Protein 1D1R (pdb70)

Solvent-accessible surface area: 6565 Å² total; per-residue (Å²): 270,61,130,10,70,6,118,0,72,110,116,53,106,57,232,205,83,157,18,45,4,79,5,46,37,9,99,48,110,117,65,66,20,82,136,26,0,44,105,19,96,164,180,54,65,87,54,8,66,53,129,147,25,52,2,89,29,143,29,80,117,39,127,92,14,90,67,28,0,121,81,80,64,42,154,43,142,83,35,69,82,188,218

Structure (mmCIF, N/CA/C/O backbone):
data_1D1R
#
_entry.id   1D1R
#
_cell.length_a   1.000
_cell.length_b   1.000
_cell.length_c   1.000
_cell.angle_alpha   90.00
_cell.angle_beta   90.00
_cell.angle_gamma   90.00
#
_symmetry.space_group_name_H-M   'P 1'
#
loop_
_atom_site.group_PDB
_atom_site.id
_atom_site.type_symbol
_atom_site.label_atom_id
_atom_site.label_alt_id
_atom_site.label_comp_id
_atom_site.label_asym_id
_atom_site.label_entity_id
_atom_site.label_seq_id
_atom_site.pdbx_PDB_ins_code
_atom_site.Cartn_x
_atom_site.Cartn_y
_atom_site.Cartn_z
_atom_site.occupancy
_atom_site.B_iso_or_equiv
_atom_site.auth_seq_id
_atom_site.auth_comp_id
_atom_site.auth_asym_id
_atom_site.auth_atom_id
_atom_site.pdbx_PDB_model_num
ATOM 1 N N . LYS A 1 28 ? -6.703 19.336 5.256 1.00 0.00 29 LYS A N 1
ATOM 2 C CA . LYS A 1 28 ? -7.972 18.957 4.573 1.00 0.00 29 LYS A CA 1
ATOM 3 C C . LYS A 1 28 ? -7.842 17.543 4.003 1.00 0.00 29 LYS A C 1
ATOM 4 O O . LYS A 1 28 ? -7.844 17.344 2.805 1.00 0.00 29 LYS A O 1
ATOM 22 N N . GLY A 1 29 ? -7.729 16.559 4.853 1.00 0.00 30 GLY A N 1
ATOM 23 C CA . GLY A 1 29 ? -7.599 15.159 4.359 1.00 0.00 30 GLY A CA 1
ATOM 24 C C . GLY A 1 29 ? -7.817 14.185 5.519 1.00 0.00 30 GLY A C 1
ATOM 25 O O . GLY A 1 29 ? -8.744 13.400 5.516 1.00 0.00 30 GLY A O 1
ATOM 29 N N . ASP A 1 30 ? -6.971 14.231 6.511 1.00 0.00 31 ASP A N 1
ATOM 30 C CA . ASP A 1 30 ? -7.130 13.307 7.669 1.00 0.00 31 ASP A CA 1
ATOM 31 C C . ASP A 1 30 ? -6.905 11.866 7.208 1.00 0.00 31 ASP A C 1
ATOM 32 O O . ASP A 1 30 ? -7.831 11.088 7.094 1.00 0.00 31 ASP A O 1
ATOM 41 N N . GLY A 1 31 ? -5.680 11.503 6.942 1.00 0.00 32 GLY A N 1
ATOM 42 C CA . GLY A 1 31 ? -5.397 10.112 6.489 1.00 0.00 32 GLY A CA 1
ATOM 43 C C . GLY A 1 31 ? -4.207 10.117 5.527 1.00 0.00 32 GLY A C 1
ATOM 44 O O . GLY A 1 31 ? -4.192 10.836 4.548 1.00 0.00 32 GLY A O 1
ATOM 48 N N . VAL A 1 32 ? -3.210 9.321 5.799 1.00 0.00 33 VAL A N 1
ATOM 49 C CA . VAL A 1 32 ? -2.022 9.281 4.900 1.00 0.00 33 VAL A CA 1
ATOM 50 C C . VAL A 1 32 ? -1.644 7.825 4.621 1.00 0.00 33 VAL A C 1
ATOM 51 O O . VAL A 1 32 ? -1.362 7.062 5.524 1.00 0.00 33 VAL A O 1
ATOM 64 N N . VAL A 1 33 ? -1.637 7.432 3.376 1.00 0.00 34 VAL A N 1
ATOM 65 C CA . VAL A 1 33 ? -1.278 6.025 3.041 1.00 0.00 34 VAL A CA 1
ATOM 66 C C . VAL A 1 33 ? 0.201 5.953 2.658 1.00 0.00 34 VAL A C 1
ATOM 67 O O . VAL A 1 33 ? 0.703 6.777 1.920 1.00 0.00 34 VAL A O 1
ATOM 80 N N . ARG A 1 34 ? 0.905 4.973 3.155 1.00 0.00 35 ARG A N 1
ATOM 81 C CA . ARG A 1 34 ? 2.351 4.848 2.820 1.00 0.00 35 ARG A CA 1
ATOM 82 C C . ARG A 1 34 ? 2.648 3.419 2.363 1.00 0.00 35 ARG A C 1
ATOM 83 O O . ARG A 1 34 ? 2.374 2.464 3.063 1.00 0.00 35 ARG A O 1
ATOM 104 N N . ILE A 1 35 ? 3.207 3.263 1.194 1.00 0.00 36 ILE A N 1
ATOM 105 C CA . ILE A 1 35 ? 3.520 1.894 0.695 1.00 0.00 36 ILE A CA 1
ATOM 106 C C . ILE A 1 35 ? 5.037 1.690 0.684 1.00 0.00 36 ILE A C 1
ATOM 107 O O . ILE A 1 35 ? 5.773 2.468 0.112 1.00 0.00 36 ILE A O 1
ATOM 123 N N . GLN A 1 36 ? 5.509 0.650 1.314 1.00 0.00 37 GLN A N 1
ATOM 124 C CA . GLN A 1 36 ? 6.977 0.398 1.340 1.00 0.00 37 GLN A CA 1
ATOM 125 C C . GLN A 1 36 ? 7.270 -0.978 0.737 1.00 0.00 37 GLN A C 1
ATOM 126 O O . GLN A 1 36 ? 6.402 -1.823 0.644 1.00 0.00 37 GLN A O 1
ATOM 140 N N . ARG A 1 37 ? 8.487 -1.208 0.325 1.00 0.00 38 ARG A N 1
ATOM 141 C CA . ARG A 1 37 ? 8.834 -2.529 -0.272 1.00 0.00 38 ARG A CA 1
ATOM 142 C C . ARG A 1 37 ? 10.119 -3.055 0.370 1.00 0.00 38 ARG A C 1
ATOM 143 O O . ARG A 1 37 ? 11.204 -2.593 0.079 1.00 0.00 38 ARG A O 1
ATOM 164 N N . GLN A 1 38 ? 10.006 -4.019 1.243 1.00 0.00 39 GLN A N 1
ATOM 165 C CA . GLN A 1 38 ? 11.221 -4.573 1.903 1.00 0.00 39 GLN A CA 1
ATOM 166 C C . GLN A 1 38 ? 11.792 -5.708 1.051 1.00 0.00 39 GLN A C 1
ATOM 167 O O . GLN A 1 38 ? 11.568 -6.872 1.319 1.00 0.00 39 GLN A O 1
ATOM 181 N N . THR A 1 39 ? 12.530 -5.379 0.025 1.00 0.00 40 THR A N 1
ATOM 182 C CA . THR A 1 39 ? 13.114 -6.440 -0.842 1.00 0.00 40 THR A CA 1
ATOM 183 C C . THR A 1 39 ? 14.333 -7.052 -0.148 1.00 0.00 40 THR A C 1
ATOM 184 O O . THR A 1 39 ? 14.623 -6.755 0.994 1.00 0.00 40 THR A O 1
ATOM 195 N N . SER A 1 40 ? 15.048 -7.906 -0.827 1.00 0.00 41 SER A N 1
ATOM 196 C CA . SER A 1 40 ? 16.246 -8.536 -0.205 1.00 0.00 41 SER A CA 1
ATOM 197 C C . SER A 1 40 ? 17.378 -8.604 -1.232 1.00 0.00 41 SER A C 1
ATOM 198 O O . SER A 1 40 ? 18.283 -9.407 -1.120 1.00 0.00 41 SER A O 1
ATOM 206 N N . GLY A 1 41 ? 17.335 -7.767 -2.232 1.00 0.00 42 GLY A N 1
ATOM 207 C CA . GLY A 1 41 ? 18.409 -7.785 -3.265 1.00 0.00 42 GLY A CA 1
ATOM 208 C C . GLY A 1 41 ? 17.888 -7.147 -4.554 1.00 0.00 42 GLY A C 1
ATOM 209 O O . GLY A 1 41 ? 16.955 -6.369 -4.540 1.00 0.00 42 GLY A O 1
ATOM 213 N N . ARG A 1 42 ? 18.483 -7.471 -5.670 1.00 0.00 43 ARG A N 1
ATOM 214 C CA . ARG A 1 42 ? 18.020 -6.883 -6.958 1.00 0.00 43 ARG A CA 1
ATOM 215 C C . ARG A 1 42 ? 16.664 -7.483 -7.335 1.00 0.00 43 ARG A C 1
ATOM 216 O O . ARG A 1 42 ? 15.638 -6.841 -7.227 1.00 0.00 43 ARG A O 1
ATOM 237 N N . LYS A 1 43 ? 16.651 -8.711 -7.777 1.00 0.00 44 LYS A N 1
ATOM 238 C CA . LYS A 1 43 ? 15.362 -9.352 -8.160 1.00 0.00 44 LYS A CA 1
ATOM 239 C C . LYS A 1 43 ? 15.354 -10.804 -7.680 1.00 0.00 44 LYS A C 1
ATOM 240 O O . LYS A 1 43 ? 16.141 -11.618 -8.121 1.00 0.00 44 LYS A O 1
ATOM 259 N N . GLY A 1 44 ? 14.471 -11.137 -6.778 1.00 0.00 45 GLY A N 1
ATOM 260 C CA . GLY A 1 44 ? 14.417 -12.538 -6.272 1.00 0.00 45 GLY A CA 1
ATOM 261 C C . GLY A 1 44 ? 13.199 -12.710 -5.363 1.00 0.00 45 GLY A C 1
ATOM 262 O O . GLY A 1 44 ? 12.528 -13.722 -5.394 1.00 0.00 45 GLY A O 1
ATOM 266 N N . LYS A 1 45 ? 12.909 -11.731 -4.550 1.00 0.00 46 LYS A N 1
ATOM 267 C CA . LYS A 1 45 ? 11.735 -11.845 -3.639 1.00 0.00 46 LYS A CA 1
ATOM 268 C C . LYS A 1 45 ? 11.439 -10.481 -3.011 1.00 0.00 46 LYS A C 1
ATOM 269 O O . LYS A 1 45 ? 12.189 -9.987 -2.194 1.00 0.00 46 LYS A O 1
ATOM 288 N N . GLY A 1 46 ? 10.348 -9.870 -3.386 1.00 0.00 47 GLY A N 1
ATOM 289 C CA . GLY A 1 46 ? 10.003 -8.539 -2.810 1.00 0.00 47 GLY A CA 1
ATOM 290 C C . GLY A 1 46 ? 8.667 -8.635 -2.072 1.00 0.00 47 GLY A C 1
ATOM 291 O O . GLY A 1 46 ? 7.806 -9.416 -2.425 1.00 0.00 47 GLY A O 1
ATOM 295 N N . VAL A 1 47 ? 8.486 -7.845 -1.048 1.00 0.00 48 VAL A N 1
ATOM 296 C CA . VAL A 1 47 ? 7.204 -7.893 -0.290 1.00 0.00 48 VAL A CA 1
ATOM 297 C C . VAL A 1 47 ? 6.606 -6.487 -0.209 1.00 0.00 48 VAL A C 1
ATOM 298 O O . VAL A 1 47 ? 7.299 -5.499 -0.349 1.00 0.00 48 VAL A O 1
ATOM 311 N N . CYS A 1 48 ? 5.324 -6.389 0.015 1.00 0.00 49 CYS A N 1
ATOM 312 C CA . CYS A 1 48 ? 4.684 -5.047 0.103 1.00 0.00 49 CYS A CA 1
ATOM 313 C C . CYS A 1 48 ? 3.846 -4.964 1.381 1.00 0.00 49 CYS A C 1
ATOM 314 O O . CYS A 1 48 ? 2.973 -5.775 1.615 1.00 0.00 49 CYS A O 1
ATOM 322 N N . LEU A 1 49 ? 4.105 -3.991 2.210 1.00 0.00 50 LEU A N 1
ATOM 323 C CA . LEU A 1 49 ? 3.321 -3.858 3.471 1.00 0.00 50 LEU A CA 1
ATOM 324 C C . LEU A 1 49 ? 2.518 -2.556 3.435 1.00 0.00 50 LEU A C 1
ATOM 325 O O . LEU A 1 49 ? 3.063 -1.485 3.254 1.00 0.00 50 LEU A O 1
ATOM 341 N N . ILE A 1 50 ? 1.227 -2.638 3.604 1.00 0.00 51 ILE A N 1
ATOM 342 C CA . ILE A 1 50 ? 0.393 -1.403 3.578 1.00 0.00 51 ILE A CA 1
ATOM 343 C C . ILE A 1 50 ? -0.076 -1.071 4.995 1.00 0.00 51 ILE A C 1
ATOM 344 O O . ILE A 1 50 ? -0.766 -1.845 5.629 1.00 0.00 51 ILE A O 1
ATOM 360 N N . THR A 1 51 ? 0.292 0.075 5.497 1.00 0.00 52 THR A N 1
ATOM 361 C CA . THR A 1 51 ? -0.133 0.459 6.872 1.00 0.00 52 THR A CA 1
ATOM 362 C C . THR A 1 51 ? -0.045 1.978 7.026 1.00 0.00 52 THR A C 1
ATOM 363 O O . THR A 1 51 ? 0.660 2.646 6.295 1.00 0.00 52 THR A O 1
ATOM 374 N N . GLY A 1 52 ? -0.755 2.531 7.971 1.00 0.00 53 GLY A N 1
ATOM 375 C CA . GLY A 1 52 ? -0.711 4.007 8.169 1.00 0.00 53 GLY A CA 1
ATOM 376 C C . GLY A 1 52 ? -2.041 4.621 7.727 1.00 0.00 53 GLY A C 1
ATOM 377 O O . GLY A 1 52 ? -2.418 5.689 8.165 1.00 0.00 53 GLY A O 1
ATOM 381 N N . VAL A 1 53 ? -2.754 3.953 6.862 1.00 0.00 54 VAL A N 1
ATOM 382 C CA . VAL A 1 53 ? -4.060 4.498 6.394 1.00 0.00 54 VAL A CA 1
ATOM 383 C C . VAL A 1 53 ? -4.894 4.928 7.602 1.00 0.00 54 VAL A C 1
ATOM 384 O O . VAL A 1 53 ? -5.595 4.135 8.199 1.00 0.00 54 VAL A O 1
ATOM 397 N N . ASP A 1 54 ? -4.823 6.179 7.969 1.00 0.00 55 ASP A N 1
ATOM 398 C CA . ASP A 1 54 ? -5.611 6.657 9.140 1.00 0.00 55 ASP A CA 1
ATOM 399 C C . ASP A 1 54 ? -7.062 6.899 8.716 1.00 0.00 55 ASP A C 1
ATOM 400 O O . ASP A 1 54 ? -7.442 7.999 8.368 1.00 0.00 55 ASP A O 1
ATOM 409 N N . LEU A 1 55 ? -7.874 5.878 8.743 1.00 0.00 56 LEU A N 1
ATOM 410 C CA . LEU A 1 55 ? -9.300 6.049 8.343 1.00 0.00 56 LEU A CA 1
ATOM 411 C C . LEU A 1 55 ? -10.177 5.118 9.182 1.00 0.00 56 LEU A C 1
ATOM 412 O O . LEU A 1 55 ? -9.690 4.232 9.856 1.00 0.00 56 LEU A O 1
ATOM 428 N N . ASP A 1 56 ? -11.467 5.309 9.146 1.00 0.00 57 ASP A N 1
ATOM 429 C CA . ASP A 1 56 ? -12.370 4.431 9.941 1.00 0.00 57 ASP A CA 1
ATOM 430 C C . ASP A 1 56 ? -11.950 2.972 9.758 1.00 0.00 57 ASP A C 1
ATOM 431 O O . ASP A 1 56 ? -11.422 2.592 8.732 1.00 0.00 57 ASP A O 1
ATOM 440 N N . ASP A 1 57 ? -12.178 2.150 10.745 1.00 0.00 58 ASP A N 1
ATOM 441 C CA . ASP A 1 57 ? -11.788 0.717 10.628 1.00 0.00 58 ASP A CA 1
ATOM 442 C C . ASP A 1 57 ? -12.526 0.077 9.449 1.00 0.00 58 ASP A C 1
ATOM 443 O O . ASP A 1 57 ? -11.923 -0.517 8.577 1.00 0.00 58 ASP A O 1
ATOM 452 N N . ALA A 1 58 ? -13.825 0.191 9.417 1.00 0.00 59 ALA A N 1
ATOM 453 C CA . ALA A 1 58 ? -14.600 -0.414 8.297 1.00 0.00 59 ALA A CA 1
ATOM 454 C C . ALA A 1 58 ? -14.082 0.123 6.961 1.00 0.00 59 ALA A C 1
ATOM 455 O O . ALA A 1 58 ? -13.987 -0.597 5.987 1.00 0.00 59 ALA A O 1
ATOM 462 N N . GLU A 1 59 ? -13.750 1.384 6.904 1.00 0.00 60 GLU A N 1
ATOM 463 C CA . GLU A 1 59 ? -13.243 1.965 5.628 1.00 0.00 60 GLU A CA 1
ATOM 464 C C . GLU A 1 59 ? -11.938 1.272 5.229 1.00 0.00 60 GLU A C 1
ATOM 465 O O . GLU A 1 59 ? -11.698 1.002 4.069 1.00 0.00 60 GLU A O 1
ATOM 477 N N . LEU A 1 60 ? -11.092 0.984 6.179 1.00 0.00 61 LEU A N 1
ATOM 478 C CA . LEU A 1 60 ? -9.803 0.311 5.851 1.00 0.00 61 LEU A CA 1
ATOM 479 C C . LEU A 1 60 ? -10.083 -1.027 5.162 1.00 0.00 61 LEU A C 1
ATOM 480 O O . LEU A 1 60 ? -9.441 -1.385 4.194 1.00 0.00 61 LEU A O 1
ATOM 496 N N . THR A 1 61 ? -11.035 -1.769 5.656 1.00 0.00 62 THR A N 1
ATOM 497 C CA . THR A 1 61 ? -11.356 -3.086 5.035 1.00 0.00 62 THR A CA 1
ATOM 498 C C . THR A 1 61 ? -11.806 -2.876 3.587 1.00 0.00 62 THR A C 1
ATOM 499 O O . THR A 1 61 ? -11.559 -3.696 2.726 1.00 0.00 62 THR A O 1
ATOM 510 N N . LYS A 1 62 ? -12.468 -1.786 3.313 1.00 0.00 63 LYS A N 1
ATOM 511 C CA . LYS A 1 62 ? -12.936 -1.528 1.921 1.00 0.00 63 LYS A CA 1
ATOM 512 C C . LYS A 1 62 ? -11.738 -1.189 1.031 1.00 0.00 63 LYS A C 1
ATOM 513 O O . LYS A 1 62 ? -11.699 -1.536 -0.133 1.00 0.00 63 LYS A O 1
ATOM 532 N N . LEU A 1 63 ? -10.759 -0.513 1.568 1.00 0.00 64 LEU A N 1
ATOM 533 C CA . LEU A 1 63 ? -9.565 -0.152 0.752 1.00 0.00 64 LEU A CA 1
ATOM 534 C C . LEU A 1 63 ? -8.807 -1.424 0.361 1.00 0.00 64 LEU A C 1
ATOM 535 O O . LEU A 1 63 ? -8.633 -1.722 -0.805 1.00 0.00 64 LEU A O 1
ATOM 551 N N . ALA A 1 64 ? -8.354 -2.175 1.327 1.00 0.00 65 ALA A N 1
ATOM 552 C CA . ALA A 1 64 ? -7.606 -3.425 1.013 1.00 0.00 65 ALA A CA 1
ATOM 553 C C . ALA A 1 64 ? -8.472 -4.337 0.140 1.00 0.00 65 ALA A C 1
ATOM 554 O O . ALA A 1 64 ? -7.977 -5.046 -0.714 1.00 0.00 65 ALA A O 1
ATOM 561 N N . ALA A 1 65 ? -9.759 -4.327 0.349 1.00 0.00 66 ALA A N 1
ATOM 562 C CA . ALA A 1 65 ? -10.654 -5.196 -0.466 1.00 0.00 66 ALA A CA 1
ATOM 563 C C . ALA A 1 65 ? -10.643 -4.728 -1.924 1.00 0.00 66 ALA A C 1
ATOM 564 O O . ALA A 1 65 ? -10.750 -5.519 -2.840 1.00 0.00 66 ALA A O 1
ATOM 571 N N . GLU A 1 66 ? -10.517 -3.448 -2.147 1.00 0.00 67 GLU A N 1
ATOM 572 C CA . GLU A 1 66 ? -10.504 -2.934 -3.546 1.00 0.00 67 GLU A CA 1
ATOM 573 C C . GLU A 1 66 ? -9.205 -3.351 -4.237 1.00 0.00 67 GLU A C 1
ATOM 574 O O . GLU A 1 66 ? -9.205 -3.787 -5.371 1.00 0.00 67 GLU A O 1
ATOM 586 N N . LEU A 1 67 ? -8.095 -3.218 -3.563 1.00 0.00 68 LEU A N 1
ATOM 587 C CA . LEU A 1 67 ? -6.795 -3.604 -4.184 1.00 0.00 68 LEU A CA 1
ATOM 588 C C . LEU A 1 67 ? -6.786 -5.109 -4.465 1.00 0.00 68 LEU A C 1
ATOM 589 O O . LEU A 1 67 ? -6.298 -5.557 -5.483 1.00 0.00 68 LEU A O 1
ATOM 605 N N . LYS A 1 68 ? -7.318 -5.891 -3.567 1.00 0.00 69 LYS A N 1
ATOM 606 C CA . LYS A 1 68 ? -7.336 -7.368 -3.777 1.00 0.00 69 LYS A CA 1
ATOM 607 C C . LYS A 1 68 ? -8.404 -7.733 -4.810 1.00 0.00 69 LYS A C 1
ATOM 608 O O . LYS A 1 68 ? -8.574 -8.885 -5.158 1.00 0.00 69 LYS A O 1
ATOM 627 N N . LYS A 1 69 ? -9.133 -6.767 -5.298 1.00 0.00 70 LYS A N 1
ATOM 628 C CA . LYS A 1 69 ? -10.194 -7.068 -6.300 1.00 0.00 70 LYS A CA 1
ATOM 629 C C . LYS A 1 69 ? -9.563 -7.315 -7.672 1.00 0.00 70 LYS A C 1
ATOM 630 O O . LYS A 1 69 ? -9.864 -8.287 -8.335 1.00 0.00 70 LYS A O 1
ATOM 649 N N . LYS A 1 70 ? -8.695 -6.444 -8.109 1.00 0.00 71 LYS A N 1
ATOM 650 C CA . LYS A 1 70 ? -8.060 -6.638 -9.446 1.00 0.00 71 LYS A CA 1
ATOM 651 C C . LYS A 1 70 ? -6.583 -6.246 -9.379 1.00 0.00 71 LYS A C 1
ATOM 652 O O . LYS A 1 70 ? -6.151 -5.305 -10.015 1.00 0.00 71 LYS A O 1
ATOM 671 N N . CYS A 1 71 ? -5.803 -6.959 -8.612 1.00 0.00 72 CYS A N 1
ATOM 672 C CA . CYS A 1 71 ? -4.353 -6.624 -8.506 1.00 0.00 72 CYS A CA 1
ATOM 673 C C . CYS A 1 71 ? -3.504 -7.875 -8.759 1.00 0.00 72 CYS A C 1
ATOM 674 O O . CYS A 1 71 ? -2.314 -7.788 -8.993 1.00 0.00 72 CYS A O 1
ATOM 682 N N . GLY A 1 72 ? -4.097 -9.038 -8.713 1.00 0.00 73 GLY A N 1
ATOM 683 C CA . GLY A 1 72 ? -3.311 -10.282 -8.950 1.00 0.00 73 GLY A CA 1
ATOM 684 C C . GLY A 1 72 ? -2.891 -10.884 -7.608 1.00 0.00 73 GLY A C 1
ATOM 685 O O . GLY A 1 72 ? -1.764 -10.728 -7.184 1.00 0.00 73 GLY A O 1
ATOM 689 N N . CYS A 1 73 ? -3.811 -11.556 -6.951 1.00 0.00 74 CYS A N 1
ATOM 690 C CA . CYS A 1 73 ? -3.553 -12.196 -5.616 1.00 0.00 74 CYS A CA 1
ATOM 691 C C . CYS A 1 73 ? -4.366 -11.457 -4.550 1.00 0.00 74 CYS A C 1
ATOM 692 O O . CYS A 1 73 ? -4.092 -10.320 -4.225 1.00 0.00 74 CYS A O 1
ATOM 700 N N . GLY A 1 74 ? -5.369 -12.093 -4.008 1.00 0.00 75 GLY A N 1
ATOM 701 C CA . GLY A 1 74 ? -6.203 -11.423 -2.970 1.00 0.00 75 GLY A CA 1
ATOM 702 C C . GLY A 1 74 ? -5.375 -11.190 -1.704 1.00 0.00 75 GLY A C 1
ATOM 703 O O . GLY A 1 74 ? -5.008 -12.118 -1.011 1.00 0.00 75 GLY A O 1
ATOM 707 N N . GLY A 1 75 ? -5.083 -9.955 -1.395 1.00 0.00 76 GLY A N 1
ATOM 708 C CA . GLY A 1 75 ? -4.285 -9.660 -0.171 1.00 0.00 76 GLY A CA 1
ATOM 709 C C . GLY A 1 75 ? -5.219 -9.611 1.039 1.00 0.00 76 GLY A C 1
ATOM 710 O O . GLY A 1 75 ? -6.372 -9.245 0.930 1.00 0.00 76 GLY A O 1
ATOM 714 N N . ALA A 1 76 ? -4.733 -9.980 2.193 1.00 0.00 77 ALA A N 1
ATOM 715 C CA . ALA A 1 76 ? -5.600 -9.959 3.405 1.00 0.00 77 ALA A CA 1
ATOM 716 C C . ALA A 1 76 ? -5.191 -8.799 4.314 1.00 0.00 77 ALA A C 1
ATOM 717 O O . ALA A 1 76 ? -4.158 -8.186 4.131 1.00 0.00 77 ALA A O 1
ATOM 724 N N . VAL A 1 77 ? -5.995 -8.499 5.297 1.00 0.00 78 VAL A N 1
ATOM 725 C CA . VAL A 1 77 ? -5.657 -7.383 6.224 1.00 0.00 78 VAL A CA 1
ATOM 726 C C . VAL A 1 77 ? -5.213 -7.959 7.570 1.00 0.00 78 VAL A C 1
ATOM 727 O O . VAL A 1 77 ? -5.469 -9.106 7.879 1.00 0.00 78 VAL A O 1
ATOM 740 N N . LYS A 1 78 ? -4.552 -7.174 8.374 1.00 0.00 79 LYS A N 1
ATOM 741 C CA . LYS A 1 78 ? -4.097 -7.683 9.697 1.00 0.00 79 LYS A CA 1
ATOM 742 C C . LYS A 1 78 ? -4.067 -6.533 10.704 1.00 0.00 79 LYS A C 1
ATOM 743 O O . LYS A 1 78 ? -3.035 -5.944 10.962 1.00 0.00 79 LYS A O 1
ATOM 762 N N . ASP A 1 79 ? -5.194 -6.210 11.275 1.00 0.00 80 ASP A N 1
ATOM 763 C CA . ASP A 1 79 ? -5.242 -5.100 12.267 1.00 0.00 80 ASP A CA 1
ATOM 764 C C . ASP A 1 79 ? -4.473 -3.892 11.728 1.00 0.00 80 ASP A C 1
ATOM 765 O O . ASP A 1 79 ? -3.447 -3.509 12.255 1.00 0.00 80 ASP A O 1
ATOM 774 N N . GLY A 1 80 ? -4.967 -3.284 10.684 1.00 0.00 81 GLY A N 1
ATOM 775 C CA . GLY A 1 80 ? -4.273 -2.094 10.112 1.00 0.00 81 GLY A CA 1
ATOM 776 C C . GLY A 1 80 ? -3.026 -2.535 9.343 1.00 0.00 81 GLY A C 1
ATOM 777 O O . GLY A 1 80 ? -2.224 -1.722 8.929 1.00 0.00 81 GLY A O 1
ATOM 781 N N . VAL A 1 81 ? -2.853 -3.813 9.145 1.00 0.00 82 VAL A N 1
ATOM 782 C CA . VAL A 1 81 ? -1.655 -4.291 8.399 1.00 0.00 82 VAL A CA 1
ATOM 783 C C . VAL A 1 81 ? -2.098 -5.153 7.216 1.00 0.00 82 VAL A C 1
ATOM 784 O O . VAL A 1 81 ? -2.391 -6.323 7.363 1.00 0.00 82 VAL A O 1
ATOM 797 N N . ILE A 1 82 ? -2.149 -4.585 6.042 1.00 0.00 83 ILE A N 1
ATOM 798 C CA . ILE A 1 82 ? -2.574 -5.373 4.850 1.00 0.00 83 ILE A CA 1
ATOM 799 C C . ILE A 1 82 ? -1.341 -5.953 4.156 1.00 0.00 83 ILE A C 1
ATOM 800 O O . ILE A 1 82 ? -0.430 -5.239 3.787 1.00 0.00 83 ILE A O 1
ATOM 816 N N . GLU A 1 83 ? -1.306 -7.245 3.976 1.00 0.00 84 GLU A N 1
ATOM 817 C CA . GLU A 1 83 ? -0.132 -7.875 3.308 1.00 0.00 84 GLU A CA 1
ATOM 818 C C . GLU A 1 83 ? -0.390 -7.973 1.803 1.00 0.00 84 GLU A C 1
ATOM 819 O O . GLU A 1 83 ? -1.373 -8.539 1.367 1.00 0.00 84 GLU A O 1
ATOM 831 N N . ILE A 1 84 ? 0.488 -7.431 1.006 1.00 0.00 85 ILE A N 1
ATOM 832 C CA . ILE A 1 84 ? 0.299 -7.496 -0.470 1.00 0.00 85 ILE A CA 1
ATOM 833 C C . ILE A 1 84 ? 1.568 -8.054 -1.116 1.00 0.00 85 ILE A C 1
ATOM 834 O O . ILE A 1 84 ? 2.620 -7.449 -1.062 1.00 0.00 85 ILE A O 1
ATOM 850 N N . GLN A 1 85 ? 1.480 -9.206 -1.722 1.00 0.00 86 GLN A N 1
ATOM 851 C CA . GLN A 1 85 ? 2.684 -9.803 -2.365 1.00 0.00 86 GLN A CA 1
ATOM 852 C C . GLN A 1 85 ? 2.820 -9.272 -3.794 1.00 0.00 86 GLN A C 1
ATOM 853 O O . GLN A 1 85 ? 2.091 -9.663 -4.684 1.00 0.00 86 GLN A O 1
ATOM 867 N N . GLY A 1 86 ? 3.749 -8.384 -4.021 1.00 0.00 87 GLY A N 1
ATOM 868 C CA . GLY A 1 86 ? 3.934 -7.829 -5.392 1.00 0.00 87 GLY A CA 1
ATOM 869 C C . GLY A 1 86 ? 4.742 -6.533 -5.315 1.00 0.00 87 GLY A C 1
ATOM 870 O O . GLY A 1 86 ? 4.526 -5.705 -4.452 1.00 0.00 87 GLY A O 1
ATOM 874 N N . ASP A 1 87 ? 5.673 -6.348 -6.211 1.00 0.00 88 ASP A N 1
ATOM 875 C CA . ASP A 1 87 ? 6.494 -5.105 -6.188 1.00 0.00 88 ASP A CA 1
ATOM 876 C C . ASP A 1 87 ? 5.912 -4.092 -7.177 1.00 0.00 88 ASP A C 1
ATOM 877 O O . ASP A 1 87 ? 6.541 -3.730 -8.151 1.00 0.00 88 ASP A O 1
ATOM 886 N N . LYS A 1 88 ? 4.715 -3.632 -6.934 1.00 0.00 89 LYS A N 1
ATOM 887 C CA . LYS A 1 88 ? 4.094 -2.644 -7.862 1.00 0.00 89 LYS A CA 1
ATOM 888 C C . LYS A 1 88 ? 3.967 -1.292 -7.157 1.00 0.00 89 LYS A C 1
ATOM 889 O O . LYS A 1 88 ? 3.010 -0.569 -7.351 1.00 0.00 89 LYS A O 1
ATOM 908 N N . ARG A 1 89 ? 4.924 -0.944 -6.342 1.00 0.00 90 ARG A N 1
ATOM 909 C CA . ARG A 1 89 ? 4.855 0.362 -5.628 1.00 0.00 90 ARG A CA 1
ATOM 910 C C . ARG A 1 89 ? 4.417 1.455 -6.605 1.00 0.00 90 ARG A C 1
ATOM 911 O O . ARG A 1 89 ? 3.698 2.367 -6.250 1.00 0.00 90 ARG A O 1
ATOM 932 N N . ASP A 1 90 ? 4.844 1.369 -7.836 1.00 0.00 91 ASP A N 1
ATOM 933 C CA . ASP A 1 90 ? 4.450 2.403 -8.834 1.00 0.00 91 ASP A CA 1
ATOM 934 C C . ASP A 1 90 ? 2.924 2.488 -8.906 1.00 0.00 91 ASP A C 1
ATOM 935 O O . ASP A 1 90 ? 2.346 3.549 -8.787 1.00 0.00 91 ASP A O 1
ATOM 944 N N . LEU A 1 91 ? 2.268 1.377 -9.101 1.00 0.00 92 LEU A N 1
ATOM 945 C CA . LEU A 1 91 ? 0.780 1.394 -9.180 1.00 0.00 92 LEU A CA 1
ATOM 946 C C . LEU A 1 91 ? 0.202 1.808 -7.825 1.00 0.00 92 LEU A C 1
ATOM 947 O O . LEU A 1 91 ? -0.881 2.352 -7.742 1.00 0.00 92 LEU A O 1
ATOM 963 N N . LEU A 1 92 ? 0.917 1.555 -6.763 1.00 0.00 93 LEU A N 1
ATOM 964 C CA . LEU A 1 92 ? 0.407 1.934 -5.415 1.00 0.00 93 LEU A CA 1
ATOM 965 C C . LEU A 1 92 ? 0.262 3.455 -5.334 1.00 0.00 93 LEU A C 1
ATOM 966 O O . LEU A 1 92 ? -0.737 3.969 -4.873 1.00 0.00 93 LEU A O 1
ATOM 982 N N . LYS A 1 93 ? 1.253 4.180 -5.778 1.00 0.00 94 LYS A N 1
ATOM 983 C CA . LYS A 1 93 ? 1.170 5.666 -5.726 1.00 0.00 94 LYS A CA 1
ATOM 984 C C . LYS A 1 93 ? -0.006 6.143 -6.581 1.00 0.00 94 LYS A C 1
ATOM 985 O O . LYS A 1 93 ? -0.612 7.160 -6.309 1.00 0.00 94 LYS A O 1
ATOM 1004 N N . SER A 1 94 ? -0.334 5.415 -7.613 1.00 0.00 95 SER A N 1
ATOM 1005 C CA . SER A 1 94 ? -1.471 5.827 -8.484 1.00 0.00 95 SER A CA 1
ATOM 1006 C C . SER A 1 94 ? -2.786 5.654 -7.721 1.00 0.00 95 SER A C 1
ATOM 1007 O O . SER A 1 94 ? -3.444 6.615 -7.374 1.00 0.00 95 SER A O 1
ATOM 1015 N N . LEU A 1 95 ? -3.174 4.437 -7.456 1.00 0.00 96 LEU A N 1
ATOM 1016 C CA . LEU A 1 95 ? -4.446 4.205 -6.716 1.00 0.00 96 LEU A CA 1
ATOM 1017 C C . LEU A 1 95 ? -4.526 5.166 -5.528 1.00 0.00 96 LEU A C 1
ATOM 1018 O O . LEU A 1 95 ? -5.586 5.641 -5.171 1.00 0.00 96 LEU A O 1
ATOM 1034 N N . LEU A 1 96 ? -3.412 5.457 -4.912 1.00 0.00 97 LEU A N 1
ATOM 1035 C CA . LEU A 1 96 ? -3.426 6.388 -3.749 1.00 0.00 97 LEU A CA 1
ATOM 1036 C C . LEU A 1 96 ? -3.861 7.779 -4.214 1.00 0.00 97 LEU A C 1
ATOM 1037 O O . LEU A 1 96 ? -4.714 8.406 -3.617 1.00 0.00 97 LEU A O 1
ATOM 1053 N N . GLU A 1 97 ? -3.282 8.267 -5.277 1.00 0.00 98 GLU A N 1
ATOM 1054 C CA . GLU A 1 97 ? -3.663 9.617 -5.780 1.00 0.00 98 GLU A CA 1
ATOM 1055 C C . GLU A 1 97 ? -5.102 9.581 -6.299 1.00 0.00 98 GLU A C 1
ATOM 1056 O O . GLU A 1 97 ? -5.688 10.601 -6.604 1.00 0.00 98 GLU A O 1
ATOM 1068 N N . ALA A 1 98 ? -5.677 8.414 -6.401 1.00 0.00 99 ALA A N 1
ATOM 1069 C CA . ALA A 1 98 ? -7.078 8.315 -6.900 1.00 0.00 99 ALA A CA 1
ATOM 1070 C C . ALA A 1 98 ? -8.035 8.877 -5.848 1.00 0.00 99 ALA A C 1
ATOM 1071 O O . ALA A 1 98 ? -9.058 9.450 -6.168 1.00 0.00 99 ALA A O 1
ATOM 1078 N N . LYS A 1 99 ? -7.713 8.718 -4.593 1.00 0.00 100 LYS A N 1
ATOM 1079 C CA . LYS A 1 99 ? -8.605 9.244 -3.522 1.00 0.00 100 LYS A CA 1
ATOM 1080 C C . LYS A 1 99 ? -8.282 10.717 -3.266 1.00 0.00 100 LYS A C 1
ATOM 1081 O O . LYS A 1 99 ? -9.116 11.476 -2.815 1.00 0.00 100 LYS A O 1
ATOM 1100 N N . GLY A 1 100 ? -7.076 11.127 -3.549 1.00 0.00 101 GLY A N 1
ATOM 1101 C CA . GLY A 1 100 ? -6.701 12.552 -3.322 1.00 0.00 101 GLY A CA 1
ATOM 1102 C C . GLY A 1 100 ? -6.090 12.703 -1.927 1.00 0.00 101 GLY A C 1
ATOM 1103 O O . GLY A 1 100 ? -5.974 13.794 -1.405 1.00 0.00 101 GLY A O 1
ATOM 1107 N N . MET A 1 101 ? -5.699 11.616 -1.319 1.00 0.00 102 MET A N 1
ATOM 1108 C CA . MET A 1 101 ? -5.097 11.699 0.041 1.00 0.00 102 MET A CA 1
ATOM 1109 C C . MET A 1 101 ? -3.589 11.927 -0.082 1.00 0.00 102 MET A C 1
ATOM 1110 O O . MET A 1 101 ? -3.066 12.115 -1.163 1.00 0.00 102 MET A O 1
ATOM 1124 N N . LYS A 1 102 ? -2.886 11.913 1.017 1.00 0.00 103 LYS A N 1
ATOM 1125 C CA . LYS A 1 102 ? -1.413 12.129 0.962 1.00 0.00 103 LYS A CA 1
ATOM 1126 C C . LYS A 1 102 ? -0.704 10.780 0.831 1.00 0.00 103 LYS A C 1
ATOM 1127 O O . LYS A 1 102 ? -1.279 9.739 1.080 1.00 0.00 103 LYS A O 1
ATOM 1146 N N . VAL A 1 103 ? 0.542 10.789 0.442 1.00 0.00 104 VAL A N 1
ATOM 1147 C CA . VAL A 1 103 ? 1.286 9.507 0.295 1.00 0.00 104 VAL A CA 1
ATOM 1148 C C . VAL A 1 103 ? 2.714 9.684 0.815 1.00 0.00 104 VAL A C 1
ATOM 1149 O O . VAL A 1 103 ? 3.220 10.785 0.907 1.00 0.00 104 VAL A O 1
ATOM 1162 N N . LYS A 1 104 ? 3.369 8.608 1.156 1.00 0.00 105 LYS A N 1
ATOM 1163 C CA . LYS A 1 104 ? 4.764 8.716 1.669 1.00 0.00 105 LYS A CA 1
ATOM 1164 C C . LYS A 1 104 ? 5.663 7.735 0.913 1.00 0.00 105 LYS A C 1
ATOM 1165 O O . LYS A 1 104 ? 6.245 6.839 1.491 1.00 0.00 105 LYS A O 1
ATOM 1184 N N . LEU A 1 105 ? 5.781 7.898 -0.377 1.00 0.00 106 LEU A N 1
ATOM 1185 C CA . LEU A 1 105 ? 6.643 6.975 -1.168 1.00 0.00 106 LEU A CA 1
ATOM 1186 C C . LEU A 1 105 ? 7.969 6.762 -0.436 1.00 0.00 106 LEU A C 1
ATOM 1187 O O . LEU A 1 105 ? 8.872 7.571 -0.519 1.00 0.00 106 LEU A O 1
ATOM 1203 N N . ALA A 1 106 ? 8.095 5.679 0.282 1.00 0.00 107 ALA A N 1
ATOM 1204 C CA . ALA A 1 106 ? 9.363 5.416 1.018 1.00 0.00 107 ALA A CA 1
ATOM 1205 C C . ALA A 1 106 ? 10.480 5.113 0.018 1.00 0.00 107 ALA A C 1
ATOM 1206 O O . ALA A 1 106 ? 10.233 4.842 -1.141 1.00 0.00 107 ALA A O 1
ATOM 1213 N N . GLY A 1 107 ? 11.709 5.155 0.455 1.00 0.00 108 GLY A N 1
ATOM 1214 C CA . GLY A 1 107 ? 12.840 4.869 -0.472 1.00 0.00 108 GLY A CA 1
ATOM 1215 C C . GLY A 1 107 ? 14.166 5.028 0.274 1.00 0.00 108 GLY A C 1
ATOM 1216 O O . GLY A 1 107 ? 14.199 5.143 1.484 1.00 0.00 108 GLY A O 1
ATOM 1220 N N . GLY A 1 108 ? 15.260 5.037 -0.436 1.00 0.00 109 GLY A N 1
ATOM 1221 C CA . GLY A 1 108 ? 16.583 5.189 0.233 1.00 0.00 109 GLY A CA 1
ATOM 1222 C C . GLY A 1 108 ? 17.662 4.497 -0.601 1.00 0.00 109 GLY A C 1
ATOM 1223 O O . GLY A 1 108 ? 17.373 3.668 -1.441 1.00 0.00 109 GLY A O 1
ATOM 1227 N N . LEU A 1 109 ? 18.904 4.829 -0.376 1.00 0.00 110 LEU A N 1
ATOM 1228 C CA . LEU A 1 109 ? 19.999 4.189 -1.157 1.00 0.00 110 LEU A CA 1
ATOM 1229 C C . LEU A 1 109 ? 20.811 3.273 -0.240 1.00 0.00 110 LEU A C 1
ATOM 1230 O O . LEU A 1 109 ? 21.318 3.692 0.782 1.00 0.00 110 LEU A O 1
ATOM 1246 N N . GLU A 1 110 ? 20.939 2.024 -0.596 1.00 0.00 111 GLU A N 1
ATOM 1247 C CA . GLU A 1 110 ? 21.718 1.082 0.257 1.00 0.00 111 GLU A CA 1
ATOM 1248 C C . GLU A 1 110 ? 22.544 0.152 -0.634 1.00 0.00 111 GLU A C 1
ATOM 1249 O O . GLU A 1 110 ? 21.947 -0.645 -1.339 1.00 0.00 111 GLU A O 1
ATOM 1261 N N . LYS A 1 28 ? -11.169 18.975 5.113 1.00 0.00 29 LYS A N 2
ATOM 1262 C CA . LYS A 1 28 ? -10.223 19.066 6.261 1.00 0.00 29 LYS A CA 2
ATOM 1263 C C . LYS A 1 28 ? -9.876 17.658 6.750 1.00 0.00 29 LYS A C 2
ATOM 1264 O O . LYS A 1 28 ? -10.096 17.317 7.895 1.00 0.00 29 LYS A O 2
ATOM 1282 N N . GLY A 1 29 ? -9.336 16.839 5.890 1.00 0.00 30 GLY A N 2
ATOM 1283 C CA . GLY A 1 29 ? -8.976 15.453 6.306 1.00 0.00 30 GLY A CA 2
ATOM 1284 C C . GLY A 1 29 ? -8.329 14.719 5.130 1.00 0.00 30 GLY A C 2
ATOM 1285 O O . GLY A 1 29 ? -8.958 13.920 4.464 1.00 0.00 30 GLY A O 2
ATOM 1289 N N . ASP A 1 30 ? -7.078 14.982 4.870 1.00 0.00 31 ASP A N 2
ATOM 1290 C CA . ASP A 1 30 ? -6.393 14.299 3.736 1.00 0.00 31 ASP A CA 2
ATOM 1291 C C . ASP A 1 30 ? -5.694 13.038 4.248 1.00 0.00 31 ASP A C 2
ATOM 1292 O O . ASP A 1 30 ? -4.970 13.070 5.224 1.00 0.00 31 ASP A O 2
ATOM 1301 N N . GLY A 1 31 ? -5.905 11.926 3.598 1.00 0.00 32 GLY A N 2
ATOM 1302 C CA . GLY A 1 31 ? -5.251 10.664 4.048 1.00 0.00 32 GLY A CA 2
ATOM 1303 C C . GLY A 1 31 ? -3.860 10.558 3.423 1.00 0.00 32 GLY A C 2
ATOM 1304 O O . GLY A 1 31 ? -3.557 11.211 2.443 1.00 0.00 32 GLY A O 2
ATOM 1308 N N . VAL A 1 32 ? -3.009 9.741 3.980 1.00 0.00 33 VAL A N 2
ATOM 1309 C CA . VAL A 1 32 ? -1.638 9.594 3.416 1.00 0.00 33 VAL A CA 2
ATOM 1310 C C . VAL A 1 32 ? -1.193 8.135 3.529 1.00 0.00 33 VAL A C 2
ATOM 1311 O O . VAL A 1 32 ? -0.725 7.696 4.561 1.00 0.00 33 VAL A O 2
ATOM 1324 N N . VAL A 1 33 ? -1.334 7.378 2.475 1.00 0.00 34 VAL A N 2
ATOM 1325 C CA . VAL A 1 33 ? -0.919 5.948 2.523 1.00 0.00 34 VAL A CA 2
ATOM 1326 C C . VAL A 1 33 ? 0.485 5.805 1.932 1.00 0.00 34 VAL A C 2
ATOM 1327 O O . VAL A 1 33 ? 0.854 6.503 1.008 1.00 0.00 34 VAL A O 2
ATOM 1340 N N . ARG A 1 34 ? 1.271 4.905 2.457 1.00 0.00 35 ARG A N 2
ATOM 1341 C CA . ARG A 1 34 ? 2.650 4.718 1.924 1.00 0.00 35 ARG A CA 2
ATOM 1342 C C . ARG A 1 34 ? 2.871 3.242 1.586 1.00 0.00 35 ARG A C 2
ATOM 1343 O O . ARG A 1 34 ? 2.589 2.365 2.379 1.00 0.00 35 ARG A O 2
ATOM 1364 N N . ILE A 1 35 ? 3.373 2.961 0.415 1.00 0.00 36 ILE A N 2
ATOM 1365 C CA . ILE A 1 35 ? 3.611 1.542 0.028 1.00 0.00 36 ILE A CA 2
ATOM 1366 C C . ILE A 1 35 ? 5.069 1.368 -0.401 1.00 0.00 36 ILE A C 2
ATOM 1367 O O . ILE A 1 35 ? 5.467 1.793 -1.468 1.00 0.00 36 ILE A O 2
ATOM 1383 N N . GLN A 1 36 ? 5.869 0.745 0.421 1.00 0.00 37 GLN A N 2
ATOM 1384 C CA . GLN A 1 36 ? 7.300 0.545 0.058 1.00 0.00 37 GLN A CA 2
ATOM 1385 C C . GLN A 1 36 ? 7.571 -0.948 -0.142 1.00 0.00 37 GLN A C 2
ATOM 1386 O O . GLN A 1 36 ? 6.672 -1.764 -0.093 1.00 0.00 37 GLN A O 2
ATOM 1400 N N . ARG A 1 37 ? 8.804 -1.312 -0.368 1.00 0.00 38 ARG A N 2
ATOM 1401 C CA . ARG A 1 37 ? 9.130 -2.751 -0.571 1.00 0.00 38 ARG A CA 2
ATOM 1402 C C . ARG A 1 37 ? 10.351 -3.122 0.273 1.00 0.00 38 ARG A C 2
ATOM 1403 O O . ARG A 1 37 ? 11.430 -2.595 0.087 1.00 0.00 38 ARG A O 2
ATOM 1424 N N . GLN A 1 38 ? 10.190 -4.025 1.201 1.00 0.00 39 GLN A N 2
ATOM 1425 C CA . GLN A 1 38 ? 11.342 -4.428 2.056 1.00 0.00 39 GLN A CA 2
ATOM 1426 C C . GLN A 1 38 ? 12.001 -5.677 1.468 1.00 0.00 39 GLN A C 2
ATOM 1427 O O . GLN A 1 38 ? 11.339 -6.633 1.118 1.00 0.00 39 GLN A O 2
ATOM 1441 N N . THR A 1 39 ? 13.301 -5.676 1.355 1.00 0.00 40 THR A N 2
ATOM 1442 C CA . THR A 1 39 ? 14.001 -6.863 0.789 1.00 0.00 40 THR A CA 2
ATOM 1443 C C . THR A 1 39 ? 14.928 -7.463 1.848 1.00 0.00 40 THR A C 2
ATOM 1444 O O . THR A 1 39 ? 15.429 -6.771 2.712 1.00 0.00 40 THR A O 2
ATOM 1455 N N . SER A 1 40 ? 15.160 -8.746 1.789 1.00 0.00 41 SER A N 2
ATOM 1456 C CA . SER A 1 40 ? 16.055 -9.388 2.792 1.00 0.00 41 SER A CA 2
ATOM 1457 C C . SER A 1 40 ? 17.374 -9.778 2.122 1.00 0.00 41 SER A C 2
ATOM 1458 O O . SER A 1 40 ? 18.076 -10.659 2.577 1.00 0.00 41 SER A O 2
ATOM 1466 N N . GLY A 1 41 ? 17.717 -9.128 1.044 1.00 0.00 42 GLY A N 2
ATOM 1467 C CA . GLY A 1 41 ? 18.991 -9.462 0.346 1.00 0.00 42 GLY A CA 2
ATOM 1468 C C . GLY A 1 41 ? 18.766 -9.435 -1.167 1.00 0.00 42 GLY A C 2
ATOM 1469 O O . GLY A 1 41 ? 17.668 -9.216 -1.638 1.00 0.00 42 GLY A O 2
ATOM 1473 N N . ARG A 1 42 ? 19.799 -9.657 -1.934 1.00 0.00 43 ARG A N 2
ATOM 1474 C CA . ARG A 1 42 ? 19.643 -9.644 -3.415 1.00 0.00 43 ARG A CA 2
ATOM 1475 C C . ARG A 1 42 ? 18.811 -10.851 -3.852 1.00 0.00 43 ARG A C 2
ATOM 1476 O O . ARG A 1 42 ? 19.209 -11.986 -3.680 1.00 0.00 43 ARG A O 2
ATOM 1497 N N . LYS A 1 43 ? 17.657 -10.616 -4.415 1.00 0.00 44 LYS A N 2
ATOM 1498 C CA . LYS A 1 43 ? 16.801 -11.751 -4.862 1.00 0.00 44 LYS A CA 2
ATOM 1499 C C . LYS A 1 43 ? 15.664 -11.218 -5.736 1.00 0.00 44 LYS A C 2
ATOM 1500 O O . LYS A 1 43 ? 15.343 -10.046 -5.708 1.00 0.00 44 LYS A O 2
ATOM 1519 N N . GLY A 1 44 ? 15.052 -12.069 -6.513 1.00 0.00 45 GLY A N 2
ATOM 1520 C CA . GLY A 1 44 ? 13.937 -11.611 -7.389 1.00 0.00 45 GLY A CA 2
ATOM 1521 C C . GLY A 1 44 ? 12.663 -11.454 -6.556 1.00 0.00 45 GLY A C 2
ATOM 1522 O O . GLY A 1 44 ? 11.894 -10.532 -6.748 1.00 0.00 45 GLY A O 2
ATOM 1526 N N . LYS A 1 45 ? 12.433 -12.346 -5.633 1.00 0.00 46 LYS A N 2
ATOM 1527 C CA . LYS A 1 45 ? 11.209 -12.247 -4.789 1.00 0.00 46 LYS A CA 2
ATOM 1528 C C . LYS A 1 45 ? 11.185 -10.890 -4.082 1.00 0.00 46 LYS A C 2
ATOM 1529 O O . LYS A 1 45 ? 12.202 -10.245 -3.922 1.00 0.00 46 LYS A O 2
ATOM 1548 N N . GLY A 1 46 ? 10.032 -10.451 -3.658 1.00 0.00 47 GLY A N 2
ATOM 1549 C CA . GLY A 1 46 ? 9.945 -9.136 -2.963 1.00 0.00 47 GLY A CA 2
ATOM 1550 C C . GLY A 1 46 ? 8.586 -9.010 -2.272 1.00 0.00 47 GLY A C 2
ATOM 1551 O O . GLY A 1 46 ? 7.628 -9.658 -2.644 1.00 0.00 47 GLY A O 2
ATOM 1555 N N . VAL A 1 47 ? 8.495 -8.182 -1.268 1.00 0.00 48 VAL A N 2
ATOM 1556 C CA . VAL A 1 47 ? 7.197 -8.015 -0.555 1.00 0.00 48 VAL A CA 2
ATOM 1557 C C . VAL A 1 47 ? 6.870 -6.525 -0.434 1.00 0.00 48 VAL A C 2
ATOM 1558 O O . VAL A 1 47 ? 7.717 -5.676 -0.631 1.00 0.00 48 VAL A O 2
ATOM 1571 N N . CYS A 1 48 ? 5.648 -6.200 -0.112 1.00 0.00 49 CYS A N 2
ATOM 1572 C CA . CYS A 1 48 ? 5.269 -4.765 0.020 1.00 0.00 49 CYS A CA 2
ATOM 1573 C C . CYS A 1 48 ? 4.465 -4.565 1.306 1.00 0.00 49 CYS A C 2
ATOM 1574 O O . CYS A 1 48 ? 3.567 -5.324 1.612 1.00 0.00 49 CYS A O 2
ATOM 1582 N N . LEU A 1 49 ? 4.778 -3.548 2.060 1.00 0.00 50 LEU A N 2
ATOM 1583 C CA . LEU A 1 49 ? 4.031 -3.299 3.326 1.00 0.00 50 LEU A CA 2
ATOM 1584 C C . LEU A 1 49 ? 3.192 -2.028 3.182 1.00 0.00 50 LEU A C 2
ATOM 1585 O O . LEU A 1 49 ? 3.630 -1.044 2.621 1.00 0.00 50 LEU A O 2
ATOM 1601 N N . ILE A 1 50 ? 1.988 -2.041 3.684 1.00 0.00 51 ILE A N 2
ATOM 1602 C CA . ILE A 1 50 ? 1.122 -0.834 3.577 1.00 0.00 51 ILE A CA 2
ATOM 1603 C C . ILE A 1 50 ? 0.587 -0.466 4.962 1.00 0.00 51 ILE A C 2
ATOM 1604 O O . ILE A 1 50 ? -0.265 -1.138 5.508 1.00 0.00 51 ILE A O 2
ATOM 1620 N N . THR A 1 51 ? 1.080 0.598 5.535 1.00 0.00 52 THR A N 2
ATOM 1621 C CA . THR A 1 51 ? 0.598 1.007 6.885 1.00 0.00 52 THR A CA 2
ATOM 1622 C C . THR A 1 51 ? 0.754 2.521 7.044 1.00 0.00 52 THR A C 2
ATOM 1623 O O . THR A 1 51 ? 1.531 3.151 6.355 1.00 0.00 52 THR A O 2
ATOM 1634 N N . GLY A 1 52 ? 0.021 3.110 7.950 1.00 0.00 53 GLY A N 2
ATOM 1635 C CA . GLY A 1 52 ? 0.129 4.582 8.153 1.00 0.00 53 GLY A CA 2
ATOM 1636 C C . GLY A 1 52 ? -1.087 5.274 7.534 1.00 0.00 53 GLY A C 2
ATOM 1637 O O . GLY A 1 52 ? -1.087 6.469 7.311 1.00 0.00 53 GLY A O 2
ATOM 1641 N N . VAL A 1 53 ? -2.125 4.534 7.254 1.00 0.00 54 VAL A N 2
ATOM 1642 C CA . VAL A 1 53 ? -3.339 5.151 6.650 1.00 0.00 54 VAL A CA 2
ATOM 1643 C C . VAL A 1 53 ? -4.095 5.942 7.720 1.00 0.00 54 VAL A C 2
ATOM 1644 O O . VAL A 1 53 ? -4.361 5.449 8.798 1.00 0.00 54 VAL A O 2
ATOM 1657 N N . ASP A 1 54 ? -4.444 7.166 7.431 1.00 0.00 55 ASP A N 2
ATOM 1658 C CA . ASP A 1 54 ? -5.182 7.986 8.431 1.00 0.00 55 ASP A CA 2
ATOM 1659 C C . ASP A 1 54 ? -6.656 8.075 8.029 1.00 0.00 55 ASP A C 2
ATOM 1660 O O . ASP A 1 54 ? -7.071 8.998 7.357 1.00 0.00 55 ASP A O 2
ATOM 1669 N N . LEU A 1 55 ? -7.450 7.122 8.434 1.00 0.00 56 LEU A N 2
ATOM 1670 C CA . LEU A 1 55 ? -8.895 7.153 8.074 1.00 0.00 56 LEU A CA 2
ATOM 1671 C C . LEU A 1 55 ? -9.738 6.859 9.316 1.00 0.00 56 LEU A C 2
ATOM 1672 O O . LEU A 1 55 ? -9.236 6.811 10.422 1.00 0.00 56 LEU A O 2
ATOM 1688 N N . ASP A 1 56 ? -11.017 6.662 9.145 1.00 0.00 57 ASP A N 2
ATOM 1689 C CA . ASP A 1 56 ? -11.890 6.372 10.316 1.00 0.00 57 ASP A CA 2
ATOM 1690 C C . ASP A 1 56 ? -11.641 4.941 10.796 1.00 0.00 57 ASP A C 2
ATOM 1691 O O . ASP A 1 56 ? -11.083 4.718 11.852 1.00 0.00 57 ASP A O 2
ATOM 1700 N N . ASP A 1 57 ? -12.050 3.967 10.029 1.00 0.00 58 ASP A N 2
ATOM 1701 C CA . ASP A 1 57 ? -11.835 2.552 10.444 1.00 0.00 58 ASP A CA 2
ATOM 1702 C C . ASP A 1 57 ? -12.530 1.617 9.452 1.00 0.00 58 ASP A C 2
ATOM 1703 O O . ASP A 1 57 ? -11.896 0.827 8.781 1.00 0.00 58 ASP A O 2
ATOM 1712 N N . ALA A 1 58 ? -13.829 1.698 9.355 1.00 0.00 59 ALA A N 2
ATOM 1713 C CA . ALA A 1 58 ? -14.562 0.812 8.408 1.00 0.00 59 ALA A CA 2
ATOM 1714 C C . ALA A 1 58 ? -14.155 1.148 6.972 1.00 0.00 59 ALA A C 2
ATOM 1715 O O . ALA A 1 58 ? -14.143 0.298 6.104 1.00 0.00 59 ALA A O 2
ATOM 1722 N N . GLU A 1 59 ? -13.822 2.383 6.713 1.00 0.00 60 GLU A N 2
ATOM 1723 C CA . GLU A 1 59 ? -13.416 2.772 5.333 1.00 0.00 60 GLU A CA 2
ATOM 1724 C C . GLU A 1 59 ? -12.102 2.075 4.972 1.00 0.00 60 GLU A C 2
ATOM 1725 O O . GLU A 1 59 ? -11.882 1.692 3.840 1.00 0.00 60 GLU A O 2
ATOM 1737 N N . LEU A 1 60 ? -11.227 1.909 5.925 1.00 0.00 61 LEU A N 2
ATOM 1738 C CA . LEU A 1 60 ? -9.929 1.237 5.635 1.00 0.00 61 LEU A CA 2
ATOM 1739 C C . LEU A 1 60 ? -10.185 -0.212 5.217 1.00 0.00 61 LEU A C 2
ATOM 1740 O O . LEU A 1 60 ? -9.535 -0.739 4.336 1.00 0.00 61 LEU A O 2
ATOM 1756 N N . THR A 1 61 ? -11.129 -0.861 5.842 1.00 0.00 62 THR A N 2
ATOM 1757 C CA . THR A 1 61 ? -11.426 -2.276 5.481 1.00 0.00 62 THR A CA 2
ATOM 1758 C C . THR A 1 61 ? -11.832 -2.352 4.008 1.00 0.00 62 THR A C 2
ATOM 1759 O O . THR A 1 61 ? -11.322 -3.158 3.255 1.00 0.00 62 THR A O 2
ATOM 1770 N N . LYS A 1 62 ? -12.748 -1.521 3.591 1.00 0.00 63 LYS A N 2
ATOM 1771 C CA . LYS A 1 62 ? -13.186 -1.549 2.167 1.00 0.00 63 LYS A CA 2
ATOM 1772 C C . LYS A 1 62 ? -11.986 -1.272 1.258 1.00 0.00 63 LYS A C 2
ATOM 1773 O O . LYS A 1 62 ? -11.861 -1.838 0.190 1.00 0.00 63 LYS A O 2
ATOM 1792 N N . LEU A 1 63 ? -11.103 -0.405 1.671 1.00 0.00 64 LEU A N 2
ATOM 1793 C CA . LEU A 1 63 ? -9.915 -0.093 0.829 1.00 0.00 64 LEU A CA 2
ATOM 1794 C C . LEU A 1 63 ? -9.110 -1.372 0.586 1.00 0.00 64 LEU A C 2
ATOM 1795 O O . LEU A 1 63 ? -8.822 -1.731 -0.538 1.00 0.00 64 LEU A O 2
ATOM 1811 N N . ALA A 1 64 ? -8.745 -2.062 1.632 1.00 0.00 65 ALA A N 2
ATOM 1812 C CA . ALA A 1 64 ? -7.959 -3.316 1.461 1.00 0.00 65 ALA A CA 2
ATOM 1813 C C . ALA A 1 64 ? -8.754 -4.306 0.606 1.00 0.00 65 ALA A C 2
ATOM 1814 O O . ALA A 1 64 ? -8.195 -5.088 -0.136 1.00 0.00 65 ALA A O 2
ATOM 1821 N N . ALA A 1 65 ? -10.055 -4.279 0.705 1.00 0.00 66 ALA A N 2
ATOM 1822 C CA . ALA A 1 65 ? -10.883 -5.219 -0.102 1.00 0.00 66 ALA A CA 2
ATOM 1823 C C . ALA A 1 65 ? -10.712 -4.899 -1.589 1.00 0.00 66 ALA A C 2
ATOM 1824 O O . ALA A 1 65 ? -10.586 -5.783 -2.413 1.00 0.00 66 ALA A O 2
ATOM 1831 N N . GLU A 1 66 ? -10.706 -3.642 -1.938 1.00 0.00 67 GLU A N 2
ATOM 1832 C CA . GLU A 1 66 ? -10.543 -3.266 -3.371 1.00 0.00 67 GLU A CA 2
ATOM 1833 C C . GLU A 1 66 ? -9.079 -3.444 -3.780 1.00 0.00 67 GLU A C 2
ATOM 1834 O O . GLU A 1 66 ? -8.758 -3.546 -4.947 1.00 0.00 67 GLU A O 2
ATOM 1846 N N . LEU A 1 67 ? -8.189 -3.479 -2.826 1.00 0.00 68 LEU A N 2
ATOM 1847 C CA . LEU A 1 67 ? -6.746 -3.649 -3.156 1.00 0.00 68 LEU A CA 2
ATOM 1848 C C . LEU A 1 67 ? -6.492 -5.086 -3.617 1.00 0.00 68 LEU A C 2
ATOM 1849 O O . LEU A 1 67 ? -5.943 -5.322 -4.675 1.00 0.00 68 LEU A O 2
ATOM 1865 N N . LYS A 1 68 ? -6.885 -6.047 -2.828 1.00 0.00 69 LYS A N 2
ATOM 1866 C CA . LYS A 1 68 ? -6.665 -7.470 -3.215 1.00 0.00 69 LYS A CA 2
ATOM 1867 C C . LYS A 1 68 ? -7.501 -7.803 -4.454 1.00 0.00 69 LYS A C 2
ATOM 1868 O O . LYS A 1 68 ? -7.219 -8.744 -5.169 1.00 0.00 69 LYS A O 2
ATOM 1887 N N . LYS A 1 69 ? -8.530 -7.043 -4.708 1.00 0.00 70 LYS A N 2
ATOM 1888 C CA . LYS A 1 69 ? -9.391 -7.320 -5.894 1.00 0.00 70 LYS A CA 2
ATOM 1889 C C . LYS A 1 69 ? -8.552 -7.273 -7.174 1.00 0.00 70 LYS A C 2
ATOM 1890 O O . LYS A 1 69 ? -8.798 -8.005 -8.112 1.00 0.00 70 LYS A O 2
ATOM 1909 N N . LYS A 1 70 ? -7.569 -6.415 -7.229 1.00 0.00 71 LYS A N 2
ATOM 1910 C CA . LYS A 1 70 ? -6.731 -6.328 -8.459 1.00 0.00 71 LYS A CA 2
ATOM 1911 C C . LYS A 1 70 ? -5.269 -6.631 -8.121 1.00 0.00 71 LYS A C 2
ATOM 1912 O O . LYS A 1 70 ? -4.365 -6.219 -8.821 1.00 0.00 71 LYS A O 2
ATOM 1931 N N . CYS A 1 71 ? -5.025 -7.349 -7.060 1.00 0.00 72 CYS A N 2
ATOM 1932 C CA . CYS A 1 71 ? -3.618 -7.673 -6.693 1.00 0.00 72 CYS A CA 2
ATOM 1933 C C . CYS A 1 71 ? -3.340 -9.149 -6.984 1.00 0.00 72 CYS A C 2
ATOM 1934 O O . CYS A 1 71 ? -2.219 -9.541 -7.240 1.00 0.00 72 CYS A O 2
ATOM 1942 N N . GLY A 1 72 ? -4.354 -9.971 -6.949 1.00 0.00 73 GLY A N 2
ATOM 1943 C CA . GLY A 1 72 ? -4.148 -11.421 -7.227 1.00 0.00 73 GLY A CA 2
ATOM 1944 C C . GLY A 1 72 ? -3.194 -12.013 -6.189 1.00 0.00 73 GLY A C 2
ATOM 1945 O O . GLY A 1 72 ? -2.195 -12.617 -6.524 1.00 0.00 73 GLY A O 2
ATOM 1949 N N . CYS A 1 73 ? -3.496 -11.848 -4.930 1.00 0.00 74 CYS A N 2
ATOM 1950 C CA . CYS A 1 73 ? -2.607 -12.403 -3.871 1.00 0.00 74 CYS A CA 2
ATOM 1951 C C . CYS A 1 73 ? -3.154 -12.022 -2.494 1.00 0.00 74 CYS A C 2
ATOM 1952 O O . CYS A 1 73 ? -3.377 -10.863 -2.203 1.00 0.00 74 CYS A O 2
ATOM 1960 N N . GLY A 1 74 ? -3.374 -12.989 -1.645 1.00 0.00 75 GLY A N 2
ATOM 1961 C CA . GLY A 1 74 ? -3.907 -12.682 -0.287 1.00 0.00 75 GLY A CA 2
ATOM 1962 C C . GLY A 1 74 ? -2.854 -13.029 0.767 1.00 0.00 75 GLY A C 2
ATOM 1963 O O . GLY A 1 74 ? -2.887 -14.085 1.367 1.00 0.00 75 GLY A O 2
ATOM 1967 N N . GLY A 1 75 ? -1.918 -12.148 0.995 1.00 0.00 76 GLY A N 2
ATOM 1968 C CA . GLY A 1 75 ? -0.861 -12.427 2.009 1.00 0.00 76 GLY A CA 2
ATOM 1969 C C . GLY A 1 75 ? -1.434 -12.248 3.417 1.00 0.00 76 GLY A C 2
ATOM 1970 O O . GLY A 1 75 ? -1.332 -13.124 4.253 1.00 0.00 76 GLY A O 2
ATOM 1974 N N . ALA A 1 76 ? -2.034 -11.121 3.689 1.00 0.00 77 ALA A N 2
ATOM 1975 C CA . ALA A 1 76 ? -2.607 -10.893 5.046 1.00 0.00 77 ALA A CA 2
ATOM 1976 C C . ALA A 1 76 ? -3.178 -9.476 5.128 1.00 0.00 77 ALA A C 2
ATOM 1977 O O . ALA A 1 76 ? -2.493 -8.505 4.876 1.00 0.00 77 ALA A O 2
ATOM 1984 N N . VAL A 1 77 ? -4.429 -9.350 5.477 1.00 0.00 78 VAL A N 2
ATOM 1985 C CA . VAL A 1 77 ? -5.042 -7.996 5.574 1.00 0.00 78 VAL A CA 2
ATOM 1986 C C . VAL A 1 77 ? -5.699 -7.828 6.947 1.00 0.00 78 VAL A C 2
ATOM 1987 O O . VAL A 1 77 ? -6.559 -8.595 7.333 1.00 0.00 78 VAL A O 2
ATOM 2000 N N . LYS A 1 78 ? -5.297 -6.831 7.690 1.00 0.00 79 LYS A N 2
ATOM 2001 C CA . LYS A 1 78 ? -5.895 -6.614 9.039 1.00 0.00 79 LYS A CA 2
ATOM 2002 C C . LYS A 1 78 ? -6.297 -5.145 9.192 1.00 0.00 79 LYS A C 2
ATOM 2003 O O . LYS A 1 78 ? -5.627 -4.255 8.708 1.00 0.00 79 LYS A O 2
ATOM 2022 N N . ASP A 1 79 ? -7.386 -4.882 9.865 1.00 0.00 80 ASP A N 2
ATOM 2023 C CA . ASP A 1 79 ? -7.824 -3.470 10.048 1.00 0.00 80 ASP A CA 2
ATOM 2024 C C . ASP A 1 79 ? -6.719 -2.684 10.756 1.00 0.00 80 ASP A C 2
ATOM 2025 O O . ASP A 1 79 ? -6.453 -2.884 11.925 1.00 0.00 80 ASP A O 2
ATOM 2034 N N . GLY A 1 80 ? -6.072 -1.794 10.057 1.00 0.00 81 GLY A N 2
ATOM 2035 C CA . GLY A 1 80 ? -4.982 -0.999 10.689 1.00 0.00 81 GLY A CA 2
ATOM 2036 C C . GLY A 1 80 ? -3.670 -1.258 9.947 1.00 0.00 81 GLY A C 2
ATOM 2037 O O . GLY A 1 80 ? -2.872 -0.365 9.746 1.00 0.00 81 GLY A O 2
ATOM 2041 N N . VAL A 1 81 ? -3.443 -2.477 9.536 1.00 0.00 82 VAL A N 2
ATOM 2042 C CA . VAL A 1 81 ? -2.184 -2.795 8.806 1.00 0.00 82 VAL A CA 2
ATOM 2043 C C . VAL A 1 81 ? -2.489 -3.770 7.667 1.00 0.00 82 VAL A C 2
ATOM 2044 O O . VAL A 1 81 ? -3.178 -4.754 7.848 1.00 0.00 82 VAL A O 2
ATOM 2057 N N . ILE A 1 82 ? -1.982 -3.505 6.494 1.00 0.00 83 ILE A N 2
ATOM 2058 C CA . ILE A 1 82 ? -2.244 -4.418 5.345 1.00 0.00 83 ILE A CA 2
ATOM 2059 C C . ILE A 1 82 ? -0.913 -4.915 4.777 1.00 0.00 83 ILE A C 2
ATOM 2060 O O . ILE A 1 82 ? 0.085 -4.222 4.812 1.00 0.00 83 ILE A O 2
ATOM 2076 N N . GLU A 1 83 ? -0.887 -6.112 4.255 1.00 0.00 84 GLU A N 2
ATOM 2077 C CA . GLU A 1 83 ? 0.382 -6.649 3.689 1.00 0.00 84 GLU A CA 2
ATOM 2078 C C . GLU A 1 83 ? 0.103 -7.318 2.342 1.00 0.00 84 GLU A C 2
ATOM 2079 O O . GLU A 1 83 ? -0.841 -8.068 2.193 1.00 0.00 84 GLU A O 2
ATOM 2091 N N . ILE A 1 84 ? 0.919 -7.053 1.358 1.00 0.00 85 ILE A N 2
ATOM 2092 C CA . ILE A 1 84 ? 0.704 -7.675 0.022 1.00 0.00 85 ILE A CA 2
ATOM 2093 C C . ILE A 1 84 ? 1.911 -8.547 -0.331 1.00 0.00 85 ILE A C 2
ATOM 2094 O O . ILE A 1 84 ? 3.027 -8.265 0.058 1.00 0.00 85 ILE A O 2
ATOM 2110 N N . GLN A 1 85 ? 1.698 -9.605 -1.065 1.00 0.00 86 GLN A N 2
ATOM 2111 C CA . GLN A 1 85 ? 2.834 -10.493 -1.440 1.00 0.00 86 GLN A CA 2
ATOM 2112 C C . GLN A 1 85 ? 3.128 -10.342 -2.934 1.00 0.00 86 GLN A C 2
ATOM 2113 O O . GLN A 1 85 ? 2.275 -10.563 -3.770 1.00 0.00 86 GLN A O 2
ATOM 2127 N N . GLY A 1 86 ? 4.331 -9.968 -3.276 1.00 0.00 87 GLY A N 2
ATOM 2128 C CA . GLY A 1 86 ? 4.679 -9.804 -4.716 1.00 0.00 87 GLY A CA 2
ATOM 2129 C C . GLY A 1 86 ? 5.353 -8.447 -4.927 1.00 0.00 87 GLY A C 2
ATOM 2130 O O . GLY A 1 86 ? 5.243 -7.554 -4.110 1.00 0.00 87 GLY A O 2
ATOM 2134 N N . ASP A 1 87 ? 6.051 -8.284 -6.018 1.00 0.00 88 ASP A N 2
ATOM 2135 C CA . ASP A 1 87 ? 6.731 -6.984 -6.280 1.00 0.00 88 ASP A CA 2
ATOM 2136 C C . ASP A 1 87 ? 5.940 -6.197 -7.326 1.00 0.00 88 ASP A C 2
ATOM 2137 O O . ASP A 1 87 ? 5.918 -6.542 -8.491 1.00 0.00 88 ASP A O 2
ATOM 2146 N N . LYS A 1 88 ? 5.291 -5.140 -6.921 1.00 0.00 89 LYS A N 2
ATOM 2147 C CA . LYS A 1 88 ? 4.503 -4.332 -7.893 1.00 0.00 89 LYS A CA 2
ATOM 2148 C C . LYS A 1 88 ? 4.293 -2.923 -7.333 1.00 0.00 89 LYS A C 2
ATOM 2149 O O . LYS A 1 88 ? 3.294 -2.283 -7.594 1.00 0.00 89 LYS A O 2
ATOM 2168 N N . ARG A 1 89 ? 5.228 -2.435 -6.565 1.00 0.00 90 ARG A N 2
ATOM 2169 C CA . ARG A 1 89 ? 5.082 -1.069 -5.989 1.00 0.00 90 ARG A CA 2
ATOM 2170 C C . ARG A 1 89 ? 4.802 -0.069 -7.112 1.00 0.00 90 ARG A C 2
ATOM 2171 O O . ARG A 1 89 ? 4.175 0.951 -6.906 1.00 0.00 90 ARG A O 2
ATOM 2192 N N . ASP A 1 90 ? 5.262 -0.353 -8.300 1.00 0.00 91 ASP A N 2
ATOM 2193 C CA . ASP A 1 90 ? 5.021 0.583 -9.435 1.00 0.00 91 ASP A CA 2
ATOM 2194 C C . ASP A 1 90 ? 3.515 0.745 -9.651 1.00 0.00 91 ASP A C 2
ATOM 2195 O O . ASP A 1 90 ? 3.000 1.844 -9.707 1.00 0.00 91 ASP A O 2
ATOM 2204 N N . LEU A 1 91 ? 2.803 -0.343 -9.773 1.00 0.00 92 LEU A N 2
ATOM 2205 C CA . LEU A 1 91 ? 1.331 -0.250 -9.985 1.00 0.00 92 LEU A CA 2
ATOM 2206 C C . LEU A 1 91 ? 0.661 0.233 -8.698 1.00 0.00 92 LEU A C 2
ATOM 2207 O O . LEU A 1 91 ? -0.419 0.789 -8.719 1.00 0.00 92 LEU A O 2
ATOM 2223 N N . LEU A 1 92 ? 1.293 0.026 -7.575 1.00 0.00 93 LEU A N 2
ATOM 2224 C CA . LEU A 1 92 ? 0.692 0.474 -6.287 1.00 0.00 93 LEU A CA 2
ATOM 2225 C C . LEU A 1 92 ? 0.567 1.999 -6.287 1.00 0.00 93 LEU A C 2
ATOM 2226 O O . LEU A 1 92 ? -0.467 2.547 -5.958 1.00 0.00 93 LEU A O 2
ATOM 2242 N N . LYS A 1 93 ? 1.611 2.689 -6.655 1.00 0.00 94 LYS A N 2
ATOM 2243 C CA . LYS A 1 93 ? 1.552 4.178 -6.677 1.00 0.00 94 LYS A CA 2
ATOM 2244 C C . LYS A 1 93 ? 0.486 4.631 -7.677 1.00 0.00 94 LYS A C 2
ATOM 2245 O O . LYS A 1 93 ? -0.037 5.724 -7.588 1.00 0.00 94 LYS A O 2
ATOM 2264 N N . SER A 1 94 ? 0.161 3.800 -8.629 1.00 0.00 95 SER A N 2
ATOM 2265 C CA . SER A 1 94 ? -0.870 4.184 -9.633 1.00 0.00 95 SER A CA 2
ATOM 2266 C C . SER A 1 94 ? -2.261 4.066 -9.007 1.00 0.00 95 SER A C 2
ATOM 2267 O O . SER A 1 94 ? -2.959 5.045 -8.832 1.00 0.00 95 SER A O 2
ATOM 2275 N N . LEU A 1 95 ? -2.669 2.874 -8.667 1.00 0.00 96 LEU A N 2
ATOM 2276 C CA . LEU A 1 95 ? -4.015 2.694 -8.053 1.00 0.00 96 LEU A CA 2
ATOM 2277 C C . LEU A 1 95 ? -4.205 3.720 -6.934 1.00 0.00 96 LEU A C 2
ATOM 2278 O O . LEU A 1 95 ? -5.288 4.231 -6.725 1.00 0.00 96 LEU A O 2
ATOM 2294 N N . LEU A 1 96 ? -3.162 4.026 -6.212 1.00 0.00 97 LEU A N 2
ATOM 2295 C CA . LEU A 1 96 ? -3.284 5.018 -5.108 1.00 0.00 97 LEU A CA 2
ATOM 2296 C C . LEU A 1 96 ? -3.512 6.412 -5.698 1.00 0.00 97 LEU A C 2
ATOM 2297 O O . LEU A 1 96 ? -4.347 7.163 -5.235 1.00 0.00 97 LEU A O 2
ATOM 2313 N N . GLU A 1 97 ? -2.775 6.763 -6.716 1.00 0.00 98 GLU A N 2
ATOM 2314 C CA . GLU A 1 97 ? -2.949 8.107 -7.333 1.00 0.00 98 GLU A CA 2
ATOM 2315 C C . GLU A 1 97 ? -4.374 8.239 -7.875 1.00 0.00 98 GLU A C 2
ATOM 2316 O O . GLU A 1 97 ? -4.870 9.328 -8.088 1.00 0.00 98 GLU A O 2
ATOM 2328 N N . ALA A 1 98 ? -5.037 7.138 -8.100 1.00 0.00 99 ALA A N 2
ATOM 2329 C CA . ALA A 1 98 ? -6.429 7.201 -8.628 1.00 0.00 99 ALA A CA 2
ATOM 2330 C C . ALA A 1 98 ? -7.328 7.910 -7.613 1.00 0.00 99 ALA A C 2
ATOM 2331 O O . ALA A 1 98 ? -8.273 8.585 -7.971 1.00 0.00 99 ALA A O 2
ATOM 2338 N N . LYS A 1 99 ? -7.042 7.763 -6.348 1.00 0.00 100 LYS A N 2
ATOM 2339 C CA . LYS A 1 99 ? -7.880 8.429 -5.312 1.00 0.00 100 LYS A CA 2
ATOM 2340 C C . LYS A 1 99 ? -7.401 9.869 -5.116 1.00 0.00 100 LYS A C 2
ATOM 2341 O O . LYS A 1 99 ? -8.107 10.701 -4.581 1.00 0.00 100 LYS A O 2
ATOM 2360 N N . GLY A 1 100 ? -6.206 10.170 -5.546 1.00 0.00 101 GLY A N 2
ATOM 2361 C CA . GLY A 1 100 ? -5.683 11.557 -5.384 1.00 0.00 101 GLY A CA 2
ATOM 2362 C C . GLY A 1 100 ? -5.279 11.783 -3.926 1.00 0.00 101 GLY A C 2
ATOM 2363 O O . GLY A 1 100 ? -5.249 12.900 -3.447 1.00 0.00 101 GLY A O 2
ATOM 2367 N N . MET A 1 101 ? -4.967 10.733 -3.217 1.00 0.00 102 MET A N 2
ATOM 2368 C CA . MET A 1 101 ? -4.565 10.890 -1.791 1.00 0.00 102 MET A CA 2
ATOM 2369 C C . MET A 1 101 ? -3.107 11.349 -1.719 1.00 0.00 102 MET A C 2
ATOM 2370 O O . MET A 1 101 ? -2.451 11.521 -2.727 1.00 0.00 102 MET A O 2
ATOM 2384 N N . LYS A 1 102 ? -2.596 11.549 -0.535 1.00 0.00 103 LYS A N 2
ATOM 2385 C CA . LYS A 1 102 ? -1.181 11.997 -0.401 1.00 0.00 103 LYS A CA 2
ATOM 2386 C C . LYS A 1 102 ? -0.287 10.786 -0.129 1.00 0.00 103 LYS A C 2
ATOM 2387 O O . LYS A 1 102 ? -0.031 10.433 1.005 1.00 0.00 103 LYS A O 2
ATOM 2406 N N . VAL A 1 103 ? 0.191 10.146 -1.161 1.00 0.00 104 VAL A N 2
ATOM 2407 C CA . VAL A 1 103 ? 1.069 8.958 -0.960 1.00 0.00 104 VAL A CA 2
ATOM 2408 C C . VAL A 1 103 ? 2.499 9.422 -0.678 1.00 0.00 104 VAL A C 2
ATOM 2409 O O . VAL A 1 103 ? 2.846 10.565 -0.902 1.00 0.00 104 VAL A O 2
ATOM 2422 N N . LYS A 1 104 ? 3.332 8.545 -0.188 1.00 0.00 105 LYS A N 2
ATOM 2423 C CA . LYS A 1 104 ? 4.739 8.938 0.107 1.00 0.00 105 LYS A CA 2
ATOM 2424 C C . LYS A 1 104 ? 5.695 7.936 -0.544 1.00 0.00 105 LYS A C 2
ATOM 2425 O O . LYS A 1 104 ? 6.794 7.717 -0.075 1.00 0.00 105 LYS A O 2
ATOM 2444 N N . LEU A 1 105 ? 5.285 7.325 -1.622 1.00 0.00 106 LEU A N 2
ATOM 2445 C CA . LEU A 1 105 ? 6.171 6.339 -2.302 1.00 0.00 106 LEU A CA 2
ATOM 2446 C C . LEU A 1 105 ? 6.817 5.428 -1.256 1.00 0.00 106 LEU A C 2
ATOM 2447 O O . LEU A 1 105 ? 6.320 5.277 -0.158 1.00 0.00 106 LEU A O 2
ATOM 2463 N N . ALA A 1 106 ? 7.923 4.820 -1.587 1.00 0.00 107 ALA A N 2
ATOM 2464 C CA . ALA A 1 106 ? 8.599 3.920 -0.611 1.00 0.00 107 ALA A CA 2
ATOM 2465 C C . ALA A 1 106 ? 9.738 4.676 0.076 1.00 0.00 107 ALA A C 2
ATOM 2466 O O . ALA A 1 106 ? 10.040 4.447 1.230 1.00 0.00 107 ALA A O 2
ATOM 2473 N N . GLY A 1 107 ? 10.371 5.577 -0.624 1.00 0.00 108 GLY A N 2
ATOM 2474 C CA . GLY A 1 107 ? 11.489 6.348 -0.009 1.00 0.00 108 GLY A CA 2
ATOM 2475 C C . GLY A 1 107 ? 11.313 7.836 -0.314 1.00 0.00 108 GLY A C 2
ATOM 2476 O O . GLY A 1 107 ? 11.158 8.233 -1.452 1.00 0.00 108 GLY A O 2
ATOM 2480 N N . GLY A 1 108 ? 11.336 8.664 0.695 1.00 0.00 109 GLY A N 2
ATOM 2481 C CA . GLY A 1 108 ? 11.170 10.127 0.462 1.00 0.00 109 GLY A CA 2
ATOM 2482 C C . GLY A 1 108 ? 12.470 10.852 0.813 1.00 0.00 109 GLY A C 2
ATOM 2483 O O . GLY A 1 108 ? 12.741 11.932 0.326 1.00 0.00 109 GLY A O 2
ATOM 2487 N N . LEU A 1 109 ? 13.277 10.267 1.655 1.00 0.00 110 LEU A N 2
ATOM 2488 C CA . LEU A 1 109 ? 14.559 10.924 2.036 1.00 0.00 110 LEU A CA 2
ATOM 2489 C C . LEU A 1 109 ? 15.664 9.870 2.130 1.00 0.00 110 LEU A C 2
ATOM 2490 O O . LEU A 1 109 ? 15.650 9.017 2.995 1.00 0.00 110 LEU A O 2
ATOM 2506 N N . GLU A 1 110 ? 16.623 9.922 1.246 1.00 0.00 111 GLU A N 2
ATOM 2507 C CA . GLU A 1 110 ? 17.727 8.923 1.285 1.00 0.00 111 GLU A CA 2
ATOM 2508 C C . GLU A 1 110 ? 18.790 9.295 0.249 1.00 0.00 111 GLU A C 2
ATOM 2509 O O . GLU A 1 110 ? 19.925 9.507 0.643 1.00 0.00 111 GLU A O 2
ATOM 2521 N N . LYS A 1 28 ? -3.945 17.335 9.288 1.00 0.00 29 LYS A N 3
ATOM 2522 C CA . LYS A 1 28 ? -3.455 16.145 10.038 1.00 0.00 29 LYS A CA 3
ATOM 2523 C C . LYS A 1 28 ? -4.527 15.053 10.019 1.00 0.00 29 LYS A C 3
ATOM 2524 O O . LYS A 1 28 ? -4.761 14.383 11.005 1.00 0.00 29 LYS A O 3
ATOM 2542 N N . GLY A 1 29 ? -5.181 14.870 8.905 1.00 0.00 30 GLY A N 3
ATOM 2543 C CA . GLY A 1 29 ? -6.237 13.821 8.824 1.00 0.00 30 GLY A CA 3
ATOM 2544 C C . GLY A 1 29 ? -6.911 13.878 7.452 1.00 0.00 30 GLY A C 3
ATOM 2545 O O . GLY A 1 29 ? -8.075 14.206 7.335 1.00 0.00 30 GLY A O 3
ATOM 2549 N N . ASP A 1 30 ? -6.189 13.561 6.413 1.00 0.00 31 ASP A N 3
ATOM 2550 C CA . ASP A 1 30 ? -6.789 13.598 5.049 1.00 0.00 31 ASP A CA 3
ATOM 2551 C C . ASP A 1 30 ? -6.795 12.187 4.457 1.00 0.00 31 ASP A C 3
ATOM 2552 O O . ASP A 1 30 ? -7.835 11.617 4.195 1.00 0.00 31 ASP A O 3
ATOM 2561 N N . GLY A 1 31 ? -5.639 11.620 4.242 1.00 0.00 32 GLY A N 3
ATOM 2562 C CA . GLY A 1 31 ? -5.578 10.246 3.667 1.00 0.00 32 GLY A CA 3
ATOM 2563 C C . GLY A 1 31 ? -4.171 9.979 3.131 1.00 0.00 32 GLY A C 3
ATOM 2564 O O . GLY A 1 31 ? -3.632 10.752 2.364 1.00 0.00 32 GLY A O 3
ATOM 2568 N N . VAL A 1 32 ? -3.571 8.891 3.528 1.00 0.00 33 VAL A N 3
ATOM 2569 C CA . VAL A 1 32 ? -2.198 8.577 3.040 1.00 0.00 33 VAL A CA 3
ATOM 2570 C C . VAL A 1 32 ? -2.011 7.060 2.979 1.00 0.00 33 VAL A C 3
ATOM 2571 O O . VAL A 1 32 ? -2.622 6.319 3.723 1.00 0.00 33 VAL A O 3
ATOM 2584 N N . VAL A 1 33 ? -1.170 6.593 2.097 1.00 0.00 34 VAL A N 3
ATOM 2585 C CA . VAL A 1 33 ? -0.943 5.124 1.989 1.00 0.00 34 VAL A CA 3
ATOM 2586 C C . VAL A 1 33 ? 0.552 4.853 1.805 1.00 0.00 34 VAL A C 3
ATOM 2587 O O . VAL A 1 33 ? 1.169 5.329 0.873 1.00 0.00 34 VAL A O 3
ATOM 2600 N N . ARG A 1 34 ? 1.140 4.094 2.689 1.00 0.00 35 ARG A N 3
ATOM 2601 C CA . ARG A 1 34 ? 2.594 3.796 2.565 1.00 0.00 35 ARG A CA 3
ATOM 2602 C C . ARG A 1 34 ? 2.789 2.557 1.688 1.00 0.00 35 ARG A C 3
ATOM 2603 O O . ARG A 1 34 ? 2.450 1.455 2.070 1.00 0.00 35 ARG A O 3
ATOM 2624 N N . ILE A 1 35 ? 3.335 2.729 0.515 1.00 0.00 36 ILE A N 3
ATOM 2625 C CA . ILE A 1 35 ? 3.553 1.562 -0.385 1.00 0.00 36 ILE A CA 3
ATOM 2626 C C . ILE A 1 35 ? 5.054 1.360 -0.601 1.00 0.00 36 ILE A C 3
ATOM 2627 O O . ILE A 1 35 ? 5.703 2.132 -1.278 1.00 0.00 36 ILE A O 3
ATOM 2643 N N . GLN A 1 36 ? 5.612 0.326 -0.031 1.00 0.00 37 GLN A N 3
ATOM 2644 C CA . GLN A 1 36 ? 7.070 0.077 -0.205 1.00 0.00 37 GLN A CA 3
ATOM 2645 C C . GLN A 1 36 ? 7.297 -1.386 -0.591 1.00 0.00 37 GLN A C 3
ATOM 2646 O O . GLN A 1 36 ? 6.401 -2.060 -1.059 1.00 0.00 37 GLN A O 3
ATOM 2660 N N . ARG A 1 37 ? 8.488 -1.881 -0.400 1.00 0.00 38 ARG A N 3
ATOM 2661 C CA . ARG A 1 37 ? 8.772 -3.300 -0.757 1.00 0.00 38 ARG A CA 3
ATOM 2662 C C . ARG A 1 37 ? 9.469 -3.991 0.417 1.00 0.00 38 ARG A C 3
ATOM 2663 O O . ARG A 1 37 ? 10.413 -3.475 0.981 1.00 0.00 38 ARG A O 3
ATOM 2684 N N . GLN A 1 38 ? 9.012 -5.155 0.789 1.00 0.00 39 GLN A N 3
ATOM 2685 C CA . GLN A 1 38 ? 9.650 -5.877 1.925 1.00 0.00 39 GLN A CA 3
ATOM 2686 C C . GLN A 1 38 ? 10.051 -7.284 1.475 1.00 0.00 39 GLN A C 3
ATOM 2687 O O . GLN A 1 38 ? 9.391 -8.256 1.783 1.00 0.00 39 GLN A O 3
ATOM 2701 N N . THR A 1 39 ? 11.129 -7.399 0.749 1.00 0.00 40 THR A N 3
ATOM 2702 C CA . THR A 1 39 ? 11.571 -8.743 0.280 1.00 0.00 40 THR A CA 3
ATOM 2703 C C . THR A 1 39 ? 12.793 -9.188 1.086 1.00 0.00 40 THR A C 3
ATOM 2704 O O . THR A 1 39 ? 13.512 -10.086 0.695 1.00 0.00 40 THR A O 3
ATOM 2715 N N . SER A 1 40 ? 13.033 -8.568 2.209 1.00 0.00 41 SER A N 3
ATOM 2716 C CA . SER A 1 40 ? 14.208 -8.957 3.038 1.00 0.00 41 SER A CA 3
ATOM 2717 C C . SER A 1 40 ? 14.159 -10.460 3.319 1.00 0.00 41 SER A C 3
ATOM 2718 O O . SER A 1 40 ? 13.101 -11.055 3.385 1.00 0.00 41 SER A O 3
ATOM 2726 N N . GLY A 1 41 ? 15.295 -11.080 3.483 1.00 0.00 42 GLY A N 3
ATOM 2727 C CA . GLY A 1 41 ? 15.312 -12.545 3.760 1.00 0.00 42 GLY A CA 3
ATOM 2728 C C . GLY A 1 41 ? 14.840 -13.305 2.519 1.00 0.00 42 GLY A C 3
ATOM 2729 O O . GLY A 1 41 ? 14.187 -12.756 1.655 1.00 0.00 42 GLY A O 3
ATOM 2733 N N . ARG A 1 42 ? 15.166 -14.565 2.425 1.00 0.00 43 ARG A N 3
ATOM 2734 C CA . ARG A 1 42 ? 14.735 -15.359 1.239 1.00 0.00 43 ARG A CA 3
ATOM 2735 C C . ARG A 1 42 ? 13.444 -16.110 1.570 1.00 0.00 43 ARG A C 3
ATOM 2736 O O . ARG A 1 42 ? 13.434 -17.022 2.372 1.00 0.00 43 ARG A O 3
ATOM 2757 N N . LYS A 1 43 ? 12.354 -15.734 0.959 1.00 0.00 44 LYS A N 3
ATOM 2758 C CA . LYS A 1 43 ? 11.065 -16.428 1.239 1.00 0.00 44 LYS A CA 3
ATOM 2759 C C . LYS A 1 43 ? 9.984 -15.899 0.294 1.00 0.00 44 LYS A C 3
ATOM 2760 O O . LYS A 1 43 ? 8.820 -15.840 0.638 1.00 0.00 44 LYS A O 3
ATOM 2779 N N . GLY A 1 44 ? 10.359 -15.513 -0.895 1.00 0.00 45 GLY A N 3
ATOM 2780 C CA . GLY A 1 44 ? 9.351 -14.989 -1.860 1.00 0.00 45 GLY A CA 3
ATOM 2781 C C . GLY A 1 44 ? 10.030 -14.032 -2.840 1.00 0.00 45 GLY A C 3
ATOM 2782 O O . GLY A 1 44 ? 11.082 -13.489 -2.564 1.00 0.00 45 GLY A O 3
ATOM 2786 N N . LYS A 1 45 ? 9.438 -13.820 -3.983 1.00 0.00 46 LYS A N 3
ATOM 2787 C CA . LYS A 1 45 ? 10.051 -12.898 -4.980 1.00 0.00 46 LYS A CA 3
ATOM 2788 C C . LYS A 1 45 ? 9.934 -11.456 -4.480 1.00 0.00 46 LYS A C 3
ATOM 2789 O O . LYS A 1 45 ? 10.877 -10.692 -4.533 1.00 0.00 46 LYS A O 3
ATOM 2808 N N . GLY A 1 46 ? 8.782 -11.078 -3.996 1.00 0.00 47 GLY A N 3
ATOM 2809 C CA . GLY A 1 46 ? 8.608 -9.685 -3.494 1.00 0.00 47 GLY A CA 3
ATOM 2810 C C . GLY A 1 46 ? 7.158 -9.475 -3.054 1.00 0.00 47 GLY A C 3
ATOM 2811 O O . GLY A 1 46 ? 6.237 -10.003 -3.645 1.00 0.00 47 GLY A O 3
ATOM 2815 N N . VAL A 1 47 ? 6.948 -8.707 -2.020 1.00 0.00 48 VAL A N 3
ATOM 2816 C CA . VAL A 1 47 ? 5.558 -8.462 -1.543 1.00 0.00 48 VAL A CA 3
ATOM 2817 C C . VAL A 1 47 ? 5.377 -6.971 -1.251 1.00 0.00 48 VAL A C 3
ATOM 2818 O O . VAL A 1 47 ? 6.332 -6.249 -1.045 1.00 0.00 48 VAL A O 3
ATOM 2831 N N . CYS A 1 48 ? 4.159 -6.504 -1.232 1.00 0.00 49 CYS A N 3
ATOM 2832 C CA . CYS A 1 48 ? 3.920 -5.060 -0.954 1.00 0.00 49 CYS A CA 3
ATOM 2833 C C . CYS A 1 48 ? 3.227 -4.908 0.401 1.00 0.00 49 CYS A C 3
ATOM 2834 O O . CYS A 1 48 ? 2.075 -5.257 0.563 1.00 0.00 49 CYS A O 3
ATOM 2842 N N . LEU A 1 49 ? 3.920 -4.388 1.377 1.00 0.00 50 LEU A N 3
ATOM 2843 C CA . LEU A 1 49 ? 3.300 -4.213 2.721 1.00 0.00 50 LEU A CA 3
ATOM 2844 C C . LEU A 1 49 ? 2.719 -2.802 2.834 1.00 0.00 50 LEU A C 3
ATOM 2845 O O . LEU A 1 49 ? 3.383 -1.823 2.558 1.00 0.00 50 LEU A O 3
ATOM 2861 N N . ILE A 1 50 ? 1.484 -2.691 3.238 1.00 0.00 51 ILE A N 3
ATOM 2862 C CA . ILE A 1 50 ? 0.860 -1.345 3.369 1.00 0.00 51 ILE A CA 3
ATOM 2863 C C . ILE A 1 50 ? 0.405 -1.133 4.815 1.00 0.00 51 ILE A C 3
ATOM 2864 O O . ILE A 1 50 ? -0.475 -1.812 5.304 1.00 0.00 51 ILE A O 3
ATOM 2880 N N . THR A 1 51 ? 1.000 -0.197 5.502 1.00 0.00 52 THR A N 3
ATOM 2881 C CA . THR A 1 51 ? 0.602 0.057 6.915 1.00 0.00 52 THR A CA 3
ATOM 2882 C C . THR A 1 51 ? 0.624 1.562 7.189 1.00 0.00 52 THR A C 3
ATOM 2883 O O . THR A 1 51 ? 0.569 1.997 8.322 1.00 0.00 52 THR A O 3
ATOM 2894 N N . GLY A 1 52 ? 0.703 2.360 6.160 1.00 0.00 53 GLY A N 3
ATOM 2895 C CA . GLY A 1 52 ? 0.728 3.837 6.363 1.00 0.00 53 GLY A CA 3
ATOM 2896 C C . GLY A 1 52 ? -0.678 4.405 6.167 1.00 0.00 53 GLY A C 3
ATOM 2897 O O . GLY A 1 52 ? -0.855 5.586 5.943 1.00 0.00 53 GLY A O 3
ATOM 2901 N N . VAL A 1 53 ? -1.681 3.573 6.249 1.00 0.00 54 VAL A N 3
ATOM 2902 C CA . VAL A 1 53 ? -3.075 4.067 6.066 1.00 0.00 54 VAL A CA 3
ATOM 2903 C C . VAL A 1 53 ? -3.585 4.653 7.384 1.00 0.00 54 VAL A C 3
ATOM 2904 O O . VAL A 1 53 ? -3.902 3.936 8.313 1.00 0.00 54 VAL A O 3
ATOM 2917 N N . ASP A 1 54 ? -3.666 5.953 7.475 1.00 0.00 55 ASP A N 3
ATOM 2918 C CA . ASP A 1 54 ? -4.155 6.583 8.733 1.00 0.00 55 ASP A CA 3
ATOM 2919 C C . ASP A 1 54 ? -5.623 6.982 8.568 1.00 0.00 55 ASP A C 3
ATOM 2920 O O . ASP A 1 54 ? -5.935 8.093 8.186 1.00 0.00 55 ASP A O 3
ATOM 2929 N N . LEU A 1 55 ? -6.527 6.085 8.853 1.00 0.00 56 LEU A N 3
ATOM 2930 C CA . LEU A 1 55 ? -7.974 6.415 8.713 1.00 0.00 56 LEU A CA 3
ATOM 2931 C C . LEU A 1 55 ? -8.707 6.046 10.005 1.00 0.00 56 LEU A C 3
ATOM 2932 O O . LEU A 1 55 ? -8.098 5.747 11.012 1.00 0.00 56 LEU A O 3
ATOM 2948 N N . ASP A 1 56 ? -10.012 6.066 9.984 1.00 0.00 57 ASP A N 3
ATOM 2949 C CA . ASP A 1 56 ? -10.782 5.717 11.211 1.00 0.00 57 ASP A CA 3
ATOM 2950 C C . ASP A 1 56 ? -10.885 4.196 11.332 1.00 0.00 57 ASP A C 3
ATOM 2951 O O . ASP A 1 56 ? -10.353 3.599 12.247 1.00 0.00 57 ASP A O 3
ATOM 2960 N N . ASP A 1 57 ? -11.565 3.563 10.416 1.00 0.00 58 ASP A N 3
ATOM 2961 C CA . ASP A 1 57 ? -11.702 2.081 10.479 1.00 0.00 58 ASP A CA 3
ATOM 2962 C C . ASP A 1 57 ? -12.546 1.598 9.298 1.00 0.00 58 ASP A C 3
ATOM 2963 O O . ASP A 1 57 ? -12.167 0.694 8.580 1.00 0.00 58 ASP A O 3
ATOM 2972 N N . ALA A 1 58 ? -13.688 2.194 9.090 1.00 0.00 59 ALA A N 3
ATOM 2973 C CA . ALA A 1 58 ? -14.554 1.769 7.954 1.00 0.00 59 ALA A CA 3
ATOM 2974 C C . ALA A 1 58 ? -13.946 2.260 6.639 1.00 0.00 59 ALA A C 3
ATOM 2975 O O . ALA A 1 58 ? -14.034 1.604 5.620 1.00 0.00 59 ALA A O 3
ATOM 2982 N N . GLU A 1 59 ? -13.329 3.410 6.653 1.00 0.00 60 GLU A N 3
ATOM 2983 C CA . GLU A 1 59 ? -12.716 3.941 5.403 1.00 0.00 60 GLU A CA 3
ATOM 2984 C C . GLU A 1 59 ? -11.493 3.097 5.038 1.00 0.00 60 GLU A C 3
ATOM 2985 O O . GLU A 1 59 ? -11.133 2.975 3.884 1.00 0.00 60 GLU A O 3
ATOM 2997 N N . LEU A 1 60 ? -10.852 2.512 6.013 1.00 0.00 61 LEU A N 3
ATOM 2998 C CA . LEU A 1 60 ? -9.654 1.676 5.720 1.00 0.00 61 LEU A CA 3
ATOM 2999 C C . LEU A 1 60 ? -10.078 0.436 4.930 1.00 0.00 61 LEU A C 3
ATOM 3000 O O . LEU A 1 60 ? -9.574 0.170 3.857 1.00 0.00 61 LEU A O 3
ATOM 3016 N N . THR A 1 61 ? -11.001 -0.325 5.452 1.00 0.00 62 THR A N 3
ATOM 3017 C CA . THR A 1 61 ? -11.455 -1.546 4.730 1.00 0.00 62 THR A CA 3
ATOM 3018 C C . THR A 1 61 ? -12.025 -1.152 3.366 1.00 0.00 62 THR A C 3
ATOM 3019 O O . THR A 1 61 ? -11.840 -1.841 2.382 1.00 0.00 62 THR A O 3
ATOM 3030 N N . LYS A 1 62 ? -12.718 -0.048 3.298 1.00 0.00 63 LYS A N 3
ATOM 3031 C CA . LYS A 1 62 ? -13.300 0.388 1.997 1.00 0.00 63 LYS A CA 3
ATOM 3032 C C . LYS A 1 62 ? -12.183 0.540 0.962 1.00 0.00 63 LYS A C 3
ATOM 3033 O O . LYS A 1 62 ? -12.157 -0.144 -0.042 1.00 0.00 63 LYS A O 3
ATOM 3052 N N . LEU A 1 63 ? -11.261 1.433 1.197 1.00 0.00 64 LEU A N 3
ATOM 3053 C CA . LEU A 1 63 ? -10.148 1.630 0.225 1.00 0.00 64 LEU A CA 3
ATOM 3054 C C . LEU A 1 63 ? -9.524 0.276 -0.123 1.00 0.00 64 LEU A C 3
ATOM 3055 O O . LEU A 1 63 ? -9.320 -0.045 -1.277 1.00 0.00 64 LEU A O 3
ATOM 3071 N N . ALA A 1 64 ? -9.218 -0.518 0.865 1.00 0.00 65 ALA A N 3
ATOM 3072 C CA . ALA A 1 64 ? -8.605 -1.849 0.591 1.00 0.00 65 ALA A CA 3
ATOM 3073 C C . ALA A 1 64 ? -9.431 -2.589 -0.464 1.00 0.00 65 ALA A C 3
ATOM 3074 O O . ALA A 1 64 ? -8.895 -3.219 -1.355 1.00 0.00 65 ALA A O 3
ATOM 3081 N N . ALA A 1 65 ? -10.730 -2.523 -0.370 1.00 0.00 66 ALA A N 3
ATOM 3082 C CA . ALA A 1 65 ? -11.587 -3.228 -1.365 1.00 0.00 66 ALA A CA 3
ATOM 3083 C C . ALA A 1 65 ? -11.457 -2.548 -2.730 1.00 0.00 66 ALA A C 3
ATOM 3084 O O . ALA A 1 65 ? -11.497 -3.191 -3.760 1.00 0.00 66 ALA A O 3
ATOM 3091 N N . GLU A 1 66 ? -11.303 -1.253 -2.747 1.00 0.00 67 GLU A N 3
ATOM 3092 C CA . GLU A 1 66 ? -11.173 -0.535 -4.047 1.00 0.00 67 GLU A CA 3
ATOM 3093 C C . GLU A 1 66 ? -9.857 -0.930 -4.722 1.00 0.00 67 GLU A C 3
ATOM 3094 O O . GLU A 1 66 ? -9.750 -0.945 -5.932 1.00 0.00 67 GLU A O 3
ATOM 3106 N N . LEU A 1 67 ? -8.855 -1.248 -3.949 1.00 0.00 68 LEU A N 3
ATOM 3107 C CA . LEU A 1 67 ? -7.548 -1.640 -4.549 1.00 0.00 68 LEU A CA 3
ATOM 3108 C C . LEU A 1 67 ? -7.616 -3.096 -5.011 1.00 0.00 68 LEU A C 3
ATOM 3109 O O . LEU A 1 67 ? -7.017 -3.473 -5.999 1.00 0.00 68 LEU A O 3
ATOM 3125 N N . LYS A 1 68 ? -8.343 -3.918 -4.305 1.00 0.00 69 LYS A N 3
ATOM 3126 C CA . LYS A 1 68 ? -8.451 -5.349 -4.705 1.00 0.00 69 LYS A CA 3
ATOM 3127 C C . LYS A 1 68 ? -9.412 -5.474 -5.889 1.00 0.00 69 LYS A C 3
ATOM 3128 O O . LYS A 1 68 ? -9.529 -6.519 -6.499 1.00 0.00 69 LYS A O 3
ATOM 3147 N N . LYS A 1 69 ? -10.103 -4.417 -6.220 1.00 0.00 70 LYS A N 3
ATOM 3148 C CA . LYS A 1 69 ? -11.055 -4.475 -7.364 1.00 0.00 70 LYS A CA 3
ATOM 3149 C C . LYS A 1 69 ? -10.273 -4.622 -8.671 1.00 0.00 70 LYS A C 3
ATOM 3150 O O . LYS A 1 69 ? -10.645 -5.375 -9.548 1.00 0.00 70 LYS A O 3
ATOM 3169 N N . LYS A 1 70 ? -9.189 -3.908 -8.806 1.00 0.00 71 LYS A N 3
ATOM 3170 C CA . LYS A 1 70 ? -8.382 -4.005 -10.055 1.00 0.00 71 LYS A CA 3
ATOM 3171 C C . LYS A 1 70 ? -7.130 -4.843 -9.790 1.00 0.00 71 LYS A C 3
ATOM 3172 O O . LYS A 1 70 ? -6.269 -4.975 -10.637 1.00 0.00 71 LYS A O 3
ATOM 3191 N N . CYS A 1 71 ? -7.019 -5.408 -8.619 1.00 0.00 72 CYS A N 3
ATOM 3192 C CA . CYS A 1 71 ? -5.821 -6.233 -8.299 1.00 0.00 72 CYS A CA 3
ATOM 3193 C C . CYS A 1 71 ? -5.994 -7.637 -8.881 1.00 0.00 72 CYS A C 3
ATOM 3194 O O . CYS A 1 71 ? -5.256 -8.054 -9.751 1.00 0.00 72 CYS A O 3
ATOM 3202 N N . GLY A 1 72 ? -6.961 -8.372 -8.404 1.00 0.00 73 GLY A N 3
ATOM 3203 C CA . GLY A 1 72 ? -7.175 -9.750 -8.927 1.00 0.00 73 GLY A CA 3
ATOM 3204 C C . GLY A 1 72 ? -6.382 -10.742 -8.076 1.00 0.00 73 GLY A C 3
ATOM 3205 O O . GLY A 1 72 ? -6.104 -11.850 -8.491 1.00 0.00 73 GLY A O 3
ATOM 3209 N N . CYS A 1 73 ? -6.014 -10.350 -6.887 1.00 0.00 74 CYS A N 3
ATOM 3210 C CA . CYS A 1 73 ? -5.237 -11.265 -6.004 1.00 0.00 74 CYS A CA 3
ATOM 3211 C C . CYS A 1 73 ? -5.049 -10.608 -4.635 1.00 0.00 74 CYS A C 3
ATOM 3212 O O . CYS A 1 73 ? -4.096 -9.888 -4.408 1.00 0.00 74 CYS A O 3
ATOM 3220 N N . GLY A 1 74 ? -5.949 -10.846 -3.722 1.00 0.00 75 GLY A N 3
ATOM 3221 C CA . GLY A 1 74 ? -5.821 -10.231 -2.371 1.00 0.00 75 GLY A CA 3
ATOM 3222 C C . GLY A 1 74 ? -5.150 -11.220 -1.417 1.00 0.00 75 GLY A C 3
ATOM 3223 O O . GLY A 1 74 ? -5.160 -12.415 -1.637 1.00 0.00 75 GLY A O 3
ATOM 3227 N N . GLY A 1 75 ? -4.568 -10.730 -0.357 1.00 0.00 76 GLY A N 3
ATOM 3228 C CA . GLY A 1 75 ? -3.898 -11.640 0.615 1.00 0.00 76 GLY A CA 3
ATOM 3229 C C . GLY A 1 75 ? -4.587 -11.527 1.975 1.00 0.00 76 GLY A C 3
ATOM 3230 O O . GLY A 1 75 ? -5.496 -12.271 2.286 1.00 0.00 76 GLY A O 3
ATOM 3234 N N . ALA A 1 76 ? -4.165 -10.599 2.789 1.00 0.00 77 ALA A N 3
ATOM 3235 C CA . ALA A 1 76 ? -4.797 -10.435 4.128 1.00 0.00 77 ALA A CA 3
ATOM 3236 C C . ALA A 1 76 ? -5.073 -8.952 4.378 1.00 0.00 77 ALA A C 3
ATOM 3237 O O . ALA A 1 76 ? -4.200 -8.119 4.243 1.00 0.00 77 ALA A O 3
ATOM 3244 N N . VAL A 1 77 ? -6.281 -8.612 4.736 1.00 0.00 78 VAL A N 3
ATOM 3245 C CA . VAL A 1 77 ? -6.605 -7.180 4.986 1.00 0.00 78 VAL A CA 3
ATOM 3246 C C . VAL A 1 77 ? -7.266 -7.033 6.359 1.00 0.00 78 VAL A C 3
ATOM 3247 O O . VAL A 1 77 ? -8.474 -6.969 6.474 1.00 0.00 78 VAL A O 3
ATOM 3260 N N . LYS A 1 78 ? -6.482 -6.972 7.401 1.00 0.00 79 LYS A N 3
ATOM 3261 C CA . LYS A 1 78 ? -7.065 -6.823 8.765 1.00 0.00 79 LYS A CA 3
ATOM 3262 C C . LYS A 1 78 ? -7.106 -5.339 9.137 1.00 0.00 79 LYS A C 3
ATOM 3263 O O . LYS A 1 78 ? -6.351 -4.540 8.620 1.00 0.00 79 LYS A O 3
ATOM 3282 N N . ASP A 1 79 ? -7.984 -4.963 10.026 1.00 0.00 80 ASP A N 3
ATOM 3283 C CA . ASP A 1 79 ? -8.071 -3.529 10.425 1.00 0.00 80 ASP A CA 3
ATOM 3284 C C . ASP A 1 79 ? -6.764 -3.104 11.099 1.00 0.00 80 ASP A C 3
ATOM 3285 O O . ASP A 1 79 ? -6.500 -3.444 12.235 1.00 0.00 80 ASP A O 3
ATOM 3294 N N . GLY A 1 80 ? -5.945 -2.359 10.407 1.00 0.00 81 GLY A N 3
ATOM 3295 C CA . GLY A 1 80 ? -4.657 -1.910 11.007 1.00 0.00 81 GLY A CA 3
ATOM 3296 C C . GLY A 1 80 ? -3.507 -2.219 10.048 1.00 0.00 81 GLY A C 3
ATOM 3297 O O . GLY A 1 80 ? -2.481 -1.569 10.065 1.00 0.00 81 GLY A O 3
ATOM 3301 N N . VAL A 1 81 ? -3.667 -3.208 9.212 1.00 0.00 82 VAL A N 3
ATOM 3302 C CA . VAL A 1 81 ? -2.578 -3.555 8.256 1.00 0.00 82 VAL A CA 3
ATOM 3303 C C . VAL A 1 81 ? -3.181 -4.140 6.976 1.00 0.00 82 VAL A C 3
ATOM 3304 O O . VAL A 1 81 ? -4.242 -4.731 6.992 1.00 0.00 82 VAL A O 3
ATOM 3317 N N . ILE A 1 82 ? -2.508 -3.981 5.869 1.00 0.00 83 ILE A N 3
ATOM 3318 C CA . ILE A 1 82 ? -3.035 -4.529 4.587 1.00 0.00 83 ILE A CA 3
ATOM 3319 C C . ILE A 1 82 ? -1.868 -5.037 3.738 1.00 0.00 83 ILE A C 3
ATOM 3320 O O . ILE A 1 82 ? -0.971 -4.294 3.395 1.00 0.00 83 ILE A O 3
ATOM 3336 N N . GLU A 1 83 ? -1.869 -6.296 3.400 1.00 0.00 84 GLU A N 3
ATOM 3337 C CA . GLU A 1 83 ? -0.755 -6.846 2.577 1.00 0.00 84 GLU A CA 3
ATOM 3338 C C . GLU A 1 83 ? -1.281 -7.236 1.195 1.00 0.00 84 GLU A C 3
ATOM 3339 O O . GLU A 1 83 ? -2.274 -7.925 1.068 1.00 0.00 84 GLU A O 3
ATOM 3351 N N . ILE A 1 84 ? -0.620 -6.802 0.156 1.00 0.00 85 ILE A N 3
ATOM 3352 C CA . ILE A 1 84 ? -1.077 -7.148 -1.218 1.00 0.00 85 ILE A CA 3
ATOM 3353 C C . ILE A 1 84 ? 0.082 -7.777 -1.994 1.00 0.00 85 ILE A C 3
ATOM 3354 O O . ILE A 1 84 ? 1.229 -7.420 -1.811 1.00 0.00 85 ILE A O 3
ATOM 3370 N N . GLN A 1 85 ? -0.206 -8.711 -2.858 1.00 0.00 86 GLN A N 3
ATOM 3371 C CA . GLN A 1 85 ? 0.883 -9.360 -3.642 1.00 0.00 86 GLN A CA 3
ATOM 3372 C C . GLN A 1 85 ? 0.951 -8.736 -5.037 1.00 0.00 86 GLN A C 3
ATOM 3373 O O . GLN A 1 85 ? 0.056 -8.896 -5.843 1.00 0.00 86 GLN A O 3
ATOM 3387 N N . GLY A 1 86 ? 2.006 -8.025 -5.328 1.00 0.00 87 GLY A N 3
ATOM 3388 C CA . GLY A 1 86 ? 2.131 -7.391 -6.671 1.00 0.00 87 GLY A CA 3
ATOM 3389 C C . GLY A 1 86 ? 3.595 -7.035 -6.934 1.00 0.00 87 GLY A C 3
ATOM 3390 O O . GLY A 1 86 ? 4.095 -7.196 -8.029 1.00 0.00 87 GLY A O 3
ATOM 3394 N N . ASP A 1 87 ? 4.285 -6.551 -5.938 1.00 0.00 88 ASP A N 3
ATOM 3395 C CA . ASP A 1 87 ? 5.717 -6.184 -6.132 1.00 0.00 88 ASP A CA 3
ATOM 3396 C C . ASP A 1 87 ? 5.843 -5.233 -7.324 1.00 0.00 88 ASP A C 3
ATOM 3397 O O . ASP A 1 87 ? 6.502 -5.530 -8.300 1.00 0.00 88 ASP A O 3
ATOM 3406 N N . LYS A 1 88 ? 5.215 -4.091 -7.252 1.00 0.00 89 LYS A N 3
ATOM 3407 C CA . LYS A 1 88 ? 5.300 -3.122 -8.380 1.00 0.00 89 LYS A CA 3
ATOM 3408 C C . LYS A 1 88 ? 5.122 -1.700 -7.845 1.00 0.00 89 LYS A C 3
ATOM 3409 O O . LYS A 1 88 ? 4.154 -1.029 -8.145 1.00 0.00 89 LYS A O 3
ATOM 3428 N N . ARG A 1 89 ? 6.049 -1.234 -7.053 1.00 0.00 90 ARG A N 3
ATOM 3429 C CA . ARG A 1 89 ? 5.933 0.144 -6.499 1.00 0.00 90 ARG A CA 3
ATOM 3430 C C . ARG A 1 89 ? 5.807 1.147 -7.648 1.00 0.00 90 ARG A C 3
ATOM 3431 O O . ARG A 1 89 ? 5.208 2.195 -7.508 1.00 0.00 90 ARG A O 3
ATOM 3452 N N . ASP A 1 90 ? 6.369 0.835 -8.784 1.00 0.00 91 ASP A N 3
ATOM 3453 C CA . ASP A 1 90 ? 6.282 1.771 -9.940 1.00 0.00 91 ASP A CA 3
ATOM 3454 C C . ASP A 1 90 ? 4.813 2.089 -10.229 1.00 0.00 91 ASP A C 3
ATOM 3455 O O . ASP A 1 90 ? 4.421 3.237 -10.309 1.00 0.00 91 ASP A O 3
ATOM 3464 N N . LEU A 1 91 ? 3.998 1.083 -10.388 1.00 0.00 92 LEU A N 3
ATOM 3465 C CA . LEU A 1 91 ? 2.557 1.329 -10.672 1.00 0.00 92 LEU A CA 3
ATOM 3466 C C . LEU A 1 91 ? 1.881 1.901 -9.425 1.00 0.00 92 LEU A C 3
ATOM 3467 O O . LEU A 1 91 ? 1.083 2.814 -9.503 1.00 0.00 92 LEU A O 3
ATOM 3483 N N . LEU A 1 92 ? 2.192 1.372 -8.274 1.00 0.00 93 LEU A N 3
ATOM 3484 C CA . LEU A 1 92 ? 1.566 1.887 -7.024 1.00 0.00 93 LEU A CA 3
ATOM 3485 C C . LEU A 1 92 ? 1.788 3.398 -6.927 1.00 0.00 93 LEU A C 3
ATOM 3486 O O . LEU A 1 92 ? 1.023 4.109 -6.307 1.00 0.00 93 LEU A O 3
ATOM 3502 N N . LYS A 1 93 ? 2.830 3.894 -7.537 1.00 0.00 94 LYS A N 3
ATOM 3503 C CA . LYS A 1 93 ? 3.098 5.359 -7.481 1.00 0.00 94 LYS A CA 3
ATOM 3504 C C . LYS A 1 93 ? 1.969 6.110 -8.190 1.00 0.00 94 LYS A C 3
ATOM 3505 O O . LYS A 1 93 ? 1.236 6.865 -7.583 1.00 0.00 94 LYS A O 3
ATOM 3524 N N . SER A 1 94 ? 1.823 5.908 -9.471 1.00 0.00 95 SER A N 3
ATOM 3525 C CA . SER A 1 94 ? 0.740 6.609 -10.216 1.00 0.00 95 SER A CA 3
ATOM 3526 C C . SER A 1 94 ? -0.620 6.158 -9.681 1.00 0.00 95 SER A C 3
ATOM 3527 O O . SER A 1 94 ? -1.637 6.765 -9.950 1.00 0.00 95 SER A O 3
ATOM 3535 N N . LEU A 1 95 ? -0.645 5.096 -8.923 1.00 0.00 96 LEU A N 3
ATOM 3536 C CA . LEU A 1 95 ? -1.939 4.605 -8.370 1.00 0.00 96 LEU A CA 3
ATOM 3537 C C . LEU A 1 95 ? -2.430 5.571 -7.289 1.00 0.00 96 LEU A C 3
ATOM 3538 O O . LEU A 1 95 ? -3.521 6.100 -7.365 1.00 0.00 96 LEU A O 3
ATOM 3554 N N . LEU A 1 96 ? -1.632 5.804 -6.283 1.00 0.00 97 LEU A N 3
ATOM 3555 C CA . LEU A 1 96 ? -2.054 6.735 -5.198 1.00 0.00 97 LEU A CA 3
ATOM 3556 C C . LEU A 1 96 ? -2.055 8.170 -5.730 1.00 0.00 97 LEU A C 3
ATOM 3557 O O . LEU A 1 96 ? -2.828 9.001 -5.299 1.00 0.00 97 LEU A O 3
ATOM 3573 N N . GLU A 1 97 ? -1.195 8.466 -6.666 1.00 0.00 98 GLU A N 3
ATOM 3574 C CA . GLU A 1 97 ? -1.148 9.846 -7.225 1.00 0.00 98 GLU A CA 3
ATOM 3575 C C . GLU A 1 97 ? -2.462 10.148 -7.948 1.00 0.00 98 GLU A C 3
ATOM 3576 O O . GLU A 1 97 ? -2.794 11.289 -8.201 1.00 0.00 98 GLU A O 3
ATOM 3588 N N . ALA A 1 98 ? -3.211 9.134 -8.284 1.00 0.00 99 ALA A N 3
ATOM 3589 C CA . ALA A 1 98 ? -4.503 9.365 -8.991 1.00 0.00 99 ALA A CA 3
ATOM 3590 C C . ALA A 1 98 ? -5.461 10.120 -8.069 1.00 0.00 99 ALA A C 3
ATOM 3591 O O . ALA A 1 98 ? -6.214 10.969 -8.502 1.00 0.00 99 ALA A O 3
ATOM 3598 N N . LYS A 1 99 ? -5.439 9.818 -6.800 1.00 0.00 100 LYS A N 3
ATOM 3599 C CA . LYS A 1 99 ? -6.350 10.519 -5.851 1.00 0.00 100 LYS A CA 3
ATOM 3600 C C . LYS A 1 99 ? -5.731 11.858 -5.446 1.00 0.00 100 LYS A C 3
ATOM 3601 O O . LYS A 1 99 ? -6.422 12.836 -5.240 1.00 0.00 100 LYS A O 3
ATOM 3620 N N . GLY A 1 100 ? -4.432 11.911 -5.329 1.00 0.00 101 GLY A N 3
ATOM 3621 C CA . GLY A 1 100 ? -3.770 13.187 -4.937 1.00 0.00 101 GLY A CA 3
ATOM 3622 C C . GLY A 1 100 ? -3.250 13.074 -3.503 1.00 0.00 101 GLY A C 3
ATOM 3623 O O . GLY A 1 100 ? -2.966 14.063 -2.856 1.00 0.00 101 GLY A O 3
ATOM 3627 N N . MET A 1 101 ? -3.122 11.877 -3.001 1.00 0.00 102 MET A N 3
ATOM 3628 C CA . MET A 1 101 ? -2.620 11.702 -1.609 1.00 0.00 102 MET A CA 3
ATOM 3629 C C . MET A 1 101 ? -1.098 11.547 -1.632 1.00 0.00 102 MET A C 3
ATOM 3630 O O . MET A 1 101 ? -0.499 11.355 -2.672 1.00 0.00 102 MET A O 3
ATOM 3644 N N . LYS A 1 102 ? -0.467 11.627 -0.492 1.00 0.00 103 LYS A N 3
ATOM 3645 C CA . LYS A 1 102 ? 1.016 11.484 -0.450 1.00 0.00 103 LYS A CA 3
ATOM 3646 C C . LYS A 1 102 ? 1.384 9.999 -0.429 1.00 0.00 103 LYS A C 3
ATOM 3647 O O . LYS A 1 102 ? 0.592 9.159 -0.051 1.00 0.00 103 LYS A O 3
ATOM 3666 N N . VAL A 1 103 ? 2.581 9.670 -0.832 1.00 0.00 104 VAL A N 3
ATOM 3667 C CA . VAL A 1 103 ? 2.998 8.239 -0.835 1.00 0.00 104 VAL A CA 3
ATOM 3668 C C . VAL A 1 103 ? 4.416 8.121 -0.272 1.00 0.00 104 VAL A C 3
ATOM 3669 O O . VAL A 1 103 ? 5.344 8.729 -0.767 1.00 0.00 104 VAL A O 3
ATOM 3682 N N . LYS A 1 104 ? 4.591 7.342 0.760 1.00 0.00 105 LYS A N 3
ATOM 3683 C CA . LYS A 1 104 ? 5.949 7.185 1.353 1.00 0.00 105 LYS A CA 3
ATOM 3684 C C . LYS A 1 104 ? 6.596 5.906 0.816 1.00 0.00 105 LYS A C 3
ATOM 3685 O O . LYS A 1 104 ? 6.475 4.847 1.399 1.00 0.00 105 LYS A O 3
ATOM 3704 N N . LEU A 1 105 ? 7.281 5.997 -0.290 1.00 0.00 106 LEU A N 3
ATOM 3705 C CA . LEU A 1 105 ? 7.935 4.786 -0.863 1.00 0.00 106 LEU A CA 3
ATOM 3706 C C . LEU A 1 105 ? 8.625 4.002 0.255 1.00 0.00 106 LEU A C 3
ATOM 3707 O O . LEU A 1 105 ? 8.652 2.787 0.249 1.00 0.00 106 LEU A O 3
ATOM 3723 N N . ALA A 1 106 ? 9.183 4.687 1.216 1.00 0.00 107 ALA A N 3
ATOM 3724 C CA . ALA A 1 106 ? 9.870 3.980 2.333 1.00 0.00 107 ALA A CA 3
ATOM 3725 C C . ALA A 1 106 ? 11.131 3.294 1.803 1.00 0.00 107 ALA A C 3
ATOM 3726 O O . ALA A 1 106 ? 11.126 2.120 1.490 1.00 0.00 107 ALA A O 3
ATOM 3733 N N . GLY A 1 107 ? 12.212 4.017 1.701 1.00 0.00 108 GLY A N 3
ATOM 3734 C CA . GLY A 1 107 ? 13.472 3.406 1.191 1.00 0.00 108 GLY A CA 3
ATOM 3735 C C . GLY A 1 107 ? 14.618 4.411 1.321 1.00 0.00 108 GLY A C 3
ATOM 3736 O O . GLY A 1 107 ? 14.742 5.330 0.536 1.00 0.00 108 GLY A O 3
ATOM 3740 N N . GLY A 1 108 ? 15.456 4.245 2.308 1.00 0.00 109 GLY A N 3
ATOM 3741 C CA . GLY A 1 108 ? 16.593 5.192 2.487 1.00 0.00 109 GLY A CA 3
ATOM 3742 C C . GLY A 1 108 ? 16.064 6.537 2.990 1.00 0.00 109 GLY A C 3
ATOM 3743 O O . GLY A 1 108 ? 14.872 6.746 3.093 1.00 0.00 109 GLY A O 3
ATOM 3747 N N . LEU A 1 109 ? 16.942 7.449 3.306 1.00 0.00 110 LEU A N 3
ATOM 3748 C CA . LEU A 1 109 ? 16.488 8.779 3.802 1.00 0.00 110 LEU A CA 3
ATOM 3749 C C . LEU A 1 109 ? 17.502 9.849 3.393 1.00 0.00 110 LEU A C 3
ATOM 3750 O O . LEU A 1 109 ? 18.692 9.607 3.351 1.00 0.00 110 LEU A O 3
ATOM 3766 N N . GLU A 1 110 ? 17.040 11.032 3.089 1.00 0.00 111 GLU A N 3
ATOM 3767 C CA . GLU A 1 110 ? 17.978 12.116 2.683 1.00 0.00 111 GLU A CA 3
ATOM 3768 C C . GLU A 1 110 ? 18.554 12.787 3.931 1.00 0.00 111 GLU A C 3
ATOM 3769 O O . GLU A 1 110 ? 17.826 12.910 4.903 1.00 0.00 111 GLU A O 3
ATOM 3781 N N . LYS A 1 28 ? -8.847 20.258 0.413 1.00 0.00 29 LYS A N 4
ATOM 3782 C CA . LYS A 1 28 ? -8.392 19.731 1.731 1.00 0.00 29 LYS A CA 4
ATOM 3783 C C . LYS A 1 28 ? -7.893 18.295 1.561 1.00 0.00 29 LYS A C 4
ATOM 3784 O O . LYS A 1 28 ? -7.656 17.836 0.461 1.00 0.00 29 LYS A O 4
ATOM 3802 N N . GLY A 1 29 ? -7.730 17.581 2.641 1.00 0.00 30 GLY A N 4
ATOM 3803 C CA . GLY A 1 29 ? -7.246 16.175 2.540 1.00 0.00 30 GLY A CA 4
ATOM 3804 C C . GLY A 1 29 ? -8.122 15.268 3.406 1.00 0.00 30 GLY A C 4
ATOM 3805 O O . GLY A 1 29 ? -8.878 15.730 4.238 1.00 0.00 30 GLY A O 4
ATOM 3809 N N . ASP A 1 30 ? -8.028 13.981 3.217 1.00 0.00 31 ASP A N 4
ATOM 3810 C CA . ASP A 1 30 ? -8.856 13.046 4.030 1.00 0.00 31 ASP A CA 4
ATOM 3811 C C . ASP A 1 30 ? -8.532 11.603 3.635 1.00 0.00 31 ASP A C 4
ATOM 3812 O O . ASP A 1 30 ? -8.855 11.159 2.551 1.00 0.00 31 ASP A O 4
ATOM 3821 N N . GLY A 1 31 ? -7.896 10.868 4.506 1.00 0.00 32 GLY A N 4
ATOM 3822 C CA . GLY A 1 31 ? -7.553 9.455 4.179 1.00 0.00 32 GLY A CA 4
ATOM 3823 C C . GLY A 1 31 ? -6.349 9.427 3.235 1.00 0.00 32 GLY A C 4
ATOM 3824 O O . GLY A 1 31 ? -6.404 9.926 2.129 1.00 0.00 32 GLY A O 4
ATOM 3828 N N . VAL A 1 32 ? -5.261 8.847 3.663 1.00 0.00 33 VAL A N 4
ATOM 3829 C CA . VAL A 1 32 ? -4.056 8.788 2.790 1.00 0.00 33 VAL A CA 4
ATOM 3830 C C . VAL A 1 32 ? -3.337 7.454 3.002 1.00 0.00 33 VAL A C 4
ATOM 3831 O O . VAL A 1 32 ? -2.947 7.117 4.103 1.00 0.00 33 VAL A O 4
ATOM 3844 N N . VAL A 1 33 ? -3.157 6.693 1.958 1.00 0.00 34 VAL A N 4
ATOM 3845 C CA . VAL A 1 33 ? -2.463 5.383 2.101 1.00 0.00 34 VAL A CA 4
ATOM 3846 C C . VAL A 1 33 ? -1.018 5.516 1.616 1.00 0.00 34 VAL A C 4
ATOM 3847 O O . VAL A 1 33 ? -0.751 6.096 0.582 1.00 0.00 34 VAL A O 4
ATOM 3860 N N . ARG A 1 34 ? -0.083 4.984 2.354 1.00 0.00 35 ARG A N 4
ATOM 3861 C CA . ARG A 1 34 ? 1.343 5.080 1.934 1.00 0.00 35 ARG A CA 4
ATOM 3862 C C . ARG A 1 34 ? 1.793 3.743 1.344 1.00 0.00 35 ARG A C 4
ATOM 3863 O O . ARG A 1 34 ? 1.708 2.712 1.981 1.00 0.00 35 ARG A O 4
ATOM 3884 N N . ILE A 1 35 ? 2.272 3.750 0.130 1.00 0.00 36 ILE A N 4
ATOM 3885 C CA . ILE A 1 35 ? 2.727 2.479 -0.500 1.00 0.00 36 ILE A CA 4
ATOM 3886 C C . ILE A 1 35 ? 4.139 2.662 -1.059 1.00 0.00 36 ILE A C 4
ATOM 3887 O O . ILE A 1 35 ? 4.353 3.399 -2.001 1.00 0.00 36 ILE A O 4
ATOM 3903 N N . GLN A 1 36 ? 5.105 1.998 -0.485 1.00 0.00 37 GLN A N 4
ATOM 3904 C CA . GLN A 1 36 ? 6.502 2.135 -0.984 1.00 0.00 37 GLN A CA 4
ATOM 3905 C C . GLN A 1 36 ? 7.158 0.754 -1.051 1.00 0.00 37 GLN A C 4
ATOM 3906 O O . GLN A 1 36 ? 7.430 0.136 -0.041 1.00 0.00 37 GLN A O 4
ATOM 3920 N N . ARG A 1 37 ? 7.413 0.265 -2.234 1.00 0.00 38 ARG A N 4
ATOM 3921 C CA . ARG A 1 37 ? 8.050 -1.076 -2.364 1.00 0.00 38 ARG A CA 4
ATOM 3922 C C . ARG A 1 37 ? 9.503 -0.998 -1.888 1.00 0.00 38 ARG A C 4
ATOM 3923 O O . ARG A 1 37 ? 10.345 -0.402 -2.530 1.00 0.00 38 ARG A O 4
ATOM 3944 N N . GLN A 1 38 ? 9.802 -1.595 -0.767 1.00 0.00 39 GLN A N 4
ATOM 3945 C CA . GLN A 1 38 ? 11.200 -1.555 -0.252 1.00 0.00 39 GLN A CA 4
ATOM 3946 C C . GLN A 1 38 ? 11.936 -2.828 -0.673 1.00 0.00 39 GLN A C 4
ATOM 3947 O O . GLN A 1 38 ? 11.389 -3.913 -0.637 1.00 0.00 39 GLN A O 4
ATOM 3961 N N . THR A 1 39 ? 13.172 -2.706 -1.073 1.00 0.00 40 THR A N 4
ATOM 3962 C CA . THR A 1 39 ? 13.941 -3.910 -1.496 1.00 0.00 40 THR A CA 4
ATOM 3963 C C . THR A 1 39 ? 15.046 -4.193 -0.476 1.00 0.00 40 THR A C 4
ATOM 3964 O O . THR A 1 39 ? 15.397 -3.349 0.323 1.00 0.00 40 THR A O 4
ATOM 3975 N N . SER A 1 40 ? 15.597 -5.376 -0.498 1.00 0.00 41 SER A N 4
ATOM 3976 C CA . SER A 1 40 ? 16.679 -5.712 0.471 1.00 0.00 41 SER A CA 4
ATOM 3977 C C . SER A 1 40 ? 17.953 -6.074 -0.294 1.00 0.00 41 SER A C 4
ATOM 3978 O O . SER A 1 40 ? 19.053 -5.875 0.183 1.00 0.00 41 SER A O 4
ATOM 3986 N N . GLY A 1 41 ? 17.815 -6.603 -1.479 1.00 0.00 42 GLY A N 4
ATOM 3987 C CA . GLY A 1 41 ? 19.019 -6.977 -2.274 1.00 0.00 42 GLY A CA 4
ATOM 3988 C C . GLY A 1 41 ? 18.593 -7.800 -3.491 1.00 0.00 42 GLY A C 4
ATOM 3989 O O . GLY A 1 41 ? 17.600 -8.499 -3.463 1.00 0.00 42 GLY A O 4
ATOM 3993 N N . ARG A 1 42 ? 19.337 -7.722 -4.561 1.00 0.00 43 ARG A N 4
ATOM 3994 C CA . ARG A 1 42 ? 18.973 -8.500 -5.778 1.00 0.00 43 ARG A CA 4
ATOM 3995 C C . ARG A 1 42 ? 17.713 -7.902 -6.407 1.00 0.00 43 ARG A C 4
ATOM 3996 O O . ARG A 1 42 ? 16.961 -7.196 -5.764 1.00 0.00 43 ARG A O 4
ATOM 4017 N N . LYS A 1 43 ? 17.475 -8.179 -7.660 1.00 0.00 44 LYS A N 4
ATOM 4018 C CA . LYS A 1 43 ? 16.263 -7.625 -8.328 1.00 0.00 44 LYS A CA 4
ATOM 4019 C C . LYS A 1 43 ? 15.171 -8.696 -8.373 1.00 0.00 44 LYS A C 4
ATOM 4020 O O . LYS A 1 43 ? 14.321 -8.693 -9.241 1.00 0.00 44 LYS A O 4
ATOM 4039 N N . GLY A 1 44 ? 15.186 -9.611 -7.443 1.00 0.00 45 GLY A N 4
ATOM 4040 C CA . GLY A 1 44 ? 14.148 -10.681 -7.433 1.00 0.00 45 GLY A CA 4
ATOM 4041 C C . GLY A 1 44 ? 13.303 -10.560 -6.164 1.00 0.00 45 GLY A C 4
ATOM 4042 O O . GLY A 1 44 ? 12.160 -10.970 -6.126 1.00 0.00 45 GLY A O 4
ATOM 4046 N N . LYS A 1 45 ? 13.857 -9.999 -5.124 1.00 0.00 46 LYS A N 4
ATOM 4047 C CA . LYS A 1 45 ? 13.086 -9.851 -3.858 1.00 0.00 46 LYS A CA 4
ATOM 4048 C C . LYS A 1 45 ? 12.279 -8.552 -3.901 1.00 0.00 46 LYS A C 4
ATOM 4049 O O . LYS A 1 45 ? 12.550 -7.667 -4.689 1.00 0.00 46 LYS A O 4
ATOM 4068 N N . GLY A 1 46 ? 11.289 -8.429 -3.059 1.00 0.00 47 GLY A N 4
ATOM 4069 C CA . GLY A 1 46 ? 10.467 -7.186 -3.052 1.00 0.00 47 GLY A CA 4
ATOM 4070 C C . GLY A 1 46 ? 9.229 -7.396 -2.179 1.00 0.00 47 GLY A C 4
ATOM 4071 O O . GLY A 1 46 ? 8.613 -8.444 -2.200 1.00 0.00 47 GLY A O 4
ATOM 4075 N N . VAL A 1 47 ? 8.858 -6.409 -1.410 1.00 0.00 48 VAL A N 4
ATOM 4076 C CA . VAL A 1 47 ? 7.660 -6.555 -0.536 1.00 0.00 48 VAL A CA 4
ATOM 4077 C C . VAL A 1 47 ? 6.955 -5.202 -0.406 1.00 0.00 48 VAL A C 4
ATOM 4078 O O . VAL A 1 47 ? 7.573 -4.159 -0.489 1.00 0.00 48 VAL A O 4
ATOM 4091 N N . CYS A 1 48 ? 5.666 -5.212 -0.202 1.00 0.00 49 CYS A N 4
ATOM 4092 C CA . CYS A 1 48 ? 4.924 -3.927 -0.066 1.00 0.00 49 CYS A CA 4
ATOM 4093 C C . CYS A 1 48 ? 4.439 -3.769 1.377 1.00 0.00 49 CYS A C 4
ATOM 4094 O O . CYS A 1 48 ? 3.778 -4.633 1.918 1.00 0.00 49 CYS A O 4
ATOM 4102 N N . LEU A 1 49 ? 4.763 -2.671 2.005 1.00 0.00 50 LEU A N 4
ATOM 4103 C CA . LEU A 1 49 ? 4.321 -2.460 3.412 1.00 0.00 50 LEU A CA 4
ATOM 4104 C C . LEU A 1 49 ? 3.314 -1.309 3.466 1.00 0.00 50 LEU A C 4
ATOM 4105 O O . LEU A 1 49 ? 3.673 -0.152 3.366 1.00 0.00 50 LEU A O 4
ATOM 4121 N N . ILE A 1 50 ? 2.056 -1.616 3.625 1.00 0.00 51 ILE A N 4
ATOM 4122 C CA . ILE A 1 50 ? 1.027 -0.539 3.687 1.00 0.00 51 ILE A CA 4
ATOM 4123 C C . ILE A 1 50 ? 0.967 0.025 5.108 1.00 0.00 51 ILE A C 4
ATOM 4124 O O . ILE A 1 50 ? 0.684 -0.682 6.055 1.00 0.00 51 ILE A O 4
ATOM 4140 N N . THR A 1 51 ? 1.231 1.294 5.266 1.00 0.00 52 THR A N 4
ATOM 4141 C CA . THR A 1 51 ? 1.187 1.899 6.628 1.00 0.00 52 THR A CA 4
ATOM 4142 C C . THR A 1 51 ? 1.032 3.417 6.508 1.00 0.00 52 THR A C 4
ATOM 4143 O O . THR A 1 51 ? 1.151 3.980 5.438 1.00 0.00 52 THR A O 4
ATOM 4154 N N . GLY A 1 52 ? 0.768 4.083 7.599 1.00 0.00 53 GLY A N 4
ATOM 4155 C CA . GLY A 1 52 ? 0.605 5.563 7.548 1.00 0.00 53 GLY A CA 4
ATOM 4156 C C . GLY A 1 52 ? -0.831 5.906 7.150 1.00 0.00 53 GLY A C 4
ATOM 4157 O O . GLY A 1 52 ? -1.104 6.970 6.629 1.00 0.00 53 GLY A O 4
ATOM 4161 N N . VAL A 1 53 ? -1.752 5.014 7.390 1.00 0.00 54 VAL A N 4
ATOM 4162 C CA . VAL A 1 53 ? -3.170 5.289 7.024 1.00 0.00 54 VAL A CA 4
ATOM 4163 C C . VAL A 1 53 ? -3.890 5.928 8.214 1.00 0.00 54 VAL A C 4
ATOM 4164 O O . VAL A 1 53 ? -3.881 5.405 9.311 1.00 0.00 54 VAL A O 4
ATOM 4177 N N . ASP A 1 54 ? -4.514 7.055 8.006 1.00 0.00 55 ASP A N 4
ATOM 4178 C CA . ASP A 1 54 ? -5.234 7.726 9.126 1.00 0.00 55 ASP A CA 4
ATOM 4179 C C . ASP A 1 54 ? -6.738 7.714 8.844 1.00 0.00 55 ASP A C 4
ATOM 4180 O O . ASP A 1 54 ? -7.308 8.701 8.423 1.00 0.00 55 ASP A O 4
ATOM 4189 N N . LEU A 1 55 ? -7.386 6.605 9.075 1.00 0.00 56 LEU A N 4
ATOM 4190 C CA . LEU A 1 55 ? -8.852 6.532 8.821 1.00 0.00 56 LEU A CA 4
ATOM 4191 C C . LEU A 1 55 ? -9.532 5.791 9.974 1.00 0.00 56 LEU A C 4
ATOM 4192 O O . LEU A 1 55 ? -8.925 5.513 10.989 1.00 0.00 56 LEU A O 4
ATOM 4208 N N . ASP A 1 56 ? -10.788 5.468 9.826 1.00 0.00 57 ASP A N 4
ATOM 4209 C CA . ASP A 1 56 ? -11.503 4.745 10.914 1.00 0.00 57 ASP A CA 4
ATOM 4210 C C . ASP A 1 56 ? -10.777 3.434 11.218 1.00 0.00 57 ASP A C 4
ATOM 4211 O O . ASP A 1 56 ? -10.140 2.853 10.362 1.00 0.00 57 ASP A O 4
ATOM 4220 N N . ASP A 1 57 ? -10.868 2.962 12.431 1.00 0.00 58 ASP A N 4
ATOM 4221 C CA . ASP A 1 57 ? -10.182 1.689 12.789 1.00 0.00 58 ASP A CA 4
ATOM 4222 C C . ASP A 1 57 ? -10.697 0.561 11.892 1.00 0.00 58 ASP A C 4
ATOM 4223 O O . ASP A 1 57 ? -9.934 -0.128 11.245 1.00 0.00 58 ASP A O 4
ATOM 4232 N N . ALA A 1 58 ? -11.987 0.364 11.850 1.00 0.00 59 ALA A N 4
ATOM 4233 C CA . ALA A 1 58 ? -12.547 -0.721 10.996 1.00 0.00 59 ALA A CA 4
ATOM 4234 C C . ALA A 1 58 ? -12.396 -0.343 9.521 1.00 0.00 59 ALA A C 4
ATOM 4235 O O . ALA A 1 58 ? -12.411 -1.190 8.650 1.00 0.00 59 ALA A O 4
ATOM 4242 N N . GLU A 1 59 ? -12.254 0.921 9.232 1.00 0.00 60 GLU A N 4
ATOM 4243 C CA . GLU A 1 59 ? -12.105 1.349 7.812 1.00 0.00 60 GLU A CA 4
ATOM 4244 C C . GLU A 1 59 ? -10.836 0.731 7.220 1.00 0.00 60 GLU A C 4
ATOM 4245 O O . GLU A 1 59 ? -10.823 0.272 6.094 1.00 0.00 60 GLU A O 4
ATOM 4257 N N . LEU A 1 60 ? -9.767 0.715 7.970 1.00 0.00 61 LEU A N 4
ATOM 4258 C CA . LEU A 1 60 ? -8.501 0.127 7.448 1.00 0.00 61 LEU A CA 4
ATOM 4259 C C . LEU A 1 60 ? -8.719 -1.351 7.121 1.00 0.00 61 LEU A C 4
ATOM 4260 O O . LEU A 1 60 ? -8.501 -1.787 6.009 1.00 0.00 61 LEU A O 4
ATOM 4276 N N . THR A 1 61 ? -9.149 -2.127 8.078 1.00 0.00 62 THR A N 4
ATOM 4277 C CA . THR A 1 61 ? -9.381 -3.577 7.816 1.00 0.00 62 THR A CA 4
ATOM 4278 C C . THR A 1 61 ? -10.189 -3.740 6.527 1.00 0.00 62 THR A C 4
ATOM 4279 O O . THR A 1 61 ? -9.978 -4.659 5.761 1.00 0.00 62 THR A O 4
ATOM 4290 N N . LYS A 1 62 ? -11.114 -2.853 6.282 1.00 0.00 63 LYS A N 4
ATOM 4291 C CA . LYS A 1 62 ? -11.937 -2.953 5.044 1.00 0.00 63 LYS A CA 4
ATOM 4292 C C . LYS A 1 62 ? -11.029 -2.835 3.818 1.00 0.00 63 LYS A C 4
ATOM 4293 O O . LYS A 1 62 ? -10.889 -3.761 3.042 1.00 0.00 63 LYS A O 4
ATOM 4312 N N . LEU A 1 63 ? -10.412 -1.701 3.637 1.00 0.00 64 LEU A N 4
ATOM 4313 C CA . LEU A 1 63 ? -9.514 -1.516 2.461 1.00 0.00 64 LEU A CA 4
ATOM 4314 C C . LEU A 1 63 ? -8.623 -2.750 2.291 1.00 0.00 64 LEU A C 4
ATOM 4315 O O . LEU A 1 63 ? -8.394 -3.216 1.192 1.00 0.00 64 LEU A O 4
ATOM 4331 N N . ALA A 1 64 ? -8.117 -3.281 3.370 1.00 0.00 65 ALA A N 4
ATOM 4332 C CA . ALA A 1 64 ? -7.238 -4.481 3.272 1.00 0.00 65 ALA A CA 4
ATOM 4333 C C . ALA A 1 64 ? -7.983 -5.609 2.555 1.00 0.00 65 ALA A C 4
ATOM 4334 O O . ALA A 1 64 ? -7.548 -6.099 1.533 1.00 0.00 65 ALA A O 4
ATOM 4341 N N . ALA A 1 65 ? -9.098 -6.027 3.085 1.00 0.00 66 ALA A N 4
ATOM 4342 C CA . ALA A 1 65 ? -9.866 -7.127 2.435 1.00 0.00 66 ALA A CA 4
ATOM 4343 C C . ALA A 1 65 ? -10.233 -6.728 1.004 1.00 0.00 66 ALA A C 4
ATOM 4344 O O . ALA A 1 65 ? -10.587 -7.559 0.191 1.00 0.00 66 ALA A O 4
ATOM 4351 N N . GLU A 1 66 ? -10.159 -5.464 0.689 1.00 0.00 67 GLU A N 4
ATOM 4352 C CA . GLU A 1 66 ? -10.514 -5.021 -0.689 1.00 0.00 67 GLU A CA 4
ATOM 4353 C C . GLU A 1 66 ? -9.376 -5.357 -1.658 1.00 0.00 67 GLU A C 4
ATOM 4354 O O . GLU A 1 66 ? -9.603 -5.835 -2.752 1.00 0.00 67 GLU A O 4
ATOM 4366 N N . LEU A 1 67 ? -8.156 -5.102 -1.275 1.00 0.00 68 LEU A N 4
ATOM 4367 C CA . LEU A 1 67 ? -7.012 -5.398 -2.186 1.00 0.00 68 LEU A CA 4
ATOM 4368 C C . LEU A 1 67 ? -6.673 -6.889 -2.141 1.00 0.00 68 LEU A C 4
ATOM 4369 O O . LEU A 1 67 ? -6.146 -7.442 -3.087 1.00 0.00 68 LEU A O 4
ATOM 4385 N N . LYS A 1 68 ? -6.967 -7.548 -1.055 1.00 0.00 69 LYS A N 4
ATOM 4386 C CA . LYS A 1 68 ? -6.654 -9.001 -0.964 1.00 0.00 69 LYS A CA 4
ATOM 4387 C C . LYS A 1 68 ? -7.598 -9.787 -1.875 1.00 0.00 69 LYS A C 4
ATOM 4388 O O . LYS A 1 68 ? -7.458 -10.982 -2.046 1.00 0.00 69 LYS A O 4
ATOM 4407 N N . LYS A 1 69 ? -8.556 -9.127 -2.464 1.00 0.00 70 LYS A N 4
ATOM 4408 C CA . LYS A 1 69 ? -9.502 -9.839 -3.366 1.00 0.00 70 LYS A CA 4
ATOM 4409 C C . LYS A 1 69 ? -8.720 -10.467 -4.520 1.00 0.00 70 LYS A C 4
ATOM 4410 O O . LYS A 1 69 ? -8.971 -11.587 -4.918 1.00 0.00 70 LYS A O 4
ATOM 4429 N N . LYS A 1 70 ? -7.776 -9.750 -5.064 1.00 0.00 71 LYS A N 4
ATOM 4430 C CA . LYS A 1 70 ? -6.983 -10.302 -6.196 1.00 0.00 71 LYS A CA 4
ATOM 4431 C C . LYS A 1 70 ? -5.586 -9.680 -6.198 1.00 0.00 71 LYS A C 4
ATOM 4432 O O . LYS A 1 70 ? -5.063 -9.308 -7.230 1.00 0.00 71 LYS A O 4
ATOM 4451 N N . CYS A 1 71 ? -4.976 -9.570 -5.050 1.00 0.00 72 CYS A N 4
ATOM 4452 C CA . CYS A 1 71 ? -3.609 -8.981 -4.985 1.00 0.00 72 CYS A CA 4
ATOM 4453 C C . CYS A 1 71 ? -2.595 -10.029 -5.442 1.00 0.00 72 CYS A C 4
ATOM 4454 O O . CYS A 1 71 ? -1.541 -9.710 -5.954 1.00 0.00 72 CYS A O 4
ATOM 4462 N N . GLY A 1 72 ? -2.910 -11.280 -5.251 1.00 0.00 73 GLY A N 4
ATOM 4463 C CA . GLY A 1 72 ? -1.971 -12.361 -5.661 1.00 0.00 73 GLY A CA 4
ATOM 4464 C C . GLY A 1 72 ? -1.684 -13.250 -4.452 1.00 0.00 73 GLY A C 4
ATOM 4465 O O . GLY A 1 72 ? -1.395 -14.424 -4.580 1.00 0.00 73 GLY A O 4
ATOM 4469 N N . CYS A 1 73 ? -1.768 -12.692 -3.276 1.00 0.00 74 CYS A N 4
ATOM 4470 C CA . CYS A 1 73 ? -1.506 -13.482 -2.040 1.00 0.00 74 CYS A CA 4
ATOM 4471 C C . CYS A 1 73 ? -1.316 -12.513 -0.869 1.00 0.00 74 CYS A C 4
ATOM 4472 O O . CYS A 1 73 ? -0.248 -11.971 -0.665 1.00 0.00 74 CYS A O 4
ATOM 4480 N N . GLY A 1 74 ? -2.348 -12.288 -0.104 1.00 0.00 75 GLY A N 4
ATOM 4481 C CA . GLY A 1 74 ? -2.232 -11.350 1.049 1.00 0.00 75 GLY A CA 4
ATOM 4482 C C . GLY A 1 74 ? -1.488 -12.040 2.194 1.00 0.00 75 GLY A C 4
ATOM 4483 O O . GLY A 1 74 ? -1.951 -13.017 2.748 1.00 0.00 75 GLY A O 4
ATOM 4487 N N . GLY A 1 75 ? -0.339 -11.538 2.554 1.00 0.00 76 GLY A N 4
ATOM 4488 C CA . GLY A 1 75 ? 0.433 -12.166 3.663 1.00 0.00 76 GLY A CA 4
ATOM 4489 C C . GLY A 1 75 ? -0.365 -12.062 4.963 1.00 0.00 76 GLY A C 4
ATOM 4490 O O . GLY A 1 75 ? -1.123 -12.946 5.309 1.00 0.00 76 GLY A O 4
ATOM 4494 N N . ALA A 1 76 ? -0.199 -10.987 5.687 1.00 0.00 77 ALA A N 4
ATOM 4495 C CA . ALA A 1 76 ? -0.947 -10.823 6.965 1.00 0.00 77 ALA A CA 4
ATOM 4496 C C . ALA A 1 76 ? -1.557 -9.422 7.025 1.00 0.00 77 ALA A C 4
ATOM 4497 O O . ALA A 1 76 ? -1.139 -8.521 6.325 1.00 0.00 77 ALA A O 4
ATOM 4504 N N . VAL A 1 77 ? -2.543 -9.231 7.858 1.00 0.00 78 VAL A N 4
ATOM 4505 C CA . VAL A 1 77 ? -3.179 -7.888 7.963 1.00 0.00 78 VAL A CA 4
ATOM 4506 C C . VAL A 1 77 ? -3.301 -7.497 9.437 1.00 0.00 78 VAL A C 4
ATOM 4507 O O . VAL A 1 77 ? -3.606 -8.314 10.283 1.00 0.00 78 VAL A O 4
ATOM 4520 N N . LYS A 1 78 ? -3.069 -6.252 9.750 1.00 0.00 79 LYS A N 4
ATOM 4521 C CA . LYS A 1 78 ? -3.174 -5.805 11.168 1.00 0.00 79 LYS A CA 4
ATOM 4522 C C . LYS A 1 78 ? -3.644 -4.346 11.209 1.00 0.00 79 LYS A C 4
ATOM 4523 O O . LYS A 1 78 ? -3.251 -3.535 10.393 1.00 0.00 79 LYS A O 4
ATOM 4542 N N . ASP A 1 79 ? -4.482 -4.005 12.151 1.00 0.00 80 ASP A N 4
ATOM 4543 C CA . ASP A 1 79 ? -4.973 -2.601 12.239 1.00 0.00 80 ASP A CA 4
ATOM 4544 C C . ASP A 1 79 ? -3.787 -1.657 12.459 1.00 0.00 80 ASP A C 4
ATOM 4545 O O . ASP A 1 79 ? -3.390 -1.391 13.576 1.00 0.00 80 ASP A O 4
ATOM 4554 N N . GLY A 1 80 ? -3.218 -1.148 11.400 1.00 0.00 81 GLY A N 4
ATOM 4555 C CA . GLY A 1 80 ? -2.059 -0.223 11.549 1.00 0.00 81 GLY A CA 4
ATOM 4556 C C . GLY A 1 80 ? -0.965 -0.605 10.550 1.00 0.00 81 GLY A C 4
ATOM 4557 O O . GLY A 1 80 ? -0.297 0.242 9.991 1.00 0.00 81 GLY A O 4
ATOM 4561 N N . VAL A 1 81 ? -0.777 -1.876 10.321 1.00 0.00 82 VAL A N 4
ATOM 4562 C CA . VAL A 1 81 ? 0.273 -2.313 9.358 1.00 0.00 82 VAL A CA 4
ATOM 4563 C C . VAL A 1 81 ? -0.257 -3.483 8.527 1.00 0.00 82 VAL A C 4
ATOM 4564 O O . VAL A 1 81 ? -0.855 -4.404 9.046 1.00 0.00 82 VAL A O 4
ATOM 4577 N N . ILE A 1 82 ? -0.043 -3.455 7.240 1.00 0.00 83 ILE A N 4
ATOM 4578 C CA . ILE A 1 82 ? -0.539 -4.567 6.380 1.00 0.00 83 ILE A CA 4
ATOM 4579 C C . ILE A 1 82 ? 0.589 -5.052 5.466 1.00 0.00 83 ILE A C 4
ATOM 4580 O O . ILE A 1 82 ? 1.289 -4.268 4.857 1.00 0.00 83 ILE A O 4
ATOM 4596 N N . GLU A 1 83 ? 0.770 -6.341 5.366 1.00 0.00 84 GLU A N 4
ATOM 4597 C CA . GLU A 1 83 ? 1.852 -6.875 4.492 1.00 0.00 84 GLU A CA 4
ATOM 4598 C C . GLU A 1 83 ? 1.239 -7.432 3.206 1.00 0.00 84 GLU A C 4
ATOM 4599 O O . GLU A 1 83 ? 0.422 -8.329 3.235 1.00 0.00 84 GLU A O 4
ATOM 4611 N N . ILE A 1 84 ? 1.627 -6.907 2.076 1.00 0.00 85 ILE A N 4
ATOM 4612 C CA . ILE A 1 84 ? 1.064 -7.411 0.792 1.00 0.00 85 ILE A CA 4
ATOM 4613 C C . ILE A 1 84 ? 2.202 -7.893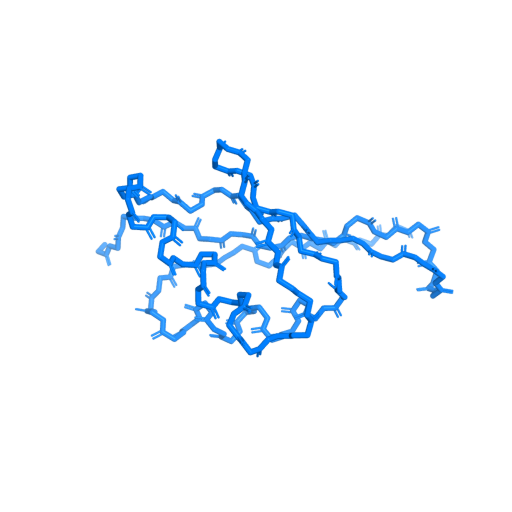 -0.109 1.00 0.00 85 ILE A C 4
ATOM 4614 O O . ILE A 1 84 ? 2.768 -7.136 -0.871 1.00 0.00 85 ILE A O 4
ATOM 4630 N N . GLN A 1 85 ? 2.542 -9.150 -0.028 1.00 0.00 86 GLN A N 4
ATOM 4631 C CA . GLN A 1 85 ? 3.643 -9.677 -0.880 1.00 0.00 86 GLN A CA 4
ATOM 4632 C C . GLN A 1 85 ? 3.340 -9.377 -2.350 1.00 0.00 86 GLN A C 4
ATOM 4633 O O . GLN A 1 85 ? 2.263 -9.652 -2.840 1.00 0.00 86 GLN A O 4
ATOM 4647 N N . GLY A 1 86 ? 4.282 -8.815 -3.057 1.00 0.00 87 GLY A N 4
ATOM 4648 C CA . GLY A 1 86 ? 4.048 -8.499 -4.495 1.00 0.00 87 GLY A CA 4
ATOM 4649 C C . GLY A 1 86 ? 5.077 -7.470 -4.965 1.00 0.00 87 GLY A C 4
ATOM 4650 O O . GLY A 1 86 ? 6.152 -7.356 -4.412 1.00 0.00 87 GLY A O 4
ATOM 4654 N N . ASP A 1 87 ? 4.757 -6.718 -5.983 1.00 0.00 88 ASP A N 4
ATOM 4655 C CA . ASP A 1 87 ? 5.718 -5.697 -6.487 1.00 0.00 88 ASP A CA 4
ATOM 4656 C C . ASP A 1 87 ? 5.080 -4.922 -7.641 1.00 0.00 88 ASP A C 4
ATOM 4657 O O . ASP A 1 87 ? 5.464 -5.064 -8.785 1.00 0.00 88 ASP A O 4
ATOM 4666 N N . LYS A 1 88 ? 4.106 -4.104 -7.350 1.00 0.00 89 LYS A N 4
ATOM 4667 C CA . LYS A 1 88 ? 3.443 -3.322 -8.432 1.00 0.00 89 LYS A CA 4
ATOM 4668 C C . LYS A 1 88 ? 3.080 -1.931 -7.909 1.00 0.00 89 LYS A C 4
ATOM 4669 O O . LYS A 1 88 ? 1.967 -1.471 -8.062 1.00 0.00 89 LYS A O 4
ATOM 4688 N N . ARG A 1 89 ? 4.013 -1.257 -7.293 1.00 0.00 90 ARG A N 4
ATOM 4689 C CA . ARG A 1 89 ? 3.720 0.104 -6.761 1.00 0.00 90 ARG A CA 4
ATOM 4690 C C . ARG A 1 89 ? 3.029 0.936 -7.844 1.00 0.00 90 ARG A C 4
ATOM 4691 O O . ARG A 1 89 ? 2.255 1.827 -7.556 1.00 0.00 90 ARG A O 4
ATOM 4712 N N . ASP A 1 90 ? 3.302 0.654 -9.088 1.00 0.00 91 ASP A N 4
ATOM 4713 C CA . ASP A 1 90 ? 2.661 1.430 -10.187 1.00 0.00 91 ASP A CA 4
ATOM 4714 C C . ASP A 1 90 ? 1.142 1.262 -10.110 1.00 0.00 91 ASP A C 4
ATOM 4715 O O . ASP A 1 90 ? 0.404 2.226 -10.043 1.00 0.00 91 ASP A O 4
ATOM 4724 N N . LEU A 1 91 ? 0.668 0.046 -10.119 1.00 0.00 92 LEU A N 4
ATOM 4725 C CA . LEU A 1 91 ? -0.803 -0.181 -10.046 1.00 0.00 92 LEU A CA 4
ATOM 4726 C C . LEU A 1 91 ? -1.330 0.318 -8.699 1.00 0.00 92 LEU A C 4
ATOM 4727 O O . LEU A 1 91 ? -2.467 0.731 -8.580 1.00 0.00 92 LEU A O 4
ATOM 4743 N N . LEU A 1 92 ? -0.513 0.284 -7.682 1.00 0.00 93 LEU A N 4
ATOM 4744 C CA . LEU A 1 92 ? -0.968 0.756 -6.344 1.00 0.00 93 LEU A CA 4
ATOM 4745 C C . LEU A 1 92 ? -1.339 2.239 -6.425 1.00 0.00 93 LEU A C 4
ATOM 4746 O O . LEU A 1 92 ? -2.349 2.665 -5.902 1.00 0.00 93 LEU A O 4
ATOM 4762 N N . LYS A 1 93 ? -0.530 3.027 -7.078 1.00 0.00 94 LYS A N 4
ATOM 4763 C CA . LYS A 1 93 ? -0.837 4.481 -7.191 1.00 0.00 94 LYS A CA 4
ATOM 4764 C C . LYS A 1 93 ? -2.143 4.667 -7.967 1.00 0.00 94 LYS A C 4
ATOM 4765 O O . LYS A 1 93 ? -2.876 5.611 -7.749 1.00 0.00 94 LYS A O 4
ATOM 4784 N N . SER A 1 94 ? -2.439 3.774 -8.871 1.00 0.00 95 SER A N 4
ATOM 4785 C CA . SER A 1 94 ? -3.697 3.901 -9.659 1.00 0.00 95 SER A CA 4
ATOM 4786 C C . SER A 1 94 ? -4.897 3.623 -8.752 1.00 0.00 95 SER A C 4
ATOM 4787 O O . SER A 1 94 ? -5.670 4.507 -8.439 1.00 0.00 95 SER A O 4
ATOM 4795 N N . LEU A 1 95 ? -5.060 2.400 -8.327 1.00 0.00 96 LEU A N 4
ATOM 4796 C CA . LEU A 1 95 ? -6.210 2.066 -7.440 1.00 0.00 96 LEU A CA 4
ATOM 4797 C C . LEU A 1 95 ? -6.334 3.126 -6.344 1.00 0.00 96 LEU A C 4
ATOM 4798 O O . LEU A 1 95 ? -7.420 3.476 -5.926 1.00 0.00 96 LEU A O 4
ATOM 4814 N N . LEU A 1 96 ? -5.230 3.640 -5.876 1.00 0.00 97 LEU A N 4
ATOM 4815 C CA . LEU A 1 96 ? -5.285 4.677 -4.807 1.00 0.00 97 LEU A CA 4
ATOM 4816 C C . LEU A 1 96 ? -6.017 5.913 -5.334 1.00 0.00 97 LEU A C 4
ATOM 4817 O O . LEU A 1 96 ? -6.953 6.397 -4.729 1.00 0.00 97 LEU A O 4
ATOM 4833 N N . GLU A 1 97 ? -5.597 6.429 -6.456 1.00 0.00 98 GLU A N 4
ATOM 4834 C CA . GLU A 1 97 ? -6.269 7.634 -7.020 1.00 0.00 98 GLU A CA 4
ATOM 4835 C C . GLU A 1 97 ? -7.728 7.301 -7.339 1.00 0.00 98 GLU A C 4
ATOM 4836 O O . GLU A 1 97 ? -8.552 8.178 -7.507 1.00 0.00 98 GLU A O 4
ATOM 4848 N N . ALA A 1 98 ? -8.053 6.040 -7.424 1.00 0.00 99 ALA A N 4
ATOM 4849 C CA . ALA A 1 98 ? -9.459 5.653 -7.733 1.00 0.00 99 ALA A CA 4
ATOM 4850 C C . ALA A 1 98 ? -10.382 6.156 -6.622 1.00 0.00 99 ALA A C 4
ATOM 4851 O O . ALA A 1 98 ? -11.494 6.580 -6.869 1.00 0.00 99 ALA A O 4
ATOM 4858 N N . LYS A 1 99 ? -9.931 6.114 -5.398 1.00 0.00 100 LYS A N 4
ATOM 4859 C CA . LYS A 1 99 ? -10.784 6.590 -4.273 1.00 0.00 100 LYS A CA 4
ATOM 4860 C C . LYS A 1 99 ? -10.645 8.107 -4.134 1.00 0.00 100 LYS A C 4
ATOM 4861 O O . LYS A 1 99 ? -11.512 8.774 -3.606 1.00 0.00 100 LYS A O 4
ATOM 4880 N N . GLY A 1 100 ? -9.559 8.658 -4.604 1.00 0.00 101 GLY A N 4
ATOM 4881 C CA . GLY A 1 100 ? -9.366 10.132 -4.499 1.00 0.00 101 GLY A CA 4
ATOM 4882 C C . GLY A 1 100 ? -8.579 10.455 -3.228 1.00 0.00 101 GLY A C 4
ATOM 4883 O O . GLY A 1 100 ? -8.527 11.587 -2.788 1.00 0.00 101 GLY A O 4
ATOM 4887 N N . MET A 1 101 ? -7.965 9.469 -2.632 1.00 0.00 102 MET A N 4
ATOM 4888 C CA . MET A 1 101 ? -7.182 9.721 -1.390 1.00 0.00 102 MET A CA 4
ATOM 4889 C C . MET A 1 101 ? -5.767 10.172 -1.761 1.00 0.00 102 MET A C 4
ATOM 4890 O O . MET A 1 101 ? -5.253 9.836 -2.809 1.00 0.00 102 MET A O 4
ATOM 4904 N N . LYS A 1 102 ? -5.134 10.931 -0.909 1.00 0.00 103 LYS A N 4
ATOM 4905 C CA . LYS A 1 102 ? -3.754 11.403 -1.214 1.00 0.00 103 LYS A CA 4
ATOM 4906 C C . LYS A 1 102 ? -2.751 10.298 -0.874 1.00 0.00 103 LYS A C 4
ATOM 4907 O O . LYS A 1 102 ? -2.965 9.506 0.022 1.00 0.00 103 LYS A O 4
ATOM 4926 N N . VAL A 1 103 ? -1.657 10.239 -1.583 1.00 0.00 104 VAL A N 4
ATOM 4927 C CA . VAL A 1 103 ? -0.642 9.185 -1.300 1.00 0.00 104 VAL A CA 4
ATOM 4928 C C . VAL A 1 103 ? 0.758 9.802 -1.339 1.00 0.00 104 VAL A C 4
ATOM 4929 O O . VAL A 1 103 ? 0.992 10.793 -2.002 1.00 0.00 104 VAL A O 4
ATOM 4942 N N . LYS A 1 104 ? 1.691 9.224 -0.633 1.00 0.00 105 LYS A N 4
ATOM 4943 C CA . LYS A 1 104 ? 3.074 9.778 -0.630 1.00 0.00 105 LYS A CA 4
ATOM 4944 C C . LYS A 1 104 ? 4.050 8.713 -1.134 1.00 0.00 105 LYS A C 4
ATOM 4945 O O . LYS A 1 104 ? 4.644 7.986 -0.362 1.00 0.00 105 LYS A O 4
ATOM 4964 N N . LEU A 1 105 ? 4.222 8.616 -2.424 1.00 0.00 106 LEU A N 4
ATOM 4965 C CA . LEU A 1 105 ? 5.161 7.598 -2.975 1.00 0.00 106 LEU A CA 4
ATOM 4966 C C . LEU A 1 105 ? 6.508 7.704 -2.258 1.00 0.00 106 LEU A C 4
ATOM 4967 O O . LEU A 1 105 ? 7.308 8.573 -2.544 1.00 0.00 106 LEU A O 4
ATOM 4983 N N . ALA A 1 106 ? 6.765 6.828 -1.326 1.00 0.00 107 ALA A N 4
ATOM 4984 C CA . ALA A 1 106 ? 8.060 6.879 -0.591 1.00 0.00 107 ALA A CA 4
ATOM 4985 C C . ALA A 1 106 ? 9.102 6.041 -1.334 1.00 0.00 107 ALA A C 4
ATOM 4986 O O . ALA A 1 106 ? 8.804 5.390 -2.316 1.00 0.00 107 ALA A O 4
ATOM 4993 N N . GLY A 1 107 ? 10.323 6.051 -0.874 1.00 0.00 108 GLY A N 4
ATOM 4994 C CA . GLY A 1 107 ? 11.383 5.254 -1.554 1.00 0.00 108 GLY A CA 4
ATOM 4995 C C . GLY A 1 107 ? 12.755 5.846 -1.230 1.00 0.00 108 GLY A C 4
ATOM 4996 O O . GLY A 1 107 ? 12.980 6.365 -0.155 1.00 0.00 108 GLY A O 4
ATOM 5000 N N . GLY A 1 108 ? 13.676 5.772 -2.152 1.00 0.00 109 GLY A N 4
ATOM 5001 C CA . GLY A 1 108 ? 15.034 6.331 -1.895 1.00 0.00 109 GLY A CA 4
ATOM 5002 C C . GLY A 1 108 ? 16.038 5.698 -2.859 1.00 0.00 109 GLY A C 4
ATOM 5003 O O . GLY A 1 108 ? 16.242 4.500 -2.859 1.00 0.00 109 GLY A O 4
ATOM 5007 N N . LEU A 1 109 ? 16.668 6.492 -3.681 1.00 0.00 110 LEU A N 4
ATOM 5008 C CA . LEU A 1 109 ? 17.659 5.934 -4.644 1.00 0.00 110 LEU A CA 4
ATOM 5009 C C . LEU A 1 109 ? 19.075 6.181 -4.119 1.00 0.00 110 LEU A C 4
ATOM 5010 O O . LEU A 1 109 ? 19.995 5.445 -4.417 1.00 0.00 110 LEU A O 4
ATOM 5026 N N . GLU A 1 110 ? 19.257 7.211 -3.339 1.00 0.00 111 GLU A N 4
ATOM 5027 C CA . GLU A 1 110 ? 20.614 7.504 -2.797 1.00 0.00 111 GLU A CA 4
ATOM 5028 C C . GLU A 1 110 ? 20.482 8.315 -1.506 1.00 0.00 111 GLU A C 4
ATOM 5029 O O . GLU A 1 110 ? 21.443 8.357 -0.755 1.00 0.00 111 GLU A O 4
ATOM 5041 N N . LYS A 1 28 ? -10.659 19.377 4.946 1.00 0.00 29 LYS A N 5
ATOM 5042 C CA . LYS A 1 28 ? -9.227 19.174 4.587 1.00 0.00 29 LYS A CA 5
ATOM 5043 C C . LYS A 1 28 ? -9.123 18.124 3.479 1.00 0.00 29 LYS A C 5
ATOM 5044 O O . LYS A 1 28 ? -10.007 17.311 3.296 1.00 0.00 29 LYS A O 5
ATOM 5062 N N . GLY A 1 29 ? -8.049 18.134 2.738 1.00 0.00 30 GLY A N 5
ATOM 5063 C CA . GLY A 1 29 ? -7.889 17.136 1.643 1.00 0.00 30 GLY A CA 5
ATOM 5064 C C . GLY A 1 29 ? -6.463 16.584 1.658 1.00 0.00 30 GLY A C 5
ATOM 5065 O O . GLY A 1 29 ? -5.740 16.680 0.686 1.00 0.00 30 GLY A O 5
ATOM 5069 N N . ASP A 1 30 ? -6.052 16.007 2.754 1.00 0.00 31 ASP A N 5
ATOM 5070 C CA . ASP A 1 30 ? -4.672 15.450 2.830 1.00 0.00 31 ASP A CA 5
ATOM 5071 C C . ASP A 1 30 ? -4.734 13.922 2.779 1.00 0.00 31 ASP A C 5
ATOM 5072 O O . ASP A 1 30 ? -5.093 13.273 3.741 1.00 0.00 31 ASP A O 5
ATOM 5081 N N . GLY A 1 31 ? -4.387 13.342 1.663 1.00 0.00 32 GLY A N 5
ATOM 5082 C CA . GLY A 1 31 ? -4.426 11.856 1.552 1.00 0.00 32 GLY A CA 5
ATOM 5083 C C . GLY A 1 31 ? -3.013 11.325 1.304 1.00 0.00 32 GLY A C 5
ATOM 5084 O O . GLY A 1 31 ? -2.285 11.834 0.475 1.00 0.00 32 GLY A O 5
ATOM 5088 N N . VAL A 1 32 ? -2.617 10.307 2.018 1.00 0.00 33 VAL A N 5
ATOM 5089 C CA . VAL A 1 32 ? -1.250 9.747 1.823 1.00 0.00 33 VAL A CA 5
ATOM 5090 C C . VAL A 1 32 ? -1.236 8.276 2.244 1.00 0.00 33 VAL A C 5
ATOM 5091 O O . VAL A 1 32 ? -1.917 7.878 3.168 1.00 0.00 33 VAL A O 5
ATOM 5104 N N . VAL A 1 33 ? -0.464 7.465 1.572 1.00 0.00 34 VAL A N 5
ATOM 5105 C CA . VAL A 1 33 ? -0.407 6.021 1.934 1.00 0.00 34 VAL A CA 5
ATOM 5106 C C . VAL A 1 33 ? 1.052 5.603 2.133 1.00 0.00 34 VAL A C 5
ATOM 5107 O O . VAL A 1 33 ? 1.947 6.111 1.487 1.00 0.00 34 VAL A O 5
ATOM 5120 N N . ARG A 1 34 ? 1.299 4.681 3.022 1.00 0.00 35 ARG A N 5
ATOM 5121 C CA . ARG A 1 34 ? 2.700 4.232 3.261 1.00 0.00 35 ARG A CA 5
ATOM 5122 C C . ARG A 1 34 ? 2.924 2.877 2.586 1.00 0.00 35 ARG A C 5
ATOM 5123 O O . ARG A 1 34 ? 2.556 1.844 3.108 1.00 0.00 35 ARG A O 5
ATOM 5144 N N . ILE A 1 35 ? 3.527 2.873 1.428 1.00 0.00 36 ILE A N 5
ATOM 5145 C CA . ILE A 1 35 ? 3.774 1.584 0.723 1.00 0.00 36 ILE A CA 5
ATOM 5146 C C . ILE A 1 35 ? 5.253 1.211 0.846 1.00 0.00 36 ILE A C 5
ATOM 5147 O O . ILE A 1 35 ? 6.109 1.812 0.228 1.00 0.00 36 ILE A O 5
ATOM 5163 N N . GLN A 1 36 ? 5.560 0.222 1.641 1.00 0.00 37 GLN A N 5
ATOM 5164 C CA . GLN A 1 36 ? 6.983 -0.189 1.803 1.00 0.00 37 GLN A CA 5
ATOM 5165 C C . GLN A 1 36 ? 7.076 -1.716 1.802 1.00 0.00 37 GLN A C 5
ATOM 5166 O O . GLN A 1 36 ? 6.263 -2.397 2.394 1.00 0.00 37 GLN A O 5
ATOM 5180 N N . ARG A 1 37 ? 8.060 -2.260 1.139 1.00 0.00 38 ARG A N 5
ATOM 5181 C CA . ARG A 1 37 ? 8.202 -3.742 1.100 1.00 0.00 38 ARG A CA 5
ATOM 5182 C C . ARG A 1 37 ? 9.127 -4.197 2.230 1.00 0.00 38 ARG A C 5
ATOM 5183 O O . ARG A 1 37 ? 10.229 -3.708 2.378 1.00 0.00 38 ARG A O 5
ATOM 5204 N N . GLN A 1 38 ? 8.688 -5.132 3.028 1.00 0.00 39 GLN A N 5
ATOM 5205 C CA . GLN A 1 38 ? 9.544 -5.618 4.148 1.00 0.00 39 GLN A CA 5
ATOM 5206 C C . GLN A 1 38 ? 9.907 -7.085 3.910 1.00 0.00 39 GLN A C 5
ATOM 5207 O O . GLN A 1 38 ? 9.294 -7.983 4.452 1.00 0.00 39 GLN A O 5
ATOM 5221 N N . THR A 1 39 ? 10.901 -7.336 3.102 1.00 0.00 40 THR A N 5
ATOM 5222 C CA . THR A 1 39 ? 11.302 -8.745 2.829 1.00 0.00 40 THR A CA 5
ATOM 5223 C C . THR A 1 39 ? 11.484 -9.490 4.153 1.00 0.00 40 THR A C 5
ATOM 5224 O O . THR A 1 39 ? 11.626 -8.890 5.199 1.00 0.00 40 THR A O 5
ATOM 5235 N N . SER A 1 40 ? 11.482 -10.794 4.115 1.00 0.00 41 SER A N 5
ATOM 5236 C CA . SER A 1 40 ? 11.654 -11.577 5.371 1.00 0.00 41 SER A CA 5
ATOM 5237 C C . SER A 1 40 ? 12.366 -12.894 5.057 1.00 0.00 41 SER A C 5
ATOM 5238 O O . SER A 1 40 ? 12.065 -13.924 5.627 1.00 0.00 41 SER A O 5
ATOM 5246 N N . GLY A 1 41 ? 13.309 -12.870 4.155 1.00 0.00 42 GLY A N 5
ATOM 5247 C CA . GLY A 1 41 ? 14.038 -14.122 3.806 1.00 0.00 42 GLY A CA 5
ATOM 5248 C C . GLY A 1 41 ? 14.546 -14.035 2.366 1.00 0.00 42 GLY A C 5
ATOM 5249 O O . GLY A 1 41 ? 14.184 -13.145 1.623 1.00 0.00 42 GLY A O 5
ATOM 5253 N N . ARG A 1 42 ? 15.382 -14.953 1.966 1.00 0.00 43 ARG A N 5
ATOM 5254 C CA . ARG A 1 42 ? 15.912 -14.923 0.573 1.00 0.00 43 ARG A CA 5
ATOM 5255 C C . ARG A 1 42 ? 15.237 -16.021 -0.251 1.00 0.00 43 ARG A C 5
ATOM 5256 O O . ARG A 1 42 ? 15.888 -16.788 -0.932 1.00 0.00 43 ARG A O 5
ATOM 5277 N N . LYS A 1 43 ? 13.936 -16.102 -0.195 1.00 0.00 44 LYS A N 5
ATOM 5278 C CA . LYS A 1 43 ? 13.221 -17.152 -0.974 1.00 0.00 44 LYS A CA 5
ATOM 5279 C C . LYS A 1 43 ? 12.072 -16.514 -1.758 1.00 0.00 44 LYS A C 5
ATOM 5280 O O . LYS A 1 43 ? 10.950 -16.981 -1.724 1.00 0.00 44 LYS A O 5
ATOM 5299 N N . GLY A 1 44 ? 12.342 -15.452 -2.466 1.00 0.00 45 GLY A N 5
ATOM 5300 C CA . GLY A 1 44 ? 11.266 -14.787 -3.254 1.00 0.00 45 GLY A CA 5
ATOM 5301 C C . GLY A 1 44 ? 10.093 -14.444 -2.333 1.00 0.00 45 GLY A C 5
ATOM 5302 O O . GLY A 1 44 ? 8.944 -14.620 -2.684 1.00 0.00 45 GLY A O 5
ATOM 5306 N N . LYS A 1 45 ? 10.374 -13.954 -1.156 1.00 0.00 46 LYS A N 5
ATOM 5307 C CA . LYS A 1 45 ? 9.275 -13.600 -0.214 1.00 0.00 46 LYS A CA 5
ATOM 5308 C C . LYS A 1 45 ? 9.032 -12.090 -0.260 1.00 0.00 46 LYS A C 5
ATOM 5309 O O . LYS A 1 45 ? 9.592 -11.337 0.512 1.00 0.00 46 LYS A O 5
ATOM 5328 N N . GLY A 1 46 ? 8.201 -11.639 -1.161 1.00 0.00 47 GLY A N 5
ATOM 5329 C CA . GLY A 1 46 ? 7.925 -10.177 -1.255 1.00 0.00 47 GLY A CA 5
ATOM 5330 C C . GLY A 1 46 ? 6.561 -9.871 -0.632 1.00 0.00 47 GLY A C 5
ATOM 5331 O O . GLY A 1 46 ? 5.572 -10.507 -0.936 1.00 0.00 47 GLY A O 5
ATOM 5335 N N . VAL A 1 47 ? 6.502 -8.899 0.239 1.00 0.00 48 VAL A N 5
ATOM 5336 C CA . VAL A 1 47 ? 5.202 -8.551 0.880 1.00 0.00 48 VAL A CA 5
ATOM 5337 C C . VAL A 1 47 ? 5.124 -7.037 1.085 1.00 0.00 48 VAL A C 5
ATOM 5338 O O . VAL A 1 47 ? 6.130 -6.364 1.197 1.00 0.00 48 VAL A O 5
ATOM 5351 N N . CYS A 1 48 ? 3.938 -6.493 1.135 1.00 0.00 49 CYS A N 5
ATOM 5352 C CA . CYS A 1 48 ? 3.801 -5.022 1.331 1.00 0.00 49 CYS A CA 5
ATOM 5353 C C . CYS A 1 48 ? 2.894 -4.748 2.533 1.00 0.00 49 CYS A C 5
ATOM 5354 O O . CYS A 1 48 ? 1.776 -5.220 2.599 1.00 0.00 49 CYS A O 5
ATOM 5362 N N . LEU A 1 49 ? 3.365 -3.988 3.483 1.00 0.00 50 LEU A N 5
ATOM 5363 C CA . LEU A 1 49 ? 2.529 -3.683 4.678 1.00 0.00 50 LEU A CA 5
ATOM 5364 C C . LEU A 1 49 ? 2.034 -2.238 4.599 1.00 0.00 50 LEU A C 5
ATOM 5365 O O . LEU A 1 49 ? 2.799 -1.302 4.719 1.00 0.00 50 LEU A O 5
ATOM 5381 N N . ILE A 1 50 ? 0.758 -2.048 4.398 1.00 0.00 51 ILE A N 5
ATOM 5382 C CA . ILE A 1 50 ? 0.216 -0.662 4.312 1.00 0.00 51 ILE A CA 5
ATOM 5383 C C . ILE A 1 50 ? -0.390 -0.267 5.659 1.00 0.00 51 ILE A C 5
ATOM 5384 O O . ILE A 1 50 ? -1.335 -0.870 6.127 1.00 0.00 51 ILE A O 5
ATOM 5400 N N . THR A 1 51 ? 0.145 0.744 6.287 1.00 0.00 52 THR A N 5
ATOM 5401 C CA . THR A 1 51 ? -0.403 1.177 7.603 1.00 0.00 52 THR A CA 5
ATOM 5402 C C . THR A 1 51 ? -0.082 2.656 7.828 1.00 0.00 52 THR A C 5
ATOM 5403 O O . THR A 1 51 ? 0.004 3.120 8.947 1.00 0.00 52 THR A O 5
ATOM 5414 N N . GLY A 1 52 ? 0.093 3.401 6.771 1.00 0.00 53 GLY A N 5
ATOM 5415 C CA . GLY A 1 52 ? 0.406 4.851 6.924 1.00 0.00 53 GLY A CA 5
ATOM 5416 C C . GLY A 1 52 ? -0.687 5.682 6.251 1.00 0.00 53 GLY A C 5
ATOM 5417 O O . GLY A 1 52 ? -0.450 6.781 5.790 1.00 0.00 53 GLY A O 5
ATOM 5421 N N . VAL A 1 53 ? -1.885 5.167 6.191 1.00 0.00 54 VAL A N 5
ATOM 5422 C CA . VAL A 1 53 ? -2.993 5.927 5.548 1.00 0.00 54 VAL A CA 5
ATOM 5423 C C . VAL A 1 53 ? -3.668 6.823 6.589 1.00 0.00 54 VAL A C 5
ATOM 5424 O O . VAL A 1 53 ? -4.065 6.372 7.645 1.00 0.00 54 VAL A O 5
ATOM 5437 N N . ASP A 1 54 ? -3.802 8.088 6.300 1.00 0.00 55 ASP A N 5
ATOM 5438 C CA . ASP A 1 54 ? -4.453 9.011 7.274 1.00 0.00 55 ASP A CA 5
ATOM 5439 C C . ASP A 1 54 ? -5.745 9.562 6.668 1.00 0.00 55 ASP A C 5
ATOM 5440 O O . ASP A 1 54 ? -5.774 10.650 6.128 1.00 0.00 55 ASP A O 5
ATOM 5449 N N . LEU A 1 55 ? -6.815 8.819 6.752 1.00 0.00 56 LEU A N 5
ATOM 5450 C CA . LEU A 1 55 ? -8.104 9.301 6.180 1.00 0.00 56 LEU A CA 5
ATOM 5451 C C . LEU A 1 55 ? -9.264 8.797 7.041 1.00 0.00 56 LEU A C 5
ATOM 5452 O O . LEU A 1 55 ? -9.065 8.225 8.094 1.00 0.00 56 LEU A O 5
ATOM 5468 N N . ASP A 1 56 ? -10.475 9.004 6.601 1.00 0.00 57 ASP A N 5
ATOM 5469 C CA . ASP A 1 56 ? -11.645 8.534 7.394 1.00 0.00 57 ASP A CA 5
ATOM 5470 C C . ASP A 1 56 ? -11.558 7.017 7.578 1.00 0.00 57 ASP A C 5
ATOM 5471 O O . ASP A 1 56 ? -10.780 6.348 6.927 1.00 0.00 57 ASP A O 5
ATOM 5480 N N . ASP A 1 57 ? -12.350 6.469 8.458 1.00 0.00 58 ASP A N 5
ATOM 5481 C CA . ASP A 1 57 ? -12.309 4.996 8.679 1.00 0.00 58 ASP A CA 5
ATOM 5482 C C . ASP A 1 57 ? -13.025 4.291 7.526 1.00 0.00 58 ASP A C 5
ATOM 5483 O O . ASP A 1 57 ? -12.501 3.376 6.923 1.00 0.00 58 ASP A O 5
ATOM 5492 N N . ALA A 1 58 ? -14.220 4.712 7.214 1.00 0.00 59 ALA A N 5
ATOM 5493 C CA . ALA A 1 58 ? -14.967 4.068 6.099 1.00 0.00 59 ALA A CA 5
ATOM 5494 C C . ALA A 1 58 ? -14.290 4.413 4.771 1.00 0.00 59 ALA A C 5
ATOM 5495 O O . ALA A 1 58 ? -14.360 3.667 3.815 1.00 0.00 59 ALA A O 5
ATOM 5502 N N . GLU A 1 59 ? -13.633 5.540 4.705 1.00 0.00 60 GLU A N 5
ATOM 5503 C CA . GLU A 1 59 ? -12.951 5.931 3.439 1.00 0.00 60 GLU A CA 5
ATOM 5504 C C . GLU A 1 59 ? -11.741 5.022 3.212 1.00 0.00 60 GLU A C 5
ATOM 5505 O O . GLU A 1 59 ? -11.433 4.650 2.097 1.00 0.00 60 GLU A O 5
ATOM 5517 N N . LEU A 1 60 ? -11.054 4.661 4.261 1.00 0.00 61 LEU A N 5
ATOM 5518 C CA . LEU A 1 60 ? -9.866 3.776 4.104 1.00 0.00 61 LEU A CA 5
ATOM 5519 C C . LEU A 1 60 ? -10.317 2.398 3.617 1.00 0.00 61 LEU A C 5
ATOM 5520 O O . LEU A 1 60 ? -9.638 1.747 2.848 1.00 0.00 61 LEU A O 5
ATOM 5536 N N . THR A 1 61 ? -11.458 1.948 4.061 1.00 0.00 62 THR A N 5
ATOM 5537 C CA . THR A 1 61 ? -11.952 0.612 3.625 1.00 0.00 62 THR A CA 5
ATOM 5538 C C . THR A 1 61 ? -12.280 0.649 2.130 1.00 0.00 62 THR A C 5
ATOM 5539 O O . THR A 1 61 ? -12.159 -0.339 1.433 1.00 0.00 62 THR A O 5
ATOM 5550 N N . LYS A 1 62 ? -12.695 1.782 1.633 1.00 0.00 63 LYS A N 5
ATOM 5551 C CA . LYS A 1 62 ? -13.031 1.880 0.185 1.00 0.00 63 LYS A CA 5
ATOM 5552 C C . LYS A 1 62 ? -11.745 1.850 -0.644 1.00 0.00 63 LYS A C 5
ATOM 5553 O O . LYS A 1 62 ? -11.625 1.103 -1.594 1.00 0.00 63 LYS A O 5
ATOM 5572 N N . LEU A 1 63 ? -10.781 2.655 -0.290 1.00 0.00 64 LEU A N 5
ATOM 5573 C CA . LEU A 1 63 ? -9.502 2.672 -1.055 1.00 0.00 64 LEU A CA 5
ATOM 5574 C C . LEU A 1 63 ? -8.920 1.257 -1.105 1.00 0.00 64 LEU A C 5
ATOM 5575 O O . LEU A 1 63 ? -8.538 0.769 -2.151 1.00 0.00 64 LEU A O 5
ATOM 5591 N N . ALA A 1 64 ? -8.853 0.594 0.017 1.00 0.00 65 ALA A N 5
ATOM 5592 C CA . ALA A 1 64 ? -8.300 -0.790 0.034 1.00 0.00 65 ALA A CA 5
ATOM 5593 C C . ALA A 1 64 ? -9.169 -1.695 -0.841 1.00 0.00 65 ALA A C 5
ATOM 5594 O O . ALA A 1 64 ? -8.681 -2.586 -1.506 1.00 0.00 65 ALA A O 5
ATOM 5601 N N . ALA A 1 65 ? -10.455 -1.474 -0.844 1.00 0.00 66 ALA A N 5
ATOM 5602 C CA . ALA A 1 65 ? -11.354 -2.324 -1.675 1.00 0.00 66 ALA A CA 5
ATOM 5603 C C . ALA A 1 65 ? -10.956 -2.202 -3.148 1.00 0.00 66 ALA A C 5
ATOM 5604 O O . ALA A 1 65 ? -10.827 -3.186 -3.848 1.00 0.00 66 ALA A O 5
ATOM 5611 N N . GLU A 1 66 ? -10.762 -1.002 -3.625 1.00 0.00 67 GLU A N 5
ATOM 5612 C CA . GLU A 1 66 ? -10.375 -0.823 -5.053 1.00 0.00 67 GLU A CA 5
ATOM 5613 C C . GLU A 1 66 ? -8.925 -1.273 -5.251 1.00 0.00 67 GLU A C 5
ATOM 5614 O O . GLU A 1 66 ? -8.500 -1.564 -6.352 1.00 0.00 67 GLU A O 5
ATOM 5626 N N . LEU A 1 67 ? -8.163 -1.340 -4.192 1.00 0.00 68 LEU A N 5
ATOM 5627 C CA . LEU A 1 67 ? -6.744 -1.781 -4.319 1.00 0.00 68 LEU A CA 5
ATOM 5628 C C . LEU A 1 67 ? -6.711 -3.275 -4.648 1.00 0.00 68 LEU A C 5
ATOM 5629 O O . LEU A 1 67 ? -6.265 -3.682 -5.703 1.00 0.00 68 LEU A O 5
ATOM 5645 N N . LYS A 1 68 ? -7.188 -4.093 -3.749 1.00 0.00 69 LYS A N 5
ATOM 5646 C CA . LYS A 1 68 ? -7.194 -5.563 -3.997 1.00 0.00 69 LYS A CA 5
ATOM 5647 C C . LYS A 1 68 ? -8.053 -5.874 -5.227 1.00 0.00 69 LYS A C 5
ATOM 5648 O O . LYS A 1 68 ? -8.032 -6.972 -5.747 1.00 0.00 69 LYS A O 5
ATOM 5667 N N . LYS A 1 69 ? -8.809 -4.917 -5.698 1.00 0.00 70 LYS A N 5
ATOM 5668 C CA . LYS A 1 69 ? -9.664 -5.166 -6.893 1.00 0.00 70 LYS A CA 5
ATOM 5669 C C . LYS A 1 69 ? -8.772 -5.400 -8.116 1.00 0.00 70 LYS A C 5
ATOM 5670 O O . LYS A 1 69 ? -8.930 -6.369 -8.833 1.00 0.00 70 LYS A O 5
ATOM 5689 N N . LYS A 1 70 ? -7.834 -4.523 -8.360 1.00 0.00 71 LYS A N 5
ATOM 5690 C CA . LYS A 1 70 ? -6.936 -4.699 -9.538 1.00 0.00 71 LYS A CA 5
ATOM 5691 C C . LYS A 1 70 ? -5.516 -5.022 -9.062 1.00 0.00 71 LYS A C 5
ATOM 5692 O O . LYS A 1 70 ? -4.543 -4.668 -9.698 1.00 0.00 71 LYS A O 5
ATOM 5711 N N . CYS A 1 71 ? -5.387 -5.689 -7.948 1.00 0.00 72 CYS A N 5
ATOM 5712 C CA . CYS A 1 71 ? -4.029 -6.028 -7.436 1.00 0.00 72 CYS A CA 5
ATOM 5713 C C . CYS A 1 71 ? -3.660 -7.451 -7.859 1.00 0.00 72 CYS A C 5
ATOM 5714 O O . CYS A 1 71 ? -2.522 -7.864 -7.753 1.00 0.00 72 CYS A O 5
ATOM 5722 N N . GLY A 1 72 ? -4.608 -8.204 -8.342 1.00 0.00 73 GLY A N 5
ATOM 5723 C CA . GLY A 1 72 ? -4.304 -9.597 -8.777 1.00 0.00 73 GLY A CA 5
ATOM 5724 C C . GLY A 1 72 ? -4.504 -10.568 -7.610 1.00 0.00 73 GLY A C 5
ATOM 5725 O O . GLY A 1 72 ? -4.891 -11.704 -7.800 1.00 0.00 73 GLY A O 5
ATOM 5729 N N . CYS A 1 73 ? -4.241 -10.140 -6.404 1.00 0.00 74 CYS A N 5
ATOM 5730 C CA . CYS A 1 73 ? -4.417 -11.056 -5.239 1.00 0.00 74 CYS A CA 5
ATOM 5731 C C . CYS A 1 73 ? -4.025 -10.326 -3.949 1.00 0.00 74 CYS A C 5
ATOM 5732 O O . CYS A 1 73 ? -2.872 -10.010 -3.730 1.00 0.00 74 CYS A O 5
ATOM 5740 N N . GLY A 1 74 ? -4.977 -10.055 -3.095 1.00 0.00 75 GLY A N 5
ATOM 5741 C CA . GLY A 1 74 ? -4.662 -9.342 -1.822 1.00 0.00 75 GLY A CA 5
ATOM 5742 C C . GLY A 1 74 ? -4.369 -10.356 -0.711 1.00 0.00 75 GLY A C 5
ATOM 5743 O O . GLY A 1 74 ? -3.883 -11.442 -0.962 1.00 0.00 75 GLY A O 5
ATOM 5747 N N . GLY A 1 75 ? -4.657 -10.009 0.518 1.00 0.00 76 GLY A N 5
ATOM 5748 C CA . GLY A 1 75 ? -4.389 -10.953 1.643 1.00 0.00 76 GLY A CA 5
ATOM 5749 C C . GLY A 1 75 ? -5.266 -10.602 2.851 1.00 0.00 76 GLY A C 5
ATOM 5750 O O . GLY A 1 75 ? -6.310 -11.188 3.061 1.00 0.00 76 GLY A O 5
ATOM 5754 N N . ALA A 1 76 ? -4.848 -9.659 3.655 1.00 0.00 77 ALA A N 5
ATOM 5755 C CA . ALA A 1 76 ? -5.658 -9.285 4.854 1.00 0.00 77 ALA A CA 5
ATOM 5756 C C . ALA A 1 76 ? -6.187 -7.858 4.699 1.00 0.00 77 ALA A C 5
ATOM 5757 O O . ALA A 1 76 ? -5.431 -6.911 4.616 1.00 0.00 77 ALA A O 5
ATOM 5764 N N . VAL A 1 77 ? -7.481 -7.696 4.666 1.00 0.00 78 VAL A N 5
ATOM 5765 C CA . VAL A 1 77 ? -8.056 -6.329 4.522 1.00 0.00 78 VAL A CA 5
ATOM 5766 C C . VAL A 1 77 ? -8.721 -5.907 5.835 1.00 0.00 78 VAL A C 5
ATOM 5767 O O . VAL A 1 77 ? -9.638 -6.546 6.312 1.00 0.00 78 VAL A O 5
ATOM 5780 N N . LYS A 1 78 ? -8.267 -4.833 6.420 1.00 0.00 79 LYS A N 5
ATOM 5781 C CA . LYS A 1 78 ? -8.872 -4.365 7.699 1.00 0.00 79 LYS A CA 5
ATOM 5782 C C . LYS A 1 78 ? -8.659 -2.857 7.835 1.00 0.00 79 LYS A C 5
ATOM 5783 O O . LYS A 1 78 ? -7.690 -2.312 7.346 1.00 0.00 79 LYS A O 5
ATOM 5802 N N . ASP A 1 79 ? -9.555 -2.176 8.495 1.00 0.00 80 ASP A N 5
ATOM 5803 C CA . ASP A 1 79 ? -9.395 -0.703 8.659 1.00 0.00 80 ASP A CA 5
ATOM 5804 C C . ASP A 1 79 ? -8.237 -0.418 9.618 1.00 0.00 80 ASP A C 5
ATOM 5805 O O . ASP A 1 79 ? -8.399 -0.441 10.822 1.00 0.00 80 ASP A O 5
ATOM 5814 N N . GLY A 1 80 ? -7.069 -0.146 9.099 1.00 0.00 81 GLY A N 5
ATOM 5815 C CA . GLY A 1 80 ? -5.910 0.143 9.991 1.00 0.00 81 GLY A CA 5
ATOM 5816 C C . GLY A 1 80 ? -4.742 -0.787 9.650 1.00 0.00 81 GLY A C 5
ATOM 5817 O O . GLY A 1 80 ? -3.632 -0.596 10.105 1.00 0.00 81 GLY A O 5
ATOM 5821 N N . VAL A 1 81 ? -4.979 -1.793 8.853 1.00 0.00 82 VAL A N 5
ATOM 5822 C CA . VAL A 1 81 ? -3.877 -2.729 8.488 1.00 0.00 82 VAL A CA 5
ATOM 5823 C C . VAL A 1 81 ? -4.217 -3.425 7.168 1.00 0.00 82 VAL A C 5
ATOM 5824 O O . VAL A 1 81 ? -5.089 -4.269 7.106 1.00 0.00 82 VAL A O 5
ATOM 5837 N N . ILE A 1 82 ? -3.536 -3.077 6.110 1.00 0.00 83 ILE A N 5
ATOM 5838 C CA . ILE A 1 82 ? -3.824 -3.718 4.797 1.00 0.00 83 ILE A CA 5
ATOM 5839 C C . ILE A 1 82 ? -2.576 -4.453 4.302 1.00 0.00 83 ILE A C 5
ATOM 5840 O O . ILE A 1 82 ? -1.626 -3.847 3.847 1.00 0.00 83 ILE A O 5
ATOM 5856 N N . GLU A 1 83 ? -2.570 -5.755 4.391 1.00 0.00 84 GLU A N 5
ATOM 5857 C CA . GLU A 1 83 ? -1.384 -6.529 3.928 1.00 0.00 84 GLU A CA 5
ATOM 5858 C C . GLU A 1 83 ? -1.583 -6.951 2.471 1.00 0.00 84 GLU A C 5
ATOM 5859 O O . GLU A 1 83 ? -2.430 -7.764 2.159 1.00 0.00 84 GLU A O 5
ATOM 5871 N N . ILE A 1 84 ? -0.804 -6.407 1.575 1.00 0.00 85 ILE A N 5
ATOM 5872 C CA . ILE A 1 84 ? -0.946 -6.781 0.139 1.00 0.00 85 ILE A CA 5
ATOM 5873 C C . ILE A 1 84 ? 0.120 -7.820 -0.221 1.00 0.00 85 ILE A C 5
ATOM 5874 O O . ILE A 1 84 ? 1.213 -7.486 -0.631 1.00 0.00 85 ILE A O 5
ATOM 5890 N N . GLN A 1 85 ? -0.190 -9.080 -0.068 1.00 0.00 86 GLN A N 5
ATOM 5891 C CA . GLN A 1 85 ? 0.807 -10.137 -0.400 1.00 0.00 86 GLN A CA 5
ATOM 5892 C C . GLN A 1 85 ? 1.193 -10.031 -1.877 1.00 0.00 86 GLN A C 5
ATOM 5893 O O . GLN A 1 85 ? 0.442 -10.412 -2.752 1.00 0.00 86 GLN A O 5
ATOM 5907 N N . GLY A 1 86 ? 2.359 -9.517 -2.161 1.00 0.00 87 GLY A N 5
ATOM 5908 C CA . GLY A 1 86 ? 2.790 -9.390 -3.582 1.00 0.00 87 GLY A CA 5
ATOM 5909 C C . GLY A 1 86 ? 3.845 -8.288 -3.699 1.00 0.00 87 GLY A C 5
ATOM 5910 O O . GLY A 1 86 ? 3.875 -7.358 -2.918 1.00 0.00 87 GLY A O 5
ATOM 5914 N N . ASP A 1 87 ? 4.713 -8.387 -4.669 1.00 0.00 88 ASP A N 5
ATOM 5915 C CA . ASP A 1 87 ? 5.767 -7.348 -4.836 1.00 0.00 88 ASP A CA 5
ATOM 5916 C C . ASP A 1 87 ? 5.509 -6.560 -6.123 1.00 0.00 88 ASP A C 5
ATOM 5917 O O . ASP A 1 87 ? 5.881 -6.978 -7.202 1.00 0.00 88 ASP A O 5
ATOM 5926 N N . LYS A 1 88 ? 4.874 -5.424 -6.018 1.00 0.00 89 LYS A N 5
ATOM 5927 C CA . LYS A 1 88 ? 4.592 -4.611 -7.236 1.00 0.00 89 LYS A CA 5
ATOM 5928 C C . LYS A 1 88 ? 4.772 -3.126 -6.912 1.00 0.00 89 LYS A C 5
ATOM 5929 O O . LYS A 1 88 ? 3.930 -2.306 -7.223 1.00 0.00 89 LYS A O 5
ATOM 5948 N N . ARG A 1 89 ? 5.862 -2.773 -6.288 1.00 0.00 90 ARG A N 5
ATOM 5949 C CA . ARG A 1 89 ? 6.096 -1.342 -5.944 1.00 0.00 90 ARG A CA 5
ATOM 5950 C C . ARG A 1 89 ? 5.858 -0.470 -7.179 1.00 0.00 90 ARG A C 5
ATOM 5951 O O . ARG A 1 89 ? 5.427 0.662 -7.077 1.00 0.00 90 ARG A O 5
ATOM 5972 N N . ASP A 1 90 ? 6.136 -0.985 -8.344 1.00 0.00 91 ASP A N 5
ATOM 5973 C CA . ASP A 1 90 ? 5.927 -0.182 -9.582 1.00 0.00 91 ASP A CA 5
ATOM 5974 C C . ASP A 1 90 ? 4.444 0.164 -9.724 1.00 0.00 91 ASP A C 5
ATOM 5975 O O . ASP A 1 90 ? 4.066 1.319 -9.748 1.00 0.00 91 ASP A O 5
ATOM 5984 N N . LEU A 1 91 ? 3.598 -0.826 -9.819 1.00 0.00 92 LEU A N 5
ATOM 5985 C CA . LEU A 1 91 ? 2.141 -0.548 -9.959 1.00 0.00 92 LEU A CA 5
ATOM 5986 C C . LEU A 1 91 ? 1.660 0.257 -8.750 1.00 0.00 92 LEU A C 5
ATOM 5987 O O . LEU A 1 91 ? 0.658 0.942 -8.807 1.00 0.00 92 LEU A O 5
ATOM 6003 N N . LEU A 1 92 ? 2.367 0.180 -7.657 1.00 0.00 93 LEU A N 5
ATOM 6004 C CA . LEU A 1 92 ? 1.953 0.940 -6.445 1.00 0.00 93 LEU A CA 5
ATOM 6005 C C . LEU A 1 92 ? 2.147 2.437 -6.691 1.00 0.00 93 LEU A C 5
ATOM 6006 O O . LEU A 1 92 ? 1.282 3.241 -6.402 1.00 0.00 93 LEU A O 5
ATOM 6022 N N . LYS A 1 93 ? 3.275 2.820 -7.225 1.00 0.00 94 LYS A N 5
ATOM 6023 C CA . LYS A 1 93 ? 3.521 4.265 -7.489 1.00 0.00 94 LYS A CA 5
ATOM 6024 C C . LYS A 1 93 ? 2.483 4.785 -8.485 1.00 0.00 94 LYS A C 5
ATOM 6025 O O . LYS A 1 93 ? 2.169 5.958 -8.515 1.00 0.00 94 LYS A O 5
ATOM 6044 N N . SER A 1 94 ? 1.947 3.920 -9.302 1.00 0.00 95 SER A N 5
ATOM 6045 C CA . SER A 1 94 ? 0.930 4.363 -10.297 1.00 0.00 95 SER A CA 5
ATOM 6046 C C . SER A 1 94 ? -0.409 4.594 -9.593 1.00 0.00 95 SER A C 5
ATOM 6047 O O . SER A 1 94 ? -0.939 5.687 -9.590 1.00 0.00 95 SER A O 5
ATOM 6055 N N . LEU A 1 95 ? -0.960 3.573 -8.996 1.00 0.00 96 LEU A N 5
ATOM 6056 C CA . LEU A 1 95 ? -2.265 3.735 -8.294 1.00 0.00 96 LEU A CA 5
ATOM 6057 C C . LEU A 1 95 ? -2.173 4.899 -7.305 1.00 0.00 96 LEU A C 5
ATOM 6058 O O . LEU A 1 95 ? -3.150 5.563 -7.021 1.00 0.00 96 LEU A O 5
ATOM 6074 N N . LEU A 1 96 ? -1.006 5.152 -6.777 1.00 0.00 97 LEU A N 5
ATOM 6075 C CA . LEU A 1 96 ? -0.855 6.272 -5.807 1.00 0.00 97 LEU A CA 5
ATOM 6076 C C . LEU A 1 96 ? -0.947 7.607 -6.550 1.00 0.00 97 LEU A C 5
ATOM 6077 O O . LEU A 1 96 ? -1.666 8.501 -6.152 1.00 0.00 97 LEU A O 5
ATOM 6093 N N . GLU A 1 97 ? -0.223 7.749 -7.627 1.00 0.00 98 GLU A N 5
ATOM 6094 C CA . GLU A 1 97 ? -0.271 9.026 -8.393 1.00 0.00 98 GLU A CA 5
ATOM 6095 C C . GLU A 1 97 ? -1.642 9.172 -9.055 1.00 0.00 98 GLU A C 5
ATOM 6096 O O . GLU A 1 97 ? -2.000 10.228 -9.539 1.00 0.00 98 GLU A O 5
ATOM 6108 N N . ALA A 1 98 ? -2.414 8.120 -9.080 1.00 0.00 99 ALA A N 5
ATOM 6109 C CA . ALA A 1 98 ? -3.762 8.198 -9.710 1.00 0.00 99 ALA A CA 5
ATOM 6110 C C . ALA A 1 98 ? -4.618 9.219 -8.958 1.00 0.00 99 ALA A C 5
ATOM 6111 O O . ALA A 1 98 ? -5.448 9.893 -9.536 1.00 0.00 99 ALA A O 5
ATOM 6118 N N . LYS A 1 99 ? -4.424 9.340 -7.674 1.00 0.00 100 LYS A N 5
ATOM 6119 C CA . LYS A 1 99 ? -5.227 10.318 -6.887 1.00 0.00 100 LYS A CA 5
ATOM 6120 C C . LYS A 1 99 ? -4.562 11.694 -6.952 1.00 0.00 100 LYS A C 5
ATOM 6121 O O . LYS A 1 99 ? -5.194 12.710 -6.743 1.00 0.00 100 LYS A O 5
ATOM 6140 N N . GLY A 1 100 ? -3.290 11.735 -7.240 1.00 0.00 101 GLY A N 5
ATOM 6141 C CA . GLY A 1 100 ? -2.586 13.046 -7.318 1.00 0.00 101 GLY A CA 5
ATOM 6142 C C . GLY A 1 100 ? -2.289 13.552 -5.905 1.00 0.00 101 GLY A C 5
ATOM 6143 O O . GLY A 1 100 ? -2.139 14.736 -5.678 1.00 0.00 101 GLY A O 5
ATOM 6147 N N . MET A 1 101 ? -2.203 12.664 -4.953 1.00 0.00 102 MET A N 5
ATOM 6148 C CA . MET A 1 101 ? -1.916 13.095 -3.556 1.00 0.00 102 MET A CA 5
ATOM 6149 C C . MET A 1 101 ? -0.429 12.896 -3.256 1.00 0.00 102 MET A C 5
ATOM 6150 O O . MET A 1 101 ? 0.390 12.819 -4.151 1.00 0.00 102 MET A O 5
ATOM 6164 N N . LYS A 1 102 ? -0.072 12.812 -2.004 1.00 0.00 103 LYS A N 5
ATOM 6165 C CA . LYS A 1 102 ? 1.362 12.618 -1.649 1.00 0.00 103 LYS A CA 5
ATOM 6166 C C . LYS A 1 102 ? 1.592 11.165 -1.230 1.00 0.00 103 LYS A C 5
ATOM 6167 O O . LYS A 1 102 ? 0.662 10.432 -0.960 1.00 0.00 103 LYS A O 5
ATOM 6186 N N . VAL A 1 103 ? 2.826 10.742 -1.174 1.00 0.00 104 VAL A N 5
ATOM 6187 C CA . VAL A 1 103 ? 3.114 9.336 -0.772 1.00 0.00 104 VAL A CA 5
ATOM 6188 C C . VAL A 1 103 ? 4.415 9.292 0.031 1.00 0.00 104 VAL A C 5
ATOM 6189 O O . VAL A 1 103 ? 5.243 10.176 -0.062 1.00 0.00 104 VAL A O 5
ATOM 6202 N N . LYS A 1 104 ? 4.603 8.268 0.818 1.00 0.00 105 LYS A N 5
ATOM 6203 C CA . LYS A 1 104 ? 5.851 8.168 1.626 1.00 0.00 105 LYS A CA 5
ATOM 6204 C C . LYS A 1 104 ? 6.609 6.898 1.238 1.00 0.00 105 LYS A C 5
ATOM 6205 O O . LYS A 1 104 ? 6.714 5.966 2.010 1.00 0.00 105 LYS A O 5
ATOM 6224 N N . LEU A 1 105 ? 7.139 6.852 0.046 1.00 0.00 106 LEU A N 5
ATOM 6225 C CA . LEU A 1 105 ? 7.890 5.641 -0.390 1.00 0.00 106 LEU A CA 5
ATOM 6226 C C . LEU A 1 105 ? 8.923 5.270 0.676 1.00 0.00 106 LEU A C 5
ATOM 6227 O O . LEU A 1 105 ? 10.010 5.811 0.714 1.00 0.00 106 LEU A O 5
ATOM 6243 N N . ALA A 1 106 ? 8.592 4.352 1.541 1.00 0.00 107 ALA A N 5
ATOM 6244 C CA . ALA A 1 106 ? 9.556 3.947 2.603 1.00 0.00 107 ALA A CA 5
ATOM 6245 C C . ALA A 1 106 ? 10.437 2.809 2.086 1.00 0.00 107 ALA A C 5
ATOM 6246 O O . ALA A 1 106 ? 9.976 1.915 1.405 1.00 0.00 107 ALA A O 5
ATOM 6253 N N . GLY A 1 107 ? 11.703 2.834 2.403 1.00 0.00 108 GLY A N 5
ATOM 6254 C CA . GLY A 1 107 ? 12.612 1.753 1.929 1.00 0.00 108 GLY A CA 5
ATOM 6255 C C . GLY A 1 107 ? 13.690 2.352 1.023 1.00 0.00 108 GLY A C 5
ATOM 6256 O O . GLY A 1 107 ? 13.666 3.524 0.705 1.00 0.00 108 GLY A O 5
ATOM 6260 N N . GLY A 1 108 ? 14.636 1.556 0.606 1.00 0.00 109 GLY A N 5
ATOM 6261 C CA . GLY A 1 108 ? 15.714 2.081 -0.279 1.00 0.00 109 GLY A CA 5
ATOM 6262 C C . GLY A 1 108 ? 16.527 0.914 -0.843 1.00 0.00 109 GLY A C 5
ATOM 6263 O O . GLY A 1 108 ? 16.235 -0.238 -0.588 1.00 0.00 109 GLY A O 5
ATOM 6267 N N . LEU A 1 109 ? 17.544 1.201 -1.608 1.00 0.00 110 LEU A N 5
ATOM 6268 C CA . LEU A 1 109 ? 18.374 0.108 -2.187 1.00 0.00 110 LEU A CA 5
ATOM 6269 C C . LEU A 1 109 ? 19.319 -0.438 -1.114 1.00 0.00 110 LEU A C 5
ATOM 6270 O O . LEU A 1 109 ? 20.190 0.257 -0.630 1.00 0.00 110 LEU A O 5
ATOM 6286 N N . GLU A 1 110 ? 19.154 -1.677 -0.740 1.00 0.00 111 GLU A N 5
ATOM 6287 C CA . GLU A 1 110 ? 20.044 -2.265 0.301 1.00 0.00 111 GLU A CA 5
ATOM 6288 C C . GLU A 1 110 ? 19.947 -3.792 0.251 1.00 0.00 111 GLU A C 5
ATOM 6289 O O . GLU A 1 110 ? 20.856 -4.440 0.742 1.00 0.00 111 GLU A O 5
ATOM 6301 N N . LYS A 1 28 ? -12.047 14.733 9.089 1.00 0.00 29 LYS A N 6
ATOM 6302 C CA . LYS A 1 28 ? -12.198 15.120 7.658 1.00 0.00 29 LYS A CA 6
ATOM 6303 C C . LYS A 1 28 ? -11.413 14.144 6.780 1.00 0.00 29 LYS A C 6
ATOM 6304 O O . LYS A 1 28 ? -10.401 14.489 6.204 1.00 0.00 29 LYS A O 6
ATOM 6322 N N . GLY A 1 29 ? -11.872 12.927 6.674 1.00 0.00 30 GLY A N 6
ATOM 6323 C CA . GLY A 1 29 ? -11.151 11.930 5.833 1.00 0.00 30 GLY A CA 6
ATOM 6324 C C . GLY A 1 29 ? -11.995 10.661 5.707 1.00 0.00 30 GLY A C 6
ATOM 6325 O O . GLY A 1 29 ? -12.472 10.122 6.686 1.00 0.00 30 GLY A O 6
ATOM 6329 N N . ASP A 1 30 ? -12.184 10.178 4.510 1.00 0.00 31 ASP A N 6
ATOM 6330 C CA . ASP A 1 30 ? -12.997 8.944 4.323 1.00 0.00 31 ASP A CA 6
ATOM 6331 C C . ASP A 1 30 ? -12.384 8.092 3.210 1.00 0.00 31 ASP A C 6
ATOM 6332 O O . ASP A 1 30 ? -12.917 7.998 2.122 1.00 0.00 31 ASP A O 6
ATOM 6341 N N . GLY A 1 31 ? -11.267 7.471 3.473 1.00 0.00 32 GLY A N 6
ATOM 6342 C CA . GLY A 1 31 ? -10.621 6.626 2.429 1.00 0.00 32 GLY A CA 6
ATOM 6343 C C . GLY A 1 31 ? -9.174 7.078 2.227 1.00 0.00 32 GLY A C 6
ATOM 6344 O O . GLY A 1 31 ? -8.781 7.470 1.146 1.00 0.00 32 GLY A O 6
ATOM 6348 N N . VAL A 1 32 ? -8.377 7.027 3.260 1.00 0.00 33 VAL A N 6
ATOM 6349 C CA . VAL A 1 32 ? -6.956 7.455 3.126 1.00 0.00 33 VAL A CA 6
ATOM 6350 C C . VAL A 1 32 ? -6.046 6.227 3.196 1.00 0.00 33 VAL A C 6
ATOM 6351 O O . VAL A 1 32 ? -5.914 5.599 4.228 1.00 0.00 33 VAL A O 6
ATOM 6364 N N . VAL A 1 33 ? -5.418 5.879 2.106 1.00 0.00 34 VAL A N 6
ATOM 6365 C CA . VAL A 1 33 ? -4.518 4.692 2.112 1.00 0.00 34 VAL A CA 6
ATOM 6366 C C . VAL A 1 33 ? -3.113 5.118 2.541 1.00 0.00 34 VAL A C 6
ATOM 6367 O O . VAL A 1 33 ? -2.661 6.203 2.231 1.00 0.00 34 VAL A O 6
ATOM 6380 N N . ARG A 1 34 ? -2.417 4.273 3.252 1.00 0.00 35 ARG A N 6
ATOM 6381 C CA . ARG A 1 34 ? -1.042 4.631 3.700 1.00 0.00 35 ARG A CA 6
ATOM 6382 C C . ARG A 1 34 ? -0.024 3.753 2.970 1.00 0.00 35 ARG A C 6
ATOM 6383 O O . ARG A 1 34 ? 0.152 2.594 3.288 1.00 0.00 35 ARG A O 6
ATOM 6404 N N . ILE A 1 35 ? 0.648 4.295 1.991 1.00 0.00 36 ILE A N 6
ATOM 6405 C CA . ILE A 1 35 ? 1.653 3.491 1.242 1.00 0.00 36 ILE A CA 6
ATOM 6406 C C . ILE A 1 35 ? 3.059 3.856 1.720 1.00 0.00 36 ILE A C 6
ATOM 6407 O O . ILE A 1 35 ? 3.577 4.911 1.408 1.00 0.00 36 ILE A O 6
ATOM 6423 N N . GLN A 1 36 ? 3.682 2.994 2.475 1.00 0.00 37 GLN A N 6
ATOM 6424 C CA . GLN A 1 36 ? 5.055 3.293 2.973 1.00 0.00 37 GLN A CA 6
ATOM 6425 C C . GLN A 1 36 ? 5.886 2.008 2.976 1.00 0.00 37 GLN A C 6
ATOM 6426 O O . GLN A 1 36 ? 5.425 0.959 3.380 1.00 0.00 37 GLN A O 6
ATOM 6440 N N . ARG A 1 37 ? 7.110 2.082 2.530 1.00 0.00 38 ARG A N 6
ATOM 6441 C CA . ARG A 1 37 ? 7.970 0.865 2.508 1.00 0.00 38 ARG A CA 6
ATOM 6442 C C . ARG A 1 37 ? 8.853 0.841 3.757 1.00 0.00 38 ARG A C 6
ATOM 6443 O O . ARG A 1 37 ? 8.969 1.822 4.466 1.00 0.00 38 ARG A O 6
ATOM 6464 N N . GLN A 1 38 ? 9.477 -0.271 4.033 1.00 0.00 39 GLN A N 6
ATOM 6465 C CA . GLN A 1 38 ? 10.353 -0.356 5.236 1.00 0.00 39 GLN A CA 6
ATOM 6466 C C . GLN A 1 38 ? 11.479 -1.359 4.977 1.00 0.00 39 GLN A C 6
ATOM 6467 O O . GLN A 1 38 ? 11.346 -2.263 4.177 1.00 0.00 39 GLN A O 6
ATOM 6481 N N . THR A 1 39 ? 12.588 -1.205 5.648 1.00 0.00 40 THR A N 6
ATOM 6482 C CA . THR A 1 39 ? 13.721 -2.150 5.439 1.00 0.00 40 THR A CA 6
ATOM 6483 C C . THR A 1 39 ? 13.980 -2.929 6.730 1.00 0.00 40 THR A C 6
ATOM 6484 O O . THR A 1 39 ? 14.915 -2.654 7.456 1.00 0.00 40 THR A O 6
ATOM 6495 N N . SER A 1 40 ? 13.159 -3.901 7.022 1.00 0.00 41 SER A N 6
ATOM 6496 C CA . SER A 1 40 ? 13.358 -4.696 8.266 1.00 0.00 41 SER A CA 6
ATOM 6497 C C . SER A 1 40 ? 12.907 -6.138 8.027 1.00 0.00 41 SER A C 6
ATOM 6498 O O . SER A 1 40 ? 11.729 -6.433 7.994 1.00 0.00 41 SER A O 6
ATOM 6506 N N . GLY A 1 41 ? 13.835 -7.040 7.859 1.00 0.00 42 GLY A N 6
ATOM 6507 C CA . GLY A 1 41 ? 13.458 -8.463 7.622 1.00 0.00 42 GLY A CA 6
ATOM 6508 C C . GLY A 1 41 ? 14.568 -9.162 6.836 1.00 0.00 42 GLY A C 6
ATOM 6509 O O . GLY A 1 41 ? 15.126 -8.611 5.908 1.00 0.00 42 GLY A O 6
ATOM 6513 N N . ARG A 1 42 ? 14.893 -10.372 7.199 1.00 0.00 43 ARG A N 6
ATOM 6514 C CA . ARG A 1 42 ? 15.967 -11.105 6.471 1.00 0.00 43 ARG A CA 6
ATOM 6515 C C . ARG A 1 42 ? 15.338 -12.015 5.414 1.00 0.00 43 ARG A C 6
ATOM 6516 O O . ARG A 1 42 ? 15.926 -12.991 4.992 1.00 0.00 43 ARG A O 6
ATOM 6537 N N . LYS A 1 43 ? 14.147 -11.702 4.982 1.00 0.00 44 LYS A N 6
ATOM 6538 C CA . LYS A 1 43 ? 13.482 -12.549 3.952 1.00 0.00 44 LYS A CA 6
ATOM 6539 C C . LYS A 1 43 ? 12.989 -11.664 2.806 1.00 0.00 44 LYS A C 6
ATOM 6540 O O . LYS A 1 43 ? 12.014 -11.969 2.148 1.00 0.00 44 LYS A O 6
ATOM 6559 N N . GLY A 1 44 ? 13.655 -10.568 2.562 1.00 0.00 45 GLY A N 6
ATOM 6560 C CA . GLY A 1 44 ? 13.225 -9.664 1.459 1.00 0.00 45 GLY A CA 6
ATOM 6561 C C . GLY A 1 44 ? 13.807 -8.268 1.687 1.00 0.00 45 GLY A C 6
ATOM 6562 O O . GLY A 1 44 ? 13.814 -7.760 2.791 1.00 0.00 45 GLY A O 6
ATOM 6566 N N . LYS A 1 45 ? 14.296 -7.642 0.651 1.00 0.00 46 LYS A N 6
ATOM 6567 C CA . LYS A 1 45 ? 14.877 -6.280 0.810 1.00 0.00 46 LYS A CA 6
ATOM 6568 C C . LYS A 1 45 ? 14.002 -5.263 0.075 1.00 0.00 46 LYS A C 6
ATOM 6569 O O . LYS A 1 45 ? 13.809 -5.346 -1.122 1.00 0.00 46 LYS A O 6
ATOM 6588 N N . GLY A 1 46 ? 13.471 -4.302 0.781 1.00 0.00 47 GLY A N 6
ATOM 6589 C CA . GLY A 1 46 ? 12.609 -3.281 0.121 1.00 0.00 47 GLY A CA 6
ATOM 6590 C C . GLY A 1 46 ? 11.201 -3.846 -0.071 1.00 0.00 47 GLY A C 6
ATOM 6591 O O . GLY A 1 46 ? 10.874 -4.384 -1.110 1.00 0.00 47 GLY A O 6
ATOM 6595 N N . VAL A 1 47 ? 10.364 -3.730 0.924 1.00 0.00 48 VAL A N 6
ATOM 6596 C CA . VAL A 1 47 ? 8.978 -4.261 0.797 1.00 0.00 48 VAL A CA 6
ATOM 6597 C C . VAL A 1 47 ? 7.975 -3.137 1.066 1.00 0.00 48 VAL A C 6
ATOM 6598 O O . VAL A 1 47 ? 8.329 -2.075 1.538 1.00 0.00 48 VAL A O 6
ATOM 6611 N N . CYS A 1 48 ? 6.723 -3.363 0.771 1.00 0.00 49 CYS A N 6
ATOM 6612 C CA . CYS A 1 48 ? 5.700 -2.307 1.011 1.00 0.00 49 CYS A CA 6
ATOM 6613 C C . CYS A 1 48 ? 4.417 -2.952 1.540 1.00 0.00 49 CYS A C 6
ATOM 6614 O O . CYS A 1 48 ? 3.938 -3.933 1.007 1.00 0.00 49 CYS A O 6
ATOM 6622 N N . LEU A 1 49 ? 3.857 -2.408 2.587 1.00 0.00 50 LEU A N 6
ATOM 6623 C CA . LEU A 1 49 ? 2.606 -2.991 3.149 1.00 0.00 50 LEU A CA 6
ATOM 6624 C C . LEU A 1 49 ? 1.520 -1.914 3.200 1.00 0.00 50 LEU A C 6
ATOM 6625 O O . LEU A 1 49 ? 1.805 -0.735 3.267 1.00 0.00 50 LEU A O 6
ATOM 6641 N N . ILE A 1 50 ? 0.277 -2.309 3.168 1.00 0.00 51 ILE A N 6
ATOM 6642 C CA . ILE A 1 50 ? -0.825 -1.307 3.214 1.00 0.00 51 ILE A CA 6
ATOM 6643 C C . ILE A 1 50 ? -1.729 -1.598 4.414 1.00 0.00 51 ILE A C 6
ATOM 6644 O O . ILE A 1 50 ? -2.341 -2.643 4.503 1.00 0.00 51 ILE A O 6
ATOM 6660 N N . THR A 1 51 ? -1.817 -0.681 5.338 1.00 0.00 52 THR A N 6
ATOM 6661 C CA . THR A 1 51 ? -2.682 -0.905 6.530 1.00 0.00 52 THR A CA 6
ATOM 6662 C C . THR A 1 51 ? -3.375 0.404 6.912 1.00 0.00 52 THR A C 6
ATOM 6663 O O . THR A 1 51 ? -3.927 0.535 7.986 1.00 0.00 52 THR A O 6
ATOM 6674 N N . GLY A 1 52 ? -3.351 1.375 6.040 1.00 0.00 53 GLY A N 6
ATOM 6675 C CA . GLY A 1 52 ? -4.009 2.674 6.355 1.00 0.00 53 GLY A CA 6
ATOM 6676 C C . GLY A 1 52 ? -5.315 2.791 5.567 1.00 0.00 53 GLY A C 6
ATOM 6677 O O . GLY A 1 52 ? -6.165 3.603 5.872 1.00 0.00 53 GLY A O 6
ATOM 6681 N N . VAL A 1 53 ? -5.482 1.985 4.554 1.00 0.00 54 VAL A N 6
ATOM 6682 C CA . VAL A 1 53 ? -6.733 2.050 3.748 1.00 0.00 54 VAL A CA 6
ATOM 6683 C C . VAL A 1 53 ? -7.939 2.141 4.684 1.00 0.00 54 VAL A C 6
ATOM 6684 O O . VAL A 1 53 ? -8.402 1.150 5.214 1.00 0.00 54 VAL A O 6
ATOM 6697 N N . ASP A 1 54 ? -8.453 3.322 4.893 1.00 0.00 55 ASP A N 6
ATOM 6698 C CA . ASP A 1 54 ? -9.629 3.474 5.796 1.00 0.00 55 ASP A CA 6
ATOM 6699 C C . ASP A 1 54 ? -10.917 3.273 4.994 1.00 0.00 55 ASP A C 6
ATOM 6700 O O . ASP A 1 54 ? -11.493 4.212 4.482 1.00 0.00 55 ASP A O 6
ATOM 6709 N N . LEU A 1 55 ? -11.373 2.056 4.882 1.00 0.00 56 LEU A N 6
ATOM 6710 C CA . LEU A 1 55 ? -12.624 1.796 4.115 1.00 0.00 56 LEU A CA 6
ATOM 6711 C C . LEU A 1 55 ? -13.320 0.556 4.679 1.00 0.00 56 LEU A C 6
ATOM 6712 O O . LEU A 1 55 ? -12.953 0.046 5.719 1.00 0.00 56 LEU A O 6
ATOM 6728 N N . ASP A 1 56 ? -14.322 0.067 4.002 1.00 0.00 57 ASP A N 6
ATOM 6729 C CA . ASP A 1 56 ? -15.040 -1.140 4.502 1.00 0.00 57 ASP A CA 6
ATOM 6730 C C . ASP A 1 56 ? -14.177 -2.381 4.264 1.00 0.00 57 ASP A C 6
ATOM 6731 O O . ASP A 1 56 ? -13.096 -2.301 3.714 1.00 0.00 57 ASP A O 6
ATOM 6740 N N . ASP A 1 57 ? -14.646 -3.528 4.673 1.00 0.00 58 ASP A N 6
ATOM 6741 C CA . ASP A 1 57 ? -13.852 -4.772 4.470 1.00 0.00 58 ASP A CA 6
ATOM 6742 C C . ASP A 1 57 ? -13.996 -5.237 3.020 1.00 0.00 58 ASP A C 6
ATOM 6743 O O . ASP A 1 57 ? -13.101 -5.837 2.459 1.00 0.00 58 ASP A O 6
ATOM 6752 N N . ALA A 1 58 ? -15.115 -4.964 2.407 1.00 0.00 59 ALA A N 6
ATOM 6753 C CA . ALA A 1 58 ? -15.315 -5.390 0.994 1.00 0.00 59 ALA A CA 6
ATOM 6754 C C . ALA A 1 58 ? -14.522 -4.467 0.066 1.00 0.00 59 ALA A C 6
ATOM 6755 O O . ALA A 1 58 ? -13.803 -4.916 -0.805 1.00 0.00 59 ALA A O 6
ATOM 6762 N N . GLU A 1 59 ? -14.648 -3.181 0.244 1.00 0.00 60 GLU A N 6
ATOM 6763 C CA . GLU A 1 59 ? -13.902 -2.231 -0.629 1.00 0.00 60 GLU A CA 6
ATOM 6764 C C . GLU A 1 59 ? -12.398 -2.444 -0.446 1.00 0.00 60 GLU A C 6
ATOM 6765 O O . GLU A 1 59 ? -11.620 -2.267 -1.362 1.00 0.00 60 GLU A O 6
ATOM 6777 N N . LEU A 1 60 ? -11.982 -2.823 0.731 1.00 0.00 61 LEU A N 6
ATOM 6778 C CA . LEU A 1 60 ? -10.528 -3.047 0.972 1.00 0.00 61 LEU A CA 6
ATOM 6779 C C . LEU A 1 60 ? -10.048 -4.229 0.127 1.00 0.00 61 LEU A C 6
ATOM 6780 O O . LEU A 1 60 ? -9.017 -4.168 -0.514 1.00 0.00 61 LEU A O 6
ATOM 6796 N N . THR A 1 61 ? -10.786 -5.305 0.120 1.00 0.00 62 THR A N 6
ATOM 6797 C CA . THR A 1 61 ? -10.371 -6.489 -0.683 1.00 0.00 62 THR A CA 6
ATOM 6798 C C . THR A 1 61 ? -10.368 -6.122 -2.169 1.00 0.00 62 THR A C 6
ATOM 6799 O O . THR A 1 61 ? -9.559 -6.605 -2.935 1.00 0.00 62 THR A O 6
ATOM 6810 N N . LYS A 1 62 ? -11.267 -5.270 -2.581 1.00 0.00 63 LYS A N 6
ATOM 6811 C CA . LYS A 1 62 ? -11.314 -4.873 -4.016 1.00 0.00 63 LYS A CA 6
ATOM 6812 C C . LYS A 1 62 ? -10.041 -4.102 -4.374 1.00 0.00 63 LYS A C 6
ATOM 6813 O O . LYS A 1 62 ? -9.411 -4.358 -5.380 1.00 0.00 63 LYS A O 6
ATOM 6832 N N . LEU A 1 63 ? -9.660 -3.159 -3.556 1.00 0.00 64 LEU A N 6
ATOM 6833 C CA . LEU A 1 63 ? -8.429 -2.372 -3.850 1.00 0.00 64 LEU A CA 6
ATOM 6834 C C . LEU A 1 63 ? -7.227 -3.315 -3.934 1.00 0.00 64 LEU A C 6
ATOM 6835 O O . LEU A 1 63 ? -6.541 -3.372 -4.935 1.00 0.00 64 LEU A O 6
ATOM 6851 N N . ALA A 1 64 ? -6.967 -4.055 -2.892 1.00 0.00 65 ALA A N 6
ATOM 6852 C CA . ALA A 1 64 ? -5.809 -4.993 -2.915 1.00 0.00 65 ALA A CA 6
ATOM 6853 C C . ALA A 1 64 ? -5.974 -5.981 -4.071 1.00 0.00 65 ALA A C 6
ATOM 6854 O O . ALA A 1 64 ? -5.016 -6.546 -4.559 1.00 0.00 65 ALA A O 6
ATOM 6861 N N . ALA A 1 65 ? -7.184 -6.195 -4.513 1.00 0.00 66 ALA A N 6
ATOM 6862 C CA . ALA A 1 65 ? -7.410 -7.147 -5.636 1.00 0.00 66 ALA A CA 6
ATOM 6863 C C . ALA A 1 65 ? -6.852 -6.554 -6.931 1.00 0.00 66 ALA A C 6
ATOM 6864 O O . ALA A 1 65 ? -6.241 -7.240 -7.727 1.00 0.00 66 ALA A O 6
ATOM 6871 N N . GLU A 1 66 ? -7.058 -5.284 -7.151 1.00 0.00 67 GLU A N 6
ATOM 6872 C CA . GLU A 1 66 ? -6.540 -4.650 -8.396 1.00 0.00 67 GLU A CA 6
ATOM 6873 C C . GLU A 1 66 ? -5.035 -4.408 -8.260 1.00 0.00 67 GLU A C 6
ATOM 6874 O O . GLU A 1 66 ? -4.307 -4.409 -9.232 1.00 0.00 67 GLU A O 6
ATOM 6886 N N . LEU A 1 67 ? -4.563 -4.201 -7.061 1.00 0.00 68 LEU A N 6
ATOM 6887 C CA . LEU A 1 67 ? -3.105 -3.959 -6.866 1.00 0.00 68 LEU A CA 6
ATOM 6888 C C . LEU A 1 67 ? -2.328 -5.237 -7.190 1.00 0.00 68 LEU A C 6
ATOM 6889 O O . LEU A 1 67 ? -1.397 -5.228 -7.969 1.00 0.00 68 LEU A O 6
ATOM 6905 N N . LYS A 1 68 ? -2.704 -6.336 -6.596 1.00 0.00 69 LYS A N 6
ATOM 6906 C CA . LYS A 1 68 ? -1.987 -7.613 -6.868 1.00 0.00 69 LYS A CA 6
ATOM 6907 C C . LYS A 1 68 ? -2.220 -8.030 -8.321 1.00 0.00 69 LYS A C 6
ATOM 6908 O O . LYS A 1 68 ? -1.561 -8.910 -8.838 1.00 0.00 69 LYS A O 6
ATOM 6927 N N . LYS A 1 69 ? -3.153 -7.406 -8.985 1.00 0.00 70 LYS A N 6
ATOM 6928 C CA . LYS A 1 69 ? -3.428 -7.768 -10.404 1.00 0.00 70 LYS A CA 6
ATOM 6929 C C . LYS A 1 69 ? -2.320 -7.206 -11.299 1.00 0.00 70 LYS A C 6
ATOM 6930 O O . LYS A 1 69 ? -1.851 -7.862 -12.208 1.00 0.00 70 LYS A O 6
ATOM 6949 N N . LYS A 1 70 ? -1.901 -5.996 -11.050 1.00 0.00 71 LYS A N 6
ATOM 6950 C CA . LYS A 1 70 ? -0.826 -5.392 -11.888 1.00 0.00 71 LYS A CA 6
ATOM 6951 C C . LYS A 1 70 ? 0.489 -6.141 -11.657 1.00 0.00 71 LYS A C 6
ATOM 6952 O O . LYS A 1 70 ? 1.399 -6.077 -12.460 1.00 0.00 71 LYS A O 6
ATOM 6971 N N . CYS A 1 71 ? 0.599 -6.848 -10.566 1.00 0.00 72 CYS A N 6
ATOM 6972 C CA . CYS A 1 71 ? 1.857 -7.597 -10.287 1.00 0.00 72 CYS A CA 6
ATOM 6973 C C . CYS A 1 71 ? 1.777 -8.987 -10.922 1.00 0.00 72 CYS A C 6
ATOM 6974 O O . CYS A 1 71 ? 2.721 -9.459 -11.524 1.00 0.00 72 CYS A O 6
ATOM 6982 N N . GLY A 1 72 ? 0.659 -9.647 -10.793 1.00 0.00 73 GLY A N 6
ATOM 6983 C CA . GLY A 1 72 ? 0.522 -11.006 -11.391 1.00 0.00 73 GLY A CA 6
ATOM 6984 C C . GLY A 1 72 ? 0.705 -12.068 -10.306 1.00 0.00 73 GLY A C 6
ATOM 6985 O O . GLY A 1 72 ? 0.296 -13.202 -10.459 1.00 0.00 73 GLY A O 6
ATOM 6989 N N . CYS A 1 73 ? 1.316 -11.713 -9.210 1.00 0.00 74 CYS A N 6
ATOM 6990 C CA . CYS A 1 73 ? 1.523 -12.707 -8.118 1.00 0.00 74 CYS A CA 6
ATOM 6991 C C . CYS A 1 73 ? 2.426 -12.103 -7.041 1.00 0.00 74 CYS A C 6
ATOM 6992 O O . CYS A 1 73 ? 3.435 -11.492 -7.334 1.00 0.00 74 CYS A O 6
ATOM 7000 N N . GLY A 1 74 ? 2.071 -12.268 -5.796 1.00 0.00 75 GLY A N 6
ATOM 7001 C CA . GLY A 1 74 ? 2.909 -11.704 -4.700 1.00 0.00 75 GLY A CA 6
ATOM 7002 C C . GLY A 1 74 ? 2.039 -10.842 -3.783 1.00 0.00 75 GLY A C 6
ATOM 7003 O O . GLY A 1 74 ? 2.246 -10.785 -2.588 1.00 0.00 75 GLY A O 6
ATOM 7007 N N . GLY A 1 75 ? 1.065 -10.171 -4.335 1.00 0.00 76 GLY A N 6
ATOM 7008 C CA . GLY A 1 75 ? 0.183 -9.312 -3.495 1.00 0.00 76 GLY A CA 6
ATOM 7009 C C . GLY A 1 75 ? -0.688 -10.190 -2.594 1.00 0.00 76 GLY A C 6
ATOM 7010 O O . GLY A 1 75 ? -1.705 -10.708 -3.011 1.00 0.00 76 GLY A O 6
ATOM 7014 N N . ALA A 1 76 ? -0.299 -10.357 -1.360 1.00 0.00 77 ALA A N 6
ATOM 7015 C CA . ALA A 1 76 ? -1.105 -11.196 -0.429 1.00 0.00 77 ALA A CA 6
ATOM 7016 C C . ALA A 1 76 ? -1.784 -10.292 0.602 1.00 0.00 77 ALA A C 6
ATOM 7017 O O . ALA A 1 76 ? -1.172 -9.401 1.157 1.00 0.00 77 ALA A O 6
ATOM 7024 N N . VAL A 1 77 ? -3.044 -10.509 0.858 1.00 0.00 78 VAL A N 6
ATOM 7025 C CA . VAL A 1 77 ? -3.759 -9.654 1.847 1.00 0.00 78 VAL A CA 6
ATOM 7026 C C . VAL A 1 77 ? -3.875 -10.392 3.183 1.00 0.00 78 VAL A C 6
ATOM 7027 O O . VAL A 1 77 ? -3.757 -11.600 3.251 1.00 0.00 78 VAL A O 6
ATOM 7040 N N . LYS A 1 78 ? -4.110 -9.672 4.245 1.00 0.00 79 LYS A N 6
ATOM 7041 C CA . LYS A 1 78 ? -4.241 -10.323 5.579 1.00 0.00 79 LYS A CA 6
ATOM 7042 C C . LYS A 1 78 ? -5.337 -9.618 6.377 1.00 0.00 79 LYS A C 6
ATOM 7043 O O . LYS A 1 78 ? -5.081 -8.991 7.386 1.00 0.00 79 LYS A O 6
ATOM 7062 N N . ASP A 1 79 ? -6.558 -9.714 5.929 1.00 0.00 80 ASP A N 6
ATOM 7063 C CA . ASP A 1 79 ? -7.676 -9.048 6.655 1.00 0.00 80 ASP A CA 6
ATOM 7064 C C . ASP A 1 79 ? -7.318 -7.583 6.913 1.00 0.00 80 ASP A C 6
ATOM 7065 O O . ASP A 1 79 ? -7.104 -7.174 8.037 1.00 0.00 80 ASP A O 6
ATOM 7074 N N . GLY A 1 80 ? -7.255 -6.787 5.880 1.00 0.00 81 GLY A N 6
ATOM 7075 C CA . GLY A 1 80 ? -6.915 -5.348 6.066 1.00 0.00 81 GLY A CA 6
ATOM 7076 C C . GLY A 1 80 ? -5.400 -5.160 5.969 1.00 0.00 81 GLY A C 6
ATOM 7077 O O . GLY A 1 80 ? -4.919 -4.113 5.582 1.00 0.00 81 GLY A O 6
ATOM 7081 N N . VAL A 1 81 ? -4.642 -6.163 6.318 1.00 0.00 82 VAL A N 6
ATOM 7082 C CA . VAL A 1 81 ? -3.159 -6.036 6.245 1.00 0.00 82 VAL A CA 6
ATOM 7083 C C . VAL A 1 81 ? -2.670 -6.520 4.878 1.00 0.00 82 VAL A C 6
ATOM 7084 O O . VAL A 1 81 ? -2.379 -7.685 4.689 1.00 0.00 82 VAL A O 6
ATOM 7097 N N . ILE A 1 82 ? -2.576 -5.635 3.924 1.00 0.00 83 ILE A N 6
ATOM 7098 C CA . ILE A 1 82 ? -2.105 -6.043 2.571 1.00 0.00 83 ILE A CA 6
ATOM 7099 C C . ILE A 1 82 ? -0.576 -6.097 2.559 1.00 0.00 83 ILE A C 6
ATOM 7100 O O . ILE A 1 82 ? 0.084 -5.447 3.346 1.00 0.00 83 ILE A O 6
ATOM 7116 N N . GLU A 1 83 ? -0.006 -6.866 1.672 1.00 0.00 84 GLU A N 6
ATOM 7117 C CA . GLU A 1 83 ? 1.480 -6.960 1.612 1.00 0.00 84 GLU A CA 6
ATOM 7118 C C . GLU A 1 83 ? 1.915 -7.236 0.171 1.00 0.00 84 GLU A C 6
ATOM 7119 O O . GLU A 1 83 ? 1.647 -8.286 -0.378 1.00 0.00 84 GLU A O 6
ATOM 7131 N N . ILE A 1 84 ? 2.584 -6.301 -0.447 1.00 0.00 85 ILE A N 6
ATOM 7132 C CA . ILE A 1 84 ? 3.032 -6.513 -1.853 1.00 0.00 85 ILE A CA 6
ATOM 7133 C C . ILE A 1 84 ? 4.515 -6.157 -1.976 1.00 0.00 85 ILE A C 6
ATOM 7134 O O . ILE A 1 84 ? 4.891 -5.002 -1.941 1.00 0.00 85 ILE A O 6
ATOM 7150 N N . GLN A 1 85 ? 5.361 -7.140 -2.122 1.00 0.00 86 GLN A N 6
ATOM 7151 C CA . GLN A 1 85 ? 6.818 -6.856 -2.249 1.00 0.00 86 GLN A CA 6
ATOM 7152 C C . GLN A 1 85 ? 7.043 -5.850 -3.380 1.00 0.00 86 GLN A C 6
ATOM 7153 O O . GLN A 1 85 ? 6.312 -5.820 -4.350 1.00 0.00 86 GLN A O 6
ATOM 7167 N N . GLY A 1 86 ? 8.049 -5.028 -3.264 1.00 0.00 87 GLY A N 6
ATOM 7168 C CA . GLY A 1 86 ? 8.319 -4.027 -4.335 1.00 0.00 87 GLY A CA 6
ATOM 7169 C C . GLY A 1 86 ? 8.816 -2.725 -3.706 1.00 0.00 87 GLY A C 6
ATOM 7170 O O . GLY A 1 86 ? 8.503 -2.411 -2.575 1.00 0.00 87 GLY A O 6
ATOM 7174 N N . ASP A 1 87 ? 9.589 -1.963 -4.431 1.00 0.00 88 ASP A N 6
ATOM 7175 C CA . ASP A 1 87 ? 10.106 -0.681 -3.875 1.00 0.00 88 ASP A CA 6
ATOM 7176 C C . ASP A 1 87 ? 9.931 0.431 -4.912 1.00 0.00 88 ASP A C 6
ATOM 7177 O O . ASP A 1 87 ? 10.838 0.747 -5.656 1.00 0.00 88 ASP A O 6
ATOM 7186 N N . LYS A 1 88 ? 8.771 1.026 -4.967 1.00 0.00 89 LYS A N 6
ATOM 7187 C CA . LYS A 1 88 ? 8.540 2.116 -5.957 1.00 0.00 89 LYS A CA 6
ATOM 7188 C C . LYS A 1 88 ? 7.551 3.130 -5.378 1.00 0.00 89 LYS A C 6
ATOM 7189 O O . LYS A 1 88 ? 6.560 3.466 -5.995 1.00 0.00 89 LYS A O 6
ATOM 7208 N N . ARG A 1 89 ? 7.811 3.619 -4.197 1.00 0.00 90 ARG A N 6
ATOM 7209 C CA . ARG A 1 89 ? 6.885 4.611 -3.581 1.00 0.00 90 ARG A CA 6
ATOM 7210 C C . ARG A 1 89 ? 6.526 5.682 -4.612 1.00 0.00 90 ARG A C 6
ATOM 7211 O O . ARG A 1 89 ? 5.440 6.227 -4.603 1.00 0.00 90 ARG A O 6
ATOM 7232 N N . ASP A 1 90 ? 7.430 5.989 -5.502 1.00 0.00 91 ASP A N 6
ATOM 7233 C CA . ASP A 1 90 ? 7.141 7.026 -6.532 1.00 0.00 91 ASP A CA 6
ATOM 7234 C C . ASP A 1 90 ? 5.872 6.645 -7.297 1.00 0.00 91 ASP A C 6
ATOM 7235 O O . ASP A 1 90 ? 4.930 7.409 -7.377 1.00 0.00 91 ASP A O 6
ATOM 7244 N N . LEU A 1 91 ? 5.838 5.469 -7.862 1.00 0.00 92 LEU A N 6
ATOM 7245 C CA . LEU A 1 91 ? 4.630 5.041 -8.622 1.00 0.00 92 LEU A CA 6
ATOM 7246 C C . LEU A 1 91 ? 3.432 4.962 -7.674 1.00 0.00 92 LEU A C 6
ATOM 7247 O O . LEU A 1 91 ? 2.373 5.489 -7.951 1.00 0.00 92 LEU A O 6
ATOM 7263 N N . LEU A 1 92 ? 3.590 4.307 -6.556 1.00 0.00 93 LEU A N 6
ATOM 7264 C CA . LEU A 1 92 ? 2.459 4.195 -5.592 1.00 0.00 93 LEU A CA 6
ATOM 7265 C C . LEU A 1 92 ? 1.834 5.575 -5.376 1.00 0.00 93 LEU A C 6
ATOM 7266 O O . LEU A 1 92 ? 0.651 5.699 -5.128 1.00 0.00 93 LEU A O 6
ATOM 7282 N N . LYS A 1 93 ? 2.618 6.613 -5.469 1.00 0.00 94 LYS A N 6
ATOM 7283 C CA . LYS A 1 93 ? 2.068 7.983 -5.269 1.00 0.00 94 LYS A CA 6
ATOM 7284 C C . LYS A 1 93 ? 0.987 8.258 -6.316 1.00 0.00 94 LYS A C 6
ATOM 7285 O O . LYS A 1 93 ? -0.167 8.463 -5.992 1.00 0.00 94 LYS A O 6
ATOM 7304 N N . SER A 1 94 ? 1.349 8.263 -7.569 1.00 0.00 95 SER A N 6
ATOM 7305 C CA . SER A 1 94 ? 0.342 8.525 -8.635 1.00 0.00 95 SER A CA 6
ATOM 7306 C C . SER A 1 94 ? -0.722 7.425 -8.614 1.00 0.00 95 SER A C 6
ATOM 7307 O O . SER A 1 94 ? -1.792 7.572 -9.171 1.00 0.00 95 SER A O 6
ATOM 7315 N N . LEU A 1 95 ? -0.436 6.323 -7.975 1.00 0.00 96 LEU A N 6
ATOM 7316 C CA . LEU A 1 95 ? -1.432 5.216 -7.920 1.00 0.00 96 LEU A CA 6
ATOM 7317 C C . LEU A 1 95 ? -2.576 5.604 -6.981 1.00 0.00 96 LEU A C 6
ATOM 7318 O O . LEU A 1 95 ? -3.735 5.400 -7.283 1.00 0.00 96 LEU A O 6
ATOM 7334 N N . LEU A 1 96 ? -2.260 6.163 -5.845 1.00 0.00 97 LEU A N 6
ATOM 7335 C CA . LEU A 1 96 ? -3.331 6.564 -4.889 1.00 0.00 97 LEU A CA 6
ATOM 7336 C C . LEU A 1 96 ? -4.037 7.818 -5.410 1.00 0.00 97 LEU A C 6
ATOM 7337 O O . LEU A 1 96 ? -5.237 7.961 -5.289 1.00 0.00 97 LEU A O 6
ATOM 7353 N N . GLU A 1 97 ? -3.301 8.728 -5.987 1.00 0.00 98 GLU A N 6
ATOM 7354 C CA . GLU A 1 97 ? -3.931 9.971 -6.514 1.00 0.00 98 GLU A CA 6
ATOM 7355 C C . GLU A 1 97 ? -4.785 9.631 -7.737 1.00 0.00 98 GLU A C 6
ATOM 7356 O O . GLU A 1 97 ? -5.673 10.371 -8.111 1.00 0.00 98 GLU A O 6
ATOM 7368 N N . ALA A 1 98 ? -4.523 8.516 -8.364 1.00 0.00 99 ALA A N 6
ATOM 7369 C CA . ALA A 1 98 ? -5.321 8.130 -9.562 1.00 0.00 99 ALA A CA 6
ATOM 7370 C C . ALA A 1 98 ? -6.807 8.104 -9.199 1.00 0.00 99 ALA A C 6
ATOM 7371 O O . ALA A 1 98 ? -7.662 8.350 -10.026 1.00 0.00 99 ALA A O 6
ATOM 7378 N N . LYS A 1 99 ? -7.121 7.807 -7.967 1.00 0.00 100 LYS A N 6
ATOM 7379 C CA . LYS A 1 99 ? -8.552 7.766 -7.553 1.00 0.00 100 LYS A CA 6
ATOM 7380 C C . LYS A 1 99 ? -8.984 9.152 -7.072 1.00 0.00 100 LYS A C 6
ATOM 7381 O O . LYS A 1 99 ? -10.147 9.501 -7.116 1.00 0.00 100 LYS A O 6
ATOM 7400 N N . GLY A 1 100 ? -8.056 9.947 -6.612 1.00 0.00 101 GLY A N 6
ATOM 7401 C CA . GLY A 1 100 ? -8.415 11.310 -6.128 1.00 0.00 101 GLY A CA 6
ATOM 7402 C C . GLY A 1 100 ? -8.618 11.279 -4.613 1.00 0.00 101 GLY A C 6
ATOM 7403 O O . GLY A 1 100 ? -9.370 12.057 -4.061 1.00 0.00 101 GLY A O 6
ATOM 7407 N N . MET A 1 101 ? -7.951 10.385 -3.934 1.00 0.00 102 MET A N 6
ATOM 7408 C CA . MET A 1 101 ? -8.106 10.305 -2.454 1.00 0.00 102 MET A CA 6
ATOM 7409 C C . MET A 1 101 ? -6.823 10.793 -1.780 1.00 0.00 102 MET A C 6
ATOM 7410 O O . MET A 1 101 ? -5.870 11.168 -2.435 1.00 0.00 102 MET A O 6
ATOM 7424 N N . LYS A 1 102 ? -6.789 10.790 -0.475 1.00 0.00 103 LYS A N 6
ATOM 7425 C CA . LYS A 1 102 ? -5.566 11.254 0.239 1.00 0.00 103 LYS A CA 6
ATOM 7426 C C . LYS A 1 102 ? -4.615 10.073 0.441 1.00 0.00 103 LYS A C 6
ATOM 7427 O O . LYS A 1 102 ? -5.005 8.926 0.347 1.00 0.00 103 LYS A O 6
ATOM 7446 N N . VAL A 1 103 ? -3.369 10.343 0.718 1.00 0.00 104 VAL A N 6
ATOM 7447 C CA . VAL A 1 103 ? -2.394 9.235 0.926 1.00 0.00 104 VAL A CA 6
ATOM 7448 C C . VAL A 1 103 ? -1.252 9.722 1.820 1.00 0.00 104 VAL A C 6
ATOM 7449 O O . VAL A 1 103 ? -0.734 10.806 1.647 1.00 0.00 104 VAL A O 6
ATOM 7462 N N . LYS A 1 104 ? -0.856 8.927 2.777 1.00 0.00 105 LYS A N 6
ATOM 7463 C CA . LYS A 1 104 ? 0.252 9.345 3.681 1.00 0.00 105 LYS A CA 6
ATOM 7464 C C . LYS A 1 104 ? 1.503 8.521 3.369 1.00 0.00 105 LYS A C 6
ATOM 7465 O O . LYS A 1 104 ? 1.602 7.365 3.727 1.00 0.00 105 LYS A O 6
ATOM 7484 N N . LEU A 1 105 ? 2.460 9.108 2.703 1.00 0.00 106 LEU A N 6
ATOM 7485 C CA . LEU A 1 105 ? 3.703 8.358 2.368 1.00 0.00 106 LEU A CA 6
ATOM 7486 C C . LEU A 1 105 ? 4.217 7.640 3.617 1.00 0.00 106 LEU A C 6
ATOM 7487 O O . LEU A 1 105 ? 4.917 6.651 3.532 1.00 0.00 106 LEU A O 6
ATOM 7503 N N . ALA A 1 106 ? 3.875 8.129 4.778 1.00 0.00 107 ALA A N 6
ATOM 7504 C CA . ALA A 1 106 ? 4.344 7.473 6.030 1.00 0.00 107 ALA A CA 6
ATOM 7505 C C . ALA A 1 106 ? 5.830 7.131 5.901 1.00 0.00 107 ALA A C 6
ATOM 7506 O O . ALA A 1 106 ? 6.209 5.977 5.855 1.00 0.00 107 ALA A O 6
ATOM 7513 N N . GLY A 1 107 ? 6.674 8.124 5.842 1.00 0.00 108 GLY A N 6
ATOM 7514 C CA . GLY A 1 107 ? 8.135 7.854 5.715 1.00 0.00 108 GLY A CA 6
ATOM 7515 C C . GLY A 1 107 ? 8.837 8.215 7.025 1.00 0.00 108 GLY A C 6
ATOM 7516 O O . GLY A 1 107 ? 8.204 8.488 8.025 1.00 0.00 108 GLY A O 6
ATOM 7520 N N . GLY A 1 108 ? 10.142 8.219 7.028 1.00 0.00 109 GLY A N 6
ATOM 7521 C CA . GLY A 1 108 ? 10.884 8.563 8.274 1.00 0.00 109 GLY A CA 6
ATOM 7522 C C . GLY A 1 108 ? 12.138 7.693 8.379 1.00 0.00 109 GLY A C 6
ATOM 7523 O O . GLY A 1 108 ? 12.284 6.711 7.679 1.00 0.00 109 GLY A O 6
ATOM 7527 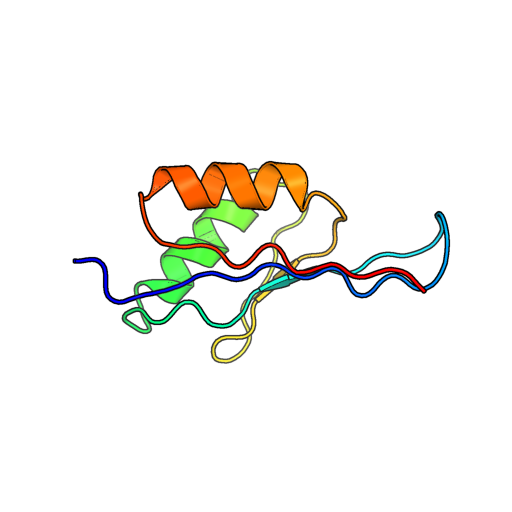N N . LEU A 1 109 ? 13.044 8.045 9.250 1.00 0.00 110 LEU A N 6
ATOM 7528 C CA . LEU A 1 109 ? 14.287 7.238 9.399 1.00 0.00 110 LEU A CA 6
ATOM 7529 C C . LEU A 1 109 ? 15.036 7.204 8.065 1.00 0.00 110 LEU A C 6
ATOM 7530 O O . LEU A 1 109 ? 14.869 6.299 7.271 1.00 0.00 110 LEU A O 6
ATOM 7546 N N . GLU A 1 110 ? 15.861 8.183 7.812 1.00 0.00 111 GLU A N 6
ATOM 7547 C CA . GLU A 1 110 ? 16.619 8.206 6.530 1.00 0.00 111 GLU A CA 6
ATOM 7548 C C . GLU A 1 110 ? 17.477 9.471 6.467 1.00 0.00 111 GLU A C 6
ATOM 7549 O O . GLU A 1 110 ? 16.906 10.549 6.426 1.00 0.00 111 GLU A O 6
ATOM 7561 N N . LYS A 1 28 ? -4.276 19.206 8.810 1.00 0.00 29 LYS A N 7
ATOM 7562 C CA . LYS A 1 28 ? -3.707 19.404 7.447 1.00 0.00 29 LYS A CA 7
ATOM 7563 C C . LYS A 1 28 ? -3.502 18.044 6.778 1.00 0.00 29 LYS A C 7
ATOM 7564 O O . LYS A 1 28 ? -2.396 17.664 6.448 1.00 0.00 29 LYS A O 7
ATOM 7582 N N . GLY A 1 29 ? -4.559 17.307 6.574 1.00 0.00 30 GLY A N 7
ATOM 7583 C CA . GLY A 1 29 ? -4.423 15.971 5.926 1.00 0.00 30 GLY A CA 7
ATOM 7584 C C . GLY A 1 29 ? -5.803 15.329 5.781 1.00 0.00 30 GLY A C 7
ATOM 7585 O O . GLY A 1 29 ? -6.718 15.626 6.524 1.00 0.00 30 GLY A O 7
ATOM 7589 N N . ASP A 1 30 ? -5.962 14.451 4.830 1.00 0.00 31 ASP A N 7
ATOM 7590 C CA . ASP A 1 30 ? -7.284 13.790 4.638 1.00 0.00 31 ASP A CA 7
ATOM 7591 C C . ASP A 1 30 ? -7.078 12.409 4.014 1.00 0.00 31 ASP A C 7
ATOM 7592 O O . ASP A 1 30 ? -7.696 12.065 3.026 1.00 0.00 31 ASP A O 7
ATOM 7601 N N . GLY A 1 31 ? -6.212 11.614 4.582 1.00 0.00 32 GLY A N 7
ATOM 7602 C CA . GLY A 1 31 ? -5.967 10.256 4.019 1.00 0.00 32 GLY A CA 7
ATOM 7603 C C . GLY A 1 31 ? -4.549 10.186 3.450 1.00 0.00 32 GLY A C 7
ATOM 7604 O O . GLY A 1 31 ? -4.158 10.995 2.632 1.00 0.00 32 GLY A O 7
ATOM 7608 N N . VAL A 1 32 ? -3.775 9.226 3.876 1.00 0.00 33 VAL A N 7
ATOM 7609 C CA . VAL A 1 32 ? -2.383 9.107 3.359 1.00 0.00 33 VAL A CA 7
ATOM 7610 C C . VAL A 1 32 ? -2.019 7.628 3.209 1.00 0.00 33 VAL A C 7
ATOM 7611 O O . VAL A 1 32 ? -1.574 6.991 4.142 1.00 0.00 33 VAL A O 7
ATOM 7624 N N . VAL A 1 33 ? -2.205 7.078 2.040 1.00 0.00 34 VAL A N 7
ATOM 7625 C CA . VAL A 1 33 ? -1.868 5.641 1.832 1.00 0.00 34 VAL A CA 7
ATOM 7626 C C . VAL A 1 33 ? -0.440 5.525 1.297 1.00 0.00 34 VAL A C 7
ATOM 7627 O O . VAL A 1 33 ? -0.159 5.876 0.168 1.00 0.00 34 VAL A O 7
ATOM 7640 N N . ARG A 1 34 ? 0.466 5.036 2.099 1.00 0.00 35 ARG A N 7
ATOM 7641 C CA . ARG A 1 34 ? 1.875 4.899 1.635 1.00 0.00 35 ARG A CA 7
ATOM 7642 C C . ARG A 1 34 ? 2.086 3.504 1.045 1.00 0.00 35 ARG A C 7
ATOM 7643 O O . ARG A 1 34 ? 1.717 2.507 1.634 1.00 0.00 35 ARG A O 7
ATOM 7664 N N . ILE A 1 35 ? 2.678 3.424 -0.115 1.00 0.00 36 ILE A N 7
ATOM 7665 C CA . ILE A 1 35 ? 2.914 2.094 -0.742 1.00 0.00 36 ILE A CA 7
ATOM 7666 C C . ILE A 1 35 ? 4.399 1.946 -1.077 1.00 0.00 36 ILE A C 7
ATOM 7667 O O . ILE A 1 35 ? 4.985 2.788 -1.730 1.00 0.00 36 ILE A O 7
ATOM 7683 N N . GLN A 1 36 ? 5.015 0.884 -0.636 1.00 0.00 37 GLN A N 7
ATOM 7684 C CA . GLN A 1 36 ? 6.462 0.686 -0.929 1.00 0.00 37 GLN A CA 7
ATOM 7685 C C . GLN A 1 36 ? 6.773 -0.811 -0.981 1.00 0.00 37 GLN A C 7
ATOM 7686 O O . GLN A 1 36 ? 5.884 -1.639 -1.017 1.00 0.00 37 GLN A O 7
ATOM 7700 N N . ARG A 1 37 ? 8.029 -1.166 -0.986 1.00 0.00 38 ARG A N 7
ATOM 7701 C CA . ARG A 1 37 ? 8.396 -2.609 -1.037 1.00 0.00 38 ARG A CA 7
ATOM 7702 C C . ARG A 1 37 ? 9.539 -2.880 -0.058 1.00 0.00 38 ARG A C 7
ATOM 7703 O O . ARG A 1 37 ? 10.617 -2.332 -0.180 1.00 0.00 38 ARG A O 7
ATOM 7724 N N . GLN A 1 38 ? 9.315 -3.722 0.914 1.00 0.00 39 GLN A N 7
ATOM 7725 C CA . GLN A 1 38 ? 10.390 -4.027 1.899 1.00 0.00 39 GLN A CA 7
ATOM 7726 C C . GLN A 1 38 ? 11.193 -5.237 1.418 1.00 0.00 39 GLN A C 7
ATOM 7727 O O . GLN A 1 38 ? 10.667 -6.322 1.265 1.00 0.00 39 GLN A O 7
ATOM 7741 N N . THR A 1 39 ? 12.463 -5.061 1.180 1.00 0.00 40 THR A N 7
ATOM 7742 C CA . THR A 1 39 ? 13.298 -6.202 0.711 1.00 0.00 40 THR A CA 7
ATOM 7743 C C . THR A 1 39 ? 14.196 -6.679 1.854 1.00 0.00 40 THR A C 7
ATOM 7744 O O . THR A 1 39 ? 14.051 -6.259 2.985 1.00 0.00 40 THR A O 7
ATOM 7755 N N . SER A 1 40 ? 15.121 -7.554 1.572 1.00 0.00 41 SER A N 7
ATOM 7756 C CA . SER A 1 40 ? 16.024 -8.055 2.646 1.00 0.00 41 SER A CA 7
ATOM 7757 C C . SER A 1 40 ? 17.048 -9.019 2.045 1.00 0.00 41 SER A C 7
ATOM 7758 O O . SER A 1 40 ? 18.238 -8.887 2.254 1.00 0.00 41 SER A O 7
ATOM 7766 N N . GLY A 1 41 ? 16.596 -9.990 1.299 1.00 0.00 42 GLY A N 7
ATOM 7767 C CA . GLY A 1 41 ? 17.545 -10.962 0.686 1.00 0.00 42 GLY A CA 7
ATOM 7768 C C . GLY A 1 41 ? 17.584 -10.753 -0.828 1.00 0.00 42 GLY A C 7
ATOM 7769 O O . GLY A 1 41 ? 16.999 -9.826 -1.352 1.00 0.00 42 GLY A O 7
ATOM 7773 N N . ARG A 1 42 ? 18.270 -11.607 -1.536 1.00 0.00 43 ARG A N 7
ATOM 7774 C CA . ARG A 1 42 ? 18.345 -11.457 -3.017 1.00 0.00 43 ARG A CA 7
ATOM 7775 C C . ARG A 1 42 ? 18.242 -12.834 -3.674 1.00 0.00 43 ARG A C 7
ATOM 7776 O O . ARG A 1 42 ? 19.095 -13.231 -4.443 1.00 0.00 43 ARG A O 7
ATOM 7797 N N . LYS A 1 43 ? 17.204 -13.567 -3.376 1.00 0.00 44 LYS A N 7
ATOM 7798 C CA . LYS A 1 43 ? 17.047 -14.919 -3.983 1.00 0.00 44 LYS A CA 7
ATOM 7799 C C . LYS A 1 43 ? 15.588 -15.364 -3.867 1.00 0.00 44 LYS A C 7
ATOM 7800 O O . LYS A 1 43 ? 15.293 -16.538 -3.766 1.00 0.00 44 LYS A O 7
ATOM 7819 N N . GLY A 1 44 ? 14.671 -14.434 -3.880 1.00 0.00 45 GLY A N 7
ATOM 7820 C CA . GLY A 1 44 ? 13.232 -14.805 -3.770 1.00 0.00 45 GLY A CA 7
ATOM 7821 C C . GLY A 1 44 ? 12.367 -13.679 -4.340 1.00 0.00 45 GLY A C 7
ATOM 7822 O O . GLY A 1 44 ? 12.524 -13.277 -5.476 1.00 0.00 45 GLY A O 7
ATOM 7826 N N . LYS A 1 45 ? 11.455 -13.164 -3.560 1.00 0.00 46 LYS A N 7
ATOM 7827 C CA . LYS A 1 45 ? 10.583 -12.064 -4.059 1.00 0.00 46 LYS A CA 7
ATOM 7828 C C . LYS A 1 45 ? 10.522 -10.947 -3.014 1.00 0.00 46 LYS A C 7
ATOM 7829 O O . LYS A 1 45 ? 11.431 -10.770 -2.227 1.00 0.00 46 LYS A O 7
ATOM 7848 N N . GLY A 1 46 ? 9.458 -10.191 -3.001 1.00 0.00 47 GLY A N 7
ATOM 7849 C CA . GLY A 1 46 ? 9.340 -9.086 -2.007 1.00 0.00 47 GLY A CA 7
ATOM 7850 C C . GLY A 1 46 ? 7.894 -8.990 -1.516 1.00 0.00 47 GLY A C 7
ATOM 7851 O O . GLY A 1 46 ? 7.106 -9.897 -1.695 1.00 0.00 47 GLY A O 7
ATOM 7855 N N . VAL A 1 47 ? 7.539 -7.896 -0.899 1.00 0.00 48 VAL A N 7
ATOM 7856 C CA . VAL A 1 47 ? 6.144 -7.741 -0.398 1.00 0.00 48 VAL A CA 7
ATOM 7857 C C . VAL A 1 47 ? 5.795 -6.254 -0.309 1.00 0.00 48 VAL A C 7
ATOM 7858 O O . VAL A 1 47 ? 6.635 -5.426 -0.016 1.00 0.00 48 VAL A O 7
ATOM 7871 N N . CYS A 1 48 ? 4.561 -5.909 -0.558 1.00 0.00 49 CYS A N 7
ATOM 7872 C CA . CYS A 1 48 ? 4.160 -4.476 -0.486 1.00 0.00 49 CYS A CA 7
ATOM 7873 C C . CYS A 1 48 ? 3.695 -4.148 0.935 1.00 0.00 49 CYS A C 7
ATOM 7874 O O . CYS A 1 48 ? 2.896 -4.855 1.515 1.00 0.00 49 CYS A O 7
ATOM 7882 N N . LEU A 1 49 ? 4.190 -3.081 1.500 1.00 0.00 50 LEU A N 7
ATOM 7883 C CA . LEU A 1 49 ? 3.777 -2.710 2.884 1.00 0.00 50 LEU A CA 7
ATOM 7884 C C . LEU A 1 49 ? 3.085 -1.345 2.861 1.00 0.00 50 LEU A C 7
ATOM 7885 O O . LEU A 1 49 ? 3.685 -0.339 2.536 1.00 0.00 50 LEU A O 7
ATOM 7901 N N . ILE A 1 50 ? 1.826 -1.301 3.203 1.00 0.00 51 ILE A N 7
ATOM 7902 C CA . ILE A 1 50 ? 1.097 -0.002 3.201 1.00 0.00 51 ILE A CA 7
ATOM 7903 C C . ILE A 1 50 ? 0.570 0.289 4.608 1.00 0.00 51 ILE A C 7
ATOM 7904 O O . ILE A 1 50 ? -0.329 -0.369 5.092 1.00 0.00 51 ILE A O 7
ATOM 7920 N N . THR A 1 51 ? 1.123 1.269 5.269 1.00 0.00 52 THR A N 7
ATOM 7921 C CA . THR A 1 51 ? 0.650 1.598 6.644 1.00 0.00 52 THR A CA 7
ATOM 7922 C C . THR A 1 51 ? 0.677 3.114 6.848 1.00 0.00 52 THR A C 7
ATOM 7923 O O . THR A 1 51 ? 1.316 3.838 6.110 1.00 0.00 52 THR A O 7
ATOM 7934 N N . GLY A 1 52 ? -0.012 3.599 7.844 1.00 0.00 53 GLY A N 7
ATOM 7935 C CA . GLY A 1 52 ? -0.025 5.068 8.097 1.00 0.00 53 GLY A CA 7
ATOM 7936 C C . GLY A 1 52 ? -1.305 5.677 7.521 1.00 0.00 53 GLY A C 7
ATOM 7937 O O . GLY A 1 52 ? -1.372 6.858 7.245 1.00 0.00 53 GLY A O 7
ATOM 7941 N N . VAL A 1 53 ? -2.323 4.881 7.339 1.00 0.00 54 VAL A N 7
ATOM 7942 C CA . VAL A 1 53 ? -3.597 5.418 6.782 1.00 0.00 54 VAL A CA 7
ATOM 7943 C C . VAL A 1 53 ? -4.368 6.147 7.885 1.00 0.00 54 VAL A C 7
ATOM 7944 O O . VAL A 1 53 ? -4.836 5.545 8.830 1.00 0.00 54 VAL A O 7
ATOM 7957 N N . ASP A 1 54 ? -4.501 7.440 7.772 1.00 0.00 55 ASP A N 7
ATOM 7958 C CA . ASP A 1 54 ? -5.240 8.208 8.814 1.00 0.00 55 ASP A CA 7
ATOM 7959 C C . ASP A 1 54 ? -6.682 8.435 8.356 1.00 0.00 55 ASP A C 7
ATOM 7960 O O . ASP A 1 54 ? -7.075 9.539 8.036 1.00 0.00 55 ASP A O 7
ATOM 7969 N N . LEU A 1 55 ? -7.476 7.400 8.324 1.00 0.00 56 LEU A N 7
ATOM 7970 C CA . LEU A 1 55 ? -8.891 7.561 7.887 1.00 0.00 56 LEU A CA 7
ATOM 7971 C C . LEU A 1 55 ? -9.807 6.764 8.817 1.00 0.00 56 LEU A C 7
ATOM 7972 O O . LEU A 1 55 ? -9.354 6.020 9.665 1.00 0.00 56 LEU A O 7
ATOM 7988 N N . ASP A 1 56 ? -11.095 6.912 8.665 1.00 0.00 57 ASP A N 7
ATOM 7989 C CA . ASP A 1 56 ? -12.040 6.162 9.539 1.00 0.00 57 ASP A CA 7
ATOM 7990 C C . ASP A 1 56 ? -11.623 4.691 9.596 1.00 0.00 57 ASP A C 7
ATOM 7991 O O . ASP A 1 56 ? -10.759 4.252 8.864 1.00 0.00 57 ASP A O 7
ATOM 8000 N N . ASP A 1 57 ? -12.229 3.926 10.462 1.00 0.00 58 ASP A N 7
ATOM 8001 C CA . ASP A 1 57 ? -11.865 2.484 10.564 1.00 0.00 58 ASP A CA 7
ATOM 8002 C C . ASP A 1 57 ? -12.488 1.717 9.396 1.00 0.00 58 ASP A C 7
ATOM 8003 O O . ASP A 1 57 ? -11.878 0.835 8.824 1.00 0.00 58 ASP A O 7
ATOM 8012 N N . ALA A 1 58 ? -13.699 2.045 9.037 1.00 0.00 59 ALA A N 7
ATOM 8013 C CA . ALA A 1 58 ? -14.360 1.334 7.906 1.00 0.00 59 ALA A CA 7
ATOM 8014 C C . ALA A 1 58 ? -13.590 1.606 6.612 1.00 0.00 59 ALA A C 7
ATOM 8015 O O . ALA A 1 58 ? -13.546 0.782 5.720 1.00 0.00 59 ALA A O 7
ATOM 8022 N N . GLU A 1 59 ? -12.984 2.756 6.502 1.00 0.00 60 GLU A N 7
ATOM 8023 C CA . GLU A 1 59 ? -12.218 3.081 5.265 1.00 0.00 60 GLU A CA 7
ATOM 8024 C C . GLU A 1 59 ? -11.068 2.086 5.099 1.00 0.00 60 GLU A C 7
ATOM 8025 O O . GLU A 1 59 ? -10.838 1.559 4.028 1.00 0.00 60 GLU A O 7
ATOM 8037 N N . LEU A 1 60 ? -10.343 1.824 6.152 1.00 0.00 61 LEU A N 7
ATOM 8038 C CA . LEU A 1 60 ? -9.208 0.864 6.057 1.00 0.00 61 LEU A CA 7
ATOM 8039 C C . LEU A 1 60 ? -9.703 -0.453 5.457 1.00 0.00 61 LEU A C 7
ATOM 8040 O O . LEU A 1 60 ? -9.056 -1.047 4.618 1.00 0.00 61 LEU A O 7
ATOM 8056 N N . THR A 1 61 ? -10.848 -0.914 5.881 1.00 0.00 62 THR A N 7
ATOM 8057 C CA . THR A 1 61 ? -11.385 -2.192 5.335 1.00 0.00 62 THR A CA 7
ATOM 8058 C C . THR A 1 61 ? -11.854 -1.973 3.895 1.00 0.00 62 THR A C 7
ATOM 8059 O O . THR A 1 61 ? -11.884 -2.887 3.095 1.00 0.00 62 THR A O 7
ATOM 8070 N N . LYS A 1 62 ? -12.221 -0.767 3.559 1.00 0.00 63 LYS A N 7
ATOM 8071 C CA . LYS A 1 62 ? -12.687 -0.489 2.170 1.00 0.00 63 LYS A CA 7
ATOM 8072 C C . LYS A 1 62 ? -11.540 -0.742 1.189 1.00 0.00 63 LYS A C 7
ATOM 8073 O O . LYS A 1 62 ? -11.637 -1.570 0.303 1.00 0.00 63 LYS A O 7
ATOM 8092 N N . LEU A 1 63 ? -10.453 -0.035 1.340 1.00 0.00 64 LEU A N 7
ATOM 8093 C CA . LEU A 1 63 ? -9.300 -0.235 0.418 1.00 0.00 64 LEU A CA 7
ATOM 8094 C C . LEU A 1 63 ? -8.740 -1.647 0.598 1.00 0.00 64 LEU A C 7
ATOM 8095 O O . LEU A 1 63 ? -8.234 -2.249 -0.329 1.00 0.00 64 LEU A O 7
ATOM 8111 N N . ALA A 1 64 ? -8.825 -2.180 1.786 1.00 0.00 65 ALA A N 7
ATOM 8112 C CA . ALA A 1 64 ? -8.296 -3.552 2.027 1.00 0.00 65 ALA A CA 7
ATOM 8113 C C . ALA A 1 64 ? -8.980 -4.541 1.081 1.00 0.00 65 ALA A C 7
ATOM 8114 O O . ALA A 1 64 ? -8.334 -5.328 0.418 1.00 0.00 65 ALA A O 7
ATOM 8121 N N . ALA A 1 65 ? -10.283 -4.509 1.014 1.00 0.00 66 ALA A N 7
ATOM 8122 C CA . ALA A 1 65 ? -11.006 -5.451 0.113 1.00 0.00 66 ALA A CA 7
ATOM 8123 C C . ALA A 1 65 ? -10.788 -5.038 -1.344 1.00 0.00 66 ALA A C 7
ATOM 8124 O O . ALA A 1 65 ? -10.824 -5.855 -2.242 1.00 0.00 66 ALA A O 7
ATOM 8131 N N . GLU A 1 66 ? -10.566 -3.775 -1.587 1.00 0.00 67 GLU A N 7
ATOM 8132 C CA . GLU A 1 66 ? -10.352 -3.313 -2.988 1.00 0.00 67 GLU A CA 7
ATOM 8133 C C . GLU A 1 66 ? -9.070 -3.934 -3.552 1.00 0.00 67 GLU A C 7
ATOM 8134 O O . GLU A 1 66 ? -8.973 -4.211 -4.731 1.00 0.00 67 GLU A O 7
ATOM 8146 N N . LEU A 1 67 ? -8.083 -4.150 -2.725 1.00 0.00 68 LEU A N 7
ATOM 8147 C CA . LEU A 1 67 ? -6.811 -4.746 -3.227 1.00 0.00 68 LEU A CA 7
ATOM 8148 C C . LEU A 1 67 ? -6.897 -6.274 -3.181 1.00 0.00 68 LEU A C 7
ATOM 8149 O O . LEU A 1 67 ? -6.350 -6.960 -4.022 1.00 0.00 68 LEU A O 7
ATOM 8165 N N . LYS A 1 68 ? -7.572 -6.815 -2.203 1.00 0.00 69 LYS A N 7
ATOM 8166 C CA . LYS A 1 68 ? -7.681 -8.300 -2.107 1.00 0.00 69 LYS A CA 7
ATOM 8167 C C . LYS A 1 68 ? -8.426 -8.845 -3.329 1.00 0.00 69 LYS A C 7
ATOM 8168 O O . LYS A 1 68 ? -8.375 -10.023 -3.622 1.00 0.00 69 LYS A O 7
ATOM 8187 N N . LYS A 1 69 ? -9.120 -8.001 -4.042 1.00 0.00 70 LYS A N 7
ATOM 8188 C CA . LYS A 1 69 ? -9.867 -8.481 -5.240 1.00 0.00 70 LYS A CA 7
ATOM 8189 C C . LYS A 1 69 ? -8.889 -8.741 -6.388 1.00 0.00 70 LYS A C 7
ATOM 8190 O O . LYS A 1 69 ? -9.131 -9.569 -7.244 1.00 0.00 70 LYS A O 7
ATOM 8209 N N . LYS A 1 70 ? -7.787 -8.043 -6.416 1.00 0.00 71 LYS A N 7
ATOM 8210 C CA . LYS A 1 70 ? -6.799 -8.257 -7.511 1.00 0.00 71 LYS A CA 7
ATOM 8211 C C . LYS A 1 70 ? -6.094 -9.598 -7.299 1.00 0.00 71 LYS A C 7
ATOM 8212 O O . LYS A 1 70 ? -6.273 -10.531 -8.057 1.00 0.00 71 LYS A O 7
ATOM 8231 N N . CYS A 1 71 ? -5.299 -9.706 -6.271 1.00 0.00 72 CYS A N 7
ATOM 8232 C CA . CYS A 1 71 ? -4.591 -10.991 -6.010 1.00 0.00 72 CYS A CA 7
ATOM 8233 C C . CYS A 1 71 ? -5.620 -12.076 -5.690 1.00 0.00 72 CYS A C 7
ATOM 8234 O O . CYS A 1 71 ? -5.678 -13.103 -6.336 1.00 0.00 72 CYS A O 7
ATOM 8242 N N . GLY A 1 72 ? -6.435 -11.854 -4.694 1.00 0.00 73 GLY A N 7
ATOM 8243 C CA . GLY A 1 72 ? -7.462 -12.871 -4.328 1.00 0.00 73 GLY A CA 7
ATOM 8244 C C . GLY A 1 72 ? -6.837 -13.922 -3.408 1.00 0.00 73 GLY A C 7
ATOM 8245 O O . GLY A 1 72 ? -7.407 -14.969 -3.170 1.00 0.00 73 GLY A O 7
ATOM 8249 N N . CYS A 1 73 ? -5.667 -13.650 -2.894 1.00 0.00 74 CYS A N 7
ATOM 8250 C CA . CYS A 1 73 ? -4.998 -14.632 -1.994 1.00 0.00 74 CYS A CA 7
ATOM 8251 C C . CYS A 1 73 ? -3.531 -14.225 -1.814 1.00 0.00 74 CYS A C 7
ATOM 8252 O O . CYS A 1 73 ? -2.808 -14.032 -2.772 1.00 0.00 74 CYS A O 7
ATOM 8260 N N . GLY A 1 74 ? -3.089 -14.096 -0.593 1.00 0.00 75 GLY A N 7
ATOM 8261 C CA . GLY A 1 74 ? -1.671 -13.706 -0.345 1.00 0.00 75 GLY A CA 7
ATOM 8262 C C . GLY A 1 74 ? -1.622 -12.323 0.307 1.00 0.00 75 GLY A C 7
ATOM 8263 O O . GLY A 1 74 ? -0.575 -11.851 0.701 1.00 0.00 75 GLY A O 7
ATOM 8267 N N . GLY A 1 75 ? -2.746 -11.672 0.429 1.00 0.00 76 GLY A N 7
ATOM 8268 C CA . GLY A 1 75 ? -2.759 -10.322 1.062 1.00 0.00 76 GLY A CA 7
ATOM 8269 C C . GLY A 1 75 ? -3.453 -10.411 2.422 1.00 0.00 76 GLY A C 7
ATOM 8270 O O . GLY A 1 75 ? -4.568 -10.880 2.530 1.00 0.00 76 GLY A O 7
ATOM 8274 N N . ALA A 1 76 ? -2.802 -9.971 3.463 1.00 0.00 77 ALA A N 7
ATOM 8275 C CA . ALA A 1 76 ? -3.431 -10.042 4.812 1.00 0.00 77 ALA A CA 7
ATOM 8276 C C . ALA A 1 76 ? -3.781 -8.635 5.299 1.00 0.00 77 ALA A C 7
ATOM 8277 O O . ALA A 1 76 ? -2.928 -7.779 5.425 1.00 0.00 77 ALA A O 7
ATOM 8284 N N . VAL A 1 77 ? -5.032 -8.392 5.582 1.00 0.00 78 VAL A N 7
ATOM 8285 C CA . VAL A 1 77 ? -5.435 -7.044 6.071 1.00 0.00 78 VAL A CA 7
ATOM 8286 C C . VAL A 1 77 ? -5.272 -6.993 7.590 1.00 0.00 78 VAL A C 7
ATOM 8287 O O . VAL A 1 77 ? -5.823 -7.801 8.309 1.00 0.00 78 VAL A O 7
ATOM 8300 N N . LYS A 1 78 ? -4.522 -6.050 8.085 1.00 0.00 79 LYS A N 7
ATOM 8301 C CA . LYS A 1 78 ? -4.333 -5.954 9.558 1.00 0.00 79 LYS A CA 7
ATOM 8302 C C . LYS A 1 78 ? -4.830 -4.591 10.041 1.00 0.00 79 LYS A C 7
ATOM 8303 O O . LYS A 1 78 ? -4.716 -3.599 9.350 1.00 0.00 79 LYS A O 7
ATOM 8322 N N . ASP A 1 79 ? -5.384 -4.535 11.220 1.00 0.00 80 ASP A N 7
ATOM 8323 C CA . ASP A 1 79 ? -5.890 -3.235 11.742 1.00 0.00 80 ASP A CA 7
ATOM 8324 C C . ASP A 1 79 ? -4.709 -2.300 12.016 1.00 0.00 80 ASP A C 7
ATOM 8325 O O . ASP A 1 79 ? -4.033 -2.416 13.018 1.00 0.00 80 ASP A O 7
ATOM 8334 N N . GLY A 1 80 ? -4.456 -1.374 11.132 1.00 0.00 81 GLY A N 7
ATOM 8335 C CA . GLY A 1 80 ? -3.318 -0.434 11.341 1.00 0.00 81 GLY A CA 7
ATOM 8336 C C . GLY A 1 80 ? -2.150 -0.842 10.441 1.00 0.00 81 GLY A C 7
ATOM 8337 O O . GLY A 1 80 ? -1.191 -0.112 10.282 1.00 0.00 81 GLY A O 7
ATOM 8341 N N . VAL A 1 81 ? -2.223 -2.004 9.852 1.00 0.00 82 VAL A N 7
ATOM 8342 C CA . VAL A 1 81 ? -1.119 -2.462 8.962 1.00 0.00 82 VAL A CA 7
ATOM 8343 C C . VAL A 1 81 ? -1.707 -3.227 7.774 1.00 0.00 82 VAL A C 7
ATOM 8344 O O . VAL A 1 81 ? -2.388 -4.220 7.940 1.00 0.00 82 VAL A O 7
ATOM 8357 N N . ILE A 1 82 ? -1.449 -2.776 6.577 1.00 0.00 83 ILE A N 7
ATOM 8358 C CA . ILE A 1 82 ? -1.995 -3.482 5.383 1.00 0.00 83 ILE A CA 7
ATOM 8359 C C . ILE A 1 82 ? -0.880 -4.283 4.706 1.00 0.00 83 ILE A C 7
ATOM 8360 O O . ILE A 1 82 ? 0.124 -3.739 4.291 1.00 0.00 83 ILE A O 7
ATOM 8376 N N . GLU A 1 83 ? -1.051 -5.571 4.589 1.00 0.00 84 GLU A N 7
ATOM 8377 C CA . GLU A 1 83 ? -0.005 -6.408 3.936 1.00 0.00 84 GLU A CA 7
ATOM 8378 C C . GLU A 1 83 ? -0.480 -6.818 2.541 1.00 0.00 84 GLU A C 7
ATOM 8379 O O . GLU A 1 83 ? -1.500 -7.461 2.386 1.00 0.00 84 GLU A O 7
ATOM 8391 N N . ILE A 1 84 ? 0.249 -6.451 1.522 1.00 0.00 85 ILE A N 7
ATOM 8392 C CA . ILE A 1 84 ? -0.166 -6.820 0.139 1.00 0.00 85 ILE A CA 7
ATOM 8393 C C . ILE A 1 84 ? 0.900 -7.720 -0.492 1.00 0.00 85 ILE A C 7
ATOM 8394 O O . ILE A 1 84 ? 2.011 -7.813 -0.011 1.00 0.00 85 ILE A O 7
ATOM 8410 N N . GLN A 1 85 ? 0.567 -8.386 -1.565 1.00 0.00 86 GLN A N 7
ATOM 8411 C CA . GLN A 1 85 ? 1.559 -9.282 -2.226 1.00 0.00 86 GLN A CA 7
ATOM 8412 C C . GLN A 1 85 ? 1.709 -8.885 -3.696 1.00 0.00 86 GLN A C 7
ATOM 8413 O O . GLN A 1 85 ? 0.737 -8.688 -4.398 1.00 0.00 86 GLN A O 7
ATOM 8427 N N . GLY A 1 86 ? 2.920 -8.767 -4.170 1.00 0.00 87 GLY A N 7
ATOM 8428 C CA . GLY A 1 86 ? 3.128 -8.385 -5.597 1.00 0.00 87 GLY A CA 7
ATOM 8429 C C . GLY A 1 86 ? 4.248 -7.348 -5.694 1.00 0.00 87 GLY A C 7
ATOM 8430 O O . GLY A 1 86 ? 4.683 -6.795 -4.704 1.00 0.00 87 GLY A O 7
ATOM 8434 N N . ASP A 1 87 ? 4.717 -7.079 -6.882 1.00 0.00 88 ASP A N 7
ATOM 8435 C CA . ASP A 1 87 ? 5.808 -6.076 -7.043 1.00 0.00 88 ASP A CA 7
ATOM 8436 C C . ASP A 1 87 ? 5.488 -5.156 -8.223 1.00 0.00 88 ASP A C 7
ATOM 8437 O O . ASP A 1 87 ? 5.974 -5.346 -9.320 1.00 0.00 88 ASP A O 7
ATOM 8446 N N . LYS A 1 88 ? 4.674 -4.158 -8.007 1.00 0.00 89 LYS A N 7
ATOM 8447 C CA . LYS A 1 88 ? 4.327 -3.226 -9.117 1.00 0.00 89 LYS A CA 7
ATOM 8448 C C . LYS A 1 88 ? 4.211 -1.802 -8.570 1.00 0.00 89 LYS A C 7
ATOM 8449 O O . LYS A 1 88 ? 3.229 -1.121 -8.789 1.00 0.00 89 LYS A O 7
ATOM 8468 N N . ARG A 1 89 ? 5.206 -1.346 -7.860 1.00 0.00 90 ARG A N 7
ATOM 8469 C CA . ARG A 1 89 ? 5.150 0.034 -7.301 1.00 0.00 90 ARG A CA 7
ATOM 8470 C C . ARG A 1 89 ? 4.689 1.006 -8.389 1.00 0.00 90 ARG A C 7
ATOM 8471 O O . ARG A 1 89 ? 4.127 2.046 -8.108 1.00 0.00 90 ARG A O 7
ATOM 8492 N N . ASP A 1 90 ? 4.920 0.675 -9.631 1.00 0.00 91 ASP A N 7
ATOM 8493 C CA . ASP A 1 90 ? 4.493 1.580 -10.734 1.00 0.00 91 ASP A CA 7
ATOM 8494 C C . ASP A 1 90 ? 2.966 1.674 -10.751 1.00 0.00 91 ASP A C 7
ATOM 8495 O O . ASP A 1 90 ? 2.399 2.742 -10.630 1.00 0.00 91 ASP A O 7
ATOM 8504 N N . LEU A 1 91 ? 2.295 0.564 -10.898 1.00 0.00 92 LEU A N 7
ATOM 8505 C CA . LEU A 1 91 ? 0.806 0.591 -10.920 1.00 0.00 92 LEU A CA 7
ATOM 8506 C C . LEU A 1 91 ? 0.292 1.208 -9.618 1.00 0.00 92 LEU A C 7
ATOM 8507 O O . LEU A 1 91 ? -0.541 2.092 -9.624 1.00 0.00 92 LEU A O 7
ATOM 8523 N N . LEU A 1 92 ? 0.785 0.749 -8.500 1.00 0.00 93 LEU A N 7
ATOM 8524 C CA . LEU A 1 92 ? 0.327 1.310 -7.198 1.00 0.00 93 LEU A CA 7
ATOM 8525 C C . LEU A 1 92 ? 0.455 2.834 -7.228 1.00 0.00 93 LEU A C 7
ATOM 8526 O O . LEU A 1 92 ? -0.336 3.544 -6.640 1.00 0.00 93 LEU A O 7
ATOM 8542 N N . LYS A 1 93 ? 1.445 3.342 -7.910 1.00 0.00 94 LYS A N 7
ATOM 8543 C CA . LYS A 1 93 ? 1.621 4.820 -7.978 1.00 0.00 94 LYS A CA 7
ATOM 8544 C C . LYS A 1 93 ? 0.382 5.450 -8.616 1.00 0.00 94 LYS A C 7
ATOM 8545 O O . LYS A 1 93 ? -0.277 6.283 -8.025 1.00 0.00 94 LYS A O 7
ATOM 8564 N N . SER A 1 94 ? 0.058 5.060 -9.819 1.00 0.00 95 SER A N 7
ATOM 8565 C CA . SER A 1 94 ? -1.139 5.636 -10.492 1.00 0.00 95 SER A CA 7
ATOM 8566 C C . SER A 1 94 ? -2.401 5.214 -9.736 1.00 0.00 95 SER A C 7
ATOM 8567 O O . SER A 1 94 ? -3.477 5.728 -9.967 1.00 0.00 95 SER A O 7
ATOM 8575 N N . LEU A 1 95 ? -2.277 4.280 -8.833 1.00 0.00 96 LEU A N 7
ATOM 8576 C CA . LEU A 1 95 ? -3.469 3.825 -8.063 1.00 0.00 96 LEU A CA 7
ATOM 8577 C C . LEU A 1 95 ? -3.836 4.884 -7.020 1.00 0.00 96 LEU A C 7
ATOM 8578 O O . LEU A 1 95 ? -4.928 5.416 -7.020 1.00 0.00 96 LEU A O 7
ATOM 8594 N N . LEU A 1 96 ? -2.932 5.193 -6.132 1.00 0.00 97 LEU A N 7
ATOM 8595 C CA . LEU A 1 96 ? -3.229 6.217 -5.091 1.00 0.00 97 LEU A CA 7
ATOM 8596 C C . LEU A 1 96 ? -3.320 7.597 -5.744 1.00 0.00 97 LEU A C 7
ATOM 8597 O O . LEU A 1 96 ? -3.942 8.502 -5.222 1.00 0.00 97 LEU A O 7
ATOM 8613 N N . GLU A 1 97 ? -2.705 7.766 -6.882 1.00 0.00 98 GLU A N 7
ATOM 8614 C CA . GLU A 1 97 ? -2.757 9.088 -7.568 1.00 0.00 98 GLU A CA 7
ATOM 8615 C C . GLU A 1 97 ? -4.147 9.296 -8.172 1.00 0.00 98 GLU A C 7
ATOM 8616 O O . GLU A 1 97 ? -4.596 10.411 -8.353 1.00 0.00 98 GLU A O 7
ATOM 8628 N N . ALA A 1 98 ? -4.832 8.231 -8.487 1.00 0.00 99 ALA A N 7
ATOM 8629 C CA . ALA A 1 98 ? -6.193 8.369 -9.079 1.00 0.00 99 ALA A CA 7
ATOM 8630 C C . ALA A 1 98 ? -7.167 8.864 -8.009 1.00 0.00 99 ALA A C 7
ATOM 8631 O O . ALA A 1 98 ? -8.202 9.425 -8.310 1.00 0.00 99 ALA A O 7
ATOM 8638 N N . LYS A 1 99 ? -6.845 8.662 -6.760 1.00 0.00 100 LYS A N 7
ATOM 8639 C CA . LYS A 1 99 ? -7.754 9.122 -5.673 1.00 0.00 100 LYS A CA 7
ATOM 8640 C C . LYS A 1 99 ? -7.319 10.510 -5.196 1.00 0.00 100 LYS A C 7
ATOM 8641 O O . LYS A 1 99 ? -7.823 11.027 -4.219 1.00 0.00 100 LYS A O 7
ATOM 8660 N N . GLY A 1 100 ? -6.387 11.118 -5.878 1.00 0.00 101 GLY A N 7
ATOM 8661 C CA . GLY A 1 100 ? -5.922 12.471 -5.462 1.00 0.00 101 GLY A CA 7
ATOM 8662 C C . GLY A 1 100 ? -5.676 12.486 -3.952 1.00 0.00 101 GLY A C 7
ATOM 8663 O O . GLY A 1 100 ? -5.877 13.486 -3.291 1.00 0.00 101 GLY A O 7
ATOM 8667 N N . MET A 1 101 ? -5.242 11.386 -3.401 1.00 0.00 102 MET A N 7
ATOM 8668 C CA . MET A 1 101 ? -4.984 11.339 -1.934 1.00 0.00 102 MET A CA 7
ATOM 8669 C C . MET A 1 101 ? -3.559 11.820 -1.651 1.00 0.00 102 MET A C 7
ATOM 8670 O O . MET A 1 101 ? -2.862 12.279 -2.534 1.00 0.00 102 MET A O 7
ATOM 8684 N N . LYS A 1 102 ? -3.121 11.719 -0.426 1.00 0.00 103 LYS A N 7
ATOM 8685 C CA . LYS A 1 102 ? -1.742 12.171 -0.089 1.00 0.00 103 LYS A CA 7
ATOM 8686 C C . LYS A 1 102 ? -0.817 10.956 0.009 1.00 0.00 103 LYS A C 7
ATOM 8687 O O . LYS A 1 102 ? -0.400 10.566 1.082 1.00 0.00 103 LYS A O 7
ATOM 8706 N N . VAL A 1 103 ? -0.494 10.353 -1.102 1.00 0.00 104 VAL A N 7
ATOM 8707 C CA . VAL A 1 103 ? 0.404 9.164 -1.071 1.00 0.00 104 VAL A CA 7
ATOM 8708 C C . VAL A 1 103 ? 1.861 9.621 -1.162 1.00 0.00 104 VAL A C 7
ATOM 8709 O O . VAL A 1 103 ? 2.177 10.592 -1.821 1.00 0.00 104 VAL A O 7
ATOM 8722 N N . LYS A 1 104 ? 2.751 8.929 -0.506 1.00 0.00 105 LYS A N 7
ATOM 8723 C CA . LYS A 1 104 ? 4.187 9.325 -0.556 1.00 0.00 105 LYS A CA 7
ATOM 8724 C C . LYS A 1 104 ? 4.977 8.278 -1.344 1.00 0.00 105 LYS A C 7
ATOM 8725 O O . LYS A 1 104 ? 6.145 8.051 -1.096 1.00 0.00 105 LYS A O 7
ATOM 8744 N N . LEU A 1 105 ? 4.350 7.639 -2.293 1.00 0.00 106 LEU A N 7
ATOM 8745 C CA . LEU A 1 105 ? 5.066 6.608 -3.096 1.00 0.00 106 LEU A CA 7
ATOM 8746 C C . LEU A 1 105 ? 5.886 5.714 -2.164 1.00 0.00 106 LEU A C 7
ATOM 8747 O O . LEU A 1 105 ? 5.573 5.562 -1.000 1.00 0.00 106 LEU A O 7
ATOM 8763 N N . ALA A 1 106 ? 6.935 5.122 -2.665 1.00 0.00 107 ALA A N 7
ATOM 8764 C CA . ALA A 1 106 ? 7.774 4.239 -1.807 1.00 0.00 107 ALA A CA 7
ATOM 8765 C C . ALA A 1 106 ? 9.076 4.960 -1.453 1.00 0.00 107 ALA A C 7
ATOM 8766 O O . ALA A 1 106 ? 10.153 4.535 -1.822 1.00 0.00 107 ALA A O 7
ATOM 8773 N N . GLY A 1 107 ? 8.987 6.049 -0.739 1.00 0.00 108 GLY A N 7
ATOM 8774 C CA . GLY A 1 107 ? 10.221 6.796 -0.361 1.00 0.00 108 GLY A CA 7
ATOM 8775 C C . GLY A 1 107 ? 11.032 5.971 0.638 1.00 0.00 108 GLY A C 7
ATOM 8776 O O . GLY A 1 107 ? 10.564 4.982 1.167 1.00 0.00 108 GLY A O 7
ATOM 8780 N N . GLY A 1 108 ? 12.247 6.368 0.902 1.00 0.00 109 GLY A N 7
ATOM 8781 C CA . GLY A 1 108 ? 13.087 5.605 1.868 1.00 0.00 109 GLY A CA 7
ATOM 8782 C C . GLY A 1 108 ? 14.359 6.397 2.177 1.00 0.00 109 GLY A C 7
ATOM 8783 O O . GLY A 1 108 ? 14.729 7.301 1.455 1.00 0.00 109 GLY A O 7
ATOM 8787 N N . LEU A 1 109 ? 15.032 6.063 3.244 1.00 0.00 110 LEU A N 7
ATOM 8788 C CA . LEU A 1 109 ? 16.280 6.797 3.597 1.00 0.00 110 LEU A CA 7
ATOM 8789 C C . LEU A 1 109 ? 16.908 6.164 4.841 1.00 0.00 110 LEU A C 7
ATOM 8790 O O . LEU A 1 109 ? 16.954 6.761 5.898 1.00 0.00 110 LEU A O 7
ATOM 8806 N N . GLU A 1 110 ? 17.393 4.958 4.723 1.00 0.00 111 GLU A N 7
ATOM 8807 C CA . GLU A 1 110 ? 18.017 4.288 5.899 1.00 0.00 111 GLU A CA 7
ATOM 8808 C C . GLU A 1 110 ? 19.449 3.877 5.550 1.00 0.00 111 GLU A C 7
ATOM 8809 O O . GLU A 1 110 ? 20.364 4.516 6.042 1.00 0.00 111 GLU A O 7
ATOM 8821 N N . LYS A 1 28 ? -7.518 20.409 3.573 1.00 0.00 29 LYS A N 8
ATOM 8822 C CA . LYS A 1 28 ? -6.611 19.822 2.547 1.00 0.00 29 LYS A CA 8
ATOM 8823 C C . LYS A 1 28 ? -6.143 18.441 3.012 1.00 0.00 29 LYS A C 8
ATOM 8824 O O . LYS A 1 28 ? -6.402 17.440 2.373 1.00 0.00 29 LYS A O 8
ATOM 8842 N N . GLY A 1 29 ? -5.456 18.378 4.120 1.00 0.00 30 GLY A N 8
ATOM 8843 C CA . GLY A 1 29 ? -4.973 17.061 4.623 1.00 0.00 30 GLY A CA 8
ATOM 8844 C C . GLY A 1 29 ? -6.134 16.304 5.270 1.00 0.00 30 GLY A C 8
ATOM 8845 O O . GLY A 1 29 ? -6.637 16.687 6.307 1.00 0.00 30 GLY A O 8
ATOM 8849 N N . ASP A 1 30 ? -6.565 15.231 4.665 1.00 0.00 31 ASP A N 8
ATOM 8850 C CA . ASP A 1 30 ? -7.693 14.451 5.245 1.00 0.00 31 ASP A CA 8
ATOM 8851 C C . ASP A 1 30 ? -7.221 13.031 5.567 1.00 0.00 31 ASP A C 8
ATOM 8852 O O . ASP A 1 30 ? -7.635 12.435 6.541 1.00 0.00 31 ASP A O 8
ATOM 8861 N N . GLY A 1 31 ? -6.356 12.486 4.755 1.00 0.00 32 GLY A N 8
ATOM 8862 C CA . GLY A 1 31 ? -5.858 11.105 5.016 1.00 0.00 32 GLY A CA 8
ATOM 8863 C C . GLY A 1 31 ? -4.547 10.883 4.260 1.00 0.00 32 GLY A C 8
ATOM 8864 O O . GLY A 1 31 ? -4.332 11.430 3.197 1.00 0.00 32 GLY A O 8
ATOM 8868 N N . VAL A 1 32 ? -3.668 10.085 4.801 1.00 0.00 33 VAL A N 8
ATOM 8869 C CA . VAL A 1 32 ? -2.372 9.828 4.113 1.00 0.00 33 VAL A CA 8
ATOM 8870 C C . VAL A 1 32 ? -2.104 8.322 4.075 1.00 0.00 33 VAL A C 8
ATOM 8871 O O . VAL A 1 32 ? -2.449 7.597 4.987 1.00 0.00 33 VAL A O 8
ATOM 8884 N N . VAL A 1 33 ? -1.492 7.845 3.026 1.00 0.00 34 VAL A N 8
ATOM 8885 C CA . VAL A 1 33 ? -1.204 6.386 2.931 1.00 0.00 34 VAL A CA 8
ATOM 8886 C C . VAL A 1 33 ? 0.305 6.157 3.035 1.00 0.00 34 VAL A C 8
ATOM 8887 O O . VAL A 1 33 ? 1.093 7.071 2.898 1.00 0.00 34 VAL A O 8
ATOM 8900 N N . ARG A 1 34 ? 0.714 4.941 3.277 1.00 0.00 35 ARG A N 8
ATOM 8901 C CA . ARG A 1 34 ? 2.172 4.654 3.390 1.00 0.00 35 ARG A CA 8
ATOM 8902 C C . ARG A 1 34 ? 2.477 3.303 2.740 1.00 0.00 35 ARG A C 8
ATOM 8903 O O . ARG A 1 34 ? 2.071 2.265 3.223 1.00 0.00 35 ARG A O 8
ATOM 8924 N N . ILE A 1 35 ? 3.190 3.308 1.647 1.00 0.00 36 ILE A N 8
ATOM 8925 C CA . ILE A 1 35 ? 3.520 2.023 0.968 1.00 0.00 36 ILE A CA 8
ATOM 8926 C C . ILE A 1 35 ? 5.035 1.920 0.779 1.00 0.00 36 ILE A C 8
ATOM 8927 O O . ILE A 1 35 ? 5.639 2.715 0.087 1.00 0.00 36 ILE A O 8
ATOM 8943 N N . GLN A 1 36 ? 5.653 0.946 1.390 1.00 0.00 37 GLN A N 8
ATOM 8944 C CA . GLN A 1 36 ? 7.128 0.793 1.245 1.00 0.00 37 GLN A CA 8
ATOM 8945 C C . GLN A 1 36 ? 7.495 -0.691 1.309 1.00 0.00 37 GLN A C 8
ATOM 8946 O O . GLN A 1 36 ? 7.612 -1.266 2.373 1.00 0.00 37 GLN A O 8
ATOM 8960 N N . ARG A 1 37 ? 7.678 -1.315 0.178 1.00 0.00 38 ARG A N 8
ATOM 8961 C CA . ARG A 1 37 ? 8.037 -2.761 0.175 1.00 0.00 38 ARG A CA 8
ATOM 8962 C C . ARG A 1 37 ? 9.307 -2.974 1.001 1.00 0.00 38 ARG A C 8
ATOM 8963 O O . ARG A 1 37 ? 10.323 -2.349 0.768 1.00 0.00 38 ARG A O 8
ATOM 8984 N N . GLN A 1 38 ? 9.259 -3.851 1.966 1.00 0.00 39 GLN A N 8
ATOM 8985 C CA . GLN A 1 38 ? 10.463 -4.103 2.806 1.00 0.00 39 GLN A CA 8
ATOM 8986 C C . GLN A 1 38 ? 11.010 -5.500 2.508 1.00 0.00 39 GLN A C 8
ATOM 8987 O O . GLN A 1 38 ? 10.784 -6.437 3.248 1.00 0.00 39 GLN A O 8
ATOM 9001 N N . THR A 1 39 ? 11.727 -5.649 1.428 1.00 0.00 40 THR A N 8
ATOM 9002 C CA . THR A 1 39 ? 12.287 -6.986 1.083 1.00 0.00 40 THR A CA 8
ATOM 9003 C C . THR A 1 39 ? 13.012 -7.565 2.300 1.00 0.00 40 THR A C 8
ATOM 9004 O O . THR A 1 39 ? 13.557 -6.843 3.111 1.00 0.00 40 THR A O 8
ATOM 9015 N N . SER A 1 40 ? 13.024 -8.863 2.433 1.00 0.00 41 SER A N 8
ATOM 9016 C CA . SER A 1 40 ? 13.714 -9.486 3.598 1.00 0.00 41 SER A CA 8
ATOM 9017 C C . SER A 1 40 ? 15.056 -10.066 3.145 1.00 0.00 41 SER A C 8
ATOM 9018 O O . SER A 1 40 ? 15.892 -10.422 3.951 1.00 0.00 41 SER A O 8
ATOM 9026 N N . GLY A 1 41 ? 15.267 -10.164 1.861 1.00 0.00 42 GLY A N 8
ATOM 9027 C CA . GLY A 1 41 ? 16.555 -10.721 1.358 1.00 0.00 42 GLY A CA 8
ATOM 9028 C C . GLY A 1 41 ? 17.077 -9.850 0.214 1.00 0.00 42 GLY A C 8
ATOM 9029 O O . GLY A 1 41 ? 16.340 -9.101 -0.396 1.00 0.00 42 GLY A O 8
ATOM 9033 N N . ARG A 1 42 ? 18.345 -9.940 -0.082 1.00 0.00 43 ARG A N 8
ATOM 9034 C CA . ARG A 1 42 ? 18.913 -9.117 -1.186 1.00 0.00 43 ARG A CA 8
ATOM 9035 C C . ARG A 1 42 ? 18.226 -9.486 -2.502 1.00 0.00 43 ARG A C 8
ATOM 9036 O O . ARG A 1 42 ? 18.284 -10.614 -2.949 1.00 0.00 43 ARG A O 8
ATOM 9057 N N . LYS A 1 43 ? 17.575 -8.543 -3.127 1.00 0.00 44 LYS A N 8
ATOM 9058 C CA . LYS A 1 43 ? 16.885 -8.841 -4.414 1.00 0.00 44 LYS A CA 8
ATOM 9059 C C . LYS A 1 43 ? 15.946 -10.034 -4.225 1.00 0.00 44 LYS A C 8
ATOM 9060 O O . LYS A 1 43 ? 15.789 -10.546 -3.134 1.00 0.00 44 LYS A O 8
ATOM 9079 N N . GLY A 1 44 ? 15.321 -10.482 -5.279 1.00 0.00 45 GLY A N 8
ATOM 9080 C CA . GLY A 1 44 ? 14.393 -11.642 -5.158 1.00 0.00 45 GLY A CA 8
ATOM 9081 C C . GLY A 1 44 ? 12.954 -11.136 -5.038 1.00 0.00 45 GLY A C 8
ATOM 9082 O O . GLY A 1 44 ? 12.575 -10.159 -5.653 1.00 0.00 45 GLY A O 8
ATOM 9086 N N . LYS A 1 45 ? 12.149 -11.795 -4.249 1.00 0.00 46 LYS A N 8
ATOM 9087 C CA . LYS A 1 45 ? 10.735 -11.352 -4.090 1.00 0.00 46 LYS A CA 8
ATOM 9088 C C . LYS A 1 45 ? 10.646 -10.323 -2.962 1.00 0.00 46 LYS A C 8
ATOM 9089 O O . LYS A 1 45 ? 11.530 -10.217 -2.134 1.00 0.00 46 LYS A O 8
ATOM 9108 N N . GLY A 1 46 ? 9.586 -9.563 -2.921 1.00 0.00 47 GLY A N 8
ATOM 9109 C CA . GLY A 1 46 ? 9.442 -8.542 -1.846 1.00 0.00 47 GLY A CA 8
ATOM 9110 C C . GLY A 1 46 ? 7.971 -8.426 -1.444 1.00 0.00 47 GLY A C 8
ATOM 9111 O O . GLY A 1 46 ? 7.080 -8.686 -2.229 1.00 0.00 47 GLY A O 8
ATOM 9115 N N . VAL A 1 47 ? 7.708 -8.039 -0.226 1.00 0.00 48 VAL A N 8
ATOM 9116 C CA . VAL A 1 47 ? 6.294 -7.908 0.225 1.00 0.00 48 VAL A CA 8
ATOM 9117 C C . VAL A 1 47 ? 5.924 -6.426 0.316 1.00 0.00 48 VAL A C 8
ATOM 9118 O O . VAL A 1 47 ? 6.773 -5.559 0.255 1.00 0.00 48 VAL A O 8
ATOM 9131 N N . CYS A 1 48 ? 4.662 -6.127 0.460 1.00 0.00 49 CYS A N 8
ATOM 9132 C CA . CYS A 1 48 ? 4.239 -4.701 0.553 1.00 0.00 49 CYS A CA 8
ATOM 9133 C C . CYS A 1 48 ? 3.350 -4.512 1.783 1.00 0.00 49 CYS A C 8
ATOM 9134 O O . CYS A 1 48 ? 2.250 -5.024 1.851 1.00 0.00 49 CYS A O 8
ATOM 9142 N N . LEU A 1 49 ? 3.816 -3.780 2.757 1.00 0.00 50 LEU A N 8
ATOM 9143 C CA . LEU A 1 49 ? 2.995 -3.559 3.981 1.00 0.00 50 LEU A CA 8
ATOM 9144 C C . LEU A 1 49 ? 2.113 -2.324 3.789 1.00 0.00 50 LEU A C 8
ATOM 9145 O O . LEU A 1 49 ? 2.511 -1.353 3.176 1.00 0.00 50 LEU A O 8
ATOM 9161 N N . ILE A 1 50 ? 0.916 -2.352 4.308 1.00 0.00 51 ILE A N 8
ATOM 9162 C CA . ILE A 1 50 ? 0.008 -1.180 4.155 1.00 0.00 51 ILE A CA 8
ATOM 9163 C C . ILE A 1 50 ? -0.509 -0.754 5.531 1.00 0.00 51 ILE A C 8
ATOM 9164 O O . ILE A 1 50 ? -1.319 -1.428 6.135 1.00 0.00 51 ILE A O 8
ATOM 9180 N N . THR A 1 51 ? -0.048 0.359 6.030 1.00 0.00 52 THR A N 8
ATOM 9181 C CA . THR A 1 51 ? -0.514 0.826 7.366 1.00 0.00 52 THR A CA 8
ATOM 9182 C C . THR A 1 51 ? -0.355 2.345 7.460 1.00 0.00 52 THR A C 8
ATOM 9183 O O . THR A 1 51 ? 0.469 2.935 6.790 1.00 0.00 52 THR A O 8
ATOM 9194 N N . GLY A 1 52 ? -1.137 2.982 8.288 1.00 0.00 53 GLY A N 8
ATOM 9195 C CA . GLY A 1 52 ? -1.030 4.462 8.424 1.00 0.00 53 GLY A CA 8
ATOM 9196 C C . GLY A 1 52 ? -2.328 5.115 7.946 1.00 0.00 53 GLY A C 8
ATOM 9197 O O . GLY A 1 52 ? -2.704 6.177 8.402 1.00 0.00 53 GLY A O 8
ATOM 9201 N N . VAL A 1 53 ? -3.016 4.488 7.031 1.00 0.00 54 VAL A N 8
ATOM 9202 C CA . VAL A 1 53 ? -4.289 5.074 6.525 1.00 0.00 54 VAL A CA 8
ATOM 9203 C C . VAL A 1 53 ? -5.132 5.560 7.707 1.00 0.00 54 VAL A C 8
ATOM 9204 O O . VAL A 1 53 ? -5.655 4.775 8.473 1.00 0.00 54 VAL A O 8
ATOM 9217 N N . ASP A 1 54 ? -5.268 6.849 7.860 1.00 0.00 55 ASP A N 8
ATOM 9218 C CA . ASP A 1 54 ? -6.076 7.383 8.992 1.00 0.00 55 ASP A CA 8
ATOM 9219 C C . ASP A 1 54 ? -7.529 7.557 8.544 1.00 0.00 55 ASP A C 8
ATOM 9220 O O . ASP A 1 54 ? -7.984 8.655 8.292 1.00 0.00 55 ASP A O 8
ATOM 9229 N N . LEU A 1 55 ? -8.261 6.481 8.443 1.00 0.00 56 LEU A N 8
ATOM 9230 C CA . LEU A 1 55 ? -9.683 6.586 8.011 1.00 0.00 56 LEU A CA 8
ATOM 9231 C C . LEU A 1 55 ? -10.599 6.172 9.165 1.00 0.00 56 LEU A C 8
ATOM 9232 O O . LEU A 1 55 ? -10.157 5.971 10.279 1.00 0.00 56 LEU A O 8
ATOM 9248 N N . ASP A 1 56 ? -11.871 6.042 8.908 1.00 0.00 57 ASP A N 8
ATOM 9249 C CA . ASP A 1 56 ? -12.813 5.640 9.990 1.00 0.00 57 ASP A CA 8
ATOM 9250 C C . ASP A 1 56 ? -12.606 4.162 10.323 1.00 0.00 57 ASP A C 8
ATOM 9251 O O . ASP A 1 56 ? -12.114 3.817 11.379 1.00 0.00 57 ASP A O 8
ATOM 9260 N N . ASP A 1 57 ? -12.977 3.285 9.430 1.00 0.00 58 ASP A N 8
ATOM 9261 C CA . ASP A 1 57 ? -12.800 1.830 9.697 1.00 0.00 58 ASP A CA 8
ATOM 9262 C C . ASP A 1 57 ? -13.287 1.027 8.489 1.00 0.00 58 ASP A C 8
ATOM 9263 O O . ASP A 1 57 ? -12.656 0.079 8.066 1.00 0.00 58 ASP A O 8
ATOM 9272 N N . ALA A 1 58 ? -14.406 1.400 7.929 1.00 0.00 59 ALA A N 8
ATOM 9273 C CA . ALA A 1 58 ? -14.932 0.658 6.749 1.00 0.00 59 ALA A CA 8
ATOM 9274 C C . ALA A 1 58 ? -14.143 1.057 5.501 1.00 0.00 59 ALA A C 8
ATOM 9275 O O . ALA A 1 58 ? -13.974 0.275 4.586 1.00 0.00 59 ALA A O 8
ATOM 9282 N N . GLU A 1 59 ? -13.659 2.268 5.454 1.00 0.00 60 GLU A N 8
ATOM 9283 C CA . GLU A 1 59 ? -12.883 2.715 4.264 1.00 0.00 60 GLU A CA 8
ATOM 9284 C C . GLU A 1 59 ? -11.666 1.806 4.076 1.00 0.00 60 GLU A C 8
ATOM 9285 O O . GLU A 1 59 ? -11.370 1.367 2.982 1.00 0.00 60 GLU A O 8
ATOM 9297 N N . LEU A 1 60 ? -10.959 1.519 5.134 1.00 0.00 61 LEU A N 8
ATOM 9298 C CA . LEU A 1 60 ? -9.762 0.638 5.014 1.00 0.00 61 LEU A CA 8
ATOM 9299 C C . LEU A 1 60 ? -10.144 -0.640 4.264 1.00 0.00 61 LEU A C 8
ATOM 9300 O O . LEU A 1 60 ? -9.516 -1.011 3.292 1.00 0.00 61 LEU A O 8
ATOM 9316 N N . THR A 1 61 ? -11.169 -1.315 4.707 1.00 0.00 62 THR A N 8
ATOM 9317 C CA . THR A 1 61 ? -11.589 -2.568 4.018 1.00 0.00 62 THR A CA 8
ATOM 9318 C C . THR A 1 61 ? -11.894 -2.263 2.549 1.00 0.00 62 THR A C 8
ATOM 9319 O O . THR A 1 61 ? -11.554 -3.023 1.664 1.00 0.00 62 THR A O 8
ATOM 9330 N N . LYS A 1 62 ? -12.532 -1.156 2.284 1.00 0.00 63 LYS A N 8
ATOM 9331 C CA . LYS A 1 62 ? -12.859 -0.803 0.874 1.00 0.00 63 LYS A CA 8
ATOM 9332 C C . LYS A 1 62 ? -11.581 -0.819 0.033 1.00 0.00 63 LYS A C 8
ATOM 9333 O O . LYS A 1 62 ? -11.552 -1.348 -1.060 1.00 0.00 63 LYS A O 8
ATOM 9352 N N . LEU A 1 63 ? -10.523 -0.242 0.534 1.00 0.00 64 LEU A N 8
ATOM 9353 C CA . LEU A 1 63 ? -9.248 -0.223 -0.237 1.00 0.00 64 LEU A CA 8
ATOM 9354 C C . LEU A 1 63 ? -8.740 -1.655 -0.420 1.00 0.00 64 LEU A C 8
ATOM 9355 O O . LEU A 1 63 ? -8.344 -2.051 -1.498 1.00 0.00 64 LEU A O 8
ATOM 9371 N N . ALA A 1 64 ? -8.746 -2.435 0.626 1.00 0.00 65 ALA A N 8
ATOM 9372 C CA . ALA A 1 64 ? -8.261 -3.839 0.513 1.00 0.00 65 ALA A CA 8
ATOM 9373 C C . ALA A 1 64 ? -8.932 -4.518 -0.684 1.00 0.00 65 ALA A C 8
ATOM 9374 O O . ALA A 1 64 ? -8.295 -5.209 -1.454 1.00 0.00 65 ALA A O 8
ATOM 9381 N N . ALA A 1 65 ? -10.212 -4.327 -0.846 1.00 0.00 66 ALA A N 8
ATOM 9382 C CA . ALA A 1 65 ? -10.922 -4.964 -1.992 1.00 0.00 66 ALA A CA 8
ATOM 9383 C C . ALA A 1 65 ? -10.472 -4.311 -3.301 1.00 0.00 66 ALA A C 8
ATOM 9384 O O . ALA A 1 65 ? -10.353 -4.961 -4.320 1.00 0.00 66 ALA A O 8
ATOM 9391 N N . GLU A 1 66 ? -10.223 -3.030 -3.283 1.00 0.00 67 GLU A N 8
ATOM 9392 C CA . GLU A 1 66 ? -9.784 -2.337 -4.527 1.00 0.00 67 GLU A CA 8
ATOM 9393 C C . GLU A 1 66 ? -8.410 -2.864 -4.952 1.00 0.00 67 GLU A C 8
ATOM 9394 O O . GLU A 1 66 ? -8.020 -2.752 -6.097 1.00 0.00 67 GLU A O 8
ATOM 9406 N N . LEU A 1 67 ? -7.673 -3.433 -4.037 1.00 0.00 68 LEU A N 8
ATOM 9407 C CA . LEU A 1 67 ? -6.324 -3.963 -4.389 1.00 0.00 68 LEU A CA 8
ATOM 9408 C C . LEU A 1 67 ? -6.452 -5.401 -4.898 1.00 0.00 68 LEU A C 8
ATOM 9409 O O . LEU A 1 67 ? -5.845 -5.779 -5.881 1.00 0.00 68 LEU A O 8
ATOM 9425 N N . LYS A 1 68 ? -7.232 -6.207 -4.233 1.00 0.00 69 LYS A N 8
ATOM 9426 C CA . LYS A 1 68 ? -7.396 -7.623 -4.671 1.00 0.00 69 LYS A CA 8
ATOM 9427 C C . LYS A 1 68 ? -8.067 -7.666 -6.046 1.00 0.00 69 LYS A C 8
ATOM 9428 O O . LYS A 1 68 ? -7.948 -8.631 -6.775 1.00 0.00 69 LYS A O 8
ATOM 9447 N N . LYS A 1 69 ? -8.776 -6.632 -6.405 1.00 0.00 70 LYS A N 8
ATOM 9448 C CA . LYS A 1 69 ? -9.459 -6.618 -7.730 1.00 0.00 70 LYS A CA 8
ATOM 9449 C C . LYS A 1 69 ? -8.423 -6.698 -8.854 1.00 0.00 70 LYS A C 8
ATOM 9450 O O . LYS A 1 69 ? -8.752 -6.973 -9.991 1.00 0.00 70 LYS A O 8
ATOM 9469 N N . LYS A 1 70 ? -7.176 -6.454 -8.554 1.00 0.00 71 LYS A N 8
ATOM 9470 C CA . LYS A 1 70 ? -6.134 -6.512 -9.622 1.00 0.00 71 LYS A CA 8
ATOM 9471 C C . LYS A 1 70 ? -4.809 -6.988 -9.023 1.00 0.00 71 LYS A C 8
ATOM 9472 O O . LYS A 1 70 ? -3.748 -6.718 -9.549 1.00 0.00 71 LYS A O 8
ATOM 9491 N N . CYS A 1 71 ? -4.862 -7.693 -7.927 1.00 0.00 72 CYS A N 8
ATOM 9492 C CA . CYS A 1 71 ? -3.604 -8.184 -7.296 1.00 0.00 72 CYS A CA 8
ATOM 9493 C C . CYS A 1 71 ? -3.453 -9.684 -7.555 1.00 0.00 72 CYS A C 8
ATOM 9494 O O . CYS A 1 71 ? -2.363 -10.221 -7.538 1.00 0.00 72 CYS A O 8
ATOM 9502 N N . GLY A 1 72 ? -4.540 -10.366 -7.787 1.00 0.00 73 GLY A N 8
ATOM 9503 C CA . GLY A 1 72 ? -4.459 -11.832 -8.038 1.00 0.00 73 GLY A CA 8
ATOM 9504 C C . GLY A 1 72 ? -4.677 -12.580 -6.723 1.00 0.00 73 GLY A C 8
ATOM 9505 O O . GLY A 1 72 ? -4.849 -13.782 -6.701 1.00 0.00 73 GLY A O 8
ATOM 9509 N N . CYS A 1 73 ? -4.672 -11.874 -5.623 1.00 0.00 74 CYS A N 8
ATOM 9510 C CA . CYS A 1 73 ? -4.879 -12.541 -4.308 1.00 0.00 74 CYS A CA 8
ATOM 9511 C C . CYS A 1 73 ? -4.680 -11.519 -3.186 1.00 0.00 74 CYS A C 8
ATOM 9512 O O . CYS A 1 73 ? -3.743 -10.744 -3.198 1.00 0.00 74 CYS A O 8
ATOM 9520 N N . GLY A 1 74 ? -5.557 -11.505 -2.218 1.00 0.00 75 GLY A N 8
ATOM 9521 C CA . GLY A 1 74 ? -5.419 -10.527 -1.101 1.00 0.00 75 GLY A CA 8
ATOM 9522 C C . GLY A 1 74 ? -4.257 -10.938 -0.195 1.00 0.00 75 GLY A C 8
ATOM 9523 O O . GLY A 1 74 ? -3.166 -10.410 -0.291 1.00 0.00 75 GLY A O 8
ATOM 9527 N N . GLY A 1 75 ? -4.480 -11.876 0.686 1.00 0.00 76 GLY A N 8
ATOM 9528 C CA . GLY A 1 75 ? -3.387 -12.319 1.599 1.00 0.00 76 GLY A CA 8
ATOM 9529 C C . GLY A 1 75 ? -3.811 -12.097 3.052 1.00 0.00 76 GLY A C 8
ATOM 9530 O O . GLY A 1 75 ? -4.672 -12.780 3.570 1.00 0.00 76 GLY A O 8
ATOM 9534 N N . ALA A 1 76 ? -3.212 -11.146 3.717 1.00 0.00 77 ALA A N 8
ATOM 9535 C CA . ALA A 1 76 ? -3.582 -10.882 5.137 1.00 0.00 77 ALA A CA 8
ATOM 9536 C C . ALA A 1 76 ? -4.407 -9.596 5.217 1.00 0.00 77 ALA A C 8
ATOM 9537 O O . ALA A 1 76 ? -4.042 -8.579 4.663 1.00 0.00 77 ALA A O 8
ATOM 9544 N N . VAL A 1 77 ? -5.517 -9.632 5.903 1.00 0.00 78 VAL A N 8
ATOM 9545 C CA . VAL A 1 77 ? -6.359 -8.408 6.013 1.00 0.00 78 VAL A CA 8
ATOM 9546 C C . VAL A 1 77 ? -6.839 -8.236 7.456 1.00 0.00 78 VAL A C 8
ATOM 9547 O O . VAL A 1 77 ? -7.818 -8.825 7.869 1.00 0.00 78 VAL A O 8
ATOM 9560 N N . LYS A 1 78 ? -6.166 -7.423 8.223 1.00 0.00 79 LYS A N 8
ATOM 9561 C CA . LYS A 1 78 ? -6.595 -7.204 9.632 1.00 0.00 79 LYS A CA 8
ATOM 9562 C C . LYS A 1 78 ? -7.326 -5.863 9.721 1.00 0.00 79 LYS A C 8
ATOM 9563 O O . LYS A 1 78 ? -7.011 -4.930 9.010 1.00 0.00 79 LYS A O 8
ATOM 9582 N N . ASP A 1 79 ? -8.302 -5.757 10.578 1.00 0.00 80 ASP A N 8
ATOM 9583 C CA . ASP A 1 79 ? -9.048 -4.471 10.695 1.00 0.00 80 ASP A CA 8
ATOM 9584 C C . ASP A 1 79 ? -8.099 -3.368 11.171 1.00 0.00 80 ASP A C 8
ATOM 9585 O O . ASP A 1 79 ? -7.885 -3.188 12.354 1.00 0.00 80 ASP A O 8
ATOM 9594 N N . GLY A 1 80 ? -7.532 -2.623 10.260 1.00 0.00 81 GLY A N 8
ATOM 9595 C CA . GLY A 1 80 ? -6.602 -1.528 10.664 1.00 0.00 81 GLY A CA 8
ATOM 9596 C C . GLY A 1 80 ? -5.299 -1.636 9.869 1.00 0.00 81 GLY A C 8
ATOM 9597 O O . GLY A 1 80 ? -4.603 -0.660 9.666 1.00 0.00 81 GLY A O 8
ATOM 9601 N N . VAL A 1 81 ? -4.959 -2.813 9.421 1.00 0.00 82 VAL A N 8
ATOM 9602 C CA . VAL A 1 81 ? -3.698 -2.980 8.644 1.00 0.00 82 VAL A CA 8
ATOM 9603 C C . VAL A 1 81 ? -3.907 -4.018 7.540 1.00 0.00 82 VAL A C 8
ATOM 9604 O O . VAL A 1 81 ? -4.789 -4.851 7.615 1.00 0.00 82 VAL A O 8
ATOM 9617 N N . ILE A 1 82 ? -3.100 -3.977 6.514 1.00 0.00 83 ILE A N 8
ATOM 9618 C CA . ILE A 1 82 ? -3.250 -4.963 5.406 1.00 0.00 83 ILE A CA 8
ATOM 9619 C C . ILE A 1 82 ? -1.868 -5.344 4.872 1.00 0.00 83 ILE A C 8
ATOM 9620 O O . ILE A 1 82 ? -0.956 -4.541 4.853 1.00 0.00 83 ILE A O 8
ATOM 9636 N N . GLU A 1 83 ? -1.705 -6.564 4.437 1.00 0.00 84 GLU A N 8
ATOM 9637 C CA . GLU A 1 83 ? -0.383 -6.996 3.905 1.00 0.00 84 GLU A CA 8
ATOM 9638 C C . GLU A 1 83 ? -0.578 -7.675 2.547 1.00 0.00 84 GLU A C 8
ATOM 9639 O O . GLU A 1 83 ? -1.347 -8.606 2.414 1.00 0.00 84 GLU A O 8
ATOM 9651 N N . ILE A 1 84 ? 0.113 -7.219 1.538 1.00 0.00 85 ILE A N 8
ATOM 9652 C CA . ILE A 1 84 ? -0.036 -7.843 0.193 1.00 0.00 85 ILE A CA 8
ATOM 9653 C C . ILE A 1 84 ? 1.281 -8.508 -0.210 1.00 0.00 85 ILE A C 8
ATOM 9654 O O . ILE A 1 84 ? 2.338 -8.161 0.279 1.00 0.00 85 ILE A O 8
ATOM 9670 N N . GLN A 1 85 ? 1.228 -9.462 -1.098 1.00 0.00 86 GLN A N 8
ATOM 9671 C CA . GLN A 1 85 ? 2.477 -10.149 -1.531 1.00 0.00 86 GLN A CA 8
ATOM 9672 C C . GLN A 1 85 ? 2.721 -9.875 -3.016 1.00 0.00 86 GLN A C 8
ATOM 9673 O O . GLN A 1 85 ? 2.333 -10.646 -3.871 1.00 0.00 86 GLN A O 8
ATOM 9687 N N . GLY A 1 86 ? 3.362 -8.783 -3.330 1.00 0.00 87 GLY A N 8
ATOM 9688 C CA . GLY A 1 86 ? 3.631 -8.461 -4.760 1.00 0.00 87 GLY A CA 8
ATOM 9689 C C . GLY A 1 86 ? 4.701 -7.372 -4.847 1.00 0.00 87 GLY A C 8
ATOM 9690 O O . GLY A 1 86 ? 5.031 -6.733 -3.867 1.00 0.00 87 GLY A O 8
ATOM 9694 N N . ASP A 1 87 ? 5.246 -7.154 -6.012 1.00 0.00 88 ASP A N 8
ATOM 9695 C CA . ASP A 1 87 ? 6.295 -6.107 -6.159 1.00 0.00 88 ASP A CA 8
ATOM 9696 C C . ASP A 1 87 ? 5.821 -5.046 -7.154 1.00 0.00 88 ASP A C 8
ATOM 9697 O O . ASP A 1 87 ? 6.531 -4.676 -8.068 1.00 0.00 88 ASP A O 8
ATOM 9706 N N . LYS A 1 88 ? 4.625 -4.552 -6.984 1.00 0.00 89 LYS A N 8
ATOM 9707 C CA . LYS A 1 88 ? 4.106 -3.516 -7.920 1.00 0.00 89 LYS A CA 8
ATOM 9708 C C . LYS A 1 88 ? 4.125 -2.150 -7.230 1.00 0.00 89 LYS A C 8
ATOM 9709 O O . LYS A 1 88 ? 3.243 -1.337 -7.417 1.00 0.00 89 LYS A O 8
ATOM 9728 N N . ARG A 1 89 ? 5.125 -1.893 -6.431 1.00 0.00 90 ARG A N 8
ATOM 9729 C CA . ARG A 1 89 ? 5.200 -0.581 -5.729 1.00 0.00 90 ARG A CA 8
ATOM 9730 C C . ARG A 1 89 ? 4.923 0.547 -6.725 1.00 0.00 90 ARG A C 8
ATOM 9731 O O . ARG A 1 89 ? 4.298 1.537 -6.399 1.00 0.00 90 ARG A O 8
ATOM 9752 N N . ASP A 1 90 ? 5.383 0.406 -7.938 1.00 0.00 91 ASP A N 8
ATOM 9753 C CA . ASP A 1 90 ? 5.146 1.471 -8.953 1.00 0.00 91 ASP A CA 8
ATOM 9754 C C . ASP A 1 90 ? 3.642 1.699 -9.114 1.00 0.00 91 ASP A C 8
ATOM 9755 O O . ASP A 1 90 ? 3.156 2.807 -8.999 1.00 0.00 91 ASP A O 8
ATOM 9764 N N . LEU A 1 91 ? 2.900 0.659 -9.379 1.00 0.00 92 LEU A N 8
ATOM 9765 C CA . LEU A 1 91 ? 1.428 0.817 -9.547 1.00 0.00 92 LEU A CA 8
ATOM 9766 C C . LEU A 1 91 ? 0.803 1.237 -8.214 1.00 0.00 92 LEU A C 8
ATOM 9767 O O . LEU A 1 91 ? -0.306 1.729 -8.166 1.00 0.00 92 LEU A O 8
ATOM 9783 N N . LEU A 1 92 ? 1.507 1.045 -7.132 1.00 0.00 93 LEU A N 8
ATOM 9784 C CA . LEU A 1 92 ? 0.952 1.433 -5.805 1.00 0.00 93 LEU A CA 8
ATOM 9785 C C . LEU A 1 92 ? 0.951 2.958 -5.678 1.00 0.00 93 LEU A C 8
ATOM 9786 O O . LEU A 1 92 ? -0.013 3.554 -5.240 1.00 0.00 93 LEU A O 8
ATOM 9802 N N . LYS A 1 93 ? 2.025 3.595 -6.058 1.00 0.00 94 LYS A N 8
ATOM 9803 C CA . LYS A 1 93 ? 2.084 5.081 -5.959 1.00 0.00 94 LYS A CA 8
ATOM 9804 C C . LYS A 1 93 ? 1.069 5.697 -6.923 1.00 0.00 94 LYS A C 8
ATOM 9805 O O . LYS A 1 93 ? 0.499 6.737 -6.658 1.00 0.00 94 LYS A O 8
ATOM 9824 N N . SER A 1 94 ? 0.838 5.064 -8.041 1.00 0.00 95 SER A N 8
ATOM 9825 C CA . SER A 1 94 ? -0.140 5.615 -9.020 1.00 0.00 95 SER A CA 8
ATOM 9826 C C . SER A 1 94 ? -1.549 5.543 -8.428 1.00 0.00 95 SER A C 8
ATOM 9827 O O . SER A 1 94 ? -2.197 6.549 -8.218 1.00 0.00 95 SER A O 8
ATOM 9835 N N . LEU A 1 95 ? -2.030 4.360 -8.157 1.00 0.00 96 LEU A N 8
ATOM 9836 C CA . LEU A 1 95 ? -3.396 4.226 -7.579 1.00 0.00 96 LEU A CA 8
ATOM 9837 C C . LEU A 1 95 ? -3.522 5.132 -6.353 1.00 0.00 96 LEU A C 8
ATOM 9838 O O . LEU A 1 95 ? -4.583 5.642 -6.052 1.00 0.00 96 LEU A O 8
ATOM 9854 N N . LEU A 1 96 ? -2.447 5.337 -5.642 1.00 0.00 97 LEU A N 8
ATOM 9855 C CA . LEU A 1 96 ? -2.505 6.210 -4.437 1.00 0.00 97 LEU A CA 8
ATOM 9856 C C . LEU A 1 96 ? -2.825 7.645 -4.861 1.00 0.00 97 LEU A C 8
ATOM 9857 O O . LEU A 1 96 ? -3.676 8.296 -4.289 1.00 0.00 97 LEU A O 8
ATOM 9873 N N . GLU A 1 97 ? -2.149 8.142 -5.860 1.00 0.00 98 GLU A N 8
ATOM 9874 C CA . GLU A 1 97 ? -2.414 9.534 -6.320 1.00 0.00 98 GLU A CA 8
ATOM 9875 C C . GLU A 1 97 ? -3.795 9.600 -6.975 1.00 0.00 98 GLU A C 8
ATOM 9876 O O . GLU A 1 97 ? -4.339 10.664 -7.195 1.00 0.00 98 GLU A O 8
ATOM 9888 N N . ALA A 1 98 ? -4.368 8.470 -7.288 1.00 0.00 99 ALA A N 8
ATOM 9889 C CA . ALA A 1 98 ? -5.714 8.469 -7.929 1.00 0.00 99 ALA A CA 8
ATOM 9890 C C . ALA A 1 98 ? -6.774 8.836 -6.888 1.00 0.00 99 ALA A C 8
ATOM 9891 O O . ALA A 1 98 ? -7.902 9.143 -7.219 1.00 0.00 99 ALA A O 8
ATOM 9898 N N . LYS A 1 99 ? -6.421 8.807 -5.632 1.00 0.00 100 LYS A N 8
ATOM 9899 C CA . LYS A 1 99 ? -7.409 9.154 -4.572 1.00 0.00 100 LYS A CA 8
ATOM 9900 C C . LYS A 1 99 ? -7.173 10.593 -4.107 1.00 0.00 100 LYS A C 8
ATOM 9901 O O . LYS A 1 99 ? -8.091 11.288 -3.719 1.00 0.00 100 LYS A O 8
ATOM 9920 N N . GLY A 1 100 ? -5.949 11.045 -4.144 1.00 0.00 101 GLY A N 8
ATOM 9921 C CA . GLY A 1 100 ? -5.656 12.438 -3.704 1.00 0.00 101 GLY A CA 8
ATOM 9922 C C . GLY A 1 100 ? -5.086 12.417 -2.285 1.00 0.00 101 GLY A C 8
ATOM 9923 O O . GLY A 1 100 ? -5.036 13.427 -1.610 1.00 0.00 101 GLY A O 8
ATOM 9927 N N . MET A 1 101 ? -4.655 11.275 -1.825 1.00 0.00 102 MET A N 8
ATOM 9928 C CA . MET A 1 101 ? -4.088 11.191 -0.450 1.00 0.00 102 MET A CA 8
ATOM 9929 C C . MET A 1 101 ? -2.588 11.491 -0.497 1.00 0.00 102 MET A C 8
ATOM 9930 O O . MET A 1 101 ? -1.945 11.328 -1.515 1.00 0.00 102 MET A O 8
ATOM 9944 N N . LYS A 1 102 ? -2.026 11.928 0.597 1.00 0.00 103 LYS A N 8
ATOM 9945 C CA . LYS A 1 102 ? -0.569 12.238 0.613 1.00 0.00 103 LYS A CA 8
ATOM 9946 C C . LYS A 1 102 ? 0.220 10.964 0.921 1.00 0.00 103 LYS A C 8
ATOM 9947 O O . LYS A 1 102 ? 0.372 10.577 2.062 1.00 0.00 103 LYS A O 8
ATOM 9966 N N . VAL A 1 103 ? 0.724 10.308 -0.089 1.00 0.00 104 VAL A N 8
ATOM 9967 C CA . VAL A 1 103 ? 1.502 9.060 0.147 1.00 0.00 104 VAL A CA 8
ATOM 9968 C C . VAL A 1 103 ? 2.936 9.420 0.540 1.00 0.00 104 VAL A C 8
ATOM 9969 O O . VAL A 1 103 ? 3.525 10.339 0.005 1.00 0.00 104 VAL A O 8
ATOM 9982 N N . LYS A 1 104 ? 3.504 8.703 1.471 1.00 0.00 105 LYS A N 8
ATOM 9983 C CA . LYS A 1 104 ? 4.899 9.005 1.897 1.00 0.00 105 LYS A CA 8
ATOM 9984 C C . LYS A 1 104 ? 5.824 7.870 1.455 1.00 0.00 105 LYS A C 8
ATOM 9985 O O . LYS A 1 104 ? 6.218 7.033 2.243 1.00 0.00 105 LYS A O 8
ATOM 10004 N N . LEU A 1 105 ? 6.176 7.834 0.198 1.00 0.00 106 LEU A N 8
ATOM 10005 C CA . LEU A 1 105 ? 7.075 6.752 -0.293 1.00 0.00 106 LEU A CA 8
ATOM 10006 C C . LEU A 1 105 ? 8.254 6.592 0.670 1.00 0.00 106 LEU A C 8
ATOM 10007 O O . LEU A 1 105 ? 9.234 7.306 0.591 1.00 0.00 106 LEU A O 8
ATOM 10023 N N . ALA A 1 106 ? 8.166 5.661 1.580 1.00 0.00 107 ALA A N 8
ATOM 10024 C CA . ALA A 1 106 ? 9.282 5.457 2.546 1.00 0.00 107 ALA A CA 8
ATOM 10025 C C . ALA A 1 106 ? 10.273 4.441 1.974 1.00 0.00 107 ALA A C 8
ATOM 10026 O O . ALA A 1 106 ? 10.080 3.246 2.075 1.00 0.00 107 ALA A O 8
ATOM 10033 N N . GLY A 1 107 ? 11.333 4.907 1.373 1.00 0.00 108 GLY A N 8
ATOM 10034 C CA . GLY A 1 107 ? 12.336 3.968 0.795 1.00 0.00 108 GLY A CA 8
ATOM 10035 C C . GLY A 1 107 ? 13.488 4.764 0.181 1.00 0.00 108 GLY A C 8
ATOM 10036 O O . GLY A 1 107 ? 13.367 5.942 -0.089 1.00 0.00 108 GLY A O 8
ATOM 10040 N N . GLY A 1 108 ? 14.607 4.129 -0.042 1.00 0.00 109 GLY A N 8
ATOM 10041 C CA . GLY A 1 108 ? 15.767 4.851 -0.638 1.00 0.00 109 GLY A CA 8
ATOM 10042 C C . GLY A 1 108 ? 16.712 3.845 -1.296 1.00 0.00 109 GLY A C 8
ATOM 10043 O O . GLY A 1 108 ? 16.585 2.650 -1.116 1.00 0.00 109 GLY A O 8
ATOM 10047 N N . LEU A 1 109 ? 17.661 4.317 -2.056 1.00 0.00 110 LEU A N 8
ATOM 10048 C CA . LEU A 1 109 ? 18.614 3.387 -2.724 1.00 0.00 110 LEU A CA 8
ATOM 10049 C C . LEU A 1 109 ? 19.710 2.983 -1.735 1.00 0.00 110 LEU A C 8
ATOM 10050 O O . LEU A 1 109 ? 20.661 3.707 -1.518 1.00 0.00 110 LEU A O 8
ATOM 10066 N N . GLU A 1 110 ? 19.584 1.831 -1.134 1.00 0.00 111 GLU A N 8
ATOM 10067 C CA . GLU A 1 110 ? 20.619 1.383 -0.160 1.00 0.00 111 GLU A CA 8
ATOM 10068 C C . GLU A 1 110 ? 21.315 0.130 -0.697 1.00 0.00 111 GLU A C 8
ATOM 10069 O O . GLU A 1 110 ? 21.889 0.209 -1.770 1.00 0.00 111 GLU A O 8
ATOM 10081 N N . LYS A 1 28 ? -7.066 15.272 -1.639 1.00 0.00 29 LYS A N 9
ATOM 10082 C CA . LYS A 1 28 ? -7.069 16.504 -2.477 1.00 0.00 29 LYS A CA 9
ATOM 10083 C C . LYS A 1 28 ? -6.270 17.602 -1.772 1.00 0.00 29 LYS A C 9
ATOM 10084 O O . LYS A 1 28 ? -5.556 18.361 -2.396 1.00 0.00 29 LYS A O 9
ATOM 10102 N N . GLY A 1 29 ? -6.385 17.692 -0.475 1.00 0.00 30 GLY A N 9
ATOM 10103 C CA . GLY A 1 29 ? -5.632 18.742 0.268 1.00 0.00 30 GLY A CA 9
ATOM 10104 C C . GLY A 1 29 ? -4.337 18.146 0.824 1.00 0.00 30 GLY A C 9
ATOM 10105 O O . GLY A 1 29 ? -3.251 18.557 0.469 1.00 0.00 30 GLY A O 9
ATOM 10109 N N . ASP A 1 30 ? -4.444 17.178 1.693 1.00 0.00 31 ASP A N 9
ATOM 10110 C CA . ASP A 1 30 ? -3.219 16.557 2.270 1.00 0.00 31 ASP A CA 9
ATOM 10111 C C . ASP A 1 30 ? -3.348 15.033 2.220 1.00 0.00 31 ASP A C 9
ATOM 10112 O O . ASP A 1 30 ? -3.783 14.406 3.165 1.00 0.00 31 ASP A O 9
ATOM 10121 N N . GLY A 1 31 ? -2.973 14.433 1.124 1.00 0.00 32 GLY A N 9
ATOM 10122 C CA . GLY A 1 31 ? -3.075 12.950 1.015 1.00 0.00 32 GLY A CA 9
ATOM 10123 C C . GLY A 1 31 ? -1.826 12.401 0.323 1.00 0.00 32 GLY A C 9
ATOM 10124 O O . GLY A 1 31 ? -1.493 12.789 -0.779 1.00 0.00 32 GLY A O 9
ATOM 10128 N N . VAL A 1 32 ? -1.131 11.499 0.962 1.00 0.00 33 VAL A N 9
ATOM 10129 C CA . VAL A 1 32 ? 0.096 10.926 0.340 1.00 0.00 33 VAL A CA 9
ATOM 10130 C C . VAL A 1 32 ? 0.251 9.466 0.770 1.00 0.00 33 VAL A C 9
ATOM 10131 O O . VAL A 1 32 ? 0.638 9.175 1.885 1.00 0.00 33 VAL A O 9
ATOM 10144 N N . VAL A 1 33 ? -0.047 8.545 -0.105 1.00 0.00 34 VAL A N 9
ATOM 10145 C CA . VAL A 1 33 ? 0.083 7.105 0.255 1.00 0.00 34 VAL A CA 9
ATOM 10146 C C . VAL A 1 33 ? 1.467 6.600 -0.158 1.00 0.00 34 VAL A C 9
ATOM 10147 O O . VAL A 1 33 ? 2.062 7.088 -1.097 1.00 0.00 34 VAL A O 9
ATOM 10160 N N . ARG A 1 34 ? 1.984 5.624 0.538 1.00 0.00 35 ARG A N 9
ATOM 10161 C CA . ARG A 1 34 ? 3.329 5.088 0.184 1.00 0.00 35 ARG A CA 9
ATOM 10162 C C . ARG A 1 34 ? 3.219 3.592 -0.118 1.00 0.00 35 ARG A C 9
ATOM 10163 O O . ARG A 1 34 ? 2.949 2.791 0.755 1.00 0.00 35 ARG A O 9
ATOM 10184 N N . ILE A 1 35 ? 3.426 3.209 -1.348 1.00 0.00 36 ILE A N 9
ATOM 10185 C CA . ILE A 1 35 ? 3.332 1.765 -1.704 1.00 0.00 36 ILE A CA 9
ATOM 10186 C C . ILE A 1 35 ? 4.647 1.312 -2.342 1.00 0.00 36 ILE A C 9
ATOM 10187 O O . ILE A 1 35 ? 5.015 1.754 -3.412 1.00 0.00 36 ILE A O 9
ATOM 10203 N N . GLN A 1 36 ? 5.359 0.431 -1.693 1.00 0.00 37 GLN A N 9
ATOM 10204 C CA . GLN A 1 36 ? 6.649 -0.050 -2.263 1.00 0.00 37 GLN A CA 9
ATOM 10205 C C . GLN A 1 36 ? 6.911 -1.482 -1.793 1.00 0.00 37 GLN A C 9
ATOM 10206 O O . GLN A 1 36 ? 6.017 -2.173 -1.346 1.00 0.00 37 GLN A O 9
ATOM 10220 N N . ARG A 1 37 ? 8.132 -1.934 -1.890 1.00 0.00 38 ARG A N 9
ATOM 10221 C CA . ARG A 1 37 ? 8.450 -3.322 -1.449 1.00 0.00 38 ARG A CA 9
ATOM 10222 C C . ARG A 1 37 ? 9.563 -3.281 -0.401 1.00 0.00 38 ARG A C 9
ATOM 10223 O O . ARG A 1 37 ? 10.511 -2.530 -0.517 1.00 0.00 38 ARG A O 9
ATOM 10244 N N . GLN A 1 38 ? 9.456 -4.083 0.623 1.00 0.00 39 GLN A N 9
ATOM 10245 C CA . GLN A 1 38 ? 10.509 -4.089 1.678 1.00 0.00 39 GLN A CA 9
ATOM 10246 C C . GLN A 1 38 ? 11.197 -5.455 1.704 1.00 0.00 39 GLN A C 9
ATOM 10247 O O . GLN A 1 38 ? 11.180 -6.150 2.700 1.00 0.00 39 GLN A O 9
ATOM 10261 N N . THR A 1 39 ? 11.801 -5.846 0.616 1.00 0.00 40 THR A N 9
ATOM 10262 C CA . THR A 1 39 ? 12.489 -7.168 0.579 1.00 0.00 40 THR A CA 9
ATOM 10263 C C . THR A 1 39 ? 13.588 -7.200 1.643 1.00 0.00 40 THR A C 9
ATOM 10264 O O . THR A 1 39 ? 14.261 -6.217 1.885 1.00 0.00 40 THR A O 9
ATOM 10275 N N . SER A 1 40 ? 13.776 -8.323 2.281 1.00 0.00 41 SER A N 9
ATOM 10276 C CA . SER A 1 40 ? 14.832 -8.417 3.329 1.00 0.00 41 SER A CA 9
ATOM 10277 C C . SER A 1 40 ? 15.921 -9.389 2.870 1.00 0.00 41 SER A C 9
ATOM 10278 O O . SER A 1 40 ? 17.008 -8.990 2.502 1.00 0.00 41 SER A O 9
ATOM 10286 N N . GLY A 1 41 ? 15.638 -10.663 2.888 1.00 0.00 42 GLY A N 9
ATOM 10287 C CA . GLY A 1 41 ? 16.657 -11.659 2.453 1.00 0.00 42 GLY A CA 9
ATOM 10288 C C . GLY A 1 41 ? 16.456 -12.966 3.222 1.00 0.00 42 GLY A C 9
ATOM 10289 O O . GLY A 1 41 ? 17.196 -13.281 4.133 1.00 0.00 42 GLY A O 9
ATOM 10293 N N . ARG A 1 42 ? 15.461 -13.729 2.862 1.00 0.00 43 ARG A N 9
ATOM 10294 C CA . ARG A 1 42 ? 15.214 -15.015 3.573 1.00 0.00 43 ARG A CA 9
ATOM 10295 C C . ARG A 1 42 ? 13.990 -15.706 2.968 1.00 0.00 43 ARG A C 9
ATOM 10296 O O . ARG A 1 42 ? 14.066 -16.822 2.494 1.00 0.00 43 ARG A O 9
ATOM 10317 N N . LYS A 1 43 ? 12.862 -15.050 2.980 1.00 0.00 44 LYS A N 9
ATOM 10318 C CA . LYS A 1 43 ? 11.634 -15.670 2.405 1.00 0.00 44 LYS A CA 9
ATOM 10319 C C . LYS A 1 43 ? 11.862 -15.972 0.923 1.00 0.00 44 LYS A C 9
ATOM 10320 O O . LYS A 1 43 ? 11.734 -17.097 0.482 1.00 0.00 44 LYS A O 9
ATOM 10339 N N . GLY A 1 44 ? 12.197 -14.976 0.149 1.00 0.00 45 GLY A N 9
ATOM 10340 C CA . GLY A 1 44 ? 12.432 -15.207 -1.304 1.00 0.00 45 GLY A CA 9
ATOM 10341 C C . GLY A 1 44 ? 11.454 -14.361 -2.122 1.00 0.00 45 GLY A C 9
ATOM 10342 O O . GLY A 1 44 ? 11.847 -13.594 -2.978 1.00 0.00 45 GLY A O 9
ATOM 10346 N N . LYS A 1 45 ? 10.182 -14.495 -1.865 1.00 0.00 46 LYS A N 9
ATOM 10347 C CA . LYS A 1 45 ? 9.180 -13.698 -2.627 1.00 0.00 46 LYS A CA 9
ATOM 10348 C C . LYS A 1 45 ? 9.296 -12.224 -2.238 1.00 0.00 46 LYS A C 9
ATOM 10349 O O . LYS A 1 45 ? 10.176 -11.835 -1.496 1.00 0.00 46 LYS A O 9
ATOM 10368 N N . GLY A 1 46 ? 8.414 -11.399 -2.731 1.00 0.00 47 GLY A N 9
ATOM 10369 C CA . GLY A 1 46 ? 8.473 -9.950 -2.388 1.00 0.00 47 GLY A CA 9
ATOM 10370 C C . GLY A 1 46 ? 7.306 -9.595 -1.465 1.00 0.00 47 GLY A C 9
ATOM 10371 O O . GLY A 1 46 ? 6.245 -10.183 -1.538 1.00 0.00 47 GLY A O 9
ATOM 10375 N N . VAL A 1 47 ? 7.493 -8.639 -0.597 1.00 0.00 48 VAL A N 9
ATOM 10376 C CA . VAL A 1 47 ? 6.392 -8.250 0.329 1.00 0.00 48 VAL A CA 9
ATOM 10377 C C . VAL A 1 47 ? 6.028 -6.782 0.100 1.00 0.00 48 VAL A C 9
ATOM 10378 O O . VAL A 1 47 ? 6.872 -5.963 -0.203 1.00 0.00 48 VAL A O 9
ATOM 10391 N N . CYS A 1 48 ? 4.776 -6.443 0.244 1.00 0.00 49 CYS A N 9
ATOM 10392 C CA . CYS A 1 48 ? 4.358 -5.029 0.034 1.00 0.00 49 CYS A CA 9
ATOM 10393 C C . CYS A 1 48 ? 3.935 -4.419 1.372 1.00 0.00 49 CYS A C 9
ATOM 10394 O O . CYS A 1 48 ? 3.289 -5.057 2.180 1.00 0.00 49 CYS A O 9
ATOM 10402 N N . LEU A 1 49 ? 4.294 -3.188 1.613 1.00 0.00 50 LEU A N 9
ATOM 10403 C CA . LEU A 1 49 ? 3.912 -2.539 2.898 1.00 0.00 50 LEU A CA 9
ATOM 10404 C C . LEU A 1 49 ? 3.285 -1.173 2.614 1.00 0.00 50 LEU A C 9
ATOM 10405 O O . LEU A 1 49 ? 3.906 -0.301 2.039 1.00 0.00 50 LEU A O 9
ATOM 10421 N N . ILE A 1 50 ? 2.058 -0.978 3.015 1.00 0.00 51 ILE A N 9
ATOM 10422 C CA . ILE A 1 50 ? 1.394 0.333 2.768 1.00 0.00 51 ILE A CA 9
ATOM 10423 C C . ILE A 1 50 ? 1.418 1.164 4.052 1.00 0.00 51 ILE A C 9
ATOM 10424 O O . ILE A 1 50 ? 0.960 0.732 5.092 1.00 0.00 51 ILE A O 9
ATOM 10440 N N . THR A 1 51 ? 1.948 2.354 3.990 1.00 0.00 52 THR A N 9
ATOM 10441 C CA . THR A 1 51 ? 2.001 3.211 5.207 1.00 0.00 52 THR A CA 9
ATOM 10442 C C . THR A 1 51 ? 2.178 4.674 4.794 1.00 0.00 52 THR A C 9
ATOM 10443 O O . THR A 1 51 ? 2.615 4.972 3.701 1.00 0.00 52 THR A O 9
ATOM 10454 N N . GLY A 1 52 ? 1.842 5.589 5.661 1.00 0.00 53 GLY A N 9
ATOM 10455 C CA . GLY A 1 52 ? 1.991 7.032 5.317 1.00 0.00 53 GLY A CA 9
ATOM 10456 C C . GLY A 1 52 ? 0.614 7.637 5.040 1.00 0.00 53 GLY A C 9
ATOM 10457 O O . GLY A 1 52 ? 0.389 8.813 5.249 1.00 0.00 53 GLY A O 9
ATOM 10461 N N . VAL A 1 53 ? -0.310 6.845 4.570 1.00 0.00 54 VAL A N 9
ATOM 10462 C CA . VAL A 1 53 ? -1.671 7.377 4.280 1.00 0.00 54 VAL A CA 9
ATOM 10463 C C . VAL A 1 53 ? -2.133 8.255 5.445 1.00 0.00 54 VAL A C 9
ATOM 10464 O O . VAL A 1 53 ? -2.279 7.796 6.560 1.00 0.00 54 VAL A O 9
ATOM 10477 N N . ASP A 1 54 ? -2.363 9.515 5.196 1.00 0.00 55 ASP A N 9
ATOM 10478 C CA . ASP A 1 54 ? -2.815 10.420 6.290 1.00 0.00 55 ASP A CA 9
ATOM 10479 C C . ASP A 1 54 ? -4.259 10.853 6.031 1.00 0.00 55 ASP A C 9
ATOM 10480 O O . ASP A 1 54 ? -4.525 11.985 5.679 1.00 0.00 55 ASP A O 9
ATOM 10489 N N . LEU A 1 55 ? -5.196 9.960 6.203 1.00 0.00 56 LEU A N 9
ATOM 10490 C CA . LEU A 1 55 ? -6.622 10.322 5.968 1.00 0.00 56 LEU A CA 9
ATOM 10491 C C . LEU A 1 55 ? -7.446 9.979 7.210 1.00 0.00 56 LEU A C 9
ATOM 10492 O O . LEU A 1 55 ? -6.911 9.653 8.251 1.00 0.00 56 LEU A O 9
ATOM 10508 N N . ASP A 1 56 ? -8.745 10.050 7.110 1.00 0.00 57 ASP A N 9
ATOM 10509 C CA . ASP A 1 56 ? -9.601 9.728 8.287 1.00 0.00 57 ASP A CA 9
ATOM 10510 C C . ASP A 1 56 ? -9.271 8.320 8.788 1.00 0.00 57 ASP A C 9
ATOM 10511 O O . ASP A 1 56 ? -8.916 7.446 8.023 1.00 0.00 57 ASP A O 9
ATOM 10520 N N . ASP A 1 57 ? -9.383 8.095 10.069 1.00 0.00 58 ASP A N 9
ATOM 10521 C CA . ASP A 1 57 ? -9.076 6.745 10.618 1.00 0.00 58 ASP A CA 9
ATOM 10522 C C . ASP A 1 57 ? -10.020 5.714 9.997 1.00 0.00 58 ASP A C 9
ATOM 10523 O O . ASP A 1 57 ? -9.655 4.575 9.779 1.00 0.00 58 ASP A O 9
ATOM 10532 N N . ALA A 1 58 ? -11.232 6.103 9.709 1.00 0.00 59 ALA A N 9
ATOM 10533 C CA . ALA A 1 58 ? -12.198 5.144 9.102 1.00 0.00 59 ALA A CA 9
ATOM 10534 C C . ALA A 1 58 ? -11.877 4.972 7.616 1.00 0.00 59 ALA A C 9
ATOM 10535 O O . ALA A 1 58 ? -12.124 3.935 7.034 1.00 0.00 59 ALA A O 9
ATOM 10542 N N . GLU A 1 59 ? -11.326 5.981 6.999 1.00 0.00 60 GLU A N 9
ATOM 10543 C CA . GLU A 1 59 ? -10.989 5.876 5.551 1.00 0.00 60 GLU A CA 9
ATOM 10544 C C . GLU A 1 59 ? -9.833 4.890 5.367 1.00 0.00 60 GLU A C 9
ATOM 10545 O O . GLU A 1 59 ? -9.726 4.226 4.355 1.00 0.00 60 GLU A O 9
ATOM 10557 N N . LEU A 1 60 ? -8.966 4.790 6.338 1.00 0.00 61 LEU A N 9
ATOM 10558 C CA . LEU A 1 60 ? -7.819 3.847 6.218 1.00 0.00 61 LEU A CA 9
ATOM 10559 C C . LEU A 1 60 ? -8.340 2.409 6.201 1.00 0.00 61 LEU A C 9
ATOM 10560 O O . LEU A 1 60 ? -8.108 1.666 5.268 1.00 0.00 61 LEU A O 9
ATOM 10576 N N . THR A 1 61 ? -9.043 2.009 7.225 1.00 0.00 62 THR A N 9
ATOM 10577 C CA . THR A 1 61 ? -9.578 0.619 7.264 1.00 0.00 62 THR A CA 9
ATOM 10578 C C . THR A 1 61 ? -10.460 0.380 6.037 1.00 0.00 62 THR A C 9
ATOM 10579 O O . THR A 1 61 ? -10.723 -0.744 5.659 1.00 0.00 62 THR A O 9
ATOM 10590 N N . LYS A 1 62 ? -10.919 1.430 5.413 1.00 0.00 63 LYS A N 9
ATOM 10591 C CA . LYS A 1 62 ? -11.784 1.263 4.212 1.00 0.00 63 LYS A CA 9
ATOM 10592 C C . LYS A 1 62 ? -10.920 0.885 3.007 1.00 0.00 63 LYS A C 9
ATOM 10593 O O . LYS A 1 62 ? -11.258 0.003 2.242 1.00 0.00 63 LYS A O 9
ATOM 10612 N N . LEU A 1 63 ? -9.808 1.544 2.830 1.00 0.00 64 LEU A N 9
ATOM 10613 C CA . LEU A 1 63 ? -8.926 1.220 1.674 1.00 0.00 64 LEU A CA 9
ATOM 10614 C C . LEU A 1 63 ? -8.264 -0.140 1.902 1.00 0.00 64 LEU A C 9
ATOM 10615 O O . LEU A 1 63 ? -7.946 -0.851 0.970 1.00 0.00 64 LEU A O 9
ATOM 10631 N N . ALA A 1 64 ? -8.054 -0.508 3.137 1.00 0.00 65 ALA A N 9
ATOM 10632 C CA . ALA A 1 64 ? -7.413 -1.822 3.422 1.00 0.00 65 ALA A CA 9
ATOM 10633 C C . ALA A 1 64 ? -8.405 -2.947 3.120 1.00 0.00 65 ALA A C 9
ATOM 10634 O O . ALA A 1 64 ? -8.106 -3.873 2.392 1.00 0.00 65 ALA A O 9
ATOM 10641 N N . ALA A 1 65 ? -9.585 -2.874 3.672 1.00 0.00 66 ALA A N 9
ATOM 10642 C CA . ALA A 1 65 ? -10.596 -3.937 3.415 1.00 0.00 66 ALA A CA 9
ATOM 10643 C C . ALA A 1 65 ? -10.875 -4.026 1.913 1.00 0.00 66 ALA A C 9
ATOM 10644 O O . ALA A 1 65 ? -10.864 -5.093 1.332 1.00 0.00 66 ALA A O 9
ATOM 10651 N N . GLU A 1 66 ? -11.123 -2.913 1.278 1.00 0.00 67 GLU A N 9
ATOM 10652 C CA . GLU A 1 66 ? -11.399 -2.938 -0.185 1.00 0.00 67 GLU A CA 9
ATOM 10653 C C . GLU A 1 66 ? -10.258 -3.659 -0.903 1.00 0.00 67 GLU A C 9
ATOM 10654 O O . GLU A 1 66 ? -10.478 -4.505 -1.747 1.00 0.00 67 GLU A O 9
ATOM 10666 N N . LEU A 1 67 ? -9.038 -3.333 -0.572 1.00 0.00 68 LEU A N 9
ATOM 10667 C CA . LEU A 1 67 ? -7.883 -4.003 -1.233 1.00 0.00 68 LEU A CA 9
ATOM 10668 C C . LEU A 1 67 ? -7.960 -5.509 -0.977 1.00 0.00 68 LEU A C 9
ATOM 10669 O O . LEU A 1 67 ? -7.630 -6.312 -1.827 1.00 0.00 68 LEU A O 9
ATOM 10685 N N . LYS A 1 68 ? -8.397 -5.897 0.190 1.00 0.00 69 LYS A N 9
ATOM 10686 C CA . LYS A 1 68 ? -8.501 -7.350 0.504 1.00 0.00 69 LYS A CA 9
ATOM 10687 C C . LYS A 1 68 ? -9.485 -8.007 -0.465 1.00 0.00 69 LYS A C 9
ATOM 10688 O O . LYS A 1 68 ? -9.286 -9.121 -0.908 1.00 0.00 69 LYS A O 9
ATOM 10707 N N . LYS A 1 69 ? -10.545 -7.324 -0.802 1.00 0.00 70 LYS A N 9
ATOM 10708 C CA . LYS A 1 69 ? -11.538 -7.907 -1.748 1.00 0.00 70 LYS A CA 9
ATOM 10709 C C . LYS A 1 69 ? -10.832 -8.250 -3.060 1.00 0.00 70 LYS A C 9
ATOM 10710 O O . LYS A 1 69 ? -11.256 -9.115 -3.800 1.00 0.00 70 LYS A O 9
ATOM 10729 N N . LYS A 1 70 ? -9.754 -7.573 -3.349 1.00 0.00 71 LYS A N 9
ATOM 10730 C CA . LYS A 1 70 ? -9.009 -7.848 -4.609 1.00 0.00 71 LYS A CA 9
ATOM 10731 C C . LYS A 1 70 ? -7.567 -8.233 -4.268 1.00 0.00 71 LYS A C 9
ATOM 10732 O O . LYS A 1 70 ? -6.626 -7.692 -4.814 1.00 0.00 71 LYS A O 9
ATOM 10751 N N . CYS A 1 71 ? -7.384 -9.160 -3.367 1.00 0.00 72 CYS A N 9
ATOM 10752 C CA . CYS A 1 71 ? -6.000 -9.569 -2.994 1.00 0.00 72 CYS A CA 9
ATOM 10753 C C . CYS A 1 71 ? -5.905 -11.095 -2.961 1.00 0.00 72 CYS A C 9
ATOM 10754 O O . CYS A 1 71 ? -5.174 -11.697 -3.723 1.00 0.00 72 CYS A O 9
ATOM 10762 N N . GLY A 1 72 ? -6.633 -11.726 -2.081 1.00 0.00 73 GLY A N 9
ATOM 10763 C CA . GLY A 1 72 ? -6.580 -13.213 -1.994 1.00 0.00 73 GLY A CA 9
ATOM 10764 C C . GLY A 1 72 ? -6.115 -13.625 -0.596 1.00 0.00 73 GLY A C 9
ATOM 10765 O O . GLY A 1 72 ? -5.820 -14.776 -0.343 1.00 0.00 73 GLY A O 9
ATOM 10769 N N . CYS A 1 73 ? -6.049 -12.691 0.315 1.00 0.00 74 CYS A N 9
ATOM 10770 C CA . CYS A 1 73 ? -5.602 -13.024 1.698 1.00 0.00 74 CYS A CA 9
ATOM 10771 C C . CYS A 1 73 ? -5.337 -11.726 2.468 1.00 0.00 74 CYS A C 9
ATOM 10772 O O . CYS A 1 73 ? -4.613 -10.861 2.017 1.00 0.00 74 CYS A O 9
ATOM 10780 N N . GLY A 1 74 ? -5.919 -11.586 3.628 1.00 0.00 75 GLY A N 9
ATOM 10781 C CA . GLY A 1 74 ? -5.701 -10.347 4.427 1.00 0.00 75 GLY A CA 9
ATOM 10782 C C . GLY A 1 74 ? -4.564 -10.572 5.425 1.00 0.00 75 GLY A C 9
ATOM 10783 O O . GLY A 1 74 ? -4.744 -11.183 6.459 1.00 0.00 75 GLY A O 9
ATOM 10787 N N . GLY A 1 75 ? -3.393 -10.078 5.126 1.00 0.00 76 GLY A N 9
ATOM 10788 C CA . GLY A 1 75 ? -2.247 -10.261 6.061 1.00 0.00 76 GLY A CA 9
ATOM 10789 C C . GLY A 1 75 ? -2.509 -9.478 7.348 1.00 0.00 76 GLY A C 9
ATOM 10790 O O . GLY A 1 75 ? -3.358 -9.833 8.141 1.00 0.00 76 GLY A O 9
ATOM 10794 N N . ALA A 1 76 ? -1.789 -8.411 7.561 1.00 0.00 77 ALA A N 9
ATOM 10795 C CA . ALA A 1 76 ? -1.999 -7.605 8.796 1.00 0.00 77 ALA A CA 9
ATOM 10796 C C . ALA A 1 76 ? -2.599 -6.249 8.419 1.00 0.00 77 ALA A C 9
ATOM 10797 O O . ALA A 1 76 ? -2.028 -5.500 7.652 1.00 0.00 77 ALA A O 9
ATOM 10804 N N . VAL A 1 77 ? -3.747 -5.928 8.948 1.00 0.00 78 VAL A N 9
ATOM 10805 C CA . VAL A 1 77 ? -4.378 -4.621 8.613 1.00 0.00 78 VAL A CA 9
ATOM 10806 C C . VAL A 1 77 ? -4.481 -3.757 9.872 1.00 0.00 78 VAL A C 9
ATOM 10807 O O . VAL A 1 77 ? -5.534 -3.634 10.466 1.00 0.00 78 VAL A O 9
ATOM 10820 N N . LYS A 1 78 ? -3.399 -3.152 10.280 1.00 0.00 79 LYS A N 9
ATOM 10821 C CA . LYS A 1 78 ? -3.443 -2.291 11.495 1.00 0.00 79 LYS A CA 9
ATOM 10822 C C . LYS A 1 78 ? -3.829 -0.867 11.089 1.00 0.00 79 LYS A C 9
ATOM 10823 O O . LYS A 1 78 ? -3.469 -0.396 10.028 1.00 0.00 79 LYS A O 9
ATOM 10842 N N . ASP A 1 79 ? -4.558 -0.177 11.922 1.00 0.00 80 ASP A N 9
ATOM 10843 C CA . ASP A 1 79 ? -4.964 1.214 11.577 1.00 0.00 80 ASP A CA 9
ATOM 10844 C C . ASP A 1 79 ? -3.722 2.104 11.498 1.00 0.00 80 ASP A C 9
ATOM 10845 O O . ASP A 1 79 ? -3.292 2.673 12.481 1.00 0.00 80 ASP A O 9
ATOM 10854 N N . GLY A 1 80 ? -3.143 2.229 10.335 1.00 0.00 81 GLY A N 9
ATOM 10855 C CA . GLY A 1 80 ? -1.930 3.084 10.196 1.00 0.00 81 GLY A CA 9
ATOM 10856 C C . GLY A 1 80 ? -0.824 2.297 9.491 1.00 0.00 81 GLY A C 9
ATOM 10857 O O . GLY A 1 80 ? 0.063 2.863 8.884 1.00 0.00 81 GLY A O 9
ATOM 10861 N N . VAL A 1 81 ? -0.867 0.994 9.565 1.00 0.00 82 VAL A N 9
ATOM 10862 C CA . VAL A 1 81 ? 0.185 0.176 8.897 1.00 0.00 82 VAL A CA 9
ATOM 10863 C C . VAL A 1 81 ? -0.458 -1.042 8.232 1.00 0.00 82 VAL A C 9
ATOM 10864 O O . VAL A 1 81 ? -1.327 -1.680 8.791 1.00 0.00 82 VAL A O 9
ATOM 10877 N N . ILE A 1 82 ? -0.036 -1.368 7.042 1.00 0.00 83 ILE A N 9
ATOM 10878 C CA . ILE A 1 82 ? -0.622 -2.544 6.341 1.00 0.00 83 ILE A CA 9
ATOM 10879 C C . ILE A 1 82 ? 0.502 -3.420 5.783 1.00 0.00 83 ILE A C 9
ATOM 10880 O O . ILE A 1 82 ? 1.451 -2.934 5.201 1.00 0.00 83 ILE A O 9
ATOM 10896 N N . GLU A 1 83 ? 0.400 -4.710 5.955 1.00 0.00 84 GLU A N 9
ATOM 10897 C CA . GLU A 1 83 ? 1.460 -5.617 5.433 1.00 0.00 84 GLU A CA 9
ATOM 10898 C C . GLU A 1 83 ? 0.805 -6.772 4.674 1.00 0.00 84 GLU A C 9
ATOM 10899 O O . GLU A 1 83 ? 0.076 -7.564 5.239 1.00 0.00 84 GLU A O 9
ATOM 10911 N N . ILE A 1 84 ? 1.053 -6.873 3.397 1.00 0.00 85 ILE A N 9
ATOM 10912 C CA . ILE A 1 84 ? 0.438 -7.975 2.606 1.00 0.00 85 ILE A CA 9
ATOM 10913 C C . ILE A 1 84 ? 1.382 -8.383 1.473 1.00 0.00 85 ILE A C 9
ATOM 10914 O O . ILE A 1 84 ? 2.095 -7.569 0.922 1.00 0.00 85 ILE A O 9
ATOM 10930 N N . GLN A 1 85 ? 1.390 -9.640 1.119 1.00 0.00 86 GLN A N 9
ATOM 10931 C CA . GLN A 1 85 ? 2.285 -10.099 0.020 1.00 0.00 86 GLN A CA 9
ATOM 10932 C C . GLN A 1 85 ? 1.737 -9.603 -1.319 1.00 0.00 86 GLN A C 9
ATOM 10933 O O . GLN A 1 85 ? 0.542 -9.580 -1.541 1.00 0.00 86 GLN A O 9
ATOM 10947 N N . GLY A 1 86 ? 2.598 -9.204 -2.214 1.00 0.00 87 GLY A N 9
ATOM 10948 C CA . GLY A 1 86 ? 2.122 -8.710 -3.537 1.00 0.00 87 GLY A CA 9
ATOM 10949 C C . GLY A 1 86 ? 3.276 -8.027 -4.273 1.00 0.00 87 GLY A C 9
ATOM 10950 O O . GLY A 1 86 ? 3.868 -7.087 -3.782 1.00 0.00 87 GLY A O 9
ATOM 10954 N N . ASP A 1 87 ? 3.600 -8.494 -5.448 1.00 0.00 88 ASP A N 9
ATOM 10955 C CA . ASP A 1 87 ? 4.716 -7.872 -6.214 1.00 0.00 88 ASP A CA 9
ATOM 10956 C C . ASP A 1 87 ? 4.147 -7.063 -7.381 1.00 0.00 88 ASP A C 9
ATOM 10957 O O . ASP A 1 87 ? 4.550 -7.224 -8.515 1.00 0.00 88 ASP A O 9
ATOM 10966 N N . LYS A 1 88 ? 3.212 -6.194 -7.112 1.00 0.00 89 LYS A N 9
ATOM 10967 C CA . LYS A 1 88 ? 2.620 -5.376 -8.208 1.00 0.00 89 LYS A CA 9
ATOM 10968 C C . LYS A 1 88 ? 2.588 -3.906 -7.787 1.00 0.00 89 LYS A C 9
ATOM 10969 O O . LYS A 1 88 ? 1.560 -3.259 -7.829 1.00 0.00 89 LYS A O 9
ATOM 10988 N N . ARG A 1 89 ? 3.708 -3.372 -7.381 1.00 0.00 90 ARG A N 9
ATOM 10989 C CA . ARG A 1 89 ? 3.744 -1.944 -6.959 1.00 0.00 90 ARG A CA 9
ATOM 10990 C C . ARG A 1 89 ? 3.153 -1.072 -8.069 1.00 0.00 90 ARG A C 9
ATOM 10991 O O . ARG A 1 89 ? 2.621 -0.008 -7.819 1.00 0.00 90 ARG A O 9
ATOM 11012 N N . ASP A 1 90 ? 3.240 -1.515 -9.293 1.00 0.00 91 ASP A N 9
ATOM 11013 C CA . ASP A 1 90 ? 2.683 -0.713 -10.418 1.00 0.00 91 ASP A CA 9
ATOM 11014 C C . ASP A 1 90 ? 1.162 -0.625 -10.275 1.00 0.00 91 ASP A C 9
ATOM 11015 O O . ASP A 1 90 ? 0.589 0.446 -10.279 1.00 0.00 91 ASP A O 9
ATOM 11024 N N . LEU A 1 91 ? 0.504 -1.745 -10.148 1.00 0.00 92 LEU A N 9
ATOM 11025 C CA . LEU A 1 91 ? -0.979 -1.726 -10.004 1.00 0.00 92 LEU A CA 9
ATOM 11026 C C . LEU A 1 91 ? -1.360 -0.903 -8.772 1.00 0.00 92 LEU A C 9
ATOM 11027 O O . LEU A 1 91 ? -2.220 -0.046 -8.828 1.00 0.00 92 LEU A O 9
ATOM 11043 N N . LEU A 1 92 ? -0.728 -1.156 -7.659 1.00 0.00 93 LEU A N 9
ATOM 11044 C CA . LEU A 1 92 ? -1.055 -0.388 -6.425 1.00 0.00 93 LEU A CA 9
ATOM 11045 C C . LEU A 1 92 ? -0.941 1.111 -6.713 1.00 0.00 93 LEU A C 9
ATOM 11046 O O . LEU A 1 92 ? -1.731 1.905 -6.243 1.00 0.00 93 LEU A O 9
ATOM 11062 N N . LYS A 1 93 ? 0.038 1.504 -7.481 1.00 0.00 94 LYS A N 9
ATOM 11063 C CA . LYS A 1 93 ? 0.201 2.951 -7.798 1.00 0.00 94 LYS A CA 9
ATOM 11064 C C . LYS A 1 93 ? -0.957 3.413 -8.685 1.00 0.00 94 LYS A C 9
ATOM 11065 O O . LYS A 1 93 ? -1.379 4.551 -8.629 1.00 0.00 94 LYS A O 9
ATOM 11084 N N . SER A 1 94 ? -1.475 2.539 -9.503 1.00 0.00 95 SER A N 9
ATOM 11085 C CA . SER A 1 94 ? -2.605 2.928 -10.393 1.00 0.00 95 SER A CA 9
ATOM 11086 C C . SER A 1 94 ? -3.850 3.204 -9.546 1.00 0.00 95 SER A C 9
ATOM 11087 O O . SER A 1 94 ? -4.349 4.311 -9.501 1.00 0.00 95 SER A O 9
ATOM 11095 N N . LEU A 1 95 ? -4.356 2.205 -8.876 1.00 0.00 96 LEU A N 9
ATOM 11096 C CA . LEU A 1 95 ? -5.568 2.411 -8.034 1.00 0.00 96 LEU A CA 9
ATOM 11097 C C . LEU A 1 95 ? -5.355 3.619 -7.119 1.00 0.00 96 LEU A C 9
ATOM 11098 O O . LEU A 1 95 ? -6.259 4.394 -6.877 1.00 0.00 96 LEU A O 9
ATOM 11114 N N . LEU A 1 96 ? -4.166 3.786 -6.608 1.00 0.00 97 LEU A N 9
ATOM 11115 C CA . LEU A 1 96 ? -3.897 4.944 -5.710 1.00 0.00 97 LEU A CA 9
ATOM 11116 C C . LEU A 1 96 ? -4.174 6.247 -6.461 1.00 0.00 97 LEU A C 9
ATOM 11117 O O . LEU A 1 96 ? -4.799 7.152 -5.944 1.00 0.00 97 LEU A O 9
ATOM 11133 N N . GLU A 1 97 ? -3.713 6.351 -7.677 1.00 0.00 98 GLU A N 9
ATOM 11134 C CA . GLU A 1 97 ? -3.949 7.597 -8.460 1.00 0.00 98 GLU A CA 9
ATOM 11135 C C . GLU A 1 97 ? -5.433 7.698 -8.822 1.00 0.00 98 GLU A C 9
ATOM 11136 O O . GLU A 1 97 ? -5.923 8.750 -9.182 1.00 0.00 98 GLU A O 9
ATOM 11148 N N . ALA A 1 98 ? -6.152 6.613 -8.729 1.00 0.00 99 ALA A N 9
ATOM 11149 C CA . ALA A 1 98 ? -7.602 6.650 -9.068 1.00 0.00 99 ALA A CA 9
ATOM 11150 C C . ALA A 1 98 ? -8.347 7.490 -8.029 1.00 0.00 99 ALA A C 9
ATOM 11151 O O . ALA A 1 98 ? -9.375 8.075 -8.310 1.00 0.00 99 ALA A O 9
ATOM 11158 N N . LYS A 1 99 ? -7.837 7.556 -6.829 1.00 0.00 100 LYS A N 9
ATOM 11159 C CA . LYS A 1 99 ? -8.517 8.359 -5.774 1.00 0.00 100 LYS A CA 9
ATOM 11160 C C . LYS A 1 99 ? -8.074 9.820 -5.881 1.00 0.00 100 LYS A C 9
ATOM 11161 O O . LYS A 1 99 ? -8.696 10.709 -5.335 1.00 0.00 100 LYS A O 9
ATOM 11180 N N . GLY A 1 100 ? -7.002 10.075 -6.580 1.00 0.00 101 GLY A N 9
ATOM 11181 C CA . GLY A 1 100 ? -6.520 11.478 -6.721 1.00 0.00 101 GLY A CA 9
ATOM 11182 C C . GLY A 1 100 ? -5.570 11.811 -5.569 1.00 0.00 101 GLY A C 9
ATOM 11183 O O . GLY A 1 100 ? -5.389 12.958 -5.213 1.00 0.00 101 GLY A O 9
ATOM 11187 N N . MET A 1 101 ? -4.962 10.816 -4.983 1.00 0.00 102 MET A N 9
ATOM 11188 C CA . MET A 1 101 ? -4.024 11.077 -3.854 1.00 0.00 102 MET A CA 9
ATOM 11189 C C . MET A 1 101 ? -2.587 11.091 -4.378 1.00 0.00 102 MET A C 9
ATOM 11190 O O . MET A 1 101 ? -2.327 10.752 -5.516 1.00 0.00 102 MET A O 9
ATOM 11204 N N . LYS A 1 102 ? -1.650 11.480 -3.557 1.00 0.00 103 LYS A N 9
ATOM 11205 C CA . LYS A 1 102 ? -0.231 11.515 -4.009 1.00 0.00 103 LYS A CA 9
ATOM 11206 C C . LYS A 1 102 ? 0.392 10.127 -3.843 1.00 0.00 103 LYS A C 9
ATOM 11207 O O . LYS A 1 102 ? -0.150 9.269 -3.175 1.00 0.00 103 LYS A O 9
ATOM 11226 N N . VAL A 1 103 ? 1.527 9.900 -4.446 1.00 0.00 104 VAL A N 9
ATOM 11227 C CA . VAL A 1 103 ? 2.183 8.568 -4.323 1.00 0.00 104 VAL A CA 9
ATOM 11228 C C . VAL A 1 103 ? 3.702 8.741 -4.371 1.00 0.00 104 VAL A C 9
ATOM 11229 O O . VAL A 1 103 ? 4.243 9.302 -5.303 1.00 0.00 104 VAL A O 9
ATOM 11242 N N . LYS A 1 104 ? 4.395 8.264 -3.373 1.00 0.00 105 LYS A N 9
ATOM 11243 C CA . LYS A 1 104 ? 5.879 8.402 -3.364 1.00 0.00 105 LYS A CA 9
ATOM 11244 C C . LYS A 1 104 ? 6.520 7.031 -3.589 1.00 0.00 105 LYS A C 9
ATOM 11245 O O . LYS A 1 104 ? 6.971 6.387 -2.663 1.00 0.00 105 LYS A O 9
ATOM 11264 N N . LEU A 1 105 ? 6.563 6.580 -4.813 1.00 0.00 106 LEU A N 9
ATOM 11265 C CA . LEU A 1 105 ? 7.175 5.252 -5.096 1.00 0.00 106 LEU A CA 9
ATOM 11266 C C . LEU A 1 105 ? 8.510 5.137 -4.356 1.00 0.00 106 LEU A C 9
ATOM 11267 O O . LEU A 1 105 ? 9.497 5.732 -4.741 1.00 0.00 106 LEU A O 9
ATOM 11283 N N . ALA A 1 106 ? 8.548 4.376 -3.297 1.00 0.00 107 ALA A N 9
ATOM 11284 C CA . ALA A 1 106 ? 9.819 4.224 -2.534 1.00 0.00 107 ALA A CA 9
ATOM 11285 C C . ALA A 1 106 ? 10.462 2.878 -2.877 1.00 0.00 107 ALA A C 9
ATOM 11286 O O . ALA A 1 106 ? 9.825 1.995 -3.415 1.00 0.00 107 ALA A O 9
ATOM 11293 N N . GLY A 1 107 ? 11.719 2.715 -2.568 1.00 0.00 108 GLY A N 9
ATOM 11294 C CA . GLY A 1 107 ? 12.401 1.426 -2.877 1.00 0.00 108 GLY A CA 9
ATOM 11295 C C . GLY A 1 107 ? 13.847 1.481 -2.382 1.00 0.00 108 GLY A C 9
ATOM 11296 O O . GLY A 1 107 ? 14.158 2.151 -1.417 1.00 0.00 108 GLY A O 9
ATOM 11300 N N . GLY A 1 108 ? 14.734 0.781 -3.034 1.00 0.00 109 GLY A N 9
ATOM 11301 C CA . GLY A 1 108 ? 16.160 0.793 -2.600 1.00 0.00 109 GLY A CA 9
ATOM 11302 C C . GLY A 1 108 ? 16.727 2.206 -2.750 1.00 0.00 109 GLY A C 9
ATOM 11303 O O . GLY A 1 108 ? 16.035 3.186 -2.563 1.00 0.00 109 GLY A O 9
ATOM 11307 N N . LEU A 1 109 ? 17.984 2.318 -3.085 1.00 0.00 110 LEU A N 9
ATOM 11308 C CA . LEU A 1 109 ? 18.594 3.667 -3.246 1.00 0.00 110 LEU A CA 9
ATOM 11309 C C . LEU A 1 109 ? 19.283 3.756 -4.610 1.00 0.00 110 LEU A C 9
ATOM 11310 O O . LEU A 1 109 ? 18.883 4.516 -5.469 1.00 0.00 110 LEU A O 9
ATOM 11326 N N . GLU A 1 110 ? 20.315 2.985 -4.815 1.00 0.00 111 GLU A N 9
ATOM 11327 C CA . GLU A 1 110 ? 21.028 3.027 -6.123 1.00 0.00 111 GLU A CA 9
ATOM 11328 C C . GLU A 1 110 ? 20.386 2.025 -7.085 1.00 0.00 111 GLU A C 9
ATOM 11329 O O . GLU A 1 110 ? 20.111 2.408 -8.210 1.00 0.00 111 GLU A O 9
ATOM 11341 N N . LYS A 1 28 ? -0.674 20.321 8.219 1.00 0.00 29 LYS A N 10
ATOM 11342 C CA . LYS A 1 28 ? -0.258 18.943 8.605 1.00 0.00 29 LYS A CA 10
ATOM 11343 C C . LYS A 1 28 ? -0.921 17.929 7.671 1.00 0.00 29 LYS A C 10
ATOM 11344 O O . LYS A 1 28 ? -0.301 17.406 6.766 1.00 0.00 29 LYS A O 10
ATOM 11362 N N . GLY A 1 29 ? -2.178 17.646 7.882 1.00 0.00 30 GLY A N 10
ATOM 11363 C CA . GLY A 1 29 ? -2.879 16.666 7.005 1.00 0.00 30 GLY A CA 10
ATOM 11364 C C . GLY A 1 29 ? -3.848 15.832 7.843 1.00 0.00 30 GLY A C 10
ATOM 11365 O O . GLY A 1 29 ? -3.771 15.805 9.056 1.00 0.00 30 GLY A O 10
ATOM 11369 N N . ASP A 1 30 ? -4.761 15.149 7.208 1.00 0.00 31 ASP A N 10
ATOM 11370 C CA . ASP A 1 30 ? -5.734 14.317 7.970 1.00 0.00 31 ASP A CA 10
ATOM 11371 C C . ASP A 1 30 ? -5.884 12.955 7.288 1.00 0.00 31 ASP A C 10
ATOM 11372 O O . ASP A 1 30 ? -6.978 12.511 7.001 1.00 0.00 31 ASP A O 10
ATOM 11381 N N . GLY A 1 31 ? -4.793 12.289 7.026 1.00 0.00 32 GLY A N 10
ATOM 11382 C CA . GLY A 1 31 ? -4.874 10.957 6.363 1.00 0.00 32 GLY A CA 10
ATOM 11383 C C . GLY A 1 31 ? -3.622 10.732 5.512 1.00 0.00 32 GLY A C 10
ATOM 11384 O O . GLY A 1 31 ? -3.228 11.578 4.735 1.00 0.00 32 GLY A O 10
ATOM 11388 N N . VAL A 1 32 ? -2.993 9.597 5.654 1.00 0.00 33 VAL A N 10
ATOM 11389 C CA . VAL A 1 32 ? -1.768 9.320 4.853 1.00 0.00 33 VAL A CA 10
ATOM 11390 C C . VAL A 1 32 ? -1.515 7.811 4.814 1.00 0.00 33 VAL A C 10
ATOM 11391 O O . VAL A 1 32 ? -1.534 7.142 5.828 1.00 0.00 33 VAL A O 10
ATOM 11404 N N . VAL A 1 33 ? -1.279 7.270 3.650 1.00 0.00 34 VAL A N 10
ATOM 11405 C CA . VAL A 1 33 ? -1.025 5.805 3.547 1.00 0.00 34 VAL A CA 10
ATOM 11406 C C . VAL A 1 33 ? 0.465 5.562 3.301 1.00 0.00 34 VAL A C 10
ATOM 11407 O O . VAL A 1 33 ? 1.160 6.399 2.760 1.00 0.00 34 VAL A O 10
ATOM 11420 N N . ARG A 1 34 ? 0.963 4.421 3.694 1.00 0.00 35 ARG A N 10
ATOM 11421 C CA . ARG A 1 34 ? 2.408 4.126 3.483 1.00 0.00 35 ARG A CA 10
ATOM 11422 C C . ARG A 1 34 ? 2.558 2.758 2.816 1.00 0.00 35 ARG A C 10
ATOM 11423 O O . ARG A 1 34 ? 2.470 1.730 3.458 1.00 0.00 35 ARG A O 10
ATOM 11444 N N . ILE A 1 35 ? 2.786 2.736 1.531 1.00 0.00 36 ILE A N 10
ATOM 11445 C CA . ILE A 1 35 ? 2.943 1.433 0.824 1.00 0.00 36 ILE A CA 10
ATOM 11446 C C . ILE A 1 35 ? 4.427 1.178 0.552 1.00 0.00 36 ILE A C 10
ATOM 11447 O O . ILE A 1 35 ? 5.110 1.994 -0.035 1.00 0.00 36 ILE A O 10
ATOM 11463 N N . GLN A 1 36 ? 4.932 0.051 0.974 1.00 0.00 37 GLN A N 10
ATOM 11464 C CA . GLN A 1 36 ? 6.372 -0.254 0.739 1.00 0.00 37 GLN A CA 10
ATOM 11465 C C . GLN A 1 36 ? 6.495 -1.565 -0.039 1.00 0.00 37 GLN A C 10
ATOM 11466 O O . GLN A 1 36 ? 5.531 -2.072 -0.578 1.00 0.00 37 GLN A O 10
ATOM 11480 N N . ARG A 1 37 ? 7.675 -2.119 -0.104 1.00 0.00 38 ARG A N 10
ATOM 11481 C CA . ARG A 1 37 ? 7.858 -3.397 -0.848 1.00 0.00 38 ARG A CA 10
ATOM 11482 C C . ARG A 1 37 ? 9.036 -4.170 -0.252 1.00 0.00 38 ARG A C 10
ATOM 11483 O O . ARG A 1 37 ? 10.097 -3.623 -0.021 1.00 0.00 38 ARG A O 10
ATOM 11504 N N . GLN A 1 38 ? 8.860 -5.438 -0.001 1.00 0.00 39 GLN A N 10
ATOM 11505 C CA . GLN A 1 38 ? 9.970 -6.245 0.579 1.00 0.00 39 GLN A CA 10
ATOM 11506 C C . GLN A 1 38 ? 10.354 -7.360 -0.396 1.00 0.00 39 GLN A C 10
ATOM 11507 O O . GLN A 1 38 ? 9.609 -8.296 -0.607 1.00 0.00 39 GLN A O 10
ATOM 11521 N N . THR A 1 39 ? 11.511 -7.268 -0.991 1.00 0.00 40 THR A N 10
ATOM 11522 C CA . THR A 1 39 ? 11.940 -8.323 -1.952 1.00 0.00 40 THR A CA 10
ATOM 11523 C C . THR A 1 39 ? 13.073 -9.145 -1.334 1.00 0.00 40 THR A C 10
ATOM 11524 O O . THR A 1 39 ? 13.660 -8.763 -0.341 1.00 0.00 40 THR A O 10
ATOM 11535 N N . SER A 1 40 ? 13.387 -10.270 -1.915 1.00 0.00 41 SER A N 10
ATOM 11536 C CA . SER A 1 40 ? 14.482 -11.116 -1.362 1.00 0.00 41 SER A CA 10
ATOM 11537 C C . SER A 1 40 ? 15.166 -11.873 -2.501 1.00 0.00 41 SER A C 10
ATOM 11538 O O . SER A 1 40 ? 15.808 -12.882 -2.291 1.00 0.00 41 SER A O 10
ATOM 11546 N N . GLY A 1 41 ? 15.035 -11.393 -3.708 1.00 0.00 42 GLY A N 10
ATOM 11547 C CA . GLY A 1 41 ? 15.678 -12.085 -4.860 1.00 0.00 42 GLY A CA 10
ATOM 11548 C C . GLY A 1 41 ? 15.357 -11.331 -6.152 1.00 0.00 42 GLY A C 10
ATOM 11549 O O . GLY A 1 41 ? 15.208 -10.126 -6.158 1.00 0.00 42 GLY A O 10
ATOM 11553 N N . ARG A 1 42 ? 15.249 -12.032 -7.248 1.00 0.00 43 ARG A N 10
ATOM 11554 C CA . ARG A 1 42 ? 14.938 -11.355 -8.538 1.00 0.00 43 ARG A CA 10
ATOM 11555 C C . ARG A 1 42 ? 14.177 -12.319 -9.449 1.00 0.00 43 ARG A C 10
ATOM 11556 O O . ARG A 1 42 ? 13.868 -13.432 -9.073 1.00 0.00 43 ARG A O 10
ATOM 11577 N N . LYS A 1 43 ? 13.871 -11.900 -10.647 1.00 0.00 44 LYS A N 10
ATOM 11578 C CA . LYS A 1 43 ? 13.129 -12.793 -11.581 1.00 0.00 44 LYS A CA 10
ATOM 11579 C C . LYS A 1 43 ? 11.757 -13.122 -10.989 1.00 0.00 44 LYS A C 10
ATOM 11580 O O . LYS A 1 43 ? 11.169 -14.142 -11.289 1.00 0.00 44 LYS A O 10
ATOM 11599 N N . GLY A 1 44 ? 11.243 -12.266 -10.149 1.00 0.00 45 GLY A N 10
ATOM 11600 C CA . GLY A 1 44 ? 9.910 -12.531 -9.538 1.00 0.00 45 GLY A CA 10
ATOM 11601 C C . GLY A 1 44 ? 9.999 -12.355 -8.021 1.00 0.00 45 GLY A C 10
ATOM 11602 O O . GLY A 1 44 ? 10.881 -11.691 -7.514 1.00 0.00 45 GLY A O 10
ATOM 11606 N N . LYS A 1 45 ? 9.091 -12.944 -7.292 1.00 0.00 46 LYS A N 10
ATOM 11607 C CA . LYS A 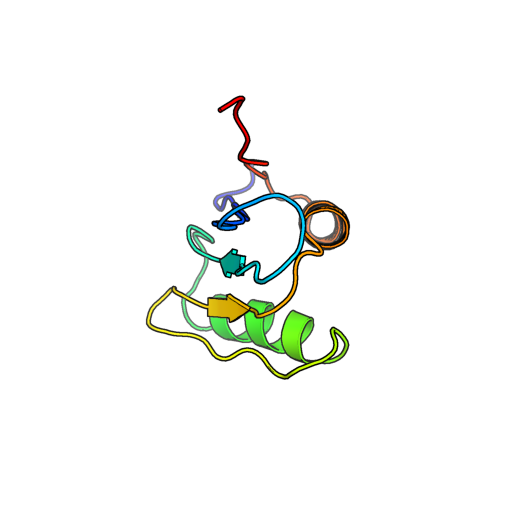1 45 ? 9.123 -12.810 -5.809 1.00 0.00 46 LYS A CA 10
ATOM 11608 C C . LYS A 1 45 ? 9.048 -11.331 -5.428 1.00 0.00 46 LYS A C 10
ATOM 11609 O O . LYS A 1 45 ? 9.960 -10.568 -5.678 1.00 0.00 46 LYS A O 10
ATOM 11628 N N . GLY A 1 46 ? 7.966 -10.920 -4.826 1.00 0.00 47 GLY A N 10
ATOM 11629 C CA . GLY A 1 46 ? 7.830 -9.490 -4.428 1.00 0.00 47 GLY A CA 10
ATOM 11630 C C . GLY A 1 46 ? 6.495 -9.289 -3.710 1.00 0.00 47 GLY A C 10
ATOM 11631 O O . GLY A 1 46 ? 5.458 -9.715 -4.177 1.00 0.00 47 GLY A O 10
ATOM 11635 N N . VAL A 1 47 ? 6.512 -8.644 -2.575 1.00 0.00 48 VAL A N 10
ATOM 11636 C CA . VAL A 1 47 ? 5.241 -8.421 -1.829 1.00 0.00 48 VAL A CA 10
ATOM 11637 C C . VAL A 1 47 ? 5.141 -6.951 -1.417 1.00 0.00 48 VAL A C 10
ATOM 11638 O O . VAL A 1 47 ? 6.132 -6.302 -1.146 1.00 0.00 48 VAL A O 10
ATOM 11651 N N . CYS A 1 48 ? 3.949 -6.420 -1.369 1.00 0.00 49 CYS A N 10
ATOM 11652 C CA . CYS A 1 48 ? 3.784 -4.993 -0.974 1.00 0.00 49 CYS A CA 10
ATOM 11653 C C . CYS A 1 48 ? 2.809 -4.898 0.201 1.00 0.00 49 CYS A C 10
ATOM 11654 O O . CYS A 1 48 ? 1.657 -5.270 0.097 1.00 0.00 49 CYS A O 10
ATOM 11662 N N . LEU A 1 49 ? 3.262 -4.405 1.321 1.00 0.00 50 LEU A N 10
ATOM 11663 C CA . LEU A 1 49 ? 2.361 -4.288 2.502 1.00 0.00 50 LEU A CA 10
ATOM 11664 C C . LEU A 1 49 ? 2.121 -2.810 2.817 1.00 0.00 50 LEU A C 10
ATOM 11665 O O . LEU A 1 49 ? 3.023 -1.999 2.762 1.00 0.00 50 LEU A O 10
ATOM 11681 N N . ILE A 1 50 ? 0.910 -2.454 3.150 1.00 0.00 51 ILE A N 10
ATOM 11682 C CA . ILE A 1 50 ? 0.615 -1.030 3.471 1.00 0.00 51 ILE A CA 10
ATOM 11683 C C . ILE A 1 50 ? 0.372 -0.888 4.975 1.00 0.00 51 ILE A C 10
ATOM 11684 O O . ILE A 1 50 ? -0.494 -1.529 5.536 1.00 0.00 51 ILE A O 10
ATOM 11700 N N . THR A 1 51 ? 1.131 -0.054 5.632 1.00 0.00 52 THR A N 10
ATOM 11701 C CA . THR A 1 51 ? 0.944 0.126 7.099 1.00 0.00 52 THR A CA 10
ATOM 11702 C C . THR A 1 51 ? 1.246 1.577 7.479 1.00 0.00 52 THR A C 10
ATOM 11703 O O . THR A 1 51 ? 1.960 2.275 6.786 1.00 0.00 52 THR A O 10
ATOM 11714 N N . GLY A 1 52 ? 0.707 2.038 8.575 1.00 0.00 53 GLY A N 10
ATOM 11715 C CA . GLY A 1 52 ? 0.962 3.444 8.997 1.00 0.00 53 GLY A CA 10
ATOM 11716 C C . GLY A 1 52 ? -0.158 4.344 8.472 1.00 0.00 53 GLY A C 10
ATOM 11717 O O . GLY A 1 52 ? 0.013 5.536 8.313 1.00 0.00 53 GLY A O 10
ATOM 11721 N N . VAL A 1 53 ? -1.303 3.781 8.199 1.00 0.00 54 VAL A N 10
ATOM 11722 C CA . VAL A 1 53 ? -2.434 4.601 7.683 1.00 0.00 54 VAL A CA 10
ATOM 11723 C C . VAL A 1 53 ? -3.122 5.315 8.848 1.00 0.00 54 VAL A C 10
ATOM 11724 O O . VAL A 1 53 ? -3.697 4.691 9.718 1.00 0.00 54 VAL A O 10
ATOM 11737 N N . ASP A 1 54 ? -3.069 6.619 8.872 1.00 0.00 55 ASP A N 10
ATOM 11738 C CA . ASP A 1 54 ? -3.721 7.370 9.982 1.00 0.00 55 ASP A CA 10
ATOM 11739 C C . ASP A 1 54 ? -5.133 7.780 9.559 1.00 0.00 55 ASP A C 10
ATOM 11740 O O . ASP A 1 54 ? -5.385 8.920 9.222 1.00 0.00 55 ASP A O 10
ATOM 11749 N N . LEU A 1 55 ? -6.057 6.859 9.576 1.00 0.00 56 LEU A N 10
ATOM 11750 C CA . LEU A 1 55 ? -7.453 7.195 9.176 1.00 0.00 56 LEU A CA 10
ATOM 11751 C C . LEU A 1 55 ? -8.434 6.387 10.027 1.00 0.00 56 LEU A C 10
ATOM 11752 O O . LEU A 1 55 ? -8.041 5.584 10.850 1.00 0.00 56 LEU A O 10
ATOM 11768 N N . ASP A 1 56 ? -9.709 6.593 9.838 1.00 0.00 57 ASP A N 10
ATOM 11769 C CA . ASP A 1 56 ? -10.711 5.836 10.639 1.00 0.00 57 ASP A CA 10
ATOM 11770 C C . ASP A 1 56 ? -10.489 4.334 10.448 1.00 0.00 57 ASP A C 10
ATOM 11771 O O . ASP A 1 56 ? -9.899 3.903 9.477 1.00 0.00 57 ASP A O 10
ATOM 11780 N N . ASP A 1 57 ? -10.957 3.535 11.367 1.00 0.00 58 ASP A N 10
ATOM 11781 C CA . ASP A 1 57 ? -10.773 2.062 11.238 1.00 0.00 58 ASP A CA 10
ATOM 11782 C C . ASP A 1 57 ? -11.638 1.538 10.090 1.00 0.00 58 ASP A C 10
ATOM 11783 O O . ASP A 1 57 ? -11.179 0.799 9.242 1.00 0.00 58 ASP A O 10
ATOM 11792 N N . ALA A 1 58 ? -12.886 1.915 10.056 1.00 0.00 59 ALA A N 10
ATOM 11793 C CA . ALA A 1 58 ? -13.778 1.439 8.962 1.00 0.00 59 ALA A CA 10
ATOM 11794 C C . ALA A 1 58 ? -13.202 1.871 7.612 1.00 0.00 59 ALA A C 10
ATOM 11795 O O . ALA A 1 58 ? -13.330 1.179 6.621 1.00 0.00 59 ALA A O 10
ATOM 11802 N N . GLU A 1 59 ? -12.569 3.011 7.564 1.00 0.00 60 GLU A N 10
ATOM 11803 C CA . GLU A 1 59 ? -11.985 3.485 6.278 1.00 0.00 60 GLU A CA 10
ATOM 11804 C C . GLU A 1 59 ? -10.965 2.462 5.775 1.00 0.00 60 GLU A C 10
ATOM 11805 O O . GLU A 1 59 ? -11.044 1.990 4.657 1.00 0.00 60 GLU A O 10
ATOM 11817 N N . LEU A 1 60 ? -10.008 2.113 6.591 1.00 0.00 61 LEU A N 10
ATOM 11818 C CA . LEU A 1 60 ? -8.988 1.118 6.157 1.00 0.00 61 LEU A CA 10
ATOM 11819 C C . LEU A 1 60 ? -9.688 -0.046 5.455 1.00 0.00 61 LEU A C 10
ATOM 11820 O O . LEU A 1 60 ? -9.241 -0.526 4.432 1.00 0.00 61 LEU A O 10
ATOM 11836 N N . THR A 1 61 ? -10.786 -0.501 5.993 1.00 0.00 62 THR A N 10
ATOM 11837 C CA . THR A 1 61 ? -11.515 -1.631 5.352 1.00 0.00 62 THR A CA 10
ATOM 11838 C C . THR A 1 61 ? -11.899 -1.236 3.926 1.00 0.00 62 THR A C 10
ATOM 11839 O O . THR A 1 61 ? -11.640 -1.955 2.981 1.00 0.00 62 THR A O 10
ATOM 11850 N N . LYS A 1 62 ? -12.510 -0.094 3.761 1.00 0.00 63 LYS A N 10
ATOM 11851 C CA . LYS A 1 62 ? -12.903 0.349 2.394 1.00 0.00 63 LYS A CA 10
ATOM 11852 C C . LYS A 1 62 ? -11.682 0.285 1.476 1.00 0.00 63 LYS A C 10
ATOM 11853 O O . LYS A 1 62 ? -11.795 0.059 0.288 1.00 0.00 63 LYS A O 10
ATOM 11872 N N . LEU A 1 63 ? -10.513 0.484 2.021 1.00 0.00 64 LEU A N 10
ATOM 11873 C CA . LEU A 1 63 ? -9.281 0.434 1.184 1.00 0.00 64 LEU A CA 10
ATOM 11874 C C . LEU A 1 63 ? -9.038 -1.003 0.719 1.00 0.00 64 LEU A C 10
ATOM 11875 O O . LEU A 1 63 ? -8.892 -1.269 -0.458 1.00 0.00 64 LEU A O 10
ATOM 11891 N N . ALA A 1 64 ? -8.997 -1.934 1.634 1.00 0.00 65 ALA A N 10
ATOM 11892 C CA . ALA A 1 64 ? -8.765 -3.353 1.243 1.00 0.00 65 ALA A CA 10
ATOM 11893 C C . ALA A 1 64 ? -9.772 -3.751 0.162 1.00 0.00 65 ALA A C 10
ATOM 11894 O O . ALA A 1 64 ? -9.476 -4.532 -0.719 1.00 0.00 65 ALA A O 10
ATOM 11901 N N . ALA A 1 65 ? -10.961 -3.216 0.222 1.00 0.00 66 ALA A N 10
ATOM 11902 C CA . ALA A 1 65 ? -11.986 -3.560 -0.803 1.00 0.00 66 ALA A CA 10
ATOM 11903 C C . ALA A 1 65 ? -11.611 -2.904 -2.132 1.00 0.00 66 ALA A C 10
ATOM 11904 O O . ALA A 1 65 ? -11.721 -3.501 -3.185 1.00 0.00 66 ALA A O 10
ATOM 11911 N N . GLU A 1 66 ? -11.167 -1.677 -2.093 1.00 0.00 67 GLU A N 10
ATOM 11912 C CA . GLU A 1 66 ? -10.783 -0.982 -3.353 1.00 0.00 67 GLU A CA 10
ATOM 11913 C C . GLU A 1 66 ? -9.576 -1.688 -3.974 1.00 0.00 67 GLU A C 10
ATOM 11914 O O . GLU A 1 66 ? -9.299 -1.547 -5.148 1.00 0.00 67 GLU A O 10
ATOM 11926 N N . LEU A 1 67 ? -8.855 -2.448 -3.195 1.00 0.00 68 LEU A N 10
ATOM 11927 C CA . LEU A 1 67 ? -7.668 -3.163 -3.743 1.00 0.00 68 LEU A CA 10
ATOM 11928 C C . LEU A 1 67 ? -8.118 -4.472 -4.395 1.00 0.00 68 LEU A C 10
ATOM 11929 O O . LEU A 1 67 ? -7.874 -4.711 -5.561 1.00 0.00 68 LEU A O 10
ATOM 11945 N N . LYS A 1 68 ? -8.774 -5.320 -3.653 1.00 0.00 69 LYS A N 10
ATOM 11946 C CA . LYS A 1 68 ? -9.240 -6.612 -4.234 1.00 0.00 69 LYS A CA 10
ATOM 11947 C C . LYS A 1 68 ? -10.188 -6.332 -5.401 1.00 0.00 69 LYS A C 10
ATOM 11948 O O . LYS A 1 68 ? -10.375 -7.156 -6.273 1.00 0.00 69 LYS A O 10
ATOM 11967 N N . LYS A 1 69 ? -10.788 -5.174 -5.424 1.00 0.00 70 LYS A N 10
ATOM 11968 C CA . LYS A 1 69 ? -11.724 -4.841 -6.534 1.00 0.00 70 LYS A CA 10
ATOM 11969 C C . LYS A 1 69 ? -11.052 -5.139 -7.875 1.00 0.00 70 LYS A C 10
ATOM 11970 O O . LYS A 1 69 ? -11.657 -5.686 -8.776 1.00 0.00 70 LYS A O 10
ATOM 11989 N N . LYS A 1 70 ? -9.805 -4.786 -8.014 1.00 0.00 71 LYS A N 10
ATOM 11990 C CA . LYS A 1 70 ? -9.096 -5.051 -9.297 1.00 0.00 71 LYS A CA 10
ATOM 11991 C C . LYS A 1 70 ? -7.773 -5.762 -9.007 1.00 0.00 71 LYS A C 10
ATOM 11992 O O . LYS A 1 70 ? -6.707 -5.200 -9.160 1.00 0.00 71 LYS A O 10
ATOM 12011 N N . CYS A 1 71 ? -7.835 -6.996 -8.586 1.00 0.00 72 CYS A N 10
ATOM 12012 C CA . CYS A 1 71 ? -6.583 -7.744 -8.284 1.00 0.00 72 CYS A CA 10
ATOM 12013 C C . CYS A 1 71 ? -6.760 -9.212 -8.677 1.00 0.00 72 CYS A C 10
ATOM 12014 O O . CYS A 1 71 ? -5.880 -9.821 -9.253 1.00 0.00 72 CYS A O 10
ATOM 12022 N N . GLY A 1 72 ? -7.892 -9.785 -8.372 1.00 0.00 73 GLY A N 10
ATOM 12023 C CA . GLY A 1 72 ? -8.127 -11.213 -8.729 1.00 0.00 73 GLY A CA 10
ATOM 12024 C C . GLY A 1 72 ? -8.377 -12.023 -7.455 1.00 0.00 73 GLY A C 10
ATOM 12025 O O . GLY A 1 72 ? -9.433 -12.593 -7.267 1.00 0.00 73 GLY A O 10
ATOM 12029 N N . CYS A 1 73 ? -7.412 -12.076 -6.579 1.00 0.00 74 CYS A N 10
ATOM 12030 C CA . CYS A 1 73 ? -7.589 -12.846 -5.315 1.00 0.00 74 CYS A CA 10
ATOM 12031 C C . CYS A 1 73 ? -6.256 -12.903 -4.566 1.00 0.00 74 CYS A C 10
ATOM 12032 O O . CYS A 1 73 ? -5.340 -13.595 -4.961 1.00 0.00 74 CYS A O 10
ATOM 12040 N N . GLY A 1 74 ? -6.141 -12.179 -3.487 1.00 0.00 75 GLY A N 10
ATOM 12041 C CA . GLY A 1 74 ? -4.867 -12.190 -2.714 1.00 0.00 75 GLY A CA 10
ATOM 12042 C C . GLY A 1 74 ? -4.801 -10.948 -1.826 1.00 0.00 75 GLY A C 10
ATOM 12043 O O . GLY A 1 74 ? -3.825 -10.223 -1.828 1.00 0.00 75 GLY A O 10
ATOM 12047 N N . GLY A 1 75 ? -5.832 -10.694 -1.068 1.00 0.00 76 GLY A N 10
ATOM 12048 C CA . GLY A 1 75 ? -5.828 -9.497 -0.183 1.00 0.00 76 GLY A CA 10
ATOM 12049 C C . GLY A 1 75 ? -5.928 -9.937 1.279 1.00 0.00 76 GLY A C 10
ATOM 12050 O O . GLY A 1 75 ? -6.907 -10.522 1.696 1.00 0.00 76 GLY A O 10
ATOM 12054 N N . ALA A 1 76 ? -4.923 -9.653 2.061 1.00 0.00 77 ALA A N 10
ATOM 12055 C CA . ALA A 1 76 ? -4.960 -10.047 3.498 1.00 0.00 77 ALA A CA 10
ATOM 12056 C C . ALA A 1 76 ? -5.252 -8.808 4.347 1.00 0.00 77 ALA A C 10
ATOM 12057 O O . ALA A 1 76 ? -4.433 -7.919 4.464 1.00 0.00 77 ALA A O 10
ATOM 12064 N N . VAL A 1 77 ? -6.415 -8.737 4.933 1.00 0.00 78 VAL A N 10
ATOM 12065 C CA . VAL A 1 77 ? -6.756 -7.547 5.764 1.00 0.00 78 VAL A CA 10
ATOM 12066 C C . VAL A 1 77 ? -6.223 -7.737 7.185 1.00 0.00 78 VAL A C 10
ATOM 12067 O O . VAL A 1 77 ? -6.935 -8.159 8.074 1.00 0.00 78 VAL A O 10
ATOM 12080 N N . LYS A 1 78 ? -4.978 -7.418 7.408 1.00 0.00 79 LYS A N 10
ATOM 12081 C CA . LYS A 1 78 ? -4.406 -7.571 8.775 1.00 0.00 79 LYS A CA 10
ATOM 12082 C C . LYS A 1 78 ? -4.599 -6.262 9.544 1.00 0.00 79 LYS A C 10
ATOM 12083 O O . LYS A 1 78 ? -4.967 -5.251 8.980 1.00 0.00 79 LYS A O 10
ATOM 12102 N N . ASP A 1 79 ? -4.358 -6.269 10.826 1.00 0.00 80 ASP A N 10
ATOM 12103 C CA . ASP A 1 79 ? -4.536 -5.020 11.619 1.00 0.00 80 ASP A CA 10
ATOM 12104 C C . ASP A 1 79 ? -3.599 -3.934 11.083 1.00 0.00 80 ASP A C 10
ATOM 12105 O O . ASP A 1 79 ? -2.393 -4.029 11.195 1.00 0.00 80 ASP A O 10
ATOM 12114 N N . GLY A 1 80 ? -4.147 -2.901 10.504 1.00 0.00 81 GLY A N 10
ATOM 12115 C CA . GLY A 1 80 ? -3.292 -1.806 9.963 1.00 0.00 81 GLY A CA 10
ATOM 12116 C C . GLY A 1 80 ? -2.220 -2.395 9.044 1.00 0.00 81 GLY A C 10
ATOM 12117 O O . GLY A 1 80 ? -1.151 -1.840 8.887 1.00 0.00 81 GLY A O 10
ATOM 12121 N N . VAL A 1 81 ? -2.495 -3.515 8.434 1.00 0.00 82 VAL A N 10
ATOM 12122 C CA . VAL A 1 81 ? -1.488 -4.134 7.528 1.00 0.00 82 VAL A CA 10
ATOM 12123 C C . VAL A 1 81 ? -2.196 -4.738 6.312 1.00 0.00 82 VAL A C 10
ATOM 12124 O O . VAL A 1 81 ? -2.554 -5.899 6.305 1.00 0.00 82 VAL A O 10
ATOM 12137 N N . ILE A 1 82 ? -2.397 -3.961 5.282 1.00 0.00 83 ILE A N 10
ATOM 12138 C CA . ILE A 1 82 ? -3.079 -4.496 4.069 1.00 0.00 83 ILE A CA 10
ATOM 12139 C C . ILE A 1 82 ? -2.054 -5.213 3.187 1.00 0.00 83 ILE A C 10
ATOM 12140 O O . ILE A 1 82 ? -1.285 -4.591 2.481 1.00 0.00 83 ILE A O 10
ATOM 12156 N N . GLU A 1 83 ? -2.035 -6.518 3.225 1.00 0.00 84 GLU A N 10
ATOM 12157 C CA . GLU A 1 83 ? -1.059 -7.276 2.393 1.00 0.00 84 GLU A CA 10
ATOM 12158 C C . GLU A 1 83 ? -1.603 -7.431 0.971 1.00 0.00 84 GLU A C 10
ATOM 12159 O O . GLU A 1 83 ? -2.705 -7.899 0.765 1.00 0.00 84 GLU A O 10
ATOM 12171 N N . ILE A 1 84 ? -0.837 -7.044 -0.012 1.00 0.00 85 ILE A N 10
ATOM 12172 C CA . ILE A 1 84 ? -1.307 -7.172 -1.421 1.00 0.00 85 ILE A CA 10
ATOM 12173 C C . ILE A 1 84 ? -0.190 -7.774 -2.277 1.00 0.00 85 ILE A C 10
ATOM 12174 O O . ILE A 1 84 ? 0.820 -7.147 -2.526 1.00 0.00 85 ILE A O 10
ATOM 12190 N N . GLN A 1 85 ? -0.363 -8.987 -2.728 1.00 0.00 86 GLN A N 10
ATOM 12191 C CA . GLN A 1 85 ? 0.691 -9.626 -3.566 1.00 0.00 86 GLN A CA 10
ATOM 12192 C C . GLN A 1 85 ? 0.698 -8.987 -4.956 1.00 0.00 86 GLN A C 10
ATOM 12193 O O . GLN A 1 85 ? -0.324 -8.877 -5.605 1.00 0.00 86 GLN A O 10
ATOM 12207 N N . GLY A 1 86 ? 1.842 -8.563 -5.419 1.00 0.00 87 GLY A N 10
ATOM 12208 C CA . GLY A 1 86 ? 1.914 -7.930 -6.767 1.00 0.00 87 GLY A CA 10
ATOM 12209 C C . GLY A 1 86 ? 2.965 -6.820 -6.756 1.00 0.00 87 GLY A C 10
ATOM 12210 O O . GLY A 1 86 ? 3.044 -6.036 -5.831 1.00 0.00 87 GLY A O 10
ATOM 12214 N N . ASP A 1 87 ? 3.774 -6.746 -7.777 1.00 0.00 88 ASP A N 10
ATOM 12215 C CA . ASP A 1 87 ? 4.820 -5.686 -7.823 1.00 0.00 88 ASP A CA 10
ATOM 12216 C C . ASP A 1 87 ? 4.304 -4.496 -8.635 1.00 0.00 88 ASP A C 10
ATOM 12217 O O . ASP A 1 87 ? 4.487 -4.424 -9.834 1.00 0.00 88 ASP A O 10
ATOM 12226 N N . LYS A 1 88 ? 3.659 -3.561 -7.992 1.00 0.00 89 LYS A N 10
ATOM 12227 C CA . LYS A 1 88 ? 3.132 -2.378 -8.728 1.00 0.00 89 LYS A CA 10
ATOM 12228 C C . LYS A 1 88 ? 3.241 -1.135 -7.842 1.00 0.00 89 LYS A C 10
ATOM 12229 O O . LYS A 1 88 ? 2.277 -0.427 -7.628 1.00 0.00 89 LYS A O 10
ATOM 12248 N N . ARG A 1 89 ? 4.409 -0.863 -7.326 1.00 0.00 90 ARG A N 10
ATOM 12249 C CA . ARG A 1 89 ? 4.578 0.334 -6.456 1.00 0.00 90 ARG A CA 10
ATOM 12250 C C . ARG A 1 89 ? 4.318 1.600 -7.274 1.00 0.00 90 ARG A C 10
ATOM 12251 O O . ARG A 1 89 ? 3.697 2.535 -6.809 1.00 0.00 90 ARG A O 10
ATOM 12272 N N . ASP A 1 90 ? 4.789 1.639 -8.491 1.00 0.00 91 ASP A N 10
ATOM 12273 C CA . ASP A 1 90 ? 4.569 2.845 -9.337 1.00 0.00 91 ASP A CA 10
ATOM 12274 C C . ASP A 1 90 ? 3.074 3.166 -9.388 1.00 0.00 91 ASP A C 10
ATOM 12275 O O . ASP A 1 90 ? 2.669 4.305 -9.268 1.00 0.00 91 ASP A O 10
ATOM 12284 N N . LEU A 1 91 ? 2.250 2.169 -9.566 1.00 0.00 92 LEU A N 10
ATOM 12285 C CA . LEU A 1 91 ? 0.782 2.416 -9.626 1.00 0.00 92 LEU A CA 10
ATOM 12286 C C . LEU A 1 91 ? 0.251 2.688 -8.217 1.00 0.00 92 LEU A C 10
ATOM 12287 O O . LEU A 1 91 ? -0.746 3.361 -8.039 1.00 0.00 92 LEU A O 10
ATOM 12303 N N . LEU A 1 92 ? 0.907 2.172 -7.215 1.00 0.00 93 LEU A N 10
ATOM 12304 C CA . LEU A 1 92 ? 0.437 2.402 -5.819 1.00 0.00 93 LEU A CA 10
ATOM 12305 C C . LEU A 1 92 ? 0.470 3.900 -5.510 1.00 0.00 93 LEU A C 10
ATOM 12306 O O . LEU A 1 92 ? -0.440 4.441 -4.914 1.00 0.00 93 LEU A O 10
ATOM 12322 N N . LYS A 1 93 ? 1.513 4.575 -5.910 1.00 0.00 94 LYS A N 10
ATOM 12323 C CA . LYS A 1 93 ? 1.604 6.037 -5.639 1.00 0.00 94 LYS A CA 10
ATOM 12324 C C . LYS A 1 93 ? 0.531 6.775 -6.441 1.00 0.00 94 LYS A C 10
ATOM 12325 O O . LYS A 1 93 ? 0.082 7.839 -6.064 1.00 0.00 94 LYS A O 10
ATOM 12344 N N . SER A 1 94 ? 0.116 6.219 -7.547 1.00 0.00 95 SER A N 10
ATOM 12345 C CA . SER A 1 94 ? -0.928 6.890 -8.372 1.00 0.00 95 SER A CA 10
ATOM 12346 C C . SER A 1 94 ? -2.274 6.822 -7.648 1.00 0.00 95 SER A C 10
ATOM 12347 O O . SER A 1 94 ? -2.854 7.831 -7.298 1.00 0.00 95 SER A O 10
ATOM 12355 N N . LEU A 1 95 ? -2.777 5.640 -7.422 1.00 0.00 96 LEU A N 10
ATOM 12356 C CA . LEU A 1 95 ? -4.086 5.507 -6.723 1.00 0.00 96 LEU A CA 10
ATOM 12357 C C . LEU A 1 95 ? -4.029 6.247 -5.385 1.00 0.00 96 LEU A C 10
ATOM 12358 O O . LEU A 1 95 ? -5.020 6.767 -4.909 1.00 0.00 96 LEU A O 10
ATOM 12374 N N . LEU A 1 96 ? -2.878 6.299 -4.772 1.00 0.00 97 LEU A N 10
ATOM 12375 C CA . LEU A 1 96 ? -2.761 7.004 -3.465 1.00 0.00 97 LEU A CA 10
ATOM 12376 C C . LEU A 1 96 ? -2.966 8.506 -3.673 1.00 0.00 97 LEU A C 10
ATOM 12377 O O . LEU A 1 96 ? -3.708 9.146 -2.954 1.00 0.00 97 LEU A O 10
ATOM 12393 N N . GLU A 1 97 ? -2.313 9.075 -4.649 1.00 0.00 98 GLU A N 10
ATOM 12394 C CA . GLU A 1 97 ? -2.472 10.535 -4.900 1.00 0.00 98 GLU A CA 10
ATOM 12395 C C . GLU A 1 97 ? -3.877 10.813 -5.437 1.00 0.00 98 GLU A C 10
ATOM 12396 O O . GLU A 1 97 ? -4.334 11.939 -5.455 1.00 0.00 98 GLU A O 10
ATOM 12408 N N . ALA A 1 98 ? -4.567 9.796 -5.875 1.00 0.00 99 ALA A N 10
ATOM 12409 C CA . ALA A 1 98 ? -5.942 10.004 -6.411 1.00 0.00 99 ALA A CA 10
ATOM 12410 C C . ALA A 1 98 ? -6.885 10.377 -5.265 1.00 0.00 99 ALA A C 10
ATOM 12411 O O . ALA A 1 98 ? -7.998 10.815 -5.482 1.00 0.00 99 ALA A O 10
ATOM 12418 N N . LYS A 1 99 ? -6.450 10.207 -4.046 1.00 0.00 100 LYS A N 10
ATOM 12419 C CA . LYS A 1 99 ? -7.323 10.552 -2.889 1.00 0.00 100 LYS A CA 10
ATOM 12420 C C . LYS A 1 99 ? -7.183 12.042 -2.570 1.00 0.00 100 LYS A C 10
ATOM 12421 O O . LYS A 1 99 ? -8.138 12.704 -2.216 1.00 0.00 100 LYS A O 10
ATOM 12440 N N . GLY A 1 100 ? -5.998 12.575 -2.691 1.00 0.00 101 GLY A N 10
ATOM 12441 C CA . GLY A 1 100 ? -5.798 14.022 -2.393 1.00 0.00 101 GLY A CA 10
ATOM 12442 C C . GLY A 1 100 ? -5.172 14.177 -1.007 1.00 0.00 101 GLY A C 10
ATOM 12443 O O . GLY A 1 100 ? -5.286 15.209 -0.375 1.00 0.00 101 GLY A O 10
ATOM 12447 N N . MET A 1 101 ? -4.510 13.160 -0.527 1.00 0.00 102 MET A N 10
ATOM 12448 C CA . MET A 1 101 ? -3.877 13.250 0.819 1.00 0.00 102 MET A CA 10
ATOM 12449 C C . MET A 1 101 ? -2.366 13.052 0.686 1.00 0.00 102 MET A C 10
ATOM 12450 O O . MET A 1 101 ? -1.833 12.985 -0.403 1.00 0.00 102 MET A O 10
ATOM 12464 N N . LYS A 1 102 ? -1.671 12.959 1.787 1.00 0.00 103 LYS A N 10
ATOM 12465 C CA . LYS A 1 102 ? -0.195 12.766 1.722 1.00 0.00 103 LYS A CA 10
ATOM 12466 C C . LYS A 1 102 ? 0.120 11.273 1.610 1.00 0.00 103 LYS A C 10
ATOM 12467 O O . LYS A 1 102 ? -0.705 10.431 1.905 1.00 0.00 103 LYS A O 10
ATOM 12486 N N . VAL A 1 103 ? 1.308 10.938 1.187 1.00 0.00 104 VAL A N 10
ATOM 12487 C CA . VAL A 1 103 ? 1.674 9.500 1.057 1.00 0.00 104 VAL A CA 10
ATOM 12488 C C . VAL A 1 103 ? 3.186 9.342 1.230 1.00 0.00 104 VAL A C 10
ATOM 12489 O O . VAL A 1 103 ? 3.949 10.250 0.967 1.00 0.00 104 VAL A O 10
ATOM 12502 N N . LYS A 1 104 ? 3.626 8.195 1.670 1.00 0.00 105 LYS A N 10
ATOM 12503 C CA . LYS A 1 104 ? 5.088 7.980 1.859 1.00 0.00 105 LYS A CA 10
ATOM 12504 C C . LYS A 1 104 ? 5.497 6.654 1.213 1.00 0.00 105 LYS A C 10
ATOM 12505 O O . LYS A 1 104 ? 5.474 5.614 1.841 1.00 0.00 105 LYS A O 10
ATOM 12524 N N . LEU A 1 105 ? 5.870 6.682 -0.037 1.00 0.00 106 LEU A N 10
ATOM 12525 C CA . LEU A 1 105 ? 6.280 5.423 -0.720 1.00 0.00 106 LEU A CA 10
ATOM 12526 C C . LEU A 1 105 ? 7.394 4.747 0.082 1.00 0.00 106 LEU A C 10
ATOM 12527 O O . LEU A 1 105 ? 7.527 3.539 0.081 1.00 0.00 106 LEU A O 10
ATOM 12543 N N . ALA A 1 106 ? 8.196 5.516 0.766 1.00 0.00 107 ALA A N 10
ATOM 12544 C CA . ALA A 1 106 ? 9.300 4.916 1.567 1.00 0.00 107 ALA A CA 10
ATOM 12545 C C . ALA A 1 106 ? 10.424 4.469 0.630 1.00 0.00 107 ALA A C 10
ATOM 12546 O O . ALA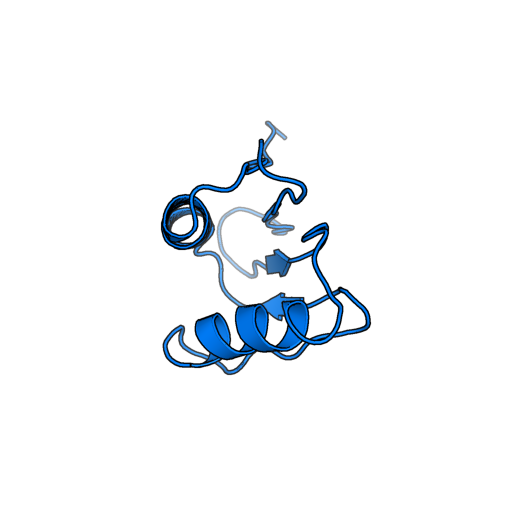 A 1 106 ? 10.479 3.329 0.212 1.00 0.00 107 ALA A O 10
ATOM 12553 N N . GLY A 1 107 ? 11.321 5.356 0.298 1.00 0.00 108 GLY A N 10
ATOM 12554 C CA . GLY A 1 107 ? 12.441 4.980 -0.611 1.00 0.00 108 GLY A CA 10
ATOM 12555 C C . GLY A 1 107 ? 13.767 5.075 0.145 1.00 0.00 108 GLY A C 10
ATOM 12556 O O . GLY A 1 107 ? 14.575 5.947 -0.107 1.00 0.00 108 GLY A O 10
ATOM 12560 N N . GLY A 1 108 ? 13.999 4.184 1.069 1.00 0.00 109 GLY A N 10
ATOM 12561 C CA . GLY A 1 108 ? 15.273 4.224 1.840 1.00 0.00 109 GLY A CA 10
ATOM 12562 C C . GLY A 1 108 ? 16.368 3.496 1.058 1.00 0.00 109 GLY A C 10
ATOM 12563 O O . GLY A 1 108 ? 16.208 3.179 -0.104 1.00 0.00 109 GLY A O 10
ATOM 12567 N N . LEU A 1 109 ? 17.480 3.227 1.686 1.00 0.00 110 LEU A N 10
ATOM 12568 C CA . LEU A 1 109 ? 18.583 2.519 0.978 1.00 0.00 110 LEU A CA 10
ATOM 12569 C C . LEU A 1 109 ? 19.480 1.820 2.002 1.00 0.00 110 LEU A C 10
ATOM 12570 O O . LEU A 1 109 ? 19.573 2.229 3.142 1.00 0.00 110 LEU A O 10
ATOM 12586 N N . GLU A 1 110 ? 20.141 0.768 1.604 1.00 0.00 111 GLU A N 10
ATOM 12587 C CA . GLU A 1 110 ? 21.031 0.044 2.555 1.00 0.00 111 GLU A CA 10
ATOM 12588 C C . GLU A 1 110 ? 22.461 0.037 2.011 1.00 0.00 111 GLU A C 10
ATOM 12589 O O . GLU A 1 110 ? 22.821 -0.928 1.358 1.00 0.00 111 GLU A O 10
ATOM 12601 N N . LYS A 1 28 ? -3.025 18.367 12.941 1.00 0.00 29 LYS A N 11
ATOM 12602 C CA . LYS A 1 28 ? -4.474 18.246 12.612 1.00 0.00 29 LYS A CA 11
ATOM 12603 C C . LYS A 1 28 ? -4.697 17.010 11.738 1.00 0.00 29 LYS A C 11
ATOM 12604 O O . LYS A 1 28 ? -5.090 17.111 10.593 1.00 0.00 29 LYS A O 11
ATOM 12622 N N . GLY A 1 29 ? -4.449 15.844 12.269 1.00 0.00 30 GLY A N 11
ATOM 12623 C CA . GLY A 1 29 ? -4.647 14.604 11.467 1.00 0.00 30 GLY A CA 11
ATOM 12624 C C . GLY A 1 29 ? -4.284 13.383 12.315 1.00 0.00 30 GLY A C 11
ATOM 12625 O O . GLY A 1 29 ? -3.651 13.497 13.345 1.00 0.00 30 GLY A O 11
ATOM 12629 N N . ASP A 1 30 ? -4.681 12.215 11.890 1.00 0.00 31 ASP A N 11
ATOM 12630 C CA . ASP A 1 30 ? -4.358 10.988 12.672 1.00 0.00 31 ASP A CA 11
ATOM 12631 C C . ASP A 1 30 ? -4.477 9.760 11.767 1.00 0.00 31 ASP A C 11
ATOM 12632 O O . ASP A 1 30 ? -5.370 8.950 11.918 1.00 0.00 31 ASP A O 11
ATOM 12641 N N . GLY A 1 31 ? -3.584 9.616 10.826 1.00 0.00 32 GLY A N 11
ATOM 12642 C CA . GLY A 1 31 ? -3.647 8.440 9.913 1.00 0.00 32 GLY A CA 11
ATOM 12643 C C . GLY A 1 31 ? -2.627 8.612 8.786 1.00 0.00 32 GLY A C 11
ATOM 12644 O O . GLY A 1 31 ? -2.678 9.561 8.030 1.00 0.00 32 GLY A O 11
ATOM 12648 N N . VAL A 1 32 ? -1.701 7.700 8.668 1.00 0.00 33 VAL A N 11
ATOM 12649 C CA . VAL A 1 32 ? -0.679 7.812 7.589 1.00 0.00 33 VAL A CA 11
ATOM 12650 C C . VAL A 1 32 ? -0.552 6.470 6.866 1.00 0.00 33 VAL A C 11
ATOM 12651 O O . VAL A 1 32 ? -0.144 5.481 7.440 1.00 0.00 33 VAL A O 11
ATOM 12664 N N . VAL A 1 33 ? -0.898 6.429 5.608 1.00 0.00 34 VAL A N 11
ATOM 12665 C CA . VAL A 1 33 ? -0.796 5.151 4.849 1.00 0.00 34 VAL A CA 11
ATOM 12666 C C . VAL A 1 33 ? 0.652 4.935 4.404 1.00 0.00 34 VAL A C 11
ATOM 12667 O O . VAL A 1 33 ? 1.437 5.861 4.343 1.00 0.00 34 VAL A O 11
ATOM 12680 N N . ARG A 1 34 ? 1.012 3.720 4.093 1.00 0.00 35 ARG A N 11
ATOM 12681 C CA . ARG A 1 34 ? 2.409 3.447 3.653 1.00 0.00 35 ARG A CA 11
ATOM 12682 C C . ARG A 1 34 ? 2.404 2.333 2.603 1.00 0.00 35 ARG A C 11
ATOM 12683 O O . ARG A 1 34 ? 1.847 1.274 2.811 1.00 0.00 35 ARG A O 11
ATOM 12704 N N . ILE A 1 35 ? 3.021 2.564 1.477 1.00 0.00 36 ILE A N 11
ATOM 12705 C CA . ILE A 1 35 ? 3.051 1.519 0.416 1.00 0.00 36 ILE A CA 11
ATOM 12706 C C . ILE A 1 35 ? 4.481 1.362 -0.106 1.00 0.00 36 ILE A C 11
ATOM 12707 O O . ILE A 1 35 ? 5.002 2.225 -0.784 1.00 0.00 36 ILE A O 11
ATOM 12723 N N . GLN A 1 36 ? 5.119 0.267 0.205 1.00 0.00 37 GLN A N 11
ATOM 12724 C CA . GLN A 1 36 ? 6.514 0.057 -0.274 1.00 0.00 37 GLN A CA 11
ATOM 12725 C C . GLN A 1 36 ? 6.694 -1.403 -0.696 1.00 0.00 37 GLN A C 11
ATOM 12726 O O . GLN A 1 36 ? 5.969 -2.278 -0.265 1.00 0.00 37 GLN A O 11
ATOM 12740 N N . ARG A 1 37 ? 7.655 -1.673 -1.536 1.00 0.00 38 ARG A N 11
ATOM 12741 C CA . ARG A 1 37 ? 7.880 -3.076 -1.985 1.00 0.00 38 ARG A CA 11
ATOM 12742 C C . ARG A 1 37 ? 8.976 -3.715 -1.129 1.00 0.00 38 ARG A C 11
ATOM 12743 O O . ARG A 1 37 ? 9.996 -3.114 -0.859 1.00 0.00 38 ARG A O 11
ATOM 12764 N N . GLN A 1 38 ? 8.773 -4.931 -0.701 1.00 0.00 39 GLN A N 11
ATOM 12765 C CA . GLN A 1 38 ? 9.803 -5.607 0.137 1.00 0.00 39 GLN A CA 11
ATOM 12766 C C . GLN A 1 38 ? 10.485 -6.705 -0.681 1.00 0.00 39 GLN A C 11
ATOM 12767 O O . GLN A 1 38 ? 10.001 -7.816 -0.773 1.00 0.00 39 GLN A O 11
ATOM 12781 N N . THR A 1 39 ? 11.607 -6.404 -1.277 1.00 0.00 40 THR A N 11
ATOM 12782 C CA . THR A 1 39 ? 12.319 -7.431 -2.089 1.00 0.00 40 THR A CA 11
ATOM 12783 C C . THR A 1 39 ? 12.988 -8.444 -1.157 1.00 0.00 40 THR A C 11
ATOM 12784 O O . THR A 1 39 ? 13.036 -8.260 0.043 1.00 0.00 40 THR A O 11
ATOM 12795 N N . SER A 1 40 ? 13.504 -9.512 -1.700 1.00 0.00 41 SER A N 11
ATOM 12796 C CA . SER A 1 40 ? 14.169 -10.535 -0.845 1.00 0.00 41 SER A CA 11
ATOM 12797 C C . SER A 1 40 ? 14.764 -11.632 -1.731 1.00 0.00 41 SER A C 11
ATOM 12798 O O . SER A 1 40 ? 14.167 -12.671 -1.933 1.00 0.00 41 SER A O 11
ATOM 12806 N N . GLY A 1 41 ? 15.935 -11.409 -2.261 1.00 0.00 42 GLY A N 11
ATOM 12807 C CA . GLY A 1 41 ? 16.566 -12.440 -3.133 1.00 0.00 42 GLY A CA 11
ATOM 12808 C C . GLY A 1 41 ? 17.024 -11.792 -4.441 1.00 0.00 42 GLY A C 11
ATOM 12809 O O . GLY A 1 41 ? 17.054 -10.585 -4.570 1.00 0.00 42 GLY A O 11
ATOM 12813 N N . ARG A 1 42 ? 17.382 -12.586 -5.413 1.00 0.00 43 ARG A N 11
ATOM 12814 C CA . ARG A 1 42 ? 17.838 -12.014 -6.712 1.00 0.00 43 ARG A CA 11
ATOM 12815 C C . ARG A 1 42 ? 16.808 -12.330 -7.798 1.00 0.00 43 ARG A C 11
ATOM 12816 O O . ARG A 1 42 ? 16.124 -11.456 -8.292 1.00 0.00 43 ARG A O 11
ATOM 12837 N N . LYS A 1 43 ? 16.691 -13.575 -8.174 1.00 0.00 44 LYS A N 11
ATOM 12838 C CA . LYS A 1 43 ? 15.704 -13.945 -9.227 1.00 0.00 44 LYS A CA 11
ATOM 12839 C C . LYS A 1 43 ? 14.401 -14.401 -8.568 1.00 0.00 44 LYS A C 11
ATOM 12840 O O . LYS A 1 43 ? 14.189 -15.574 -8.337 1.00 0.00 44 LYS A O 11
ATOM 12859 N N . GLY A 1 44 ? 13.526 -13.482 -8.265 1.00 0.00 45 GLY A N 11
ATOM 12860 C CA . GLY A 1 44 ? 12.237 -13.864 -7.621 1.00 0.00 45 GLY A CA 11
ATOM 12861 C C . GLY A 1 44 ? 11.163 -12.835 -7.976 1.00 0.00 45 GLY A C 11
ATOM 12862 O O . GLY A 1 44 ? 11.317 -12.053 -8.893 1.00 0.00 45 GLY A O 11
ATOM 12866 N N . LYS A 1 45 ? 10.074 -12.827 -7.256 1.00 0.00 46 LYS A N 11
ATOM 12867 C CA . LYS A 1 45 ? 8.991 -11.848 -7.553 1.00 0.00 46 LYS A CA 11
ATOM 12868 C C . LYS A 1 45 ? 8.959 -10.776 -6.462 1.00 0.00 46 LYS A C 11
ATOM 12869 O O . LYS A 1 45 ? 9.444 -10.978 -5.366 1.00 0.00 46 LYS A O 11
ATOM 12888 N N . GLY A 1 46 ? 8.393 -9.637 -6.753 1.00 0.00 47 GLY A N 11
ATOM 12889 C CA . GLY A 1 46 ? 8.331 -8.553 -5.732 1.00 0.00 47 GLY A CA 11
ATOM 12890 C C . GLY A 1 46 ? 6.988 -8.615 -5.001 1.00 0.00 47 GLY A C 11
ATOM 12891 O O . GLY A 1 46 ? 6.137 -9.424 -5.314 1.00 0.00 47 GLY A O 11
ATOM 12895 N N . VAL A 1 47 ? 6.791 -7.767 -4.030 1.00 0.00 48 VAL A N 11
ATOM 12896 C CA . VAL A 1 47 ? 5.503 -7.778 -3.281 1.00 0.00 48 VAL A CA 11
ATOM 12897 C C . VAL A 1 47 ? 5.209 -6.373 -2.751 1.00 0.00 48 VAL A C 11
ATOM 12898 O O . VAL A 1 47 ? 6.104 -5.579 -2.540 1.00 0.00 48 VAL A O 11
ATOM 12911 N N . CYS A 1 48 ? 3.960 -6.059 -2.536 1.00 0.00 49 CYS A N 11
ATOM 12912 C CA . CYS A 1 48 ? 3.611 -4.705 -2.021 1.00 0.00 49 CYS A CA 11
ATOM 12913 C C . CYS A 1 48 ? 2.903 -4.839 -0.671 1.00 0.00 49 CYS A C 11
ATOM 12914 O O . CYS A 1 48 ? 1.784 -5.305 -0.590 1.00 0.00 49 CYS A O 11
ATOM 12922 N N . LEU A 1 49 ? 3.546 -4.432 0.389 1.00 0.00 50 LEU A N 11
ATOM 12923 C CA . LEU A 1 49 ? 2.909 -4.535 1.733 1.00 0.00 50 LEU A CA 11
ATOM 12924 C C . LEU A 1 49 ? 2.280 -3.190 2.102 1.00 0.00 50 LEU A C 11
ATOM 12925 O O . LEU A 1 49 ? 2.899 -2.151 1.984 1.00 0.00 50 LEU A O 11
ATOM 12941 N N . ILE A 1 50 ? 1.053 -3.200 2.548 1.00 0.00 51 ILE A N 11
ATOM 12942 C CA . ILE A 1 50 ? 0.387 -1.921 2.924 1.00 0.00 51 ILE A CA 11
ATOM 12943 C C . ILE A 1 50 ? -0.131 -2.017 4.360 1.00 0.00 51 ILE A C 11
ATOM 12944 O O . ILE A 1 50 ? -1.010 -2.800 4.662 1.00 0.00 51 ILE A O 11
ATOM 12960 N N . THR A 1 51 ? 0.407 -1.227 5.249 1.00 0.00 52 THR A N 11
ATOM 12961 C CA . THR A 1 51 ? -0.055 -1.273 6.665 1.00 0.00 52 THR A CA 11
ATOM 12962 C C . THR A 1 51 ? 0.152 0.098 7.313 1.00 0.00 52 THR A C 11
ATOM 12963 O O . THR A 1 51 ? 0.782 0.972 6.752 1.00 0.00 52 THR A O 11
ATOM 12974 N N . GLY A 1 52 ? -0.374 0.293 8.491 1.00 0.00 53 GLY A N 11
ATOM 12975 C CA . GLY A 1 52 ? -0.207 1.607 9.174 1.00 0.00 53 GLY A CA 11
ATOM 12976 C C . GLY A 1 52 ? -1.477 2.441 8.997 1.00 0.00 53 GLY A C 11
ATOM 12977 O O . GLY A 1 52 ? -1.693 3.415 9.690 1.00 0.00 53 GLY A O 11
ATOM 12981 N N . VAL A 1 53 ? -2.319 2.067 8.073 1.00 0.00 54 VAL A N 11
ATOM 12982 C CA . VAL A 1 53 ? -3.574 2.838 7.852 1.00 0.00 54 VAL A CA 11
ATOM 12983 C C . VAL A 1 53 ? -4.372 2.899 9.157 1.00 0.00 54 VAL A C 11
ATOM 12984 O O . VAL A 1 53 ? -4.934 1.917 9.598 1.00 0.00 54 VAL A O 11
ATOM 12997 N N . ASP A 1 54 ? -4.425 4.046 9.777 1.00 0.00 55 ASP A N 11
ATOM 12998 C CA . ASP A 1 54 ? -5.187 4.168 11.052 1.00 0.00 55 ASP A CA 11
ATOM 12999 C C . ASP A 1 54 ? -6.656 4.462 10.742 1.00 0.00 55 ASP A C 11
ATOM 13000 O O . ASP A 1 54 ? -7.110 5.584 10.845 1.00 0.00 55 ASP A O 11
ATOM 13009 N N . LEU A 1 55 ? -7.403 3.462 10.364 1.00 0.00 56 LEU A N 11
ATOM 13010 C CA . LEU A 1 55 ? -8.842 3.684 10.048 1.00 0.00 56 LEU A CA 11
ATOM 13011 C C . LEU A 1 55 ? -9.683 2.589 10.706 1.00 0.00 56 LEU A C 11
ATOM 13012 O O . LEU A 1 55 ? -9.190 1.529 11.038 1.00 0.00 56 LEU A O 11
ATOM 13028 N N . ASP A 1 56 ? -10.951 2.835 10.898 1.00 0.00 57 ASP A N 11
ATOM 13029 C CA . ASP A 1 56 ? -11.821 1.806 11.534 1.00 0.00 57 ASP A CA 11
ATOM 13030 C C . ASP A 1 56 ? -12.152 0.715 10.513 1.00 0.00 57 ASP A C 11
ATOM 13031 O O . ASP A 1 56 ? -12.097 0.932 9.319 1.00 0.00 57 ASP A O 11
ATOM 13040 N N . ASP A 1 57 ? -12.494 -0.457 10.974 1.00 0.00 58 ASP A N 11
ATOM 13041 C CA . ASP A 1 57 ? -12.827 -1.560 10.029 1.00 0.00 58 ASP A CA 11
ATOM 13042 C C . ASP A 1 57 ? -13.853 -1.066 9.008 1.00 0.00 58 ASP A C 11
ATOM 13043 O O . ASP A 1 57 ? -14.269 0.075 9.035 1.00 0.00 58 ASP A O 11
ATOM 13052 N N . ALA A 1 58 ? -14.264 -1.917 8.107 1.00 0.00 59 ALA A N 11
ATOM 13053 C CA . ALA A 1 58 ? -15.264 -1.499 7.083 1.00 0.00 59 ALA A CA 11
ATOM 13054 C C . ALA A 1 58 ? -14.573 -0.657 6.008 1.00 0.00 59 ALA A C 11
ATOM 13055 O O . ALA A 1 58 ? -14.270 -1.135 4.933 1.00 0.00 59 ALA A O 11
ATOM 13062 N N . GLU A 1 59 ? -14.324 0.593 6.287 1.00 0.00 60 GLU A N 11
ATOM 13063 C CA . GLU A 1 59 ? -13.654 1.462 5.278 1.00 0.00 60 GLU A CA 11
ATOM 13064 C C . GLU A 1 59 ? -12.337 0.818 4.842 1.00 0.00 60 GLU A C 11
ATOM 13065 O O . GLU A 1 59 ? -11.949 0.892 3.693 1.00 0.00 60 GLU A O 11
ATOM 13077 N N . LEU A 1 60 ? -11.644 0.186 5.750 1.00 0.00 61 LEU A N 11
ATOM 13078 C CA . LEU A 1 60 ? -10.352 -0.461 5.383 1.00 0.00 61 LEU A CA 11
ATOM 13079 C C . LEU A 1 60 ? -10.594 -1.495 4.282 1.00 0.00 61 LEU A C 11
ATOM 13080 O O . LEU A 1 60 ? -9.899 -1.529 3.286 1.00 0.00 61 LEU A O 11
ATOM 13096 N N . THR A 1 61 ? -11.574 -2.340 4.452 1.00 0.00 62 THR A N 11
ATOM 13097 C CA . THR A 1 61 ? -11.858 -3.370 3.413 1.00 0.00 62 THR A CA 11
ATOM 13098 C C . THR A 1 61 ? -12.235 -2.680 2.101 1.00 0.00 62 THR A C 11
ATOM 13099 O O . THR A 1 61 ? -12.024 -3.210 1.028 1.00 0.00 62 THR A O 11
ATOM 13110 N N . LYS A 1 62 ? -12.791 -1.502 2.177 1.00 0.00 63 LYS A N 11
ATOM 13111 C CA . LYS A 1 62 ? -13.179 -0.781 0.932 1.00 0.00 63 LYS A CA 11
ATOM 13112 C C . LYS A 1 62 ? -11.918 -0.360 0.175 1.00 0.00 63 LYS A C 11
ATOM 13113 O O . LYS A 1 62 ? -11.771 -0.625 -1.002 1.00 0.00 63 LYS A O 11
ATOM 13132 N N . LEU A 1 63 ? -11.004 0.292 0.841 1.00 0.00 64 LEU A N 11
ATOM 13133 C CA . LEU A 1 63 ? -9.753 0.726 0.158 1.00 0.00 64 LEU A CA 11
ATOM 13134 C C . LEU A 1 63 ? -9.010 -0.504 -0.366 1.00 0.00 64 LEU A C 11
ATOM 13135 O O . LEU A 1 63 ? -8.368 -0.462 -1.397 1.00 0.00 64 LEU A O 11
ATOM 13151 N N . ALA A 1 64 ? -9.094 -1.601 0.335 1.00 0.00 65 ALA A N 11
ATOM 13152 C CA 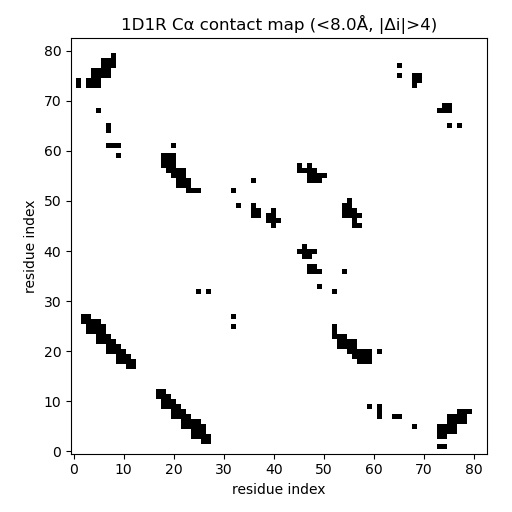. ALA A 1 64 ? -8.395 -2.833 -0.123 1.00 0.00 65 ALA A CA 11
ATOM 13153 C C . ALA A 1 64 ? -8.995 -3.292 -1.454 1.00 0.00 65 ALA A C 11
ATOM 13154 O O . ALA A 1 64 ? -8.292 -3.512 -2.420 1.00 0.00 65 ALA A O 11
ATOM 13161 N N . ALA A 1 65 ? -10.290 -3.436 -1.513 1.00 0.00 66 ALA A N 11
ATOM 13162 C CA . ALA A 1 65 ? -10.933 -3.876 -2.782 1.00 0.00 66 ALA A CA 11
ATOM 13163 C C . ALA A 1 65 ? -10.719 -2.807 -3.855 1.00 0.00 66 ALA A C 11
ATOM 13164 O O . ALA A 1 65 ? -10.781 -3.079 -5.038 1.00 0.00 66 ALA A O 11
ATOM 13171 N N . GLU A 1 66 ? -10.466 -1.592 -3.452 1.00 0.00 67 GLU A N 11
ATOM 13172 C CA . GLU A 1 66 ? -10.246 -0.507 -4.448 1.00 0.00 67 GLU A CA 11
ATOM 13173 C C . GLU A 1 66 ? -8.936 -0.761 -5.196 1.00 0.00 67 GLU A C 11
ATOM 13174 O O . GLU A 1 66 ? -8.905 -0.828 -6.409 1.00 0.00 67 GLU A O 11
ATOM 13186 N N . LEU A 1 67 ? -7.852 -0.906 -4.483 1.00 0.00 68 LEU A N 11
ATOM 13187 C CA . LEU A 1 67 ? -6.547 -1.158 -5.155 1.00 0.00 68 LEU A CA 11
ATOM 13188 C C . LEU A 1 67 ? -6.554 -2.560 -5.771 1.00 0.00 68 LEU A C 11
ATOM 13189 O O . LEU A 1 67 ? -5.810 -2.850 -6.687 1.00 0.00 68 LEU A O 11
ATOM 13205 N N . LYS A 1 68 ? -7.391 -3.431 -5.276 1.00 0.00 69 LYS A N 11
ATOM 13206 C CA . LYS A 1 68 ? -7.448 -4.813 -5.833 1.00 0.00 69 LYS A CA 11
ATOM 13207 C C . LYS A 1 68 ? -8.075 -4.776 -7.228 1.00 0.00 69 LYS A C 11
ATOM 13208 O O . LYS A 1 68 ? -7.676 -5.501 -8.118 1.00 0.00 69 LYS A O 11
ATOM 13227 N N . LYS A 1 69 ? -9.054 -3.938 -7.426 1.00 0.00 70 LYS A N 11
ATOM 13228 C CA . LYS A 1 69 ? -9.708 -3.855 -8.763 1.00 0.00 70 LYS A CA 11
ATOM 13229 C C . LYS A 1 69 ? -8.727 -3.253 -9.773 1.00 0.00 70 LYS A C 11
ATOM 13230 O O . LYS A 1 69 ? -8.948 -3.294 -10.967 1.00 0.00 70 LYS A O 11
ATOM 13249 N N . LYS A 1 70 ? -7.648 -2.691 -9.302 1.00 0.00 71 LYS A N 11
ATOM 13250 C CA . LYS A 1 70 ? -6.655 -2.082 -10.233 1.00 0.00 71 LYS A CA 11
ATOM 13251 C C . LYS A 1 70 ? -5.845 -3.183 -10.920 1.00 0.00 71 LYS A C 11
ATOM 13252 O O . LYS A 1 70 ? -5.275 -2.979 -11.973 1.00 0.00 71 LYS A O 11
ATOM 13271 N N . CYS A 1 71 ? -5.779 -4.345 -10.330 1.00 0.00 72 CYS A N 11
ATOM 13272 C CA . CYS A 1 71 ? -4.992 -5.450 -10.950 1.00 0.00 72 CYS A CA 11
ATOM 13273 C C . CYS A 1 71 ? -5.935 -6.460 -11.606 1.00 0.00 72 CYS A C 11
ATOM 13274 O O . CYS A 1 71 ? -5.617 -7.050 -12.620 1.00 0.00 72 CYS A O 11
ATOM 13282 N N . GLY A 1 72 ? -7.087 -6.673 -11.035 1.00 0.00 73 GLY A N 11
ATOM 13283 C CA . GLY A 1 72 ? -8.035 -7.657 -11.629 1.00 0.00 73 GLY A CA 11
ATOM 13284 C C . GLY A 1 72 ? -7.548 -9.069 -11.301 1.00 0.00 73 GLY A C 11
ATOM 13285 O O . GLY A 1 72 ? -7.729 -9.995 -12.066 1.00 0.00 73 GLY A O 11
ATOM 13289 N N . CYS A 1 73 ? -6.923 -9.234 -10.167 1.00 0.00 74 CYS A N 11
ATOM 13290 C CA . CYS A 1 73 ? -6.412 -10.577 -9.778 1.00 0.00 74 CYS A CA 11
ATOM 13291 C C . CYS A 1 73 ? -5.465 -10.427 -8.585 1.00 0.00 74 CYS A C 11
ATOM 13292 O O . CYS A 1 73 ? -4.834 -9.404 -8.408 1.00 0.00 74 CYS A O 11
ATOM 13300 N N . GLY A 1 74 ? -5.357 -11.438 -7.768 1.00 0.00 75 GLY A N 11
ATOM 13301 C CA . GLY A 1 74 ? -4.448 -11.351 -6.590 1.00 0.00 75 GLY A CA 11
ATOM 13302 C C . GLY A 1 74 ? -4.990 -10.324 -5.593 1.00 0.00 75 GLY A C 11
ATOM 13303 O O . GLY A 1 74 ? -5.213 -9.176 -5.926 1.00 0.00 75 GLY A O 11
ATOM 13307 N N . GLY A 1 75 ? -5.204 -10.728 -4.371 1.00 0.00 76 GLY A N 11
ATOM 13308 C CA . GLY A 1 75 ? -5.730 -9.775 -3.354 1.00 0.00 76 GLY A CA 11
ATOM 13309 C C . GLY A 1 75 ? -5.750 -10.443 -1.977 1.00 0.00 76 GLY A C 11
ATOM 13310 O O . GLY A 1 75 ? -6.708 -11.092 -1.603 1.00 0.00 76 GLY A O 11
ATOM 13314 N N . ALA A 1 76 ? -4.703 -10.282 -1.215 1.00 0.00 77 ALA A N 11
ATOM 13315 C CA . ALA A 1 76 ? -4.663 -10.899 0.141 1.00 0.00 77 ALA A CA 11
ATOM 13316 C C . ALA A 1 76 ? -4.903 -9.813 1.192 1.00 0.00 77 ALA A C 11
ATOM 13317 O O . ALA A 1 76 ? -4.196 -8.827 1.250 1.00 0.00 77 ALA A O 11
ATOM 13324 N N . VAL A 1 77 ? -5.895 -9.981 2.021 1.00 0.00 78 VAL A N 11
ATOM 13325 C CA . VAL A 1 77 ? -6.172 -8.951 3.061 1.00 0.00 78 VAL A CA 11
ATOM 13326 C C . VAL A 1 77 ? -5.832 -9.514 4.442 1.00 0.00 78 VAL A C 11
ATOM 13327 O O . VAL A 1 77 ? -5.574 -10.690 4.597 1.00 0.00 78 VAL A O 11
ATOM 13340 N N . LYS A 1 78 ? -5.830 -8.682 5.446 1.00 0.00 79 LYS A N 11
ATOM 13341 C CA . LYS A 1 78 ? -5.508 -9.169 6.816 1.00 0.00 79 LYS A CA 11
ATOM 13342 C C . LYS A 1 78 ? -6.061 -8.184 7.847 1.00 0.00 79 LYS A C 11
ATOM 13343 O O . LYS A 1 78 ? -6.447 -7.079 7.519 1.00 0.00 79 LYS A O 11
ATOM 13362 N N . ASP A 1 79 ? -6.107 -8.574 9.090 1.00 0.00 80 ASP A N 11
ATOM 13363 C CA . ASP A 1 79 ? -6.640 -7.659 10.138 1.00 0.00 80 ASP A CA 11
ATOM 13364 C C . ASP A 1 79 ? -5.735 -6.430 10.254 1.00 0.00 80 ASP A C 11
ATOM 13365 O O . ASP A 1 79 ? -4.687 -6.474 10.867 1.00 0.00 80 ASP A O 11
ATOM 13374 N N . GLY A 1 80 ? -6.134 -5.333 9.670 1.00 0.00 81 GLY A N 11
ATOM 13375 C CA . GLY A 1 80 ? -5.300 -4.100 9.748 1.00 0.00 81 GLY A CA 11
ATOM 13376 C C . GLY A 1 80 ? -4.089 -4.235 8.823 1.00 0.00 81 GLY A C 11
ATOM 13377 O O . GLY A 1 80 ? -3.241 -3.366 8.767 1.00 0.00 81 GLY A O 11
ATOM 13381 N N . VAL A 1 81 ? -3.997 -5.315 8.096 1.00 0.00 82 VAL A N 11
ATOM 13382 C CA . VAL A 1 81 ? -2.836 -5.497 7.180 1.00 0.00 82 VAL A CA 11
ATOM 13383 C C . VAL A 1 81 ? -3.338 -5.872 5.783 1.00 0.00 82 VAL A C 11
ATOM 13384 O O . VAL A 1 81 ? -4.286 -6.616 5.632 1.00 0.00 82 VAL A O 11
ATOM 13397 N N . ILE A 1 82 ? -2.706 -5.362 4.761 1.00 0.00 83 ILE A N 11
ATOM 13398 C CA . ILE A 1 82 ? -3.144 -5.690 3.374 1.00 0.00 83 ILE A CA 11
ATOM 13399 C C . ILE A 1 82 ? -1.927 -6.089 2.536 1.00 0.00 83 ILE A C 11
ATOM 13400 O O . ILE A 1 82 ? -0.803 -5.757 2.859 1.00 0.00 83 ILE A O 11
ATOM 13416 N N . GLU A 1 83 ? -2.140 -6.800 1.463 1.00 0.00 84 GLU A N 11
ATOM 13417 C CA . GLU A 1 83 ? -0.994 -7.220 0.607 1.00 0.00 84 GLU A CA 11
ATOM 13418 C C . GLU A 1 83 ? -1.446 -7.295 -0.853 1.00 0.00 84 GLU A C 11
ATOM 13419 O O . GLU A 1 83 ? -2.528 -7.758 -1.156 1.00 0.00 84 GLU A O 11
ATOM 13431 N N . ILE A 1 84 ? -0.624 -6.845 -1.762 1.00 0.00 85 ILE A N 11
ATOM 13432 C CA . ILE A 1 84 ? -1.006 -6.893 -3.202 1.00 0.00 85 ILE A CA 11
ATOM 13433 C C . ILE A 1 84 ? 0.253 -7.052 -4.056 1.00 0.00 85 ILE A C 11
ATOM 13434 O O . ILE A 1 84 ? 0.989 -6.111 -4.277 1.00 0.00 85 ILE A O 11
ATOM 13450 N N . GLN A 1 85 ? 0.507 -8.237 -4.539 1.00 0.00 86 GLN A N 11
ATOM 13451 C CA . GLN A 1 85 ? 1.718 -8.457 -5.378 1.00 0.00 86 GLN A CA 11
ATOM 13452 C C . GLN A 1 85 ? 1.741 -7.438 -6.519 1.00 0.00 86 GLN A C 11
ATOM 13453 O O . GLN A 1 85 ? 0.942 -7.497 -7.433 1.00 0.00 86 GLN A O 11
ATOM 13467 N N . GLY A 1 86 ? 2.650 -6.503 -6.474 1.00 0.00 87 GLY A N 11
ATOM 13468 C CA . GLY A 1 86 ? 2.724 -5.482 -7.556 1.00 0.00 87 GLY A CA 11
ATOM 13469 C C . GLY A 1 86 ? 4.147 -4.928 -7.640 1.00 0.00 87 GLY A C 11
ATOM 13470 O O . GLY A 1 86 ? 5.039 -5.376 -6.948 1.00 0.00 87 GLY A O 11
ATOM 13474 N N . ASP A 1 87 ? 4.367 -3.957 -8.484 1.00 0.00 88 ASP A N 11
ATOM 13475 C CA . ASP A 1 87 ? 5.733 -3.376 -8.611 1.00 0.00 88 ASP A CA 11
ATOM 13476 C C . ASP A 1 87 ? 5.629 -1.936 -9.118 1.00 0.00 88 ASP A C 11
ATOM 13477 O O . ASP A 1 87 ? 6.321 -1.539 -10.035 1.00 0.00 88 ASP A O 11
ATOM 13486 N N . LYS A 1 88 ? 4.769 -1.151 -8.529 1.00 0.00 89 LYS A N 11
ATOM 13487 C CA . LYS A 1 88 ? 4.622 0.262 -8.979 1.00 0.00 89 LYS A CA 11
ATOM 13488 C C . LYS A 1 88 ? 4.501 1.176 -7.758 1.00 0.00 89 LYS A C 11
ATOM 13489 O O . LYS A 1 88 ? 3.654 2.046 -7.703 1.00 0.00 89 LYS A O 11
ATOM 13508 N N . ARG A 1 89 ? 5.342 0.987 -6.778 1.00 0.00 90 ARG A N 11
ATOM 13509 C CA . ARG A 1 89 ? 5.273 1.846 -5.562 1.00 0.00 90 ARG A CA 11
ATOM 13510 C C . ARG A 1 89 ? 5.261 3.319 -5.978 1.00 0.00 90 ARG A C 11
ATOM 13511 O O . ARG A 1 89 ? 4.549 4.127 -5.415 1.00 0.00 90 ARG A O 11
ATOM 13532 N N . ASP A 1 90 ? 6.043 3.674 -6.961 1.00 0.00 91 ASP A N 11
ATOM 13533 C CA . ASP A 1 90 ? 6.075 5.094 -7.412 1.00 0.00 91 ASP A CA 11
ATOM 13534 C C . ASP A 1 90 ? 4.647 5.580 -7.668 1.00 0.00 91 ASP A C 11
ATOM 13535 O O . ASP A 1 90 ? 4.266 6.659 -7.260 1.00 0.00 91 ASP A O 11
ATOM 13544 N N . LEU A 1 91 ? 3.854 4.792 -8.342 1.00 0.00 92 LEU A N 11
ATOM 13545 C CA . LEU A 1 91 ? 2.452 5.211 -8.623 1.00 0.00 92 LEU A CA 11
ATOM 13546 C C . LEU A 1 91 ? 1.655 5.236 -7.317 1.00 0.00 92 LEU A C 11
ATOM 13547 O O . LEU A 1 91 ? 0.950 6.182 -7.027 1.00 0.00 92 LEU A O 11
ATOM 13563 N N . LEU A 1 92 ? 1.762 4.204 -6.525 1.00 0.00 93 LEU A N 11
ATOM 13564 C CA . LEU A 1 92 ? 1.011 4.170 -5.239 1.00 0.00 93 LEU A CA 11
ATOM 13565 C C . LEU A 1 92 ? 1.334 5.426 -4.426 1.00 0.00 93 LEU A C 11
ATOM 13566 O O . LEU A 1 92 ? 0.561 5.853 -3.592 1.00 0.00 93 LEU A O 11
ATOM 13582 N N . LYS A 1 93 ? 2.472 6.020 -4.663 1.00 0.00 94 LYS A N 11
ATOM 13583 C CA . LYS A 1 93 ? 2.843 7.247 -3.903 1.00 0.00 94 LYS A CA 11
ATOM 13584 C C . LYS A 1 93 ? 1.816 8.348 -4.179 1.00 0.00 94 LYS A C 11
ATOM 13585 O O . LYS A 1 93 ? 1.094 8.771 -3.299 1.00 0.00 94 LYS A O 11
ATOM 13604 N N . SER A 1 94 ? 1.746 8.815 -5.396 1.00 0.00 95 SER A N 11
ATOM 13605 C CA . SER A 1 94 ? 0.766 9.888 -5.726 1.00 0.00 95 SER A CA 11
ATOM 13606 C C . SER A 1 94 ? -0.656 9.353 -5.545 1.00 0.00 95 SER A C 11
ATOM 13607 O O . SER A 1 94 ? -1.605 10.105 -5.449 1.00 0.00 95 SER A O 11
ATOM 13615 N N . LEU A 1 95 ? -0.810 8.058 -5.498 1.00 0.00 96 LEU A N 11
ATOM 13616 C CA . LEU A 1 95 ? -2.171 7.476 -5.323 1.00 0.00 96 LEU A CA 11
ATOM 13617 C C . LEU A 1 95 ? -2.706 7.837 -3.935 1.00 0.00 96 LEU A C 11
ATOM 13618 O O . LEU A 1 95 ? -3.767 8.413 -3.799 1.00 0.00 96 LEU A O 11
ATOM 13634 N N . LEU A 1 96 ? -1.979 7.503 -2.904 1.00 0.00 97 LEU A N 11
ATOM 13635 C CA . LEU A 1 96 ? -2.447 7.827 -1.527 1.00 0.00 97 LEU A CA 11
ATOM 13636 C C . LEU A 1 96 ? -2.376 9.339 -1.306 1.00 0.00 97 LEU A C 11
ATOM 13637 O O . LEU A 1 96 ? -3.234 9.925 -0.676 1.00 0.00 97 LEU A O 11
ATOM 13653 N N . GLU A 1 97 ? -1.360 9.976 -1.820 1.00 0.00 98 GLU A N 11
ATOM 13654 C CA . GLU A 1 97 ? -1.236 11.450 -1.638 1.00 0.00 98 GLU A CA 11
ATOM 13655 C C . GLU A 1 97 ? -2.400 12.151 -2.341 1.00 0.00 98 GLU A C 11
ATOM 13656 O O . GLU A 1 97 ? -2.713 13.291 -2.058 1.00 0.00 98 GLU A O 11
ATOM 13668 N N . ALA A 1 98 ? -3.044 11.479 -3.255 1.00 0.00 99 ALA A N 11
ATOM 13669 C CA . ALA A 1 98 ? -4.187 12.108 -3.975 1.00 0.00 99 ALA A CA 11
ATOM 13670 C C . ALA A 1 98 ? -5.337 12.348 -2.994 1.00 0.00 99 ALA A C 11
ATOM 13671 O O . ALA A 1 98 ? -6.095 13.289 -3.129 1.00 0.00 99 ALA A O 11
ATOM 13678 N N . LYS A 1 99 ? -5.474 11.505 -2.008 1.00 0.00 100 LYS A N 11
ATOM 13679 C CA . LYS A 1 99 ? -6.575 11.685 -1.021 1.00 0.00 100 LYS A CA 11
ATOM 13680 C C . LYS A 1 99 ? -6.174 12.750 0.002 1.00 0.00 100 LYS A C 11
ATOM 13681 O O . LYS A 1 99 ? -6.996 13.261 0.736 1.00 0.00 100 LYS A O 11
ATOM 13700 N N . GLY A 1 100 ? -4.915 13.090 0.055 1.00 0.00 101 GLY A N 11
ATOM 13701 C CA . GLY A 1 100 ? -4.462 14.122 1.031 1.00 0.00 101 GLY A CA 11
ATOM 13702 C C . GLY A 1 100 ? -3.806 13.438 2.231 1.00 0.00 101 GLY A C 11
ATOM 13703 O O . GLY A 1 100 ? -3.154 14.071 3.038 1.00 0.00 101 GLY A O 11
ATOM 13707 N N . MET A 1 101 ? -3.973 12.150 2.356 1.00 0.00 102 MET A N 11
ATOM 13708 C CA . MET A 1 101 ? -3.359 11.427 3.505 1.00 0.00 102 MET A CA 11
ATOM 13709 C C . MET A 1 101 ? -1.834 11.482 3.385 1.00 0.00 102 MET A C 11
ATOM 13710 O O . MET A 1 101 ? -1.288 11.499 2.300 1.00 0.00 102 MET A O 11
ATOM 13724 N N . LYS A 1 102 ? -1.143 11.509 4.492 1.00 0.00 103 LYS A N 11
ATOM 13725 C CA . LYS A 1 102 ? 0.345 11.562 4.440 1.00 0.00 103 LYS A CA 11
ATOM 13726 C C . LYS A 1 102 ? 0.898 10.153 4.221 1.00 0.00 103 LYS A C 11
ATOM 13727 O O . LYS A 1 102 ? 0.742 9.278 5.050 1.00 0.00 103 LYS A O 11
ATOM 13746 N N . VAL A 1 103 ? 1.544 9.925 3.110 1.00 0.00 104 VAL A N 11
ATOM 13747 C CA . VAL A 1 103 ? 2.107 8.572 2.840 1.00 0.00 104 VAL A CA 11
ATOM 13748 C C . VAL A 1 103 ? 3.633 8.628 2.921 1.00 0.00 104 VAL A C 11
ATOM 13749 O O . VAL A 1 103 ? 4.237 9.664 2.725 1.00 0.00 104 VAL A O 11
ATOM 13762 N N . LYS A 1 104 ? 4.263 7.522 3.209 1.00 0.00 105 LYS A N 11
ATOM 13763 C CA . LYS A 1 104 ? 5.750 7.514 3.303 1.00 0.00 105 LYS A CA 11
ATOM 13764 C C . LYS A 1 104 ? 6.318 6.494 2.314 1.00 0.00 105 LYS A C 11
ATOM 13765 O O . LYS A 1 104 ? 6.494 5.335 2.635 1.00 0.00 105 LYS A O 11
ATOM 13784 N N . LEU A 1 105 ? 6.605 6.915 1.112 1.00 0.00 106 LEU A N 11
ATOM 13785 C CA . LEU A 1 105 ? 7.161 5.968 0.105 1.00 0.00 106 LEU A CA 11
ATOM 13786 C C . LEU A 1 105 ? 8.403 5.284 0.679 1.00 0.00 106 LEU A C 11
ATOM 13787 O O . LEU A 1 105 ? 9.504 5.788 0.578 1.00 0.00 106 LEU A O 11
ATOM 13803 N N . ALA A 1 106 ? 8.235 4.138 1.280 1.00 0.00 107 ALA A N 11
ATOM 13804 C CA . ALA A 1 106 ? 9.407 3.422 1.860 1.00 0.00 107 ALA A CA 11
ATOM 13805 C C . ALA A 1 106 ? 10.242 2.813 0.732 1.00 0.00 107 ALA A C 11
ATOM 13806 O O . ALA A 1 106 ? 10.126 3.196 -0.415 1.00 0.00 107 ALA A O 11
ATOM 13813 N N . GLY A 1 107 ? 11.082 1.866 1.048 1.00 0.00 108 GLY A N 11
ATOM 13814 C CA . GLY A 1 107 ? 11.924 1.234 -0.007 1.00 0.00 108 GLY A CA 11
ATOM 13815 C C . GLY A 1 107 ? 13.226 2.020 -0.163 1.00 0.00 108 GLY A C 11
ATOM 13816 O O . GLY A 1 107 ? 13.239 3.122 -0.674 1.00 0.00 108 GLY A O 11
ATOM 13820 N N . GLY A 1 108 ? 14.322 1.463 0.273 1.00 0.00 109 GLY A N 11
ATOM 13821 C CA . GLY A 1 108 ? 15.623 2.180 0.149 1.00 0.00 109 GLY A CA 11
ATOM 13822 C C . GLY A 1 108 ? 15.637 3.382 1.095 1.00 0.00 109 GLY A C 11
ATOM 13823 O O . GLY A 1 108 ? 15.662 4.520 0.669 1.00 0.00 109 GLY A O 11
ATOM 13827 N N . LEU A 1 109 ? 15.620 3.140 2.378 1.00 0.00 110 LEU A N 11
ATOM 13828 C CA . LEU A 1 109 ? 15.632 4.269 3.349 1.00 0.00 110 LEU A CA 11
ATOM 13829 C C . LEU A 1 109 ? 15.811 3.721 4.766 1.00 0.00 110 LEU A C 11
ATOM 13830 O O . LEU A 1 109 ? 16.759 4.045 5.453 1.00 0.00 110 LEU A O 11
ATOM 13846 N N . GLU A 1 110 ? 14.906 2.891 5.210 1.00 0.00 111 GLU A N 11
ATOM 13847 C CA . GLU A 1 110 ? 15.024 2.323 6.582 1.00 0.00 111 GLU A CA 11
ATOM 13848 C C . GLU A 1 110 ? 14.640 0.843 6.556 1.00 0.00 111 GLU A C 11
ATOM 13849 O O . GLU A 1 110 ? 15.538 0.017 6.560 1.00 0.00 111 GLU A O 11
ATOM 13861 N N . LYS A 1 28 ? -3.853 17.315 7.405 1.00 0.00 29 LYS A N 12
ATOM 13862 C CA . LYS A 1 28 ? -3.222 18.664 7.356 1.00 0.00 29 LYS A CA 12
ATOM 13863 C C . LYS A 1 28 ? -1.717 18.515 7.120 1.00 0.00 29 LYS A C 12
ATOM 13864 O O . LYS A 1 28 ? -0.918 18.699 8.017 1.00 0.00 29 LYS A O 12
ATOM 13882 N N . GLY A 1 29 ? -1.325 18.184 5.921 1.00 0.00 30 GLY A N 12
ATOM 13883 C CA . GLY A 1 29 ? 0.128 18.024 5.629 1.00 0.00 30 GLY A CA 12
ATOM 13884 C C . GLY A 1 29 ? 0.310 17.085 4.436 1.00 0.00 30 GLY A C 12
ATOM 13885 O O . GLY A 1 29 ? -0.498 16.212 4.192 1.00 0.00 30 GLY A O 12
ATOM 13889 N N . ASP A 1 30 ? 1.367 17.257 3.690 1.00 0.00 31 ASP A N 12
ATOM 13890 C CA . ASP A 1 30 ? 1.599 16.374 2.512 1.00 0.00 31 ASP A CA 12
ATOM 13891 C C . ASP A 1 30 ? 1.603 14.912 2.965 1.00 0.00 31 ASP A C 12
ATOM 13892 O O . ASP A 1 30 ? 2.595 14.405 3.450 1.00 0.00 31 ASP A O 12
ATOM 13901 N N . GLY A 1 31 ? 0.502 14.230 2.809 1.00 0.00 32 GLY A N 12
ATOM 13902 C CA . GLY A 1 31 ? 0.444 12.802 3.230 1.00 0.00 32 GLY A CA 12
ATOM 13903 C C . GLY A 1 31 ? 1.483 11.995 2.450 1.00 0.00 32 GLY A C 12
ATOM 13904 O O . GLY A 1 31 ? 1.857 12.348 1.349 1.00 0.00 32 GLY A O 12
ATOM 13908 N N . VAL A 1 32 ? 1.953 10.915 3.011 1.00 0.00 33 VAL A N 12
ATOM 13909 C CA . VAL A 1 32 ? 2.968 10.088 2.300 1.00 0.00 33 VAL A CA 12
ATOM 13910 C C . VAL A 1 32 ? 2.697 8.606 2.569 1.00 0.00 33 VAL A C 12
ATOM 13911 O O . VAL A 1 32 ? 3.033 8.083 3.613 1.00 0.00 33 VAL A O 12
ATOM 13924 N N . VAL A 1 33 ? 2.092 7.925 1.634 1.00 0.00 34 VAL A N 12
ATOM 13925 C CA . VAL A 1 33 ? 1.801 6.478 1.837 1.00 0.00 34 VAL A CA 12
ATOM 13926 C C . VAL A 1 33 ? 2.990 5.645 1.353 1.00 0.00 34 VAL A C 12
ATOM 13927 O O . VAL A 1 33 ? 3.704 6.032 0.449 1.00 0.00 34 VAL A O 12
ATOM 13940 N N . ARG A 1 34 ? 3.209 4.504 1.947 1.00 0.00 35 ARG A N 12
ATOM 13941 C CA . ARG A 1 34 ? 4.352 3.649 1.520 1.00 0.00 35 ARG A CA 12
ATOM 13942 C C . ARG A 1 34 ? 3.846 2.239 1.211 1.00 0.00 35 ARG A C 12
ATOM 13943 O O . ARG A 1 34 ? 3.309 1.561 2.064 1.00 0.00 35 ARG A O 12
ATOM 13964 N N . ILE A 1 35 ? 4.014 1.791 -0.003 1.00 0.00 36 ILE A N 12
ATOM 13965 C CA . ILE A 1 35 ? 3.544 0.425 -0.366 1.00 0.00 36 ILE A CA 12
ATOM 13966 C C . ILE A 1 35 ? 4.739 -0.430 -0.792 1.00 0.00 36 ILE A C 12
ATOM 13967 O O . ILE A 1 35 ? 5.419 -0.128 -1.753 1.00 0.00 36 ILE A O 12
ATOM 13983 N N . GLN A 1 36 ? 5.002 -1.494 -0.084 1.00 0.00 37 GLN A N 12
ATOM 13984 C CA . GLN A 1 36 ? 6.154 -2.366 -0.450 1.00 0.00 37 GLN A CA 12
ATOM 13985 C C . GLN A 1 36 ? 5.893 -3.790 0.044 1.00 0.00 37 GLN A C 12
ATOM 13986 O O . GLN A 1 36 ? 4.909 -4.058 0.706 1.00 0.00 37 GLN A O 12
ATOM 14000 N N . ARG A 1 37 ? 6.766 -4.707 -0.272 1.00 0.00 38 ARG A N 12
ATOM 14001 C CA . ARG A 1 37 ? 6.567 -6.113 0.180 1.00 0.00 38 ARG A CA 12
ATOM 14002 C C . ARG A 1 37 ? 7.523 -6.417 1.335 1.00 0.00 38 ARG A C 12
ATOM 14003 O O . ARG A 1 37 ? 8.667 -6.008 1.330 1.00 0.00 38 ARG A O 12
ATOM 14024 N N . GLN A 1 38 ? 7.064 -7.133 2.324 1.00 0.00 39 GLN A N 12
ATOM 14025 C CA . GLN A 1 38 ? 7.948 -7.463 3.478 1.00 0.00 39 GLN A CA 12
ATOM 14026 C C . GLN A 1 38 ? 7.984 -8.980 3.676 1.00 0.00 39 GLN A C 12
ATOM 14027 O O . GLN A 1 38 ? 7.656 -9.486 4.731 1.00 0.00 39 GLN A O 12
ATOM 14041 N N . THR A 1 39 ? 8.379 -9.710 2.669 1.00 0.00 40 THR A N 12
ATOM 14042 C CA . THR A 1 39 ? 8.435 -11.193 2.801 1.00 0.00 40 THR A CA 12
ATOM 14043 C C . THR A 1 39 ? 9.662 -11.585 3.627 1.00 0.00 40 THR A C 12
ATOM 14044 O O . THR A 1 39 ? 10.556 -10.792 3.843 1.00 0.00 40 THR A O 12
ATOM 14055 N N . SER A 1 40 ? 9.711 -12.804 4.091 1.00 0.00 41 SER A N 12
ATOM 14056 C CA . SER A 1 40 ? 10.879 -13.246 4.903 1.00 0.00 41 SER A CA 12
ATOM 14057 C C . SER A 1 40 ? 10.730 -14.729 5.246 1.00 0.00 41 SER A C 12
ATOM 14058 O O . SER A 1 40 ? 9.659 -15.194 5.579 1.00 0.00 41 SER A O 12
ATOM 14066 N N . GLY A 1 41 ? 11.798 -15.476 5.169 1.00 0.00 42 GLY A N 12
ATOM 14067 C CA . GLY A 1 41 ? 11.716 -16.928 5.491 1.00 0.00 42 GLY A CA 12
ATOM 14068 C C . GLY A 1 41 ? 12.192 -17.747 4.290 1.00 0.00 42 GLY A C 12
ATOM 14069 O O . GLY A 1 41 ? 13.066 -18.583 4.403 1.00 0.00 42 GLY A O 12
ATOM 14073 N N . ARG A 1 42 ? 11.624 -17.513 3.138 1.00 0.00 43 ARG A N 12
ATOM 14074 C CA . ARG A 1 42 ? 12.044 -18.278 1.931 1.00 0.00 43 ARG A CA 12
ATOM 14075 C C . ARG A 1 42 ? 11.453 -17.624 0.680 1.00 0.00 43 ARG A C 12
ATOM 14076 O O . ARG A 1 42 ? 10.486 -16.892 0.749 1.00 0.00 43 ARG A O 12
ATOM 14097 N N . LYS A 1 43 ? 12.028 -17.881 -0.463 1.00 0.00 44 LYS A N 12
ATOM 14098 C CA . LYS A 1 43 ? 11.499 -17.274 -1.717 1.00 0.00 44 LYS A CA 12
ATOM 14099 C C . LYS A 1 43 ? 10.330 -18.114 -2.235 1.00 0.00 44 LYS A C 12
ATOM 14100 O O . LYS A 1 43 ? 10.451 -19.305 -2.440 1.00 0.00 44 LYS A O 12
ATOM 14119 N N . GLY A 1 44 ? 9.197 -17.503 -2.451 1.00 0.00 45 GLY A N 12
ATOM 14120 C CA . GLY A 1 44 ? 8.022 -18.268 -2.957 1.00 0.00 45 GLY A CA 12
ATOM 14121 C C . GLY A 1 44 ? 6.763 -17.407 -2.848 1.00 0.00 45 GLY A C 12
ATOM 14122 O O . GLY A 1 44 ? 5.963 -17.342 -3.761 1.00 0.00 45 GLY A O 12
ATOM 14126 N N . LYS A 1 45 ? 6.578 -16.745 -1.738 1.00 0.00 46 LYS A N 12
ATOM 14127 C CA . LYS A 1 45 ? 5.368 -15.891 -1.574 1.00 0.00 46 LYS A CA 12
ATOM 14128 C C . LYS A 1 45 ? 5.786 -14.496 -1.106 1.00 0.00 46 LYS A C 12
ATOM 14129 O O . LYS A 1 45 ? 6.953 -14.218 -0.912 1.00 0.00 46 LYS A O 12
ATOM 14148 N N . GLY A 1 46 ? 4.840 -13.615 -0.922 1.00 0.00 47 GLY A N 12
ATOM 14149 C CA . GLY A 1 46 ? 5.182 -12.238 -0.466 1.00 0.00 47 GLY A CA 12
ATOM 14150 C C . GLY A 1 46 ? 3.898 -11.482 -0.119 1.00 0.00 47 GLY A C 12
ATOM 14151 O O . GLY A 1 46 ? 2.860 -11.698 -0.712 1.00 0.00 47 GLY A O 12
ATOM 14155 N N . VAL A 1 47 ? 3.958 -10.598 0.839 1.00 0.00 48 VAL A N 12
ATOM 14156 C CA . VAL A 1 47 ? 2.740 -9.831 1.222 1.00 0.00 48 VAL A CA 12
ATOM 14157 C C . VAL A 1 47 ? 2.993 -8.336 1.019 1.00 0.00 48 VAL A C 12
ATOM 14158 O O . VAL A 1 47 ? 4.120 -7.885 0.991 1.00 0.00 48 VAL A O 12
ATOM 14171 N N . CYS A 1 48 ? 1.951 -7.563 0.876 1.00 0.00 49 CYS A N 12
ATOM 14172 C CA . CYS A 1 48 ? 2.131 -6.098 0.675 1.00 0.00 49 CYS A CA 12
ATOM 14173 C C . CYS A 1 48 ? 1.413 -5.339 1.793 1.00 0.00 49 CYS A C 12
ATOM 14174 O O . CYS A 1 48 ? 0.217 -5.461 1.969 1.00 0.00 49 CYS A O 12
ATOM 14182 N N . LEU A 1 49 ? 2.132 -4.556 2.550 1.00 0.00 50 LEU A N 12
ATOM 14183 C CA . LEU A 1 49 ? 1.488 -3.792 3.655 1.00 0.00 50 LEU A CA 12
ATOM 14184 C C . LEU A 1 49 ? 1.508 -2.299 3.324 1.00 0.00 50 LEU A C 12
ATOM 14185 O O . LEU A 1 49 ? 2.400 -1.813 2.658 1.00 0.00 50 LEU A O 12
ATOM 14201 N N . ILE A 1 50 ? 0.530 -1.567 3.784 1.00 0.00 51 ILE A N 12
ATOM 14202 C CA . ILE A 1 50 ? 0.494 -0.105 3.495 1.00 0.00 51 ILE A CA 12
ATOM 14203 C C . ILE A 1 50 ? 0.167 0.660 4.778 1.00 0.00 51 ILE A C 12
ATOM 14204 O O . ILE A 1 50 ? -0.815 0.389 5.441 1.00 0.00 51 ILE A O 12
ATOM 14220 N N . THR A 1 51 ? 0.981 1.616 5.134 1.00 0.00 52 THR A N 12
ATOM 14221 C CA . THR A 1 51 ? 0.716 2.398 6.374 1.00 0.00 52 THR A CA 12
ATOM 14222 C C . THR A 1 51 ? 1.300 3.804 6.225 1.00 0.00 52 THR A C 12
ATOM 14223 O O . THR A 1 51 ? 2.076 4.073 5.330 1.00 0.00 52 THR A O 12
ATOM 14234 N N . GLY A 1 52 ? 0.934 4.704 7.097 1.00 0.00 53 GLY A N 12
ATOM 14235 C CA . GLY A 1 52 ? 1.469 6.092 7.004 1.00 0.00 53 GLY A CA 12
ATOM 14236 C C . GLY A 1 52 ? 0.513 6.955 6.179 1.00 0.00 53 GLY A C 12
ATOM 14237 O O . GLY A 1 52 ? 0.860 8.030 5.732 1.00 0.00 53 GLY A O 12
ATOM 14241 N N . VAL A 1 53 ? -0.690 6.493 5.973 1.00 0.00 54 VAL A N 12
ATOM 14242 C CA . VAL A 1 53 ? -1.667 7.287 5.177 1.00 0.00 54 VAL A CA 12
ATOM 14243 C C . VAL A 1 53 ? -2.202 8.441 6.029 1.00 0.00 54 VAL A C 12
ATOM 14244 O O . VAL A 1 53 ? -2.986 8.244 6.935 1.00 0.00 54 VAL A O 12
ATOM 14257 N N . ASP A 1 54 ? -1.783 9.644 5.745 1.00 0.00 55 ASP A N 12
ATOM 14258 C CA . ASP A 1 54 ? -2.268 10.808 6.538 1.00 0.00 55 ASP A CA 12
ATOM 14259 C C . ASP A 1 54 ? -3.466 11.444 5.830 1.00 0.00 55 ASP A C 12
ATOM 14260 O O . ASP A 1 54 ? -3.327 12.396 5.087 1.00 0.00 55 ASP A O 12
ATOM 14269 N N . LEU A 1 55 ? -4.643 10.927 6.053 1.00 0.00 56 LEU A N 12
ATOM 14270 C CA . LEU A 1 55 ? -5.848 11.502 5.392 1.00 0.00 56 LEU A CA 12
ATOM 14271 C C . LEU A 1 55 ? -7.044 11.410 6.342 1.00 0.00 56 LEU A C 12
ATOM 14272 O O . LEU A 1 55 ? -6.908 11.044 7.493 1.00 0.00 56 LEU A O 12
ATOM 14288 N N . ASP A 1 56 ? -8.215 11.739 5.870 1.00 0.00 57 ASP A N 12
ATOM 14289 C CA . ASP A 1 56 ? -9.418 11.669 6.747 1.00 0.00 57 ASP A CA 12
ATOM 14290 C C . ASP A 1 56 ? -9.734 10.206 7.063 1.00 0.00 57 ASP A C 12
ATOM 14291 O O . ASP A 1 56 ? -9.461 9.319 6.280 1.00 0.00 57 ASP A O 12
ATOM 14300 N N . ASP A 1 57 ? -10.308 9.947 8.206 1.00 0.00 58 ASP A N 12
ATOM 14301 C CA . ASP A 1 57 ? -10.641 8.542 8.572 1.00 0.00 58 ASP A CA 12
ATOM 14302 C C . ASP A 1 57 ? -11.455 7.899 7.447 1.00 0.00 58 ASP A C 12
ATOM 14303 O O . ASP A 1 57 ? -11.191 6.787 7.034 1.00 0.00 58 ASP A O 12
ATOM 14312 N N . ALA A 1 58 ? -12.444 8.589 6.948 1.00 0.00 59 ALA A N 12
ATOM 14313 C CA . ALA A 1 58 ? -13.274 8.015 5.851 1.00 0.00 59 ALA A CA 12
ATOM 14314 C C . ALA A 1 58 ? -12.382 7.685 4.653 1.00 0.00 59 ALA A C 12
ATOM 14315 O O . ALA A 1 58 ? -12.493 6.633 4.055 1.00 0.00 59 ALA A O 12
ATOM 14322 N N . GLU A 1 59 ? -11.497 8.575 4.295 1.00 0.00 60 GLU A N 12
ATOM 14323 C CA . GLU A 1 59 ? -10.600 8.311 3.135 1.00 0.00 60 GLU A CA 12
ATOM 14324 C C . GLU A 1 59 ? -9.930 6.946 3.308 1.00 0.00 60 GLU A C 12
ATOM 14325 O O . GLU A 1 59 ? -9.689 6.237 2.351 1.00 0.00 60 GLU A O 12
ATOM 14337 N N . LEU A 1 60 ? -9.626 6.572 4.521 1.00 0.00 61 LEU A N 12
ATOM 14338 C CA . LEU A 1 60 ? -8.971 5.254 4.752 1.00 0.00 61 LEU A CA 12
ATOM 14339 C C . LEU A 1 60 ? -9.842 4.141 4.166 1.00 0.00 61 LEU A C 12
ATOM 14340 O O . LEU A 1 60 ? -9.393 3.345 3.364 1.00 0.00 61 LEU A O 12
ATOM 14356 N N . THR A 1 61 ? -11.084 4.076 4.561 1.00 0.00 62 THR A N 12
ATOM 14357 C CA . THR A 1 61 ? -11.981 3.013 4.027 1.00 0.00 62 THR A CA 12
ATOM 14358 C C . THR A 1 61 ? -12.158 3.201 2.519 1.00 0.00 62 THR A C 12
ATOM 14359 O O . THR A 1 61 ? -12.570 2.299 1.816 1.00 0.00 62 THR A O 12
ATOM 14370 N N . LYS A 1 62 ? -11.850 4.365 2.016 1.00 0.00 63 LYS A N 12
ATOM 14371 C CA . LYS A 1 62 ? -12.001 4.607 0.553 1.00 0.00 63 LYS A CA 12
ATOM 14372 C C . LYS A 1 62 ? -10.888 3.877 -0.202 1.00 0.00 63 LYS A C 12
ATOM 14373 O O . LYS A 1 62 ? -11.130 2.920 -0.910 1.00 0.00 63 LYS A O 12
ATOM 14392 N N . LEU A 1 63 ? -9.669 4.321 -0.056 1.00 0.00 64 LEU A N 12
ATOM 14393 C CA . LEU A 1 63 ? -8.544 3.650 -0.766 1.00 0.00 64 LEU A CA 12
ATOM 14394 C C . LEU A 1 63 ? -8.589 2.147 -0.482 1.00 0.00 64 LEU A C 12
ATOM 14395 O O . LEU A 1 63 ? -8.261 1.336 -1.324 1.00 0.00 64 LEU A O 12
ATOM 14411 N N . ALA A 1 64 ? -8.995 1.770 0.700 1.00 0.00 65 ALA A N 12
ATOM 14412 C CA . ALA A 1 64 ? -9.063 0.320 1.036 1.00 0.00 65 ALA A CA 12
ATOM 14413 C C . ALA A 1 64 ? -10.051 -0.374 0.097 1.00 0.00 65 ALA A C 12
ATOM 14414 O O . ALA A 1 64 ? -9.699 -1.284 -0.627 1.00 0.00 65 ALA A O 12
ATOM 14421 N N . ALA A 1 65 ? -11.285 0.049 0.102 1.00 0.00 66 ALA A N 12
ATOM 14422 C CA . ALA A 1 65 ? -12.294 -0.586 -0.792 1.00 0.00 66 ALA A CA 12
ATOM 14423 C C . ALA A 1 65 ? -11.796 -0.537 -2.238 1.00 0.00 66 ALA A C 12
ATOM 14424 O O . ALA A 1 65 ? -12.179 -1.340 -3.065 1.00 0.00 66 ALA A O 12
ATOM 14431 N N . GLU A 1 66 ? -10.944 0.401 -2.549 1.00 0.00 67 GLU A N 12
ATOM 14432 C CA . GLU A 1 66 ? -10.421 0.503 -3.941 1.00 0.00 67 GLU A CA 12
ATOM 14433 C C . GLU A 1 66 ? -9.555 -0.718 -4.251 1.00 0.00 67 GLU A C 12
ATOM 14434 O O . GLU A 1 66 ? -9.856 -1.498 -5.133 1.00 0.00 67 GLU A O 12
ATOM 14446 N N . LEU A 1 67 ? -8.478 -0.891 -3.534 1.00 0.00 68 LEU A N 12
ATOM 14447 C CA . LEU A 1 67 ? -7.592 -2.061 -3.790 1.00 0.00 68 LEU A CA 12
ATOM 14448 C C . LEU A 1 67 ? -8.324 -3.350 -3.411 1.00 0.00 68 LEU A C 12
ATOM 14449 O O . LEU A 1 67 ? -7.902 -4.437 -3.754 1.00 0.00 68 LEU A O 12
ATOM 14465 N N . LYS A 1 68 ? -9.417 -3.241 -2.706 1.00 0.00 69 LYS A N 12
ATOM 14466 C CA . LYS A 1 68 ? -10.170 -4.464 -2.308 1.00 0.00 69 LYS A CA 12
ATOM 14467 C C . LYS A 1 68 ? -10.817 -5.088 -3.545 1.00 0.00 69 LYS A C 12
ATOM 14468 O O . LYS A 1 68 ? -10.902 -6.293 -3.671 1.00 0.00 69 LYS A O 12
ATOM 14487 N N . LYS A 1 69 ? -11.274 -4.277 -4.460 1.00 0.00 70 LYS A N 12
ATOM 14488 C CA . LYS A 1 69 ? -11.912 -4.827 -5.688 1.00 0.00 70 LYS A CA 12
ATOM 14489 C C . LYS A 1 69 ? -10.833 -5.418 -6.596 1.00 0.00 70 LYS A C 12
ATOM 14490 O O . LYS A 1 69 ? -11.110 -6.224 -7.462 1.00 0.00 70 LYS A O 12
ATOM 14509 N N . LYS A 1 70 ? -9.604 -5.025 -6.404 1.00 0.00 71 LYS A N 12
ATOM 14510 C CA . LYS A 1 70 ? -8.508 -5.567 -7.255 1.00 0.00 71 LYS A CA 12
ATOM 14511 C C . LYS A 1 70 ? -8.340 -7.060 -6.973 1.00 0.00 71 LYS A C 12
ATOM 14512 O O . LYS A 1 70 ? -7.950 -7.824 -7.834 1.00 0.00 71 LYS A O 12
ATOM 14531 N N . CYS A 1 71 ? -8.636 -7.483 -5.774 1.00 0.00 72 CYS A N 12
ATOM 14532 C CA . CYS A 1 71 ? -8.498 -8.927 -5.438 1.00 0.00 72 CYS A CA 12
ATOM 14533 C C . CYS A 1 71 ? -9.808 -9.649 -5.760 1.00 0.00 72 CYS A C 12
ATOM 14534 O O . CYS A 1 71 ? -9.818 -10.817 -6.096 1.00 0.00 72 CYS A O 12
ATOM 14542 N N . GLY A 1 72 ? -10.914 -8.962 -5.663 1.00 0.00 73 GLY A N 12
ATOM 14543 C CA . GLY A 1 72 ? -12.223 -9.608 -5.967 1.00 0.00 73 GLY A CA 12
ATOM 14544 C C . GLY A 1 72 ? -12.824 -10.187 -4.686 1.00 0.00 73 GLY A C 12
ATOM 14545 O O . GLY A 1 72 ? -14.010 -10.439 -4.604 1.00 0.00 73 GLY A O 12
ATOM 14549 N N . CYS A 1 73 ? -12.016 -10.401 -3.684 1.00 0.00 74 CYS A N 12
ATOM 14550 C CA . CYS A 1 73 ? -12.542 -10.963 -2.410 1.00 0.00 74 CYS A CA 12
ATOM 14551 C C . CYS A 1 73 ? -11.386 -11.170 -1.432 1.00 0.00 74 CYS A C 12
ATOM 14552 O O . CYS A 1 73 ? -10.718 -12.185 -1.449 1.00 0.00 74 CYS A O 12
ATOM 14560 N N . GLY A 1 74 ? -11.142 -10.215 -0.579 1.00 0.00 75 GLY A N 12
ATOM 14561 C CA . GLY A 1 74 ? -10.027 -10.356 0.398 1.00 0.00 75 GLY A CA 12
ATOM 14562 C C . GLY A 1 74 ? -9.446 -8.976 0.708 1.00 0.00 75 GLY A C 12
ATOM 14563 O O . GLY A 1 74 ? -9.479 -8.079 -0.110 1.00 0.00 75 GLY A O 12
ATOM 14567 N N . GLY A 1 75 ? -8.913 -8.800 1.885 1.00 0.00 76 GLY A N 12
ATOM 14568 C CA . GLY A 1 75 ? -8.329 -7.479 2.250 1.00 0.00 76 GLY A CA 12
ATOM 14569 C C . GLY A 1 75 ? -8.249 -7.364 3.772 1.00 0.00 76 GLY A C 12
ATOM 14570 O O . GLY A 1 75 ? -8.568 -8.291 4.490 1.00 0.00 76 GLY A O 12
ATOM 14574 N N . ALA A 1 76 ? -7.825 -6.237 4.271 1.00 0.00 77 ALA A N 12
ATOM 14575 C CA . ALA A 1 76 ? -7.726 -6.072 5.748 1.00 0.00 77 ALA A CA 12
ATOM 14576 C C . ALA A 1 76 ? -7.222 -4.666 6.075 1.00 0.00 77 ALA A C 12
ATOM 14577 O O . ALA A 1 76 ? -6.099 -4.313 5.776 1.00 0.00 77 ALA A O 12
ATOM 14584 N N . VAL A 1 77 ? -8.042 -3.862 6.693 1.00 0.00 78 VAL A N 12
ATOM 14585 C CA . VAL A 1 77 ? -7.608 -2.482 7.046 1.00 0.00 78 VAL A CA 12
ATOM 14586 C C . VAL A 1 77 ? -7.685 -2.305 8.562 1.00 0.00 78 VAL A C 12
ATOM 14587 O O . VAL A 1 77 ? -8.516 -2.898 9.222 1.00 0.00 78 VAL A O 12
ATOM 14600 N N . LYS A 1 78 ? -6.827 -1.500 9.123 1.00 0.00 79 LYS A N 12
ATOM 14601 C CA . LYS A 1 78 ? -6.858 -1.299 10.598 1.00 0.00 79 LYS A CA 12
ATOM 14602 C C . LYS A 1 78 ? -6.363 0.107 10.939 1.00 0.00 79 LYS A C 12
ATOM 14603 O O . LYS A 1 78 ? -5.242 0.295 11.370 1.00 0.00 79 LYS A O 12
ATOM 14622 N N . ASP A 1 79 ? -7.194 1.095 10.757 1.00 0.00 80 ASP A N 12
ATOM 14623 C CA . ASP A 1 79 ? -6.780 2.489 11.079 1.00 0.00 80 ASP A CA 12
ATOM 14624 C C . ASP A 1 79 ? -5.420 2.790 10.444 1.00 0.00 80 ASP A C 12
ATOM 14625 O O . ASP A 1 79 ? -4.428 2.949 11.126 1.00 0.00 80 ASP A O 12
ATOM 14634 N N . GLY A 1 80 ? -5.369 2.879 9.143 1.00 0.00 81 GLY A N 12
ATOM 14635 C CA . GLY A 1 80 ? -4.075 3.181 8.466 1.00 0.00 81 GLY A CA 12
ATOM 14636 C C . GLY A 1 80 ? -3.263 1.896 8.294 1.00 0.00 81 GLY A C 12
ATOM 14637 O O . GLY A 1 80 ? -2.274 1.868 7.588 1.00 0.00 81 GLY A O 12
ATOM 14641 N N . VAL A 1 81 ? -3.666 0.832 8.931 1.00 0.00 82 VAL A N 12
ATOM 14642 C CA . VAL A 1 81 ? -2.907 -0.444 8.797 1.00 0.00 82 VAL A CA 12
ATOM 14643 C C . VAL A 1 81 ? -3.585 -1.335 7.755 1.00 0.00 82 VAL A C 12
ATOM 14644 O O . VAL A 1 81 ? -4.444 -2.133 8.071 1.00 0.00 82 VAL A O 12
ATOM 14657 N N . ILE A 1 82 ? -3.203 -1.208 6.513 1.00 0.00 83 ILE A N 12
ATOM 14658 C CA . ILE A 1 82 ? -3.824 -2.050 5.452 1.00 0.00 83 ILE A CA 12
ATOM 14659 C C . ILE A 1 82 ? -2.898 -3.224 5.129 1.00 0.00 83 ILE A C 12
ATOM 14660 O O . ILE A 1 82 ? -1.699 -3.151 5.316 1.00 0.00 83 ILE A O 12
ATOM 14676 N N . GLU A 1 83 ? -3.443 -4.307 4.647 1.00 0.00 84 GLU A N 12
ATOM 14677 C CA . GLU A 1 83 ? -2.591 -5.483 4.314 1.00 0.00 84 GLU A CA 12
ATOM 14678 C C . GLU A 1 83 ? -3.212 -6.253 3.147 1.00 0.00 84 GLU A C 12
ATOM 14679 O O . GLU A 1 83 ? -4.181 -6.968 3.308 1.00 0.00 84 GLU A O 12
ATOM 14691 N N . ILE A 1 84 ? -2.660 -6.113 1.974 1.00 0.00 85 ILE A N 12
ATOM 14692 C CA . ILE A 1 84 ? -3.216 -6.839 0.797 1.00 0.00 85 ILE A CA 12
ATOM 14693 C C . ILE A 1 84 ? -2.104 -7.650 0.130 1.00 0.00 85 ILE A C 12
ATOM 14694 O O . ILE A 1 84 ? -1.071 -7.123 -0.232 1.00 0.00 85 ILE A O 12
ATOM 14710 N N . GLN A 1 85 ? -2.305 -8.929 -0.033 1.00 0.00 86 GLN A N 12
ATOM 14711 C CA . GLN A 1 85 ? -1.256 -9.771 -0.676 1.00 0.00 86 GLN A CA 12
ATOM 14712 C C . GLN A 1 85 ? -1.105 -9.365 -2.143 1.00 0.00 86 GLN A C 12
ATOM 14713 O O . GLN A 1 85 ? -2.011 -8.823 -2.744 1.00 0.00 86 GLN A O 12
ATOM 14727 N N . GLY A 1 86 ? 0.035 -9.622 -2.724 1.00 0.00 87 GLY A N 12
ATOM 14728 C CA . GLY A 1 86 ? 0.244 -9.249 -4.152 1.00 0.00 87 GLY A CA 12
ATOM 14729 C C . GLY A 1 86 ? 1.674 -8.743 -4.344 1.00 0.00 87 GLY A C 12
ATOM 14730 O O . GLY A 1 86 ? 2.209 -8.035 -3.514 1.00 0.00 87 GLY A O 12
ATOM 14734 N N . ASP A 1 87 ? 2.300 -9.100 -5.433 1.00 0.00 88 ASP A N 12
ATOM 14735 C CA . ASP A 1 87 ? 3.695 -8.638 -5.675 1.00 0.00 88 ASP A CA 12
ATOM 14736 C C . ASP A 1 87 ? 3.715 -7.673 -6.862 1.00 0.00 88 ASP A C 12
ATOM 14737 O O . ASP A 1 87 ? 4.473 -7.840 -7.798 1.00 0.00 88 ASP A O 12
ATOM 14746 N N . LYS A 1 88 ? 2.889 -6.664 -6.833 1.00 0.00 89 LYS A N 12
ATOM 14747 C CA . LYS A 1 88 ? 2.862 -5.689 -7.960 1.00 0.00 89 LYS A CA 12
ATOM 14748 C C . LYS A 1 88 ? 3.170 -4.288 -7.429 1.00 0.00 89 LYS A C 12
ATOM 14749 O O . LYS A 1 88 ? 2.557 -3.316 -7.823 1.00 0.00 89 LYS A O 12
ATOM 14768 N N . ARG A 1 89 ? 4.116 -4.176 -6.537 1.00 0.00 90 ARG A N 12
ATOM 14769 C CA . ARG A 1 89 ? 4.464 -2.838 -5.981 1.00 0.00 90 ARG A CA 12
ATOM 14770 C C . ARG A 1 89 ? 4.831 -1.890 -7.124 1.00 0.00 90 ARG A C 12
ATOM 14771 O O . ARG A 1 89 ? 4.670 -0.690 -7.024 1.00 0.00 90 ARG A O 12
ATOM 14792 N N . ASP A 1 90 ? 5.325 -2.418 -8.211 1.00 0.00 91 ASP A N 12
ATOM 14793 C CA . ASP A 1 90 ? 5.703 -1.546 -9.358 1.00 0.00 91 ASP A CA 12
ATOM 14794 C C . ASP A 1 90 ? 4.483 -0.743 -9.812 1.00 0.00 91 ASP A C 12
ATOM 14795 O O . ASP A 1 90 ? 4.557 0.453 -10.019 1.00 0.00 91 ASP A O 12
ATOM 14804 N N . LEU A 1 91 ? 3.360 -1.388 -9.970 1.00 0.00 92 LEU A N 12
ATOM 14805 C CA . LEU A 1 91 ? 2.138 -0.660 -10.411 1.00 0.00 92 LEU A CA 12
ATOM 14806 C C . LEU A 1 91 ? 1.592 0.173 -9.249 1.00 0.00 92 LEU A C 12
ATOM 14807 O O . LEU A 1 91 ? 1.045 1.241 -9.441 1.00 0.00 92 LEU A O 12
ATOM 14823 N N . LEU A 1 92 ? 1.737 -0.307 -8.044 1.00 0.00 93 LEU A N 12
ATOM 14824 C CA . LEU A 1 92 ? 1.226 0.458 -6.872 1.00 0.00 93 LEU A CA 12
ATOM 14825 C C . LEU A 1 92 ? 1.840 1.859 -6.871 1.00 0.00 93 LEU A C 12
ATOM 14826 O O . LEU A 1 92 ? 1.187 2.833 -6.552 1.00 0.00 93 LEU A O 12
ATOM 14842 N N . LYS A 1 93 ? 3.091 1.970 -7.224 1.00 0.00 94 LYS A N 12
ATOM 14843 C CA . LYS A 1 93 ? 3.744 3.309 -7.243 1.00 0.00 94 LYS A CA 12
ATOM 14844 C C . LYS A 1 93 ? 2.909 4.271 -8.090 1.00 0.00 94 LYS A C 12
ATOM 14845 O O . LYS A 1 93 ? 2.602 5.371 -7.675 1.00 0.00 94 LYS A O 12
ATOM 14864 N N . SER A 1 94 ? 2.539 3.866 -9.274 1.00 0.00 95 SER A N 12
ATOM 14865 C CA . SER A 1 94 ? 1.724 4.759 -10.145 1.00 0.00 95 SER A CA 12
ATOM 14866 C C . SER A 1 94 ? 0.330 4.927 -9.539 1.00 0.00 95 SER A C 12
ATOM 14867 O O . SER A 1 94 ? -0.315 5.942 -9.714 1.00 0.00 95 SER A O 12
ATOM 14875 N N . LEU A 1 95 ? -0.141 3.940 -8.826 1.00 0.00 96 LEU A N 12
ATOM 14876 C CA . LEU A 1 95 ? -1.493 4.045 -8.209 1.00 0.00 96 LEU A CA 12
ATOM 14877 C C . LEU A 1 95 ? -1.540 5.268 -7.291 1.00 0.00 96 LEU A C 12
ATOM 14878 O O . LEU A 1 95 ? -2.420 6.099 -7.394 1.00 0.00 96 LEU A O 12
ATOM 14894 N N . LEU A 1 96 ? -0.600 5.385 -6.394 1.00 0.00 97 LEU A N 12
ATOM 14895 C CA . LEU A 1 96 ? -0.592 6.555 -5.471 1.00 0.00 97 LEU A CA 12
ATOM 14896 C C . LEU A 1 96 ? -0.187 7.811 -6.245 1.00 0.00 97 LEU A C 12
ATOM 14897 O O . LEU A 1 96 ? -0.630 8.903 -5.950 1.00 0.00 97 LEU A O 12
ATOM 14913 N N . GLU A 1 97 ? 0.653 7.666 -7.233 1.00 0.00 98 GLU A N 12
ATOM 14914 C CA . GLU A 1 97 ? 1.085 8.852 -8.024 1.00 0.00 98 GLU A CA 12
ATOM 14915 C C . GLU A 1 97 ? -0.075 9.331 -8.899 1.00 0.00 98 GLU A C 12
ATOM 14916 O O . GLU A 1 97 ? -0.055 10.423 -9.432 1.00 0.00 98 GLU A O 12
ATOM 14928 N N . ALA A 1 98 ? -1.088 8.522 -9.052 1.00 0.00 99 ALA A N 12
ATOM 14929 C CA . ALA A 1 98 ? -2.248 8.931 -9.893 1.00 0.00 99 ALA A CA 12
ATOM 14930 C C . ALA A 1 98 ? -2.935 10.142 -9.258 1.00 0.00 99 ALA A C 12
ATOM 14931 O O . ALA A 1 98 ? -3.489 10.982 -9.940 1.00 0.00 99 ALA A O 12
ATOM 14938 N N . LYS A 1 99 ? -2.905 10.238 -7.957 1.00 0.00 100 LYS A N 12
ATOM 14939 C CA . LYS A 1 99 ? -3.557 11.395 -7.280 1.00 0.00 100 LYS A CA 12
ATOM 14940 C C . LYS A 1 99 ? -2.522 12.496 -7.042 1.00 0.00 100 LYS A C 12
ATOM 14941 O O . LYS A 1 99 ? -2.859 13.646 -6.842 1.00 0.00 100 LYS A O 12
ATOM 14960 N N . GLY A 1 100 ? -1.262 12.154 -7.063 1.00 0.00 101 GLY A N 12
ATOM 14961 C CA . GLY A 1 100 ? -0.207 13.182 -6.838 1.00 0.00 101 GLY A CA 12
ATOM 14962 C C . GLY A 1 100 ? 0.288 13.099 -5.393 1.00 0.00 101 GLY A C 12
ATOM 14963 O O . GLY A 1 100 ? 0.971 13.979 -4.910 1.00 0.00 101 GLY A O 12
ATOM 14967 N N . MET A 1 101 ? -0.051 12.047 -4.700 1.00 0.00 102 MET A N 12
ATOM 14968 C CA . MET A 1 101 ? 0.401 11.909 -3.287 1.00 0.00 102 MET A CA 12
ATOM 14969 C C . MET A 1 101 ? 1.853 11.430 -3.260 1.00 0.00 102 MET A C 12
ATOM 14970 O O . MET A 1 101 ? 2.338 10.834 -4.202 1.00 0.00 102 MET A O 12
ATOM 14984 N N . LYS A 1 102 ? 2.552 11.684 -2.188 1.00 0.00 103 LYS A N 12
ATOM 14985 C CA . LYS A 1 102 ? 3.973 11.243 -2.102 1.00 0.00 103 LYS A CA 12
ATOM 14986 C C . LYS A 1 102 ? 4.026 9.771 -1.689 1.00 0.00 103 LYS A C 12
ATOM 14987 O O . LYS A 1 102 ? 3.366 9.353 -0.759 1.00 0.00 103 LYS A O 12
ATOM 15006 N N . VAL A 1 103 ? 4.807 8.981 -2.374 1.00 0.00 104 VAL A N 12
ATOM 15007 C CA . VAL A 1 103 ? 4.901 7.536 -2.020 1.00 0.00 104 VAL A CA 12
ATOM 15008 C C . VAL A 1 103 ? 6.371 7.113 -1.991 1.00 0.00 104 VAL A C 12
ATOM 15009 O O . VAL A 1 103 ? 7.166 7.539 -2.805 1.00 0.00 104 VAL A O 12
ATOM 15022 N N . LYS A 1 104 ? 6.739 6.277 -1.059 1.00 0.00 105 LYS A N 12
ATOM 15023 C CA . LYS A 1 104 ? 8.157 5.828 -0.979 1.00 0.00 105 LYS A CA 12
ATOM 15024 C C . LYS A 1 104 ? 8.231 4.322 -1.239 1.00 0.00 105 LYS A C 12
ATOM 15025 O O . LYS A 1 104 ? 8.001 3.518 -0.357 1.00 0.00 105 LYS A O 12
ATOM 15044 N N . LEU A 1 105 ? 8.549 3.933 -2.443 1.00 0.00 106 LEU A N 12
ATOM 15045 C CA . LEU A 1 105 ? 8.636 2.479 -2.757 1.00 0.00 106 LEU A CA 12
ATOM 15046 C C . LEU A 1 105 ? 9.419 1.765 -1.654 1.00 0.00 106 LEU A C 12
ATOM 15047 O O . LEU A 1 105 ? 9.235 0.588 -1.411 1.00 0.00 106 LEU A O 12
ATOM 15063 N N . ALA A 1 106 ? 10.292 2.466 -0.983 1.00 0.00 107 ALA A N 12
ATOM 15064 C CA . ALA A 1 106 ? 11.085 1.826 0.103 1.00 0.00 107 ALA A CA 12
ATOM 15065 C C . ALA A 1 106 ? 12.010 0.766 -0.497 1.00 0.00 107 ALA A C 12
ATOM 15066 O O . ALA A 1 106 ? 11.834 -0.418 -0.285 1.00 0.00 107 ALA A O 12
ATOM 15073 N N . GLY A 1 107 ? 12.996 1.180 -1.245 1.00 0.00 108 GLY A N 12
ATOM 15074 C CA . GLY A 1 107 ? 13.931 0.194 -1.858 1.00 0.00 108 GLY A CA 12
ATOM 15075 C C . GLY A 1 107 ? 14.436 -0.769 -0.783 1.00 0.00 108 GLY A C 12
ATOM 15076 O O . GLY A 1 107 ? 14.202 -1.960 -0.843 1.00 0.00 108 GLY A O 12
ATOM 15080 N N . GLY A 1 108 ? 15.127 -0.264 0.202 1.00 0.00 109 GLY A N 12
ATOM 15081 C CA . GLY A 1 108 ? 15.646 -1.153 1.280 1.00 0.00 109 GLY A CA 12
ATOM 15082 C C . GLY A 1 108 ? 16.890 -1.890 0.781 1.00 0.00 109 GLY A C 12
ATOM 15083 O O . GLY A 1 108 ? 17.188 -1.898 -0.397 1.00 0.00 109 GLY A O 12
ATOM 15087 N N . LEU A 1 109 ? 17.620 -2.509 1.668 1.00 0.00 110 LEU A N 12
ATOM 15088 C CA . LEU A 1 109 ? 18.844 -3.245 1.244 1.00 0.00 110 LEU A CA 12
ATOM 15089 C C . LEU A 1 109 ? 19.933 -2.243 0.855 1.00 0.00 110 LEU A C 12
ATOM 15090 O O . LEU A 1 109 ? 19.662 -1.087 0.595 1.00 0.00 110 LEU A O 12
ATOM 15106 N N . GLU A 1 110 ? 21.163 -2.675 0.814 1.00 0.00 111 GLU A N 12
ATOM 15107 C CA . GLU A 1 110 ? 22.267 -1.746 0.442 1.00 0.00 111 GLU A CA 12
ATOM 15108 C C . GLU A 1 110 ? 23.240 -2.461 -0.499 1.00 0.00 111 GLU A C 12
ATOM 15109 O O . GLU A 1 110 ? 24.066 -1.785 -1.090 1.00 0.00 111 GLU A O 12
ATOM 15121 N N . LYS A 1 28 ? -12.914 18.407 3.326 1.00 0.00 29 LYS A N 13
ATOM 15122 C CA . LYS A 1 28 ? -13.603 17.126 3.001 1.00 0.00 29 LYS A CA 13
ATOM 15123 C C . LYS A 1 28 ? -12.565 16.010 2.862 1.00 0.00 29 LYS A C 13
ATOM 15124 O O . LYS A 1 28 ? -11.756 16.011 1.956 1.00 0.00 29 LYS A O 13
ATOM 15142 N N . GLY A 1 29 ? -12.582 15.057 3.753 1.00 0.00 30 GLY A N 13
ATOM 15143 C CA . GLY A 1 29 ? -11.597 13.942 3.671 1.00 0.00 30 GLY A CA 13
ATOM 15144 C C . GLY A 1 29 ? -11.744 13.038 4.896 1.00 0.00 30 GLY A C 13
ATOM 15145 O O . GLY A 1 29 ? -12.350 13.406 5.882 1.00 0.00 30 GLY A O 13
ATOM 15149 N N . ASP A 1 30 ? -11.193 11.856 4.842 1.00 0.00 31 ASP A N 13
ATOM 15150 C CA . ASP A 1 30 ? -11.302 10.930 6.004 1.00 0.00 31 ASP A CA 13
ATOM 15151 C C . ASP A 1 30 ? -10.567 9.626 5.687 1.00 0.00 31 ASP A C 13
ATOM 15152 O O . ASP A 1 30 ? -11.155 8.666 5.229 1.00 0.00 31 ASP A O 13
ATOM 15161 N N . GLY A 1 31 ? -9.285 9.583 5.928 1.00 0.00 32 GLY A N 13
ATOM 15162 C CA . GLY A 1 31 ? -8.514 8.340 5.640 1.00 0.00 32 GLY A CA 13
ATOM 15163 C C . GLY A 1 31 ? -7.151 8.708 5.053 1.00 0.00 32 GLY A C 13
ATOM 15164 O O . GLY A 1 31 ? -7.059 9.329 4.013 1.00 0.00 32 GLY A O 13
ATOM 15168 N N . VAL A 1 32 ? -6.089 8.331 5.712 1.00 0.00 33 VAL A N 13
ATOM 15169 C CA . VAL A 1 32 ? -4.733 8.660 5.191 1.00 0.00 33 VAL A CA 13
ATOM 15170 C C . VAL A 1 32 ? -3.922 7.372 5.031 1.00 0.00 33 VAL A C 13
ATOM 15171 O O . VAL A 1 32 ? -3.305 6.895 5.963 1.00 0.00 33 VAL A O 13
ATOM 15184 N N . VAL A 1 33 ? -3.919 6.804 3.856 1.00 0.00 34 VAL A N 13
ATOM 15185 C CA . VAL A 1 33 ? -3.148 5.548 3.637 1.00 0.00 34 VAL A CA 13
ATOM 15186 C C . VAL A 1 33 ? -1.703 5.893 3.274 1.00 0.00 34 VAL A C 13
ATOM 15187 O O . VAL A 1 33 ? -1.397 7.004 2.890 1.00 0.00 34 VAL A O 13
ATOM 15200 N N . ARG A 1 34 ? -0.810 4.948 3.391 1.00 0.00 35 ARG A N 13
ATOM 15201 C CA . ARG A 1 34 ? 0.614 5.222 3.051 1.00 0.00 35 ARG A CA 13
ATOM 15202 C C . ARG A 1 34 ? 1.240 3.972 2.429 1.00 0.00 35 ARG A C 13
ATOM 15203 O O . ARG A 1 34 ? 0.984 2.862 2.851 1.00 0.00 35 ARG A O 13
ATOM 15224 N N . ILE A 1 35 ? 2.060 4.143 1.428 1.00 0.00 36 ILE A N 13
ATOM 15225 C CA . ILE A 1 35 ? 2.701 2.965 0.781 1.00 0.00 36 ILE A CA 13
ATOM 15226 C C . ILE A 1 35 ? 4.147 3.307 0.416 1.00 0.00 36 ILE A C 13
ATOM 15227 O O . ILE A 1 35 ? 4.411 4.266 -0.281 1.00 0.00 36 ILE A O 13
ATOM 15243 N N . GLN A 1 36 ? 5.086 2.529 0.881 1.00 0.00 37 GLN A N 13
ATOM 15244 C CA . GLN A 1 36 ? 6.513 2.811 0.560 1.00 0.00 37 GLN A CA 13
ATOM 15245 C C . GLN A 1 36 ? 7.286 1.493 0.471 1.00 0.00 37 GLN A C 13
ATOM 15246 O O . GLN A 1 36 ? 7.372 0.747 1.427 1.00 0.00 37 GLN A O 13
ATOM 15260 N N . ARG A 1 37 ? 7.849 1.200 -0.669 1.00 0.00 38 ARG A N 13
ATOM 15261 C CA . ARG A 1 37 ? 8.614 -0.070 -0.817 1.00 0.00 38 ARG A CA 13
ATOM 15262 C C . ARG A 1 37 ? 9.535 -0.253 0.391 1.00 0.00 38 ARG A C 13
ATOM 15263 O O . ARG A 1 37 ? 10.442 0.523 0.616 1.00 0.00 38 ARG A O 13
ATOM 15284 N N . GLN A 1 38 ? 9.310 -1.276 1.170 1.00 0.00 39 GLN A N 13
ATOM 15285 C CA . GLN A 1 38 ? 10.173 -1.507 2.362 1.00 0.00 39 GLN A CA 13
ATOM 15286 C C . GLN A 1 38 ? 11.422 -2.286 1.944 1.00 0.00 39 GLN A C 13
ATOM 15287 O O . GLN A 1 38 ? 11.337 -3.332 1.331 1.00 0.00 39 GLN A O 13
ATOM 15301 N N . THR A 1 39 ? 12.582 -1.786 2.272 1.00 0.00 40 THR A N 13
ATOM 15302 C CA . THR A 1 39 ? 13.835 -2.498 1.893 1.00 0.00 40 THR A CA 13
ATOM 15303 C C . THR A 1 39 ? 14.311 -3.353 3.069 1.00 0.00 40 THR A C 13
ATOM 15304 O O . THR A 1 39 ? 13.762 -3.297 4.151 1.00 0.00 40 THR A O 13
ATOM 15315 N N . SER A 1 40 ? 15.329 -4.144 2.866 1.00 0.00 41 SER A N 13
ATOM 15316 C CA . SER A 1 40 ? 15.839 -5.000 3.974 1.00 0.00 41 SER A CA 13
ATOM 15317 C C . SER A 1 40 ? 16.848 -6.006 3.417 1.00 0.00 41 SER A C 13
ATOM 15318 O O . SER A 1 40 ? 16.524 -7.149 3.160 1.00 0.00 41 SER A O 13
ATOM 15326 N N . GLY A 1 41 ? 18.071 -5.591 3.228 1.00 0.00 42 GLY A N 13
ATOM 15327 C CA . GLY A 1 41 ? 19.100 -6.524 2.688 1.00 0.00 42 GLY A CA 13
ATOM 15328 C C . GLY A 1 41 ? 19.258 -6.296 1.184 1.00 0.00 42 GLY A C 13
ATOM 15329 O O . GLY A 1 41 ? 18.400 -5.727 0.539 1.00 0.00 42 GLY A O 13
ATOM 15333 N N . ARG A 1 42 ? 20.349 -6.735 0.619 1.00 0.00 43 ARG A N 13
ATOM 15334 C CA . ARG A 1 42 ? 20.561 -6.543 -0.843 1.00 0.00 43 ARG A CA 13
ATOM 15335 C C . ARG A 1 42 ? 20.792 -7.901 -1.508 1.00 0.00 43 ARG A C 13
ATOM 15336 O O . ARG A 1 42 ? 21.819 -8.140 -2.112 1.00 0.00 43 ARG A O 13
ATOM 15357 N N . LYS A 1 43 ? 19.846 -8.793 -1.402 1.00 0.00 44 LYS A N 13
ATOM 15358 C CA . LYS A 1 43 ? 20.012 -10.134 -2.028 1.00 0.00 44 LYS A CA 13
ATOM 15359 C C . LYS A 1 43 ? 18.650 -10.653 -2.493 1.00 0.00 44 LYS A C 13
ATOM 15360 O O . LYS A 1 43 ? 18.419 -11.843 -2.564 1.00 0.00 44 LYS A O 13
ATOM 15379 N N . GLY A 1 44 ? 17.745 -9.767 -2.810 1.00 0.00 45 GLY A N 13
ATOM 15380 C CA . GLY A 1 44 ? 16.398 -10.210 -3.270 1.00 0.00 45 GLY A CA 13
ATOM 15381 C C . GLY A 1 44 ? 15.552 -8.986 -3.626 1.00 0.00 45 GLY A C 13
ATOM 15382 O O . GLY A 1 44 ? 16.016 -7.864 -3.581 1.00 0.00 45 GLY A O 13
ATOM 15386 N N . LYS A 1 45 ? 14.313 -9.193 -3.979 1.00 0.00 46 LYS A N 13
ATOM 15387 C CA . LYS A 1 45 ? 13.439 -8.041 -4.338 1.00 0.00 46 LYS A CA 13
ATOM 15388 C C . LYS A 1 45 ? 12.863 -7.421 -3.063 1.00 0.00 46 LYS A C 13
ATOM 15389 O O . LYS A 1 45 ? 13.097 -7.897 -1.970 1.00 0.00 46 LYS A O 13
ATOM 15408 N N . GLY A 1 46 ? 12.111 -6.362 -3.194 1.00 0.00 47 GLY A N 13
ATOM 15409 C CA . GLY A 1 46 ? 11.521 -5.713 -1.989 1.00 0.00 47 GLY A CA 13
ATOM 15410 C C . GLY A 1 46 ? 10.039 -6.077 -1.886 1.00 0.00 47 GLY A C 13
ATOM 15411 O O . GLY A 1 46 ? 9.597 -7.076 -2.417 1.00 0.00 47 GLY A O 13
ATOM 15415 N N . VAL A 1 47 ? 9.268 -5.274 -1.205 1.00 0.00 48 VAL A N 13
ATOM 15416 C CA . VAL A 1 47 ? 7.815 -5.575 -1.069 1.00 0.00 48 VAL A CA 13
ATOM 15417 C C . VAL A 1 47 ? 7.052 -4.283 -0.773 1.00 0.00 48 VAL A C 13
ATOM 15418 O O . VAL A 1 47 ? 7.620 -3.301 -0.336 1.00 0.00 48 VAL A O 13
ATOM 15431 N N . CYS A 1 48 ? 5.768 -4.273 -1.007 1.00 0.00 49 CYS A N 13
ATOM 15432 C CA . CYS A 1 48 ? 4.971 -3.043 -0.738 1.00 0.00 49 CYS A CA 13
ATOM 15433 C C . CYS A 1 48 ? 4.339 -3.138 0.652 1.00 0.00 49 CYS A C 13
ATOM 15434 O O . CYS A 1 48 ? 3.537 -4.010 0.921 1.00 0.00 49 CYS A O 13
ATOM 15442 N N . LEU A 1 49 ? 4.693 -2.247 1.537 1.00 0.00 50 LEU A N 13
ATOM 15443 C CA . LEU A 1 49 ? 4.112 -2.287 2.908 1.00 0.00 50 LEU A CA 13
ATOM 15444 C C . LEU A 1 49 ? 3.048 -1.196 3.043 1.00 0.00 50 LEU A C 13
ATOM 15445 O O . LEU A 1 49 ? 3.353 -0.044 3.282 1.00 0.00 50 LEU A O 13
ATOM 15461 N N . ILE A 1 50 ? 1.801 -1.548 2.891 1.00 0.00 51 ILE A N 13
ATOM 15462 C CA . ILE A 1 50 ? 0.720 -0.530 3.011 1.00 0.00 51 ILE A CA 13
ATOM 15463 C C . ILE A 1 50 ? 0.150 -0.556 4.430 1.00 0.00 51 ILE A C 13
ATOM 15464 O O . ILE A 1 50 ? -0.263 -1.586 4.925 1.00 0.00 51 ILE A O 13
ATOM 15480 N N . THR A 1 51 ? 0.125 0.569 5.090 1.00 0.00 52 THR A N 13
ATOM 15481 C CA . THR A 1 51 ? -0.419 0.607 6.477 1.00 0.00 52 THR A CA 13
ATOM 15482 C C . THR A 1 51 ? -1.186 1.913 6.690 1.00 0.00 52 THR A C 13
ATOM 15483 O O . THR A 1 51 ? -1.708 2.496 5.761 1.00 0.00 52 THR A O 13
ATOM 15494 N N . GLY A 1 52 ? -1.260 2.377 7.908 1.00 0.00 53 GLY A N 13
ATOM 15495 C CA . GLY A 1 52 ? -1.995 3.645 8.179 1.00 0.00 53 GLY A CA 13
ATOM 15496 C C . GLY A 1 52 ? -3.398 3.560 7.577 1.00 0.00 53 GLY A C 13
ATOM 15497 O O . GLY A 1 52 ? -3.826 4.433 6.849 1.00 0.00 53 GLY A O 13
ATOM 15501 N N . VAL A 1 53 ? -4.120 2.514 7.876 1.00 0.00 54 VAL A N 13
ATOM 15502 C CA . VAL A 1 53 ? -5.495 2.375 7.320 1.00 0.00 54 VAL A CA 13
ATOM 15503 C C . VAL A 1 53 ? -6.513 2.409 8.462 1.00 0.00 54 VAL A C 13
ATOM 15504 O O . VAL A 1 53 ? -7.418 1.601 8.524 1.00 0.00 54 VAL A O 13
ATOM 15517 N N . ASP A 1 54 ? -6.374 3.340 9.366 1.00 0.00 55 ASP A N 13
ATOM 15518 C CA . ASP A 1 54 ? -7.335 3.425 10.501 1.00 0.00 55 ASP A CA 13
ATOM 15519 C C . ASP A 1 54 ? -8.760 3.538 9.954 1.00 0.00 55 ASP A C 13
ATOM 15520 O O . ASP A 1 54 ? -9.255 4.620 9.706 1.00 0.00 55 ASP A O 13
ATOM 15529 N N . LEU A 1 55 ? -9.422 2.430 9.762 1.00 0.00 56 LEU A N 13
ATOM 15530 C CA . LEU A 1 55 ? -10.812 2.477 9.230 1.00 0.00 56 LEU A CA 13
ATOM 15531 C C . LEU A 1 55 ? -11.605 1.283 9.766 1.00 0.00 56 LEU A C 13
ATOM 15532 O O . LEU A 1 55 ? -11.044 0.275 10.148 1.00 0.00 56 LEU A O 13
ATOM 15548 N N . ASP A 1 56 ? -12.905 1.388 9.797 1.00 0.00 57 ASP A N 13
ATOM 15549 C CA . ASP A 1 56 ? -13.732 0.258 10.307 1.00 0.00 57 ASP A CA 13
ATOM 15550 C C . ASP A 1 56 ? -13.526 -0.967 9.415 1.00 0.00 57 ASP A C 13
ATOM 15551 O O . ASP A 1 56 ? -13.129 -0.855 8.272 1.00 0.00 57 ASP A O 13
ATOM 15560 N N . ASP A 1 57 ? -13.793 -2.138 9.926 1.00 0.00 58 ASP A N 13
ATOM 15561 C CA . ASP A 1 57 ? -13.612 -3.368 9.106 1.00 0.00 58 ASP A CA 13
ATOM 15562 C C . ASP A 1 57 ? -14.435 -3.250 7.822 1.00 0.00 58 ASP A C 13
ATOM 15563 O O . ASP A 1 57 ? -15.206 -2.326 7.655 1.00 0.00 58 ASP A O 13
ATOM 15572 N N . ALA A 1 58 ? -14.271 -4.181 6.916 1.00 0.00 59 ALA A N 13
ATOM 15573 C CA . ALA A 1 58 ? -15.037 -4.140 5.633 1.00 0.00 59 ALA A CA 13
ATOM 15574 C C . ALA A 1 58 ? -14.335 -3.210 4.638 1.00 0.00 59 ALA A C 13
ATOM 15575 O O . ALA A 1 58 ? -14.208 -3.521 3.470 1.00 0.00 59 ALA A O 13
ATOM 15582 N N . GLU A 1 59 ? -13.878 -2.072 5.086 1.00 0.00 60 GLU A N 13
ATOM 15583 C CA . GLU A 1 59 ? -13.188 -1.131 4.159 1.00 0.00 60 GLU A CA 13
ATOM 15584 C C . GLU A 1 59 ? -11.779 -1.648 3.861 1.00 0.00 60 GLU A C 13
ATOM 15585 O O . GLU A 1 59 ? -11.449 -1.965 2.736 1.00 0.00 60 GLU A O 13
ATOM 15597 N N . LEU A 1 60 ? -10.945 -1.736 4.861 1.00 0.00 61 LEU A N 13
ATOM 15598 C CA . LEU A 1 60 ? -9.558 -2.232 4.632 1.00 0.00 61 LEU A CA 13
ATOM 15599 C C . LEU A 1 60 ? -9.612 -3.620 3.990 1.00 0.00 61 LEU A C 13
ATOM 15600 O O . LEU A 1 60 ? -8.717 -4.017 3.271 1.00 0.00 61 LEU A O 13
ATOM 15616 N N . THR A 1 61 ? -10.656 -4.362 4.244 1.00 0.00 62 THR A N 13
ATOM 15617 C CA . THR A 1 61 ? -10.765 -5.723 3.648 1.00 0.00 62 THR A CA 13
ATOM 15618 C C . THR A 1 61 ? -11.069 -5.601 2.153 1.00 0.00 62 THR A C 13
ATOM 15619 O O . THR A 1 61 ? -10.641 -6.411 1.355 1.00 0.00 62 THR A O 13
ATOM 15630 N N . LYS A 1 62 ? -11.806 -4.595 1.768 1.00 0.00 63 LYS A N 13
ATOM 15631 C CA . LYS A 1 62 ? -12.136 -4.422 0.326 1.00 0.00 63 LYS A CA 13
ATOM 15632 C C . LYS A 1 62 ? -10.899 -3.922 -0.424 1.00 0.00 63 LYS A C 13
ATOM 15633 O O . LYS A 1 62 ? -10.500 -4.482 -1.426 1.00 0.00 63 LYS A O 13
ATOM 15652 N N . LEU A 1 63 ? -10.290 -2.872 0.054 1.00 0.00 64 LEU A N 13
ATOM 15653 C CA . LEU A 1 63 ? -9.080 -2.336 -0.630 1.00 0.00 64 LEU A CA 13
ATOM 15654 C C . LEU A 1 63 ? -8.021 -3.437 -0.734 1.00 0.00 64 LEU A C 13
ATOM 15655 O O . LEU A 1 63 ? -7.451 -3.666 -1.781 1.00 0.00 64 LEU A O 13
ATOM 15671 N N . ALA A 1 64 ? -7.754 -4.118 0.347 1.00 0.00 65 ALA A N 13
ATOM 15672 C CA . ALA A 1 64 ? -6.731 -5.201 0.312 1.00 0.00 65 ALA A CA 13
ATOM 15673 C C . ALA A 1 64 ? -7.136 -6.260 -0.717 1.00 0.00 65 ALA A C 13
ATOM 15674 O O . ALA A 1 64 ? -6.431 -6.510 -1.674 1.00 0.00 65 ALA A O 13
ATOM 15681 N N . ALA A 1 65 ? -8.265 -6.885 -0.525 1.00 0.00 66 ALA A N 13
ATOM 15682 C CA . ALA A 1 65 ? -8.715 -7.930 -1.488 1.00 0.00 66 ALA A CA 13
ATOM 15683 C C . ALA A 1 65 ? -8.476 -7.449 -2.921 1.00 0.00 66 ALA A C 13
ATOM 15684 O O . ALA A 1 65 ? -8.061 -8.203 -3.777 1.00 0.00 66 ALA A O 13
ATOM 15691 N N . GLU A 1 66 ? -8.738 -6.199 -3.190 1.00 0.00 67 GLU A N 13
ATOM 15692 C CA . GLU A 1 66 ? -8.528 -5.676 -4.570 1.00 0.00 67 GLU A CA 13
ATOM 15693 C C . GLU A 1 66 ? -7.054 -5.820 -4.953 1.00 0.00 67 GLU A C 13
ATOM 15694 O O . GLU A 1 66 ? -6.722 -6.366 -5.987 1.00 0.00 67 GLU A O 13
ATOM 15706 N N . LEU A 1 67 ? -6.166 -5.333 -4.130 1.00 0.00 68 LEU A N 13
ATOM 15707 C CA . LEU A 1 67 ? -4.714 -5.440 -4.449 1.00 0.00 68 LEU A CA 13
ATOM 15708 C C . LEU A 1 67 ? -4.319 -6.914 -4.561 1.00 0.00 68 LEU A C 13
ATOM 15709 O O . LEU A 1 67 ? -3.325 -7.255 -5.171 1.00 0.00 68 LEU A O 13
ATOM 15725 N N . LYS A 1 68 ? -5.087 -7.792 -3.976 1.00 0.00 69 LYS A N 13
ATOM 15726 C CA . LYS A 1 68 ? -4.749 -9.242 -4.049 1.00 0.00 69 LYS A CA 13
ATOM 15727 C C . LYS A 1 68 ? -4.858 -9.719 -5.499 1.00 0.00 69 LYS A C 13
ATOM 15728 O O . LYS A 1 68 ? -4.049 -10.492 -5.969 1.00 0.00 69 LYS A O 13
ATOM 15747 N N . LYS A 1 69 ? -5.852 -9.264 -6.212 1.00 0.00 70 LYS A N 13
ATOM 15748 C CA . LYS A 1 69 ? -6.011 -9.692 -7.631 1.00 0.00 70 LYS A CA 13
ATOM 15749 C C . LYS A 1 69 ? -4.882 -9.092 -8.474 1.00 0.00 70 LYS A C 13
ATOM 15750 O O . LYS A 1 69 ? -4.546 -9.594 -9.528 1.00 0.00 70 LYS A O 13
ATOM 15769 N N . LYS A 1 70 ? -4.302 -8.017 -8.018 1.00 0.00 71 LYS A N 13
ATOM 15770 C CA . LYS A 1 70 ? -3.202 -7.371 -8.789 1.00 0.00 71 LYS A CA 13
ATOM 15771 C C . LYS A 1 70 ? -1.999 -8.315 -8.878 1.00 0.00 71 LYS A C 13
ATOM 15772 O O . LYS A 1 70 ? -1.235 -8.273 -9.821 1.00 0.00 71 LYS A O 13
ATOM 15791 N N . CYS A 1 71 ? -1.820 -9.165 -7.904 1.00 0.00 72 CYS A N 13
ATOM 15792 C CA . CYS A 1 71 ? -0.662 -10.103 -7.941 1.00 0.00 72 CYS A CA 13
ATOM 15793 C C . CYS A 1 71 ? -1.124 -11.472 -8.444 1.00 0.00 72 CYS A C 13
ATOM 15794 O O . CYS A 1 71 ? -0.466 -12.104 -9.246 1.00 0.00 72 CYS A O 13
ATOM 15802 N N . GLY A 1 72 ? -2.249 -11.936 -7.977 1.00 0.00 73 GLY A N 13
ATOM 15803 C CA . GLY A 1 72 ? -2.751 -13.265 -8.426 1.00 0.00 73 GLY A CA 13
ATOM 15804 C C . GLY A 1 72 ? -2.492 -14.304 -7.333 1.00 0.00 73 GLY A C 13
ATOM 15805 O O . GLY A 1 72 ? -3.144 -15.327 -7.270 1.00 0.00 73 GLY A O 13
ATOM 15809 N N . CYS A 1 73 ? -1.545 -14.049 -6.470 1.00 0.00 74 CYS A N 13
ATOM 15810 C CA . CYS A 1 73 ? -1.246 -15.021 -5.380 1.00 0.00 74 CYS A CA 13
ATOM 15811 C C . CYS A 1 73 ? -0.003 -14.563 -4.614 1.00 0.00 74 CYS A C 13
ATOM 15812 O O . CYS A 1 73 ? 1.111 -14.700 -5.081 1.00 0.00 74 CYS A O 13
ATOM 15820 N N . GLY A 1 74 ? -0.182 -14.021 -3.441 1.00 0.00 75 GLY A N 13
ATOM 15821 C CA . GLY A 1 74 ? 0.993 -13.557 -2.649 1.00 0.00 75 GLY A CA 13
ATOM 15822 C C . GLY A 1 74 ? 0.557 -12.459 -1.677 1.00 0.00 75 GLY A C 13
ATOM 15823 O O . GLY A 1 74 ? 0.670 -12.601 -0.476 1.00 0.00 75 GLY A O 13
ATOM 15827 N N . GLY A 1 75 ? 0.063 -11.363 -2.184 1.00 0.00 76 GLY A N 13
ATOM 15828 C CA . GLY A 1 75 ? -0.375 -10.258 -1.284 1.00 0.00 76 GLY A CA 13
ATOM 15829 C C . GLY A 1 75 ? -1.240 -10.826 -0.157 1.00 0.00 76 GLY A C 13
ATOM 15830 O O . GLY A 1 75 ? -2.282 -11.405 -0.392 1.00 0.00 76 GLY A O 13
ATOM 15834 N N . ALA A 1 76 ? -0.818 -10.661 1.067 1.00 0.00 77 ALA A N 13
ATOM 15835 C CA . ALA A 1 76 ? -1.619 -11.189 2.206 1.00 0.00 77 ALA A CA 13
ATOM 15836 C C . ALA A 1 76 ? -2.217 -10.017 2.988 1.00 0.00 77 ALA A C 13
ATOM 15837 O O . ALA A 1 76 ? -1.656 -8.940 3.034 1.00 0.00 77 ALA A O 13
ATOM 15844 N N . VAL A 1 77 ? -3.353 -10.215 3.598 1.00 0.00 78 VAL A N 13
ATOM 15845 C CA . VAL A 1 77 ? -3.983 -9.107 4.370 1.00 0.00 78 VAL A CA 13
ATOM 15846 C C . VAL A 1 77 ? -3.745 -9.320 5.866 1.00 0.00 78 VAL A C 13
ATOM 15847 O O . VAL A 1 77 ? -3.596 -10.432 6.331 1.00 0.00 78 VAL A O 13
ATOM 15860 N N . LYS A 1 78 ? -3.711 -8.258 6.623 1.00 0.00 79 LYS A N 13
ATOM 15861 C CA . LYS A 1 78 ? -3.486 -8.391 8.089 1.00 0.00 79 LYS A CA 13
ATOM 15862 C C . LYS A 1 78 ? -4.412 -7.425 8.831 1.00 0.00 79 LYS A C 13
ATOM 15863 O O . LYS A 1 78 ? -4.792 -6.393 8.314 1.00 0.00 79 LYS A O 13
ATOM 15882 N N . ASP A 1 79 ? -4.780 -7.752 10.039 1.00 0.00 80 ASP A N 13
ATOM 15883 C CA . ASP A 1 79 ? -5.685 -6.853 10.811 1.00 0.00 80 ASP A CA 13
ATOM 15884 C C . ASP A 1 79 ? -4.934 -5.578 11.199 1.00 0.00 80 ASP A C 13
ATOM 15885 O O . ASP A 1 79 ? -4.306 -5.507 12.237 1.00 0.00 80 ASP A O 13
ATOM 15894 N N . GLY A 1 80 ? -4.997 -4.568 10.375 1.00 0.00 81 GLY A N 13
ATOM 15895 C CA . GLY A 1 80 ? -4.291 -3.296 10.700 1.00 0.00 81 GLY A CA 13
ATOM 15896 C C . GLY A 1 80 ? -3.089 -3.119 9.770 1.00 0.00 81 GLY A C 13
ATOM 15897 O O . GLY A 1 80 ? -2.455 -2.082 9.751 1.00 0.00 81 GLY A O 13
ATOM 15901 N N . VAL A 1 81 ? -2.767 -4.121 8.998 1.00 0.00 82 VAL A N 13
ATOM 15902 C CA . VAL A 1 81 ? -1.604 -4.003 8.073 1.00 0.00 82 VAL A CA 13
ATOM 15903 C C . VAL A 1 81 ? -1.924 -4.710 6.755 1.00 0.00 82 VAL A C 13
ATOM 15904 O O . VAL A 1 81 ? -2.713 -5.633 6.710 1.00 0.00 82 VAL A O 13
ATOM 15917 N N . ILE A 1 82 ? -1.317 -4.285 5.682 1.00 0.00 83 ILE A N 13
ATOM 15918 C CA . ILE A 1 82 ? -1.585 -4.934 4.367 1.00 0.00 83 ILE A CA 13
ATOM 15919 C C . ILE A 1 82 ? -0.262 -5.136 3.626 1.00 0.00 83 ILE A C 13
ATOM 15920 O O . ILE A 1 82 ? 0.527 -4.222 3.485 1.00 0.00 83 ILE A O 13
ATOM 15936 N N . GLU A 1 83 ? -0.010 -6.326 3.153 1.00 0.00 84 GLU A N 13
ATOM 15937 C CA . GLU A 1 83 ? 1.265 -6.583 2.425 1.00 0.00 84 GLU A CA 13
ATOM 15938 C C . GLU A 1 83 ? 0.961 -6.985 0.981 1.00 0.00 84 GLU A C 13
ATOM 15939 O O . GLU A 1 83 ? 0.212 -7.908 0.728 1.00 0.00 84 GLU A O 13
ATOM 15951 N N . ILE A 1 84 ? 1.537 -6.300 0.031 1.00 0.00 85 ILE A N 13
ATOM 15952 C CA . ILE A 1 84 ? 1.283 -6.643 -1.396 1.00 0.00 85 ILE A CA 13
ATOM 15953 C C . ILE A 1 84 ? 2.600 -6.591 -2.174 1.00 0.00 85 ILE A C 13
ATOM 15954 O O . ILE A 1 84 ? 3.221 -5.553 -2.292 1.00 0.00 85 ILE A O 13
ATOM 15970 N N . GLN A 1 85 ? 3.032 -7.702 -2.704 1.00 0.00 86 GLN A N 13
ATOM 15971 C CA . GLN A 1 85 ? 4.308 -7.714 -3.472 1.00 0.00 86 GLN A CA 13
ATOM 15972 C C . GLN A 1 85 ? 4.121 -6.953 -4.786 1.00 0.00 86 GLN A C 13
ATOM 15973 O O . GLN A 1 85 ? 3.019 -6.797 -5.273 1.00 0.00 86 GLN A O 13
ATOM 15987 N N . GLY A 1 86 ? 5.190 -6.477 -5.363 1.00 0.00 87 GLY A N 13
ATOM 15988 C CA . GLY A 1 86 ? 5.074 -5.725 -6.644 1.00 0.00 87 GLY A CA 13
ATOM 15989 C C . GLY A 1 86 ? 6.178 -4.669 -6.718 1.00 0.00 87 GLY A C 13
ATOM 15990 O O . GLY A 1 86 ? 6.759 -4.435 -7.759 1.00 0.00 87 GLY A O 13
ATOM 15994 N N . ASP A 1 87 ? 6.474 -4.029 -5.619 1.00 0.00 88 ASP A N 13
ATOM 15995 C CA . ASP A 1 87 ? 7.541 -2.989 -5.626 1.00 0.00 88 ASP A CA 13
ATOM 15996 C C . ASP A 1 87 ? 7.197 -1.913 -6.658 1.00 0.00 88 ASP A C 13
ATOM 15997 O O . ASP A 1 87 ? 7.986 -1.597 -7.526 1.00 0.00 88 ASP A O 13
ATOM 16006 N N . LYS A 1 88 ? 6.024 -1.346 -6.570 1.00 0.00 89 LYS A N 13
ATOM 16007 C CA . LYS A 1 88 ? 5.632 -0.291 -7.546 1.00 0.00 89 LYS A CA 13
ATOM 16008 C C . LYS A 1 88 ? 4.987 0.879 -6.800 1.00 0.00 89 LYS A C 13
ATOM 16009 O O . LYS A 1 88 ? 3.884 1.289 -7.103 1.00 0.00 89 LYS A O 13
ATOM 16028 N N . ARG A 1 89 ? 5.667 1.421 -5.826 1.00 0.00 90 ARG A N 13
ATOM 16029 C CA . ARG A 1 89 ? 5.092 2.565 -5.063 1.00 0.00 90 ARG A CA 13
ATOM 16030 C C . ARG A 1 89 ? 4.530 3.600 -6.039 1.00 0.00 90 ARG A C 13
ATOM 16031 O O . ARG A 1 89 ? 3.620 4.339 -5.720 1.00 0.00 90 ARG A O 13
ATOM 16052 N N . ASP A 1 90 ? 5.065 3.659 -7.228 1.00 0.00 91 ASP A N 13
ATOM 16053 C CA . ASP A 1 90 ? 4.562 4.647 -8.224 1.00 0.00 91 ASP A CA 13
ATOM 16054 C C . ASP A 1 90 ? 3.087 4.366 -8.521 1.00 0.00 91 ASP A C 13
ATOM 16055 O O . ASP A 1 90 ? 2.234 5.211 -8.331 1.00 0.00 91 ASP A O 13
ATOM 16064 N N . LEU A 1 91 ? 2.780 3.187 -8.986 1.00 0.00 92 LEU A N 13
ATOM 16065 C CA . LEU A 1 91 ? 1.360 2.854 -9.295 1.00 0.00 92 LEU A CA 13
ATOM 16066 C C . LEU A 1 91 ? 0.541 2.862 -8.003 1.00 0.00 92 LEU A C 13
ATOM 16067 O O . LEU A 1 91 ? -0.667 2.991 -8.023 1.00 0.00 92 LEU A O 13
ATOM 16083 N N . LEU A 1 92 ? 1.188 2.726 -6.878 1.00 0.00 93 LEU A N 13
ATOM 16084 C CA . LEU A 1 92 ? 0.444 2.726 -5.586 1.00 0.00 93 LEU A CA 13
ATOM 16085 C C . LEU A 1 92 ? -0.182 4.104 -5.358 1.00 0.00 93 LEU A C 13
ATOM 16086 O O . LEU A 1 92 ? -1.366 4.225 -5.113 1.00 0.00 93 LEU A O 13
ATOM 16102 N N . LYS A 1 93 ? 0.603 5.143 -5.436 1.00 0.00 94 LYS A N 13
ATOM 16103 C CA . LYS A 1 93 ? 0.051 6.511 -5.223 1.00 0.00 94 LYS A CA 13
ATOM 16104 C C . LYS A 1 93 ? -0.986 6.816 -6.306 1.00 0.00 94 LYS A C 13
ATOM 16105 O O . LYS A 1 93 ? -1.816 7.691 -6.154 1.00 0.00 94 LYS A O 13
ATOM 16124 N N . SER A 1 94 ? -0.946 6.102 -7.397 1.00 0.00 95 SER A N 13
ATOM 16125 C CA . SER A 1 94 ? -1.930 6.353 -8.488 1.00 0.00 95 SER A CA 13
ATOM 16126 C C . SER A 1 94 ? -3.299 5.810 -8.074 1.00 0.00 95 SER A C 13
ATOM 16127 O O . SER A 1 94 ? -4.285 6.520 -8.072 1.00 0.00 95 SER A O 13
ATOM 16135 N N . LEU A 1 95 ? -3.369 4.555 -7.724 1.00 0.00 96 LEU A N 13
ATOM 16136 C CA . LEU A 1 95 ? -4.675 3.968 -7.311 1.00 0.00 96 LEU A CA 13
ATOM 16137 C C . LEU A 1 95 ? -5.152 4.641 -6.023 1.00 0.00 96 LEU A C 13
ATOM 16138 O O . LEU A 1 95 ? -6.335 4.726 -5.757 1.00 0.00 96 LEU A O 13
ATOM 16154 N N . LEU A 1 96 ? -4.242 5.120 -5.220 1.00 0.00 97 LEU A N 13
ATOM 16155 C CA . LEU A 1 96 ? -4.645 5.787 -3.950 1.00 0.00 97 LEU A CA 13
ATOM 16156 C C . LEU A 1 96 ? -5.358 7.103 -4.269 1.00 0.00 97 LEU A C 13
ATOM 16157 O O . LEU A 1 96 ? -6.444 7.363 -3.793 1.00 0.00 97 LEU A O 13
ATOM 16173 N N . GLU A 1 97 ? -4.754 7.935 -5.073 1.00 0.00 98 GLU A N 13
ATOM 16174 C CA . GLU A 1 97 ? -5.398 9.233 -5.422 1.00 0.00 98 GLU A CA 13
ATOM 16175 C C . GLU A 1 97 ? -6.610 8.975 -6.321 1.00 0.00 98 GLU A C 13
ATOM 16176 O O . GLU A 1 97 ? -7.460 9.826 -6.491 1.00 0.00 98 GLU A O 13
ATOM 16188 N N . ALA A 1 98 ? -6.695 7.808 -6.897 1.00 0.00 99 ALA A N 13
ATOM 16189 C CA . ALA A 1 98 ? -7.852 7.497 -7.783 1.00 0.00 99 ALA A CA 13
ATOM 16190 C C . ALA A 1 98 ? -9.132 7.433 -6.948 1.00 0.00 99 ALA A C 13
ATOM 16191 O O . ALA A 1 98 ? -10.225 7.576 -7.458 1.00 0.00 99 ALA A O 13
ATOM 16198 N N . LYS A 1 99 ? -9.005 7.220 -5.667 1.00 0.00 100 LYS A N 13
ATOM 16199 C CA . LYS A 1 99 ? -10.214 7.147 -4.800 1.00 0.00 100 LYS A CA 13
ATOM 16200 C C . LYS A 1 99 ? -10.418 8.490 -4.096 1.00 0.00 100 LYS A C 13
ATOM 16201 O O . LYS A 1 99 ? -11.483 8.780 -3.588 1.00 0.00 100 LYS A O 13
ATOM 16220 N N . GLY A 1 100 ? -9.405 9.312 -4.061 1.00 0.00 101 GLY A N 13
ATOM 16221 C CA . GLY A 1 100 ? -9.543 10.636 -3.389 1.00 0.00 101 GLY A CA 13
ATOM 16222 C C . GLY A 1 100 ? -8.848 10.593 -2.027 1.00 0.00 101 GLY A C 13
ATOM 16223 O O . GLY A 1 100 ? -8.655 11.606 -1.386 1.00 0.00 101 GLY A O 13
ATOM 16227 N N . MET A 1 101 ? -8.470 9.426 -1.580 1.00 0.00 102 MET A N 13
ATOM 16228 C CA . MET A 1 101 ? -7.789 9.320 -0.259 1.00 0.00 102 MET A CA 13
ATOM 16229 C C . MET A 1 101 ? -6.430 10.020 -0.329 1.00 0.00 102 MET A C 13
ATOM 16230 O O . MET A 1 101 ? -5.766 10.009 -1.347 1.00 0.00 102 MET A O 13
ATOM 16244 N N . LYS A 1 102 ? -6.011 10.630 0.746 1.00 0.00 103 LYS A N 13
ATOM 16245 C CA . LYS A 1 102 ? -4.695 11.330 0.740 1.00 0.00 103 LYS A CA 13
ATOM 16246 C C . LYS A 1 102 ? -3.587 10.335 1.090 1.00 0.00 103 LYS A C 13
ATOM 16247 O O . LYS A 1 102 ? -3.280 10.114 2.245 1.00 0.00 103 LYS A O 13
ATOM 16266 N N . VAL A 1 103 ? -2.984 9.733 0.102 1.00 0.00 104 VAL A N 13
ATOM 16267 C CA . VAL A 1 103 ? -1.896 8.753 0.379 1.00 0.00 104 VAL A CA 13
ATOM 16268 C C . VAL A 1 103 ? -0.554 9.485 0.444 1.00 0.00 104 VAL A C 13
ATOM 16269 O O . VAL A 1 103 ? -0.340 10.470 -0.234 1.00 0.00 104 VAL A O 13
ATOM 16282 N N . LYS A 1 104 ? 0.353 9.011 1.254 1.00 0.00 105 LYS A N 13
ATOM 16283 C CA . LYS A 1 104 ? 1.680 9.680 1.360 1.00 0.00 105 LYS A CA 13
ATOM 16284 C C . LYS A 1 104 ? 2.773 8.724 0.879 1.00 0.00 105 LYS A C 13
ATOM 16285 O O . LYS A 1 104 ? 3.060 7.726 1.509 1.00 0.00 105 LYS A O 13
ATOM 16304 N N . LEU A 1 105 ? 3.386 9.020 -0.235 1.00 0.00 106 LEU A N 13
ATOM 16305 C CA . LEU A 1 105 ? 4.459 8.128 -0.755 1.00 0.00 106 LEU A CA 13
ATOM 16306 C C . LEU A 1 105 ? 5.404 7.747 0.387 1.00 0.00 106 LEU A C 13
ATOM 16307 O O . LEU A 1 105 ? 5.260 6.710 1.004 1.00 0.00 106 LEU A O 13
ATOM 16323 N N . ALA A 1 106 ? 6.369 8.577 0.673 1.00 0.00 107 ALA A N 13
ATOM 16324 C CA . ALA A 1 106 ? 7.321 8.262 1.775 1.00 0.00 107 ALA A CA 13
ATOM 16325 C C . ALA A 1 106 ? 8.542 9.178 1.672 1.00 0.00 107 ALA A C 13
ATOM 16326 O O . ALA A 1 106 ? 8.951 9.793 2.637 1.00 0.00 107 ALA A O 13
ATOM 16333 N N . GLY A 1 107 ? 9.127 9.273 0.510 1.00 0.00 108 GLY A N 13
ATOM 16334 C CA . GLY A 1 107 ? 10.321 10.150 0.347 1.00 0.00 108 GLY A CA 13
ATOM 16335 C C . GLY A 1 107 ? 11.557 9.287 0.085 1.00 0.00 108 GLY A C 13
ATOM 16336 O O . GLY A 1 107 ? 11.569 8.456 -0.801 1.00 0.00 108 GLY A O 13
ATOM 16340 N N . GLY A 1 108 ? 12.598 9.478 0.848 1.00 0.00 109 GLY A N 13
ATOM 16341 C CA . GLY A 1 108 ? 13.832 8.668 0.642 1.00 0.00 109 GLY A CA 13
ATOM 16342 C C . GLY A 1 108 ? 15.034 9.600 0.482 1.00 0.00 109 GLY A C 13
ATOM 16343 O O . GLY A 1 108 ? 14.888 10.795 0.315 1.00 0.00 109 GLY A O 13
ATOM 16347 N N . LEU A 1 109 ? 16.223 9.064 0.532 1.00 0.00 110 LEU A N 13
ATOM 16348 C CA . LEU A 1 109 ? 17.433 9.920 0.384 1.00 0.00 110 LEU A CA 13
ATOM 16349 C C . LEU A 1 109 ? 18.684 9.039 0.377 1.00 0.00 110 LEU A C 13
ATOM 16350 O O . LEU A 1 109 ? 18.601 7.827 0.406 1.00 0.00 110 LEU A O 13
ATOM 16366 N N . GLU A 1 110 ? 19.843 9.637 0.339 1.00 0.00 111 GLU A N 13
ATOM 16367 C CA . GLU A 1 110 ? 21.097 8.833 0.331 1.00 0.00 111 GLU A CA 13
ATOM 16368 C C . GLU A 1 110 ? 22.187 9.579 1.103 1.00 0.00 111 GLU A C 13
ATOM 16369 O O . GLU A 1 110 ? 22.716 10.538 0.565 1.00 0.00 111 GLU A O 13
ATOM 16381 N N . LYS A 1 28 ? -3.591 21.515 -1.808 1.00 0.00 29 LYS A N 14
ATOM 16382 C CA . LYS A 1 28 ? -2.341 21.313 -1.022 1.00 0.00 29 LYS A CA 14
ATOM 16383 C C . LYS A 1 28 ? -2.158 19.823 -0.728 1.00 0.00 29 LYS A C 14
ATOM 16384 O O . LYS A 1 28 ? -1.281 19.177 -1.267 1.00 0.00 29 LYS A O 14
ATOM 16402 N N . GLY A 1 29 ? -2.980 19.270 0.122 1.00 0.00 30 GLY A N 14
ATOM 16403 C CA . GLY A 1 29 ? -2.852 17.822 0.449 1.00 0.00 30 GLY A CA 14
ATOM 16404 C C . GLY A 1 29 ? -3.778 17.477 1.616 1.00 0.00 30 GLY A C 14
ATOM 16405 O O . GLY A 1 29 ? -4.452 18.330 2.159 1.00 0.00 30 GLY A O 14
ATOM 16409 N N . ASP A 1 30 ? -3.817 16.233 2.007 1.00 0.00 31 ASP A N 14
ATOM 16410 C CA . ASP A 1 30 ? -4.700 15.835 3.139 1.00 0.00 31 ASP A CA 14
ATOM 16411 C C . ASP A 1 30 ? -4.516 14.344 3.431 1.00 0.00 31 ASP A C 14
ATOM 16412 O O . ASP A 1 30 ? -4.525 13.919 4.569 1.00 0.00 31 ASP A O 14
ATOM 16421 N N . GLY A 1 31 ? -4.350 13.547 2.411 1.00 0.00 32 GLY A N 14
ATOM 16422 C CA . GLY A 1 31 ? -4.166 12.085 2.631 1.00 0.00 32 GLY A CA 14
ATOM 16423 C C . GLY A 1 31 ? -2.816 11.647 2.062 1.00 0.00 32 GLY A C 14
ATOM 16424 O O . GLY A 1 31 ? -2.302 12.239 1.134 1.00 0.00 32 GLY A O 14
ATOM 16428 N N . VAL A 1 32 ? -2.237 10.614 2.610 1.00 0.00 33 VAL A N 14
ATOM 16429 C CA . VAL A 1 32 ? -0.920 10.139 2.099 1.00 0.00 33 VAL A CA 14
ATOM 16430 C C . VAL A 1 32 ? -0.740 8.661 2.449 1.00 0.00 33 VAL A C 14
ATOM 16431 O O . VAL A 1 32 ? -0.504 8.307 3.587 1.00 0.00 33 VAL A O 14
ATOM 16444 N N . VAL A 1 33 ? -0.850 7.794 1.480 1.00 0.00 34 VAL A N 14
ATOM 16445 C CA . VAL A 1 33 ? -0.685 6.340 1.759 1.00 0.00 34 VAL A CA 14
ATOM 16446 C C . VAL A 1 33 ? 0.787 5.954 1.601 1.00 0.00 34 VAL A C 14
ATOM 16447 O O . VAL A 1 33 ? 1.469 6.420 0.710 1.00 0.00 34 VAL A O 14
ATOM 16460 N N . ARG A 1 34 ? 1.282 5.104 2.459 1.00 0.00 35 ARG A N 14
ATOM 16461 C CA . ARG A 1 34 ? 2.710 4.690 2.357 1.00 0.00 35 ARG A CA 14
ATOM 16462 C C . ARG A 1 34 ? 2.788 3.257 1.826 1.00 0.00 35 ARG A C 14
ATOM 16463 O O . ARG A 1 34 ? 2.466 2.310 2.515 1.00 0.00 35 ARG A O 14
ATOM 16484 N N . ILE A 1 35 ? 3.214 3.090 0.603 1.00 0.00 36 ILE A N 14
ATOM 16485 C CA . ILE A 1 35 ? 3.312 1.719 0.029 1.00 0.00 36 ILE A CA 14
ATOM 16486 C C . ILE A 1 35 ? 4.769 1.254 0.065 1.00 0.00 36 ILE A C 14
ATOM 16487 O O . ILE A 1 35 ? 5.657 1.924 -0.425 1.00 0.00 36 ILE A O 14
ATOM 16503 N N . GLN A 1 36 ? 5.023 0.112 0.642 1.00 0.00 37 GLN A N 14
ATOM 16504 C CA . GLN A 1 36 ? 6.423 -0.394 0.709 1.00 0.00 37 GLN A CA 14
ATOM 16505 C C . GLN A 1 36 ? 6.418 -1.922 0.622 1.00 0.00 37 GLN A C 14
ATOM 16506 O O . GLN A 1 36 ? 5.382 -2.542 0.487 1.00 0.00 37 GLN A O 14
ATOM 16520 N N . ARG A 1 37 ? 7.568 -2.534 0.699 1.00 0.00 38 ARG A N 14
ATOM 16521 C CA . ARG A 1 37 ? 7.628 -4.021 0.620 1.00 0.00 38 ARG A CA 14
ATOM 16522 C C . ARG A 1 37 ? 8.562 -4.552 1.709 1.00 0.00 38 ARG A C 14
ATOM 16523 O O . ARG A 1 37 ? 9.752 -4.308 1.693 1.00 0.00 38 ARG A O 14
ATOM 16544 N N . GLN A 1 38 ? 8.032 -5.276 2.657 1.00 0.00 39 GLN A N 14
ATOM 16545 C CA . GLN A 1 38 ? 8.891 -5.822 3.746 1.00 0.00 39 GLN A CA 14
ATOM 16546 C C . GLN A 1 38 ? 9.461 -7.175 3.315 1.00 0.00 39 GLN A C 14
ATOM 16547 O O . GLN A 1 38 ? 8.738 -8.064 2.912 1.00 0.00 39 GLN A O 14
ATOM 16561 N N . THR A 1 39 ? 10.753 -7.338 3.398 1.00 0.00 40 THR A N 14
ATOM 16562 C CA . THR A 1 39 ? 11.368 -8.633 2.994 1.00 0.00 40 THR A CA 14
ATOM 16563 C C . THR A 1 39 ? 11.377 -9.589 4.188 1.00 0.00 40 THR A C 14
ATOM 16564 O O . THR A 1 39 ? 11.282 -9.176 5.327 1.00 0.00 40 THR A O 14
ATOM 16575 N N . SER A 1 40 ? 11.491 -10.865 3.939 1.00 0.00 41 SER A N 14
ATOM 16576 C CA . SER A 1 40 ? 11.506 -11.845 5.060 1.00 0.00 41 SER A CA 14
ATOM 16577 C C . SER A 1 40 ? 12.273 -13.098 4.632 1.00 0.00 41 SER A C 14
ATOM 16578 O O . SER A 1 40 ? 11.991 -14.193 5.077 1.00 0.00 41 SER A O 14
ATOM 16586 N N . GLY A 1 41 ? 13.242 -12.946 3.772 1.00 0.00 42 GLY A N 14
ATOM 16587 C CA . GLY A 1 41 ? 14.026 -14.129 3.316 1.00 0.00 42 GLY A CA 14
ATOM 16588 C C . GLY A 1 41 ? 14.499 -13.907 1.878 1.00 0.00 42 GLY A C 14
ATOM 16589 O O . GLY A 1 41 ? 13.790 -13.356 1.060 1.00 0.00 42 GLY A O 14
ATOM 16593 N N . ARG A 1 42 ? 15.692 -14.331 1.564 1.00 0.00 43 ARG A N 14
ATOM 16594 C CA . ARG A 1 42 ? 16.208 -14.143 0.179 1.00 0.00 43 ARG A CA 14
ATOM 16595 C C . ARG A 1 42 ? 15.693 -15.273 -0.715 1.00 0.00 43 ARG A C 14
ATOM 16596 O O . ARG A 1 42 ? 16.394 -16.225 -0.995 1.00 0.00 43 ARG A O 14
ATOM 16617 N N . LYS A 1 43 ? 14.472 -15.175 -1.166 1.00 0.00 44 LYS A N 14
ATOM 16618 C CA . LYS A 1 43 ? 13.913 -16.244 -2.041 1.00 0.00 44 LYS A CA 14
ATOM 16619 C C . LYS A 1 43 ? 12.550 -15.803 -2.577 1.00 0.00 44 LYS A C 14
ATOM 16620 O O . LYS A 1 43 ? 12.317 -15.785 -3.769 1.00 0.00 44 LYS A O 14
ATOM 16639 N N . GLY A 1 44 ? 11.646 -15.446 -1.705 1.00 0.00 45 GLY A N 14
ATOM 16640 C CA . GLY A 1 44 ? 10.299 -15.006 -2.166 1.00 0.00 45 GLY A CA 14
ATOM 16641 C C . GLY A 1 44 ? 9.508 -14.453 -0.980 1.00 0.00 45 GLY A C 14
ATOM 16642 O O . GLY A 1 44 ? 9.995 -13.635 -0.224 1.00 0.00 45 GLY A O 14
ATOM 16646 N N . LYS A 1 45 ? 8.291 -14.892 -0.809 1.00 0.00 46 LYS A N 14
ATOM 16647 C CA . LYS A 1 45 ? 7.472 -14.390 0.330 1.00 0.00 46 LYS A CA 14
ATOM 16648 C C . LYS A 1 45 ? 7.486 -12.860 0.332 1.00 0.00 46 LYS A C 14
ATOM 16649 O O . LYS A 1 45 ? 8.140 -12.237 1.144 1.00 0.00 46 LYS A O 14
ATOM 16668 N N . GLY A 1 46 ? 6.769 -12.249 -0.571 1.00 0.00 47 GLY A N 14
ATOM 16669 C CA . GLY A 1 46 ? 6.742 -10.760 -0.620 1.00 0.00 47 GLY A CA 14
ATOM 16670 C C . GLY A 1 46 ? 5.375 -10.256 -0.156 1.00 0.00 47 GLY A C 14
ATOM 16671 O O . GLY A 1 46 ? 4.357 -10.868 -0.412 1.00 0.00 47 GLY A O 14
ATOM 16675 N N . VAL A 1 47 ? 5.343 -9.143 0.525 1.00 0.00 48 VAL A N 14
ATOM 16676 C CA . VAL A 1 47 ? 4.041 -8.600 1.005 1.00 0.00 48 VAL A CA 14
ATOM 16677 C C . VAL A 1 47 ? 4.073 -7.072 0.945 1.00 0.00 48 VAL A C 14
ATOM 16678 O O . VAL A 1 47 ? 5.117 -6.459 1.050 1.00 0.00 48 VAL A O 14
ATOM 16691 N N . CYS A 1 48 ? 2.938 -6.451 0.777 1.00 0.00 49 CYS A N 14
ATOM 16692 C CA . CYS A 1 48 ? 2.906 -4.963 0.711 1.00 0.00 49 CYS A CA 14
ATOM 16693 C C . CYS A 1 48 ? 2.248 -4.410 1.977 1.00 0.00 49 CYS A C 14
ATOM 16694 O O . CYS A 1 48 ? 1.087 -4.654 2.242 1.00 0.00 49 CYS A O 14
ATOM 16702 N N . LEU A 1 49 ? 2.980 -3.668 2.762 1.00 0.00 50 LEU A N 14
ATOM 16703 C CA . LEU A 1 49 ? 2.396 -3.101 4.010 1.00 0.00 50 LEU A CA 14
ATOM 16704 C C . LEU A 1 49 ? 1.940 -1.663 3.754 1.00 0.00 50 LEU A C 14
ATOM 16705 O O . LEU A 1 49 ? 2.526 -0.947 2.966 1.00 0.00 50 LEU A O 14
ATOM 16721 N N . ILE A 1 50 ? 0.899 -1.235 4.414 1.00 0.00 51 ILE A N 14
ATOM 16722 C CA . ILE A 1 50 ? 0.407 0.157 4.210 1.00 0.00 51 ILE A CA 14
ATOM 16723 C C . ILE A 1 50 ? 0.078 0.783 5.566 1.00 0.00 51 ILE A C 14
ATOM 16724 O O . ILE A 1 50 ? -0.679 0.238 6.345 1.00 0.00 51 ILE A O 14
ATOM 16740 N N . THR A 1 51 ? 0.641 1.924 5.857 1.00 0.00 52 THR A N 14
ATOM 16741 C CA . THR A 1 51 ? 0.360 2.581 7.164 1.00 0.00 52 THR A CA 14
ATOM 16742 C C . THR A 1 51 ? 0.662 4.078 7.059 1.00 0.00 52 THR A C 14
ATOM 16743 O O . THR A 1 51 ? 1.257 4.535 6.104 1.00 0.00 52 THR A O 14
ATOM 16754 N N . GLY A 1 52 ? 0.256 4.844 8.035 1.00 0.00 53 GLY A N 14
ATOM 16755 C CA . GLY A 1 52 ? 0.520 6.310 7.990 1.00 0.00 53 GLY A CA 14
ATOM 16756 C C . GLY A 1 52 ? -0.689 7.030 7.391 1.00 0.00 53 GLY A C 14
ATOM 16757 O O . GLY A 1 52 ? -0.916 8.197 7.642 1.00 0.00 53 GLY A O 14
ATOM 16761 N N . VAL A 1 53 ? -1.467 6.344 6.599 1.00 0.00 54 VAL A N 14
ATOM 16762 C CA . VAL A 1 53 ? -2.661 6.990 5.984 1.00 0.00 54 VAL A CA 14
ATOM 16763 C C . VAL A 1 53 ? -3.467 7.709 7.067 1.00 0.00 54 VAL A C 14
ATOM 16764 O O . VAL A 1 53 ? -4.126 7.089 7.879 1.00 0.00 54 VAL A O 14
ATOM 16777 N N . ASP A 1 54 ? -3.421 9.013 7.088 1.00 0.00 55 ASP A N 14
ATOM 16778 C CA . ASP A 1 54 ? -4.186 9.770 8.119 1.00 0.00 55 ASP A CA 14
ATOM 16779 C C . ASP A 1 54 ? -5.478 10.308 7.502 1.00 0.00 55 ASP A C 14
ATOM 16780 O O . ASP A 1 54 ? -5.576 11.469 7.156 1.00 0.00 55 ASP A O 14
ATOM 16789 N N . LEU A 1 55 ? -6.472 9.474 7.362 1.00 0.00 56 LEU A N 14
ATOM 16790 C CA . LEU A 1 55 ? -7.757 9.939 6.767 1.00 0.00 56 LEU A CA 14
ATOM 16791 C C . LEU A 1 55 ? -8.927 9.355 7.561 1.00 0.00 56 LEU A C 14
ATOM 16792 O O . LEU A 1 55 ? -8.743 8.727 8.585 1.00 0.00 56 LEU A O 14
ATOM 16808 N N . ASP A 1 56 ? -10.130 9.557 7.098 1.00 0.00 57 ASP A N 14
ATOM 16809 C CA . ASP A 1 56 ? -11.310 9.013 7.827 1.00 0.00 57 ASP A CA 14
ATOM 16810 C C . ASP A 1 56 ? -11.302 7.485 7.741 1.00 0.00 57 ASP A C 14
ATOM 16811 O O . ASP A 1 56 ? -11.020 6.913 6.707 1.00 0.00 57 ASP A O 14
ATOM 16820 N N . ASP A 1 57 ? -11.610 6.820 8.821 1.00 0.00 58 ASP A N 14
ATOM 16821 C CA . ASP A 1 57 ? -11.620 5.330 8.800 1.00 0.00 58 ASP A CA 14
ATOM 16822 C C . ASP A 1 57 ? -12.440 4.842 7.605 1.00 0.00 58 ASP A C 14
ATOM 16823 O O . ASP A 1 57 ? -12.171 3.800 7.039 1.00 0.00 58 ASP A O 14
ATOM 16832 N N . ALA A 1 58 ? -13.439 5.585 7.216 1.00 0.00 59 ALA A N 14
ATOM 16833 C CA . ALA A 1 58 ? -14.275 5.163 6.057 1.00 0.00 59 ALA A CA 14
ATOM 16834 C C . ALA A 1 58 ? -13.422 5.158 4.787 1.00 0.00 59 ALA A C 14
ATOM 16835 O O . ALA A 1 58 ? -13.494 4.250 3.983 1.00 0.00 59 ALA A O 14
ATOM 16842 N N . GLU A 1 59 ? -12.616 6.167 4.599 1.00 0.00 60 GLU A N 14
ATOM 16843 C CA . GLU A 1 59 ? -11.760 6.220 3.381 1.00 0.00 60 GLU A CA 14
ATOM 16844 C C . GLU A 1 59 ? -10.733 5.087 3.428 1.00 0.00 60 GLU A C 14
ATOM 16845 O O . GLU A 1 59 ? -10.378 4.516 2.416 1.00 0.00 60 GLU A O 14
ATOM 16857 N N . LEU A 1 60 ? -10.251 4.757 4.595 1.00 0.00 61 LEU A N 14
ATOM 16858 C CA . LEU A 1 60 ? -9.247 3.662 4.704 1.00 0.00 61 LEU A CA 14
ATOM 16859 C C . LEU A 1 60 ? -9.849 2.363 4.164 1.00 0.00 61 LEU A C 14
ATOM 16860 O O . LEU A 1 60 ? -9.228 1.650 3.401 1.00 0.00 61 LEU A O 14
ATOM 16876 N N . THR A 1 61 ? -11.055 2.050 4.554 1.00 0.00 62 THR A N 14
ATOM 16877 C CA . THR A 1 61 ? -11.694 0.797 4.062 1.00 0.00 62 THR A CA 14
ATOM 16878 C C . THR A 1 61 ? -12.049 0.954 2.582 1.00 0.00 62 THR A C 14
ATOM 16879 O O . THR A 1 61 ? -12.199 -0.015 1.864 1.00 0.00 62 THR A O 14
ATOM 16890 N N . LYS A 1 62 ? -12.182 2.167 2.120 1.00 0.00 63 LYS A N 14
ATOM 16891 C CA . LYS A 1 62 ? -12.526 2.383 0.687 1.00 0.00 63 LYS A CA 14
ATOM 16892 C C . LYS A 1 62 ? -11.317 2.036 -0.184 1.00 0.00 63 LYS A C 14
ATOM 16893 O O . LYS A 1 62 ? -11.443 1.410 -1.217 1.00 0.00 63 LYS A O 14
ATOM 16912 N N . LEU A 1 63 ? -10.144 2.435 0.226 1.00 0.00 64 LEU A N 14
ATOM 16913 C CA . LEU A 1 63 ? -8.929 2.125 -0.577 1.00 0.00 64 LEU A CA 14
ATOM 16914 C C . LEU A 1 63 ? -8.571 0.648 -0.402 1.00 0.00 64 LEU A C 14
ATOM 16915 O O . LEU A 1 63 ? -8.097 0.002 -1.315 1.00 0.00 64 LEU A O 14
ATOM 16931 N N . ALA A 1 64 ? -8.796 0.108 0.765 1.00 0.00 65 ALA A N 14
ATOM 16932 C CA . ALA A 1 64 ? -8.471 -1.327 0.997 1.00 0.00 65 ALA A CA 14
ATOM 16933 C C . ALA A 1 64 ? -9.307 -2.193 0.053 1.00 0.00 65 ALA A C 14
ATOM 16934 O O . ALA A 1 64 ? -8.785 -3.000 -0.690 1.00 0.00 65 ALA A O 14
ATOM 16941 N N . ALA A 1 65 ? -10.601 -2.030 0.074 1.00 0.00 66 ALA A N 14
ATOM 16942 C CA . ALA A 1 65 ? -11.468 -2.842 -0.825 1.00 0.00 66 ALA A CA 14
ATOM 16943 C C . ALA A 1 65 ? -11.161 -2.483 -2.279 1.00 0.00 66 ALA A C 14
ATOM 16944 O O . ALA A 1 65 ? -11.125 -3.334 -3.145 1.00 0.00 66 ALA A O 14
ATOM 16951 N N . GLU A 1 66 ? -10.936 -1.227 -2.553 1.00 0.00 67 GLU A N 14
ATOM 16952 C CA . GLU A 1 66 ? -10.627 -0.812 -3.950 1.00 0.00 67 GLU A CA 14
ATOM 16953 C C . GLU A 1 66 ? -9.436 -1.621 -4.468 1.00 0.00 67 GLU A C 14
ATOM 16954 O O . GLU A 1 66 ? -9.392 -2.015 -5.616 1.00 0.00 67 GLU A O 14
ATOM 16966 N N . LEU A 1 67 ? -8.470 -1.873 -3.627 1.00 0.00 68 LEU A N 14
ATOM 16967 C CA . LEU A 1 67 ? -7.282 -2.656 -4.069 1.00 0.00 68 LEU A CA 14
ATOM 16968 C C . LEU A 1 67 ? -7.607 -4.150 -4.012 1.00 0.00 68 LEU A C 14
ATOM 16969 O O . LEU A 1 67 ? -6.996 -4.955 -4.688 1.00 0.00 68 LEU A O 14
ATOM 16985 N N . LYS A 1 68 ? -8.567 -4.528 -3.213 1.00 0.00 69 LYS A N 14
ATOM 16986 C CA . LYS A 1 68 ? -8.931 -5.970 -3.115 1.00 0.00 69 LYS A CA 14
ATOM 16987 C C . LYS A 1 68 ? -9.613 -6.408 -4.413 1.00 0.00 69 LYS A C 14
ATOM 16988 O O . LYS A 1 68 ? -9.632 -7.575 -4.752 1.00 0.00 69 LYS A O 14
ATOM 17007 N N . LYS A 1 69 ? -10.173 -5.482 -5.142 1.00 0.00 70 LYS A N 14
ATOM 17008 C CA . LYS A 1 69 ? -10.852 -5.845 -6.417 1.00 0.00 70 LYS A CA 14
ATOM 17009 C C . LYS A 1 69 ? -9.803 -6.100 -7.502 1.00 0.00 70 LYS A C 14
ATOM 17010 O O . LYS A 1 69 ? -10.129 -6.391 -8.636 1.00 0.00 70 LYS A O 14
ATOM 17029 N N . LYS A 1 70 ? -8.547 -5.992 -7.166 1.00 0.00 71 LYS A N 14
ATOM 17030 C CA . LYS A 1 70 ? -7.481 -6.228 -8.180 1.00 0.00 71 LYS A CA 14
ATOM 17031 C C . LYS A 1 70 ? -6.620 -7.416 -7.748 1.00 0.00 71 LYS A C 14
ATOM 17032 O O . LYS A 1 70 ? -5.528 -7.616 -8.242 1.00 0.00 71 LYS A O 14
ATOM 17051 N N . CYS A 1 71 ? -7.101 -8.207 -6.827 1.00 0.00 72 CYS A N 14
ATOM 17052 C CA . CYS A 1 71 ? -6.308 -9.380 -6.364 1.00 0.00 72 CYS A CA 14
ATOM 17053 C C . CYS A 1 71 ? -7.021 -10.672 -6.769 1.00 0.00 72 CYS A C 14
ATOM 17054 O O . CYS A 1 71 ? -6.396 -11.674 -7.055 1.00 0.00 72 CYS A O 14
ATOM 17062 N N . GLY A 1 72 ? -8.326 -10.658 -6.793 1.00 0.00 73 GLY A N 14
ATOM 17063 C CA . GLY A 1 72 ? -9.077 -11.886 -7.178 1.00 0.00 73 GLY A CA 14
ATOM 17064 C C . GLY A 1 72 ? -9.314 -12.748 -5.937 1.00 0.00 73 GLY A C 14
ATOM 17065 O O . GLY A 1 72 ? -10.391 -13.272 -5.729 1.00 0.00 73 GLY A O 14
ATOM 17069 N N . CYS A 1 73 ? -8.316 -12.901 -5.109 1.00 0.00 74 CYS A N 14
ATOM 17070 C CA . CYS A 1 73 ? -8.485 -13.729 -3.882 1.00 0.00 74 CYS A CA 14
ATOM 17071 C C . CYS A 1 73 ? -7.450 -13.311 -2.836 1.00 0.00 74 CYS A C 14
ATOM 17072 O O . CYS A 1 73 ? -6.263 -13.501 -3.013 1.00 0.00 74 CYS A O 14
ATOM 17080 N N . GLY A 1 74 ? -7.889 -12.745 -1.745 1.00 0.00 75 GLY A N 14
ATOM 17081 C CA . GLY A 1 74 ? -6.928 -12.319 -0.688 1.00 0.00 75 GLY A CA 14
ATOM 17082 C C . GLY A 1 74 ? -7.149 -10.841 -0.359 1.00 0.00 75 GLY A C 14
ATOM 17083 O O . GLY A 1 74 ? -7.976 -10.179 -0.954 1.00 0.00 75 GLY A O 14
ATOM 17087 N N . GLY A 1 75 ? -6.417 -10.319 0.588 1.00 0.00 76 GLY A N 14
ATOM 17088 C CA . GLY A 1 75 ? -6.586 -8.885 0.957 1.00 0.00 76 GLY A CA 14
ATOM 17089 C C . GLY A 1 75 ? -7.100 -8.785 2.394 1.00 0.00 76 GLY A C 14
ATOM 17090 O O . GLY A 1 75 ? -8.221 -9.149 2.688 1.00 0.00 76 GLY A O 14
ATOM 17094 N N . ALA A 1 76 ? -6.290 -8.296 3.293 1.00 0.00 77 ALA A N 14
ATOM 17095 C CA . ALA A 1 76 ? -6.737 -8.180 4.710 1.00 0.00 77 ALA A CA 14
ATOM 17096 C C . ALA A 1 76 ? -6.613 -6.726 5.173 1.00 0.00 77 ALA A C 14
ATOM 17097 O O . ALA A 1 76 ? -5.544 -6.148 5.161 1.00 0.00 77 ALA A O 14
ATOM 17104 N N . VAL A 1 77 ? -7.700 -6.132 5.586 1.00 0.00 78 VAL A N 14
ATOM 17105 C CA . VAL A 1 77 ? -7.650 -4.719 6.056 1.00 0.00 78 VAL A CA 14
ATOM 17106 C C . VAL A 1 77 ? -7.860 -4.685 7.571 1.00 0.00 78 VAL A C 14
ATOM 17107 O O . VAL A 1 77 ? -8.676 -5.407 8.109 1.00 0.00 78 VAL A O 14
ATOM 17120 N N . LYS A 1 78 ? -7.130 -3.855 8.266 1.00 0.00 79 LYS A N 14
ATOM 17121 C CA . LYS A 1 78 ? -7.293 -3.784 9.746 1.00 0.00 79 LYS A CA 14
ATOM 17122 C C . LYS A 1 78 ? -7.465 -2.326 10.177 1.00 0.00 79 LYS A C 14
ATOM 17123 O O . LYS A 1 78 ? -6.767 -1.445 9.715 1.00 0.00 79 LYS A O 14
ATOM 17142 N N . ASP A 1 79 ? -8.390 -2.065 11.061 1.00 0.00 80 ASP A N 14
ATOM 17143 C CA . ASP A 1 79 ? -8.607 -0.665 11.523 1.00 0.00 80 ASP A CA 14
ATOM 17144 C C . ASP A 1 79 ? -7.291 -0.095 12.056 1.00 0.00 80 ASP A C 14
ATOM 17145 O O . ASP A 1 79 ? -6.985 -0.202 13.227 1.00 0.00 80 ASP A O 14
ATOM 17154 N N . GLY A 1 80 ? -6.508 0.511 11.205 1.00 0.00 81 GLY A N 14
ATOM 17155 C CA . GLY A 1 80 ? -5.213 1.087 11.663 1.00 0.00 81 GLY A CA 14
ATOM 17156 C C . GLY A 1 80 ? -4.122 0.771 10.639 1.00 0.00 81 GLY A C 14
ATOM 17157 O O . GLY A 1 80 ? -3.331 1.619 10.277 1.00 0.00 81 GLY A O 14
ATOM 17161 N N . VAL A 1 81 ? -4.073 -0.445 10.166 1.00 0.00 82 VAL A N 14
ATOM 17162 C CA . VAL A 1 81 ? -3.034 -0.814 9.164 1.00 0.00 82 VAL A CA 14
ATOM 17163 C C . VAL A 1 81 ? -3.666 -1.669 8.065 1.00 0.00 82 VAL A C 14
ATOM 17164 O O . VAL A 1 81 ? -4.634 -2.368 8.288 1.00 0.00 82 VAL A O 14
ATOM 17177 N N . ILE A 1 82 ? -3.126 -1.620 6.877 1.00 0.00 83 ILE A N 14
ATOM 17178 C CA . ILE A 1 82 ? -3.697 -2.430 5.765 1.00 0.00 83 ILE A CA 14
ATOM 17179 C C . ILE A 1 82 ? -2.604 -3.316 5.163 1.00 0.00 83 ILE A C 14
ATOM 17180 O O . ILE A 1 82 ? -1.472 -2.904 5.011 1.00 0.00 83 ILE A O 14
ATOM 17196 N N . GLU A 1 83 ? -2.936 -4.530 4.818 1.00 0.00 84 GLU A N 14
ATOM 17197 C CA . GLU A 1 83 ? -1.918 -5.441 4.223 1.00 0.00 84 GLU A CA 14
ATOM 17198 C C . GLU A 1 83 ? -2.468 -6.039 2.927 1.00 0.00 84 GLU A C 14
ATOM 17199 O O . GLU A 1 83 ? -3.624 -6.403 2.843 1.00 0.00 84 GLU A O 14
ATOM 17211 N N . ILE A 1 84 ? -1.652 -6.140 1.914 1.00 0.00 85 ILE A N 14
ATOM 17212 C CA . ILE A 1 84 ? -2.135 -6.712 0.625 1.00 0.00 85 ILE A CA 14
ATOM 17213 C C . ILE A 1 84 ? -0.952 -7.292 -0.153 1.00 0.00 85 ILE A C 14
ATOM 17214 O O . ILE A 1 84 ? 0.094 -6.683 -0.256 1.00 0.00 85 ILE A O 14
ATOM 17230 N N . GLN A 1 85 ? -1.110 -8.466 -0.701 1.00 0.00 86 GLN A N 14
ATOM 17231 C CA . GLN A 1 85 ? 0.004 -9.085 -1.473 1.00 0.00 86 GLN A CA 14
ATOM 17232 C C . GLN A 1 85 ? 0.016 -8.522 -2.895 1.00 0.00 86 GLN A C 14
ATOM 17233 O O . GLN A 1 85 ? -0.878 -8.769 -3.679 1.00 0.00 86 GLN A O 14
ATOM 17247 N N . GLY A 1 86 ? 1.024 -7.765 -3.235 1.00 0.00 87 GLY A N 14
ATOM 17248 C CA . GLY A 1 86 ? 1.093 -7.186 -4.607 1.00 0.00 87 GLY A CA 14
ATOM 17249 C C . GLY A 1 86 ? 2.516 -7.328 -5.149 1.00 0.00 87 GLY A C 14
ATOM 17250 O O . GLY A 1 86 ? 2.722 -7.625 -6.310 1.00 0.00 87 GLY A O 14
ATOM 17254 N N . ASP A 1 87 ? 3.501 -7.120 -4.319 1.00 0.00 88 ASP A N 14
ATOM 17255 C CA . ASP A 1 87 ? 4.910 -7.244 -4.786 1.00 0.00 88 ASP A CA 14
ATOM 17256 C C . ASP A 1 87 ? 5.074 -6.508 -6.118 1.00 0.00 88 ASP A C 14
ATOM 17257 O O . ASP A 1 87 ? 5.801 -6.939 -6.991 1.00 0.00 88 ASP A O 14
ATOM 17266 N N . LYS A 1 88 ? 4.405 -5.400 -6.280 1.00 0.00 89 LYS A N 14
ATOM 17267 C CA . LYS A 1 88 ? 4.524 -4.638 -7.555 1.00 0.00 89 LYS A CA 14
ATOM 17268 C C . LYS A 1 88 ? 4.622 -3.142 -7.248 1.00 0.00 89 LYS A C 14
ATOM 17269 O O . LYS A 1 88 ? 3.867 -2.342 -7.764 1.00 0.00 89 LYS A O 14
ATOM 17288 N N . ARG A 1 89 ? 5.547 -2.758 -6.412 1.00 0.00 90 ARG A N 14
ATOM 17289 C CA . ARG A 1 89 ? 5.692 -1.315 -6.072 1.00 0.00 90 ARG A CA 14
ATOM 17290 C C . ARG A 1 89 ? 5.732 -0.490 -7.360 1.00 0.00 90 ARG A C 14
ATOM 17291 O O . ARG A 1 89 ? 5.388 0.675 -7.373 1.00 0.00 90 ARG A O 14
ATOM 17312 N N . ASP A 1 90 ? 6.149 -1.085 -8.444 1.00 0.00 91 ASP A N 14
ATOM 17313 C CA . ASP A 1 90 ? 6.210 -0.334 -9.729 1.00 0.00 91 ASP A CA 14
ATOM 17314 C C . ASP A 1 90 ? 4.823 0.221 -10.061 1.00 0.00 91 ASP A C 14
ATOM 17315 O O . ASP A 1 90 ? 4.657 1.400 -10.301 1.00 0.00 91 ASP A O 14
ATOM 17324 N N . LEU A 1 91 ? 3.826 -0.620 -10.077 1.00 0.00 92 LEU A N 14
ATOM 17325 C CA . LEU A 1 91 ? 2.451 -0.140 -10.392 1.00 0.00 92 LEU A CA 14
ATOM 17326 C C . LEU A 1 91 ? 1.908 0.664 -9.209 1.00 0.00 92 LEU A C 14
ATOM 17327 O O . LEU A 1 91 ? 1.163 1.609 -9.377 1.00 0.00 92 LEU A O 14
ATOM 17343 N N . LEU A 1 92 ? 2.276 0.296 -8.012 1.00 0.00 93 LEU A N 14
ATOM 17344 C CA . LEU A 1 92 ? 1.781 1.039 -6.819 1.00 0.00 93 LEU A CA 14
ATOM 17345 C C . LEU A 1 92 ? 2.232 2.499 -6.906 1.00 0.00 93 LEU A C 14
ATOM 17346 O O . LEU A 1 92 ? 1.596 3.388 -6.375 1.00 0.00 93 LEU A O 14
ATOM 17362 N N . LYS A 1 93 ? 3.326 2.753 -7.571 1.00 0.00 94 LYS A N 14
ATOM 17363 C CA . LYS A 1 93 ? 3.816 4.154 -7.691 1.00 0.00 94 LYS A CA 14
ATOM 17364 C C . LYS A 1 93 ? 2.806 4.982 -8.488 1.00 0.00 94 LYS A C 14
ATOM 17365 O O . LYS A 1 93 ? 2.196 5.898 -7.974 1.00 0.00 94 LYS A O 14
ATOM 17384 N N . SER A 1 94 ? 2.623 4.666 -9.741 1.00 0.00 95 SER A N 14
ATOM 17385 C CA . SER A 1 94 ? 1.652 5.435 -10.569 1.00 0.00 95 SER A CA 14
ATOM 17386 C C . SER A 1 94 ? 0.244 5.262 -9.996 1.00 0.00 95 SER A C 14
ATOM 17387 O O . SER A 1 94 ? -0.663 6.002 -10.320 1.00 0.00 95 SER A O 14
ATOM 17395 N N . LEU A 1 95 ? 0.055 4.292 -9.144 1.00 0.00 96 LEU A N 14
ATOM 17396 C CA . LEU A 1 95 ? -1.294 4.073 -8.551 1.00 0.00 96 LEU A CA 14
ATOM 17397 C C . LEU A 1 95 ? -1.605 5.200 -7.563 1.00 0.00 96 LEU A C 14
ATOM 17398 O O . LEU A 1 95 ? -2.588 5.901 -7.696 1.00 0.00 96 LEU A O 14
ATOM 17414 N N . LEU A 1 96 ? -0.774 5.380 -6.573 1.00 0.00 97 LEU A N 14
ATOM 17415 C CA . LEU A 1 96 ? -1.023 6.461 -5.579 1.00 0.00 97 LEU A CA 14
ATOM 17416 C C . LEU A 1 96 ? -0.916 7.823 -6.269 1.00 0.00 97 LEU A C 14
ATOM 17417 O O . LEU A 1 96 ? -1.593 8.766 -5.910 1.00 0.00 97 LEU A O 14
ATOM 17433 N N . GLU A 1 97 ? -0.071 7.933 -7.257 1.00 0.00 98 GLU A N 14
ATOM 17434 C CA . GLU A 1 97 ? 0.078 9.234 -7.968 1.00 0.00 98 GLU A CA 14
ATOM 17435 C C . GLU A 1 97 ? -1.205 9.541 -8.744 1.00 0.00 98 GLU A C 14
ATOM 17436 O O . GLU A 1 97 ? -1.543 10.685 -8.974 1.00 0.00 98 GLU A O 14
ATOM 17448 N N . ALA A 1 98 ? -1.921 8.529 -9.148 1.00 0.00 99 ALA A N 14
ATOM 17449 C CA . ALA A 1 98 ? -3.181 8.764 -9.909 1.00 0.00 99 ALA A CA 14
ATOM 17450 C C . ALA A 1 98 ? -4.189 9.488 -9.014 1.00 0.00 99 ALA A C 14
ATOM 17451 O O . ALA A 1 98 ? -4.991 10.275 -9.476 1.00 0.00 99 ALA A O 14
ATOM 17458 N N . LYS A 1 99 ? -4.155 9.230 -7.735 1.00 0.00 100 LYS A N 14
ATOM 17459 C CA . LYS A 1 99 ? -5.111 9.904 -6.813 1.00 0.00 100 LYS A CA 14
ATOM 17460 C C . LYS A 1 99 ? -4.604 11.311 -6.492 1.00 0.00 100 LYS A C 14
ATOM 17461 O O . LYS A 1 99 ? -5.330 12.141 -5.981 1.00 0.00 100 LYS A O 14
ATOM 17480 N N . GLY A 1 100 ? -3.363 11.587 -6.787 1.00 0.00 101 GLY A N 14
ATOM 17481 C CA . GLY A 1 100 ? -2.812 12.941 -6.499 1.00 0.00 101 GLY A CA 14
ATOM 17482 C C . GLY A 1 100 ? -2.451 13.041 -5.016 1.00 0.00 101 GLY A C 14
ATOM 17483 O O . GLY A 1 100 ? -2.183 14.110 -4.503 1.00 0.00 101 GLY A O 14
ATOM 17487 N N . MET A 1 101 ? -2.443 11.936 -4.321 1.00 0.00 102 MET A N 14
ATOM 17488 C CA . MET A 1 101 ? -2.099 11.970 -2.872 1.00 0.00 102 MET A CA 14
ATOM 17489 C C . MET A 1 101 ? -0.582 11.871 -2.705 1.00 0.00 102 MET A C 14
ATOM 17490 O O . MET A 1 101 ? 0.116 11.377 -3.568 1.00 0.00 102 MET A O 14
ATOM 17504 N N . LYS A 1 102 ? -0.065 12.338 -1.601 1.00 0.00 103 LYS A N 14
ATOM 17505 C CA . LYS A 1 102 ? 1.407 12.271 -1.380 1.00 0.00 103 LYS A CA 14
ATOM 17506 C C . LYS A 1 102 ? 1.787 10.868 -0.902 1.00 0.00 103 LYS A C 14
ATOM 17507 O O . LYS A 1 102 ? 1.500 10.484 0.215 1.00 0.00 103 LYS A O 14
ATOM 17526 N N . VAL A 1 103 ? 2.430 10.100 -1.738 1.00 0.00 104 VAL A N 14
ATOM 17527 C CA . VAL A 1 103 ? 2.828 8.723 -1.329 1.00 0.00 104 VAL A CA 14
ATOM 17528 C C . VAL A 1 103 ? 4.318 8.704 -0.982 1.00 0.00 104 VAL A C 14
ATOM 17529 O O . VAL A 1 103 ? 5.096 9.480 -1.500 1.00 0.00 104 VAL A O 14
ATOM 17542 N N . LYS A 1 104 ? 4.722 7.822 -0.109 1.00 0.00 105 LYS A N 14
ATOM 17543 C CA . LYS A 1 104 ? 6.161 7.754 0.270 1.00 0.00 105 LYS A CA 14
ATOM 17544 C C . LYS A 1 104 ? 6.743 6.411 -0.176 1.00 0.00 105 LYS A C 14
ATOM 17545 O O . LYS A 1 104 ? 6.900 5.500 0.612 1.00 0.00 105 LYS A O 14
ATOM 17564 N N . LEU A 1 105 ? 7.065 6.281 -1.434 1.00 0.00 106 LEU A N 14
ATOM 17565 C CA . LEU A 1 105 ? 7.636 4.997 -1.928 1.00 0.00 106 LEU A CA 14
ATOM 17566 C C . LEU A 1 105 ? 8.737 4.528 -0.974 1.00 0.00 106 LEU A C 14
ATOM 17567 O O . LEU A 1 105 ? 9.854 5.004 -1.018 1.00 0.00 106 LEU A O 14
ATOM 17583 N N . ALA A 1 106 ? 8.431 3.598 -0.112 1.00 0.00 107 ALA A N 14
ATOM 17584 C CA . ALA A 1 106 ? 9.461 3.099 0.843 1.00 0.00 107 ALA A CA 14
ATOM 17585 C C . ALA A 1 106 ? 10.055 1.792 0.316 1.00 0.00 107 ALA A C 14
ATOM 17586 O O . ALA A 1 106 ? 9.343 0.884 -0.065 1.00 0.00 107 ALA A O 14
ATOM 17593 N N . GLY A 1 107 ? 11.356 1.689 0.289 1.00 0.00 108 GLY A N 14
ATOM 17594 C CA . GLY A 1 107 ? 11.994 0.439 -0.214 1.00 0.00 108 GLY A CA 14
ATOM 17595 C C . GLY A 1 107 ? 13.008 -0.067 0.814 1.00 0.00 108 GLY A C 14
ATOM 17596 O O . GLY A 1 107 ? 12.730 -0.964 1.584 1.00 0.00 108 GLY A O 14
ATOM 17600 N N . GLY A 1 108 ? 14.182 0.502 0.832 1.00 0.00 109 GLY A N 14
ATOM 17601 C CA . GLY A 1 108 ? 15.213 0.053 1.810 1.00 0.00 109 GLY A CA 14
ATOM 17602 C C . GLY A 1 108 ? 16.286 -0.760 1.086 1.00 0.00 109 GLY A C 14
ATOM 17603 O O . GLY A 1 108 ? 17.338 -0.255 0.746 1.00 0.00 109 GLY A O 14
ATOM 17607 N N . LEU A 1 109 ? 16.030 -2.017 0.846 1.00 0.00 110 LEU A N 14
ATOM 17608 C CA . LEU A 1 109 ? 17.037 -2.861 0.143 1.00 0.00 110 LEU A CA 14
ATOM 17609 C C . LEU A 1 109 ? 18.177 -3.202 1.104 1.00 0.00 110 LEU A C 14
ATOM 17610 O O . LEU A 1 109 ? 19.332 -3.227 0.728 1.00 0.00 110 LEU A O 14
ATOM 17626 N N . GLU A 1 110 ? 17.863 -3.465 2.343 1.00 0.00 111 GLU A N 14
ATOM 17627 C CA . GLU A 1 110 ? 18.929 -3.803 3.327 1.00 0.00 111 GLU A CA 14
ATOM 17628 C C . GLU A 1 110 ? 18.859 -5.295 3.662 1.00 0.00 111 GLU A C 14
ATOM 17629 O O . GLU A 1 110 ? 19.524 -6.065 2.988 1.00 0.00 111 GLU A O 14
ATOM 17641 N N . LYS A 1 28 ? -11.219 18.811 0.917 1.00 0.00 29 LYS A N 15
ATOM 17642 C CA . LYS A 1 28 ? -11.453 17.910 -0.246 1.00 0.00 29 LYS A CA 15
ATOM 17643 C C . LYS A 1 28 ? -10.384 16.815 -0.266 1.00 0.00 29 LYS A C 15
ATOM 17644 O O . LYS A 1 28 ? -9.573 16.742 -1.168 1.00 0.00 29 LYS A O 15
ATOM 17662 N N . GLY A 1 29 ? -10.377 15.962 0.722 1.00 0.00 30 GLY A N 15
ATOM 17663 C CA . GLY A 1 29 ? -9.360 14.873 0.758 1.00 0.00 30 GLY A CA 15
ATOM 17664 C C . GLY A 1 29 ? -9.510 14.077 2.055 1.00 0.00 30 GLY A C 15
ATOM 17665 O O . GLY A 1 29 ? -8.649 14.100 2.912 1.00 0.00 30 GLY A O 15
ATOM 17669 N N . ASP A 1 30 ? -10.598 13.372 2.207 1.00 0.00 31 ASP A N 15
ATOM 17670 C CA . ASP A 1 30 ? -10.802 12.574 3.449 1.00 0.00 31 ASP A CA 15
ATOM 17671 C C . ASP A 1 30 ? -10.326 11.139 3.218 1.00 0.00 31 ASP A C 15
ATOM 17672 O O . ASP A 1 30 ? -11.006 10.188 3.551 1.00 0.00 31 ASP A O 15
ATOM 17681 N N . GLY A 1 31 ? -9.164 10.973 2.649 1.00 0.00 32 GLY A N 15
ATOM 17682 C CA . GLY A 1 31 ? -8.647 9.598 2.396 1.00 0.00 32 GLY A CA 15
ATOM 17683 C C . GLY A 1 31 ? -7.179 9.674 1.971 1.00 0.00 32 GLY A C 15
ATOM 17684 O O . GLY A 1 31 ? -6.862 10.084 0.873 1.00 0.00 32 GLY A O 15
ATOM 17688 N N . VAL A 1 32 ? -6.281 9.281 2.833 1.00 0.00 33 VAL A N 15
ATOM 17689 C CA . VAL A 1 32 ? -4.835 9.331 2.477 1.00 0.00 33 VAL A CA 15
ATOM 17690 C C . VAL A 1 32 ? -4.233 7.929 2.595 1.00 0.00 33 VAL A C 15
ATOM 17691 O O . VAL A 1 32 ? -4.605 7.154 3.453 1.00 0.00 33 VAL A O 15
ATOM 17704 N N . VAL A 1 33 ? -3.305 7.598 1.740 1.00 0.00 34 VAL A N 15
ATOM 17705 C CA . VAL A 1 33 ? -2.680 6.247 1.804 1.00 0.00 34 VAL A CA 15
ATOM 17706 C C . VAL A 1 33 ? -1.176 6.391 2.042 1.00 0.00 34 VAL A C 15
ATOM 17707 O O . VAL A 1 33 ? -0.508 7.179 1.401 1.00 0.00 34 VAL A O 15
ATOM 17720 N N . ARG A 1 34 ? -0.636 5.637 2.960 1.00 0.00 35 ARG A N 15
ATOM 17721 C CA . ARG A 1 34 ? 0.825 5.731 3.238 1.00 0.00 35 ARG A CA 15
ATOM 17722 C C . ARG A 1 34 ? 1.526 4.477 2.712 1.00 0.00 35 ARG A C 15
ATOM 17723 O O . ARG A 1 34 ? 1.545 3.448 3.357 1.00 0.00 35 ARG A O 15
ATOM 17744 N N . ILE A 1 35 ? 2.104 4.555 1.544 1.00 0.00 36 ILE A N 15
ATOM 17745 C CA . ILE A 1 35 ? 2.803 3.367 0.978 1.00 0.00 36 ILE A CA 15
ATOM 17746 C C . ILE A 1 35 ? 4.306 3.490 1.236 1.00 0.00 36 ILE A C 15
ATOM 17747 O O . ILE A 1 35 ? 4.862 4.571 1.224 1.00 0.00 36 ILE A O 15
ATOM 17763 N N . GLN A 1 36 ? 4.969 2.390 1.469 1.00 0.00 37 GLN A N 15
ATOM 17764 C CA . GLN A 1 36 ? 6.436 2.445 1.727 1.00 0.00 37 GLN A CA 15
ATOM 17765 C C . GLN A 1 36 ? 6.967 1.029 1.955 1.00 0.00 37 GLN A C 15
ATOM 17766 O O . GLN A 1 36 ? 6.518 0.321 2.835 1.00 0.00 37 GLN A O 15
ATOM 17780 N N . ARG A 1 37 ? 7.920 0.609 1.169 1.00 0.00 38 ARG A N 15
ATOM 17781 C CA . ARG A 1 37 ? 8.479 -0.762 1.341 1.00 0.00 38 ARG A CA 15
ATOM 17782 C C . ARG A 1 37 ? 9.791 -0.683 2.124 1.00 0.00 38 ARG A C 15
ATOM 17783 O O . ARG A 1 37 ? 10.652 0.123 1.830 1.00 0.00 38 ARG A O 15
ATOM 17804 N N . GLN A 1 38 ? 9.951 -1.513 3.118 1.00 0.00 39 GLN A N 15
ATOM 17805 C CA . GLN A 1 38 ? 11.208 -1.485 3.917 1.00 0.00 39 GLN A CA 15
ATOM 17806 C C . GLN A 1 38 ? 11.884 -2.856 3.854 1.00 0.00 39 GLN A C 15
ATOM 17807 O O . GLN A 1 38 ? 11.232 -3.875 3.739 1.00 0.00 39 GLN A O 15
ATOM 17821 N N . THR A 1 39 ? 13.186 -2.890 3.929 1.00 0.00 40 THR A N 15
ATOM 17822 C CA . THR A 1 39 ? 13.902 -4.196 3.873 1.00 0.00 40 THR A CA 15
ATOM 17823 C C . THR A 1 39 ? 13.983 -4.793 5.279 1.00 0.00 40 THR A C 15
ATOM 17824 O O . THR A 1 39 ? 14.152 -4.089 6.254 1.00 0.00 40 THR A O 15
ATOM 17835 N N . SER A 1 40 ? 13.864 -6.088 5.392 1.00 0.00 41 SER A N 15
ATOM 17836 C CA . SER A 1 40 ? 13.934 -6.729 6.735 1.00 0.00 41 SER A CA 15
ATOM 17837 C C . SER A 1 40 ? 15.307 -7.379 6.918 1.00 0.00 41 SER A C 15
ATOM 17838 O O . SER A 1 40 ? 16.030 -7.075 7.846 1.00 0.00 41 SER A O 15
ATOM 17846 N N . GLY A 1 41 ? 15.672 -8.274 6.041 1.00 0.00 42 GLY A N 15
ATOM 17847 C CA . GLY A 1 41 ? 16.997 -8.943 6.166 1.00 0.00 42 GLY A CA 15
ATOM 17848 C C . GLY A 1 41 ? 16.794 -10.427 6.477 1.00 0.00 42 GLY A C 15
ATOM 17849 O O . GLY A 1 41 ? 17.676 -11.239 6.279 1.00 0.00 42 GLY A O 15
ATOM 17853 N N . ARG A 1 42 ? 15.638 -10.788 6.963 1.00 0.00 43 ARG A N 15
ATOM 17854 C CA . ARG A 1 42 ? 15.380 -12.220 7.286 1.00 0.00 43 ARG A CA 15
ATOM 17855 C C . ARG A 1 42 ? 14.464 -12.825 6.220 1.00 0.00 43 ARG A C 15
ATOM 17856 O O . ARG A 1 42 ? 14.901 -13.560 5.357 1.00 0.00 43 ARG A O 15
ATOM 17877 N N . LYS A 1 43 ? 13.195 -12.524 6.274 1.00 0.00 44 LYS A N 15
ATOM 17878 C CA . LYS A 1 43 ? 12.254 -13.083 5.264 1.00 0.00 44 LYS A CA 15
ATOM 17879 C C . LYS A 1 43 ? 11.521 -11.938 4.561 1.00 0.00 44 LYS A C 15
ATOM 17880 O O . LYS A 1 43 ? 10.553 -11.405 5.067 1.00 0.00 44 LYS A O 15
ATOM 17899 N N . GLY A 1 44 ? 11.974 -11.557 3.399 1.00 0.00 45 GLY A N 15
ATOM 17900 C CA . GLY A 1 44 ? 11.303 -10.446 2.665 1.00 0.00 45 GLY A CA 15
ATOM 17901 C C . GLY A 1 44 ? 12.318 -9.745 1.761 1.00 0.00 45 GLY A C 15
ATOM 17902 O O . GLY A 1 44 ? 12.143 -9.663 0.561 1.00 0.00 45 GLY A O 15
ATOM 17906 N N . LYS A 1 45 ? 13.379 -9.237 2.326 1.00 0.00 46 LYS A N 15
ATOM 17907 C CA . LYS A 1 45 ? 14.404 -8.542 1.499 1.00 0.00 46 LYS A CA 15
ATOM 17908 C C . LYS A 1 45 ? 13.738 -7.426 0.691 1.00 0.00 46 LYS A C 15
ATOM 17909 O O . LYS A 1 45 ? 14.157 -7.104 -0.403 1.00 0.00 46 LYS A O 15
ATOM 17928 N N . GLY A 1 46 ? 12.703 -6.833 1.222 1.00 0.00 47 GLY A N 15
ATOM 17929 C CA . GLY A 1 46 ? 12.012 -5.739 0.483 1.00 0.00 47 GLY A CA 15
ATOM 17930 C C . GLY A 1 46 ? 10.516 -6.043 0.399 1.00 0.00 47 GLY A C 15
ATOM 17931 O O . GLY A 1 46 ? 10.035 -6.579 -0.580 1.00 0.00 47 GLY A O 15
ATOM 17935 N N . VAL A 1 47 ? 9.774 -5.704 1.418 1.00 0.00 48 VAL A N 15
ATOM 17936 C CA . VAL A 1 47 ? 8.309 -5.974 1.395 1.00 0.00 48 VAL A CA 15
ATOM 17937 C C . VAL A 1 47 ? 7.547 -4.647 1.368 1.00 0.00 48 VAL A C 15
ATOM 17938 O O . VAL A 1 47 ? 8.056 -3.620 1.772 1.00 0.00 48 VAL A O 15
ATOM 17951 N N . CYS A 1 48 ? 6.331 -4.659 0.895 1.00 0.00 49 CYS A N 15
ATOM 17952 C CA . CYS A 1 48 ? 5.539 -3.398 0.843 1.00 0.00 49 CYS A CA 15
ATOM 17953 C C . CYS A 1 48 ? 4.475 -3.418 1.942 1.00 0.00 49 CYS A C 15
ATOM 17954 O O . CYS A 1 48 ? 3.661 -4.317 2.015 1.00 0.00 49 CYS A O 15
ATOM 17962 N N . LEU A 1 49 ? 4.474 -2.433 2.798 1.00 0.00 50 LEU A N 15
ATOM 17963 C CA . LEU A 1 49 ? 3.462 -2.396 3.891 1.00 0.00 50 LEU A CA 15
ATOM 17964 C C . LEU A 1 49 ? 2.565 -1.169 3.713 1.00 0.00 50 LEU A C 15
ATOM 17965 O O . LEU A 1 49 ? 2.983 -0.047 3.921 1.00 0.00 50 LEU A O 15
ATOM 17981 N N . ILE A 1 50 ? 1.335 -1.373 3.329 1.00 0.00 51 ILE A N 15
ATOM 17982 C CA . ILE A 1 50 ? 0.413 -0.219 3.138 1.00 0.00 51 ILE A CA 15
ATOM 17983 C C . ILE A 1 50 ? -0.427 -0.021 4.401 1.00 0.00 51 ILE A C 15
ATOM 17984 O O . ILE A 1 50 ? -1.144 -0.906 4.826 1.00 0.00 51 ILE A O 15
ATOM 18000 N N . THR A 1 51 ? -0.346 1.133 5.004 1.00 0.00 52 THR A N 15
ATOM 18001 C CA . THR A 1 51 ? -1.141 1.387 6.238 1.00 0.00 52 THR A CA 15
ATOM 18002 C C . THR A 1 51 ? -1.784 2.773 6.155 1.00 0.00 52 THR A C 15
ATOM 18003 O O . THR A 1 51 ? -1.777 3.409 5.121 1.00 0.00 52 THR A O 15
ATOM 18014 N N . GLY A 1 52 ? -2.339 3.245 7.238 1.00 0.00 53 GLY A N 15
ATOM 18015 C CA . GLY A 1 52 ? -2.981 4.590 7.220 1.00 0.00 53 GLY A CA 15
ATOM 18016 C C . GLY A 1 52 ? -4.164 4.578 6.251 1.00 0.00 53 GLY A C 15
ATOM 18017 O O . GLY A 1 52 ? -4.327 5.472 5.443 1.00 0.00 53 GLY A O 15
ATOM 18021 N N . VAL A 1 53 ? -4.993 3.573 6.324 1.00 0.00 54 VAL A N 15
ATOM 18022 C CA . VAL A 1 53 ? -6.165 3.506 5.407 1.00 0.00 54 VAL A CA 15
ATOM 18023 C C . VAL A 1 53 ? -7.398 4.075 6.112 1.00 0.00 54 VAL A C 15
ATOM 18024 O O . VAL A 1 53 ? -7.791 3.615 7.165 1.00 0.00 54 VAL A O 15
ATOM 18037 N N . ASP A 1 54 ? -8.011 5.075 5.540 1.00 0.00 55 ASP A N 15
ATOM 18038 C CA . ASP A 1 54 ? -9.217 5.673 6.178 1.00 0.00 55 ASP A CA 15
ATOM 18039 C C . ASP A 1 54 ? -10.469 5.232 5.417 1.00 0.00 55 ASP A C 15
ATOM 18040 O O . ASP A 1 54 ? -11.030 5.978 4.639 1.00 0.00 55 ASP A O 15
ATOM 18049 N N . LEU A 1 55 ? -10.912 4.023 5.635 1.00 0.00 56 LEU A N 15
ATOM 18050 C CA . LEU A 1 55 ? -12.127 3.536 4.924 1.00 0.00 56 LEU A CA 15
ATOM 18051 C C . LEU A 1 55 ? -13.037 2.803 5.912 1.00 0.00 56 LEU A C 15
ATOM 18052 O O . LEU A 1 55 ? -12.633 2.463 7.006 1.00 0.00 56 LEU A O 15
ATOM 18068 N N . ASP A 1 56 ? -14.262 2.557 5.535 1.00 0.00 57 ASP A N 15
ATOM 18069 C CA . ASP A 1 56 ? -15.195 1.847 6.454 1.00 0.00 57 ASP A CA 15
ATOM 18070 C C . ASP A 1 56 ? -14.701 0.416 6.676 1.00 0.00 57 ASP A C 15
ATOM 18071 O O . ASP A 1 56 ? -14.190 0.081 7.726 1.00 0.00 57 ASP A O 15
ATOM 18080 N N . ASP A 1 57 ? -14.850 -0.432 5.695 1.00 0.00 58 ASP A N 15
ATOM 18081 C CA . ASP A 1 57 ? -14.389 -1.840 5.851 1.00 0.00 58 ASP A CA 15
ATOM 18082 C C . ASP A 1 57 ? -14.528 -2.573 4.516 1.00 0.00 58 ASP A C 15
ATOM 18083 O O . ASP A 1 57 ? -13.595 -3.180 4.030 1.00 0.00 58 ASP A O 15
ATOM 18092 N N . ALA A 1 58 ? -15.687 -2.522 3.918 1.00 0.00 59 ALA A N 15
ATOM 18093 C CA . ALA A 1 58 ? -15.884 -3.216 2.614 1.00 0.00 59 ALA A CA 15
ATOM 18094 C C . ALA A 1 58 ? -14.952 -2.606 1.565 1.00 0.00 59 ALA A C 15
ATOM 18095 O O . ALA A 1 58 ? -14.471 -3.283 0.679 1.00 0.00 59 ALA A O 15
ATOM 18102 N N . GLU A 1 59 ? -14.693 -1.330 1.658 1.00 0.00 60 GLU A N 15
ATOM 18103 C CA . GLU A 1 59 ? -13.793 -0.678 0.666 1.00 0.00 60 GLU A CA 15
ATOM 18104 C C . GLU A 1 59 ? -12.359 -1.167 0.881 1.00 0.00 60 GLU A C 15
ATOM 18105 O O . GLU A 1 59 ? -11.573 -1.242 -0.043 1.00 0.00 60 GLU A O 15
ATOM 18117 N N . LEU A 1 60 ? -12.011 -1.500 2.094 1.00 0.00 61 LEU A N 15
ATOM 18118 C CA . LEU A 1 60 ? -10.628 -1.985 2.366 1.00 0.00 61 LEU A CA 15
ATOM 18119 C C . LEU A 1 60 ? -10.449 -3.377 1.758 1.00 0.00 61 LEU A C 15
ATOM 18120 O O . LEU A 1 60 ? -9.460 -3.661 1.111 1.00 0.00 61 LEU A O 15
ATOM 18136 N N . THR A 1 61 ? -11.398 -4.249 1.962 1.00 0.00 62 THR A N 15
ATOM 18137 C CA . THR A 1 61 ? -11.283 -5.623 1.397 1.00 0.00 62 THR A CA 15
ATOM 18138 C C . THR A 1 61 ? -11.213 -5.542 -0.130 1.00 0.00 62 THR A C 15
ATOM 18139 O O . THR A 1 61 ? -10.417 -6.209 -0.760 1.00 0.00 62 THR A O 15
ATOM 18150 N N . LYS A 1 62 ? -12.041 -4.731 -0.729 1.00 0.00 63 LYS A N 15
ATOM 18151 C CA . LYS A 1 62 ? -12.020 -4.610 -2.214 1.00 0.00 63 LYS A CA 15
ATOM 18152 C C . LYS A 1 62 ? -10.644 -4.118 -2.665 1.00 0.00 63 LYS A C 15
ATOM 18153 O O . LYS A 1 62 ? -10.012 -4.710 -3.518 1.00 0.00 63 LYS A O 15
ATOM 18172 N N . LEU A 1 63 ? -10.172 -3.040 -2.101 1.00 0.00 64 LEU A N 15
ATOM 18173 C CA . LEU A 1 63 ? -8.836 -2.516 -2.501 1.00 0.00 64 LEU A CA 15
ATOM 18174 C C . LEU A 1 63 ? -7.824 -3.663 -2.508 1.00 0.00 64 LEU A C 15
ATOM 18175 O O . LEU A 1 63 ? -7.070 -3.832 -3.446 1.00 0.00 64 LEU A O 15
ATOM 18191 N N . ALA A 1 64 ? -7.804 -4.455 -1.471 1.00 0.00 65 ALA A N 15
ATOM 18192 C CA . ALA A 1 64 ? -6.843 -5.592 -1.423 1.00 0.00 65 ALA A CA 15
ATOM 18193 C C . ALA A 1 64 ? -7.076 -6.502 -2.630 1.00 0.00 65 ALA A C 15
ATOM 18194 O O . ALA A 1 64 ? -6.146 -6.965 -3.260 1.00 0.00 65 ALA A O 15
ATOM 18201 N N . ALA A 1 65 ? -8.312 -6.759 -2.959 1.00 0.00 66 ALA A N 15
ATOM 18202 C CA . ALA A 1 65 ? -8.606 -7.636 -4.127 1.00 0.00 66 ALA A CA 15
ATOM 18203 C C . ALA A 1 65 ? -8.125 -6.952 -5.408 1.00 0.00 66 ALA A C 15
ATOM 18204 O O . ALA A 1 65 ? -7.847 -7.596 -6.400 1.00 0.00 66 ALA A O 15
ATOM 18211 N N . GLU A 1 66 ? -8.024 -5.651 -5.393 1.00 0.00 67 GLU A N 15
ATOM 18212 C CA . GLU A 1 66 ? -7.560 -4.927 -6.610 1.00 0.00 67 GLU A CA 15
ATOM 18213 C C . GLU A 1 66 ? -6.049 -5.104 -6.762 1.00 0.00 67 GLU A C 15
ATOM 18214 O O . GLU A 1 66 ? -5.539 -5.261 -7.854 1.00 0.00 67 GLU A O 15
ATOM 18226 N N . LEU A 1 67 ? -5.327 -5.082 -5.674 1.00 0.00 68 LEU A N 15
ATOM 18227 C CA . LEU A 1 67 ? -3.849 -5.251 -5.757 1.00 0.00 68 LEU A CA 15
ATOM 18228 C C . LEU A 1 67 ? -3.527 -6.681 -6.196 1.00 0.00 68 LEU A C 15
ATOM 18229 O O . LEU A 1 67 ? -2.664 -6.909 -7.021 1.00 0.00 68 LEU A O 15
ATOM 18245 N N . LYS A 1 68 ? -4.218 -7.646 -5.654 1.00 0.00 69 LYS A N 15
ATOM 18246 C CA . LYS A 1 68 ? -3.958 -9.060 -6.041 1.00 0.00 69 LYS A CA 15
ATOM 18247 C C . LYS A 1 68 ? -4.125 -9.210 -7.554 1.00 0.00 69 LYS A C 15
ATOM 18248 O O . LYS A 1 68 ? -3.329 -9.844 -8.218 1.00 0.00 69 LYS A O 15
ATOM 18267 N N . LYS A 1 69 ? -5.155 -8.629 -8.106 1.00 0.00 70 LYS A N 15
ATOM 18268 C CA . LYS A 1 69 ? -5.375 -8.735 -9.575 1.00 0.00 70 LYS A CA 15
ATOM 18269 C C . LYS A 1 69 ? -4.104 -8.308 -10.313 1.00 0.00 70 LYS A C 15
ATOM 18270 O O . LYS A 1 69 ? -3.787 -8.819 -11.370 1.00 0.00 70 LYS A O 15
ATOM 18289 N N . LYS A 1 70 ? -3.374 -7.373 -9.769 1.00 0.00 71 LYS A N 15
ATOM 18290 C CA . LYS A 1 70 ? -2.127 -6.912 -10.444 1.00 0.00 71 LYS A CA 15
ATOM 18291 C C . LYS A 1 70 ? -0.914 -7.228 -9.566 1.00 0.00 71 LYS A C 15
ATOM 18292 O O . LYS A 1 70 ? -0.128 -6.359 -9.243 1.00 0.00 71 LYS A O 15
ATOM 18311 N N . CYS A 1 71 ? -0.750 -8.463 -9.178 1.00 0.00 72 CYS A N 15
ATOM 18312 C CA . CYS A 1 71 ? 0.418 -8.822 -8.324 1.00 0.00 72 CYS A CA 15
ATOM 18313 C C . CYS A 1 71 ? 0.981 -10.174 -8.768 1.00 0.00 72 CYS A C 15
ATOM 18314 O O . CYS A 1 71 ? 2.178 -10.385 -8.776 1.00 0.00 72 CYS A O 15
ATOM 18322 N N . GLY A 1 72 ? 0.129 -11.091 -9.136 1.00 0.00 73 GLY A N 15
ATOM 18323 C CA . GLY A 1 72 ? 0.618 -12.428 -9.575 1.00 0.00 73 GLY A CA 15
ATOM 18324 C C . GLY A 1 72 ? 0.677 -13.366 -8.369 1.00 0.00 73 GLY A C 15
ATOM 18325 O O . GLY A 1 72 ? 0.618 -14.572 -8.503 1.00 0.00 73 GLY A O 15
ATOM 18329 N N . CYS A 1 73 ? 0.792 -12.820 -7.190 1.00 0.00 74 CYS A N 15
ATOM 18330 C CA . CYS A 1 73 ? 0.854 -13.678 -5.973 1.00 0.00 74 CYS A CA 15
ATOM 18331 C C . CYS A 1 73 ? 1.341 -12.843 -4.787 1.00 0.00 74 CYS A C 15
ATOM 18332 O O . CYS A 1 73 ? 2.305 -12.110 -4.884 1.00 0.00 74 CYS A O 15
ATOM 18340 N N . GLY A 1 74 ? 0.680 -12.946 -3.667 1.00 0.00 75 GLY A N 15
ATOM 18341 C CA . GLY A 1 74 ? 1.103 -12.156 -2.476 1.00 0.00 75 GLY A CA 15
ATOM 18342 C C . GLY A 1 74 ? 0.070 -11.063 -2.199 1.00 0.00 75 GLY A C 15
ATOM 18343 O O . GLY A 1 74 ? -0.111 -10.153 -2.984 1.00 0.00 75 GLY A O 15
ATOM 18347 N N . GLY A 1 75 ? -0.611 -11.146 -1.090 1.00 0.00 76 GLY A N 15
ATOM 18348 C CA . GLY A 1 75 ? -1.634 -10.114 -0.765 1.00 0.00 76 GLY A CA 15
ATOM 18349 C C . GLY A 1 75 ? -2.310 -10.470 0.559 1.00 0.00 76 GLY A C 15
ATOM 18350 O O . GLY A 1 75 ? -3.426 -10.951 0.589 1.00 0.00 76 GLY A O 15
ATOM 18354 N N . ALA A 1 76 ? -1.642 -10.241 1.654 1.00 0.00 77 ALA A N 15
ATOM 18355 C CA . ALA A 1 76 ? -2.243 -10.569 2.976 1.00 0.00 77 ALA A CA 15
ATOM 18356 C C . ALA A 1 76 ? -3.140 -9.415 3.429 1.00 0.00 77 ALA A C 15
ATOM 18357 O O . ALA A 1 76 ? -2.919 -8.271 3.084 1.00 0.00 77 ALA A O 15
ATOM 18364 N N . VAL A 1 77 ? -4.150 -9.706 4.202 1.00 0.00 78 VAL A N 15
ATOM 18365 C CA . VAL A 1 77 ? -5.060 -8.628 4.679 1.00 0.00 78 VAL A CA 15
ATOM 18366 C C . VAL A 1 77 ? -5.028 -8.580 6.208 1.00 0.00 78 VAL A C 15
ATOM 18367 O O . VAL A 1 77 ? -4.943 -9.597 6.867 1.00 0.00 78 VAL A O 15
ATOM 18380 N N . LYS A 1 78 ? -5.093 -7.408 6.777 1.00 0.00 79 LYS A N 15
ATOM 18381 C CA . LYS A 1 78 ? -5.065 -7.302 8.262 1.00 0.00 79 LYS A CA 15
ATOM 18382 C C . LYS A 1 78 ? -5.915 -6.109 8.705 1.00 0.00 79 LYS A C 15
ATOM 18383 O O . LYS A 1 78 ? -6.363 -5.320 7.898 1.00 0.00 79 LYS A O 15
ATOM 18402 N N . ASP A 1 79 ? -6.143 -5.976 9.983 1.00 0.00 80 ASP A N 15
ATOM 18403 C CA . ASP A 1 79 ? -6.968 -4.839 10.480 1.00 0.00 80 ASP A CA 15
ATOM 18404 C C . ASP A 1 79 ? -6.264 -3.516 10.170 1.00 0.00 80 ASP A C 15
ATOM 18405 O O . ASP A 1 79 ? -5.329 -3.126 10.841 1.00 0.00 80 ASP A O 15
ATOM 18414 N N . GLY A 1 80 ? -6.710 -2.820 9.160 1.00 0.00 81 GLY A N 15
ATOM 18415 C CA . GLY A 1 80 ? -6.072 -1.519 8.809 1.00 0.00 81 GLY A CA 15
ATOM 18416 C C . GLY A 1 80 ? -4.617 -1.751 8.398 1.00 0.00 81 GLY A C 15
ATOM 18417 O O . GLY A 1 80 ? -3.783 -0.875 8.517 1.00 0.00 81 GLY A O 15
ATOM 18421 N N . VAL A 1 81 ? -4.304 -2.922 7.915 1.00 0.00 82 VAL A N 15
ATOM 18422 C CA . VAL A 1 81 ? -2.901 -3.202 7.498 1.00 0.00 82 VAL A CA 15
ATOM 18423 C C . VAL A 1 81 ? -2.907 -4.149 6.296 1.00 0.00 82 VAL A C 15
ATOM 18424 O O . VAL A 1 81 ? -3.456 -5.232 6.349 1.00 0.00 82 VAL A O 15
ATOM 18437 N N . ILE A 1 82 ? -2.301 -3.750 5.211 1.00 0.00 83 ILE A N 15
ATOM 18438 C CA . ILE A 1 82 ? -2.273 -4.627 4.007 1.00 0.00 83 ILE A CA 15
ATOM 18439 C C . ILE A 1 82 ? -0.825 -4.990 3.673 1.00 0.00 83 ILE A C 15
ATOM 18440 O O . ILE A 1 82 ? 0.067 -4.169 3.756 1.00 0.00 83 ILE A O 15
ATOM 18456 N N . GLU A 1 83 ? -0.583 -6.215 3.294 1.00 0.00 84 GLU A N 15
ATOM 18457 C CA . GLU A 1 83 ? 0.807 -6.628 2.953 1.00 0.00 84 GLU A CA 15
ATOM 18458 C C . GLU A 1 83 ? 0.878 -6.989 1.468 1.00 0.00 84 GLU A C 15
ATOM 18459 O O . GLU A 1 83 ? 0.063 -7.733 0.960 1.00 0.00 84 GLU A O 15
ATOM 18471 N N . ILE A 1 84 ? 1.846 -6.466 0.766 1.00 0.00 85 ILE A N 15
ATOM 18472 C CA . ILE A 1 84 ? 1.966 -6.779 -0.685 1.00 0.00 85 ILE A CA 15
ATOM 18473 C C . ILE A 1 84 ? 3.392 -7.240 -0.994 1.00 0.00 85 ILE A C 15
ATOM 18474 O O . ILE A 1 84 ? 4.355 -6.676 -0.514 1.00 0.00 85 ILE A O 15
ATOM 18490 N N . GLN A 1 85 ? 3.534 -8.263 -1.792 1.00 0.00 86 GLN A N 15
ATOM 18491 C CA . GLN A 1 85 ? 4.897 -8.760 -2.132 1.00 0.00 86 GLN A CA 15
ATOM 18492 C C . GLN A 1 85 ? 5.340 -8.159 -3.468 1.00 0.00 86 GLN A C 15
ATOM 18493 O O . GLN A 1 85 ? 4.828 -8.505 -4.514 1.00 0.00 86 GLN A O 15
ATOM 18507 N N . GLY A 1 86 ? 6.288 -7.263 -3.441 1.00 0.00 87 GLY A N 15
ATOM 18508 C CA . GLY A 1 86 ? 6.761 -6.641 -4.710 1.00 0.00 87 GLY A CA 15
ATOM 18509 C C . GLY A 1 86 ? 7.595 -5.399 -4.391 1.00 0.00 87 GLY A C 15
ATOM 18510 O O . GLY A 1 86 ? 7.599 -4.912 -3.278 1.00 0.00 87 GLY A O 15
ATOM 18514 N N . ASP A 1 87 ? 8.301 -4.882 -5.359 1.00 0.00 88 ASP A N 15
ATOM 18515 C CA . ASP A 1 87 ? 9.133 -3.672 -5.110 1.00 0.00 88 ASP A CA 15
ATOM 18516 C C . ASP A 1 87 ? 8.830 -2.617 -6.175 1.00 0.00 88 ASP A C 15
ATOM 18517 O O . ASP A 1 87 ? 9.688 -2.237 -6.948 1.00 0.00 88 ASP A O 15
ATOM 18526 N N . LYS A 1 88 ? 7.617 -2.139 -6.223 1.00 0.00 89 LYS A N 15
ATOM 18527 C CA . LYS A 1 88 ? 7.260 -1.109 -7.239 1.00 0.00 89 LYS A CA 15
ATOM 18528 C C . LYS A 1 88 ? 6.618 0.093 -6.543 1.00 0.00 89 LYS A C 15
ATOM 18529 O O . LYS A 1 88 ? 5.546 0.533 -6.908 1.00 0.00 89 LYS A O 15
ATOM 18548 N N . ARG A 1 89 ? 7.265 0.626 -5.543 1.00 0.00 90 ARG A N 15
ATOM 18549 C CA . ARG A 1 89 ? 6.690 1.798 -4.825 1.00 0.00 90 ARG A CA 15
ATOM 18550 C C . ARG A 1 89 ? 6.326 2.887 -5.837 1.00 0.00 90 ARG A C 15
ATOM 18551 O O . ARG A 1 89 ? 5.343 3.585 -5.685 1.00 0.00 90 ARG A O 15
ATOM 18572 N N . ASP A 1 90 ? 7.111 3.038 -6.868 1.00 0.00 91 ASP A N 15
ATOM 18573 C CA . ASP A 1 90 ? 6.809 4.081 -7.888 1.00 0.00 91 ASP A CA 15
ATOM 18574 C C . ASP A 1 90 ? 5.439 3.806 -8.510 1.00 0.00 91 ASP A C 15
ATOM 18575 O O . ASP A 1 90 ? 4.643 4.703 -8.705 1.00 0.00 91 ASP A O 15
ATOM 18584 N N . LEU A 1 91 ? 5.156 2.570 -8.822 1.00 0.00 92 LEU A N 15
ATOM 18585 C CA . LEU A 1 91 ? 3.837 2.239 -9.431 1.00 0.00 92 LEU A CA 15
ATOM 18586 C C . LEU A 1 91 ? 2.728 2.470 -8.403 1.00 0.00 92 LEU A C 15
ATOM 18587 O O . LEU A 1 91 ? 1.633 2.876 -8.738 1.00 0.00 92 LEU A O 15
ATOM 18603 N N . LEU A 1 92 ? 3.003 2.215 -7.153 1.00 0.00 93 LEU A N 15
ATOM 18604 C CA . LEU A 1 92 ? 1.963 2.421 -6.105 1.00 0.00 93 LEU A CA 15
ATOM 18605 C C . LEU A 1 92 ? 1.569 3.898 -6.060 1.00 0.00 93 LEU A C 15
ATOM 18606 O O . LEU A 1 92 ? 0.413 4.238 -5.905 1.00 0.00 93 LEU A O 15
ATOM 18622 N N . LYS A 1 93 ? 2.522 4.780 -6.194 1.00 0.00 94 LYS A N 15
ATOM 18623 C CA . LYS A 1 93 ? 2.201 6.235 -6.158 1.00 0.00 94 LYS A CA 15
ATOM 18624 C C . LYS A 1 93 ? 1.300 6.587 -7.344 1.00 0.00 94 LYS A C 15
ATOM 18625 O O . LYS A 1 93 ? 0.528 7.524 -7.292 1.00 0.00 94 LYS A O 15
ATOM 18644 N N . SER A 1 94 ? 1.392 5.844 -8.412 1.00 0.00 95 SER A N 15
ATOM 18645 C CA . SER A 1 94 ? 0.540 6.138 -9.599 1.00 0.00 95 SER A CA 15
ATOM 18646 C C . SER A 1 94 ? -0.891 5.670 -9.329 1.00 0.00 95 SER A C 15
ATOM 18647 O O . SER A 1 94 ? -1.821 6.452 -9.333 1.00 0.00 95 SER A O 15
ATOM 18655 N N . LEU A 1 95 ? -1.075 4.400 -9.093 1.00 0.00 96 LEU A N 15
ATOM 18656 C CA . LEU A 1 95 ? -2.447 3.884 -8.822 1.00 0.00 96 LEU A CA 15
ATOM 18657 C C . LEU A 1 95 ? -3.090 4.707 -7.704 1.00 0.00 96 LEU A C 15
ATOM 18658 O O . LEU A 1 95 ? -4.286 4.920 -7.687 1.00 0.00 96 LEU A O 15
ATOM 18674 N N . LEU A 1 96 ? -2.306 5.171 -6.770 1.00 0.00 97 LEU A N 15
ATOM 18675 C CA . LEU A 1 96 ? -2.874 5.980 -5.655 1.00 0.00 97 LEU A CA 15
ATOM 18676 C C . LEU A 1 96 ? -3.353 7.329 -6.195 1.00 0.00 97 LEU A C 15
ATOM 18677 O O . LEU A 1 96 ? -4.490 7.715 -6.008 1.00 0.00 97 LEU A O 15
ATOM 18693 N N . GLU A 1 97 ? -2.495 8.048 -6.865 1.00 0.00 98 GLU A N 15
ATOM 18694 C CA . GLU A 1 97 ? -2.903 9.371 -7.417 1.00 0.00 98 GLU A CA 15
ATOM 18695 C C . GLU A 1 97 ? -3.985 9.170 -8.479 1.00 0.00 98 GLU A C 15
ATOM 18696 O O . GLU A 1 97 ? -4.630 10.106 -8.908 1.00 0.00 98 GLU A O 15
ATOM 18708 N N . ALA A 1 98 ? -4.189 7.954 -8.908 1.00 0.00 99 ALA A N 15
ATOM 18709 C CA . ALA A 1 98 ? -5.230 7.694 -9.943 1.00 0.00 99 ALA A CA 15
ATOM 18710 C C . ALA A 1 98 ? -6.612 8.010 -9.367 1.00 0.00 99 ALA A C 15
ATOM 18711 O O . ALA A 1 98 ? -7.525 8.371 -10.082 1.00 0.00 99 ALA A O 15
ATOM 18718 N N . LYS A 1 99 ? -6.772 7.879 -8.078 1.00 0.00 100 LYS A N 15
ATOM 18719 C CA . LYS A 1 99 ? -8.095 8.172 -7.459 1.00 0.00 100 LYS A CA 15
ATOM 18720 C C . LYS A 1 99 ? -8.102 9.607 -6.927 1.00 0.00 100 LYS A C 15
ATOM 18721 O O . LYS A 1 99 ? -9.140 10.225 -6.794 1.00 0.00 100 LYS A O 15
ATOM 18740 N N . GLY A 1 100 ? -6.952 10.142 -6.621 1.00 0.00 101 GLY A N 15
ATOM 18741 C CA . GLY A 1 100 ? -6.894 11.537 -6.098 1.00 0.00 101 GLY A CA 15
ATOM 18742 C C . GLY A 1 100 ? -6.673 11.507 -4.585 1.00 0.00 101 GLY A C 15
ATOM 18743 O O . GLY A 1 100 ? -6.839 12.499 -3.904 1.00 0.00 101 GLY A O 15
ATOM 18747 N N . MET A 1 101 ? -6.299 10.375 -4.053 1.00 0.00 102 MET A N 15
ATOM 18748 C CA . MET A 1 101 ? -6.068 10.283 -2.584 1.00 0.00 102 MET A CA 15
ATOM 18749 C C . MET A 1 101 ? -4.725 10.929 -2.237 1.00 0.00 102 MET A C 15
ATOM 18750 O O . MET A 1 101 ? -3.792 10.899 -3.015 1.00 0.00 102 MET A O 15
ATOM 18764 N N . LYS A 1 102 ? -4.619 11.513 -1.075 1.00 0.00 103 LYS A N 15
ATOM 18765 C CA . LYS A 1 102 ? -3.336 12.160 -0.680 1.00 0.00 103 LYS A CA 15
ATOM 18766 C C . LYS A 1 102 ? -2.361 11.093 -0.179 1.00 0.00 103 LYS A C 15
ATOM 18767 O O . LYS A 1 102 ? -2.283 10.815 1.002 1.00 0.00 103 LYS A O 15
ATOM 18786 N N . VAL A 1 103 ? -1.615 10.493 -1.066 1.00 0.00 104 VAL A N 15
ATOM 18787 C CA . VAL A 1 103 ? -0.646 9.445 -0.639 1.00 0.00 104 VAL A CA 15
ATOM 18788 C C . VAL A 1 103 ? 0.670 10.106 -0.223 1.00 0.00 104 VAL A C 15
ATOM 18789 O O . VAL A 1 103 ? 1.190 10.962 -0.912 1.00 0.00 104 VAL A O 15
ATOM 18802 N N . LYS A 1 104 ? 1.212 9.717 0.898 1.00 0.00 105 LYS A N 15
ATOM 18803 C CA . LYS A 1 104 ? 2.493 10.324 1.356 1.00 0.00 105 LYS A CA 15
ATOM 18804 C C . LYS A 1 104 ? 3.645 9.359 1.071 1.00 0.00 105 LYS A C 15
ATOM 18805 O O . LYS A 1 104 ? 4.035 8.575 1.914 1.00 0.00 105 LYS A O 15
ATOM 18824 N N . LEU A 1 105 ? 4.194 9.408 -0.112 1.00 0.00 106 LEU A N 15
ATOM 18825 C CA . LEU A 1 105 ? 5.320 8.493 -0.450 1.00 0.00 106 LEU A CA 15
ATOM 18826 C C . LEU A 1 105 ? 6.408 8.605 0.621 1.00 0.00 106 LEU A C 15
ATOM 18827 O O . LEU A 1 105 ? 7.249 9.480 0.575 1.00 0.00 106 LEU A O 15
ATOM 18843 N N . ALA A 1 106 ? 6.397 7.726 1.585 1.00 0.00 107 ALA A N 15
ATOM 18844 C CA . ALA A 1 106 ? 7.430 7.784 2.657 1.00 0.00 107 ALA A CA 15
ATOM 18845 C C . ALA A 1 106 ? 8.580 6.836 2.309 1.00 0.00 107 ALA A C 15
ATOM 18846 O O . ALA A 1 106 ? 8.377 5.781 1.743 1.00 0.00 107 ALA A O 15
ATOM 18853 N N . GLY A 1 107 ? 9.786 7.204 2.644 1.00 0.00 108 GLY A N 15
ATOM 18854 C CA . GLY A 1 107 ? 10.947 6.323 2.332 1.00 0.00 108 GLY A CA 15
ATOM 18855 C C . GLY A 1 107 ? 12.008 6.469 3.424 1.00 0.00 108 GLY A C 15
ATOM 18856 O O . GLY A 1 107 ? 12.116 5.648 4.313 1.00 0.00 108 GLY A O 15
ATOM 18860 N N . GLY A 1 108 ? 12.794 7.510 3.365 1.00 0.00 109 GLY A N 15
ATOM 18861 C CA . GLY A 1 108 ? 13.848 7.707 4.400 1.00 0.00 109 GLY A CA 15
ATOM 18862 C C . GLY A 1 108 ? 13.256 8.457 5.595 1.00 0.00 109 GLY A C 15
ATOM 18863 O O . GLY A 1 108 ? 12.060 8.457 5.811 1.00 0.00 109 GLY A O 15
ATOM 18867 N N . LEU A 1 109 ? 14.084 9.097 6.375 1.00 0.00 110 LEU A N 15
ATOM 18868 C CA . LEU A 1 109 ? 13.568 9.846 7.555 1.00 0.00 110 LEU A CA 15
ATOM 18869 C C . LEU A 1 109 ? 14.707 10.649 8.187 1.00 0.00 110 LEU A C 15
ATOM 18870 O O . LEU A 1 109 ? 15.863 10.464 7.865 1.00 0.00 110 LEU A O 15
ATOM 18886 N N . GLU A 1 110 ? 14.389 11.540 9.086 1.00 0.00 111 GLU A N 15
ATOM 18887 C CA . GLU A 1 110 ? 15.454 12.354 9.738 1.00 0.00 111 GLU A CA 15
ATOM 18888 C C . GLU A 1 110 ? 15.038 12.682 11.173 1.00 0.00 111 GLU A C 15
ATOM 18889 O O . GLU A 1 110 ? 13.865 12.540 11.477 1.00 0.00 111 GLU A O 15
ATOM 18901 N N . LYS A 1 28 ? -13.069 16.532 6.027 1.00 0.00 29 LYS A N 16
ATOM 18902 C CA . LYS A 1 28 ? -13.180 15.823 7.334 1.00 0.00 29 LYS A CA 16
ATOM 18903 C C . LYS A 1 28 ? -12.812 14.350 7.148 1.00 0.00 29 LYS A C 16
ATOM 18904 O O . LYS A 1 28 ? -13.562 13.463 7.503 1.00 0.00 29 LYS A O 16
ATOM 18922 N N . GLY A 1 29 ? -11.662 14.082 6.593 1.00 0.00 30 GLY A N 16
ATOM 18923 C CA . GLY A 1 29 ? -11.247 12.666 6.384 1.00 0.00 30 GLY A CA 16
ATOM 18924 C C . GLY A 1 29 ? -9.851 12.629 5.759 1.00 0.00 30 GLY A C 16
ATOM 18925 O O . GLY A 1 29 ? -9.697 12.413 4.574 1.00 0.00 30 GLY A O 16
ATOM 18929 N N . ASP A 1 30 ? -8.833 12.838 6.548 1.00 0.00 31 ASP A N 16
ATOM 18930 C CA . ASP A 1 30 ? -7.448 12.815 5.998 1.00 0.00 31 ASP A CA 16
ATOM 18931 C C . ASP A 1 30 ? -6.854 11.415 6.167 1.00 0.00 31 ASP A C 16
ATOM 18932 O O . ASP A 1 30 ? -6.640 10.950 7.269 1.00 0.00 31 ASP A O 16
ATOM 18941 N N . GLY A 1 31 ? -6.586 10.739 5.084 1.00 0.00 32 GLY A N 16
ATOM 18942 C CA . GLY A 1 31 ? -6.006 9.370 5.184 1.00 0.00 32 GLY A CA 16
ATOM 18943 C C . GLY A 1 31 ? -4.542 9.402 4.744 1.00 0.00 32 GLY A C 16
ATOM 18944 O O . GLY A 1 31 ? -4.076 10.368 4.173 1.00 0.00 32 GLY A O 16
ATOM 18948 N N . VAL A 1 32 ? -3.811 8.353 5.006 1.00 0.00 33 VAL A N 16
ATOM 18949 C CA . VAL A 1 32 ? -2.377 8.325 4.603 1.00 0.00 33 VAL A CA 16
ATOM 18950 C C . VAL A 1 32 ? -1.953 6.882 4.324 1.00 0.00 33 VAL A C 16
ATOM 18951 O O . VAL A 1 32 ? -1.577 6.151 5.219 1.00 0.00 33 VAL A O 16
ATOM 18964 N N . VAL A 1 33 ? -2.011 6.465 3.088 1.00 0.00 34 VAL A N 16
ATOM 18965 C CA . VAL A 1 33 ? -1.611 5.069 2.754 1.00 0.00 34 VAL A CA 16
ATOM 18966 C C . VAL A 1 33 ? -0.096 5.008 2.546 1.00 0.00 34 VAL A C 16
ATOM 18967 O O . VAL A 1 33 ? 0.424 5.482 1.556 1.00 0.00 34 VAL A O 16
ATOM 18980 N N . ARG A 1 34 ? 0.616 4.427 3.473 1.00 0.00 35 ARG A N 16
ATOM 18981 C CA . ARG A 1 34 ? 2.096 4.336 3.328 1.00 0.00 35 ARG A CA 16
ATOM 18982 C C . ARG A 1 34 ? 2.449 3.129 2.458 1.00 0.00 35 ARG A C 16
ATOM 18983 O O . ARG A 1 34 ? 2.117 2.004 2.775 1.00 0.00 35 ARG A O 16
ATOM 19004 N N . ILE A 1 35 ? 3.120 3.352 1.361 1.00 0.00 36 ILE A N 16
ATOM 19005 C CA . ILE A 1 35 ? 3.494 2.216 0.472 1.00 0.00 36 ILE A CA 16
ATOM 19006 C C . ILE A 1 35 ? 5.016 2.150 0.340 1.00 0.00 36 ILE A C 16
ATOM 19007 O O . ILE A 1 35 ? 5.645 3.052 -0.176 1.00 0.00 36 ILE A O 16
ATOM 19023 N N . GLN A 1 36 ? 5.615 1.086 0.803 1.00 0.00 37 GLN A N 16
ATOM 19024 C CA . GLN A 1 36 ? 7.097 0.962 0.704 1.00 0.00 37 GLN A CA 16
ATOM 19025 C C . GLN A 1 36 ? 7.469 -0.496 0.431 1.00 0.00 37 GLN A C 16
ATOM 19026 O O . GLN A 1 36 ? 6.766 -1.409 0.818 1.00 0.00 37 GLN A O 16
ATOM 19040 N N . ARG A 1 37 ? 8.570 -0.724 -0.232 1.00 0.00 38 ARG A N 16
ATOM 19041 C CA . ARG A 1 37 ? 8.985 -2.124 -0.528 1.00 0.00 38 ARG A CA 16
ATOM 19042 C C . ARG A 1 37 ? 9.973 -2.599 0.540 1.00 0.00 38 ARG A C 16
ATOM 19043 O O . ARG A 1 37 ? 11.008 -2.000 0.752 1.00 0.00 38 ARG A O 16
ATOM 19064 N N . GLN A 1 38 ? 9.661 -3.673 1.213 1.00 0.00 39 GLN A N 16
ATOM 19065 C CA . GLN A 1 38 ? 10.583 -4.185 2.266 1.00 0.00 39 GLN A CA 16
ATOM 19066 C C . GLN A 1 38 ? 11.677 -5.035 1.617 1.00 0.00 39 GLN A C 16
ATOM 19067 O O . GLN A 1 38 ? 12.820 -5.014 2.030 1.00 0.00 39 GLN A O 16
ATOM 19081 N N . THR A 1 39 ? 11.337 -5.785 0.605 1.00 0.00 40 THR A N 16
ATOM 19082 C CA . THR A 1 39 ? 12.358 -6.636 -0.068 1.00 0.00 40 THR A CA 16
ATOM 19083 C C . THR A 1 39 ? 13.032 -7.537 0.967 1.00 0.00 40 THR A C 16
ATOM 19084 O O . THR A 1 39 ? 14.240 -7.552 1.100 1.00 0.00 40 THR A O 16
ATOM 19095 N N . SER A 1 40 ? 12.261 -8.290 1.704 1.00 0.00 41 SER A N 16
ATOM 19096 C CA . SER A 1 40 ? 12.859 -9.189 2.731 1.00 0.00 41 SER A CA 16
ATOM 19097 C C . SER A 1 40 ? 12.634 -10.647 2.326 1.00 0.00 41 SER A C 16
ATOM 19098 O O . SER A 1 40 ? 11.514 -11.105 2.215 1.00 0.00 41 SER A O 16
ATOM 19106 N N . GLY A 1 41 ? 13.690 -11.381 2.104 1.00 0.00 42 GLY A N 16
ATOM 19107 C CA . GLY A 1 41 ? 13.535 -12.809 1.707 1.00 0.00 42 GLY A CA 16
ATOM 19108 C C . GLY A 1 41 ? 14.143 -13.025 0.321 1.00 0.00 42 GLY A C 16
ATOM 19109 O O . GLY A 1 41 ? 14.627 -12.103 -0.306 1.00 0.00 42 GLY A O 16
ATOM 19113 N N . ARG A 1 42 ? 14.123 -14.237 -0.163 1.00 0.00 43 ARG A N 16
ATOM 19114 C CA . ARG A 1 42 ? 14.700 -14.512 -1.509 1.00 0.00 43 ARG A CA 16
ATOM 19115 C C . ARG A 1 42 ? 13.862 -15.581 -2.213 1.00 0.00 43 ARG A C 16
ATOM 19116 O O . ARG A 1 42 ? 14.381 -16.440 -2.897 1.00 0.00 43 ARG A O 16
ATOM 19137 N N . LYS A 1 43 ? 12.568 -15.536 -2.049 1.00 0.00 44 LYS A N 16
ATOM 19138 C CA . LYS A 1 43 ? 11.698 -16.550 -2.707 1.00 0.00 44 LYS A CA 16
ATOM 19139 C C . LYS A 1 43 ? 10.841 -15.871 -3.778 1.00 0.00 44 LYS A C 16
ATOM 19140 O O . LYS A 1 43 ? 9.794 -16.362 -4.152 1.00 0.00 44 LYS A O 16
ATOM 19159 N N . GLY A 1 44 ? 11.276 -14.745 -4.273 1.00 0.00 45 GLY A N 16
ATOM 19160 C CA . GLY A 1 44 ? 10.484 -14.037 -5.319 1.00 0.00 45 GLY A CA 16
ATOM 19161 C C . GLY A 1 44 ? 11.288 -12.850 -5.853 1.00 0.00 45 GLY A C 16
ATOM 19162 O O . GLY A 1 44 ? 11.946 -12.941 -6.870 1.00 0.00 45 GLY A O 16
ATOM 19166 N N . LYS A 1 45 ? 11.242 -11.737 -5.174 1.00 0.00 46 LYS A N 16
ATOM 19167 C CA . LYS A 1 45 ? 12.005 -10.546 -5.644 1.00 0.00 46 LYS A CA 16
ATOM 19168 C C . LYS A 1 45 ? 11.800 -9.389 -4.664 1.00 0.00 46 LYS A C 16
ATOM 19169 O O . LYS A 1 45 ? 12.737 -8.893 -4.070 1.00 0.00 46 LYS A O 16
ATOM 19188 N N . GLY A 1 46 ? 10.582 -8.954 -4.490 1.00 0.00 47 GLY A N 16
ATOM 19189 C CA . GLY A 1 46 ? 10.320 -7.829 -3.548 1.00 0.00 47 GLY A CA 16
ATOM 19190 C C . GLY A 1 46 ? 8.905 -7.953 -2.982 1.00 0.00 47 GLY A C 16
ATOM 19191 O O . GLY A 1 46 ? 8.131 -8.793 -3.396 1.00 0.00 47 GLY A O 16
ATOM 19195 N N . VAL A 1 47 ? 8.560 -7.121 -2.037 1.00 0.00 48 VAL A N 16
ATOM 19196 C CA . VAL A 1 47 ? 7.194 -7.191 -1.445 1.00 0.00 48 VAL A CA 16
ATOM 19197 C C . VAL A 1 47 ? 6.700 -5.776 -1.137 1.00 0.00 48 VAL A C 16
ATOM 19198 O O . VAL A 1 47 ? 7.479 -4.858 -0.971 1.00 0.00 48 VAL A O 16
ATOM 19211 N N . CYS A 1 48 ? 5.410 -5.592 -1.058 1.00 0.00 49 CYS A N 16
ATOM 19212 C CA . CYS A 1 48 ? 4.868 -4.237 -0.760 1.00 0.00 49 CYS A CA 16
ATOM 19213 C C . CYS A 1 48 ? 4.087 -4.278 0.555 1.00 0.00 49 CYS A C 16
ATOM 19214 O O . CYS A 1 48 ? 3.032 -4.874 0.643 1.00 0.00 49 CYS A O 16
ATOM 19222 N N . LEU A 1 49 ? 4.598 -3.650 1.579 1.00 0.00 50 LEU A N 16
ATOM 19223 C CA . LEU A 1 49 ? 3.884 -3.655 2.887 1.00 0.00 50 LEU A CA 16
ATOM 19224 C C . LEU A 1 49 ? 3.003 -2.409 2.993 1.00 0.00 50 LEU A C 16
ATOM 19225 O O . LEU A 1 49 ? 3.469 -1.294 2.873 1.00 0.00 50 LEU A O 16
ATOM 19241 N N . ILE A 1 50 ? 1.730 -2.591 3.219 1.00 0.00 51 ILE A N 16
ATOM 19242 C CA . ILE A 1 50 ? 0.818 -1.419 3.334 1.00 0.00 51 ILE A CA 16
ATOM 19243 C C . ILE A 1 50 ? 0.367 -1.265 4.788 1.00 0.00 51 ILE A C 16
ATOM 19244 O O . ILE A 1 50 ? -0.378 -2.073 5.305 1.00 0.00 51 ILE A O 16
ATOM 19260 N N . THR A 1 51 ? 0.812 -0.233 5.451 1.00 0.00 52 THR A N 16
ATOM 19261 C CA . THR A 1 51 ? 0.408 -0.030 6.871 1.00 0.00 52 THR A CA 16
ATOM 19262 C C . THR A 1 51 ? 0.590 1.442 7.247 1.00 0.00 52 THR A C 16
ATOM 19263 O O . THR A 1 51 ? 1.417 2.137 6.691 1.00 0.00 52 THR A O 16
ATOM 19274 N N . GLY A 1 52 ? -0.175 1.922 8.189 1.00 0.00 53 GLY A N 16
ATOM 19275 C CA . GLY A 1 52 ? -0.044 3.349 8.600 1.00 0.00 53 GLY A CA 16
ATOM 19276 C C . GLY A 1 52 ? -1.153 4.174 7.944 1.00 0.00 53 GLY A C 16
ATOM 19277 O O . GLY A 1 52 ? -0.901 5.184 7.318 1.00 0.00 53 GLY A O 16
ATOM 19281 N N . VAL A 1 53 ? -2.380 3.752 8.083 1.00 0.00 54 VAL A N 16
ATOM 19282 C CA . VAL A 1 53 ? -3.504 4.512 7.467 1.00 0.00 54 VAL A CA 16
ATOM 19283 C C . VAL A 1 53 ? -4.426 5.041 8.567 1.00 0.00 54 VAL A C 16
ATOM 19284 O O . VAL A 1 53 ? -5.250 4.324 9.098 1.00 0.00 54 VAL A O 16
ATOM 19297 N N . ASP A 1 54 ? -4.293 6.292 8.915 1.00 0.00 55 ASP A N 16
ATOM 19298 C CA . ASP A 1 54 ? -5.162 6.866 9.980 1.00 0.00 55 ASP A CA 16
ATOM 19299 C C . ASP A 1 54 ? -6.550 7.155 9.406 1.00 0.00 55 ASP A C 16
ATOM 19300 O O . ASP A 1 54 ? -6.754 8.131 8.712 1.00 0.00 55 ASP A O 16
ATOM 19309 N N . LEU A 1 55 ? -7.507 6.314 9.690 1.00 0.00 56 LEU A N 16
ATOM 19310 C CA . LEU A 1 55 ? -8.881 6.542 9.160 1.00 0.00 56 LEU A CA 16
ATOM 19311 C C . LEU A 1 55 ? -9.906 5.947 10.127 1.00 0.00 56 LEU A C 16
ATOM 19312 O O . LEU A 1 55 ? -9.634 5.761 11.297 1.00 0.00 56 LEU A O 16
ATOM 19328 N N . ASP A 1 56 ? -11.082 5.646 9.649 1.00 0.00 57 ASP A N 16
ATOM 19329 C CA . ASP A 1 56 ? -12.122 5.063 10.543 1.00 0.00 57 ASP A CA 16
ATOM 19330 C C . ASP A 1 56 ? -11.808 3.587 10.796 1.00 0.00 57 ASP A C 16
ATOM 19331 O O . ASP A 1 56 ? -11.163 3.237 11.764 1.00 0.00 57 ASP A O 16
ATOM 19340 N N . ASP A 1 57 ? -12.258 2.720 9.932 1.00 0.00 58 ASP A N 16
ATOM 19341 C CA . ASP A 1 57 ? -11.984 1.267 10.121 1.00 0.00 58 ASP A CA 16
ATOM 19342 C C . ASP A 1 57 ? -12.573 0.483 8.947 1.00 0.00 58 ASP A C 16
ATOM 19343 O O . ASP A 1 57 ? -11.924 -0.366 8.368 1.00 0.00 58 ASP A O 16
ATOM 19352 N N . ALA A 1 58 ? -13.797 0.760 8.591 1.00 0.00 59 ALA A N 16
ATOM 19353 C CA . ALA A 1 58 ? -14.424 0.032 7.453 1.00 0.00 59 ALA A CA 16
ATOM 19354 C C . ALA A 1 58 ? -13.881 0.587 6.135 1.00 0.00 59 ALA A C 16
ATOM 19355 O O . ALA A 1 58 ? -13.899 -0.074 5.116 1.00 0.00 59 ALA A O 16
ATOM 19362 N N . GLU A 1 59 ? -13.396 1.799 6.148 1.00 0.00 60 GLU A N 16
ATOM 19363 C CA . GLU A 1 59 ? -12.851 2.397 4.897 1.00 0.00 60 GLU A CA 16
ATOM 19364 C C . GLU A 1 59 ? -11.569 1.664 4.499 1.00 0.00 60 GLU A C 16
ATOM 19365 O O . GLU A 1 59 ? -11.219 1.590 3.338 1.00 0.00 60 GLU A O 16
ATOM 19377 N N . LEU A 1 60 ? -10.865 1.119 5.454 1.00 0.00 61 LEU A N 16
ATOM 19378 C CA . LEU A 1 60 ? -9.607 0.390 5.129 1.00 0.00 61 LEU A CA 16
ATOM 19379 C C . LEU A 1 60 ? -9.944 -0.873 4.334 1.00 0.00 61 LEU A C 16
ATOM 19380 O O . LEU A 1 60 ? -9.192 -1.301 3.481 1.00 0.00 61 LEU A O 16
ATOM 19396 N N . THR A 1 61 ? -11.071 -1.472 4.606 1.00 0.00 62 THR A N 16
ATOM 19397 C CA . THR A 1 61 ? -11.457 -2.706 3.866 1.00 0.00 62 THR A CA 16
ATOM 19398 C C . THR A 1 61 ? -11.825 -2.341 2.427 1.00 0.00 62 THR A C 16
ATOM 19399 O O . THR A 1 61 ? -11.480 -3.036 1.492 1.00 0.00 62 THR A O 16
ATOM 19410 N N . LYS A 1 62 ? -12.522 -1.253 2.240 1.00 0.00 63 LYS A N 16
ATOM 19411 C CA . LYS A 1 62 ? -12.910 -0.844 0.861 1.00 0.00 63 LYS A CA 16
ATOM 19412 C C . LYS A 1 62 ? -11.655 -0.462 0.073 1.00 0.00 63 LYS A C 16
ATOM 19413 O O . LYS A 1 62 ? -11.542 -0.737 -1.105 1.00 0.00 63 LYS A O 16
ATOM 19432 N N . LEU A 1 63 ? -10.710 0.170 0.715 1.00 0.00 64 LEU A N 16
ATOM 19433 C CA . LEU A 1 63 ? -9.464 0.567 0.003 1.00 0.00 64 LEU A CA 16
ATOM 19434 C C . LEU A 1 63 ? -8.703 -0.689 -0.426 1.00 0.00 64 LEU A C 16
ATOM 19435 O O . LEU A 1 63 ? -8.325 -0.837 -1.571 1.00 0.00 64 LEU A O 16
ATOM 19451 N N . ALA A 1 64 ? -8.478 -1.596 0.485 1.00 0.00 65 ALA A N 16
ATOM 19452 C CA . ALA A 1 64 ? -7.745 -2.843 0.128 1.00 0.00 65 ALA A CA 16
ATOM 19453 C C . ALA A 1 64 ? -8.555 -3.627 -0.906 1.00 0.00 65 ALA A C 16
ATOM 19454 O O . ALA A 1 64 ? -8.014 -4.373 -1.697 1.00 0.00 65 ALA A O 16
ATOM 19461 N N . ALA A 1 65 ? -9.849 -3.460 -0.907 1.00 0.00 66 ALA A N 16
ATOM 19462 C CA . ALA A 1 65 ? -10.694 -4.193 -1.891 1.00 0.00 66 ALA A CA 16
ATOM 19463 C C . ALA A 1 65 ? -10.524 -3.562 -3.274 1.00 0.00 66 ALA A C 16
ATOM 19464 O O . ALA A 1 65 ? -10.554 -4.236 -4.284 1.00 0.00 66 ALA A O 16
ATOM 19471 N N . GLU A 1 66 ? -10.345 -2.270 -3.327 1.00 0.00 67 GLU A N 16
ATOM 19472 C CA . GLU A 1 66 ? -10.173 -1.594 -4.644 1.00 0.00 67 GLU A CA 16
ATOM 19473 C C . GLU A 1 66 ? -8.755 -1.844 -5.162 1.00 0.00 67 GLU A C 16
ATOM 19474 O O . GLU A 1 66 ? -8.507 -1.832 -6.352 1.00 0.00 67 GLU A O 16
ATOM 19486 N N . LEU A 1 67 ? -7.822 -2.069 -4.278 1.00 0.00 68 LEU A N 16
ATOM 19487 C CA . LEU A 1 67 ? -6.421 -2.319 -4.719 1.00 0.00 68 LEU A CA 16
ATOM 19488 C C . LEU A 1 67 ? -6.296 -3.757 -5.227 1.00 0.00 68 LEU A C 16
ATOM 19489 O O . LEU A 1 67 ? -5.588 -4.030 -6.177 1.00 0.00 68 LEU A O 16
ATOM 19505 N N . LYS A 1 68 ? -6.977 -4.678 -4.603 1.00 0.00 69 LYS A N 16
ATOM 19506 C CA . LYS A 1 68 ? -6.896 -6.097 -5.052 1.00 0.00 69 LYS A CA 16
ATOM 19507 C C . LYS A 1 68 ? -7.549 -6.233 -6.429 1.00 0.00 69 LYS A C 16
ATOM 19508 O O . LYS A 1 68 ? -7.249 -7.138 -7.182 1.00 0.00 69 LYS A O 16
ATOM 19527 N N . LYS A 1 69 ? -8.441 -5.341 -6.763 1.00 0.00 70 LYS A N 16
ATOM 19528 C CA . LYS A 1 69 ? -9.113 -5.419 -8.090 1.00 0.00 70 LYS A CA 16
ATOM 19529 C C . LYS A 1 69 ? -8.058 -5.428 -9.198 1.00 0.00 70 LYS A C 16
ATOM 19530 O O . LYS A 1 69 ? -8.258 -5.995 -10.254 1.00 0.00 70 LYS A O 16
ATOM 19549 N N . LYS A 1 70 ? -6.935 -4.805 -8.966 1.00 0.00 71 LYS A N 16
ATOM 19550 C CA . LYS A 1 70 ? -5.868 -4.778 -10.007 1.00 0.00 71 LYS A CA 16
ATOM 19551 C C . LYS A 1 70 ? -4.526 -5.146 -9.372 1.00 0.00 71 LYS A C 16
ATOM 19552 O O . LYS A 1 70 ? -3.550 -4.435 -9.504 1.00 0.00 71 LYS A O 16
ATOM 19571 N N . CYS A 1 71 ? -4.470 -6.252 -8.682 1.00 0.00 72 CYS A N 16
ATOM 19572 C CA . CYS A 1 71 ? -3.190 -6.664 -8.040 1.00 0.00 72 CYS A CA 16
ATOM 19573 C C . CYS A 1 71 ? -2.630 -7.893 -8.760 1.00 0.00 72 CYS A C 16
ATOM 19574 O O . CYS A 1 71 ? -1.435 -8.110 -8.799 1.00 0.00 72 CYS A O 16
ATOM 19582 N N . GLY A 1 72 ? -3.484 -8.699 -9.330 1.00 0.00 73 GLY A N 16
ATOM 19583 C CA . GLY A 1 72 ? -2.998 -9.912 -10.046 1.00 0.00 73 GLY A CA 16
ATOM 19584 C C . GLY A 1 72 ? -2.637 -10.998 -9.031 1.00 0.00 73 GLY A C 16
ATOM 19585 O O . GLY A 1 72 ? -2.113 -12.037 -9.380 1.00 0.00 73 GLY A O 16
ATOM 19589 N N . CYS A 1 73 ? -2.913 -10.767 -7.776 1.00 0.00 74 CYS A N 16
ATOM 19590 C CA . CYS A 1 73 ? -2.584 -11.788 -6.741 1.00 0.00 74 CYS A CA 16
ATOM 19591 C C . CYS A 1 73 ? -2.947 -11.246 -5.357 1.00 0.00 74 CYS A C 16
ATOM 19592 O O . CYS A 1 73 ? -2.510 -10.184 -4.961 1.00 0.00 74 CYS A O 16
ATOM 19600 N N . GLY A 1 74 ? -3.745 -11.968 -4.617 1.00 0.00 75 GLY A N 16
ATOM 19601 C CA . GLY A 1 74 ? -4.136 -11.494 -3.259 1.00 0.00 75 GLY A CA 16
ATOM 19602 C C . GLY A 1 74 ? -3.338 -12.257 -2.200 1.00 0.00 75 GLY A C 16
ATOM 19603 O O . GLY A 1 74 ? -3.133 -13.450 -2.303 1.00 0.00 75 GLY A O 16
ATOM 19607 N N . GLY A 1 75 ? -2.887 -11.579 -1.180 1.00 0.00 76 GLY A N 16
ATOM 19608 C CA . GLY A 1 75 ? -2.103 -12.266 -0.114 1.00 0.00 76 GLY A CA 16
ATOM 19609 C C . GLY A 1 75 ? -2.887 -12.231 1.198 1.00 0.00 76 GLY A C 16
ATOM 19610 O O . GLY A 1 75 ? -3.801 -13.004 1.407 1.00 0.00 76 GLY A O 16
ATOM 19614 N N . ALA A 1 76 ? -2.539 -11.340 2.085 1.00 0.00 77 ALA A N 16
ATOM 19615 C CA . ALA A 1 76 ? -3.267 -11.255 3.383 1.00 0.00 77 ALA A CA 16
ATOM 19616 C C . ALA A 1 76 ? -3.937 -9.885 3.499 1.00 0.00 77 ALA A C 16
ATOM 19617 O O . ALA A 1 76 ? -3.334 -8.864 3.235 1.00 0.00 77 ALA A O 16
ATOM 19624 N N . VAL A 1 77 ? -5.182 -9.853 3.889 1.00 0.00 78 VAL A N 16
ATOM 19625 C CA . VAL A 1 77 ? -5.889 -8.547 4.018 1.00 0.00 78 VAL A CA 16
ATOM 19626 C C . VAL A 1 77 ? -6.460 -8.408 5.430 1.00 0.00 78 VAL A C 16
ATOM 19627 O O . VAL A 1 77 ? -7.508 -8.938 5.742 1.00 0.00 78 VAL A O 16
ATOM 19640 N N . LYS A 1 78 ? -5.780 -7.696 6.286 1.00 0.00 79 LYS A N 16
ATOM 19641 C CA . LYS A 1 78 ? -6.285 -7.519 7.677 1.00 0.00 79 LYS A CA 16
ATOM 19642 C C . LYS A 1 78 ? -6.615 -6.043 7.912 1.00 0.00 79 LYS A C 16
ATOM 19643 O O . LYS A 1 78 ? -5.916 -5.162 7.453 1.00 0.00 79 LYS A O 16
ATOM 19662 N N . ASP A 1 79 ? -7.675 -5.765 8.621 1.00 0.00 80 ASP A N 16
ATOM 19663 C CA . ASP A 1 79 ? -8.044 -4.345 8.881 1.00 0.00 80 ASP A CA 16
ATOM 19664 C C . ASP A 1 79 ? -6.907 -3.655 9.639 1.00 0.00 80 ASP A C 16
ATOM 19665 O O . ASP A 1 79 ? -6.772 -3.796 10.838 1.00 0.00 80 ASP A O 16
ATOM 19674 N N . GLY A 1 80 ? -6.088 -2.910 8.948 1.00 0.00 81 GLY A N 16
ATOM 19675 C CA . GLY A 1 80 ? -4.960 -2.212 9.629 1.00 0.00 81 GLY A CA 16
ATOM 19676 C C . GLY A 1 80 ? -3.634 -2.662 9.012 1.00 0.00 81 GLY A C 16
ATOM 19677 O O . GLY A 1 80 ? -2.689 -1.903 8.927 1.00 0.00 81 GLY A O 16
ATOM 19681 N N . VAL A 1 81 ? -3.557 -3.891 8.581 1.00 0.00 82 VAL A N 16
ATOM 19682 C CA . VAL A 1 81 ? -2.293 -4.390 7.970 1.00 0.00 82 VAL A CA 16
ATOM 19683 C C . VAL A 1 81 ? -2.615 -5.125 6.667 1.00 0.00 82 VAL A C 16
ATOM 19684 O O . VAL A 1 81 ? -3.303 -6.126 6.662 1.00 0.00 82 VAL A O 16
ATOM 19697 N N . ILE A 1 82 ? -2.125 -4.634 5.562 1.00 0.00 83 ILE A N 16
ATOM 19698 C CA . ILE A 1 82 ? -2.407 -5.304 4.260 1.00 0.00 83 ILE A CA 16
ATOM 19699 C C . ILE A 1 82 ? -1.088 -5.668 3.575 1.00 0.00 83 ILE A C 16
ATOM 19700 O O . ILE A 1 82 ? -0.248 -4.824 3.337 1.00 0.00 83 ILE A O 16
ATOM 19716 N N . GLU A 1 83 ? -0.899 -6.919 3.253 1.00 0.00 84 GLU A N 16
ATOM 19717 C CA . GLU A 1 83 ? 0.366 -7.332 2.581 1.00 0.00 84 GLU A CA 16
ATOM 19718 C C . GLU A 1 83 ? 0.087 -7.621 1.105 1.00 0.00 84 GLU A C 16
ATOM 19719 O O . GLU A 1 83 ? -0.764 -8.421 0.769 1.00 0.00 84 GLU A O 16
ATOM 19731 N N . ILE A 1 84 ? 0.797 -6.977 0.220 1.00 0.00 85 ILE A N 16
ATOM 19732 C CA . ILE A 1 84 ? 0.571 -7.216 -1.234 1.00 0.00 85 ILE A CA 16
ATOM 19733 C C . ILE A 1 84 ? 1.822 -7.846 -1.850 1.00 0.00 85 ILE A C 16
ATOM 19734 O O . ILE A 1 84 ? 2.935 -7.521 -1.488 1.00 0.00 85 ILE A O 16
ATOM 19750 N N . GLN A 1 85 ? 1.647 -8.744 -2.780 1.00 0.00 86 GLN A N 16
ATOM 19751 C CA . GLN A 1 85 ? 2.825 -9.394 -3.420 1.00 0.00 86 GLN A CA 16
ATOM 19752 C C . GLN A 1 85 ? 2.912 -8.964 -4.885 1.00 0.00 86 GLN A C 16
ATOM 19753 O O . GLN A 1 85 ? 2.063 -9.293 -5.690 1.00 0.00 86 GLN A O 16
ATOM 19767 N N . GLY A 1 86 ? 3.932 -8.231 -5.239 1.00 0.00 87 GLY A N 16
ATOM 19768 C CA . GLY A 1 86 ? 4.071 -7.781 -6.653 1.00 0.00 87 GLY A CA 16
ATOM 19769 C C . GLY A 1 86 ? 5.325 -6.917 -6.794 1.00 0.00 87 GLY A C 16
ATOM 19770 O O . GLY A 1 86 ? 6.353 -7.198 -6.209 1.00 0.00 87 GLY A O 16
ATOM 19774 N N . ASP A 1 87 ? 5.250 -5.867 -7.565 1.00 0.00 88 ASP A N 16
ATOM 19775 C CA . ASP A 1 87 ? 6.439 -4.986 -7.742 1.00 0.00 88 ASP A CA 16
ATOM 19776 C C . ASP A 1 87 ? 6.068 -3.800 -8.635 1.00 0.00 88 ASP A C 16
ATOM 19777 O O . ASP A 1 87 ? 6.360 -3.784 -9.814 1.00 0.00 88 ASP A O 16
ATOM 19786 N N . LYS A 1 88 ? 5.427 -2.807 -8.082 1.00 0.00 89 LYS A N 16
ATOM 19787 C CA . LYS A 1 88 ? 5.039 -1.624 -8.900 1.00 0.00 89 LYS A CA 16
ATOM 19788 C C . LYS A 1 88 ? 4.846 -0.412 -7.985 1.00 0.00 89 LYS A C 16
ATOM 19789 O O . LYS A 1 88 ? 3.936 0.373 -8.162 1.00 0.00 89 LYS A O 16
ATOM 19808 N N . ARG A 1 89 ? 5.697 -0.254 -7.008 1.00 0.00 90 ARG A N 16
ATOM 19809 C CA . ARG A 1 89 ? 5.561 0.907 -6.084 1.00 0.00 90 ARG A CA 16
ATOM 19810 C C . ARG A 1 89 ? 5.355 2.186 -6.897 1.00 0.00 90 ARG A C 16
ATOM 19811 O O . ARG A 1 89 ? 4.689 3.106 -6.467 1.00 0.00 90 ARG A O 16
ATOM 19832 N N . ASP A 1 90 ? 5.921 2.251 -8.071 1.00 0.00 91 ASP A N 16
ATOM 19833 C CA . ASP A 1 90 ? 5.756 3.471 -8.910 1.00 0.00 91 ASP A CA 16
ATOM 19834 C C . ASP A 1 90 ? 4.267 3.728 -9.150 1.00 0.00 91 ASP A C 16
ATOM 19835 O O . ASP A 1 90 ? 3.764 4.804 -8.894 1.00 0.00 91 ASP A O 16
ATOM 19844 N N . LEU A 1 91 ? 3.557 2.749 -9.641 1.00 0.00 92 LEU A N 16
ATOM 19845 C CA . LEU A 1 91 ? 2.102 2.939 -9.896 1.00 0.00 92 LEU A CA 16
ATOM 19846 C C . LEU A 1 91 ? 1.380 3.192 -8.571 1.00 0.00 92 LEU A C 16
ATOM 19847 O O . LEU A 1 91 ? 0.396 3.902 -8.515 1.00 0.00 92 LEU A O 16
ATOM 19863 N N . LEU A 1 92 ? 1.862 2.618 -7.503 1.00 0.00 93 LEU A N 16
ATOM 19864 C CA . LEU A 1 92 ? 1.203 2.827 -6.183 1.00 0.00 93 LEU A CA 16
ATOM 19865 C C . LEU A 1 92 ? 1.193 4.320 -5.848 1.00 0.00 93 LEU A C 16
ATOM 19866 O O . LEU A 1 92 ? 0.216 4.849 -5.357 1.00 0.00 93 LEU A O 16
ATOM 19882 N N . LYS A 1 93 ? 2.273 5.003 -6.110 1.00 0.00 94 LYS A N 16
ATOM 19883 C CA . LYS A 1 93 ? 2.326 6.460 -5.807 1.00 0.00 94 LYS A CA 16
ATOM 19884 C C . LYS A 1 93 ? 1.311 7.201 -6.680 1.00 0.00 94 LYS A C 16
ATOM 19885 O O . LYS A 1 93 ? 0.816 8.250 -6.320 1.00 0.00 94 LYS A O 16
ATOM 19904 N N . SER A 1 94 ? 0.997 6.663 -7.827 1.00 0.00 95 SER A N 16
ATOM 19905 C CA . SER A 1 94 ? 0.015 7.338 -8.722 1.00 0.00 95 SER A CA 16
ATOM 19906 C C . SER A 1 94 ? -1.395 7.168 -8.153 1.00 0.00 95 SER A C 16
ATOM 19907 O O . SER A 1 94 ? -2.056 8.127 -7.809 1.00 0.00 95 SER A O 16
ATOM 19915 N N . LEU A 1 95 ? -1.861 5.953 -8.051 1.00 0.00 96 LEU A N 16
ATOM 19916 C CA . LEU A 1 95 ? -3.228 5.723 -7.504 1.00 0.00 96 LEU A CA 16
ATOM 19917 C C . LEU A 1 95 ? -3.369 6.442 -6.161 1.00 0.00 96 LEU A C 16
ATOM 19918 O O . LEU A 1 95 ? -4.439 6.883 -5.791 1.00 0.00 96 LEU A O 16
ATOM 19934 N N . LEU A 1 96 ? -2.297 6.563 -5.427 1.00 0.00 97 LEU A N 16
ATOM 19935 C CA . LEU A 1 96 ? -2.371 7.252 -4.108 1.00 0.00 97 LEU A CA 16
ATOM 19936 C C . LEU A 1 96 ? -2.599 8.749 -4.327 1.00 0.00 97 LEU A C 16
ATOM 19937 O O . LEU A 1 96 ? -3.481 9.345 -3.741 1.00 0.00 97 LEU A O 16
ATOM 19953 N N . GLU A 1 97 ? -1.811 9.363 -5.167 1.00 0.00 98 GLU A N 16
ATOM 19954 C CA . GLU A 1 97 ? -1.984 10.820 -5.422 1.00 0.00 98 GLU A CA 16
ATOM 19955 C C . GLU A 1 97 ? -3.333 11.063 -6.102 1.00 0.00 98 GLU A C 16
ATOM 19956 O O . GLU A 1 97 ? -3.811 12.177 -6.174 1.00 0.00 98 GLU A O 16
ATOM 19968 N N . ALA A 1 98 ? -3.951 10.027 -6.602 1.00 0.00 99 ALA A N 16
ATOM 19969 C CA . ALA A 1 98 ? -5.268 10.200 -7.276 1.00 0.00 99 ALA A CA 16
ATOM 19970 C C . ALA A 1 98 ? -6.347 10.471 -6.226 1.00 0.00 99 ALA A C 16
ATOM 19971 O O . ALA A 1 98 ? -7.341 11.117 -6.496 1.00 0.00 99 ALA A O 16
ATOM 19978 N N . LYS A 1 99 ? -6.160 9.983 -5.030 1.00 0.00 100 LYS A N 16
ATOM 19979 C CA . LYS A 1 99 ? -7.176 10.214 -3.965 1.00 0.00 100 LYS A CA 16
ATOM 19980 C C . LYS A 1 99 ? -6.876 11.534 -3.251 1.00 0.00 100 LYS A C 16
ATOM 19981 O O . LYS A 1 99 ? -7.690 12.050 -2.511 1.00 0.00 100 LYS A O 16
ATOM 20000 N N . GLY A 1 100 ? -5.713 12.084 -3.466 1.00 0.00 101 GLY A N 16
ATOM 20001 C CA . GLY A 1 100 ? -5.362 13.370 -2.799 1.00 0.00 101 GLY A CA 16
ATOM 20002 C C . GLY A 1 100 ? -5.064 13.115 -1.321 1.00 0.00 101 GLY A C 16
ATOM 20003 O O . GLY A 1 100 ? -5.299 13.957 -0.476 1.00 0.00 101 GLY A O 16
ATOM 20007 N N . MET A 1 101 ? -4.548 11.960 -1.001 1.00 0.00 102 MET A N 16
ATOM 20008 C CA . MET A 1 101 ? -4.236 11.653 0.423 1.00 0.00 102 MET A CA 16
ATOM 20009 C C . MET A 1 101 ? -2.749 11.904 0.685 1.00 0.00 102 MET A C 16
ATOM 20010 O O . MET A 1 101 ? -1.967 12.067 -0.230 1.00 0.00 102 MET A O 16
ATOM 20024 N N . LYS A 1 102 ? -2.354 11.937 1.928 1.00 0.00 103 LYS A N 16
ATOM 20025 C CA . LYS A 1 102 ? -0.918 12.178 2.247 1.00 0.00 103 LYS A CA 16
ATOM 20026 C C . LYS A 1 102 ? -0.162 10.848 2.230 1.00 0.00 103 LYS A C 16
ATOM 20027 O O . LYS A 1 102 ? -0.104 10.143 3.218 1.00 0.00 103 LYS A O 16
ATOM 20046 N N . VAL A 1 103 ? 0.419 10.499 1.114 1.00 0.00 104 VAL A N 16
ATOM 20047 C CA . VAL A 1 103 ? 1.171 9.215 1.036 1.00 0.00 104 VAL A CA 16
ATOM 20048 C C . VAL A 1 103 ? 2.586 9.418 1.581 1.00 0.00 104 VAL A C 16
ATOM 20049 O O . VAL A 1 103 ? 3.240 10.399 1.286 1.00 0.00 104 VAL A O 16
ATOM 20062 N N . LYS A 1 104 ? 3.063 8.499 2.374 1.00 0.00 105 LYS A N 16
ATOM 20063 C CA . LYS A 1 104 ? 4.436 8.641 2.937 1.00 0.00 105 LYS A CA 16
ATOM 20064 C C . LYS A 1 104 ? 5.381 7.671 2.226 1.00 0.00 105 LYS A C 16
ATOM 20065 O O . LYS A 1 104 ? 5.553 6.541 2.639 1.00 0.00 105 LYS A O 16
ATOM 20084 N N . LEU A 1 105 ? 5.997 8.103 1.159 1.00 0.00 106 LEU A N 16
ATOM 20085 C CA . LEU A 1 105 ? 6.931 7.205 0.424 1.00 0.00 106 LEU A CA 16
ATOM 20086 C C . LEU A 1 105 ? 8.024 6.715 1.376 1.00 0.00 106 LEU A C 16
ATOM 20087 O O . LEU A 1 105 ? 9.030 7.368 1.569 1.00 0.00 106 LEU A O 16
ATOM 20103 N N . ALA A 1 106 ? 7.835 5.570 1.972 1.00 0.00 107 ALA A N 16
ATOM 20104 C CA . ALA A 1 106 ? 8.864 5.041 2.911 1.00 0.00 107 ALA A CA 16
ATOM 20105 C C . ALA A 1 106 ? 9.965 4.336 2.116 1.00 0.00 107 ALA A C 16
ATOM 20106 O O . ALA A 1 106 ? 9.723 3.365 1.428 1.00 0.00 107 ALA A O 16
ATOM 20113 N N . GLY A 1 107 ? 11.175 4.818 2.206 1.00 0.00 108 GLY A N 16
ATOM 20114 C CA . GLY A 1 107 ? 12.290 4.175 1.455 1.00 0.00 108 GLY A CA 16
ATOM 20115 C C . GLY A 1 107 ? 13.618 4.487 2.146 1.00 0.00 108 GLY A C 16
ATOM 20116 O O . GLY A 1 107 ? 13.651 4.951 3.269 1.00 0.00 108 GLY A O 16
ATOM 20120 N N . GLY A 1 108 ? 14.715 4.237 1.485 1.00 0.00 109 GLY A N 16
ATOM 20121 C CA . GLY A 1 108 ? 16.040 4.520 2.105 1.00 0.00 109 GLY A CA 16
ATOM 20122 C C . GLY A 1 108 ? 17.132 3.762 1.348 1.00 0.00 109 GLY A C 16
ATOM 20123 O O . GLY A 1 108 ? 16.863 2.821 0.629 1.00 0.00 109 GLY A O 16
ATOM 20127 N N . LEU A 1 109 ? 18.364 4.166 1.503 1.00 0.00 110 LEU A N 16
ATOM 20128 C CA . LEU A 1 109 ? 19.471 3.468 0.791 1.00 0.00 110 LEU A CA 16
ATOM 20129 C C . LEU A 1 109 ? 20.814 3.928 1.362 1.00 0.00 110 LEU A C 16
ATOM 20130 O O . LEU A 1 109 ? 20.942 5.028 1.863 1.00 0.00 110 LEU A O 16
ATOM 20146 N N . GLU A 1 110 ? 21.816 3.096 1.290 1.00 0.00 111 GLU A N 16
ATOM 20147 C CA . GLU A 1 110 ? 23.149 3.487 1.829 1.00 0.00 111 GLU A CA 16
ATOM 20148 C C . GLU A 1 110 ? 24.240 2.667 1.136 1.00 0.00 111 GLU A C 16
ATOM 20149 O O . GLU A 1 110 ? 25.132 3.270 0.563 1.00 0.00 111 GLU A O 16
ATOM 20161 N N . LYS A 1 28 ? -14.415 18.390 7.017 1.00 0.00 29 LYS A N 17
ATOM 20162 C CA . LYS A 1 28 ? -14.522 17.632 5.738 1.00 0.00 29 LYS A CA 17
ATOM 20163 C C . LYS A 1 28 ? -13.842 16.270 5.895 1.00 0.00 29 LYS A C 17
ATOM 20164 O O . LYS A 1 28 ? -14.486 15.267 6.126 1.00 0.00 29 LYS A O 17
ATOM 20182 N N . GLY A 1 29 ? -12.543 16.227 5.770 1.00 0.00 30 GLY A N 17
ATOM 20183 C CA . GLY A 1 29 ? -11.824 14.930 5.912 1.00 0.00 30 GLY A CA 17
ATOM 20184 C C . GLY A 1 29 ? -10.536 14.967 5.087 1.00 0.00 30 GLY A C 17
ATOM 20185 O O . GLY A 1 29 ? -10.174 15.983 4.529 1.00 0.00 30 GLY A O 17
ATOM 20189 N N . ASP A 1 30 ? -9.840 13.865 5.007 1.00 0.00 31 ASP A N 17
ATOM 20190 C CA . ASP A 1 30 ? -8.576 13.839 4.218 1.00 0.00 31 ASP A CA 17
ATOM 20191 C C . ASP A 1 30 ? -7.994 12.424 4.235 1.00 0.00 31 ASP A C 17
ATOM 20192 O O . ASP A 1 30 ? -8.067 11.724 5.225 1.00 0.00 31 ASP A O 17
ATOM 20201 N N . GLY A 1 31 ? -7.417 11.997 3.145 1.00 0.00 32 GLY A N 17
ATOM 20202 C CA . GLY A 1 31 ? -6.830 10.628 3.100 1.00 0.00 32 GLY A CA 17
ATOM 20203 C C . GLY A 1 31 ? -5.375 10.710 2.635 1.00 0.00 32 GLY A C 17
ATOM 20204 O O . GLY A 1 31 ? -5.086 11.158 1.543 1.00 0.00 32 GLY A O 17
ATOM 20208 N N . VAL A 1 32 ? -4.456 10.281 3.456 1.00 0.00 33 VAL A N 17
ATOM 20209 C CA . VAL A 1 32 ? -3.020 10.335 3.060 1.00 0.00 33 VAL A CA 17
ATOM 20210 C C . VAL A 1 32 ? -2.400 8.943 3.201 1.00 0.00 33 VAL A C 17
ATOM 20211 O O . VAL A 1 32 ? -1.891 8.583 4.244 1.00 0.00 33 VAL A O 17
ATOM 20224 N N . VAL A 1 33 ? -2.437 8.158 2.160 1.00 0.00 34 VAL A N 17
ATOM 20225 C CA . VAL A 1 33 ? -1.849 6.791 2.235 1.00 0.00 34 VAL A CA 17
ATOM 20226 C C . VAL A 1 33 ? -0.438 6.810 1.644 1.00 0.00 34 VAL A C 17
ATOM 20227 O O . VAL A 1 33 ? -0.061 7.726 0.941 1.00 0.00 34 VAL A O 17
ATOM 20240 N N . ARG A 1 34 ? 0.346 5.804 1.924 1.00 0.00 35 ARG A N 17
ATOM 20241 C CA . ARG A 1 34 ? 1.731 5.766 1.377 1.00 0.00 35 ARG A CA 17
ATOM 20242 C C . ARG A 1 34 ? 2.141 4.313 1.128 1.00 0.00 35 ARG A C 17
ATOM 20243 O O . ARG A 1 34 ? 2.147 3.497 2.028 1.00 0.00 35 ARG A O 17
ATOM 20264 N N . ILE A 1 35 ? 2.484 3.983 -0.087 1.00 0.00 36 ILE A N 17
ATOM 20265 C CA . ILE A 1 35 ? 2.893 2.584 -0.392 1.00 0.00 36 ILE A CA 17
ATOM 20266 C C . ILE A 1 35 ? 4.356 2.566 -0.841 1.00 0.00 36 ILE A C 17
ATOM 20267 O O . ILE A 1 35 ? 4.662 2.767 -1.999 1.00 0.00 36 ILE A O 17
ATOM 20283 N N . GLN A 1 36 ? 5.262 2.327 0.067 1.00 0.00 37 GLN A N 17
ATOM 20284 C CA . GLN A 1 36 ? 6.704 2.297 -0.309 1.00 0.00 37 GLN A CA 17
ATOM 20285 C C . GLN A 1 36 ? 7.204 0.851 -0.298 1.00 0.00 37 GLN A C 17
ATOM 20286 O O . GLN A 1 36 ? 6.447 -0.075 -0.083 1.00 0.00 37 GLN A O 17
ATOM 20300 N N . ARG A 1 37 ? 8.472 0.650 -0.528 1.00 0.00 38 ARG A N 17
ATOM 20301 C CA . ARG A 1 37 ? 9.018 -0.736 -0.531 1.00 0.00 38 ARG A CA 17
ATOM 20302 C C . ARG A 1 37 ? 10.133 -0.847 0.511 1.00 0.00 38 ARG A C 17
ATOM 20303 O O . ARG A 1 37 ? 10.914 0.065 0.699 1.00 0.00 38 ARG A O 17
ATOM 20324 N N . GLN A 1 38 ? 10.215 -1.958 1.191 1.00 0.00 39 GLN A N 17
ATOM 20325 C CA . GLN A 1 38 ? 11.279 -2.126 2.219 1.00 0.00 39 GLN A CA 17
ATOM 20326 C C . GLN A 1 38 ? 12.360 -3.068 1.685 1.00 0.00 39 GLN A C 17
ATOM 20327 O O . GLN A 1 38 ? 12.191 -4.271 1.659 1.00 0.00 39 GLN A O 17
ATOM 20341 N N . THR A 1 39 ? 13.470 -2.531 1.258 1.00 0.00 40 THR A N 17
ATOM 20342 C CA . THR A 1 39 ? 14.560 -3.397 0.725 1.00 0.00 40 THR A CA 17
ATOM 20343 C C . THR A 1 39 ? 15.863 -3.089 1.465 1.00 0.00 40 THR A C 17
ATOM 20344 O O . THR A 1 39 ? 16.177 -1.949 1.743 1.00 0.00 40 THR A O 17
ATOM 20355 N N . SER A 1 40 ? 16.626 -4.098 1.787 1.00 0.00 41 SER A N 17
ATOM 20356 C CA . SER A 1 40 ? 17.908 -3.863 2.508 1.00 0.00 41 SER A CA 17
ATOM 20357 C C . SER A 1 40 ? 18.704 -5.168 2.571 1.00 0.00 41 SER A C 17
ATOM 20358 O O . SER A 1 40 ? 18.149 -6.238 2.723 1.00 0.00 41 SER A O 17
ATOM 20366 N N . GLY A 1 41 ? 20.002 -5.089 2.454 1.00 0.00 42 GLY A N 17
ATOM 20367 C CA . GLY A 1 41 ? 20.831 -6.327 2.507 1.00 0.00 42 GLY A CA 17
ATOM 20368 C C . GLY A 1 41 ? 20.590 -7.158 1.247 1.00 0.00 42 GLY A C 17
ATOM 20369 O O . GLY A 1 41 ? 19.887 -6.746 0.345 1.00 0.00 42 GLY A O 17
ATOM 20373 N N . ARG A 1 42 ? 21.167 -8.327 1.176 1.00 0.00 43 ARG A N 17
ATOM 20374 C CA . ARG A 1 42 ? 20.969 -9.183 -0.027 1.00 0.00 43 ARG A CA 17
ATOM 20375 C C . ARG A 1 42 ? 20.001 -10.319 0.308 1.00 0.00 43 ARG A C 17
ATOM 20376 O O . ARG A 1 42 ? 19.539 -10.444 1.425 1.00 0.00 43 ARG A O 17
ATOM 20397 N N . LYS A 1 43 ? 19.690 -11.149 -0.650 1.00 0.00 44 LYS A N 17
ATOM 20398 C CA . LYS A 1 43 ? 18.752 -12.275 -0.384 1.00 0.00 44 LYS A CA 17
ATOM 20399 C C . LYS A 1 43 ? 17.345 -11.722 -0.144 1.00 0.00 44 LYS A C 17
ATOM 20400 O O . LYS A 1 43 ? 16.814 -11.804 0.946 1.00 0.00 44 LYS A O 17
ATOM 20419 N N . GLY A 1 44 ? 16.738 -11.159 -1.153 1.00 0.00 45 GLY A N 17
ATOM 20420 C CA . GLY A 1 44 ? 15.367 -10.602 -0.980 1.00 0.00 45 GLY A CA 17
ATOM 20421 C C . GLY A 1 44 ? 14.892 -9.990 -2.299 1.00 0.00 45 GLY A C 17
ATOM 20422 O O . GLY A 1 44 ? 15.670 -9.453 -3.062 1.00 0.00 45 GLY A O 17
ATOM 20426 N N . LYS A 1 45 ? 13.618 -10.068 -2.575 1.00 0.00 46 LYS A N 17
ATOM 20427 C CA . LYS A 1 45 ? 13.093 -9.491 -3.844 1.00 0.00 46 LYS A CA 17
ATOM 20428 C C . LYS A 1 45 ? 12.477 -8.119 -3.564 1.00 0.00 46 LYS A C 17
ATOM 20429 O O . LYS A 1 45 ? 12.420 -7.265 -4.426 1.00 0.00 46 LYS A O 17
ATOM 20448 N N . GLY A 1 46 ? 12.011 -7.903 -2.364 1.00 0.00 47 GLY A N 17
ATOM 20449 C CA . GLY A 1 46 ? 11.395 -6.588 -2.029 1.00 0.00 47 GLY A CA 17
ATOM 20450 C C . GLY A 1 46 ? 9.909 -6.787 -1.725 1.00 0.00 47 GLY A C 17
ATOM 20451 O O . GLY A 1 46 ? 9.257 -7.634 -2.302 1.00 0.00 47 GLY A O 17
ATOM 20455 N N . VAL A 1 47 ? 9.368 -6.014 -0.824 1.00 0.00 48 VAL A N 17
ATOM 20456 C CA . VAL A 1 47 ? 7.925 -6.165 -0.486 1.00 0.00 48 VAL A CA 17
ATOM 20457 C C . VAL A 1 47 ? 7.289 -4.783 -0.324 1.00 0.00 48 VAL A C 17
ATOM 20458 O O . VAL A 1 47 ? 7.970 -3.791 -0.157 1.00 0.00 48 VAL A O 17
ATOM 20471 N N . CYS A 1 48 ? 5.987 -4.711 -0.370 1.00 0.00 49 CYS A N 17
ATOM 20472 C CA . CYS A 1 48 ? 5.306 -3.394 -0.218 1.00 0.00 49 CYS A CA 17
ATOM 20473 C C . CYS A 1 48 ? 4.529 -3.373 1.100 1.00 0.00 49 CYS A C 17
ATOM 20474 O O . CYS A 1 48 ? 3.890 -4.338 1.470 1.00 0.00 49 CYS A O 17
ATOM 20482 N N . LEU A 1 49 ? 4.580 -2.281 1.813 1.00 0.00 50 LEU A N 17
ATOM 20483 C CA . LEU A 1 49 ? 3.844 -2.202 3.106 1.00 0.00 50 LEU A CA 17
ATOM 20484 C C . LEU A 1 49 ? 3.053 -0.894 3.164 1.00 0.00 50 LEU A C 17
ATOM 20485 O O . LEU A 1 49 ? 3.615 0.182 3.212 1.00 0.00 50 LEU A O 17
ATOM 20501 N N . ILE A 1 50 ? 1.750 -0.977 3.158 1.00 0.00 51 ILE A N 17
ATOM 20502 C CA . ILE A 1 50 ? 0.924 0.262 3.213 1.00 0.00 51 ILE A CA 17
ATOM 20503 C C . ILE A 1 50 ? 0.724 0.678 4.671 1.00 0.00 51 ILE A C 17
ATOM 20504 O O . ILE A 1 50 ? 0.360 -0.122 5.511 1.00 0.00 51 ILE A O 17
ATOM 20520 N 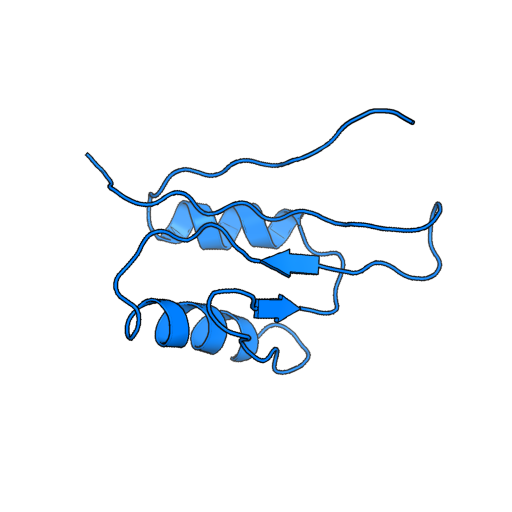N . THR A 1 51 ? 0.959 1.924 4.980 1.00 0.00 52 THR A N 17
ATOM 20521 C CA . THR A 1 51 ? 0.782 2.389 6.385 1.00 0.00 52 THR A CA 17
ATOM 20522 C C . THR A 1 51 ? 0.192 3.801 6.384 1.00 0.00 52 THR A C 17
ATOM 20523 O O . THR A 1 51 ? -0.153 4.339 5.350 1.00 0.00 52 THR A O 17
ATOM 20534 N N . GLY A 1 52 ? 0.073 4.405 7.534 1.00 0.00 53 GLY A N 17
ATOM 20535 C CA . GLY A 1 52 ? -0.495 5.782 7.598 1.00 0.00 53 GLY A CA 17
ATOM 20536 C C . GLY A 1 52 ? -1.834 5.817 6.860 1.00 0.00 53 GLY A C 17
ATOM 20537 O O . GLY A 1 52 ? -2.062 6.653 6.009 1.00 0.00 53 GLY A O 17
ATOM 20541 N N . VAL A 1 53 ? -2.722 4.916 7.180 1.00 0.00 54 VAL A N 17
ATOM 20542 C CA . VAL A 1 53 ? -4.046 4.899 6.496 1.00 0.00 54 VAL A CA 17
ATOM 20543 C C . VAL A 1 53 ? -5.075 5.628 7.362 1.00 0.00 54 VAL A C 17
ATOM 20544 O O . VAL A 1 53 ? -5.460 5.157 8.414 1.00 0.00 54 VAL A O 17
ATOM 20557 N N . ASP A 1 54 ? -5.525 6.773 6.928 1.00 0.00 55 ASP A N 17
ATOM 20558 C CA . ASP A 1 54 ? -6.529 7.530 7.727 1.00 0.00 55 ASP A CA 17
ATOM 20559 C C . ASP A 1 54 ? -7.931 7.248 7.184 1.00 0.00 55 ASP A C 17
ATOM 20560 O O . ASP A 1 54 ? -8.504 8.049 6.471 1.00 0.00 55 ASP A O 17
ATOM 20569 N N . LEU A 1 55 ? -8.489 6.116 7.514 1.00 0.00 56 LEU A N 17
ATOM 20570 C CA . LEU A 1 55 ? -9.853 5.784 7.017 1.00 0.00 56 LEU A CA 17
ATOM 20571 C C . LEU A 1 55 ? -10.817 5.682 8.201 1.00 0.00 56 LEU A C 17
ATOM 20572 O O . LEU A 1 55 ? -10.499 6.072 9.307 1.00 0.00 56 LEU A O 17
ATOM 20588 N N . ASP A 1 56 ? -11.992 5.161 7.979 1.00 0.00 57 ASP A N 17
ATOM 20589 C CA . ASP A 1 56 ? -12.974 5.035 9.093 1.00 0.00 57 ASP A CA 17
ATOM 20590 C C . ASP A 1 56 ? -12.901 3.624 9.680 1.00 0.00 57 ASP A C 17
ATOM 20591 O O . ASP A 1 56 ? -12.598 3.439 10.842 1.00 0.00 57 ASP A O 17
ATOM 20600 N N . ASP A 1 57 ? -13.177 2.627 8.884 1.00 0.00 58 ASP A N 17
ATOM 20601 C CA . ASP A 1 57 ? -13.124 1.228 9.396 1.00 0.00 58 ASP A CA 17
ATOM 20602 C C . ASP A 1 57 ? -13.590 0.268 8.300 1.00 0.00 58 ASP A C 17
ATOM 20603 O O . ASP A 1 57 ? -12.897 -0.664 7.942 1.00 0.00 58 ASP A O 17
ATOM 20612 N N . ALA A 1 58 ? -14.759 0.488 7.763 1.00 0.00 59 ALA A N 17
ATOM 20613 C CA . ALA A 1 58 ? -15.267 -0.412 6.689 1.00 0.00 59 ALA A CA 17
ATOM 20614 C C . ALA A 1 58 ? -14.542 -0.100 5.378 1.00 0.00 59 ALA A C 17
ATOM 20615 O O . ALA A 1 58 ? -14.461 -0.926 4.491 1.00 0.00 59 ALA A O 17
ATOM 20622 N N . GLU A 1 59 ? -14.013 1.086 5.250 1.00 0.00 60 GLU A N 17
ATOM 20623 C CA . GLU A 1 59 ? -13.294 1.449 3.997 1.00 0.00 60 GLU A CA 17
ATOM 20624 C C . GLU A 1 59 ? -11.924 0.767 3.980 1.00 0.00 60 GLU A C 17
ATOM 20625 O O . GLU A 1 59 ? -11.420 0.389 2.941 1.00 0.00 60 GLU A O 17
ATOM 20637 N N . LEU A 1 60 ? -11.319 0.604 5.125 1.00 0.00 61 LEU A N 17
ATOM 20638 C CA . LEU A 1 60 ? -9.984 -0.056 5.175 1.00 0.00 61 LEU A CA 17
ATOM 20639 C C . LEU A 1 60 ? -10.125 -1.519 4.751 1.00 0.00 61 LEU A C 17
ATOM 20640 O O . LEU A 1 60 ? -9.336 -2.033 3.984 1.00 0.00 61 LEU A O 17
ATOM 20656 N N . THR A 1 61 ? -11.126 -2.194 5.246 1.00 0.00 62 THR A N 17
ATOM 20657 C CA . THR A 1 61 ? -11.319 -3.623 4.872 1.00 0.00 62 THR A CA 17
ATOM 20658 C C . THR A 1 61 ? -11.734 -3.715 3.403 1.00 0.00 62 THR A C 17
ATOM 20659 O O . THR A 1 61 ? -11.448 -4.682 2.726 1.00 0.00 62 THR A O 17
ATOM 20670 N N . LYS A 1 62 ? -12.409 -2.715 2.904 1.00 0.00 63 LYS A N 17
ATOM 20671 C CA . LYS A 1 62 ? -12.843 -2.747 1.479 1.00 0.00 63 LYS A CA 17
ATOM 20672 C C . LYS A 1 62 ? -11.623 -2.584 0.570 1.00 0.00 63 LYS A C 17
ATOM 20673 O O . LYS A 1 62 ? -11.548 -3.166 -0.494 1.00 0.00 63 LYS A O 17
ATOM 20692 N N . LEU A 1 63 ? -10.666 -1.796 0.979 1.00 0.00 64 LEU A N 17
ATOM 20693 C CA . LEU A 1 63 ? -9.453 -1.598 0.137 1.00 0.00 64 LEU A CA 17
ATOM 20694 C C . LEU A 1 63 ? -8.593 -2.863 0.175 1.00 0.00 64 LEU A C 17
ATOM 20695 O O . LEU A 1 63 ? -8.334 -3.480 -0.839 1.00 0.00 64 LEU A O 17
ATOM 20711 N N . ALA A 1 64 ? -8.149 -3.254 1.338 1.00 0.00 65 ALA A N 17
ATOM 20712 C CA . ALA A 1 64 ? -7.306 -4.479 1.439 1.00 0.00 65 ALA A CA 17
ATOM 20713 C C . ALA A 1 64 ? -7.968 -5.619 0.663 1.00 0.00 65 ALA A C 17
ATOM 20714 O O . ALA A 1 64 ? -7.324 -6.331 -0.082 1.00 0.00 65 ALA A O 17
ATOM 20721 N N . ALA A 1 65 ? -9.249 -5.799 0.832 1.00 0.00 66 ALA A N 17
ATOM 20722 C CA . ALA A 1 65 ? -9.949 -6.893 0.103 1.00 0.00 66 ALA A CA 17
ATOM 20723 C C . ALA A 1 65 ? -9.869 -6.635 -1.402 1.00 0.00 66 ALA A C 17
ATOM 20724 O O . ALA A 1 65 ? -9.655 -7.537 -2.187 1.00 0.00 66 ALA A O 17
ATOM 20731 N N . GLU A 1 66 ? -10.042 -5.409 -1.812 1.00 0.00 67 GLU A N 17
ATOM 20732 C CA . GLU A 1 66 ? -9.978 -5.093 -3.266 1.00 0.00 67 GLU A CA 17
ATOM 20733 C C . GLU A 1 66 ? -8.604 -5.488 -3.816 1.00 0.00 67 GLU A C 17
ATOM 20734 O O . GLU A 1 66 ? -8.474 -5.886 -4.957 1.00 0.00 67 GLU A O 17
ATOM 20746 N N . LEU A 1 67 ? -7.579 -5.383 -3.014 1.00 0.00 68 LEU A N 17
ATOM 20747 C CA . LEU A 1 67 ? -6.216 -5.754 -3.492 1.00 0.00 68 LEU A CA 17
ATOM 20748 C C . LEU A 1 67 ? -6.029 -7.268 -3.370 1.00 0.00 68 LEU A C 17
ATOM 20749 O O . LEU A 1 67 ? -5.201 -7.857 -4.036 1.00 0.00 68 LEU A O 17
ATOM 20765 N N . LYS A 1 68 ? -6.791 -7.901 -2.521 1.00 0.00 69 LYS A N 17
ATOM 20766 C CA . LYS A 1 68 ? -6.657 -9.376 -2.349 1.00 0.00 69 LYS A CA 17
ATOM 20767 C C . LYS A 1 68 ? -7.285 -10.096 -3.546 1.00 0.00 69 LYS A C 17
ATOM 20768 O O . LYS A 1 68 ? -6.986 -11.241 -3.818 1.00 0.00 69 LYS A O 17
ATOM 20787 N N . LYS A 1 69 ? -8.160 -9.438 -4.255 1.00 0.00 70 LYS A N 17
ATOM 20788 C CA . LYS A 1 69 ? -8.815 -10.092 -5.425 1.00 0.00 70 LYS A CA 17
ATOM 20789 C C . LYS A 1 69 ? -7.828 -10.206 -6.590 1.00 0.00 70 LYS A C 17
ATOM 20790 O O . LYS A 1 69 ? -8.062 -10.924 -7.541 1.00 0.00 70 LYS A O 17
ATOM 20809 N N . LYS A 1 70 ? -6.728 -9.507 -6.529 1.00 0.00 71 LYS A N 17
ATOM 20810 C CA . LYS A 1 70 ? -5.739 -9.587 -7.642 1.00 0.00 71 LYS A CA 17
ATOM 20811 C C . LYS A 1 70 ? -4.321 -9.478 -7.077 1.00 0.00 71 LYS A C 17
ATOM 20812 O O . LYS A 1 70 ? -3.453 -8.866 -7.668 1.00 0.00 71 LYS A O 17
ATOM 20831 N N . CYS A 1 71 ? -4.079 -10.066 -5.938 1.00 0.00 72 CYS A N 17
ATOM 20832 C CA . CYS A 1 71 ? -2.718 -9.995 -5.336 1.00 0.00 72 CYS A CA 17
ATOM 20833 C C . CYS A 1 71 ? -1.953 -11.284 -5.645 1.00 0.00 72 CYS A C 17
ATOM 20834 O O . CYS A 1 71 ? -0.957 -11.276 -6.341 1.00 0.00 72 CYS A O 17
ATOM 20842 N N . GLY A 1 72 ? -2.411 -12.393 -5.131 1.00 0.00 73 GLY A N 17
ATOM 20843 C CA . GLY A 1 72 ? -1.712 -13.683 -5.392 1.00 0.00 73 GLY A CA 17
ATOM 20844 C C . GLY A 1 72 ? -1.173 -14.244 -4.075 1.00 0.00 73 GLY A C 17
ATOM 20845 O O . GLY A 1 72 ? -0.296 -15.086 -4.060 1.00 0.00 73 GLY A O 17
ATOM 20849 N N . CYS A 1 73 ? -1.690 -13.785 -2.969 1.00 0.00 74 CYS A N 17
ATOM 20850 C CA . CYS A 1 73 ? -1.206 -14.292 -1.653 1.00 0.00 74 CYS A CA 17
ATOM 20851 C C . CYS A 1 73 ? -1.680 -13.355 -0.541 1.00 0.00 74 CYS A C 17
ATOM 20852 O O . CYS A 1 73 ? -1.034 -12.377 -0.223 1.00 0.00 74 CYS A O 17
ATOM 20860 N N . GLY A 1 74 ? -2.804 -13.645 0.054 1.00 0.00 75 GLY A N 17
ATOM 20861 C CA . GLY A 1 74 ? -3.316 -12.769 1.146 1.00 0.00 75 GLY A CA 17
ATOM 20862 C C . GLY A 1 74 ? -2.269 -12.667 2.257 1.00 0.00 75 GLY A C 17
ATOM 20863 O O . GLY A 1 74 ? -2.130 -13.554 3.075 1.00 0.00 75 GLY A O 17
ATOM 20867 N N . GLY A 1 75 ? -1.531 -11.591 2.293 1.00 0.00 76 GLY A N 17
ATOM 20868 C CA . GLY A 1 75 ? -0.495 -11.432 3.352 1.00 0.00 76 GLY A CA 17
ATOM 20869 C C . GLY A 1 75 ? -1.167 -11.036 4.668 1.00 0.00 76 GLY A C 17
ATOM 20870 O O . GLY A 1 75 ? -2.347 -11.251 4.862 1.00 0.00 76 GLY A O 17
ATOM 20874 N N . ALA A 1 76 ? -0.428 -10.457 5.576 1.00 0.00 77 ALA A N 17
ATOM 20875 C CA . ALA A 1 76 ? -1.029 -10.048 6.876 1.00 0.00 77 ALA A CA 17
ATOM 20876 C C . ALA A 1 76 ? -1.896 -8.806 6.664 1.00 0.00 77 ALA A C 17
ATOM 20877 O O . ALA A 1 76 ? -1.603 -7.967 5.836 1.00 0.00 77 ALA A O 17
ATOM 20884 N N . VAL A 1 77 ? -2.964 -8.681 7.404 1.00 0.00 78 VAL A N 17
ATOM 20885 C CA . VAL A 1 77 ? -3.845 -7.491 7.238 1.00 0.00 78 VAL A CA 17
ATOM 20886 C C . VAL A 1 77 ? -4.225 -6.935 8.612 1.00 0.00 78 VAL A C 17
ATOM 20887 O O . VAL A 1 77 ? -5.181 -7.367 9.224 1.00 0.00 78 VAL A O 17
ATOM 20900 N N . LYS A 1 78 ? -3.485 -5.976 9.098 1.00 0.00 79 LYS A N 17
ATOM 20901 C CA . LYS A 1 78 ? -3.804 -5.388 10.430 1.00 0.00 79 LYS A CA 17
ATOM 20902 C C . LYS A 1 78 ? -4.396 -3.990 10.238 1.00 0.00 79 LYS A C 17
ATOM 20903 O O . LYS A 1 78 ? -4.172 -3.343 9.234 1.00 0.00 79 LYS A O 17
ATOM 20922 N N . ASP A 1 79 ? -5.152 -3.518 11.191 1.00 0.00 80 ASP A N 17
ATOM 20923 C CA . ASP A 1 79 ? -5.758 -2.163 11.059 1.00 0.00 80 ASP A CA 17
ATOM 20924 C C . ASP A 1 79 ? -4.669 -1.099 11.206 1.00 0.00 80 ASP A C 17
ATOM 20925 O O . ASP A 1 79 ? -4.240 -0.781 12.298 1.00 0.00 80 ASP A O 17
ATOM 20934 N N . GLY A 1 80 ? -4.218 -0.544 10.115 1.00 0.00 81 GLY A N 17
ATOM 20935 C CA . GLY A 1 80 ? -3.157 0.500 10.192 1.00 0.00 81 GLY A CA 17
ATOM 20936 C C . GLY A 1 80 ? -1.903 0.009 9.467 1.00 0.00 81 GLY A C 17
ATOM 20937 O O . GLY A 1 80 ? -0.986 0.764 9.212 1.00 0.00 81 GLY A O 17
ATOM 20941 N N . VAL A 1 81 ? -1.856 -1.252 9.133 1.00 0.00 82 VAL A N 17
ATOM 20942 C CA . VAL A 1 81 ? -0.661 -1.793 8.425 1.00 0.00 82 VAL A CA 17
ATOM 20943 C C . VAL A 1 81 ? -1.076 -2.995 7.576 1.00 0.00 82 VAL A C 17
ATOM 20944 O O . VAL A 1 81 ? -1.536 -3.995 8.086 1.00 0.00 82 VAL A O 17
ATOM 20957 N N . ILE A 1 82 ? -0.918 -2.907 6.284 1.00 0.00 83 ILE A N 17
ATOM 20958 C CA . ILE A 1 82 ? -1.309 -4.048 5.410 1.00 0.00 83 ILE A CA 17
ATOM 20959 C C . ILE A 1 82 ? -0.104 -4.503 4.584 1.00 0.00 83 ILE A C 17
ATOM 20960 O O . ILE A 1 82 ? 0.495 -3.729 3.864 1.00 0.00 83 ILE A O 17
ATOM 20976 N N . GLU A 1 83 ? 0.254 -5.755 4.681 1.00 0.00 84 GLU A N 17
ATOM 20977 C CA . GLU A 1 83 ? 1.417 -6.261 3.899 1.00 0.00 84 GLU A CA 17
ATOM 20978 C C . GLU A 1 83 ? 0.923 -6.818 2.563 1.00 0.00 84 GLU A C 17
ATOM 20979 O O . GLU A 1 83 ? -0.065 -7.522 2.501 1.00 0.00 84 GLU A O 17
ATOM 20991 N N . ILE A 1 84 ? 1.600 -6.508 1.491 1.00 0.00 85 ILE A N 17
ATOM 20992 C CA . ILE A 1 84 ? 1.164 -7.021 0.162 1.00 0.00 85 ILE A CA 17
ATOM 20993 C C . ILE A 1 84 ? 2.366 -7.613 -0.577 1.00 0.00 85 ILE A C 17
ATOM 20994 O O . ILE A 1 84 ? 3.120 -6.910 -1.220 1.00 0.00 85 ILE A O 17
ATOM 21010 N N . GLN A 1 85 ? 2.549 -8.902 -0.491 1.00 0.00 86 GLN A N 17
ATOM 21011 C CA . GLN A 1 85 ? 3.700 -9.539 -1.189 1.00 0.00 86 GLN A CA 17
ATOM 21012 C C . GLN A 1 85 ? 3.636 -9.208 -2.681 1.00 0.00 86 GLN A C 17
ATOM 21013 O O . GLN A 1 85 ? 2.597 -9.303 -3.304 1.00 0.00 86 GLN A O 17
ATOM 21027 N N . GLY A 1 86 ? 4.738 -8.818 -3.260 1.00 0.00 87 GLY A N 17
ATOM 21028 C CA . GLY A 1 86 ? 4.737 -8.481 -4.711 1.00 0.00 87 GLY A CA 17
ATOM 21029 C C . GLY A 1 86 ? 5.686 -7.308 -4.964 1.00 0.00 87 GLY A C 17
ATOM 21030 O O . GLY A 1 86 ? 6.218 -6.719 -4.045 1.00 0.00 87 GLY A O 17
ATOM 21034 N N . ASP A 1 87 ? 5.901 -6.964 -6.204 1.00 0.00 88 ASP A N 17
ATOM 21035 C CA . ASP A 1 87 ? 6.816 -5.830 -6.514 1.00 0.00 88 ASP A CA 17
ATOM 21036 C C . ASP A 1 87 ? 6.230 -5.002 -7.660 1.00 0.00 88 ASP A C 17
ATOM 21037 O O . ASP A 1 87 ? 6.610 -5.152 -8.804 1.00 0.00 88 ASP A O 17
ATOM 21046 N N . LYS A 1 88 ? 5.307 -4.129 -7.362 1.00 0.00 89 LYS A N 17
ATOM 21047 C CA . LYS A 1 88 ? 4.699 -3.294 -8.436 1.00 0.00 89 LYS A CA 17
ATOM 21048 C C . LYS A 1 88 ? 4.374 -1.906 -7.880 1.00 0.00 89 LYS A C 17
ATOM 21049 O O . LYS A 1 88 ? 3.283 -1.398 -8.050 1.00 0.00 89 LYS A O 17
ATOM 21068 N N . ARG A 1 89 ? 5.313 -1.288 -7.216 1.00 0.00 90 ARG A N 17
ATOM 21069 C CA . ARG A 1 89 ? 5.057 0.066 -6.651 1.00 0.00 90 ARG A CA 17
ATOM 21070 C C . ARG A 1 89 ? 4.415 0.953 -7.720 1.00 0.00 90 ARG A C 17
ATOM 21071 O O . ARG A 1 89 ? 3.549 1.756 -7.436 1.00 0.00 90 ARG A O 17
ATOM 21092 N N . ASP A 1 90 ? 4.833 0.814 -8.948 1.00 0.00 91 ASP A N 17
ATOM 21093 C CA . ASP A 1 90 ? 4.246 1.649 -10.034 1.00 0.00 91 ASP A CA 17
ATOM 21094 C C . ASP A 1 90 ? 2.728 1.457 -10.060 1.00 0.00 91 ASP A C 17
ATOM 21095 O O . ASP A 1 90 ? 1.973 2.409 -10.079 1.00 0.00 91 ASP A O 17
ATOM 21104 N N . LEU A 1 91 ? 2.275 0.233 -10.062 1.00 0.00 92 LEU A N 17
ATOM 21105 C CA . LEU A 1 91 ? 0.807 -0.017 -10.087 1.00 0.00 92 LEU A CA 17
ATOM 21106 C C . LEU A 1 91 ? 0.161 0.611 -8.851 1.00 0.00 92 LEU A C 17
ATOM 21107 O O . LEU A 1 91 ? -0.872 1.246 -8.933 1.00 0.00 92 LEU A O 17
ATOM 21123 N N . LEU A 1 92 ? 0.761 0.440 -7.705 1.00 0.00 93 LEU A N 17
ATOM 21124 C CA . LEU A 1 92 ? 0.181 1.028 -6.465 1.00 0.00 93 LEU A CA 17
ATOM 21125 C C . LEU A 1 92 ? 0.006 2.537 -6.651 1.00 0.00 93 LEU A C 17
ATOM 21126 O O . LEU A 1 92 ? -0.934 3.128 -6.157 1.00 0.00 93 LEU A O 17
ATOM 21142 N N . LYS A 1 93 ? 0.903 3.165 -7.361 1.00 0.00 94 LYS A N 17
ATOM 21143 C CA . LYS A 1 93 ? 0.786 4.634 -7.578 1.00 0.00 94 LYS A CA 17
ATOM 21144 C C . LYS A 1 93 ? -0.521 4.939 -8.311 1.00 0.00 94 LYS A C 17
ATOM 21145 O O . LYS A 1 93 ? -1.386 5.623 -7.800 1.00 0.00 94 LYS A O 17
ATOM 21164 N N . SER A 1 94 ? -0.674 4.436 -9.506 1.00 0.00 95 SER A N 17
ATOM 21165 C CA . SER A 1 94 ? -1.926 4.697 -10.270 1.00 0.00 95 SER A CA 17
ATOM 21166 C C . SER A 1 94 ? -3.115 4.095 -9.519 1.00 0.00 95 SER A C 17
ATOM 21167 O O . SER A 1 94 ? -4.258 4.392 -9.807 1.00 0.00 95 SER A O 17
ATOM 21175 N N . LEU A 1 95 ? -2.857 3.251 -8.558 1.00 0.00 96 LEU A N 17
ATOM 21176 C CA . LEU A 1 95 ? -3.973 2.632 -7.790 1.00 0.00 96 LEU A CA 17
ATOM 21177 C C . LEU A 1 95 ? -4.594 3.677 -6.861 1.00 0.00 96 LEU A C 17
ATOM 21178 O O . LEU A 1 95 ? -5.755 4.015 -6.980 1.00 0.00 96 LEU A O 17
ATOM 21194 N N . LEU A 1 96 ? -3.830 4.192 -5.937 1.00 0.00 97 LEU A N 17
ATOM 21195 C CA . LEU A 1 96 ? -4.378 5.214 -5.002 1.00 0.00 97 LEU A CA 17
ATOM 21196 C C . LEU A 1 96 ? -4.822 6.445 -5.796 1.00 0.00 97 LEU A C 17
ATOM 21197 O O . LEU A 1 96 ? -5.760 7.125 -5.432 1.00 0.00 97 LEU A O 17
ATOM 21213 N N . GLU A 1 97 ? -4.155 6.735 -6.880 1.00 0.00 98 GLU A N 17
ATOM 21214 C CA . GLU A 1 97 ? -4.540 7.920 -7.696 1.00 0.00 98 GLU A CA 17
ATOM 21215 C C . GLU A 1 97 ? -5.856 7.635 -8.421 1.00 0.00 98 GLU A C 17
ATOM 21216 O O . GLU A 1 97 ? -6.598 8.535 -8.760 1.00 0.00 98 GLU A O 17
ATOM 21228 N N . ALA A 1 98 ? -6.152 6.387 -8.663 1.00 0.00 99 ALA A N 17
ATOM 21229 C CA . ALA A 1 98 ? -7.421 6.045 -9.366 1.00 0.00 99 ALA A CA 17
ATOM 21230 C C . ALA A 1 98 ? -8.609 6.356 -8.454 1.00 0.00 99 ALA A C 17
ATOM 21231 O O . ALA A 1 98 ? -9.702 6.626 -8.912 1.00 0.00 99 ALA A O 17
ATOM 21238 N N . LYS A 1 99 ? -8.405 6.320 -7.165 1.00 0.00 100 LYS A N 17
ATOM 21239 C CA . LYS A 1 99 ? -9.523 6.614 -6.226 1.00 0.00 100 LYS A CA 17
ATOM 21240 C C . LYS A 1 99 ? -9.619 8.125 -6.003 1.00 0.00 100 LYS A C 17
ATOM 21241 O O . LYS A 1 99 ? -10.695 8.684 -5.925 1.00 0.00 100 LYS A O 17
ATOM 21260 N N . GLY A 1 100 ? -8.501 8.791 -5.901 1.00 0.00 101 GLY A N 17
ATOM 21261 C CA . GLY A 1 100 ? -8.529 10.265 -5.684 1.00 0.00 101 GLY A CA 17
ATOM 21262 C C . GLY A 1 100 ? -7.874 10.597 -4.342 1.00 0.00 101 GLY A C 17
ATOM 21263 O O . GLY A 1 100 ? -8.007 11.691 -3.830 1.00 0.00 101 GLY A O 17
ATOM 21267 N N . MET A 1 101 ? -7.167 9.662 -3.769 1.00 0.00 102 MET A N 17
ATOM 21268 C CA . MET A 1 101 ? -6.505 9.925 -2.461 1.00 0.00 102 MET A CA 17
ATOM 21269 C C . MET A 1 101 ? -5.047 10.325 -2.699 1.00 0.00 102 MET A C 17
ATOM 21270 O O . MET A 1 101 ? -4.450 9.966 -3.694 1.00 0.00 102 MET A O 17
ATOM 21284 N N . LYS A 1 102 ? -4.470 11.067 -1.793 1.00 0.00 103 LYS A N 17
ATOM 21285 C CA . LYS A 1 102 ? -3.052 11.488 -1.969 1.00 0.00 103 LYS A CA 17
ATOM 21286 C C . LYS A 1 102 ? -2.124 10.351 -1.537 1.00 0.00 103 LYS A C 17
ATOM 21287 O O . LYS A 1 102 ? -2.135 9.926 -0.398 1.00 0.00 103 LYS A O 17
ATOM 21306 N N . VAL A 1 103 ? -1.322 9.853 -2.438 1.00 0.00 104 VAL A N 17
ATOM 21307 C CA . VAL A 1 103 ? -0.395 8.743 -2.078 1.00 0.00 104 VAL A CA 17
ATOM 21308 C C . VAL A 1 103 ? 1.052 9.227 -2.201 1.00 0.00 104 VAL A C 17
ATOM 21309 O O . VAL A 1 103 ? 1.421 9.873 -3.162 1.00 0.00 104 VAL A O 17
ATOM 21322 N N . LYS A 1 104 ? 1.874 8.920 -1.235 1.00 0.00 105 LYS A N 17
ATOM 21323 C CA . LYS A 1 104 ? 3.295 9.363 -1.298 1.00 0.00 105 LYS A CA 17
ATOM 21324 C C . LYS A 1 104 ? 4.178 8.186 -1.720 1.00 0.00 105 LYS A C 17
ATOM 21325 O O . LYS A 1 104 ? 4.556 7.361 -0.913 1.00 0.00 105 LYS A O 17
ATOM 21344 N N . LEU A 1 105 ? 4.509 8.103 -2.980 1.00 0.00 106 LEU A N 17
ATOM 21345 C CA . LEU A 1 105 ? 5.367 6.980 -3.452 1.00 0.00 106 LEU A CA 17
ATOM 21346 C C . LEU A 1 105 ? 6.542 6.796 -2.490 1.00 0.00 106 LEU A C 17
ATOM 21347 O O . LEU A 1 105 ? 7.045 5.705 -2.310 1.00 0.00 106 LEU A O 17
ATOM 21363 N N . ALA A 1 106 ? 6.984 7.856 -1.869 1.00 0.00 107 ALA A N 17
ATOM 21364 C CA . ALA A 1 106 ? 8.126 7.740 -0.919 1.00 0.00 107 ALA A CA 17
ATOM 21365 C C . ALA A 1 106 ? 9.371 7.270 -1.673 1.00 0.00 107 ALA A C 17
ATOM 21366 O O . ALA A 1 106 ? 9.346 7.076 -2.872 1.00 0.00 107 ALA A O 17
ATOM 21373 N N . GLY A 1 107 ? 10.461 7.084 -0.980 1.00 0.00 108 GLY A N 17
ATOM 21374 C CA . GLY A 1 107 ? 11.706 6.626 -1.658 1.00 0.00 108 GLY A CA 17
ATOM 21375 C C . GLY A 1 107 ? 12.924 7.206 -0.938 1.00 0.00 108 GLY A C 17
ATOM 21376 O O . GLY A 1 107 ? 12.970 7.266 0.275 1.00 0.00 108 GLY A O 17
ATOM 21380 N N . GLY A 1 108 ? 13.913 7.635 -1.674 1.00 0.00 109 GLY A N 17
ATOM 21381 C CA . GLY A 1 108 ? 15.127 8.211 -1.030 1.00 0.00 109 GLY A CA 17
ATOM 21382 C C . GLY A 1 108 ? 14.708 9.173 0.083 1.00 0.00 109 GLY A C 17
ATOM 21383 O O . GLY A 1 108 ? 13.890 10.049 -0.117 1.00 0.00 109 GLY A O 17
ATOM 21387 N N . LEU A 1 109 ? 15.262 9.018 1.254 1.00 0.00 110 LEU A N 17
ATOM 21388 C CA . LEU A 1 109 ? 14.895 9.925 2.378 1.00 0.00 110 LEU A CA 17
ATOM 21389 C C . LEU A 1 109 ? 15.787 9.628 3.585 1.00 0.00 110 LEU A C 17
ATOM 21390 O O . LEU A 1 109 ? 15.793 8.532 4.109 1.00 0.00 110 LEU A O 17
ATOM 21406 N N . GLU A 1 110 ? 16.539 10.596 4.031 1.00 0.00 111 GLU A N 17
ATOM 21407 C CA . GLU A 1 110 ? 17.429 10.368 5.204 1.00 0.00 111 GLU A CA 17
ATOM 21408 C C . GLU A 1 110 ? 17.242 11.501 6.214 1.00 0.00 111 GLU A C 17
ATOM 21409 O O . GLU A 1 110 ? 17.136 11.206 7.393 1.00 0.00 111 GLU A O 17
ATOM 21421 N N . LYS A 1 28 ? -6.952 16.775 9.496 1.00 0.00 29 LYS A N 18
ATOM 21422 C CA . LYS A 1 28 ? -8.222 16.709 8.718 1.00 0.00 29 LYS A CA 18
ATOM 21423 C C . LYS A 1 28 ? -8.099 17.580 7.467 1.00 0.00 29 LYS A C 18
ATOM 21424 O O . LYS A 1 28 ? -8.596 18.688 7.419 1.00 0.00 29 LYS A O 18
ATOM 21442 N N . GLY A 1 29 ? -7.440 17.090 6.453 1.00 0.00 30 GLY A N 18
ATOM 21443 C CA . GLY A 1 29 ? -7.286 17.891 5.206 1.00 0.00 30 GLY A CA 18
ATOM 21444 C C . GLY A 1 29 ? -6.427 17.117 4.204 1.00 0.00 30 GLY A C 18
ATOM 21445 O O . GLY A 1 29 ? -6.913 16.622 3.207 1.00 0.00 30 GLY A O 18
ATOM 21449 N N . ASP A 1 30 ? -5.152 17.010 4.460 1.00 0.00 31 ASP A N 18
ATOM 21450 C CA . ASP A 1 30 ? -4.263 16.268 3.522 1.00 0.00 31 ASP A CA 18
ATOM 21451 C C . ASP A 1 30 ? -4.151 14.810 3.972 1.00 0.00 31 ASP A C 18
ATOM 21452 O O . ASP A 1 30 ? -4.227 14.505 5.145 1.00 0.00 31 ASP A O 18
ATOM 21461 N N . GLY A 1 31 ? -3.970 13.907 3.047 1.00 0.00 32 GLY A N 18
ATOM 21462 C CA . GLY A 1 31 ? -3.854 12.469 3.423 1.00 0.00 32 GLY A CA 18
ATOM 21463 C C . GLY A 1 31 ? -2.525 11.912 2.908 1.00 0.00 32 GLY A C 18
ATOM 21464 O O . GLY A 1 31 ? -2.045 12.295 1.860 1.00 0.00 32 GLY A O 18
ATOM 21468 N N . VAL A 1 32 ? -1.927 11.011 3.638 1.00 0.00 33 VAL A N 18
ATOM 21469 C CA . VAL A 1 32 ? -0.630 10.430 3.190 1.00 0.00 33 VAL A CA 18
ATOM 21470 C C . VAL A 1 32 ? -0.686 8.906 3.310 1.00 0.00 33 VAL A C 18
ATOM 21471 O O . VAL A 1 32 ? -1.183 8.367 4.279 1.00 0.00 33 VAL A O 18
ATOM 21484 N N . VAL A 1 33 ? -0.179 8.205 2.332 1.00 0.00 34 VAL A N 18
ATOM 21485 C CA . VAL A 1 33 ? -0.204 6.717 2.391 1.00 0.00 34 VAL A CA 18
ATOM 21486 C C . VAL A 1 33 ? 1.205 6.194 2.679 1.00 0.00 34 VAL A C 18
ATOM 21487 O O . VAL A 1 33 ? 2.184 6.895 2.513 1.00 0.00 34 VAL A O 18
ATOM 21500 N N . ARG A 1 34 ? 1.316 4.968 3.111 1.00 0.00 35 ARG A N 18
ATOM 21501 C CA . ARG A 1 34 ? 2.662 4.402 3.409 1.00 0.00 35 ARG A CA 18
ATOM 21502 C C . ARG A 1 34 ? 2.759 2.987 2.835 1.00 0.00 35 ARG A C 18
ATOM 21503 O O . ARG A 1 34 ? 2.154 2.060 3.337 1.00 0.00 35 ARG A O 18
ATOM 21524 N N . ILE A 1 35 ? 3.515 2.812 1.786 1.00 0.00 36 ILE A N 18
ATOM 21525 C CA . ILE A 1 35 ? 3.649 1.457 1.181 1.00 0.00 36 ILE A CA 18
ATOM 21526 C C . ILE A 1 35 ? 5.102 0.990 1.295 1.00 0.00 36 ILE A C 18
ATOM 21527 O O . ILE A 1 35 ? 6.020 1.686 0.911 1.00 0.00 36 ILE A O 18
ATOM 21543 N N . GLN A 1 36 ? 5.317 -0.185 1.821 1.00 0.00 37 GLN A N 18
ATOM 21544 C CA . GLN A 1 36 ? 6.710 -0.696 1.959 1.00 0.00 37 GLN A CA 18
ATOM 21545 C C . GLN A 1 36 ? 6.689 -2.225 2.019 1.00 0.00 37 GLN A C 18
ATOM 21546 O O . GLN A 1 36 ? 5.713 -2.827 2.421 1.00 0.00 37 GLN A O 18
ATOM 21560 N N . ARG A 1 37 ? 7.759 -2.858 1.623 1.00 0.00 38 ARG A N 18
ATOM 21561 C CA . ARG A 1 37 ? 7.800 -4.347 1.659 1.00 0.00 38 ARG A CA 18
ATOM 21562 C C . ARG A 1 37 ? 8.690 -4.805 2.815 1.00 0.00 38 ARG A C 18
ATOM 21563 O O . ARG A 1 37 ? 9.699 -4.197 3.114 1.00 0.00 38 ARG A O 18
ATOM 21584 N N . GLN A 1 38 ? 8.326 -5.874 3.469 1.00 0.00 39 GLN A N 18
ATOM 21585 C CA . GLN A 1 38 ? 9.152 -6.370 4.606 1.00 0.00 39 GLN A CA 18
ATOM 21586 C C . GLN A 1 38 ? 9.844 -7.674 4.203 1.00 0.00 39 GLN A C 18
ATOM 21587 O O . GLN A 1 38 ? 9.503 -8.740 4.675 1.00 0.00 39 GLN A O 18
ATOM 21601 N N . THR A 1 39 ? 10.814 -7.597 3.334 1.00 0.00 40 THR A N 18
ATOM 21602 C CA . THR A 1 39 ? 11.527 -8.833 2.903 1.00 0.00 40 THR A CA 18
ATOM 21603 C C . THR A 1 39 ? 12.098 -9.547 4.130 1.00 0.00 40 THR A C 18
ATOM 21604 O O . THR A 1 39 ? 12.404 -8.930 5.131 1.00 0.00 40 THR A O 18
ATOM 21615 N N . SER A 1 40 ? 12.243 -10.841 4.061 1.00 0.00 41 SER A N 18
ATOM 21616 C CA . SER A 1 40 ? 12.794 -11.592 5.224 1.00 0.00 41 SER A CA 18
ATOM 21617 C C . SER A 1 40 ? 13.490 -12.862 4.729 1.00 0.00 41 SER A C 18
ATOM 21618 O O . SER A 1 40 ? 13.166 -13.959 5.139 1.00 0.00 41 SER A O 18
ATOM 21626 N N . GLY A 1 41 ? 14.444 -12.723 3.849 1.00 0.00 42 GLY A N 18
ATOM 21627 C CA . GLY A 1 41 ? 15.158 -13.923 3.329 1.00 0.00 42 GLY A CA 18
ATOM 21628 C C . GLY A 1 41 ? 15.703 -13.628 1.930 1.00 0.00 42 GLY A C 18
ATOM 21629 O O . GLY A 1 41 ? 15.296 -12.685 1.281 1.00 0.00 42 GLY A O 18
ATOM 21633 N N . ARG A 1 42 ? 16.622 -14.426 1.460 1.00 0.00 43 ARG A N 18
ATOM 21634 C CA . ARG A 1 42 ? 17.191 -14.190 0.104 1.00 0.00 43 ARG A CA 18
ATOM 21635 C C . ARG A 1 42 ? 16.282 -14.828 -0.948 1.00 0.00 43 ARG A C 18
ATOM 21636 O O . ARG A 1 42 ? 16.143 -16.033 -1.015 1.00 0.00 43 ARG A O 18
ATOM 21657 N N . LYS A 1 43 ? 15.660 -14.029 -1.771 1.00 0.00 44 LYS A N 18
ATOM 21658 C CA . LYS A 1 43 ? 14.759 -14.590 -2.818 1.00 0.00 44 LYS A CA 18
ATOM 21659 C C . LYS A 1 43 ? 13.820 -15.618 -2.184 1.00 0.00 44 LYS A C 18
ATOM 21660 O O . LYS A 1 43 ? 13.858 -16.789 -2.506 1.00 0.00 44 LYS A O 18
ATOM 21679 N N . GLY A 1 44 ? 12.977 -15.191 -1.285 1.00 0.00 45 GLY A N 18
ATOM 21680 C CA . GLY A 1 44 ? 12.036 -16.145 -0.631 1.00 0.00 45 GLY A CA 18
ATOM 21681 C C . GLY A 1 44 ? 10.596 -15.761 -0.973 1.00 0.00 45 GLY A C 18
ATOM 21682 O O . GLY A 1 44 ? 9.835 -16.558 -1.484 1.00 0.00 45 GLY A O 18
ATOM 21686 N N . LYS A 1 45 ? 10.214 -14.544 -0.695 1.00 0.00 46 LYS A N 18
ATOM 21687 C CA . LYS A 1 45 ? 8.823 -14.110 -1.003 1.00 0.00 46 LYS A CA 18
ATOM 21688 C C . LYS A 1 45 ? 8.682 -12.614 -0.716 1.00 0.00 46 LYS A C 18
ATOM 21689 O O . LYS A 1 45 ? 9.073 -12.133 0.329 1.00 0.00 46 LYS A O 18
ATOM 21708 N N . GLY A 1 46 ? 8.128 -11.872 -1.636 1.00 0.00 47 GLY A N 18
ATOM 21709 C CA . GLY A 1 46 ? 7.966 -10.407 -1.415 1.00 0.00 47 GLY A CA 18
ATOM 21710 C C . GLY A 1 46 ? 6.559 -10.119 -0.890 1.00 0.00 47 GLY A C 18
ATOM 21711 O O . GLY A 1 46 ? 5.571 -10.463 -1.509 1.00 0.00 47 GLY A O 18
ATOM 21715 N N . VAL A 1 47 ? 6.459 -9.487 0.248 1.00 0.00 48 VAL A N 18
ATOM 21716 C CA . VAL A 1 47 ? 5.115 -9.175 0.812 1.00 0.00 48 VAL A CA 18
ATOM 21717 C C . VAL A 1 47 ? 4.983 -7.662 0.999 1.00 0.00 48 VAL A C 18
ATOM 21718 O O . VAL A 1 47 ? 5.929 -6.985 1.350 1.00 0.00 48 VAL A O 18
ATOM 21731 N N . CYS A 1 48 ? 3.817 -7.125 0.765 1.00 0.00 49 CYS A N 18
ATOM 21732 C CA . CYS A 1 48 ? 3.627 -5.656 0.928 1.00 0.00 49 CYS A CA 18
ATOM 21733 C C . CYS A 1 48 ? 2.461 -5.394 1.883 1.00 0.00 49 CYS A C 18
ATOM 21734 O O . CYS A 1 48 ? 1.409 -5.992 1.772 1.00 0.00 49 CYS A O 18
ATOM 21742 N N . LEU A 1 49 ? 2.638 -4.503 2.820 1.00 0.00 50 LEU A N 18
ATOM 21743 C CA . LEU A 1 49 ? 1.539 -4.203 3.780 1.00 0.00 50 LEU A CA 18
ATOM 21744 C C . LEU A 1 49 ? 1.214 -2.709 3.730 1.00 0.00 50 LEU A C 18
ATOM 21745 O O . LEU A 1 49 ? 2.056 -1.871 3.985 1.00 0.00 50 LEU A O 18
ATOM 21761 N N . ILE A 1 50 ? -0.003 -2.368 3.402 1.00 0.00 51 ILE A N 18
ATOM 21762 C CA . ILE A 1 50 ? -0.381 -0.928 3.334 1.00 0.00 51 ILE A CA 18
ATOM 21763 C C . ILE A 1 50 ? -0.916 -0.477 4.695 1.00 0.00 51 ILE A C 18
ATOM 21764 O O . ILE A 1 50 ? -1.898 -0.994 5.189 1.00 0.00 51 ILE A O 18
ATOM 21780 N N . THR A 1 51 ? -0.278 0.485 5.304 1.00 0.00 52 THR A N 18
ATOM 21781 C CA . THR A 1 51 ? -0.751 0.969 6.632 1.00 0.00 52 THR A CA 18
ATOM 21782 C C . THR A 1 51 ? -0.379 2.444 6.799 1.00 0.00 52 THR A C 18
ATOM 21783 O O . THR A 1 51 ? 0.504 2.950 6.136 1.00 0.00 52 THR A O 18
ATOM 21794 N N . GLY A 1 52 ? -1.046 3.138 7.681 1.00 0.00 53 GLY A N 18
ATOM 21795 C CA . GLY A 1 52 ? -0.730 4.579 7.889 1.00 0.00 53 GLY A CA 18
ATOM 21796 C C . GLY A 1 52 ? -1.855 5.440 7.313 1.00 0.00 53 GLY A C 18
ATOM 21797 O O . GLY A 1 52 ? -2.140 6.515 7.802 1.00 0.00 53 GLY A O 18
ATOM 21801 N N . VAL A 1 53 ? -2.499 4.976 6.277 1.00 0.00 54 VAL A N 18
ATOM 21802 C CA . VAL A 1 53 ? -3.605 5.769 5.671 1.00 0.00 54 VAL A CA 18
ATOM 21803 C C . VAL A 1 53 ? -4.507 6.314 6.780 1.00 0.00 54 VAL A C 18
ATOM 21804 O O . VAL A 1 53 ? -5.181 5.571 7.466 1.00 0.00 54 VAL A O 18
ATOM 21817 N N . ASP A 1 54 ? -4.526 7.606 6.962 1.00 0.00 55 ASP A N 18
ATOM 21818 C CA . ASP A 1 54 ? -5.385 8.196 8.028 1.00 0.00 55 ASP A CA 18
ATOM 21819 C C . ASP A 1 54 ? -6.482 9.048 7.386 1.00 0.00 55 ASP A C 18
ATOM 21820 O O . ASP A 1 54 ? -6.414 10.261 7.378 1.00 0.00 55 ASP A O 18
ATOM 21829 N N . LEU A 1 55 ? -7.494 8.423 6.849 1.00 0.00 56 LEU A N 18
ATOM 21830 C CA . LEU A 1 55 ? -8.595 9.197 6.210 1.00 0.00 56 LEU A CA 18
ATOM 21831 C C . LEU A 1 55 ? -9.941 8.705 6.746 1.00 0.00 56 LEU A C 18
ATOM 21832 O O . LEU A 1 55 ? -10.025 8.151 7.824 1.00 0.00 56 LEU A O 18
ATOM 21848 N N . ASP A 1 56 ? -10.994 8.902 6.002 1.00 0.00 57 ASP A N 18
ATOM 21849 C CA . ASP A 1 56 ? -12.332 8.443 6.470 1.00 0.00 57 ASP A CA 18
ATOM 21850 C C . ASP A 1 56 ? -12.362 6.914 6.506 1.00 0.00 57 ASP A C 18
ATOM 21851 O O . ASP A 1 56 ? -11.786 6.253 5.665 1.00 0.00 57 ASP A O 18
ATOM 21860 N N . ASP A 1 57 ? -13.026 6.346 7.476 1.00 0.00 58 ASP A N 18
ATOM 21861 C CA . ASP A 1 57 ? -13.090 4.860 7.566 1.00 0.00 58 ASP A CA 18
ATOM 21862 C C . ASP A 1 57 ? -13.693 4.292 6.280 1.00 0.00 58 ASP A C 18
ATOM 21863 O O . ASP A 1 57 ? -13.304 3.241 5.812 1.00 0.00 58 ASP A O 18
ATOM 21872 N N . ALA A 1 58 ? -14.642 4.978 5.704 1.00 0.00 59 ALA A N 18
ATOM 21873 C CA . ALA A 1 58 ? -15.268 4.474 4.449 1.00 0.00 59 ALA A CA 18
ATOM 21874 C C . ALA A 1 58 ? -14.311 4.694 3.276 1.00 0.00 59 ALA A C 18
ATOM 21875 O O . ALA A 1 58 ? -14.277 3.922 2.338 1.00 0.00 59 ALA A O 18
ATOM 21882 N N . GLU A 1 59 ? -13.534 5.741 3.320 1.00 0.00 60 GLU A N 18
ATOM 21883 C CA . GLU A 1 59 ? -12.581 6.008 2.206 1.00 0.00 60 GLU A CA 18
ATOM 21884 C C . GLU A 1 59 ? -11.437 4.993 2.257 1.00 0.00 60 GLU A C 18
ATOM 21885 O O . GLU A 1 59 ? -10.818 4.691 1.256 1.00 0.00 60 GLU A O 18
ATOM 21897 N N . LEU A 1 60 ? -11.148 4.467 3.415 1.00 0.00 61 LEU A N 18
ATOM 21898 C CA . LEU A 1 60 ? -10.043 3.473 3.527 1.00 0.00 61 LEU A CA 18
ATOM 21899 C C . LEU A 1 60 ? -10.475 2.153 2.886 1.00 0.00 61 LEU A C 18
ATOM 21900 O O . LEU A 1 60 ? -9.832 1.649 1.988 1.00 0.00 61 LEU A O 18
ATOM 21916 N N . THR A 1 61 ? -11.561 1.589 3.341 1.00 0.00 62 THR A N 18
ATOM 21917 C CA . THR A 1 61 ? -12.031 0.301 2.757 1.00 0.00 62 THR A CA 18
ATOM 21918 C C . THR A 1 61 ? -12.224 0.466 1.248 1.00 0.00 62 THR A C 18
ATOM 21919 O O . THR A 1 61 ? -12.171 -0.489 0.498 1.00 0.00 62 THR A O 18
ATOM 21930 N N . LYS A 1 62 ? -12.447 1.669 0.797 1.00 0.00 63 LYS A N 18
ATOM 21931 C CA . LYS A 1 62 ? -12.644 1.893 -0.663 1.00 0.00 63 LYS A CA 18
ATOM 21932 C C . LYS A 1 62 ? -11.294 1.814 -1.379 1.00 0.00 63 LYS A C 18
ATOM 21933 O O . LYS A 1 62 ? -11.160 1.172 -2.401 1.00 0.00 63 LYS A O 18
ATOM 21952 N N . LEU A 1 63 ? -10.290 2.461 -0.850 1.00 0.00 64 LEU A N 18
ATOM 21953 C CA . LEU A 1 63 ? -8.952 2.418 -1.504 1.00 0.00 64 LEU A CA 18
ATOM 21954 C C . LEU A 1 63 ? -8.459 0.970 -1.556 1.00 0.00 64 LEU A C 18
ATOM 21955 O O . LEU A 1 63 ? -7.981 0.504 -2.571 1.00 0.00 64 LEU A O 18
ATOM 21971 N N . ALA A 1 64 ? -8.573 0.255 -0.471 1.00 0.00 65 ALA A N 18
ATOM 21972 C CA . ALA A 1 64 ? -8.112 -1.162 -0.461 1.00 0.00 65 ALA A CA 18
ATOM 21973 C C . ALA A 1 64 ? -8.986 -1.987 -1.408 1.00 0.00 65 ALA A C 18
ATOM 21974 O O . ALA A 1 64 ? -8.512 -2.868 -2.098 1.00 0.00 65 ALA A O 18
ATOM 21981 N N . ALA A 1 65 ? -10.260 -1.708 -1.448 1.00 0.00 66 ALA A N 18
ATOM 21982 C CA . ALA A 1 65 ? -11.163 -2.476 -2.351 1.00 0.00 66 ALA A CA 18
ATOM 21983 C C . ALA A 1 65 ? -10.683 -2.328 -3.796 1.00 0.00 66 ALA A C 18
ATOM 21984 O O . ALA A 1 65 ? -10.747 -3.254 -4.580 1.00 0.00 66 ALA A O 18
ATOM 21991 N N . GLU A 1 66 ? -10.200 -1.169 -4.155 1.00 0.00 67 GLU A N 18
ATOM 21992 C CA . GLU A 1 66 ? -9.715 -0.963 -5.548 1.00 0.00 67 GLU A CA 18
ATOM 21993 C C . GLU A 1 66 ? -8.356 -1.647 -5.721 1.00 0.00 67 GLU A C 18
ATOM 21994 O O . GLU A 1 66 ? -8.049 -2.186 -6.765 1.00 0.00 67 GLU A O 18
ATOM 22006 N N . LEU A 1 67 ? -7.541 -1.627 -4.702 1.00 0.00 68 LEU A N 18
ATOM 22007 C CA . LEU A 1 67 ? -6.201 -2.273 -4.803 1.00 0.00 68 LEU A CA 18
ATOM 22008 C C . LEU A 1 67 ? -6.368 -3.744 -5.191 1.00 0.00 68 LEU A C 18
ATOM 22009 O O . LEU A 1 67 ? -5.779 -4.215 -6.143 1.00 0.00 68 LEU A O 18
ATOM 22025 N N . LYS A 1 68 ? -7.167 -4.473 -4.460 1.00 0.00 69 LYS A N 18
ATOM 22026 C CA . LYS A 1 68 ? -7.371 -5.912 -4.786 1.00 0.00 69 LYS A CA 18
ATOM 22027 C C . LYS A 1 68 ? -8.086 -6.034 -6.134 1.00 0.00 69 LYS A C 18
ATOM 22028 O O . LYS A 1 68 ? -7.851 -6.954 -6.892 1.00 0.00 69 LYS A O 18
ATOM 22047 N N . LYS A 1 69 ? -8.958 -5.113 -6.436 1.00 0.00 70 LYS A N 18
ATOM 22048 C CA . LYS A 1 69 ? -9.691 -5.175 -7.732 1.00 0.00 70 LYS A CA 18
ATOM 22049 C C . LYS A 1 69 ? -8.693 -5.135 -8.892 1.00 0.00 70 LYS A C 18
ATOM 22050 O O . LYS A 1 69 ? -8.991 -5.550 -9.994 1.00 0.00 70 LYS A O 18
ATOM 22069 N N . LYS A 1 70 ? -7.512 -4.632 -8.655 1.00 0.00 71 LYS A N 18
ATOM 22070 C CA . LYS A 1 70 ? -6.500 -4.559 -9.747 1.00 0.00 71 LYS A CA 18
ATOM 22071 C C . LYS A 1 70 ? -5.747 -5.888 -9.844 1.00 0.00 71 LYS A C 18
ATOM 22072 O O . LYS A 1 70 ? -5.403 -6.339 -10.918 1.00 0.00 71 LYS A O 18
ATOM 22091 N N . CYS A 1 71 ? -5.485 -6.517 -8.731 1.00 0.00 72 CYS A N 18
ATOM 22092 C CA . CYS A 1 71 ? -4.751 -7.814 -8.762 1.00 0.00 72 CYS A CA 18
ATOM 22093 C C . CYS A 1 71 ? -5.753 -8.970 -8.766 1.00 0.00 72 CYS A C 18
ATOM 22094 O O . CYS A 1 71 ? -5.842 -9.724 -9.715 1.00 0.00 72 CYS A O 18
ATOM 22102 N N . GLY A 1 72 ? -6.502 -9.120 -7.709 1.00 0.00 73 GLY A N 18
ATOM 22103 C CA . GLY A 1 72 ? -7.494 -10.231 -7.648 1.00 0.00 73 GLY A CA 18
ATOM 22104 C C . GLY A 1 72 ? -7.140 -11.163 -6.487 1.00 0.00 73 GLY A C 18
ATOM 22105 O O . GLY A 1 72 ? -7.752 -12.195 -6.298 1.00 0.00 73 GLY A O 18
ATOM 22109 N N . CYS A 1 73 ? -6.153 -10.807 -5.709 1.00 0.00 74 CYS A N 18
ATOM 22110 C CA . CYS A 1 73 ? -5.757 -11.670 -4.562 1.00 0.00 74 CYS A CA 18
ATOM 22111 C C . CYS A 1 73 ? -4.960 -10.837 -3.555 1.00 0.00 74 CYS A C 18
ATOM 22112 O O . CYS A 1 73 ? -3.942 -10.260 -3.882 1.00 0.00 74 CYS A O 18
ATOM 22120 N N . GLY A 1 74 ? -5.416 -10.763 -2.335 1.00 0.00 75 GLY A N 18
ATOM 22121 C CA . GLY A 1 74 ? -4.684 -9.961 -1.314 1.00 0.00 75 GLY A CA 18
ATOM 22122 C C . GLY A 1 74 ? -4.461 -10.805 -0.059 1.00 0.00 75 GLY A C 18
ATOM 22123 O O . GLY A 1 74 ? -3.644 -11.703 -0.039 1.00 0.00 75 GLY A O 18
ATOM 22127 N N . GLY A 1 75 ? -5.182 -10.522 0.992 1.00 0.00 76 GLY A N 18
ATOM 22128 C CA . GLY A 1 75 ? -5.010 -11.308 2.247 1.00 0.00 76 GLY A CA 18
ATOM 22129 C C . GLY A 1 75 ? -6.085 -10.898 3.254 1.00 0.00 76 GLY A C 18
ATOM 22130 O O . GLY A 1 75 ? -6.728 -11.729 3.864 1.00 0.00 76 GLY A O 18
ATOM 22134 N N . ALA A 1 76 ? -6.284 -9.621 3.434 1.00 0.00 77 ALA A N 18
ATOM 22135 C CA . ALA A 1 76 ? -7.317 -9.157 4.403 1.00 0.00 77 ALA A CA 18
ATOM 22136 C C . ALA A 1 76 ? -7.374 -7.628 4.398 1.00 0.00 77 ALA A C 18
ATOM 22137 O O . ALA A 1 76 ? -6.404 -6.959 4.699 1.00 0.00 77 ALA A O 18
ATOM 22144 N N . VAL A 1 77 ? -8.505 -7.070 4.062 1.00 0.00 78 VAL A N 18
ATOM 22145 C CA . VAL A 1 77 ? -8.630 -5.585 4.040 1.00 0.00 78 VAL A CA 18
ATOM 22146 C C . VAL A 1 77 ? -9.345 -5.119 5.310 1.00 0.00 78 VAL A C 18
ATOM 22147 O O . VAL A 1 77 ? -10.556 -5.150 5.399 1.00 0.00 78 VAL A O 18
ATOM 22160 N N . LYS A 1 78 ? -8.605 -4.693 6.297 1.00 0.00 79 LYS A N 18
ATOM 22161 C CA . LYS A 1 78 ? -9.245 -4.233 7.561 1.00 0.00 79 LYS A CA 18
ATOM 22162 C C . LYS A 1 78 ? -9.172 -2.708 7.654 1.00 0.00 79 LYS A C 18
ATOM 22163 O O . LYS A 1 78 ? -8.186 -2.099 7.287 1.00 0.00 79 LYS A O 18
ATOM 22182 N N . ASP A 1 79 ? -10.209 -2.087 8.146 1.00 0.00 80 ASP A N 18
ATOM 22183 C CA . ASP A 1 79 ? -10.203 -0.603 8.268 1.00 0.00 80 ASP A CA 18
ATOM 22184 C C . ASP A 1 79 ? -9.018 -0.168 9.132 1.00 0.00 80 ASP A C 18
ATOM 22185 O O . ASP A 1 79 ? -9.093 -0.162 10.345 1.00 0.00 80 ASP A O 18
ATOM 22194 N N . GLY A 1 80 ? -7.926 0.197 8.520 1.00 0.00 81 GLY A N 18
ATOM 22195 C CA . GLY A 1 80 ? -6.741 0.632 9.312 1.00 0.00 81 GLY A CA 18
ATOM 22196 C C . GLY A 1 80 ? -5.509 -0.160 8.874 1.00 0.00 81 GLY A C 18
ATOM 22197 O O . GLY A 1 80 ? -4.426 0.377 8.752 1.00 0.00 81 GLY A O 18
ATOM 22201 N N . VAL A 1 81 ? -5.662 -1.433 8.636 1.00 0.00 82 VAL A N 18
ATOM 22202 C CA . VAL A 1 81 ? -4.494 -2.254 8.208 1.00 0.00 82 VAL A CA 18
ATOM 22203 C C . VAL A 1 81 ? -4.886 -3.116 7.006 1.00 0.00 82 VAL A C 18
ATOM 22204 O O . VAL A 1 81 ? -5.813 -3.900 7.067 1.00 0.00 82 VAL A O 18
ATOM 22217 N N . ILE A 1 82 ? -4.184 -2.979 5.914 1.00 0.00 83 ILE A N 18
ATOM 22218 C CA . ILE A 1 82 ? -4.512 -3.792 4.709 1.00 0.00 83 ILE A CA 18
ATOM 22219 C C . ILE A 1 82 ? -3.295 -4.635 4.323 1.00 0.00 83 ILE A C 18
ATOM 22220 O O . ILE A 1 82 ? -2.186 -4.144 4.251 1.00 0.00 83 ILE A O 18
ATOM 22236 N N . GLU A 1 83 ? -3.492 -5.901 4.075 1.00 0.00 84 GLU A N 18
ATOM 22237 C CA . GLU A 1 83 ? -2.344 -6.772 3.696 1.00 0.00 84 GLU A CA 18
ATOM 22238 C C . GLU A 1 83 ? -2.469 -7.174 2.225 1.00 0.00 84 GLU A C 18
ATOM 22239 O O . GLU A 1 83 ? -3.538 -7.509 1.752 1.00 0.00 84 GLU A O 18
ATOM 22251 N N . ILE A 1 84 ? -1.386 -7.143 1.498 1.00 0.00 85 ILE A N 18
ATOM 22252 C CA . ILE A 1 84 ? -1.445 -7.523 0.058 1.00 0.00 85 ILE A CA 18
ATOM 22253 C C . ILE A 1 84 ? -0.306 -8.493 -0.263 1.00 0.00 85 ILE A C 18
ATOM 22254 O O . ILE A 1 84 ? 0.854 -8.196 -0.053 1.00 0.00 85 ILE A O 18
ATOM 22270 N N . GLN A 1 85 ? -0.626 -9.652 -0.771 1.00 0.00 86 GLN A N 18
ATOM 22271 C CA . GLN A 1 85 ? 0.438 -10.641 -1.105 1.00 0.00 86 GLN A CA 18
ATOM 22272 C C . GLN A 1 85 ? 0.869 -10.453 -2.561 1.00 0.00 86 GLN A C 18
ATOM 22273 O O . GLN A 1 85 ? 0.170 -10.832 -3.479 1.00 0.00 86 GLN A O 18
ATOM 22287 N N . GLY A 1 86 ? 2.017 -9.871 -2.778 1.00 0.00 87 GLY A N 18
ATOM 22288 C CA . GLY A 1 86 ? 2.493 -9.660 -4.175 1.00 0.00 87 GLY A CA 18
ATOM 22289 C C . GLY A 1 86 ? 3.838 -8.932 -4.151 1.00 0.00 87 GLY A C 18
ATOM 22290 O O . GLY A 1 86 ? 4.510 -8.883 -3.140 1.00 0.00 87 GLY A O 18
ATOM 22294 N N . ASP A 1 87 ? 4.237 -8.366 -5.257 1.00 0.00 88 ASP A N 18
ATOM 22295 C CA . ASP A 1 87 ? 5.539 -7.643 -5.296 1.00 0.00 88 ASP A CA 18
ATOM 22296 C C . ASP A 1 87 ? 5.492 -6.566 -6.382 1.00 0.00 88 ASP A C 18
ATOM 22297 O O . ASP A 1 87 ? 6.132 -6.678 -7.409 1.00 0.00 88 ASP A O 18
ATOM 22306 N N . LYS A 1 88 ? 4.738 -5.523 -6.164 1.00 0.00 89 LYS A N 18
ATOM 22307 C CA . LYS A 1 88 ? 4.650 -4.441 -7.184 1.00 0.00 89 LYS A CA 18
ATOM 22308 C C . LYS A 1 88 ? 4.722 -3.078 -6.493 1.00 0.00 89 LYS A C 18
ATOM 22309 O O . LYS A 1 88 ? 3.906 -2.209 -6.728 1.00 0.00 89 LYS A O 18
ATOM 22328 N N . ARG A 1 89 ? 5.692 -2.883 -5.642 1.00 0.00 90 ARG A N 18
ATOM 22329 C CA . ARG A 1 89 ? 5.813 -1.576 -4.938 1.00 0.00 90 ARG A CA 18
ATOM 22330 C C . ARG A 1 89 ? 5.998 -0.458 -5.966 1.00 0.00 90 ARG A C 18
ATOM 22331 O O . ARG A 1 89 ? 5.535 0.650 -5.782 1.00 0.00 90 ARG A O 18
ATOM 22352 N N . ASP A 1 90 ? 6.672 -0.739 -7.048 1.00 0.00 91 ASP A N 18
ATOM 22353 C CA . ASP A 1 90 ? 6.885 0.310 -8.086 1.00 0.00 91 ASP A CA 18
ATOM 22354 C C . ASP A 1 90 ? 5.532 0.867 -8.531 1.00 0.00 91 ASP A C 18
ATOM 22355 O O . ASP A 1 90 ? 5.287 2.056 -8.465 1.00 0.00 91 ASP A O 18
ATOM 22364 N N . LEU A 1 91 ? 4.650 0.018 -8.984 1.00 0.00 92 LEU A N 18
ATOM 22365 C CA . LEU A 1 91 ? 3.314 0.501 -9.432 1.00 0.00 92 LEU A CA 18
ATOM 22366 C C . LEU A 1 91 ? 2.579 1.134 -8.248 1.00 0.00 92 LEU A C 18
ATOM 22367 O O . LEU A 1 91 ? 1.795 2.048 -8.408 1.00 0.00 92 LEU A O 18
ATOM 22383 N N . LEU A 1 92 ? 2.829 0.655 -7.060 1.00 0.00 93 LEU A N 18
ATOM 22384 C CA . LEU A 1 92 ? 2.146 1.229 -5.866 1.00 0.00 93 LEU A CA 18
ATOM 22385 C C . LEU A 1 92 ? 2.470 2.720 -5.762 1.00 0.00 93 LEU A C 18
ATOM 22386 O O . LEU A 1 92 ? 1.603 3.538 -5.527 1.00 0.00 93 LEU A O 18
ATOM 22402 N N . LYS A 1 93 ? 3.712 3.080 -5.935 1.00 0.00 94 LYS A N 18
ATOM 22403 C CA . LYS A 1 93 ? 4.090 4.519 -5.845 1.00 0.00 94 LYS A CA 18
ATOM 22404 C C . LYS A 1 93 ? 3.361 5.309 -6.933 1.00 0.00 94 LYS A C 18
ATOM 22405 O O . LYS A 1 93 ? 3.031 6.465 -6.759 1.00 0.00 94 LYS A O 18
ATOM 22424 N N . SER A 1 94 ? 3.108 4.695 -8.057 1.00 0.00 95 SER A N 18
ATOM 22425 C CA . SER A 1 94 ? 2.401 5.414 -9.155 1.00 0.00 95 SER A CA 18
ATOM 22426 C C . SER A 1 94 ? 0.950 5.674 -8.744 1.00 0.00 95 SER A C 18
ATOM 22427 O O . SER A 1 94 ? 0.556 6.798 -8.502 1.00 0.00 95 SER A O 18
ATOM 22435 N N . LEU A 1 95 ? 0.152 4.645 -8.665 1.00 0.00 96 LEU A N 18
ATOM 22436 C CA . LEU A 1 95 ? -1.273 4.834 -8.271 1.00 0.00 96 LEU A CA 18
ATOM 22437 C C . LEU A 1 95 ? -1.353 5.804 -7.091 1.00 0.00 96 LEU A C 18
ATOM 22438 O O . LEU A 1 95 ? -2.253 6.615 -7.002 1.00 0.00 96 LEU A O 18
ATOM 22454 N N . LEU A 1 96 ? -0.419 5.728 -6.183 1.00 0.00 97 LEU A N 18
ATOM 22455 C CA . LEU A 1 96 ? -0.444 6.646 -5.009 1.00 0.00 97 LEU A CA 18
ATOM 22456 C C . LEU A 1 96 ? -0.295 8.092 -5.489 1.00 0.00 97 LEU A C 18
ATOM 22457 O O . LEU A 1 96 ? -1.028 8.970 -5.079 1.00 0.00 97 LEU A O 18
ATOM 22473 N N . GLU A 1 97 ? 0.649 8.346 -6.353 1.00 0.00 98 GLU A N 18
ATOM 22474 C CA . GLU A 1 97 ? 0.843 9.735 -6.857 1.00 0.00 98 GLU A CA 18
ATOM 22475 C C . GLU A 1 97 ? -0.338 10.124 -7.748 1.00 0.00 98 GLU A C 18
ATOM 22476 O O . GLU A 1 97 ? -0.548 11.283 -8.045 1.00 0.00 98 GLU A O 18
ATOM 22488 N N . ALA A 1 98 ? -1.111 9.165 -8.178 1.00 0.00 99 ALA A N 18
ATOM 22489 C CA . ALA A 1 98 ? -2.277 9.481 -9.050 1.00 0.00 99 ALA A CA 18
ATOM 22490 C C . ALA A 1 98 ? -3.345 10.208 -8.230 1.00 0.00 99 ALA A C 18
ATOM 22491 O O . ALA A 1 98 ? -4.113 10.993 -8.750 1.00 0.00 99 ALA A O 18
ATOM 22498 N N . LYS A 1 99 ? -3.400 9.954 -6.951 1.00 0.00 100 LYS A N 18
ATOM 22499 C CA . LYS A 1 99 ? -4.419 10.630 -6.100 1.00 0.00 100 LYS A CA 18
ATOM 22500 C C . LYS A 1 99 ? -3.881 11.987 -5.641 1.00 0.00 100 LYS A C 18
ATOM 22501 O O . LYS A 1 99 ? -4.620 12.838 -5.187 1.00 0.00 100 LYS A O 18
ATOM 22520 N N . GLY A 1 100 ? -2.597 12.195 -5.753 1.00 0.00 101 GLY A N 18
ATOM 22521 C CA . GLY A 1 100 ? -2.014 13.497 -5.322 1.00 0.00 101 GLY A CA 18
ATOM 22522 C C . GLY A 1 100 ? -1.729 13.458 -3.820 1.00 0.00 101 GLY A C 18
ATOM 22523 O O . GLY A 1 100 ? -1.499 14.474 -3.195 1.00 0.00 101 GLY A O 18
ATOM 22527 N N . MET A 1 101 ? -1.744 12.291 -3.234 1.00 0.00 102 MET A N 18
ATOM 22528 C CA . MET A 1 101 ? -1.475 12.188 -1.772 1.00 0.00 102 MET A CA 18
ATOM 22529 C C . MET A 1 101 ? 0.033 12.067 -1.539 1.00 0.00 102 MET A C 18
ATOM 22530 O O . MET A 1 101 ? 0.804 11.917 -2.465 1.00 0.00 102 MET A O 18
ATOM 22544 N N . LYS A 1 102 ? 0.459 12.130 -0.307 1.00 0.00 103 LYS A N 18
ATOM 22545 C CA . LYS A 1 102 ? 1.916 12.018 -0.016 1.00 0.00 103 LYS A CA 18
ATOM 22546 C C . LYS A 1 102 ? 2.327 10.545 -0.033 1.00 0.00 103 LYS A C 18
ATOM 22547 O O . LYS A 1 102 ? 1.498 9.658 0.011 1.00 0.00 103 LYS A O 18
ATOM 22566 N N . VAL A 1 103 ? 3.603 10.276 -0.098 1.00 0.00 104 VAL A N 18
ATOM 22567 C CA . VAL A 1 103 ? 4.065 8.860 -0.118 1.00 0.00 104 VAL A CA 18
ATOM 22568 C C . VAL A 1 103 ? 5.312 8.718 0.756 1.00 0.00 104 VAL A C 18
ATOM 22569 O O . VAL A 1 103 ? 6.288 9.421 0.583 1.00 0.00 104 VAL A O 18
ATOM 22582 N N . LYS A 1 104 ? 5.289 7.813 1.696 1.00 0.00 105 LYS A N 18
ATOM 22583 C CA . LYS A 1 104 ? 6.474 7.626 2.580 1.00 0.00 105 LYS A CA 18
ATOM 22584 C C . LYS A 1 104 ? 7.196 6.332 2.199 1.00 0.00 105 LYS A C 18
ATOM 22585 O O . LYS A 1 104 ? 7.265 5.398 2.973 1.00 0.00 105 LYS A O 18
ATOM 22604 N N . LEU A 1 105 ? 7.733 6.269 1.012 1.00 0.00 106 LEU A N 18
ATOM 22605 C CA . LEU A 1 105 ? 8.450 5.035 0.582 1.00 0.00 106 LEU A CA 18
ATOM 22606 C C . LEU A 1 105 ? 9.345 4.542 1.720 1.00 0.00 106 LEU A C 18
ATOM 22607 O O . LEU A 1 105 ? 10.408 5.078 1.964 1.00 0.00 106 LEU A O 18
ATOM 22623 N N . ALA A 1 106 ? 8.924 3.524 2.420 1.00 0.00 107 ALA A N 18
ATOM 22624 C CA . ALA A 1 106 ? 9.752 2.998 3.542 1.00 0.00 107 ALA A CA 18
ATOM 22625 C C . ALA A 1 106 ? 10.590 1.817 3.047 1.00 0.00 107 ALA A C 18
ATOM 22626 O O . ALA A 1 106 ? 11.493 1.359 3.718 1.00 0.00 107 ALA A O 18
ATOM 22633 N N . GLY A 1 107 ? 10.298 1.321 1.875 1.00 0.00 108 GLY A N 18
ATOM 22634 C CA . GLY A 1 107 ? 11.079 0.170 1.339 1.00 0.00 108 GLY A CA 18
ATOM 22635 C C . GLY A 1 107 ? 12.072 0.671 0.289 1.00 0.00 108 GLY A C 18
ATOM 22636 O O . GLY A 1 107 ? 11.749 1.497 -0.541 1.00 0.00 108 GLY A O 18
ATOM 22640 N N . GLY A 1 108 ? 13.280 0.178 0.319 1.00 0.00 109 GLY A N 18
ATOM 22641 C CA . GLY A 1 108 ? 14.293 0.626 -0.677 1.00 0.00 109 GLY A CA 18
ATOM 22642 C C . GLY A 1 108 ? 15.680 0.624 -0.033 1.00 0.00 109 GLY A C 18
ATOM 22643 O O . GLY A 1 108 ? 15.825 0.851 1.152 1.00 0.00 109 GLY A O 18
ATOM 22647 N N . LEU A 1 109 ? 16.702 0.369 -0.804 1.00 0.00 110 LEU A N 18
ATOM 22648 C CA . LEU A 1 109 ? 18.079 0.352 -0.234 1.00 0.00 110 LEU A CA 18
ATOM 22649 C C . LEU A 1 109 ? 18.797 1.653 -0.598 1.00 0.00 110 LEU A C 18
ATOM 22650 O O . LEU A 1 109 ? 18.449 2.319 -1.553 1.00 0.00 110 LEU A O 18
ATOM 22666 N N . GLU A 1 110 ? 19.798 2.020 0.155 1.00 0.00 111 GLU A N 18
ATOM 22667 C CA . GLU A 1 110 ? 20.537 3.277 -0.150 1.00 0.00 111 GLU A CA 18
ATOM 22668 C C . GLU A 1 110 ? 22.041 3.031 -0.012 1.00 0.00 111 GLU A C 18
ATOM 22669 O O . GLU A 1 110 ? 22.802 3.883 -0.439 1.00 0.00 111 GLU A O 18
ATOM 22681 N N . LYS A 1 28 ? -10.329 18.456 8.777 1.00 0.00 29 LYS A N 19
ATOM 22682 C CA . LYS A 1 28 ? -10.355 17.488 9.910 1.00 0.00 29 LYS A CA 19
ATOM 22683 C C . LYS A 1 28 ? -10.227 16.064 9.366 1.00 0.00 29 LYS A C 19
ATOM 22684 O O . LYS A 1 28 ? -11.207 15.419 9.050 1.00 0.00 29 LYS A O 19
ATOM 22702 N N . GLY A 1 29 ? -9.025 15.567 9.255 1.00 0.00 30 GLY A N 19
ATOM 22703 C CA . GLY A 1 29 ? -8.836 14.184 8.732 1.00 0.00 30 GLY A CA 19
ATOM 22704 C C . GLY A 1 29 ? -7.354 13.813 8.792 1.00 0.00 30 GLY A C 19
ATOM 22705 O O . GLY A 1 29 ? -6.969 12.857 9.437 1.00 0.00 30 GLY A O 19
ATOM 22709 N N . ASP A 1 30 ? -6.517 14.561 8.127 1.00 0.00 31 ASP A N 19
ATOM 22710 C CA . ASP A 1 30 ? -5.060 14.249 8.147 1.00 0.00 31 ASP A CA 19
ATOM 22711 C C . ASP A 1 30 ? -4.850 12.772 7.809 1.00 0.00 31 ASP A C 19
ATOM 22712 O O . ASP A 1 30 ? -4.443 11.987 8.642 1.00 0.00 31 ASP A O 19
ATOM 22721 N N . GLY A 1 31 ? -5.123 12.388 6.592 1.00 0.00 32 GLY A N 19
ATOM 22722 C CA . GLY A 1 31 ? -4.938 10.961 6.202 1.00 0.00 32 GLY A CA 19
ATOM 22723 C C . GLY A 1 31 ? -3.611 10.802 5.459 1.00 0.00 32 GLY A C 19
ATOM 22724 O O . GLY A 1 31 ? -3.239 11.628 4.648 1.00 0.00 32 GLY A O 19
ATOM 22728 N N . VAL A 1 32 ? -2.892 9.747 5.728 1.00 0.00 33 VAL A N 19
ATOM 22729 C CA . VAL A 1 32 ? -1.589 9.536 5.036 1.00 0.00 33 VAL A CA 19
ATOM 22730 C C . VAL A 1 32 ? -1.388 8.042 4.772 1.00 0.00 33 VAL A C 19
ATOM 22731 O O . VAL A 1 32 ? -1.381 7.237 5.682 1.00 0.00 33 VAL A O 19
ATOM 22744 N N . VAL A 1 33 ? -1.224 7.666 3.534 1.00 0.00 34 VAL A N 19
ATOM 22745 C CA . VAL A 1 33 ? -1.024 6.224 3.214 1.00 0.00 34 VAL A CA 19
ATOM 22746 C C . VAL A 1 33 ? 0.469 5.946 3.023 1.00 0.00 34 VAL A C 19
ATOM 22747 O O . VAL A 1 33 ? 1.230 6.818 2.652 1.00 0.00 34 VAL A O 19
ATOM 22760 N N . ARG A 1 34 ? 0.893 4.738 3.275 1.00 0.00 35 ARG A N 19
ATOM 22761 C CA . ARG A 1 34 ? 2.336 4.406 3.108 1.00 0.00 35 ARG A CA 19
ATOM 22762 C C . ARG A 1 34 ? 2.470 3.025 2.464 1.00 0.00 35 ARG A C 19
ATOM 22763 O O . ARG A 1 34 ? 2.038 2.030 3.011 1.00 0.00 35 ARG A O 19
ATOM 22784 N N . ILE A 1 35 ? 3.066 2.955 1.305 1.00 0.00 36 ILE A N 19
ATOM 22785 C CA . ILE A 1 35 ? 3.227 1.638 0.628 1.00 0.00 36 ILE A CA 19
ATOM 22786 C C . ILE A 1 35 ? 4.703 1.414 0.294 1.00 0.00 36 ILE A C 19
ATOM 22787 O O . ILE A 1 35 ? 5.294 2.145 -0.476 1.00 0.00 36 ILE A O 19
ATOM 22803 N N . GLN A 1 36 ? 5.305 0.407 0.867 1.00 0.00 37 GLN A N 19
ATOM 22804 C CA . GLN A 1 36 ? 6.742 0.137 0.581 1.00 0.00 37 GLN A CA 19
ATOM 22805 C C . GLN A 1 36 ? 6.998 -1.370 0.630 1.00 0.00 37 GLN A C 19
ATOM 22806 O O . GLN A 1 36 ? 6.129 -2.147 0.973 1.00 0.00 37 GLN A O 19
ATOM 22820 N N . ARG A 1 37 ? 8.186 -1.791 0.288 1.00 0.00 38 ARG A N 19
ATOM 22821 C CA . ARG A 1 37 ? 8.496 -3.248 0.315 1.00 0.00 38 ARG A CA 19
ATOM 22822 C C . ARG A 1 37 ? 9.310 -3.573 1.569 1.00 0.00 38 ARG A C 19
ATOM 22823 O O . ARG A 1 37 ? 10.060 -2.754 2.064 1.00 0.00 38 ARG A O 19
ATOM 22844 N N . GLN A 1 38 ? 9.170 -4.762 2.087 1.00 0.00 39 GLN A N 19
ATOM 22845 C CA . GLN A 1 38 ? 9.936 -5.138 3.309 1.00 0.00 39 GLN A CA 19
ATOM 22846 C C . GLN A 1 38 ? 10.504 -6.549 3.139 1.00 0.00 39 GLN A C 19
ATOM 22847 O O . GLN A 1 38 ? 9.784 -7.527 3.176 1.00 0.00 39 GLN A O 19
ATOM 22861 N N . THR A 1 39 ? 11.791 -6.662 2.954 1.00 0.00 40 THR A N 19
ATOM 22862 C CA . THR A 1 39 ? 12.403 -8.009 2.783 1.00 0.00 40 THR A CA 19
ATOM 22863 C C . THR A 1 39 ? 12.334 -8.773 4.107 1.00 0.00 40 THR A C 19
ATOM 22864 O O . THR A 1 39 ? 11.827 -8.278 5.094 1.00 0.00 40 THR A O 19
ATOM 22875 N N . SER A 1 40 ? 12.839 -9.976 4.137 1.00 0.00 41 SER A N 19
ATOM 22876 C CA . SER A 1 40 ? 12.801 -10.769 5.398 1.00 0.00 41 SER A CA 19
ATOM 22877 C C . SER A 1 40 ? 14.016 -11.698 5.453 1.00 0.00 41 SER A C 19
ATOM 22878 O O . SER A 1 40 ? 14.772 -11.691 6.404 1.00 0.00 41 SER A O 19
ATOM 22886 N N . GLY A 1 41 ? 14.209 -12.498 4.440 1.00 0.00 42 GLY A N 19
ATOM 22887 C CA . GLY A 1 41 ? 15.374 -13.427 4.436 1.00 0.00 42 GLY A CA 19
ATOM 22888 C C . GLY A 1 41 ? 16.583 -12.728 3.811 1.00 0.00 42 GLY A C 19
ATOM 22889 O O . GLY A 1 41 ? 17.145 -11.813 4.379 1.00 0.00 42 GLY A O 19
ATOM 22893 N N . ARG A 1 42 ? 16.987 -13.152 2.645 1.00 0.00 43 ARG A N 19
ATOM 22894 C CA . ARG A 1 42 ? 18.159 -12.511 1.985 1.00 0.00 43 ARG A CA 19
ATOM 22895 C C . ARG A 1 42 ? 17.776 -12.087 0.565 1.00 0.00 43 ARG A C 19
ATOM 22896 O O . ARG A 1 42 ? 18.035 -10.976 0.148 1.00 0.00 43 ARG A O 19
ATOM 22917 N N . LYS A 1 43 ? 17.161 -12.964 -0.180 1.00 0.00 44 LYS A N 19
ATOM 22918 C CA . LYS A 1 43 ? 16.762 -12.610 -1.572 1.00 0.00 44 LYS A CA 19
ATOM 22919 C C . LYS A 1 43 ? 15.363 -13.159 -1.857 1.00 0.00 44 LYS A C 19
ATOM 22920 O O . LYS A 1 43 ? 14.916 -14.100 -1.232 1.00 0.00 44 LYS A O 19
ATOM 22939 N N . GLY A 1 44 ? 14.668 -12.579 -2.797 1.00 0.00 45 GLY A N 19
ATOM 22940 C CA . GLY A 1 44 ? 13.299 -13.069 -3.122 1.00 0.00 45 GLY A CA 19
ATOM 22941 C C . GLY A 1 44 ? 12.404 -12.945 -1.888 1.00 0.00 45 GLY A C 19
ATOM 22942 O O . GLY A 1 44 ? 12.795 -12.393 -0.879 1.00 0.00 45 GLY A O 19
ATOM 22946 N N . LYS A 1 45 ? 11.205 -13.455 -1.959 1.00 0.00 46 LYS A N 19
ATOM 22947 C CA . LYS A 1 45 ? 10.286 -13.367 -0.789 1.00 0.00 46 LYS A CA 19
ATOM 22948 C C . LYS A 1 45 ? 10.076 -11.898 -0.416 1.00 0.00 46 LYS A C 19
ATOM 22949 O O . LYS A 1 45 ? 10.192 -11.517 0.732 1.00 0.00 46 LYS A O 19
ATOM 22968 N N . GLY A 1 46 ? 9.768 -11.070 -1.377 1.00 0.00 47 GLY A N 19
ATOM 22969 C CA . GLY A 1 46 ? 9.552 -9.627 -1.075 1.00 0.00 47 GLY A CA 19
ATOM 22970 C C . GLY A 1 46 ? 8.060 -9.302 -1.168 1.00 0.00 47 GLY A C 19
ATOM 22971 O O . GLY A 1 46 ? 7.383 -9.708 -2.092 1.00 0.00 47 GLY A O 19
ATOM 22975 N N . VAL A 1 47 ? 7.542 -8.573 -0.219 1.00 0.00 48 VAL A N 19
ATOM 22976 C CA . VAL A 1 47 ? 6.095 -8.222 -0.254 1.00 0.00 48 VAL A CA 19
ATOM 22977 C C . VAL A 1 47 ? 5.926 -6.728 0.028 1.00 0.00 48 VAL A C 19
ATOM 22978 O O . VAL A 1 47 ? 6.852 -6.054 0.432 1.00 0.00 48 VAL A O 19
ATOM 22991 N N . CYS A 1 48 ? 4.750 -6.203 -0.184 1.00 0.00 49 CYS A N 19
ATOM 22992 C CA . CYS A 1 48 ? 4.525 -4.752 0.070 1.00 0.00 49 CYS A CA 19
ATOM 22993 C C . CYS A 1 48 ? 3.436 -4.581 1.132 1.00 0.00 49 CYS A C 19
ATOM 22994 O O . CYS A 1 48 ? 2.299 -4.963 0.937 1.00 0.00 49 CYS A O 19
ATOM 23002 N N . LEU A 1 49 ? 3.775 -4.010 2.255 1.00 0.00 50 LEU A N 19
ATOM 23003 C CA . LEU A 1 49 ? 2.759 -3.814 3.328 1.00 0.00 50 LEU A CA 19
ATOM 23004 C C . LEU A 1 49 ? 2.123 -2.430 3.180 1.00 0.00 50 LEU A C 19
ATOM 23005 O O . LEU A 1 49 ? 2.806 -1.431 3.069 1.00 0.00 50 LEU A O 19
ATOM 23021 N N . ILE A 1 50 ? 0.820 -2.363 3.177 1.00 0.00 51 ILE A N 19
ATOM 23022 C CA . ILE A 1 50 ? 0.142 -1.043 3.036 1.00 0.00 51 ILE A CA 19
ATOM 23023 C C . ILE A 1 50 ? -0.527 -0.667 4.359 1.00 0.00 51 ILE A C 19
ATOM 23024 O O . ILE A 1 50 ? -1.486 -1.284 4.778 1.00 0.00 51 ILE A O 19
ATOM 23040 N N . THR A 1 51 ? -0.029 0.341 5.021 1.00 0.00 52 THR A N 19
ATOM 23041 C CA . THR A 1 51 ? -0.637 0.756 6.316 1.00 0.00 52 THR A CA 19
ATOM 23042 C C . THR A 1 51 ? -0.711 2.283 6.378 1.00 0.00 52 THR A C 19
ATOM 23043 O O . THR A 1 51 ? -0.248 2.973 5.492 1.00 0.00 52 THR A O 19
ATOM 23054 N N . GLY A 1 52 ? -1.289 2.817 7.419 1.00 0.00 53 GLY A N 19
ATOM 23055 C CA . GLY A 1 52 ? -1.390 4.300 7.537 1.00 0.00 53 GLY A CA 19
ATOM 23056 C C . GLY A 1 52 ? -2.790 4.752 7.117 1.00 0.00 53 GLY A C 19
ATOM 23057 O O . GLY A 1 52 ? -3.198 5.866 7.383 1.00 0.00 53 GLY A O 19
ATOM 23061 N N . VAL A 1 53 ? -3.530 3.898 6.464 1.00 0.00 54 VAL A N 19
ATOM 23062 C CA . VAL A 1 53 ? -4.902 4.282 6.028 1.00 0.00 54 VAL A CA 19
ATOM 23063 C C . VAL A 1 53 ? -5.720 4.720 7.245 1.00 0.00 54 VAL A C 19
ATOM 23064 O O . VAL A 1 53 ? -5.892 3.976 8.190 1.00 0.00 54 VAL A O 19
ATOM 23077 N N . ASP A 1 54 ? -6.225 5.924 7.230 1.00 0.00 55 ASP A N 19
ATOM 23078 C CA . ASP A 1 54 ? -7.030 6.408 8.386 1.00 0.00 55 ASP A CA 19
ATOM 23079 C C . ASP A 1 54 ? -8.404 6.869 7.894 1.00 0.00 55 ASP A C 19
ATOM 23080 O O . ASP A 1 54 ? -8.697 8.047 7.856 1.00 0.00 55 ASP A O 19
ATOM 23089 N N . LEU A 1 55 ? -9.249 5.948 7.518 1.00 0.00 56 LEU A N 19
ATOM 23090 C CA . LEU A 1 55 ? -10.602 6.334 7.029 1.00 0.00 56 LEU A CA 19
ATOM 23091 C C . LEU A 1 55 ? -11.661 5.844 8.019 1.00 0.00 56 LEU A C 19
ATOM 23092 O O . LEU A 1 55 ? -11.346 5.345 9.082 1.00 0.00 56 LEU A O 19
ATOM 23108 N N . ASP A 1 56 ? -12.913 5.981 7.680 1.00 0.00 57 ASP A N 19
ATOM 23109 C CA . ASP A 1 56 ? -13.989 5.522 8.603 1.00 0.00 57 ASP A CA 19
ATOM 23110 C C . ASP A 1 56 ? -13.924 4.001 8.748 1.00 0.00 57 ASP A C 19
ATOM 23111 O O . ASP A 1 56 ? -13.344 3.480 9.680 1.00 0.00 57 ASP A O 19
ATOM 23120 N N . ASP A 1 57 ? -14.514 3.283 7.832 1.00 0.00 58 ASP A N 19
ATOM 23121 C CA . ASP A 1 57 ? -14.485 1.795 7.917 1.00 0.00 58 ASP A CA 19
ATOM 23122 C C . ASP A 1 57 ? -14.688 1.201 6.522 1.00 0.00 58 ASP A C 19
ATOM 23123 O O . ASP A 1 57 ? -13.838 0.503 6.005 1.00 0.00 58 ASP A O 19
ATOM 23132 N N . ALA A 1 58 ? -15.807 1.471 5.908 1.00 0.00 59 ALA A N 19
ATOM 23133 C CA . ALA A 1 58 ? -16.062 0.921 4.547 1.00 0.00 59 ALA A CA 19
ATOM 23134 C C . ALA A 1 58 ? -15.063 1.525 3.558 1.00 0.00 59 ALA A C 19
ATOM 23135 O O . ALA A 1 58 ? -14.740 0.932 2.548 1.00 0.00 59 ALA A O 19
ATOM 23142 N N . GLU A 1 59 ? -14.572 2.701 3.839 1.00 0.00 60 GLU A N 19
ATOM 23143 C CA . GLU A 1 59 ? -13.594 3.341 2.915 1.00 0.00 60 GLU A CA 19
ATOM 23144 C C . GLU A 1 59 ? -12.333 2.480 2.831 1.00 0.00 60 GLU A C 19
ATOM 23145 O O . GLU A 1 59 ? -11.781 2.271 1.769 1.00 0.00 60 GLU A O 19
ATOM 23157 N N . LEU A 1 60 ? -11.872 1.976 3.944 1.00 0.00 61 LEU A N 19
ATOM 23158 C CA . LEU A 1 60 ? -10.648 1.127 3.925 1.00 0.00 61 LEU A CA 19
ATOM 23159 C C . LEU A 1 60 ? -10.855 -0.042 2.959 1.00 0.00 61 LEU A C 19
ATOM 23160 O O . LEU A 1 60 ? -10.122 -0.210 2.004 1.00 0.00 61 LEU A O 19
ATOM 23176 N N . THR A 1 61 ? -11.851 -0.850 3.199 1.00 0.00 62 THR A N 19
ATOM 23177 C CA . THR A 1 61 ? -12.108 -2.006 2.295 1.00 0.00 62 THR A CA 19
ATOM 23178 C C . THR A 1 61 ? -12.367 -1.497 0.876 1.00 0.00 62 THR A C 19
ATOM 23179 O O . THR A 1 61 ? -12.236 -2.224 -0.089 1.00 0.00 62 THR A O 19
ATOM 23190 N N . LYS A 1 62 ? -12.734 -0.252 0.740 1.00 0.00 63 LYS A N 19
ATOM 23191 C CA . LYS A 1 62 ? -13.003 0.304 -0.616 1.00 0.00 63 LYS A CA 19
ATOM 23192 C C . LYS A 1 62 ? -11.685 0.451 -1.379 1.00 0.00 63 LYS A C 19
ATOM 23193 O O . LYS A 1 62 ? -11.412 -0.274 -2.315 1.00 0.00 63 LYS A O 19
ATOM 23212 N N . LEU A 1 63 ? -10.867 1.389 -0.987 1.00 0.00 64 LEU A N 19
ATOM 23213 C CA . LEU A 1 63 ? -9.567 1.590 -1.687 1.00 0.00 64 LEU A CA 19
ATOM 23214 C C . LEU A 1 63 ? -8.854 0.245 -1.851 1.00 0.00 64 LEU A C 19
ATOM 23215 O O . LEU A 1 63 ? -8.142 0.024 -2.811 1.00 0.00 64 LEU A O 19
ATOM 23231 N N . ALA A 1 64 ? -9.034 -0.656 -0.922 1.00 0.00 65 ALA A N 19
ATOM 23232 C CA . ALA A 1 64 ? -8.358 -1.981 -1.029 1.00 0.00 65 ALA A CA 19
ATOM 23233 C C . ALA A 1 64 ? -8.935 -2.767 -2.211 1.00 0.00 65 ALA A C 19
ATOM 23234 O O . ALA A 1 64 ? -8.210 -3.285 -3.035 1.00 0.00 65 ALA A O 19
ATOM 23241 N N . ALA A 1 65 ? -10.234 -2.867 -2.298 1.00 0.00 66 ALA A N 19
ATOM 23242 C CA . ALA A 1 65 ? -10.850 -3.628 -3.425 1.00 0.00 66 ALA A CA 19
ATOM 23243 C C . ALA A 1 65 ? -10.444 -3.000 -4.761 1.00 0.00 66 ALA A C 19
ATOM 23244 O O . ALA A 1 65 ? -10.366 -3.670 -5.772 1.00 0.00 66 ALA A O 19
ATOM 23251 N N . GLU A 1 66 ? -10.192 -1.721 -4.779 1.00 0.00 67 GLU A N 19
ATOM 23252 C CA . GLU A 1 66 ? -9.799 -1.059 -6.055 1.00 0.00 67 GLU A CA 19
ATOM 23253 C C . GLU A 1 66 ? -8.338 -1.380 -6.378 1.00 0.00 67 GLU A C 19
ATOM 23254 O O . GLU A 1 66 ? -7.960 -1.503 -7.526 1.00 0.00 67 GLU A O 19
ATOM 23266 N N . LEU A 1 67 ? -7.511 -1.512 -5.377 1.00 0.00 68 LEU A N 19
ATOM 23267 C CA . LEU A 1 67 ? -6.076 -1.820 -5.637 1.00 0.00 68 LEU A CA 19
ATOM 23268 C C . LEU A 1 67 ? -5.940 -3.266 -6.121 1.00 0.00 68 LEU A C 19
ATOM 23269 O O . LEU A 1 67 ? -5.208 -3.552 -7.047 1.00 0.00 68 LEU A O 19
ATOM 23285 N N . LYS A 1 68 ? -6.643 -4.179 -5.509 1.00 0.00 69 LYS A N 19
ATOM 23286 C CA . LYS A 1 68 ? -6.552 -5.602 -5.946 1.00 0.00 69 LYS A CA 19
ATOM 23287 C C . LYS A 1 68 ? -7.268 -5.770 -7.288 1.00 0.00 69 LYS A C 19
ATOM 23288 O O . LYS A 1 68 ? -7.263 -6.833 -7.876 1.00 0.00 69 LYS A O 19
ATOM 23307 N N . LYS A 1 69 ? -7.894 -4.733 -7.774 1.00 0.00 70 LYS A N 19
ATOM 23308 C CA . LYS A 1 69 ? -8.618 -4.841 -9.072 1.00 0.00 70 LYS A CA 19
ATOM 23309 C C . LYS A 1 69 ? -7.615 -4.881 -10.228 1.00 0.00 70 LYS A C 19
ATOM 23310 O O . LYS A 1 69 ? -7.920 -5.350 -11.307 1.00 0.00 70 LYS A O 19
ATOM 23329 N N . LYS A 1 70 ? -6.422 -4.397 -10.016 1.00 0.00 71 LYS A N 19
ATOM 23330 C CA . LYS A 1 70 ? -5.408 -4.414 -11.110 1.00 0.00 71 LYS A CA 19
ATOM 23331 C C . LYS A 1 70 ? -4.034 -4.752 -10.530 1.00 0.00 71 LYS A C 19
ATOM 23332 O O . LYS A 1 70 ? -3.099 -3.983 -10.639 1.00 0.00 71 LYS A O 19
ATOM 23351 N N . CYS A 1 71 ? -3.902 -5.892 -9.909 1.00 0.00 72 CYS A N 19
ATOM 23352 C CA . CYS A 1 71 ? -2.586 -6.266 -9.319 1.00 0.00 72 CYS A CA 19
ATOM 23353 C C . CYS A 1 71 ? -2.245 -7.718 -9.674 1.00 0.00 72 CYS A C 19
ATOM 23354 O O . CYS A 1 71 ? -1.183 -8.209 -9.348 1.00 0.00 72 CYS A O 19
ATOM 23362 N N . GLY A 1 72 ? -3.133 -8.410 -10.335 1.00 0.00 73 GLY A N 19
ATOM 23363 C CA . GLY A 1 72 ? -2.849 -9.828 -10.700 1.00 0.00 73 GLY A CA 19
ATOM 23364 C C . GLY A 1 72 ? -2.912 -10.705 -9.447 1.00 0.00 73 GLY A C 19
ATOM 23365 O O . GLY A 1 72 ? -2.665 -11.894 -9.499 1.00 0.00 73 GLY A O 19
ATOM 23369 N N . CYS A 1 73 ? -3.240 -10.132 -8.321 1.00 0.00 74 CYS A N 19
ATOM 23370 C CA . CYS A 1 73 ? -3.316 -10.937 -7.067 1.00 0.00 74 CYS A CA 19
ATOM 23371 C C . CYS A 1 73 ? -4.097 -10.158 -6.006 1.00 0.00 74 CYS A C 19
ATOM 23372 O O . CYS A 1 73 ? -4.717 -9.154 -6.293 1.00 0.00 74 CYS A O 19
ATOM 23380 N N . GLY A 1 74 ? -4.076 -10.614 -4.783 1.00 0.00 75 GLY A N 19
ATOM 23381 C CA . GLY A 1 74 ? -4.821 -9.897 -3.709 1.00 0.00 75 GLY A CA 19
ATOM 23382 C C . GLY A 1 74 ? -4.002 -9.902 -2.416 1.00 0.00 75 GLY A C 19
ATOM 23383 O O . GLY A 1 74 ? -2.928 -9.336 -2.345 1.00 0.00 75 GLY A O 19
ATOM 23387 N N . GLY A 1 75 ? -4.504 -10.536 -1.389 1.00 0.00 76 GLY A N 19
ATOM 23388 C CA . GLY A 1 75 ? -3.762 -10.578 -0.097 1.00 0.00 76 GLY A CA 19
ATOM 23389 C C . GLY A 1 75 ? -4.760 -10.520 1.063 1.00 0.00 76 GLY A C 19
ATOM 23390 O O . GLY A 1 75 ? -5.957 -10.591 0.866 1.00 0.00 76 GLY A O 19
ATOM 23394 N N . ALA A 1 76 ? -4.279 -10.393 2.270 1.00 0.00 77 ALA A N 19
ATOM 23395 C CA . ALA A 1 76 ? -5.204 -10.331 3.438 1.00 0.00 77 ALA A CA 19
ATOM 23396 C C . ALA A 1 76 ? -5.637 -8.882 3.669 1.00 0.00 77 ALA A C 19
ATOM 23397 O O . ALA A 1 76 ? -4.819 -7.993 3.799 1.00 0.00 77 ALA A O 19
ATOM 23404 N N . VAL A 1 77 ? -6.917 -8.635 3.720 1.00 0.00 78 VAL A N 19
ATOM 23405 C CA . VAL A 1 77 ? -7.395 -7.242 3.941 1.00 0.00 78 VAL A CA 19
ATOM 23406 C C . VAL A 1 77 ? -7.768 -7.056 5.412 1.00 0.00 78 VAL A C 19
ATOM 23407 O O . VAL A 1 77 ? -8.902 -7.249 5.805 1.00 0.00 78 VAL A O 19
ATOM 23420 N N . LYS A 1 78 ? -6.824 -6.678 6.230 1.00 0.00 79 LYS A N 19
ATOM 23421 C CA . LYS A 1 78 ? -7.127 -6.477 7.675 1.00 0.00 79 LYS A CA 19
ATOM 23422 C C . LYS A 1 78 ? -7.522 -5.018 7.912 1.00 0.00 79 LYS A C 19
ATOM 23423 O O . LYS A 1 78 ? -7.051 -4.121 7.242 1.00 0.00 79 LYS A O 19
ATOM 23442 N N . ASP A 1 79 ? -8.385 -4.772 8.861 1.00 0.00 80 ASP A N 19
ATOM 23443 C CA . ASP A 1 79 ? -8.808 -3.370 9.138 1.00 0.00 80 ASP A CA 19
ATOM 23444 C C . ASP A 1 79 ? -7.650 -2.603 9.780 1.00 0.00 80 ASP A C 19
ATOM 23445 O O . ASP A 1 79 ? -7.507 -2.570 10.986 1.00 0.00 80 ASP A O 19
ATOM 23454 N N . GLY A 1 80 ? -6.823 -1.984 8.982 1.00 0.00 81 GLY A N 19
ATOM 23455 C CA . GLY A 1 80 ? -5.675 -1.216 9.544 1.00 0.00 81 GLY A CA 19
ATOM 23456 C C . GLY A 1 80 ? -4.367 -1.733 8.941 1.00 0.00 81 GLY A C 19
ATOM 23457 O O . GLY A 1 80 ? -3.323 -1.131 9.093 1.00 0.00 81 GLY A O 19
ATOM 23461 N N . VAL A 1 81 ? -4.416 -2.843 8.257 1.00 0.00 82 VAL A N 19
ATOM 23462 C CA . VAL A 1 81 ? -3.175 -3.398 7.643 1.00 0.00 82 VAL A CA 19
ATOM 23463 C C . VAL A 1 81 ? -3.551 -4.296 6.463 1.00 0.00 82 VAL A C 19
ATOM 23464 O O . VAL A 1 81 ? -4.276 -5.259 6.610 1.00 0.00 82 VAL A O 19
ATOM 23477 N N . ILE A 1 82 ? -3.068 -3.986 5.291 1.00 0.00 83 ILE A N 19
ATOM 23478 C CA . ILE A 1 82 ? -3.403 -4.821 4.103 1.00 0.00 83 ILE A CA 19
ATOM 23479 C C . ILE A 1 82 ? -2.121 -5.406 3.507 1.00 0.00 83 ILE A C 19
ATOM 23480 O O . ILE A 1 82 ? -1.184 -4.693 3.205 1.00 0.00 83 ILE A O 19
ATOM 23496 N N . GLU A 1 83 ? -2.073 -6.698 3.332 1.00 0.00 84 GLU A N 19
ATOM 23497 C CA . GLU A 1 83 ? -0.852 -7.327 2.753 1.00 0.00 84 GLU A CA 19
ATOM 23498 C C . GLU A 1 83 ? -1.011 -7.438 1.235 1.00 0.00 84 GLU A C 19
ATOM 23499 O O . GLU A 1 83 ? -1.926 -8.066 0.742 1.00 0.00 84 GLU A O 19
ATOM 23511 N N . ILE A 1 84 ? -0.127 -6.832 0.491 1.00 0.00 85 ILE A N 19
ATOM 23512 C CA . ILE A 1 84 ? -0.229 -6.903 -0.994 1.00 0.00 85 ILE A CA 19
ATOM 23513 C C . ILE A 1 84 ? 1.104 -7.377 -1.577 1.00 0.00 85 ILE A C 19
ATOM 23514 O O . ILE A 1 84 ? 1.823 -6.621 -2.199 1.00 0.00 85 ILE A O 19
ATOM 23530 N N . GLN A 1 85 ? 1.439 -8.623 -1.382 1.00 0.00 86 GLN A N 19
ATOM 23531 C CA . GLN A 1 85 ? 2.726 -9.141 -1.927 1.00 0.00 86 GLN A CA 19
ATOM 23532 C C . GLN A 1 85 ? 2.835 -8.775 -3.408 1.00 0.00 86 GLN A C 19
ATOM 23533 O O . GLN A 1 85 ? 1.852 -8.472 -4.057 1.00 0.00 86 GLN A O 19
ATOM 23547 N N . GLY A 1 86 ? 4.022 -8.801 -3.950 1.00 0.00 87 GLY A N 19
ATOM 23548 C CA . GLY A 1 86 ? 4.191 -8.454 -5.390 1.00 0.00 87 GLY A CA 19
ATOM 23549 C C . GLY A 1 86 ? 5.250 -7.359 -5.532 1.00 0.00 87 GLY A C 19
ATOM 23550 O O . GLY A 1 86 ? 6.063 -7.152 -4.653 1.00 0.00 87 GLY A O 19
ATOM 23554 N N . ASP A 1 87 ? 5.248 -6.656 -6.631 1.00 0.00 88 ASP A N 19
ATOM 23555 C CA . ASP A 1 87 ? 6.255 -5.575 -6.827 1.00 0.00 88 ASP A CA 19
ATOM 23556 C C . ASP A 1 87 ? 5.677 -4.498 -7.747 1.00 0.00 88 ASP A C 19
ATOM 23557 O O . ASP A 1 87 ? 5.757 -4.593 -8.956 1.00 0.00 88 ASP A O 19
ATOM 23566 N N . LYS A 1 88 ? 5.094 -3.475 -7.185 1.00 0.00 89 LYS A N 19
ATOM 23567 C CA . LYS A 1 88 ? 4.512 -2.394 -8.029 1.00 0.00 89 LYS A CA 19
ATOM 23568 C C . LYS A 1 88 ? 4.522 -1.078 -7.249 1.00 0.00 89 LYS A C 19
ATOM 23569 O O . LYS A 1 88 ? 3.689 -0.217 -7.453 1.00 0.00 89 LYS A O 19
ATOM 23588 N N . ARG A 1 89 ? 5.458 -0.915 -6.355 1.00 0.00 90 ARG A N 19
ATOM 23589 C CA . ARG A 1 89 ? 5.520 0.345 -5.562 1.00 0.00 90 ARG A CA 19
ATOM 23590 C C . ARG A 1 89 ? 5.438 1.546 -6.506 1.00 0.00 90 ARG A C 19
ATOM 23591 O O . ARG A 1 89 ? 4.811 2.543 -6.205 1.00 0.00 90 ARG A O 19
ATOM 23612 N N . ASP A 1 90 ? 6.065 1.460 -7.647 1.00 0.00 91 ASP A N 19
ATOM 23613 C CA . ASP A 1 90 ? 6.022 2.596 -8.610 1.00 0.00 91 ASP A CA 19
ATOM 23614 C C . ASP A 1 90 ? 4.565 2.949 -8.918 1.00 0.00 91 ASP A C 19
ATOM 23615 O O . ASP A 1 90 ? 4.133 4.067 -8.725 1.00 0.00 91 ASP A O 19
ATOM 23624 N N . LEU A 1 91 ? 3.805 2.002 -9.396 1.00 0.00 92 LEU A N 19
ATOM 23625 C CA . LEU A 1 91 ? 2.377 2.284 -9.716 1.00 0.00 92 LEU A CA 19
ATOM 23626 C C . LEU A 1 91 ? 1.634 2.671 -8.435 1.00 0.00 92 LEU A C 19
ATOM 23627 O O . LEU A 1 91 ? 0.598 3.303 -8.474 1.00 0.00 92 LEU A O 19
ATOM 23643 N N . LEU A 1 92 ? 2.156 2.296 -7.299 1.00 0.00 93 LEU A N 19
ATOM 23644 C CA . LEU A 1 92 ? 1.479 2.643 -6.018 1.00 0.00 93 LEU A CA 19
ATOM 23645 C C . LEU A 1 92 ? 1.571 4.153 -5.785 1.00 0.00 93 LEU A C 19
ATOM 23646 O O . LEU A 1 92 ? 0.619 4.786 -5.375 1.00 0.00 93 LEU A O 19
ATOM 23662 N N . LYS A 1 93 ? 2.710 4.734 -6.044 1.00 0.00 94 LYS A N 19
ATOM 23663 C CA . LYS A 1 93 ? 2.861 6.202 -5.837 1.00 0.00 94 LYS A CA 19
ATOM 23664 C C . LYS A 1 93 ? 2.019 6.952 -6.870 1.00 0.00 94 LYS A C 19
ATOM 23665 O O . LYS A 1 93 ? 1.634 8.086 -6.667 1.00 0.00 94 LYS A O 19
ATOM 23684 N N . SER A 1 94 ? 1.728 6.328 -7.979 1.00 0.00 95 SER A N 19
ATOM 23685 C CA . SER A 1 94 ? 0.911 7.006 -9.024 1.00 0.00 95 SER A CA 19
ATOM 23686 C C . SER A 1 94 ? -0.552 7.051 -8.577 1.00 0.00 95 SER A C 19
ATOM 23687 O O . SER A 1 94 ? -1.122 8.108 -8.392 1.00 0.00 95 SER A O 19
ATOM 23695 N N . LEU A 1 95 ? -1.165 5.912 -8.403 1.00 0.00 96 LEU A N 19
ATOM 23696 C CA . LEU A 1 95 ? -2.590 5.891 -7.969 1.00 0.00 96 LEU A CA 19
ATOM 23697 C C . LEU A 1 95 ? -2.746 6.721 -6.693 1.00 0.00 96 LEU A C 19
ATOM 23698 O O . LEU A 1 95 ? -3.743 7.385 -6.492 1.00 0.00 96 LEU A O 19
ATOM 23714 N N . LEU A 1 96 ? -1.768 6.689 -5.830 1.00 0.00 97 LEU A N 19
ATOM 23715 C CA . LEU A 1 96 ? -1.862 7.477 -4.569 1.00 0.00 97 LEU A CA 19
ATOM 23716 C C . LEU A 1 96 ? -1.929 8.968 -4.903 1.00 0.00 97 LEU A C 19
ATOM 23717 O O . LEU A 1 96 ? -2.813 9.674 -4.459 1.00 0.00 97 LEU A O 19
ATOM 23733 N N . GLU A 1 97 ? -1.002 9.453 -5.683 1.00 0.00 98 GLU A N 19
ATOM 23734 C CA . GLU A 1 97 ? -1.015 10.899 -6.044 1.00 0.00 98 GLU A CA 19
ATOM 23735 C C . GLU A 1 97 ? -2.286 11.215 -6.835 1.00 0.00 98 GLU A C 19
ATOM 23736 O O . GLU A 1 97 ? -2.669 12.359 -6.982 1.00 0.00 98 GLU A O 19
ATOM 23748 N N . ALA A 1 98 ? -2.944 10.210 -7.345 1.00 0.00 99 ALA A N 19
ATOM 23749 C CA . ALA A 1 98 ? -4.190 10.455 -8.125 1.00 0.00 99 ALA A CA 19
ATOM 23750 C C . ALA A 1 98 ? -5.267 11.026 -7.201 1.00 0.00 99 ALA A C 19
ATOM 23751 O O . ALA A 1 98 ? -6.056 11.862 -7.594 1.00 0.00 99 ALA A O 19
ATOM 23758 N N . LYS A 1 99 ? -5.306 10.582 -5.974 1.00 0.00 100 LYS A N 19
ATOM 23759 C CA . LYS A 1 99 ? -6.332 11.101 -5.026 1.00 0.00 100 LYS A CA 19
ATOM 23760 C C . LYS A 1 99 ? -5.871 12.445 -4.460 1.00 0.00 100 LYS A C 19
ATOM 23761 O O . LYS A 1 99 ? -6.656 13.353 -4.272 1.00 0.00 100 LYS A O 19
ATOM 23780 N N . GLY A 1 100 ? -4.602 12.580 -4.187 1.00 0.00 101 GLY A N 19
ATOM 23781 C CA . GLY A 1 100 ? -4.092 13.867 -3.633 1.00 0.00 101 GLY A CA 19
ATOM 23782 C C . GLY A 1 100 ? -3.707 13.675 -2.166 1.00 0.00 101 GLY A C 19
ATOM 23783 O O . GLY A 1 100 ? -3.516 14.627 -1.435 1.00 0.00 101 GLY A O 19
ATOM 23787 N N . MET A 1 101 ? -3.591 12.451 -1.728 1.00 0.00 102 MET A N 19
ATOM 23788 C CA . MET A 1 101 ? -3.218 12.200 -0.307 1.00 0.00 102 MET A CA 19
ATOM 23789 C C . MET A 1 101 ? -1.695 12.121 -0.186 1.00 0.00 102 MET A C 19
ATOM 23790 O O . MET A 1 101 ? -0.998 11.875 -1.150 1.00 0.00 102 MET A O 19
ATOM 23804 N N . LYS A 1 102 ? -1.173 12.329 0.992 1.00 0.00 103 LYS A N 19
ATOM 23805 C CA . LYS A 1 102 ? 0.305 12.266 1.174 1.00 0.00 103 LYS A CA 19
ATOM 23806 C C . LYS A 1 102 ? 0.740 10.805 1.303 1.00 0.00 103 LYS A C 19
ATOM 23807 O O . LYS A 1 102 ? 0.318 10.098 2.197 1.00 0.00 103 LYS A O 19
ATOM 23826 N N . VAL A 1 103 ? 1.583 10.346 0.418 1.00 0.00 104 VAL A N 19
ATOM 23827 C CA . VAL A 1 103 ? 2.044 8.931 0.492 1.00 0.00 104 VAL A CA 19
ATOM 23828 C C . VAL A 1 103 ? 3.550 8.899 0.764 1.00 0.00 104 VAL A C 19
ATOM 23829 O O . VAL A 1 103 ? 4.297 9.721 0.271 1.00 0.00 104 VAL A O 19
ATOM 23842 N N . LYS A 1 104 ? 4.001 7.957 1.545 1.00 0.00 105 LYS A N 19
ATOM 23843 C CA . LYS A 1 104 ? 5.458 7.873 1.848 1.00 0.00 105 LYS A CA 19
ATOM 23844 C C . LYS A 1 104 ? 6.031 6.589 1.246 1.00 0.00 105 LYS A C 19
ATOM 23845 O O . LYS A 1 104 ? 6.167 5.584 1.916 1.00 0.00 105 LYS A O 19
ATOM 23864 N N . LEU A 1 105 ? 6.368 6.612 -0.015 1.00 0.00 106 LEU A N 19
ATOM 23865 C CA . LEU A 1 105 ? 6.932 5.392 -0.658 1.00 0.00 106 LEU A CA 19
ATOM 23866 C C . LEU A 1 105 ? 7.979 4.766 0.266 1.00 0.00 106 LEU A C 19
ATOM 23867 O O . LEU A 1 105 ? 8.225 3.577 0.226 1.00 0.00 106 LEU A O 19
ATOM 23883 N N . ALA A 1 106 ? 8.598 5.558 1.099 1.00 0.00 107 ALA A N 19
ATOM 23884 C CA . ALA A 1 106 ? 9.628 5.007 2.024 1.00 0.00 107 ALA A CA 19
ATOM 23885 C C . ALA A 1 106 ? 10.828 4.510 1.214 1.00 0.00 107 ALA A C 19
ATOM 23886 O O . ALA A 1 106 ? 10.932 4.754 0.028 1.00 0.00 107 ALA A O 19
ATOM 23893 N N . GLY A 1 107 ? 11.734 3.815 1.844 1.00 0.00 108 GLY A N 19
ATOM 23894 C CA . GLY A 1 107 ? 12.925 3.303 1.110 1.00 0.00 108 GLY A CA 19
ATOM 23895 C C . GLY A 1 107 ? 14.193 3.936 1.686 1.00 0.00 108 GLY A C 19
ATOM 23896 O O . GLY A 1 107 ? 14.176 4.526 2.748 1.00 0.00 108 GLY A O 19
ATOM 23900 N N . GLY A 1 108 ? 15.293 3.818 0.995 1.00 0.00 109 GLY A N 19
ATOM 23901 C CA . GLY A 1 108 ? 16.561 4.413 1.505 1.00 0.00 109 GLY A CA 19
ATOM 23902 C C . GLY A 1 108 ? 17.753 3.749 0.812 1.00 0.00 109 GLY A C 19
ATOM 23903 O O . GLY A 1 108 ? 17.595 2.990 -0.123 1.00 0.00 109 GLY A O 19
ATOM 23907 N N . LEU A 1 109 ? 18.944 4.029 1.264 1.00 0.00 110 LEU A N 19
ATOM 23908 C CA . LEU A 1 109 ? 20.145 3.414 0.631 1.00 0.00 110 LEU A CA 19
ATOM 23909 C C . LEU A 1 109 ? 19.985 1.892 0.607 1.00 0.00 110 LEU A C 19
ATOM 23910 O O . LEU A 1 109 ? 20.172 1.223 1.604 1.00 0.00 110 LEU A O 19
ATOM 23926 N N . GLU A 1 110 ? 19.640 1.340 -0.524 1.00 0.00 111 GLU A N 19
ATOM 23927 C CA . GLU A 1 110 ? 19.469 -0.137 -0.611 1.00 0.00 111 GLU A CA 19
ATOM 23928 C C . GLU A 1 110 ? 20.542 -0.722 -1.531 1.00 0.00 111 GLU A C 19
ATOM 23929 O O . GLU A 1 110 ? 21.542 -1.195 -1.016 1.00 0.00 111 GLU A O 19
ATOM 23941 N N . LYS A 1 28 ? -6.622 16.331 17.076 1.00 0.00 29 LYS A N 20
ATOM 23942 C CA . LYS A 1 28 ? -5.680 16.171 15.932 1.00 0.00 29 LYS A CA 20
ATOM 23943 C C . LYS A 1 28 ? -6.269 15.185 14.920 1.00 0.00 29 LYS A C 20
ATOM 23944 O O . LYS A 1 28 ? -6.943 14.240 15.280 1.00 0.00 29 LYS A O 20
ATOM 23962 N N . GLY A 1 29 ? -6.020 15.397 13.657 1.00 0.00 30 GLY A N 20
ATOM 23963 C CA . GLY A 1 29 ? -6.566 14.472 12.624 1.00 0.00 30 GLY A CA 20
ATOM 23964 C C . GLY A 1 29 ? -5.611 14.417 11.431 1.00 0.00 30 GLY A C 20
ATOM 23965 O O . GLY A 1 29 ? -5.034 15.412 11.039 1.00 0.00 30 GLY A O 20
ATOM 23969 N N . ASP A 1 30 ? -5.439 13.262 10.849 1.00 0.00 31 ASP A N 20
ATOM 23970 C CA . ASP A 1 30 ? -4.521 13.145 9.681 1.00 0.00 31 ASP A CA 20
ATOM 23971 C C . ASP A 1 30 ? -4.597 11.726 9.113 1.00 0.00 31 ASP A C 20
ATOM 23972 O O . ASP A 1 30 ? -5.430 10.934 9.504 1.00 0.00 31 ASP A O 20
ATOM 23981 N N . GLY A 1 31 ? -3.732 11.399 8.192 1.00 0.00 32 GLY A N 20
ATOM 23982 C CA . GLY A 1 31 ? -3.754 10.032 7.600 1.00 0.00 32 GLY A CA 20
ATOM 23983 C C . GLY A 1 31 ? -2.678 9.925 6.518 1.00 0.00 32 GLY A C 20
ATOM 23984 O O . GLY A 1 31 ? -2.580 10.761 5.642 1.00 0.00 32 GLY A O 20
ATOM 23988 N N . VAL A 1 32 ? -1.870 8.902 6.571 1.00 0.00 33 VAL A N 20
ATOM 23989 C CA . VAL A 1 32 ? -0.802 8.743 5.545 1.00 0.00 33 VAL A CA 20
ATOM 23990 C C . VAL A 1 32 ? -0.476 7.258 5.373 1.00 0.00 33 VAL A C 20
ATOM 23991 O O . VAL A 1 32 ? 0.011 6.610 6.279 1.00 0.00 33 VAL A O 20
ATOM 24004 N N . VAL A 1 33 ? -0.741 6.713 4.217 1.00 0.00 34 VAL A N 20
ATOM 24005 C CA . VAL A 1 33 ? -0.446 5.270 3.989 1.00 0.00 34 VAL A CA 20
ATOM 24006 C C . VAL A 1 33 ? 0.969 5.121 3.427 1.00 0.00 34 VAL A C 20
ATOM 24007 O O . VAL A 1 33 ? 1.419 5.923 2.632 1.00 0.00 34 VAL A O 20
ATOM 24020 N N . ARG A 1 34 ? 1.675 4.102 3.833 1.00 0.00 35 ARG A N 20
ATOM 24021 C CA . ARG A 1 34 ? 3.060 3.903 3.322 1.00 0.00 35 ARG A CA 20
ATOM 24022 C C . ARG A 1 34 ? 3.136 2.582 2.554 1.00 0.00 35 ARG A C 20
ATOM 24023 O O . ARG A 1 34 ? 3.069 1.514 3.130 1.00 0.00 35 ARG A O 20
ATOM 24044 N N . ILE A 1 35 ? 3.276 2.645 1.258 1.00 0.00 36 ILE A N 20
ATOM 24045 C CA . ILE A 1 35 ? 3.356 1.392 0.456 1.00 0.00 36 ILE A CA 20
ATOM 24046 C C . ILE A 1 35 ? 4.788 1.200 -0.049 1.00 0.00 36 ILE A C 20
ATOM 24047 O O . ILE A 1 35 ? 5.165 1.712 -1.084 1.00 0.00 36 ILE A O 20
ATOM 24063 N N . GLN A 1 36 ? 5.588 0.466 0.674 1.00 0.00 37 GLN A N 20
ATOM 24064 C CA . GLN A 1 36 ? 6.995 0.243 0.235 1.00 0.00 37 GLN A CA 20
ATOM 24065 C C . GLN A 1 36 ? 7.038 -0.911 -0.769 1.00 0.00 37 GLN A C 20
ATOM 24066 O O . GLN A 1 36 ? 6.027 -1.497 -1.100 1.00 0.00 37 GLN A O 20
ATOM 24080 N N . ARG A 1 37 ? 8.202 -1.240 -1.258 1.00 0.00 38 ARG A N 20
ATOM 24081 C CA . ARG A 1 37 ? 8.309 -2.356 -2.241 1.00 0.00 38 ARG A CA 20
ATOM 24082 C C . ARG A 1 37 ? 9.608 -3.127 -1.997 1.00 0.00 38 ARG A C 20
ATOM 24083 O O . ARG A 1 37 ? 10.679 -2.690 -2.369 1.00 0.00 38 ARG A O 20
ATOM 24104 N N . GLN A 1 38 ? 9.522 -4.271 -1.375 1.00 0.00 39 GLN A N 20
ATOM 24105 C CA . GLN A 1 38 ? 10.752 -5.068 -1.109 1.00 0.00 39 GLN A CA 20
ATOM 24106 C C . GLN A 1 38 ? 11.031 -5.988 -2.299 1.00 0.00 39 GLN A C 20
ATOM 24107 O O . GLN A 1 38 ? 10.169 -6.716 -2.748 1.00 0.00 39 GLN A O 20
ATOM 24121 N N . THR A 1 39 ? 12.231 -5.962 -2.812 1.00 0.00 40 THR A N 20
ATOM 24122 C CA . THR A 1 39 ? 12.564 -6.836 -3.972 1.00 0.00 40 THR A CA 20
ATOM 24123 C C . THR A 1 39 ? 13.863 -7.592 -3.685 1.00 0.00 40 THR A C 20
ATOM 24124 O O . THR A 1 39 ? 14.744 -7.096 -3.011 1.00 0.00 40 THR A O 20
ATOM 24135 N N . SER A 1 40 ? 13.989 -8.788 -4.191 1.00 0.00 41 SER A N 20
ATOM 24136 C CA . SER A 1 40 ? 15.231 -9.573 -3.946 1.00 0.00 41 SER A CA 20
ATOM 24137 C C . SER A 1 40 ? 15.990 -9.751 -5.263 1.00 0.00 41 SER A C 20
ATOM 24138 O O . SER A 1 40 ? 15.401 -9.903 -6.314 1.00 0.00 41 SER A O 20
ATOM 24146 N N . GLY A 1 41 ? 17.294 -9.733 -5.213 1.00 0.00 42 GLY A N 20
ATOM 24147 C CA . GLY A 1 41 ? 18.089 -9.900 -6.463 1.00 0.00 42 GLY A CA 20
ATOM 24148 C C . GLY A 1 41 ? 17.559 -8.951 -7.538 1.00 0.00 42 GLY A C 20
ATOM 24149 O O . GLY A 1 41 ? 16.912 -7.965 -7.245 1.00 0.00 42 GLY A O 20
ATOM 24153 N N . ARG A 1 42 ? 17.827 -9.240 -8.782 1.00 0.00 43 ARG A N 20
ATOM 24154 C CA . ARG A 1 42 ? 17.338 -8.353 -9.875 1.00 0.00 43 ARG A CA 20
ATOM 24155 C C . ARG A 1 42 ? 16.019 -8.902 -10.425 1.00 0.00 43 ARG A C 20
ATOM 24156 O O . ARG A 1 42 ? 15.960 -10.000 -10.941 1.00 0.00 43 ARG A O 20
ATOM 24177 N N . LYS A 1 43 ? 14.961 -8.145 -10.319 1.00 0.00 44 LYS A N 20
ATOM 24178 C CA . LYS A 1 43 ? 13.648 -8.623 -10.836 1.00 0.00 44 LYS A CA 20
ATOM 24179 C C . LYS A 1 43 ? 13.417 -10.067 -10.384 1.00 0.00 44 LYS A C 20
ATOM 24180 O O . LYS A 1 43 ? 14.096 -10.570 -9.512 1.00 0.00 44 LYS A O 20
ATOM 24199 N N . GLY A 1 44 ? 12.463 -10.736 -10.971 1.00 0.00 45 GLY A N 20
ATOM 24200 C CA . GLY A 1 44 ? 12.189 -12.146 -10.574 1.00 0.00 45 GLY A CA 20
ATOM 24201 C C . GLY A 1 44 ? 10.923 -12.199 -9.717 1.00 0.00 45 GLY A C 20
ATOM 24202 O O . GLY A 1 44 ? 10.204 -13.178 -9.715 1.00 0.00 45 GLY A O 20
ATOM 24206 N N . LYS A 1 45 ? 10.645 -11.152 -8.989 1.00 0.00 46 LYS A N 20
ATOM 24207 C CA . LYS A 1 45 ? 9.426 -11.142 -8.133 1.00 0.00 46 LYS A CA 20
ATOM 24208 C C . LYS A 1 45 ? 9.242 -9.751 -7.524 1.00 0.00 46 LYS A C 20
ATOM 24209 O O . LYS A 1 45 ? 10.075 -8.879 -7.681 1.00 0.00 46 LYS A O 20
ATOM 24228 N N . GLY A 1 46 ? 8.158 -9.534 -6.831 1.00 0.00 47 GLY A N 20
ATOM 24229 C CA . GLY A 1 46 ? 7.923 -8.198 -6.214 1.00 0.00 47 GLY A CA 20
ATOM 24230 C C . GLY A 1 46 ? 6.871 -8.321 -5.111 1.00 0.00 47 GLY A C 20
ATOM 24231 O O . GLY A 1 46 ? 5.942 -9.098 -5.209 1.00 0.00 47 GLY A O 20
ATOM 24235 N N . VAL A 1 47 ? 7.008 -7.559 -4.060 1.00 0.00 48 VAL A N 20
ATOM 24236 C CA . VAL A 1 47 ? 6.015 -7.631 -2.952 1.00 0.00 48 VAL A CA 20
ATOM 24237 C C . VAL A 1 47 ? 5.674 -6.216 -2.481 1.00 0.00 48 VAL A C 20
ATOM 24238 O O . VAL A 1 47 ? 6.467 -5.303 -2.603 1.00 0.00 48 VAL A O 20
ATOM 24251 N N . CYS A 1 48 ? 4.500 -6.025 -1.943 1.00 0.00 49 CYS A N 20
ATOM 24252 C CA . CYS A 1 48 ? 4.112 -4.668 -1.466 1.00 0.00 49 CYS A CA 20
ATOM 24253 C C . CYS A 1 48 ? 3.560 -4.765 -0.042 1.00 0.00 49 CYS A C 20
ATOM 24254 O O . CYS A 1 48 ? 2.705 -5.578 0.249 1.00 0.00 49 CYS A O 20
ATOM 24262 N N . LEU A 1 49 ? 4.041 -3.941 0.848 1.00 0.00 50 LEU A N 20
ATOM 24263 C CA . LEU A 1 49 ? 3.545 -3.985 2.252 1.00 0.00 50 LEU A CA 20
ATOM 24264 C C . LEU A 1 49 ? 2.905 -2.642 2.609 1.00 0.00 50 LEU A C 20
ATOM 24265 O O . LEU A 1 49 ? 3.579 -1.641 2.753 1.00 0.00 50 LEU A O 20
ATOM 24281 N N . ILE A 1 50 ? 1.608 -2.610 2.752 1.00 0.00 51 ILE A N 20
ATOM 24282 C CA . ILE A 1 50 ? 0.928 -1.331 3.100 1.00 0.00 51 ILE A CA 20
ATOM 24283 C C . ILE A 1 50 ? 0.628 -1.304 4.600 1.00 0.00 51 ILE A C 20
ATOM 24284 O O . ILE A 1 50 ? -0.045 -2.169 5.124 1.00 0.00 51 ILE A O 20
ATOM 24300 N N . THR A 1 51 ? 1.124 -0.317 5.295 1.00 0.00 52 THR A N 20
ATOM 24301 C CA . THR A 1 51 ? 0.867 -0.236 6.761 1.00 0.00 52 THR A CA 20
ATOM 24302 C C . THR A 1 51 ? 1.064 1.205 7.235 1.00 0.00 52 THR A C 20
ATOM 24303 O O . THR A 1 51 ? 1.593 2.036 6.524 1.00 0.00 52 THR A O 20
ATOM 24314 N N . GLY A 1 52 ? 0.643 1.508 8.433 1.00 0.00 53 GLY A N 20
ATOM 24315 C CA . GLY A 1 52 ? 0.807 2.896 8.952 1.00 0.00 53 GLY A CA 20
ATOM 24316 C C . GLY A 1 52 ? -0.344 3.769 8.450 1.00 0.00 53 GLY A C 20
ATOM 24317 O O . GLY A 1 52 ? -0.138 4.859 7.953 1.00 0.00 53 GLY A O 20
ATOM 24321 N N . VAL A 1 53 ? -1.556 3.300 8.574 1.00 0.00 54 VAL A N 20
ATOM 24322 C CA . VAL A 1 53 ? -2.718 4.105 8.104 1.00 0.00 54 VAL A CA 20
ATOM 24323 C C . VAL A 1 53 ? -3.427 4.729 9.307 1.00 0.00 54 VAL A C 20
ATOM 24324 O O . VAL A 1 53 ? -3.944 4.039 10.163 1.00 0.00 54 VAL A O 20
ATOM 24337 N N . ASP A 1 54 ? -3.457 6.032 9.380 1.00 0.00 55 ASP A N 20
ATOM 24338 C CA . ASP A 1 54 ? -4.132 6.700 10.528 1.00 0.00 55 ASP A CA 20
ATOM 24339 C C . ASP A 1 54 ? -5.634 6.796 10.250 1.00 0.00 55 ASP A C 20
ATOM 24340 O O . ASP A 1 54 ? -6.132 7.821 9.828 1.00 0.00 55 ASP A O 20
ATOM 24349 N N . LEU A 1 55 ? -6.359 5.737 10.482 1.00 0.00 56 LEU A N 20
ATOM 24350 C CA . LEU A 1 55 ? -7.828 5.770 10.231 1.00 0.00 56 LEU A CA 20
ATOM 24351 C C . LEU A 1 55 ? -8.529 4.793 11.177 1.00 0.00 56 LEU A C 20
ATOM 24352 O O . LEU A 1 55 ? -7.895 4.054 11.903 1.00 0.00 56 LEU A O 20
ATOM 24368 N N . ASP A 1 56 ? -9.834 4.783 11.174 1.00 0.00 57 ASP A N 20
ATOM 24369 C CA . ASP A 1 56 ? -10.574 3.854 12.073 1.00 0.00 57 ASP A CA 20
ATOM 24370 C C . ASP A 1 56 ? -10.135 2.415 11.794 1.00 0.00 57 ASP A C 20
ATOM 24371 O O . ASP A 1 56 ? -9.494 2.134 10.800 1.00 0.00 57 ASP A O 20
ATOM 24380 N N . ASP A 1 57 ? -10.474 1.502 12.662 1.00 0.00 58 ASP A N 20
ATOM 24381 C CA . ASP A 1 57 ? -10.075 0.083 12.444 1.00 0.00 58 ASP A CA 20
ATOM 24382 C C . ASP A 1 57 ? -10.932 -0.521 11.330 1.00 0.00 58 ASP A C 20
ATOM 24383 O O . ASP A 1 57 ? -10.470 -1.324 10.544 1.00 0.00 58 ASP A O 20
ATOM 24392 N N . ALA A 1 58 ? -12.179 -0.141 11.256 1.00 0.00 59 ALA A N 20
ATOM 24393 C CA . ALA A 1 58 ? -13.064 -0.694 10.192 1.00 0.00 59 ALA A CA 20
ATOM 24394 C C . ALA A 1 58 ? -12.731 -0.026 8.856 1.00 0.00 59 ALA A C 20
ATOM 24395 O O . ALA A 1 58 ? -12.888 -0.611 7.803 1.00 0.00 59 ALA A O 20
ATOM 24402 N N . GLU A 1 59 ? -12.271 1.195 8.890 1.00 0.00 60 GLU A N 20
ATOM 24403 C CA . GLU A 1 59 ? -11.928 1.897 7.621 1.00 0.00 60 GLU A CA 20
ATOM 24404 C C . GLU A 1 59 ? -10.719 1.218 6.976 1.00 0.00 60 GLU A C 20
ATOM 24405 O O . GLU A 1 59 ? -10.612 1.136 5.768 1.00 0.00 60 GLU A O 20
ATOM 24417 N N . LEU A 1 60 ? -9.807 0.728 7.771 1.00 0.00 61 LEU A N 20
ATOM 24418 C CA . LEU A 1 60 ? -8.608 0.053 7.201 1.00 0.00 61 LEU A CA 20
ATOM 24419 C C . LEU A 1 60 ? -9.039 -1.239 6.504 1.00 0.00 61 LEU A C 20
ATOM 24420 O O . LEU A 1 60 ? -8.606 -1.538 5.409 1.00 0.00 61 LEU A O 20
ATOM 24436 N N . THR A 1 61 ? -9.892 -2.004 7.128 1.00 0.00 62 THR A N 20
ATOM 24437 C CA . THR A 1 61 ? -10.353 -3.273 6.497 1.00 0.00 62 THR A CA 20
ATOM 24438 C C . THR A 1 61 ? -11.057 -2.952 5.177 1.00 0.00 62 THR A C 20
ATOM 24439 O O . THR A 1 61 ? -10.838 -3.597 4.172 1.00 0.00 62 THR A O 20
ATOM 24450 N N . LYS A 1 62 ? -11.900 -1.956 5.174 1.00 0.00 63 LYS A N 20
ATOM 24451 C CA . LYS A 1 62 ? -12.616 -1.589 3.920 1.00 0.00 63 LYS A CA 20
ATOM 24452 C C . LYS A 1 62 ? -11.594 -1.274 2.826 1.00 0.00 63 LYS A C 20
ATOM 24453 O O . LYS A 1 62 ? -11.675 -1.778 1.723 1.00 0.00 63 LYS A O 20
ATOM 24472 N N . LEU A 1 63 ? -10.630 -0.446 3.123 1.00 0.00 64 LEU A N 20
ATOM 24473 C CA . LEU A 1 63 ? -9.602 -0.099 2.103 1.00 0.00 64 LEU A CA 20
ATOM 24474 C C . LEU A 1 63 ? -8.942 -1.379 1.587 1.00 0.00 64 LEU A C 20
ATOM 24475 O O . LEU A 1 63 ? -8.686 -1.526 0.408 1.00 0.00 64 LEU A O 20
ATOM 24491 N N . ALA A 1 64 ? -8.663 -2.307 2.461 1.00 0.00 65 ALA A N 20
ATOM 24492 C CA . ALA A 1 64 ? -8.019 -3.577 2.022 1.00 0.00 65 ALA A CA 20
ATOM 24493 C C . ALA A 1 64 ? -8.949 -4.317 1.058 1.00 0.00 65 ALA A C 20
ATOM 24494 O O . ALA A 1 64 ? -8.510 -4.931 0.106 1.00 0.00 65 ALA A O 20
ATOM 24501 N N . ALA A 1 65 ? -10.231 -4.265 1.298 1.00 0.00 66 ALA A N 20
ATOM 24502 C CA . ALA A 1 65 ? -11.186 -4.968 0.395 1.00 0.00 66 ALA A CA 20
ATOM 24503 C C . ALA A 1 65 ? -11.250 -4.240 -0.949 1.00 0.00 66 ALA A C 20
ATOM 24504 O O . ALA A 1 65 ? -11.460 -4.843 -1.983 1.00 0.00 66 ALA A O 20
ATOM 24511 N N . GLU A 1 66 ? -11.072 -2.948 -0.945 1.00 0.00 67 GLU A N 20
ATOM 24512 C CA . GLU A 1 66 ? -11.123 -2.184 -2.223 1.00 0.00 67 GLU A CA 20
ATOM 24513 C C . GLU A 1 66 ? -9.874 -2.493 -3.051 1.00 0.00 67 GLU A C 20
ATOM 24514 O O . GLU A 1 66 ? -9.929 -2.599 -4.260 1.00 0.00 67 GLU A O 20
ATOM 24526 N N . LEU A 1 67 ? -8.747 -2.639 -2.409 1.00 0.00 68 LEU A N 20
ATOM 24527 C CA . LEU A 1 67 ? -7.495 -2.940 -3.159 1.00 0.00 68 LEU A CA 20
ATOM 24528 C C . LEU A 1 67 ? -7.577 -4.350 -3.746 1.00 0.00 68 LEU A C 20
ATOM 24529 O O . LEU A 1 67 ? -7.425 -4.547 -4.935 1.00 0.00 68 LEU A O 20
ATOM 24545 N N . LYS A 1 68 ? -7.816 -5.333 -2.922 1.00 0.00 69 LYS A N 20
ATOM 24546 C CA . LYS A 1 68 ? -7.907 -6.728 -3.435 1.00 0.00 69 LYS A CA 20
ATOM 24547 C C . LYS A 1 68 ? -8.914 -6.782 -4.585 1.00 0.00 69 LYS A C 20
ATOM 24548 O O . LYS A 1 68 ? -8.704 -7.451 -5.577 1.00 0.00 69 LYS A O 20
ATOM 24567 N N . LYS A 1 69 ? -10.007 -6.079 -4.463 1.00 0.00 70 LYS A N 20
ATOM 24568 C CA . LYS A 1 69 ? -11.023 -6.090 -5.552 1.00 0.00 70 LYS A CA 20
ATOM 24569 C C . LYS A 1 69 ? -10.327 -5.866 -6.896 1.00 0.00 70 LYS A C 20
ATOM 24570 O O . LYS A 1 69 ? -10.561 -6.577 -7.853 1.00 0.00 70 LYS A O 20
ATOM 24589 N N . LYS A 1 70 ? -9.470 -4.885 -6.972 1.00 0.00 71 LYS A N 20
ATOM 24590 C CA . LYS A 1 70 ? -8.753 -4.616 -8.250 1.00 0.00 71 LYS A CA 20
ATOM 24591 C C . LYS A 1 70 ? -7.289 -5.031 -8.105 1.00 0.00 71 LYS A C 20
ATOM 24592 O O . LYS A 1 70 ? -6.387 -4.235 -8.277 1.00 0.00 71 LYS A O 20
ATOM 24611 N N . CYS A 1 71 ? -7.045 -6.272 -7.783 1.00 0.00 72 CYS A N 20
ATOM 24612 C CA . CYS A 1 71 ? -5.638 -6.736 -7.622 1.00 0.00 72 CYS A CA 20
ATOM 24613 C C . CYS A 1 71 ? -5.419 -8.013 -8.435 1.00 0.00 72 CYS A C 20
ATOM 24614 O O . CYS A 1 71 ? -4.809 -7.995 -9.485 1.00 0.00 72 CYS A O 20
ATOM 24622 N N . GLY A 1 72 ? -5.906 -9.122 -7.951 1.00 0.00 73 GLY A N 20
ATOM 24623 C CA . GLY A 1 72 ? -5.721 -10.405 -8.687 1.00 0.00 73 GLY A CA 20
ATOM 24624 C C . GLY A 1 72 ? -5.086 -11.433 -7.748 1.00 0.00 73 GLY A C 20
ATOM 24625 O O . GLY A 1 72 ? -4.106 -12.064 -8.088 1.00 0.00 73 GLY A O 20
ATOM 24629 N N . CYS A 1 73 ? -5.653 -11.577 -6.569 1.00 0.00 74 CYS A N 20
ATOM 24630 C CA . CYS A 1 73 ? -5.143 -12.537 -5.530 1.00 0.00 74 CYS A CA 20
ATOM 24631 C C . CYS A 1 73 ? -4.589 -11.741 -4.348 1.00 0.00 74 CYS A C 20
ATOM 24632 O O . CYS A 1 73 ? -3.516 -11.175 -4.415 1.00 0.00 74 CYS A O 20
ATOM 24640 N N . GLY A 1 74 ? -5.314 -11.691 -3.265 1.00 0.00 75 GLY A N 20
ATOM 24641 C CA . GLY A 1 74 ? -4.832 -10.930 -2.078 1.00 0.00 75 GLY A CA 20
ATOM 24642 C C . GLY A 1 74 ? -3.885 -11.807 -1.256 1.00 0.00 75 GLY A C 20
ATOM 24643 O O . GLY A 1 74 ? -4.086 -12.998 -1.121 1.00 0.00 75 GLY A O 20
ATOM 24647 N N . GLY A 1 75 ? -2.853 -11.228 -0.706 1.00 0.00 76 GLY A N 20
ATOM 24648 C CA . GLY A 1 75 ? -1.891 -12.028 0.107 1.00 0.00 76 GLY A CA 20
ATOM 24649 C C . GLY A 1 75 ? -2.384 -12.111 1.554 1.00 0.00 76 GLY A C 20
ATOM 24650 O O . GLY A 1 75 ? -2.969 -13.094 1.965 1.00 0.00 76 GLY A O 20
ATOM 24654 N N . ALA A 1 76 ? -2.150 -11.090 2.333 1.00 0.00 77 ALA A N 20
ATOM 24655 C CA . ALA A 1 76 ? -2.604 -11.118 3.753 1.00 0.00 77 ALA A CA 20
ATOM 24656 C C . ALA A 1 76 ? -3.378 -9.836 4.070 1.00 0.00 77 ALA A C 20
ATOM 24657 O O . ALA A 1 76 ? -2.880 -8.741 3.901 1.00 0.00 77 ALA A O 20
ATOM 24664 N N . VAL A 1 77 ? -4.591 -9.965 4.535 1.00 0.00 78 VAL A N 20
ATOM 24665 C CA . VAL A 1 77 ? -5.396 -8.756 4.867 1.00 0.00 78 VAL A CA 20
ATOM 24666 C C . VAL A 1 77 ? -5.891 -8.859 6.311 1.00 0.00 78 VAL A C 20
ATOM 24667 O O . VAL A 1 77 ? -6.904 -9.471 6.588 1.00 0.00 78 VAL A O 20
ATOM 24680 N N . LYS A 1 78 ? -5.183 -8.268 7.235 1.00 0.00 79 LYS A N 20
ATOM 24681 C CA . LYS A 1 78 ? -5.612 -8.338 8.660 1.00 0.00 79 LYS A CA 20
ATOM 24682 C C . LYS A 1 78 ? -5.807 -6.924 9.210 1.00 0.00 79 LYS A C 20
ATOM 24683 O O . LYS A 1 78 ? -5.064 -6.015 8.894 1.00 0.00 79 LYS A O 20
ATOM 24702 N N . ASP A 1 79 ? -6.803 -6.731 10.032 1.00 0.00 80 ASP A N 20
ATOM 24703 C CA . ASP A 1 79 ? -7.050 -5.378 10.605 1.00 0.00 80 ASP A CA 20
ATOM 24704 C C . ASP A 1 79 ? -5.775 -4.869 11.280 1.00 0.00 80 ASP A C 20
ATOM 24705 O O . ASP A 1 79 ? -5.509 -5.164 12.428 1.00 0.00 80 ASP A O 20
ATOM 24714 N N . GLY A 1 80 ? -4.984 -4.104 10.577 1.00 0.00 81 GLY A N 20
ATOM 24715 C CA . GLY A 1 80 ? -3.729 -3.578 11.183 1.00 0.00 81 GLY A CA 20
ATOM 24716 C C . GLY A 1 80 ? -2.657 -3.435 10.101 1.00 0.00 81 GLY A C 20
ATOM 24717 O O . GLY A 1 80 ? -1.980 -2.430 10.014 1.00 0.00 81 GLY A O 20
ATOM 24721 N N . VAL A 1 81 ? -2.495 -4.433 9.277 1.00 0.00 82 VAL A N 20
ATOM 24722 C CA . VAL A 1 81 ? -1.464 -4.352 8.205 1.00 0.00 82 VAL A CA 20
ATOM 24723 C C . VAL A 1 81 ? -1.990 -5.032 6.939 1.00 0.00 82 VAL A C 20
ATOM 24724 O O . VAL A 1 81 ? -2.916 -5.817 6.982 1.00 0.00 82 VAL A O 20
ATOM 24737 N N . ILE A 1 82 ? -1.406 -4.735 5.810 1.00 0.00 83 ILE A N 20
ATOM 24738 C CA . ILE A 1 82 ? -1.874 -5.364 4.543 1.00 0.00 83 ILE A CA 20
ATOM 24739 C C . ILE A 1 82 ? -0.664 -5.756 3.692 1.00 0.00 83 ILE A C 20
ATOM 24740 O O . ILE A 1 82 ? 0.373 -5.123 3.742 1.00 0.00 83 ILE A O 20
ATOM 24756 N N . GLU A 1 83 ? -0.786 -6.795 2.912 1.00 0.00 84 GLU A N 20
ATOM 24757 C CA . GLU A 1 83 ? 0.359 -7.225 2.060 1.00 0.00 84 GLU A CA 20
ATOM 24758 C C . GLU A 1 83 ? -0.172 -7.821 0.755 1.00 0.00 84 GLU A C 20
ATOM 24759 O O . GLU A 1 83 ? -0.903 -8.791 0.756 1.00 0.00 84 GLU A O 20
ATOM 24771 N N . ILE A 1 84 ? 0.190 -7.249 -0.361 1.00 0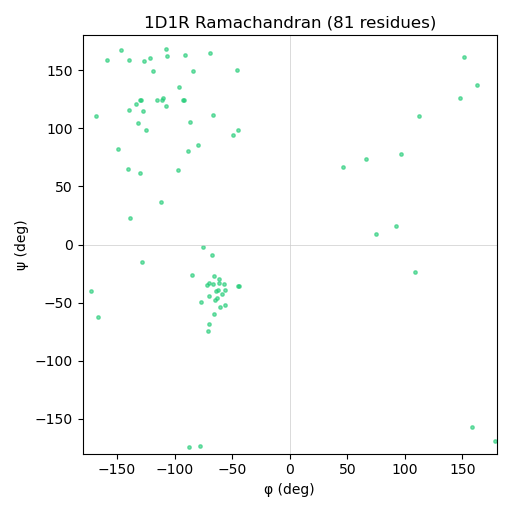.00 85 ILE A N 20
ATOM 24772 C CA . ILE A 1 84 ? -0.295 -7.786 -1.663 1.00 0.00 85 ILE A CA 20
ATOM 24773 C C . ILE A 1 84 ? 0.902 -8.217 -2.514 1.00 0.00 85 ILE A C 20
ATOM 24774 O O . ILE A 1 84 ? 1.740 -7.415 -2.875 1.00 0.00 85 ILE A O 20
ATOM 24790 N N . GLN A 1 85 ? 0.989 -9.478 -2.837 1.00 0.00 86 GLN A N 20
ATOM 24791 C CA . GLN A 1 85 ? 2.132 -9.959 -3.663 1.00 0.00 86 GLN A CA 20
ATOM 24792 C C . GLN A 1 85 ? 1.957 -9.479 -5.105 1.00 0.00 86 GLN A C 20
ATOM 24793 O O . GLN A 1 85 ? 1.038 -9.877 -5.795 1.00 0.00 86 GLN A O 20
ATOM 24807 N N . GLY A 1 86 ? 2.830 -8.627 -5.568 1.00 0.00 87 GLY A N 20
ATOM 24808 C CA . GLY A 1 86 ? 2.713 -8.124 -6.965 1.00 0.00 87 GLY A CA 20
ATOM 24809 C C . GLY A 1 86 ? 3.730 -7.005 -7.193 1.00 0.00 87 GLY A C 20
ATOM 24810 O O . GLY A 1 86 ? 4.865 -7.088 -6.767 1.00 0.00 87 GLY A O 20
ATOM 24814 N N . ASP A 1 87 ? 3.333 -5.957 -7.861 1.00 0.00 88 ASP A N 20
ATOM 24815 C CA . ASP A 1 87 ? 4.278 -4.833 -8.115 1.00 0.00 88 ASP A CA 20
ATOM 24816 C C . ASP A 1 87 ? 3.546 -3.708 -8.849 1.00 0.00 88 ASP A C 20
ATOM 24817 O O . ASP A 1 87 ? 3.975 -3.249 -9.888 1.00 0.00 88 ASP A O 20
ATOM 24826 N N . LYS A 1 88 ? 2.442 -3.260 -8.316 1.00 0.00 89 LYS A N 20
ATOM 24827 C CA . LYS A 1 88 ? 1.683 -2.166 -8.985 1.00 0.00 89 LYS A CA 20
ATOM 24828 C C . LYS A 1 88 ? 1.875 -0.862 -8.208 1.00 0.00 89 LYS A C 20
ATOM 24829 O O . LYS A 1 88 ? 0.957 -0.082 -8.047 1.00 0.00 89 LYS A O 20
ATOM 24848 N N . ARG A 1 89 ? 3.063 -0.617 -7.726 1.00 0.00 90 ARG A N 20
ATOM 24849 C CA . ARG A 1 89 ? 3.313 0.638 -6.962 1.00 0.00 90 ARG A CA 20
ATOM 24850 C C . ARG A 1 89 ? 2.779 1.833 -7.754 1.00 0.00 90 ARG A C 20
ATOM 24851 O O . ARG A 1 89 ? 2.282 2.789 -7.194 1.00 0.00 90 ARG A O 20
ATOM 24872 N N . ASP A 1 90 ? 2.877 1.786 -9.055 1.00 0.00 91 ASP A N 20
ATOM 24873 C CA . ASP A 1 90 ? 2.375 2.920 -9.881 1.00 0.00 91 ASP A CA 20
ATOM 24874 C C . ASP A 1 90 ? 0.884 3.127 -9.609 1.00 0.00 91 ASP A C 20
ATOM 24875 O O . ASP A 1 90 ? 0.420 4.238 -9.450 1.00 0.00 91 ASP A O 20
ATOM 24884 N N . LEU A 1 91 ? 0.129 2.064 -9.553 1.00 0.00 92 LEU A N 20
ATOM 24885 C CA . LEU A 1 91 ? -1.331 2.200 -9.290 1.00 0.00 92 LEU A CA 20
ATOM 24886 C C . LEU A 1 91 ? -1.555 2.500 -7.807 1.00 0.00 92 LEU A C 20
ATOM 24887 O O . LEU A 1 91 ? -2.589 3.004 -7.414 1.00 0.00 92 LEU A O 20
ATOM 24903 N N . LEU A 1 92 ? -0.594 2.194 -6.979 1.00 0.00 93 LEU A N 20
ATOM 24904 C CA . LEU A 1 92 ? -0.752 2.462 -5.522 1.00 0.00 93 LEU A CA 20
ATOM 24905 C C . LEU A 1 92 ? -0.735 3.972 -5.277 1.00 0.00 93 LEU A C 20
ATOM 24906 O O . LEU A 1 92 ? -1.526 4.497 -4.519 1.00 0.00 93 LEU A O 20
ATOM 24922 N N . LYS A 1 93 ? 0.161 4.675 -5.915 1.00 0.00 94 LYS A N 20
ATOM 24923 C CA . LYS A 1 93 ? 0.227 6.151 -5.719 1.00 0.00 94 LYS A CA 20
ATOM 24924 C C . LYS A 1 93 ? -1.025 6.800 -6.312 1.00 0.00 94 LYS A C 20
ATOM 24925 O O . LYS A 1 93 ? -1.421 7.880 -5.922 1.00 0.00 94 LYS A O 20
ATOM 24944 N N . SER A 1 94 ? -1.653 6.149 -7.253 1.00 0.00 95 SER A N 20
ATOM 24945 C CA . SER A 1 94 ? -2.879 6.728 -7.869 1.00 0.00 95 SER A CA 20
ATOM 24946 C C . SER A 1 94 ? -4.052 6.591 -6.897 1.00 0.00 95 SER A C 20
ATOM 24947 O O . SER A 1 94 ? -4.637 7.568 -6.473 1.00 0.00 95 SER A O 20
ATOM 24955 N N . LEU A 1 95 ? -4.400 5.385 -6.539 1.00 0.00 96 LEU A N 20
ATOM 24956 C CA . LEU A 1 95 ? -5.534 5.187 -5.593 1.00 0.00 96 LEU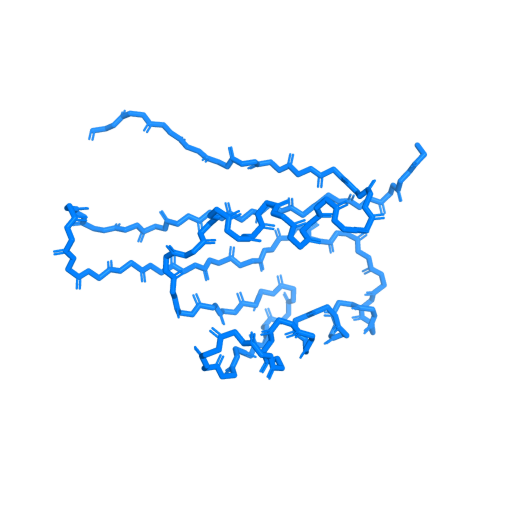 A CA 20
ATOM 24957 C C . LEU A 1 95 ? -5.292 6.010 -4.326 1.00 0.00 96 LEU A C 20
ATOM 24958 O O . LEU A 1 95 ? -6.213 6.522 -3.722 1.00 0.00 96 LEU A O 20
ATOM 24974 N N . LEU A 1 96 ? -4.058 6.141 -3.920 1.00 0.00 97 LEU A N 20
ATOM 24975 C CA . LEU A 1 96 ? -3.758 6.931 -2.693 1.00 0.00 97 LEU A CA 20
ATOM 24976 C C . LEU A 1 96 ? -4.071 8.407 -2.948 1.00 0.00 97 LEU A C 20
ATOM 24977 O O . LEU A 1 96 ? -4.709 9.063 -2.148 1.00 0.00 97 LEU A O 20
ATOM 24993 N N . GLU A 1 97 ? -3.627 8.934 -4.055 1.00 0.00 98 GLU A N 20
ATOM 24994 C CA . GLU A 1 97 ? -3.899 10.367 -4.360 1.00 0.00 98 GLU A CA 20
ATOM 24995 C C . GLU A 1 97 ? -5.402 10.568 -4.567 1.00 0.00 98 GLU A C 20
ATOM 24996 O O . GLU A 1 97 ? -5.900 11.676 -4.536 1.00 0.00 98 GLU A O 20
ATOM 25008 N N . ALA A 1 98 ? -6.128 9.505 -4.780 1.00 0.00 99 ALA A N 20
ATOM 25009 C CA . ALA A 1 98 ? -7.597 9.636 -4.990 1.00 0.00 99 ALA A CA 20
ATOM 25010 C C . ALA A 1 98 ? -8.257 10.106 -3.692 1.00 0.00 99 ALA A C 20
ATOM 25011 O O . ALA A 1 98 ? -9.200 10.872 -3.706 1.00 0.00 99 ALA A O 20
ATOM 25018 N N . LYS A 1 99 ? -7.770 9.652 -2.570 1.00 0.00 100 LYS A N 20
ATOM 25019 C CA . LYS A 1 99 ? -8.371 10.073 -1.273 1.00 0.00 100 LYS A CA 20
ATOM 25020 C C . LYS A 1 99 ? -7.792 11.428 -0.858 1.00 0.00 100 LYS A C 20
ATOM 25021 O O . LYS A 1 99 ? -8.482 12.271 -0.322 1.00 0.00 100 LYS A O 20
ATOM 25040 N N . GLY A 1 100 ? -6.528 11.643 -1.103 1.00 0.00 101 GLY A N 20
ATOM 25041 C CA . GLY A 1 100 ? -5.906 12.943 -0.722 1.00 0.00 101 GLY A CA 20
ATOM 25042 C C . GLY A 1 100 ? -5.011 12.743 0.502 1.00 0.00 101 GLY A C 20
ATOM 25043 O O . GLY A 1 100 ? -4.711 13.674 1.222 1.00 0.00 101 GLY A O 20
ATOM 25047 N N . MET A 1 101 ? -4.582 11.534 0.744 1.00 0.00 102 MET A N 20
ATOM 25048 C CA . MET A 1 101 ? -3.707 11.276 1.922 1.00 0.00 102 MET A CA 20
ATOM 25049 C C . MET A 1 101 ? -2.240 11.391 1.503 1.00 0.00 102 MET A C 20
ATOM 25050 O O . MET A 1 101 ? -1.906 11.278 0.340 1.00 0.00 102 MET A O 20
ATOM 25064 N N . LYS A 1 102 ? -1.361 11.615 2.441 1.00 0.00 103 LYS A N 20
ATOM 25065 C CA . LYS A 1 102 ? 0.083 11.737 2.094 1.00 0.00 103 LYS A CA 20
ATOM 25066 C C . LYS A 1 102 ? 0.701 10.342 1.986 1.00 0.00 103 LYS A C 20
ATOM 25067 O O . LYS A 1 102 ? 0.911 9.667 2.974 1.00 0.00 103 LYS A O 20
ATOM 25086 N N . VAL A 1 103 ? 0.993 9.903 0.792 1.00 0.00 104 VAL A N 20
ATOM 25087 C CA . VAL A 1 103 ? 1.597 8.552 0.621 1.00 0.00 104 VAL A CA 20
ATOM 25088 C C . VAL A 1 103 ? 3.113 8.644 0.806 1.00 0.00 104 VAL A C 20
ATOM 25089 O O . VAL A 1 103 ? 3.736 9.617 0.431 1.00 0.00 104 VAL A O 20
ATOM 25102 N N . LYS A 1 104 ? 3.712 7.637 1.383 1.00 0.00 105 LYS A N 20
ATOM 25103 C CA . LYS A 1 104 ? 5.187 7.668 1.591 1.00 0.00 105 LYS A CA 20
ATOM 25104 C C . LYS A 1 104 ? 5.845 6.583 0.737 1.00 0.00 105 LYS A C 20
ATOM 25105 O O . LYS A 1 104 ? 6.122 5.495 1.203 1.00 0.00 105 LYS A O 20
ATOM 25124 N N . LEU A 1 105 ? 6.098 6.869 -0.511 1.00 0.00 106 LEU A N 20
ATOM 25125 C CA . LEU A 1 105 ? 6.738 5.853 -1.394 1.00 0.00 106 LEU A CA 20
ATOM 25126 C C . LEU A 1 105 ? 7.904 5.196 -0.652 1.00 0.00 106 LEU A C 20
ATOM 25127 O O . LEU A 1 105 ? 8.253 4.061 -0.907 1.00 0.00 106 LEU A O 20
ATOM 25143 N N . ALA A 1 106 ? 8.509 5.901 0.264 1.00 0.00 107 ALA A N 20
ATOM 25144 C CA . ALA A 1 106 ? 9.652 5.316 1.020 1.00 0.00 107 ALA A CA 20
ATOM 25145 C C . ALA A 1 106 ? 10.760 4.918 0.043 1.00 0.00 107 ALA A C 20
ATOM 25146 O O . ALA A 1 106 ? 10.926 3.760 -0.285 1.00 0.00 107 ALA A O 20
ATOM 25153 N N . GLY A 1 107 ? 11.521 5.870 -0.426 1.00 0.00 108 GLY A N 20
ATOM 25154 C CA . GLY A 1 107 ? 12.617 5.545 -1.381 1.00 0.00 108 GLY A CA 20
ATOM 25155 C C . GLY A 1 107 ? 13.645 6.677 -1.384 1.00 0.00 108 GLY A C 20
ATOM 25156 O O . GLY A 1 107 ? 13.470 7.689 -0.735 1.00 0.00 108 GLY A O 20
ATOM 25160 N N . GLY A 1 108 ? 14.718 6.515 -2.109 1.00 0.00 109 GLY A N 20
ATOM 25161 C CA . GLY A 1 108 ? 15.757 7.583 -2.153 1.00 0.00 109 GLY A CA 20
ATOM 25162 C C . GLY A 1 108 ? 17.025 7.038 -2.812 1.00 0.00 109 GLY A C 20
ATOM 25163 O O . GLY A 1 108 ? 17.029 5.961 -3.375 1.00 0.00 109 GLY A O 20
ATOM 25167 N N . LEU A 1 109 ? 18.102 7.772 -2.746 1.00 0.00 110 LEU A N 20
ATOM 25168 C CA . LEU A 1 109 ? 19.368 7.294 -3.369 1.00 0.00 110 LEU A CA 20
ATOM 25169 C C . LEU A 1 109 ? 19.817 6.001 -2.685 1.00 0.00 110 LEU A C 20
ATOM 25170 O O . LEU A 1 109 ? 19.661 5.833 -1.492 1.00 0.00 110 LEU A O 20
ATOM 25186 N N . GLU A 1 110 ? 20.374 5.087 -3.430 1.00 0.00 111 GLU A N 20
ATOM 25187 C CA . GLU A 1 110 ? 20.832 3.806 -2.822 1.00 0.00 111 GLU A CA 20
ATOM 25188 C C . GLU A 1 110 ? 19.663 3.140 -2.094 1.00 0.00 111 GLU A C 20
ATOM 25189 O O . GLU A 1 110 ? 18.583 3.101 -2.660 1.00 0.00 111 GLU A O 20
#

InterPro domains:
  IPR001950 SUI1 domain [PF01253] (31-102)
  IPR001950 SUI1 domain [PS50296] (34-100)
  IPR005872 Archaeal/bacterial translation initiation factor SUI1 [PIRSF037511] (3-108)
  IPR005872 Archaeal/bacterial translation initiation factor SUI1 [TIGR01158] (8-108)
  IPR005872 Archaeal/bacterial translation initiation factor SUI1 [cd11567] (31-106)
  IPR036877 SUI1 domain superfamily [SSF55159] (6-104)
  IPR050318 DENR/SUI1 Translation Initiation Factor [PTHR12789] (29-99)

Nearest PDB structures (foldseek):
  1d1r-assembly1_A  TM=8.810E-01  e=3.829E-13  Escherichia coli
  5jb3-assembly1_1  TM=6.939E-01  e=7.366E-05  Pyrococcus abyssi GE5
  4mo0-assembly1_A  TM=6.981E-01  e=1.893E-04  Methanocaldococcus jannaschii
  5zcy-assembly1_A  TM=6.707E-01  e=2.025E-04  Pyrococcus horikoshii OT3
  8p00-assembly1_A  TM=3.155E-01  e=9.772E+00  Human rotavirus B strain CAL-1

Foldseek 3Di:
DDAWEKEWEKDDPDPDPFIKIKIFDTPDDLVVQQVVQVVCVVPAPDFDDRDSGIGMRTDDPVVVVVVVVVVVPHHYHHPDDDD

Radius of gyration: 12.66 Å; Cα contacts (8 Å, |Δi|>4): 130; chains: 1; bounding box: 36×32×22 Å

CATH classification: 3.30.780.10

GO terms:
  GO:0043024 ribosomal small subunit binding (F, IDA)

Organism: Escherichia coli (strain K12) (NCBI:txid83333)

Secondary structure (DSSP, 8-state):
----EEEEEE---SSSS---EEEE---S-HHHHHHHHHHHTTSSSS--B--SS-EEE-S--HHHHHHHHHHHT-EE-------

Sequence (83 aa):
KGDGVVRIQRQTSGRKGKGVCLITGVDLDDAELTKLAAELKKKCGCGGAVKDGVIEIQGDKRDLLKSLLEAKGMKVKLAGGLEKGDGVVRIQRQTSGRKGKGVCLITGVDLDDAELTKLAAELKKKCGCGGAVKDGVIEIQGDKRDLLKSLLEAKGMKVKLAGGLEKGDGVVRIQRQTSGRKGKGVCLITGVDLDDAELTKLAAELKKKCGCGGAVKDGVIEIQGDKRDLLKSLLEAKGMKVKLAGGLEKGDGVVRIQRQTSGRKGKGVCLITGVDLDDAELTKLAAELKKKCGCGGAVKDGVIEIQGDKRDLLKSLLEAKGMKVKLAGGLEKGDGVVRIQRQTSGRKGKGVCLITGVDLDDAELTKLAAELKKKCGCGGAVKDGVIEIQGDKRDLLKSLLEAKGMKVKLAGGLEKGDGVVRIQRQTSGRKGKGVCLITGVDLDDAELTKLAAELKKKCGCGGAVKDGVIEIQGDKRDLLKSLLEAKGMKVKLAGGLEKGDGVVRIQRQTSGRKGKGVCLITGVDLDDAELTKLAAELKKKCGCGGAVKDGVIEIQGDKRDLLKSLLEAKGMKVKLAGGLEKGDGVVRIQRQTSGRKGKGVCLITGVDLDDAELTKLAAELKKKCGCGGAVKDGVIEIQGDKRDLLKSLLEAKGMKVKLAGGLEKGDGVVRIQRQTSGRKGKGVCLITGVDLDDAELTKLAAELKKKCGCGGAVKDGVIEIQGDKRDLLKSLLEAKGMKVKLAGGLEKGDGVVRIQRQTSGRKGKGVCLITGVDLDDAELTKLAAELKKKCGCGGAVKDGVIEIQGDKRDLLKSLLEAKGMKVKLAGGLEKGDGVVRIQRQTSGRKGKGVCLITGVDLDDAELTKLAAELKKKCGCGGAVKDGVIEIQGDKRDLLKSLLEAKGMKVKLAGGLEKGDGVVRIQRQTSGRKGKGVCLITGVDLDDAELTKLAAELKKKCGCGGAVKDGVIEIQGDKRDLLKSLLEAKGMKVKLAGGLEKGDGVVRIQRQTSGRKGKGVCLITGVDLDDAELTKLAAELKKKCGCGGAVKDGVIEIQGDKRDLLKSLLEAKGMKVKLAGGLEKGDGVVRIQRQTSGRKGKGVCLITGVDLDDAELTKLAAELKKKCGCGGAVKDGVIEIQGDKRDLLKSLLEAKGMKVKLAGGLEKGDGVVRIQRQTSGRKGKGVCLITGVDLDDAELTKLAAELKKKCGCGGAVKDGVIEIQGDKRDLLKSLLEAKGMKVKLAGGLEKGDGVVRIQRQTSGRKGKGVCLITGVDLDDAELTKLAAELKKKCGCGGAVKDGVIEIQGDKRDLLKSLLEAKGMKVKLAGGLEKGDGVVRIQRQTSGRKGKGVCLITGVDLDDAELTKLAAELKKKCGCGGAVKDGVIEIQGDKRDLLKSLLEAKGMKVKLAGGLEKGDGVVRIQRQTSGRKGKGVCLITGVDLDDAELTKLAAELKKKCGCGGAVKDGVIEIQGDKRDLLKSLLEAKGMKVKLAGGLEKGDGVVRIQRQTSGRKGKGVCLITGVDLDDAELTKLAAELKKKCGCGGAVKDGVIEIQGDKRDLLKSLLEAKGMKVKLAGGLEKGDGVVRIQRQTSGRKGKGVCLITGVDLDDAELTKLAAELKKKCGCGGAVKDGVIEIQGDKRDLLKSLLEAKGMKVKLAGGLE